Protein 7L6G (pdb70)

Structure (mmCIF, N/CA/C/O backbone):
data_7L6G
#
_entry.id   7L6G
#
_cell.length_a   91.276
_cell.length_b   91.276
_cell.length_c   383.567
_cell.angle_alpha   90.000
_cell.angle_beta   90.000
_cell.angle_gamma   120.000
#
_symmetry.space_group_name_H-M   'P 61'
#
loop_
_entity.id
_entity.type
_entity.pdbx_description
1 polymer 'Metallo-mystery pair system four-Cys motif protein'
2 non-polymer 'COPPER (II) ION'
3 non-polymer 'CALCIUM ION'
4 non-polymer 1,2-ETHANEDIOL
5 non-polymer 'SULFATE ION'
6 water water
#
loop_
_atom_site.group_PDB
_atom_site.id
_atom_site.type_symbol
_atom_site.label_atom_id
_atom_site.label_alt_id
_atom_site.label_comp_id
_atom_site.label_asym_id
_atom_site.label_entity_id
_atom_site.label_seq_id
_atom_site.pdbx_PDB_ins_code
_atom_site.Cartn_x
_atom_site.Cartn_y
_atom_site.Cartn_z
_atom_site.occupancy
_atom_site.B_iso_or_equiv
_atom_site.auth_seq_id
_atom_site.auth_comp_id
_atom_site.auth_asym_id
_atom_site.auth_atom_id
_atom_site.pdbx_PDB_model_num
ATOM 1 N N . LYS A 1 4 ? 50.698 16.102 206.588 1.00 73.07 29 LYS A N 1
ATOM 2 C CA . LYS A 1 4 ? 49.583 16.102 207.528 1.00 72.26 29 LYS A CA 1
ATOM 3 C C . LYS A 1 4 ? 48.289 15.659 206.849 1.00 69.38 29 LYS A C 1
ATOM 4 O O . LYS A 1 4 ? 47.568 14.807 207.367 1.00 71.53 29 LYS A O 1
ATOM 10 N N . THR A 1 5 ? 47.998 16.242 205.688 1.00 57.27 30 THR A N 1
ATOM 11 C CA . THR A 1 5 ? 46.801 15.918 204.928 1.00 49.75 30 THR A CA 1
ATOM 12 C C . THR A 1 5 ? 47.175 15.447 203.528 1.00 52.96 30 THR A C 1
ATOM 13 O O . THR A 1 5 ? 48.291 15.666 203.049 1.00 63.97 30 THR A O 1
ATOM 17 N N . GLN A 1 6 ? 46.215 14.799 202.876 1.00 40.02 31 GLN A N 1
ATOM 18 C CA . GLN A 1 6 ? 46.362 14.263 201.534 1.00 40.35 31 GLN A CA 1
ATOM 19 C C . GLN A 1 6 ? 45.241 14.781 200.647 1.00 42.02 31 GLN A C 1
ATOM 20 O O . GLN A 1 6 ? 44.117 14.985 201.116 1.00 40.22 31 GLN A O 1
ATOM 26 N N . PRO A 1 7 ? 45.518 15.008 199.365 1.00 50.62 32 PRO A N 1
ATOM 27 C CA . PRO A 1 7 ? 44.450 15.420 198.448 1.00 50.36 32 PRO A CA 1
ATOM 28 C C . PRO A 1 7 ? 43.438 14.304 198.246 1.00 48.14 32 PRO A C 1
ATOM 29 O O . PRO A 1 7 ? 43.774 13.117 198.249 1.00 43.89 32 PRO A O 1
ATOM 33 N N . VAL A 1 8 ? 42.178 14.701 198.077 1.00 44.10 33 VAL A N 1
ATOM 34 C CA . VAL A 1 8 ? 41.079 13.770 197.856 1.00 38.85 33 VAL A CA 1
ATOM 35 C C . VAL A 1 8 ? 40.234 14.286 196.701 1.00 33.48 33 VAL A C 1
ATOM 36 O O . VAL A 1 8 ? 39.824 15.453 196.699 1.00 37.69 33 VAL A O 1
ATOM 40 N N . ALA A 1 9 ? 39.976 13.420 195.724 1.00 32.93 34 ALA A N 1
ATOM 41 C CA . ALA A 1 9 ? 39.130 13.744 194.582 1.00 36.18 34 ALA A CA 1
ATOM 42 C C . ALA A 1 9 ? 38.172 12.587 194.350 1.00 39.07 34 ALA A C 1
ATOM 43 O O . ALA A 1 9 ? 38.608 11.469 194.057 1.00 44.45 34 ALA A O 1
ATOM 45 N N . VAL A 1 10 ? 36.877 12.851 194.489 1.00 39.15 35 VAL A N 1
ATOM 46 C CA . VAL A 1 10 ? 35.835 11.848 194.301 1.00 39.83 35 VAL A CA 1
ATOM 47 C C . VAL A 1 10 ? 35.173 12.127 192.961 1.00 29.47 35 VAL A C 1
ATOM 48 O O . VAL A 1 10 ? 34.493 13.147 192.794 1.00 31.26 35 VAL A O 1
ATOM 52 N N . ARG A 1 11 ? 35.364 11.224 192.004 1.00 35.71 36 ARG A N 1
ATOM 53 C CA . ARG A 1 11 ? 34.844 11.415 190.659 1.00 31.35 36 ARG A CA 1
ATOM 54 C C . ARG A 1 11 ? 33.423 10.880 190.549 1.00 31.43 36 ARG A C 1
ATOM 55 O O . ARG A 1 11 ? 33.111 9.791 191.041 1.00 33.45 36 ARG A O 1
ATOM 63 N N . PHE A 1 12 ? 32.562 11.666 189.911 1.00 25.28 37 PHE A N 1
ATOM 64 C CA . PHE A 1 12 ? 31.187 11.292 189.629 1.00 35.48 37 PHE A CA 1
ATOM 65 C C . PHE A 1 12 ? 30.993 11.201 188.123 1.00 30.74 37 PHE A C 1
ATOM 66 O O . PHE A 1 12 ? 31.623 11.936 187.357 1.00 43.43 37 PHE A O 1
ATOM 74 N N . ALA A 1 13 ? 30.111 10.300 187.699 1.00 29.90 38 ALA A N 1
ATOM 75 C CA . ALA A 1 13 ? 29.784 10.171 186.289 1.00 34.56 38 ALA A CA 1
ATOM 76 C C . ALA A 1 13 ? 28.316 9.809 186.132 1.00 36.68 38 ALA A C 1
ATOM 77 O O . ALA A 1 13 ? 27.742 9.085 186.951 1.00 25.48 38 ALA A O 1
ATOM 79 N N . LEU A 1 14 ? 27.716 10.334 185.070 1.00 29.05 39 LEU A N 1
ATOM 80 C CA . LEU A 1 14 ? 26.347 10.015 184.700 1.00 26.45 39 LEU A CA 1
ATOM 81 C C . LEU A 1 14 ? 26.361 8.867 183.700 1.00 31.01 39 LEU A C 1
ATOM 82 O O . LEU A 1 14 ? 27.127 8.894 182.732 1.00 32.64 39 LEU A O 1
ATOM 87 N N . VAL A 1 15 ? 25.531 7.855 183.941 1.00 34.34 40 VAL A N 1
ATOM 88 C CA . VAL A 1 15 ? 25.438 6.713 183.042 1.00 32.61 40 VAL A CA 1
ATOM 89 C C . VAL A 1 15 ? 23.983 6.500 182.652 1.00 41.54 40 VAL A C 1
ATOM 90 O O . VAL A 1 15 ? 23.058 6.851 183.392 1.00 37.59 40 VAL A O 1
ATOM 94 N N . ALA A 1 16 ? 23.789 5.930 181.465 1.00 34.02 41 ALA A N 1
ATOM 95 C CA . ALA A 1 16 ? 22.468 5.567 180.973 1.00 36.46 41 ALA A CA 1
ATOM 96 C C . ALA A 1 16 ? 22.632 4.412 179.999 1.00 32.12 41 ALA A C 1
ATOM 97 O O . ALA A 1 16 ? 23.513 4.455 179.135 1.00 40.62 41 ALA A O 1
ATOM 99 N N . ASP A 1 17 ? 21.796 3.383 180.153 1.00 35.58 42 ASP A N 1
ATOM 100 C CA . ASP A 1 17 ? 21.858 2.181 179.318 1.00 39.74 42 ASP A CA 1
ATOM 101 C C . ASP A 1 17 ? 23.261 1.575 179.326 1.00 40.93 42 ASP A C 1
ATOM 102 O O . ASP A 1 17 ? 23.763 1.092 178.309 1.00 45.98 42 ASP A O 1
ATOM 107 N N . GLY A 1 18 ? 23.906 1.611 180.490 1.00 42.11 43 GLY A N 1
ATOM 108 C CA . GLY A 1 18 ? 25.227 1.035 180.630 1.00 40.02 43 GLY A CA 1
ATOM 109 C C . GLY A 1 18 ? 26.340 1.774 179.924 1.00 44.51 43 GLY A C 1
ATOM 110 O O . GLY A 1 18 ? 27.454 1.250 179.842 1.00 49.06 43 GLY A O 1
ATOM 111 N N . LYS A 1 19 ? 26.079 2.969 179.404 1.00 37.10 44 LYS A N 1
ATOM 112 C CA . LYS A 1 19 ? 27.102 3.792 178.779 1.00 40.70 44 LYS A CA 1
ATOM 113 C C . LYS A 1 19 ? 27.282 5.069 179.585 1.00 38.90 44 LYS A C 1
ATOM 114 O O . LYS A 1 19 ? 26.307 5.644 180.080 1.00 30.57 44 LYS A O 1
ATOM 120 N N . GLU A 1 20 ? 28.531 5.501 179.730 1.00 38.51 45 GLU A N 1
ATOM 121 C CA . GLU A 1 20 ? 28.794 6.801 180.329 1.00 37.37 45 GLU A CA 1
ATOM 122 C C . GLU A 1 20 ? 28.191 7.892 179.456 1.00 38.22 45 GLU A C 1
ATOM 123 O O . GLU A 1 20 ? 28.473 7.966 178.256 1.00 37.24 45 GLU A O 1
ATOM 129 N N . VAL A 1 21 ? 27.341 8.725 180.053 1.00 33.48 46 VAL A N 1
ATOM 130 C CA . VAL A 1 21 ? 26.743 9.842 179.332 1.00 29.31 46 VAL A CA 1
ATOM 131 C C . VAL A 1 21 ? 27.170 11.144 179.996 1.00 37.50 46 VAL A C 1
ATOM 132 O O . VAL A 1 21 ? 28.181 11.190 180.705 1.00 34.42 46 VAL A O 1
ATOM 136 N N . GLY A 1 22 ? 26.404 12.200 179.778 1.00 40.46 47 GLY A N 1
ATOM 137 C CA . GLY A 1 22 ? 26.802 13.533 180.168 1.00 34.04 47 GLY A CA 1
ATOM 138 C C . GLY A 1 22 ? 27.125 14.394 178.956 1.00 33.81 47 GLY A C 1
ATOM 139 O O . GLY A 1 22 ? 27.367 13.904 177.848 1.00 35.25 47 GLY A O 1
ATOM 140 N N . CYS A 1 23 ? 27.133 15.705 179.186 1.00 33.43 48 CYS A N 1
ATOM 141 C CA . CYS A 1 23 ? 27.262 16.710 178.120 1.00 38.20 48 CYS A CA 1
ATOM 142 C C . CYS A 1 23 ? 26.136 16.438 177.124 1.00 41.85 48 CYS A C 1
ATOM 143 O O . CYS A 1 23 ? 24.972 16.330 177.545 1.00 41.30 48 CYS A O 1
ATOM 146 N N . GLY A 1 24 ? 26.420 16.304 175.832 1.00 32.74 49 GLY A N 1
ATOM 147 C CA . GLY A 1 24 ? 25.381 16.098 174.843 1.00 36.16 49 GLY A CA 1
ATOM 148 C C . GLY A 1 24 ? 25.272 14.671 174.350 1.00 38.71 49 GLY A C 1
ATOM 149 O O . GLY A 1 24 ? 24.742 14.427 173.262 1.00 38.89 49 GLY A O 1
ATOM 150 N N . ALA A 1 25 ? 25.772 13.721 175.130 1.00 41.24 50 ALA A N 1
ATOM 151 C CA . ALA A 1 25 ? 25.605 12.320 174.779 1.00 33.79 50 ALA A CA 1
ATOM 152 C C . ALA A 1 25 ? 24.125 11.957 174.837 1.00 34.30 50 ALA A C 1
ATOM 153 O O . ALA A 1 25 ? 23.435 12.339 175.793 1.00 31.47 50 ALA A O 1
ATOM 155 N N . PRO A 1 26 ? 23.594 11.256 173.839 1.00 41.29 51 PRO A N 1
ATOM 156 C CA . PRO A 1 26 ? 22.186 10.854 173.897 1.00 42.07 51 PRO A CA 1
ATOM 157 C C . PRO A 1 26 ? 21.945 9.821 174.986 1.00 38.19 51 PRO A C 1
ATOM 158 O O . PRO A 1 26 ? 22.839 9.063 175.370 1.00 32.52 51 PRO A O 1
ATOM 162 N N . LEU A 1 27 ? 20.713 9.807 175.489 1.00 25.95 52 LEU A N 1
ATOM 163 C CA . LEU A 1 27 ? 20.287 8.863 176.516 1.00 37.41 52 LEU A CA 1
ATOM 164 C C . LEU A 1 27 ? 19.442 7.783 175.849 1.00 39.91 52 LEU A C 1
ATOM 165 O O . LEU A 1 27 ? 18.301 8.036 175.450 1.00 39.67 52 LEU A O 1
ATOM 170 N N . ALA A 1 28 ? 20.003 6.585 175.730 1.00 43.16 53 ALA A N 1
ATOM 171 C CA . ALA A 1 28 ? 19.353 5.494 175.020 1.00 40.88 53 ALA A CA 1
ATOM 172 C C . ALA A 1 28 ? 18.399 4.732 175.933 1.00 40.31 53 ALA A C 1
ATOM 173 O O . ALA A 1 28 ? 18.646 4.576 177.131 1.00 42.23 53 ALA A O 1
ATOM 175 N N . ASN A 1 29 ? 17.297 4.264 175.342 1.00 33.89 54 ASN A N 1
ATOM 176 C CA . ASN A 1 29 ? 16.346 3.368 176.003 1.00 33.54 54 ASN A CA 1
ATOM 177 C C . ASN A 1 29 ? 15.879 3.933 177.343 1.00 34.18 54 ASN A C 1
ATOM 178 O O . ASN A 1 29 ? 15.837 3.240 178.362 1.00 44.50 54 ASN A O 1
ATOM 183 N N . LEU A 1 30 ? 15.513 5.212 177.331 1.00 36.18 55 LEU A N 1
ATOM 184 C CA . LEU A 1 30 ? 15.141 5.922 178.546 1.00 30.34 55 LEU A CA 1
ATOM 185 C C . LEU A 1 30 ? 13.645 5.804 178.808 1.00 32.85 55 LEU A C 1
ATOM 186 O O . LEU A 1 30 ? 12.832 5.836 177.880 1.00 36.29 55 LEU A O 1
ATOM 191 N N . GLY A 1 31 ? 13.291 5.675 180.083 1.00 37.61 56 GLY A N 1
ATOM 192 C CA . GLY A 1 31 ? 11.905 5.569 180.484 1.00 41.39 56 GLY A CA 1
ATOM 193 C C . GLY A 1 31 ? 11.347 4.170 180.299 1.00 39.23 56 GLY A C 1
ATOM 194 O O . GLY A 1 31 ? 11.970 3.277 179.721 1.00 38.14 56 GLY A O 1
ATOM 195 N N . SER A 1 32 ? 10.128 3.979 180.812 1.00 38.92 57 SER A N 1
ATOM 196 C CA . SER A 1 32 ? 9.451 2.697 180.651 1.00 34.05 57 SER A CA 1
ATOM 197 C C . SER A 1 32 ? 9.081 2.423 179.200 1.00 33.42 57 SER A C 1
ATOM 198 O O . SER A 1 32 ? 8.895 1.259 178.831 1.00 44.36 57 SER A O 1
ATOM 201 N N . GLY A 1 33 ? 8.965 3.464 178.375 1.00 42.51 58 GLY A N 1
ATOM 202 C CA . GLY A 1 33 ? 8.803 3.276 176.946 1.00 35.74 58 GLY A CA 1
ATOM 203 C C . GLY A 1 33 ? 10.095 3.074 176.189 1.00 43.39 58 GLY A C 1
ATOM 204 O O . GLY A 1 33 ? 10.056 2.802 174.985 1.00 43.92 58 GLY A O 1
ATOM 205 N N . ARG A 1 34 ? 11.232 3.204 176.873 1.00 45.90 59 ARG A N 1
ATOM 206 C CA . ARG A 1 34 ? 12.559 2.985 176.300 1.00 38.07 59 ARG A CA 1
ATOM 207 C C . ARG A 1 34 ? 12.748 3.804 175.024 1.00 42.47 59 ARG A C 1
ATOM 208 O O . ARG A 1 34 ? 12.923 3.280 173.922 1.00 41.58 59 ARG A O 1
ATOM 216 N N . LEU A 1 35 ? 12.706 5.117 175.203 1.00 36.05 60 LEU A N 1
ATOM 217 C CA . LEU A 1 35 ? 12.855 6.073 174.119 1.00 35.06 60 LEU A CA 1
ATOM 218 C C . LEU A 1 35 ? 14.260 6.660 174.117 1.00 33.05 60 LEU A C 1
ATOM 219 O O . LEU A 1 35 ? 14.962 6.666 175.131 1.00 42.55 60 LEU A O 1
ATOM 224 N N . ALA A 1 36 ? 14.665 7.155 172.953 1.00 41.20 61 ALA A N 1
ATOM 225 C CA . ALA A 1 36 ? 15.893 7.930 172.840 1.00 36.26 61 ALA A CA 1
ATOM 226 C C . ALA A 1 36 ? 15.622 9.320 173.399 1.00 35.21 61 ALA A C 1
ATOM 227 O O . ALA A 1 36 ? 14.914 10.117 172.778 1.00 43.54 61 ALA A O 1
ATOM 229 N N . GLY A 1 37 ? 16.159 9.604 174.580 1.00 39.27 62 GLY A N 1
ATOM 230 C CA . GLY A 1 37 ? 15.976 10.908 175.181 1.00 40.68 62 GLY A CA 1
ATOM 231 C C . GLY A 1 37 ? 17.236 11.742 175.115 1.00 40.32 62 GLY A C 1
ATOM 232 O O . GLY A 1 37 ? 18.323 11.218 174.856 1.00 37.04 62 GLY A O 1
ATOM 233 N N . LYS A 1 38 ? 17.101 13.045 175.337 1.00 34.51 63 LYS A N 1
ATOM 234 C CA . LYS A 1 38 ? 18.237 13.947 175.416 1.00 42.41 63 LYS A CA 1
ATOM 235 C C . LYS A 1 38 ? 18.320 14.524 176.820 1.00 39.59 63 LYS A C 1
ATOM 236 O O . LYS A 1 38 ? 17.293 14.800 177.450 1.00 34.15 63 LYS A O 1
ATOM 242 N N . LEU A 1 39 ? 19.542 14.694 177.312 1.00 39.40 64 LEU A N 1
ATOM 243 C CA . LEU A 1 39 ? 19.750 15.299 178.620 1.00 33.58 64 LEU A CA 1
ATOM 244 C C . LEU A 1 39 ? 19.596 16.809 178.507 1.00 39.16 64 LEU A C 1
ATOM 245 O O . LEU A 1 39 ? 20.306 17.456 177.730 1.00 39.27 64 LEU A O 1
ATOM 250 N N . HIS A 1 40 ? 18.663 17.369 179.274 1.00 33.39 65 HIS A N 1
ATOM 251 C CA . HIS A 1 40 ? 18.517 18.817 179.331 1.00 32.60 65 HIS A CA 1
ATOM 252 C C . HIS A 1 40 ? 19.285 19.419 180.499 1.00 35.98 65 HIS A C 1
ATOM 253 O O . HIS A 1 40 ? 19.868 20.501 180.367 1.00 37.41 65 HIS A O 1
ATOM 260 N N . GLU A 1 41 ? 19.305 18.731 181.639 1.00 30.06 66 GLU A N 1
ATOM 261 C CA . GLU A 1 41 ? 19.943 19.255 182.837 1.00 32.33 66 GLU A CA 1
ATOM 262 C C . GLU A 1 41 ? 20.144 18.113 183.820 1.00 32.79 66 GLU A C 1
ATOM 263 O O . GLU A 1 41 ? 19.235 17.303 184.023 1.00 35.68 66 GLU A O 1
ATOM 269 N N . ALA A 1 42 ? 21.332 18.046 184.417 1.00 28.65 67 ALA A N 1
ATOM 270 C CA . ALA A 1 42 ? 21.646 17.038 185.428 1.00 30.56 67 ALA A CA 1
ATOM 271 C C . ALA A 1 42 ? 22.522 17.710 186.480 1.00 36.39 67 ALA A C 1
ATOM 272 O O . ALA A 1 42 ? 23.729 17.874 186.279 1.00 37.39 67 ALA A O 1
ATOM 274 N N . ARG A 1 43 ? 21.907 18.107 187.593 1.00 36.18 68 ARG A N 1
ATOM 275 C CA . ARG A 1 43 ? 22.604 18.790 188.672 1.00 31.09 68 ARG A CA 1
ATOM 276 C C . ARG A 1 43 ? 22.089 18.282 190.008 1.00 35.59 68 ARG A C 1
ATOM 277 O O . ARG A 1 43 ? 20.926 17.889 190.132 1.00 27.08 68 ARG A O 1
ATOM 285 N N . LEU A 1 44 ? 22.962 18.306 191.013 1.00 24.89 69 LEU A N 1
ATOM 286 C CA . LEU A 1 44 ? 22.561 17.931 192.360 1.00 30.26 69 LEU A CA 1
ATOM 287 C C . LEU A 1 44 ? 23.598 18.428 193.355 1.00 32.32 69 LEU A C 1
ATOM 288 O O . LEU A 1 44 ? 24.796 18.465 193.062 1.00 30.22 69 LEU A O 1
ATOM 293 N N . TYR A 1 45 ? 23.115 18.820 194.530 1.00 31.72 70 TYR A N 1
ATOM 294 C CA . TYR A 1 45 ? 23.976 19.136 195.657 1.00 24.77 70 TYR A CA 1
ATOM 295 C C . TYR A 1 45 ? 24.302 17.860 196.419 1.00 24.83 70 TYR A C 1
ATOM 296 O O . TYR A 1 45 ? 23.456 16.971 196.556 1.00 26.46 70 TYR A O 1
ATOM 305 N N . VAL A 1 46 ? 25.539 17.770 196.902 1.00 24.82 71 VAL A N 1
ATOM 306 C CA . VAL A 1 46 ? 25.985 16.663 197.737 1.00 24.88 71 VAL A CA 1
ATOM 307 C C . VAL A 1 46 ? 26.799 17.246 198.882 1.00 28.60 71 VAL A C 1
ATOM 308 O O . VAL A 1 46 ? 27.403 18.315 198.754 1.00 27.63 71 VAL A O 1
ATOM 312 N N . TYR A 1 47 ? 26.811 16.544 200.013 1.00 28.01 72 TYR A N 1
ATOM 313 C CA . TYR A 1 47 ? 27.461 17.077 201.204 1.00 36.55 72 TYR A CA 1
ATOM 314 C C . TYR A 1 47 ? 27.873 15.931 202.119 1.00 28.69 72 TYR A C 1
ATOM 315 O O . TYR A 1 47 ? 27.562 14.764 201.872 1.00 25.57 72 TYR A O 1
ATOM 324 N N . GLY A 1 48 ? 28.580 16.291 203.186 1.00 37.27 73 GLY A N 1
ATOM 325 C CA . GLY A 1 48 ? 28.965 15.347 204.222 1.00 34.07 73 GLY A CA 1
ATOM 326 C C . GLY A 1 48 ? 29.902 14.250 203.768 1.00 37.69 73 GLY A C 1
ATOM 327 O O . GLY A 1 48 ? 29.731 13.090 204.167 1.00 34.81 73 GLY A O 1
ATOM 328 N N . PHE A 1 49 ? 30.898 14.586 202.952 1.00 29.47 74 PHE A N 1
ATOM 329 C CA . PHE A 1 49 ? 31.784 13.571 202.399 1.00 29.82 74 PHE A CA 1
ATOM 330 C C . PHE A 1 49 ? 32.727 13.037 203.468 1.00 31.95 74 PHE A C 1
ATOM 331 O O . PHE A 1 49 ? 33.310 13.803 204.242 1.00 34.71 74 PHE A O 1
ATOM 339 N N . GLU A 1 50 ? 32.869 11.715 203.511 1.00 28.45 75 GLU A N 1
ATOM 340 C CA . GLU A 1 50 ? 33.701 11.051 204.499 1.00 30.68 75 GLU A CA 1
ATOM 341 C C . GLU A 1 50 ? 34.425 9.880 203.853 1.00 37.35 75 GLU A C 1
ATOM 342 O O . GLU A 1 50 ? 33.912 9.244 202.928 1.00 30.59 75 GLU A O 1
ATOM 348 N N . LEU A 1 51 ? 35.624 9.606 204.352 1.00 39.94 76 LEU A N 1
ATOM 349 C CA . LEU A 1 51 ? 36.354 8.394 204.021 1.00 35.35 76 LEU A CA 1
ATOM 350 C C . LEU A 1 51 ? 36.188 7.393 205.156 1.00 36.66 76 LEU A C 1
ATOM 351 O O . LEU A 1 51 ? 36.190 7.767 206.332 1.00 32.16 76 LEU A O 1
ATOM 356 N N . VAL A 1 52 ? 36.026 6.123 204.799 1.00 36.65 77 VAL A N 1
ATOM 357 C CA . VAL A 1 52 ? 35.832 5.047 205.764 1.00 37.66 77 VAL A CA 1
ATOM 358 C C . VAL A 1 52 ? 37.051 4.139 205.717 1.00 32.62 77 VAL A C 1
ATOM 359 O O . VAL A 1 52 ? 37.503 3.756 204.631 1.00 39.32 77 VAL A O 1
ATOM 363 N N . ASP A 1 53 ? 37.588 3.801 206.888 1.00 36.76 78 ASP A N 1
ATOM 364 C CA . ASP A 1 53 ? 38.717 2.888 206.954 1.00 37.88 78 ASP A CA 1
ATOM 365 C C . ASP A 1 53 ? 38.222 1.459 207.169 1.00 33.85 78 ASP A C 1
ATOM 366 O O . ASP A 1 53 ? 37.020 1.191 207.240 1.00 33.22 78 ASP A O 1
ATOM 371 N N . ALA A 1 54 ? 39.169 0.525 207.287 1.00 34.31 79 ALA A N 1
ATOM 372 C CA . ALA A 1 54 ? 38.804 -0.881 207.427 1.00 45.19 79 ALA A CA 1
ATOM 373 C C . ALA A 1 54 ? 38.169 -1.173 208.780 1.00 45.83 79 ALA A C 1
ATOM 374 O O . ALA A 1 54 ? 37.355 -2.096 208.892 1.00 38.99 79 ALA A O 1
ATOM 376 N N . LYS A 1 55 ? 38.526 -0.412 209.816 1.00 48.64 80 LYS A N 1
ATOM 377 C CA . LYS A 1 55 ? 37.884 -0.584 211.112 1.00 52.20 80 LYS A CA 1
ATOM 378 C C . LYS A 1 55 ? 36.486 0.016 211.159 1.00 55.10 80 LYS A C 1
ATOM 379 O O . LYS A 1 55 ? 35.759 -0.224 212.129 1.00 49.93 80 LYS A O 1
ATOM 385 N N . GLY A 1 56 ? 36.090 0.776 210.138 1.00 47.50 81 GLY A N 1
ATOM 386 C CA . GLY A 1 56 ? 34.774 1.376 210.083 1.00 35.26 81 GLY A CA 1
ATOM 387 C C . GLY A 1 56 ? 34.707 2.819 210.531 1.00 40.77 81 GLY A C 1
ATOM 388 O O . GLY A 1 56 ? 33.612 3.393 210.544 1.00 37.11 81 GLY A O 1
ATOM 389 N N . LYS A 1 57 ? 35.835 3.420 210.895 1.00 41.65 82 LYS A N 1
ATOM 390 C CA . LYS A 1 57 ? 35.839 4.803 211.347 1.00 42.47 82 LYS A CA 1
ATOM 391 C C . LYS A 1 57 ? 35.641 5.755 210.171 1.00 37.27 82 LYS A C 1
ATOM 392 O O . LYS A 1 57 ? 36.050 5.478 209.040 1.00 38.97 82 LYS A O 1
ATOM 398 N N . HIS A 1 58 ? 35.004 6.890 210.450 1.00 38.46 83 HIS A N 1
ATOM 399 C CA . HIS A 1 58 ? 34.660 7.877 209.434 1.00 37.80 83 HIS A CA 1
ATOM 400 C C . HIS A 1 58 ? 35.530 9.116 209.600 1.00 45.23 83 HIS A C 1
ATOM 401 O O . HIS A 1 58 ? 35.612 9.680 210.697 1.00 37.36 83 HIS A O 1
ATOM 408 N N . THR A 1 59 ? 36.166 9.540 208.510 1.00 37.94 84 THR A N 1
ATOM 409 C CA . THR A 1 59 ? 37.027 10.715 208.505 1.00 33.02 84 THR A CA 1
ATOM 410 C C . THR A 1 59 ? 36.447 11.756 207.558 1.00 32.65 84 THR A C 1
ATOM 411 O O . THR A 1 59 ? 36.368 11.502 206.343 1.00 38.10 84 THR A O 1
ATOM 415 N N . PRO A 1 60 ? 36.034 12.926 208.045 1.00 37.49 85 PRO A N 1
ATOM 416 C CA . PRO A 1 60 ? 35.452 13.930 207.148 1.00 36.59 85 PRO A CA 1
ATOM 417 C C . PRO A 1 60 ? 36.470 14.440 206.139 1.00 36.73 85 PRO A C 1
ATOM 418 O O . PRO A 1 60 ? 37.667 14.536 206.420 1.00 38.15 85 PRO A O 1
ATOM 422 N N . ILE A 1 61 ? 35.976 14.762 204.948 1.00 36.92 86 ILE A N 1
ATOM 423 C CA . ILE A 1 61 ? 36.779 15.368 203.893 1.00 35.59 86 ILE A CA 1
ATOM 424 C C . ILE A 1 61 ? 36.514 16.866 203.910 1.00 43.18 86 ILE A C 1
ATOM 425 O O . ILE A 1 61 ? 35.369 17.304 203.743 1.00 49.74 86 ILE A O 1
ATOM 430 N N . ALA A 1 62 ? 37.565 17.654 204.122 1.00 31.74 87 ALA A N 1
ATOM 431 C CA . ALA A 1 62 ? 37.443 19.106 204.095 1.00 36.77 87 ALA A CA 1
ATOM 432 C C . ALA A 1 62 ? 37.417 19.576 202.647 1.00 35.91 87 ALA A C 1
ATOM 433 O O . ALA A 1 62 ? 38.395 19.395 201.913 1.00 34.08 87 ALA A O 1
ATOM 435 N N . LEU A 1 63 ? 36.302 20.173 202.234 1.00 26.17 88 LEU A N 1
ATOM 436 C CA . LEU A 1 63 ? 36.120 20.559 200.842 1.00 28.22 88 LEU A CA 1
ATOM 437 C C . LEU A 1 63 ? 36.908 21.823 200.524 1.00 37.39 88 LEU A C 1
ATOM 438 O O . LEU A 1 63 ? 36.879 22.793 201.287 1.00 41.25 88 LEU A O 1
ATOM 443 N N . THR A 1 64 ? 37.615 21.803 199.397 1.00 34.30 89 THR A N 1
ATOM 444 C CA . THR A 1 64 ? 38.197 23.025 198.861 1.00 32.24 89 THR A CA 1
ATOM 445 C C . THR A 1 64 ? 37.089 24.027 198.564 1.00 34.23 89 THR A C 1
ATOM 446 O O . THR A 1 64 ? 36.066 23.678 197.969 1.00 45.39 89 THR A O 1
ATOM 450 N N . GLN A 1 65 ? 37.287 25.270 198.992 1.00 32.45 90 GLN A N 1
ATOM 451 C CA . GLN A 1 65 ? 36.280 26.313 198.831 1.00 33.52 90 GLN A CA 1
ATOM 452 C C . GLN A 1 65 ? 36.476 27.005 197.488 1.00 35.32 90 GLN A C 1
ATOM 453 O O . GLN A 1 65 ? 37.513 27.636 197.255 1.00 43.76 90 GLN A O 1
ATOM 459 N N . ASN A 1 66 ? 35.486 26.891 196.610 1.00 32.07 91 ASN A N 1
ATOM 460 C CA . ASN A 1 66 ? 35.575 27.492 195.284 1.00 35.05 91 ASN A CA 1
ATOM 461 C C . ASN A 1 66 ? 34.163 27.814 194.803 1.00 37.27 91 ASN A C 1
ATOM 462 O O . ASN A 1 66 ? 33.216 27.853 195.596 1.00 38.54 91 ASN A O 1
ATOM 467 N N . ASP A 1 67 ? 34.021 28.045 193.496 1.00 35.64 92 ASP A N 1
ATOM 468 C CA . ASP A 1 67 ? 32.729 28.394 192.918 1.00 38.53 92 ASP A CA 1
ATOM 469 C C . ASP A 1 67 ? 31.751 27.228 192.904 1.00 37.64 92 ASP A C 1
ATOM 470 O O . ASP A 1 67 ? 30.553 27.451 192.701 1.00 39.75 92 ASP A O 1
ATOM 475 N N . TRP A 1 68 ? 32.224 26.001 193.113 1.00 32.75 93 TRP A N 1
ATOM 476 C CA . TRP A 1 68 ? 31.371 24.823 193.092 1.00 37.58 93 TRP A CA 1
ATOM 477 C C . TRP A 1 68 ? 31.221 24.170 194.457 1.00 41.34 93 TRP A C 1
ATOM 478 O O . TRP A 1 68 ? 30.463 23.203 194.583 1.00 35.66 93 TRP A O 1
ATOM 489 N N . GLN A 1 69 ? 31.923 24.660 195.477 1.00 33.11 94 GLN A N 1
ATOM 490 C CA . GLN A 1 69 ? 31.928 24.025 196.790 1.00 27.46 94 GLN A CA 1
ATOM 491 C C . GLN A 1 69 ? 31.967 25.100 197.866 1.00 31.12 94 GLN A C 1
ATOM 492 O O . GLN A 1 69 ? 32.868 25.945 197.872 1.00 38.10 94 GLN A O 1
ATOM 498 N N . TYR A 1 70 ? 30.988 25.067 198.768 1.00 30.19 95 TYR A N 1
ATOM 499 C CA . TYR A 1 70 ? 30.897 25.988 199.890 1.00 30.55 95 TYR A CA 1
ATOM 500 C C . TYR A 1 70 ? 30.632 25.188 201.156 1.00 32.80 95 TYR A C 1
ATOM 501 O O . TYR A 1 70 ? 29.798 24.277 201.157 1.00 28.56 95 TYR A O 1
ATOM 510 N N . ALA A 1 71 ? 31.349 25.532 202.228 1.00 41.06 96 ALA A N 1
ATOM 511 C CA . ALA A 1 71 ? 31.290 24.785 203.481 1.00 31.65 96 ALA A CA 1
ATOM 512 C C . ALA A 1 71 ? 31.578 23.310 203.230 1.00 39.81 96 ALA A C 1
ATOM 513 O O . ALA A 1 71 ? 32.694 22.948 202.842 1.00 38.96 96 ALA A O 1
ATOM 515 N N . ASP A 1 72 ? 30.578 22.453 203.438 1.00 32.14 97 ASP A N 1
ATOM 516 C CA . ASP A 1 72 ? 30.702 21.027 203.164 1.00 33.29 97 ASP A CA 1
ATOM 517 C C . ASP A 1 72 ? 29.810 20.584 202.009 1.00 27.45 97 ASP A C 1
ATOM 518 O O . ASP A 1 72 ? 29.548 19.388 201.855 1.00 29.18 97 ASP A O 1
ATOM 523 N N . VAL A 1 73 ? 29.344 21.525 201.191 1.00 27.31 98 VAL A N 1
ATOM 524 C CA . VAL A 1 73 ? 28.411 21.248 200.105 1.00 33.38 98 VAL A CA 1
ATOM 525 C C . VAL A 1 73 ? 29.137 21.423 198.780 1.00 33.37 98 VAL A C 1
ATOM 526 O O . VAL A 1 73 ? 29.838 22.421 198.575 1.00 39.02 98 VAL A O 1
ATOM 530 N N . ALA A 1 74 ? 28.969 20.456 197.885 1.00 26.93 99 ALA A N 1
ATOM 531 C CA . ALA A 1 74 ? 29.441 20.559 196.515 1.00 25.54 99 ALA A CA 1
ATOM 532 C C . ALA A 1 74 ? 28.253 20.473 195.569 1.00 28.61 99 ALA A C 1
ATOM 533 O O . ALA A 1 74 ? 27.253 19.810 195.863 1.00 33.98 99 ALA A O 1
ATOM 535 N N . LEU A 1 75 ? 28.361 21.155 194.435 1.00 24.64 100 LEU A N 1
ATOM 536 C CA . LEU A 1 75 ? 27.359 21.072 193.382 1.00 30.64 100 LEU A CA 1
ATOM 537 C C . LEU A 1 75 ? 27.957 20.339 192.192 1.00 28.41 100 LEU A C 1
ATOM 538 O O . LEU A 1 75 ? 28.991 20.754 191.657 1.00 33.25 100 LEU A O 1
ATOM 543 N N . LEU A 1 76 ? 27.309 19.256 191.784 1.00 30.77 101 LEU A N 1
ATOM 544 C CA . LEU A 1 76 ? 27.700 18.509 190.599 1.00 34.39 101 LEU A CA 1
ATOM 545 C C . LEU A 1 76 ? 26.833 18.936 189.423 1.00 38.59 101 LEU A C 1
ATOM 546 O O . LEU A 1 76 ? 25.622 19.124 189.568 1.00 32.94 101 LEU A O 1
ATOM 551 N N . ASP A 1 77 ? 27.464 19.104 188.262 1.00 32.33 102 ASP A N 1
ATOM 552 C CA . ASP A 1 77 ? 26.776 19.531 187.045 1.00 25.89 102 ASP A CA 1
ATOM 553 C C . ASP A 1 77 ? 27.349 18.729 185.886 1.00 34.04 102 ASP A C 1
ATOM 554 O O . ASP A 1 77 ? 28.517 18.905 185.525 1.00 28.38 102 ASP A O 1
ATOM 559 N N . PHE A 1 78 ? 26.528 17.862 185.300 1.00 28.35 103 PHE A N 1
ATOM 560 C CA . PHE A 1 78 ? 26.980 16.923 184.283 1.00 33.47 103 PHE A CA 1
ATOM 561 C C . PHE A 1 78 ? 26.798 17.435 182.860 1.00 37.52 103 PHE A C 1
ATOM 562 O O . PHE A 1 78 ? 27.105 16.704 181.914 1.00 39.49 103 PHE A O 1
ATOM 570 N N . LYS A 1 79 ? 26.314 18.660 182.682 1.00 29.35 104 LYS A N 1
ATOM 571 C CA . LYS A 1 79 ? 26.140 19.229 181.355 1.00 37.26 104 LYS A CA 1
ATOM 572 C C . LYS A 1 79 ? 27.398 19.969 180.918 1.00 39.70 104 LYS A C 1
ATOM 573 O O . LYS A 1 79 ? 28.155 20.492 181.741 1.00 37.56 104 LYS A O 1
ATOM 579 N N . ASP A 1 80 ? 27.619 19.999 179.608 1.00 39.41 105 ASP A N 1
ATOM 580 C CA . ASP A 1 80 ? 28.700 20.796 179.056 1.00 37.92 105 ASP A CA 1
ATOM 581 C C . ASP A 1 80 ? 28.310 22.271 179.049 1.00 33.75 105 ASP A C 1
ATOM 582 O O . ASP A 1 80 ? 27.130 22.630 179.103 1.00 39.68 105 ASP A O 1
ATOM 587 N N . ALA A 1 81 ? 29.327 23.132 178.985 1.00 37.57 106 ALA A N 1
ATOM 588 C CA . ALA A 1 81 ? 29.075 24.569 178.988 1.00 43.40 106 ALA A CA 1
ATOM 589 C C . ALA A 1 81 ? 28.368 25.014 177.713 1.00 47.81 106 ALA A C 1
ATOM 590 O O . ALA A 1 81 ? 27.452 25.844 177.763 1.00 45.89 106 ALA A O 1
ATOM 592 N N . ARG A 1 82 ? 28.777 24.470 176.563 1.00 53.59 107 ARG A N 1
ATOM 593 C CA . ARG A 1 82 ? 28.197 24.879 175.286 1.00 55.43 107 ARG A CA 1
ATOM 594 C C . ARG A 1 82 ? 26.701 24.600 175.238 1.00 55.47 107 ARG A C 1
ATOM 595 O O . ARG A 1 82 ? 25.908 25.459 174.835 1.00 49.21 107 ARG A O 1
ATOM 603 N N . GLY A 1 83 ? 26.298 23.399 175.640 1.00 56.10 108 GLY A N 1
ATOM 604 C CA . GLY A 1 83 ? 24.941 22.951 175.419 1.00 42.95 108 GLY A CA 1
ATOM 605 C C . GLY A 1 83 ? 24.730 22.272 174.087 1.00 48.37 108 GLY A C 1
ATOM 606 O O . GLY A 1 83 ? 23.614 22.302 173.556 1.00 57.45 108 GLY A O 1
ATOM 607 N N . GLY A 1 84 ? 25.770 21.664 173.523 1.00 39.30 109 GLY A N 1
ATOM 608 C CA . GLY A 1 84 ? 25.680 21.024 172.229 1.00 30.87 109 GLY A CA 1
ATOM 609 C C . GLY A 1 84 ? 25.157 19.605 172.315 1.00 47.98 109 GLY A C 1
ATOM 610 O O . GLY A 1 84 ? 24.592 19.175 173.324 1.00 36.36 109 GLY A O 1
ATOM 611 N N . ASN A 1 85 ? 25.353 18.867 171.223 1.00 41.38 110 ASN A N 1
ATOM 612 C CA . ASN A 1 85 ? 24.939 17.473 171.127 1.00 37.32 110 ASN A CA 1
ATOM 613 C C . ASN A 1 85 ? 26.133 16.533 170.994 1.00 38.56 110 ASN A C 1
ATOM 614 O O . ASN A 1 85 ? 26.039 15.484 170.353 1.00 42.34 110 ASN A O 1
ATOM 619 N N . ALA A 1 86 ? 27.259 16.899 171.598 1.00 41.91 111 ALA A N 1
ATOM 620 C CA . ALA A 1 86 ? 28.461 16.083 171.592 1.00 45.44 111 ALA A CA 1
ATOM 621 C C . ALA A 1 86 ? 28.744 15.557 172.993 1.00 41.43 111 ALA A C 1
ATOM 622 O O . ALA A 1 86 ? 28.473 16.228 173.993 1.00 41.15 111 ALA A O 1
ATOM 624 N N . ALA A 1 87 ? 29.291 14.345 173.055 1.00 42.86 112 ALA A N 1
ATOM 625 C CA . ALA A 1 87 ? 29.711 13.781 174.327 1.00 45.39 112 ALA A CA 1
ATOM 626 C C . ALA A 1 87 ? 30.826 14.627 174.937 1.00 46.56 112 ALA A C 1
ATOM 627 O O . ALA A 1 87 ? 31.455 15.453 174.268 1.00 42.21 112 ALA A O 1
ATOM 629 N N . CYS A 1 88 ? 31.064 14.420 176.231 1.00 50.09 113 CYS A N 1
ATOM 630 C CA . CYS A 1 88 ? 32.112 15.165 176.916 1.00 56.30 113 CYS A CA 1
ATOM 631 C C . CYS A 1 88 ? 33.478 14.835 176.327 1.00 54.33 113 CYS A C 1
ATOM 632 O O . CYS A 1 88 ? 33.802 13.673 176.069 1.00 59.72 113 CYS A O 1
ATOM 635 N N . THR A 1 89 ? 34.275 15.870 176.107 1.00 52.69 114 THR A N 1
ATOM 636 C CA . THR A 1 89 ? 35.655 15.765 175.665 1.00 58.41 114 THR A CA 1
ATOM 637 C C . THR A 1 89 ? 36.507 16.641 176.568 1.00 60.52 114 THR A C 1
ATOM 638 O O . THR A 1 89 ? 35.981 17.512 177.268 1.00 60.16 114 THR A O 1
ATOM 642 N N . PRO A 1 90 ? 37.826 16.421 176.601 1.00 63.43 115 PRO A N 1
ATOM 643 C CA . PRO A 1 90 ? 38.680 17.296 177.423 1.00 57.52 115 PRO A CA 1
ATOM 644 C C . PRO A 1 90 ? 38.546 18.774 177.090 1.00 52.56 115 PRO A C 1
ATOM 645 O O . PRO A 1 90 ? 38.639 19.612 177.997 1.00 52.80 115 PRO A O 1
ATOM 649 N N . GLY A 1 91 ? 38.322 19.125 175.820 1.00 47.13 116 GLY A N 1
ATOM 650 C CA . GLY A 1 91 ? 38.138 20.520 175.459 1.00 53.98 116 GLY A CA 1
ATOM 651 C C . GLY A 1 91 ? 36.751 21.062 175.730 1.00 60.36 116 GLY A C 1
ATOM 652 O O . GLY A 1 91 ? 36.595 22.277 175.891 1.00 59.04 116 GLY A O 1
ATOM 653 N N . ASN A 1 92 ? 35.742 20.194 175.773 1.00 59.91 117 ASN A N 1
ATOM 654 C CA . ASN A 1 92 ? 34.374 20.569 176.132 1.00 54.18 117 ASN A CA 1
ATOM 655 C C . ASN A 1 92 ? 33.864 19.547 177.136 1.00 51.95 117 ASN A C 1
ATOM 656 O O . ASN A 1 92 ? 33.115 18.625 176.782 1.00 49.66 117 ASN A O 1
ATOM 661 N N . PRO A 1 93 ? 34.262 19.670 178.401 1.00 47.62 118 PRO A N 1
ATOM 662 C CA . PRO A 1 93 ? 33.878 18.663 179.395 1.00 40.13 118 PRO A CA 1
ATOM 663 C C . PRO A 1 93 ? 32.632 19.058 180.167 1.00 35.89 118 PRO A C 1
ATOM 664 O O . PRO A 1 93 ? 32.119 20.170 180.008 1.00 31.08 118 PRO A O 1
ATOM 668 N N . ALA A 1 94 ? 32.137 18.152 181.005 1.00 41.87 119 ALA A N 1
ATOM 669 C CA . ALA A 1 94 ? 31.061 18.507 181.914 1.00 38.60 119 ALA A CA 1
ATOM 670 C C . ALA A 1 94 ? 31.531 19.605 182.865 1.00 33.77 119 ALA A C 1
ATOM 671 O O . ALA A 1 94 ? 32.726 19.772 183.123 1.00 32.37 119 ALA A O 1
ATOM 673 N N . LYS A 1 95 ? 30.567 20.365 183.387 1.00 36.11 120 LYS A N 1
ATOM 674 C CA . LYS A 1 95 ? 30.904 21.585 184.116 1.00 32.06 120 LYS A CA 1
ATOM 675 C C . LYS A 1 95 ? 31.618 21.279 185.429 1.00 38.02 120 LYS A C 1
ATOM 676 O O . LYS A 1 95 ? 32.648 21.888 185.739 1.00 41.97 120 LYS A O 1
ATOM 682 N N . ASN A 1 96 ? 31.092 20.341 186.216 1.00 30.30 121 ASN A N 1
ATOM 683 C CA . ASN A 1 96 ? 31.715 20.007 187.497 1.00 26.26 121 ASN A CA 1
ATOM 684 C C . ASN A 1 96 ? 31.259 18.616 187.915 1.00 32.89 121 ASN A C 1
ATOM 685 O O . ASN A 1 96 ? 30.085 18.424 188.245 1.00 28.34 121 ASN A O 1
ATOM 690 N N . THR A 1 97 ? 32.187 17.657 187.912 1.00 32.04 122 THR A N 1
ATOM 691 C CA . THR A 1 97 ? 31.866 16.274 188.228 1.00 35.17 122 THR A CA 1
ATOM 692 C C . THR A 1 97 ? 32.767 15.658 189.289 1.00 34.04 122 THR A C 1
ATOM 693 O O . THR A 1 97 ? 32.603 14.473 189.598 1.00 36.21 122 THR A O 1
ATOM 697 N N . THR A 1 98 ? 33.708 16.412 189.851 1.00 40.16 123 THR A N 1
ATOM 698 C CA . THR A 1 98 ? 34.631 15.896 190.853 1.00 38.68 123 THR A CA 1
ATOM 699 C C . THR A 1 98 ? 34.503 16.706 192.134 1.00 33.89 123 THR A C 1
ATOM 700 O O . THR A 1 98 ? 34.534 17.940 192.100 1.00 37.56 123 THR A O 1
ATOM 704 N N . VAL A 1 99 ? 34.353 16.010 193.254 1.00 33.17 124 VAL A N 1
ATOM 705 C CA . VAL A 1 99 ? 34.405 16.633 194.571 1.00 27.23 124 VAL A CA 1
ATOM 706 C C . VAL A 1 99 ? 35.852 16.593 195.042 1.00 33.77 124 VAL A C 1
ATOM 707 O O . VAL A 1 99 ? 36.455 15.518 195.131 1.00 28.93 124 VAL A O 1
ATOM 711 N N . VAL A 1 100 ? 36.417 17.762 195.328 1.00 26.07 125 VAL A N 1
ATOM 712 C CA . VAL A 1 100 ? 37.834 17.877 195.645 1.00 30.77 125 VAL A CA 1
ATOM 713 C C . VAL A 1 100 ? 37.997 18.443 197.047 1.00 36.98 125 VAL A C 1
ATOM 714 O O . VAL A 1 100 ? 37.198 19.264 197.510 1.00 38.70 125 VAL A O 1
ATOM 718 N N . GLY A 1 101 ? 39.046 17.995 197.722 1.00 28.40 126 GLY A N 1
ATOM 719 C CA . GLY A 1 101 ? 39.317 18.474 199.061 1.00 30.71 126 GLY A CA 1
ATOM 720 C C . GLY A 1 101 ? 40.525 17.786 199.649 1.00 32.80 126 GLY A C 1
ATOM 721 O O . GLY A 1 101 ? 41.381 17.271 198.927 1.00 39.18 126 GLY A O 1
ATOM 722 N N . ALA A 1 102 ? 40.586 17.784 200.978 1.00 42.56 127 ALA A N 1
ATOM 723 C CA . ALA A 1 102 ? 41.689 17.172 201.700 1.00 45.72 127 ALA A CA 1
ATOM 724 C C . ALA A 1 102 ? 41.149 16.411 202.900 1.00 39.82 127 ALA A C 1
ATOM 725 O O . ALA A 1 102 ? 40.088 16.736 203.439 1.00 45.42 127 ALA A O 1
ATOM 727 N N . ALA A 1 103 ? 41.894 15.391 203.307 1.00 41.08 128 ALA A N 1
ATOM 728 C CA . ALA A 1 103 ? 41.572 14.574 204.462 1.00 40.58 128 ALA A CA 1
ATOM 729 C C . ALA A 1 103 ? 42.861 14.263 205.202 1.00 43.07 128 ALA A C 1
ATOM 730 O O . ALA A 1 103 ? 43.944 14.298 204.603 1.00 41.89 128 ALA A O 1
ATOM 732 N N . PRO A 1 104 ? 42.784 13.987 206.502 1.00 42.25 129 PRO A N 1
ATOM 733 C CA . PRO A 1 104 ? 43.966 13.498 207.215 1.00 48.68 129 PRO A CA 1
ATOM 734 C C . PRO A 1 104 ? 44.525 12.260 206.536 1.00 45.87 129 PRO A C 1
ATOM 735 O O . PRO A 1 104 ? 43.786 11.424 206.009 1.00 38.42 129 PRO A O 1
ATOM 739 N N . GLN A 1 105 ? 45.847 12.162 206.540 1.00 48.49 130 GLN A N 1
ATOM 740 C CA . GLN A 1 105 ? 46.524 11.049 205.898 1.00 55.21 130 GLN A CA 1
ATOM 741 C C . GLN A 1 105 ? 46.200 9.739 206.612 1.00 42.85 130 GLN A C 1
ATOM 742 O O . GLN A 1 105 ? 46.246 9.657 207.842 1.00 42.92 130 GLN A O 1
ATOM 748 N N . GLY A 1 106 ? 45.863 8.715 205.837 1.00 38.82 131 GLY A N 1
ATOM 749 C CA . GLY A 1 106 ? 45.518 7.424 206.411 1.00 39.57 131 GLY A CA 1
ATOM 750 C C . GLY A 1 106 ? 45.114 6.463 205.315 1.00 37.98 131 GLY A C 1
ATOM 751 O O . GLY A 1 106 ? 44.996 6.835 204.143 1.00 37.58 131 GLY A O 1
ATOM 752 N N . ALA A 1 107 ? 44.905 5.211 205.715 1.00 35.72 132 ALA A N 1
ATOM 753 C CA . ALA A 1 107 ? 44.505 4.149 204.799 1.00 40.13 132 ALA A CA 1
ATOM 754 C C . ALA A 1 107 ? 42.992 3.975 204.865 1.00 43.46 132 ALA A C 1
ATOM 755 O O . ALA A 1 107 ? 42.445 3.683 205.933 1.00 37.09 132 ALA A O 1
ATOM 757 N N . TYR A 1 108 ? 42.321 4.145 203.725 1.00 41.04 133 TYR A N 1
ATOM 758 C CA . TYR A 1 108 ? 40.867 4.111 203.664 1.00 34.78 133 TYR A CA 1
ATOM 759 C C . TYR A 1 108 ? 40.397 3.108 202.619 1.00 33.93 133 TYR A C 1
ATOM 760 O O . TYR A 1 108 ? 41.085 2.850 201.626 1.00 41.74 133 TYR A O 1
ATOM 769 N N . VAL A 1 109 ? 39.204 2.559 202.850 1.00 36.35 134 VAL A N 1
ATOM 770 C CA . VAL A 1 109 ? 38.643 1.526 201.985 1.00 34.40 134 VAL A CA 1
ATOM 771 C C . VAL A 1 109 ? 37.340 2.003 201.352 1.00 33.18 134 VAL A C 1
ATOM 772 O O . VAL A 1 109 ? 36.979 1.571 200.251 1.00 41.75 134 VAL A O 1
ATOM 776 N N . GLY A 1 110 ? 36.614 2.888 202.041 1.00 32.06 135 GLY A N 1
ATOM 777 C CA . GLY A 1 110 ? 35.242 3.190 201.690 1.00 36.74 135 GLY A CA 1
ATOM 778 C C . GLY A 1 110 ? 34.984 4.678 201.539 1.00 38.48 135 GLY A C 1
ATOM 779 O O . GLY A 1 110 ? 35.860 5.515 201.768 1.00 27.30 135 GLY A O 1
ATOM 780 N N . LEU A 1 111 ? 33.749 4.978 201.147 1.00 25.74 136 LEU A N 1
ATOM 781 C CA . LEU A 1 111 ? 33.292 6.343 200.949 1.00 29.64 136 LEU A CA 1
ATOM 782 C C . LEU A 1 111 ? 31.856 6.459 201.432 1.00 36.09 136 LEU A C 1
ATOM 783 O O . LEU A 1 111 ? 31.051 5.546 201.236 1.00 31.07 136 LEU A O 1
ATOM 788 N N . ALA A 1 112 ? 31.548 7.582 202.074 1.00 35.70 137 ALA A N 1
ATOM 789 C CA . ALA A 1 112 ? 30.186 7.902 202.465 1.00 33.08 137 ALA A CA 1
ATOM 790 C C . ALA A 1 112 ? 29.948 9.384 202.230 1.00 30.91 137 ALA A C 1
ATOM 791 O O . ALA A 1 112 ? 30.836 10.209 202.458 1.00 36.64 137 ALA A O 1
ATOM 793 N N . PHE A 1 113 ? 28.751 9.707 201.755 1.00 32.03 138 PHE A N 1
ATOM 794 C CA . PHE A 1 113 ? 28.330 11.085 201.548 1.00 27.17 138 PHE A CA 1
ATOM 795 C C . PHE A 1 113 ? 26.808 11.099 201.539 1.00 28.93 138 PHE A C 1
ATOM 796 O O . PHE A 1 113 ? 26.160 10.059 201.677 1.00 27.44 138 PHE A O 1
ATOM 804 N N . SER A 1 114 ? 26.235 12.287 201.374 1.00 28.61 139 SER A N 1
ATOM 805 C CA . SER A 1 114 ? 24.789 12.433 201.360 1.00 27.97 139 SER A CA 1
ATOM 806 C C . SER A 1 114 ? 24.363 13.311 200.194 1.00 35.21 139 SER A C 1
ATOM 807 O O . SER A 1 114 ? 25.093 14.210 199.767 1.00 29.23 139 SER A O 1
ATOM 810 N N . VAL A 1 115 ? 23.168 13.031 199.683 1.00 28.04 140 VAL A N 1
ATOM 811 C CA . VAL A 1 115 ? 22.602 13.739 198.542 1.00 28.21 140 VAL A CA 1
ATOM 812 C C . VAL A 1 115 ? 21.629 14.787 199.058 1.00 33.51 140 VAL A C 1
ATOM 813 O O . VAL A 1 115 ? 20.783 14.493 199.911 1.00 26.81 140 VAL A O 1
ATOM 817 N N . GLY A 1 116 ? 21.747 16.002 198.545 1.00 34.27 141 GLY A N 1
ATOM 818 C CA . GLY A 1 116 ? 20.863 17.089 198.903 1.00 34.15 141 GLY A CA 1
ATOM 819 C C . GLY A 1 116 ? 21.623 18.288 199.431 1.00 28.72 141 GLY A C 1
ATOM 820 O O . GLY A 1 116 ? 22.852 18.316 199.480 1.00 26.00 141 GLY A O 1
ATOM 821 N N . ALA A 1 117 ? 20.850 19.301 199.818 1.00 24.79 142 ALA A N 1
ATOM 822 C CA . ALA A 1 117 ? 21.386 20.494 200.452 1.00 35.34 142 ALA A CA 1
ATOM 823 C C . ALA A 1 117 ? 21.004 20.480 201.922 1.00 35.35 142 ALA A C 1
ATOM 824 O O . ALA A 1 117 ? 19.805 20.470 202.241 1.00 31.80 142 ALA A O 1
ATOM 826 N N . PRO A 1 118 ? 21.965 20.467 202.841 1.00 33.67 143 PRO A N 1
ATOM 827 C CA . PRO A 1 118 ? 21.625 20.416 204.267 1.00 28.00 143 PRO A CA 1
ATOM 828 C C . PRO A 1 118 ? 21.000 21.723 204.731 1.00 29.55 143 PRO A C 1
ATOM 829 O O . PRO A 1 118 ? 21.035 22.747 204.046 1.00 28.73 143 PRO A O 1
ATOM 833 N N . VAL A 1 119 ? 20.412 21.670 205.928 1.00 30.80 144 VAL A N 1
ATOM 834 C CA . VAL A 1 119 ? 19.799 22.863 206.505 1.00 33.02 144 VAL A CA 1
ATOM 835 C C . VAL A 1 119 ? 20.871 23.870 206.904 1.00 26.50 144 VAL A C 1
ATOM 836 O O . VAL A 1 119 ? 20.780 25.060 206.581 1.00 29.11 144 VAL A O 1
ATOM 840 N N . GLU A 1 120 ? 21.904 23.412 207.606 1.00 30.97 145 GLU A N 1
ATOM 841 C CA . GLU A 1 120 ? 22.994 24.288 208.004 1.00 37.47 145 GLU A CA 1
ATOM 842 C C . GLU A 1 120 ? 24.325 23.578 207.807 1.00 38.79 145 GLU A C 1
ATOM 843 O O . GLU A 1 120 ? 24.395 22.352 207.688 1.00 38.39 145 GLU A O 1
ATOM 849 N N . SER A 1 121 ? 25.384 24.382 207.767 1.00 27.45 146 SER A N 1
ATOM 850 C CA . SER A 1 121 ? 26.748 23.890 207.683 1.00 30.05 146 SER A CA 1
ATOM 851 C C . SER A 1 121 ? 27.648 24.871 208.417 1.00 32.10 146 SER A C 1
ATOM 852 O O . SER A 1 121 ? 27.317 26.049 208.569 1.00 45.76 146 SER A O 1
ATOM 855 N N . LEU A 1 122 ? 28.791 24.373 208.876 1.00 40.67 147 LEU A N 1
ATOM 856 C CA . LEU A 1 122 ? 29.720 25.187 209.645 1.00 30.48 147 LEU A CA 1
ATOM 857 C C . LEU A 1 122 ? 30.755 25.818 208.722 1.00 41.70 147 LEU A C 1
ATOM 858 O O . LEU A 1 122 ? 31.373 25.130 207.904 1.00 50.91 147 LEU A O 1
ATOM 863 N N . VAL A 1 123 ? 30.926 27.131 208.850 1.00 51.61 148 VAL A N 1
ATOM 864 C CA . VAL A 1 123 ? 31.972 27.878 208.161 1.00 52.08 148 VAL A CA 1
ATOM 865 C C . VAL A 1 123 ? 32.722 28.679 209.213 1.00 59.96 148 VAL A C 1
ATOM 866 O O . VAL A 1 123 ? 32.135 29.555 209.860 1.00 58.01 148 VAL A O 1
ATOM 870 N N . ASP A 1 124 ? 34.010 28.381 209.382 1.00 65.31 149 ASP A N 1
ATOM 871 C CA . ASP A 1 124 ? 34.824 28.979 210.438 1.00 63.24 149 ASP A CA 1
ATOM 872 C C . ASP A 1 124 ? 34.161 28.789 211.800 1.00 50.41 149 ASP A C 1
ATOM 873 O O . ASP A 1 124 ? 34.006 29.725 212.587 1.00 47.94 149 ASP A O 1
ATOM 878 N N . GLY A 1 125 ? 33.742 27.552 212.063 1.00 49.66 150 GLY A N 1
ATOM 879 C CA . GLY A 1 125 ? 33.155 27.185 213.334 1.00 51.98 150 GLY A CA 1
ATOM 880 C C . GLY A 1 125 ? 31.769 27.727 213.606 1.00 44.38 150 GLY A C 1
ATOM 881 O O . GLY A 1 125 ? 31.213 27.437 214.671 1.00 46.75 150 GLY A O 1
ATOM 882 N N . LYS A 1 126 ? 31.186 28.497 212.689 1.00 39.24 151 LYS A N 1
ATOM 883 C CA . LYS A 1 126 ? 29.876 29.078 212.928 1.00 42.43 151 LYS A CA 1
ATOM 884 C C . LYS A 1 126 ? 28.869 28.582 211.895 1.00 44.31 151 LYS A C 1
ATOM 885 O O . LYS A 1 126 ? 29.220 28.369 210.730 1.00 42.11 151 LYS A O 1
ATOM 891 N N . PRO A 1 127 ? 27.613 28.387 212.294 1.00 32.70 152 PRO A N 1
ATOM 892 C CA . PRO A 1 127 ? 26.622 27.829 211.367 1.00 36.43 152 PRO A CA 1
ATOM 893 C C . PRO A 1 127 ? 26.021 28.888 210.457 1.00 31.36 152 PRO A C 1
ATOM 894 O O . PRO A 1 127 ? 25.770 30.025 210.866 1.00 28.04 152 PRO A O 1
ATOM 898 N N . VAL A 1 128 ? 25.798 28.500 209.202 1.00 33.97 153 VAL A N 1
ATOM 899 C CA . VAL A 1 128 ? 25.083 29.321 208.233 1.00 33.22 153 VAL A CA 1
ATOM 900 C C . VAL A 1 128 ? 23.978 28.476 207.617 1.00 34.22 153 VAL A C 1
ATOM 901 O O . VAL A 1 128 ? 24.092 27.250 207.511 1.00 37.38 153 VAL A O 1
ATOM 905 N N . PHE A 1 129 ? 22.894 29.137 207.223 1.00 29.69 154 PHE A N 1
ATOM 906 C CA . PHE A 1 129 ? 21.802 28.443 206.556 1.00 31.24 154 PHE A CA 1
ATOM 907 C C . PHE A 1 129 ? 22.187 28.119 205.118 1.00 33.56 154 PHE A C 1
ATOM 908 O O . PHE A 1 129 ? 22.800 28.935 204.424 1.00 30.36 154 PHE A O 1
ATOM 916 N N . VAL A 1 130 ? 21.825 26.919 204.669 1.00 28.28 155 VAL A N 1
ATOM 917 C CA . VAL A 1 130 ? 22.215 26.464 203.340 1.00 34.14 155 VAL A CA 1
ATOM 918 C C . VAL A 1 130 ? 20.986 26.252 202.464 1.00 28.54 155 VAL A C 1
ATOM 919 O O . VAL A 1 130 ? 20.748 27.015 201.522 1.00 31.81 155 VAL A O 1
ATOM 923 N N . ASN A 1 131 ? 20.196 25.217 202.769 1.00 30.77 156 ASN A N 1
ATOM 924 C CA . ASN A 1 131 ? 19.094 24.842 201.884 1.00 32.51 156 ASN A CA 1
ATOM 925 C C . ASN A 1 131 ? 18.051 25.948 201.783 1.00 38.16 156 ASN A C 1
ATOM 926 O O . ASN A 1 131 ? 17.491 26.185 200.706 1.00 36.34 156 ASN A O 1
ATOM 931 N N . HIS A 1 132 ? 17.772 26.633 202.890 1.00 33.96 157 HIS A N 1
ATOM 932 C CA . HIS A 1 132 ? 16.754 27.673 202.920 1.00 25.74 157 HIS A CA 1
ATOM 933 C C . HIS A 1 132 ? 17.351 29.073 202.839 1.00 30.23 157 HIS A C 1
ATOM 934 O O . HIS A 1 132 ? 16.675 30.051 203.176 1.00 37.76 157 HIS A O 1
ATOM 941 N N . SER A 1 133 ? 18.598 29.183 202.389 1.00 29.41 158 SER A N 1
ATOM 942 C CA . SER A 1 133 ? 19.217 30.476 202.148 1.00 36.66 158 SER A CA 1
ATOM 943 C C . SER A 1 133 ? 18.508 31.207 201.008 1.00 38.93 158 SER A C 1
ATOM 944 O O . SER A 1 133 ? 17.692 30.642 200.276 1.00 32.39 158 SER A O 1
ATOM 947 N N . ASN A 1 134 ? 18.840 32.488 200.862 1.00 43.16 159 ASN A N 1
ATOM 948 C CA . ASN A 1 134 ? 18.368 33.275 199.729 1.00 35.86 159 ASN A CA 1
ATOM 949 C C . ASN A 1 134 ? 19.269 33.023 198.532 1.00 24.25 159 ASN A C 1
ATOM 950 O O . ASN A 1 134 ? 20.460 33.351 198.570 1.00 29.59 159 ASN A O 1
ATOM 955 N N . VAL A 1 135 ? 18.703 32.463 197.462 1.00 26.99 160 VAL A N 1
ATOM 956 C CA . VAL A 1 135 ? 19.486 32.270 196.250 1.00 32.68 160 VAL A CA 1
ATOM 957 C C . VAL A 1 135 ? 19.968 33.603 195.694 1.00 32.55 160 VAL A C 1
ATOM 958 O O . VAL A 1 135 ? 20.995 33.652 195.009 1.00 27.66 160 VAL A O 1
ATOM 962 N N . GLU A 1 136 ? 19.267 34.697 196.002 1.00 34.57 161 GLU A N 1
ATOM 963 C CA . GLU A 1 136 ? 19.700 36.020 195.567 1.00 32.93 161 GLU A CA 1
ATOM 964 C C . GLU A 1 136 ? 20.895 36.534 196.358 1.00 35.71 161 GLU A C 1
ATOM 965 O O . GLU A 1 136 ? 21.551 37.483 195.916 1.00 41.27 161 GLU A O 1
ATOM 971 N N . ALA A 1 137 ? 21.196 35.936 197.512 1.00 36.38 162 ALA A N 1
ATOM 972 C CA . ALA A 1 137 ? 22.256 36.430 198.383 1.00 40.25 162 ALA A CA 1
ATOM 973 C C . ALA A 1 137 ? 23.305 35.394 198.757 1.00 37.95 162 ALA A C 1
ATOM 974 O O . ALA A 1 137 ? 24.409 35.787 199.153 1.00 37.85 162 ALA A O 1
ATOM 976 N N . ALA A 1 138 ? 23.013 34.100 198.643 1.00 39.05 163 ALA A N 1
ATOM 977 C CA . ALA A 1 138 ? 23.925 33.068 199.103 1.00 37.81 163 ALA A CA 1
ATOM 978 C C . ALA A 1 138 ? 25.199 33.043 198.258 1.00 45.21 163 ALA A C 1
ATOM 979 O O . ALA A 1 138 ? 25.213 33.521 197.121 1.00 38.31 163 ALA A O 1
ATOM 981 N N . PRO A 1 139 ? 26.288 32.499 198.799 1.00 37.25 164 PRO A N 1
ATOM 982 C CA . PRO A 1 139 ? 27.520 32.368 198.015 1.00 38.21 164 PRO A CA 1
ATOM 983 C C . PRO A 1 139 ? 27.422 31.205 197.045 1.00 35.22 164 PRO A C 1
ATOM 984 O O . PRO A 1 139 ? 26.551 30.335 197.194 1.00 28.73 164 PRO A O 1
ATOM 988 N N . PRO A 1 140 ? 28.287 31.158 196.034 1.00 35.88 165 PRO A N 1
ATOM 989 C CA . PRO A 1 140 ? 28.329 29.979 195.175 1.00 31.42 165 PRO A CA 1
ATOM 990 C C . PRO A 1 140 ? 28.710 28.759 195.971 1.00 38.25 165 PRO A C 1
ATOM 991 O O . PRO A 1 140 ? 29.489 28.840 196.943 1.00 43.40 165 PRO A O 1
ATOM 995 N N . PRO A 1 141 ? 28.186 27.575 195.607 1.00 34.95 166 PRO A N 1
ATOM 996 C CA . PRO A 1 141 ? 27.271 27.364 194.481 1.00 34.08 166 PRO A CA 1
ATOM 997 C C . PRO A 1 141 ? 25.791 27.426 194.861 1.00 34.98 166 PRO A C 1
ATOM 998 O O . PRO A 1 141 ? 24.970 26.804 194.188 1.00 34.37 166 PRO A O 1
ATOM 1002 N N . LEU A 1 142 ? 25.455 28.158 195.921 1.00 36.10 167 LEU A N 1
ATOM 1003 C CA . LEU A 1 142 ? 24.069 28.310 196.347 1.00 30.52 167 LEU A CA 1
ATOM 1004 C C . LEU A 1 142 ? 23.382 29.505 195.695 1.00 32.93 167 LEU A C 1
ATOM 1005 O O . LEU A 1 142 ? 22.291 29.890 196.129 1.00 28.75 167 LEU A O 1
ATOM 1010 N N . ASP A 1 143 ? 23.989 30.093 194.665 1.00 30.07 168 ASP A N 1
ATOM 1011 C CA . ASP A 1 143 ? 23.463 31.278 193.998 1.00 36.06 168 ASP A CA 1
ATOM 1012 C C . ASP A 1 143 ? 22.878 30.955 192.626 1.00 40.45 168 ASP A C 1
ATOM 1013 O O . ASP A 1 143 ? 22.938 31.778 191.711 1.00 32.80 168 ASP A O 1
ATOM 1018 N N . ILE A 1 144 ? 22.306 29.768 192.467 1.00 35.09 169 ILE A N 1
ATOM 1019 C CA . ILE A 1 144 ? 21.873 29.281 191.163 1.00 32.87 169 ILE A CA 1
ATOM 1020 C C . ILE A 1 144 ? 20.353 29.174 191.189 1.00 37.73 169 ILE A C 1
ATOM 1021 O O . ILE A 1 144 ? 19.786 28.251 191.785 1.00 42.03 169 ILE A O 1
ATOM 1026 N N . SER A 1 145 ? 19.693 30.133 190.530 1.00 29.60 170 SER A N 1
ATOM 1027 C CA . SER A 1 145 ? 18.234 30.169 190.509 1.00 44.32 170 SER A CA 1
ATOM 1028 C C . SER A 1 145 ? 17.647 28.927 189.853 1.00 40.31 170 SER A C 1
ATOM 1029 O O . SER A 1 145 ? 16.523 28.528 190.178 1.00 47.73 170 SER A O 1
ATOM 1032 N N . GLY A 1 146 ? 18.386 28.302 188.936 1.00 34.85 171 GLY A N 1
ATOM 1033 C CA . GLY A 1 146 ? 17.923 27.078 188.305 1.00 37.05 171 GLY A CA 1
ATOM 1034 C C . GLY A 1 146 ? 17.774 25.905 189.253 1.00 43.51 171 GLY A C 1
ATOM 1035 O O . GLY A 1 146 ? 17.290 24.847 188.833 1.00 44.38 171 GLY A O 1
ATOM 1036 N N . MET A 1 147 ? 18.182 26.061 190.513 1.00 39.02 172 MET A N 1
ATOM 1037 C CA . MET A 1 147 ? 18.020 25.019 191.517 1.00 38.97 172 MET A CA 1
ATOM 1038 C C . MET A 1 147 ? 17.313 25.531 192.765 1.00 33.92 172 MET A C 1
ATOM 1039 O O . MET A 1 147 ? 17.345 24.858 193.802 1.00 32.72 172 MET A O 1
ATOM 1044 N N . ALA A 1 148 ? 16.678 26.695 192.692 1.00 34.96 173 ALA A N 1
ATOM 1045 C CA . ALA A 1 148 ? 15.938 27.243 193.819 1.00 33.27 173 ALA A CA 1
ATOM 1046 C C . ALA A 1 148 ? 14.439 27.137 193.580 1.00 31.68 173 ALA A C 1
ATOM 1047 O O . ALA A 1 148 ? 13.970 27.271 192.450 1.00 47.05 173 ALA A O 1
ATOM 1063 N N . ASN A 1 150 ? 11.935 28.355 196.536 1.00 33.25 175 ASN A N 1
ATOM 1064 C CA . ASN A 1 150 ? 11.937 29.605 197.301 1.00 46.10 175 ASN A CA 1
ATOM 1065 C C . ASN A 1 150 ? 12.619 29.279 198.628 1.00 41.27 175 ASN A C 1
ATOM 1066 O O . ASN A 1 150 ? 12.985 28.123 198.841 1.00 47.98 175 ASN A O 1
ATOM 1071 N N . TRP A 1 151 ? 12.734 30.245 199.514 1.00 46.94 176 TRP A N 1
ATOM 1072 C CA . TRP A 1 151 ? 13.452 29.882 200.745 1.00 42.86 176 TRP A CA 1
ATOM 1073 C C . TRP A 1 151 ? 12.643 28.930 201.592 1.00 33.57 176 TRP A C 1
ATOM 1074 O O . TRP A 1 151 ? 13.230 28.079 202.173 1.00 37.65 176 TRP A O 1
ATOM 1085 N N . GLN A 1 152 ? 11.350 29.127 201.653 1.00 29.55 177 GLN A N 1
ATOM 1086 C CA . GLN A 1 152 ? 10.523 28.269 202.496 1.00 41.61 177 GLN A CA 1
ATOM 1087 C C . GLN A 1 152 ? 10.586 26.820 202.036 1.00 42.13 177 GLN A C 1
ATOM 1088 O O . GLN A 1 152 ? 10.725 25.906 202.857 1.00 41.76 177 GLN A O 1
ATOM 1094 N N . ALA A 1 153 ? 10.493 26.588 200.727 1.00 43.48 178 ALA A N 1
ATOM 1095 C CA . ALA A 1 153 ? 10.590 25.234 200.201 1.00 34.53 178 ALA A CA 1
ATOM 1096 C C . ALA A 1 153 ? 12.024 24.727 200.152 1.00 32.28 178 ALA A C 1
ATOM 1097 O O . ALA A 1 153 ? 12.236 23.510 200.130 1.00 31.49 178 ALA A O 1
ATOM 1099 N N . GLY A 1 154 ? 13.006 25.624 200.147 1.00 28.04 179 GLY A N 1
ATOM 1100 C CA . GLY A 1 154 ? 14.388 25.228 199.995 1.00 26.20 179 GLY A CA 1
ATOM 1101 C C . GLY A 1 154 ? 14.754 25.025 198.536 1.00 31.66 179 GLY A C 1
ATOM 1102 O O . GLY A 1 154 ? 13.984 25.316 197.615 1.00 27.15 179 GLY A O 1
ATOM 1103 N N . ARG A 1 155 ? 15.964 24.518 198.330 1.00 29.14 180 ARG A N 1
ATOM 1104 C CA . ARG A 1 155 ? 16.423 24.198 196.989 1.00 38.99 180 ARG A CA 1
ATOM 1105 C C . ARG A 1 155 ? 15.778 22.911 196.497 1.00 38.30 180 ARG A C 1
ATOM 1106 O O . ARG A 1 155 ? 15.448 22.017 197.282 1.00 36.07 180 ARG A O 1
ATOM 1114 N N . ARG A 1 156 ? 15.594 22.819 195.183 1.00 35.49 181 ARG A N 1
ATOM 1115 C CA . ARG A 1 156 ? 15.420 21.508 194.567 1.00 42.34 181 ARG A CA 1
ATOM 1116 C C . ARG A 1 156 ? 16.829 20.959 194.387 1.00 40.01 181 ARG A C 1
ATOM 1117 O O . ARG A 1 156 ? 17.487 21.183 193.369 1.00 41.44 181 ARG A O 1
ATOM 1125 N N . PHE A 1 157 ? 17.316 20.259 195.411 1.00 34.81 182 PHE A N 1
ATOM 1126 C CA . PHE A 1 157 ? 18.723 19.884 195.452 1.00 36.82 182 PHE A CA 1
ATOM 1127 C C . PHE A 1 157 ? 19.062 18.713 194.538 1.00 32.25 182 PHE A C 1
ATOM 1128 O O . PHE A 1 157 ? 20.224 18.297 194.501 1.00 29.22 182 PHE A O 1
ATOM 1136 N N . VAL A 1 158 ? 18.088 18.173 193.809 1.00 36.35 183 VAL A N 1
ATOM 1137 C CA . VAL A 1 158 ? 18.339 17.279 192.684 1.00 28.49 183 VAL A CA 1
ATOM 1138 C C . VAL A 1 158 ? 17.497 17.783 191.523 1.00 34.52 183 VAL A C 1
ATOM 1139 O O . VAL A 1 158 ? 16.265 17.842 191.629 1.00 29.60 183 VAL A O 1
ATOM 1143 N N . THR A 1 159 ? 18.152 18.162 190.428 1.00 25.05 184 THR A N 1
ATOM 1144 C CA . THR A 1 159 ? 17.462 18.646 189.233 1.00 36.79 184 THR A CA 1
ATOM 1145 C C . THR A 1 159 ? 17.977 17.864 188.030 1.00 42.87 184 THR A C 1
ATOM 1146 O O . THR A 1 159 ? 19.070 18.133 187.521 1.00 39.31 184 THR A O 1
ATOM 1150 N N . ILE A 1 160 ? 17.185 16.896 187.581 1.00 39.71 185 ILE A N 1
ATOM 1151 C CA . ILE A 1 160 ? 17.481 16.103 186.396 1.00 33.38 185 ILE A CA 1
ATOM 1152 C C . ILE A 1 160 ? 16.300 16.248 185.450 1.00 40.10 185 ILE A C 1
ATOM 1153 O O . ILE A 1 160 ? 15.158 15.951 185.824 1.00 32.17 185 ILE A O 1
ATOM 1158 N N . GLU A 1 161 ? 16.569 16.726 184.237 1.00 25.36 186 GLU A N 1
ATOM 1159 C CA . GLU A 1 161 ? 15.529 17.033 183.263 1.00 25.43 186 GLU A CA 1
ATOM 1160 C C . GLU A 1 161 ? 15.891 16.396 181.931 1.00 36.43 186 GLU A C 1
ATOM 1161 O O . GLU A 1 161 ? 16.987 16.625 181.408 1.00 39.66 186 GLU A O 1
ATOM 1167 N N . VAL A 1 162 ? 14.973 15.600 181.391 1.00 30.36 187 VAL A N 1
ATOM 1168 C CA . VAL A 1 162 ? 15.193 14.871 180.150 1.00 32.09 187 VAL A CA 1
ATOM 1169 C C . VAL A 1 162 ? 14.149 15.301 179.129 1.00 29.18 187 VAL A C 1
ATOM 1170 O O . VAL A 1 162 ? 13.036 15.708 179.481 1.00 35.90 187 VAL A O 1
ATOM 1174 N N . ILE A 1 163 ? 14.517 15.212 177.859 1.00 34.86 188 ILE A N 1
ATOM 1175 C CA . ILE A 1 163 ? 13.658 15.606 176.747 1.00 38.41 188 ILE A CA 1
ATOM 1176 C C . ILE A 1 163 ? 13.327 14.356 175.939 1.00 41.59 188 ILE A C 1
ATOM 1177 O O . ILE A 1 163 ? 14.234 13.741 175.363 1.00 44.54 188 ILE A O 1
ATOM 1182 N N . PRO A 1 164 ? 12.065 13.946 175.869 1.00 42.56 189 PRO A N 1
ATOM 1183 C CA . PRO A 1 164 ? 11.697 12.804 175.030 1.00 39.05 189 PRO A CA 1
ATOM 1184 C C . PRO A 1 164 ? 11.653 13.206 173.566 1.00 37.77 189 PRO A C 1
ATOM 1185 O O . PRO A 1 164 ? 11.639 14.405 173.248 1.00 39.63 189 PRO A O 1
ATOM 1189 N N . PRO A 1 165 ? 11.648 12.235 172.642 1.00 48.03 190 PRO A N 1
ATOM 1190 C CA . PRO A 1 165 ? 11.663 12.593 171.210 1.00 38.96 190 PRO A CA 1
ATOM 1191 C C . PRO A 1 165 ? 10.499 13.474 170.788 1.00 41.07 190 PRO A C 1
ATOM 1192 O O . PRO A 1 165 ? 10.692 14.413 170.005 1.00 43.98 190 PRO A O 1
ATOM 1196 N N . ALA A 1 166 ? 9.296 13.197 171.276 1.00 46.17 191 ALA A N 1
ATOM 1197 C CA . ALA A 1 166 ? 8.156 14.084 171.115 1.00 48.93 191 ALA A CA 1
ATOM 1198 C C . ALA A 1 166 ? 7.808 14.698 172.465 1.00 42.69 191 ALA A C 1
ATOM 1199 O O . ALA A 1 166 ? 8.216 14.201 173.516 1.00 53.06 191 ALA A O 1
ATOM 1201 N N . ALA A 1 167 ? 7.046 15.788 172.427 1.00 48.82 192 ALA A N 1
ATOM 1202 C CA . ALA A 1 167 ? 6.765 16.543 173.641 1.00 50.77 192 ALA A CA 1
ATOM 1203 C C . ALA A 1 167 ? 5.999 15.699 174.656 1.00 50.51 192 ALA A C 1
ATOM 1204 O O . ALA A 1 167 ? 5.233 14.799 174.301 1.00 52.89 192 ALA A O 1
ATOM 1206 N N . VAL A 1 168 ? 6.228 15.994 175.937 1.00 48.42 193 VAL A N 1
ATOM 1207 C CA . VAL A 1 168 ? 5.459 15.367 177.005 1.00 42.19 193 VAL A CA 1
ATOM 1208 C C . VAL A 1 168 ? 4.022 15.862 176.935 1.00 43.71 193 VAL A C 1
ATOM 1209 O O . VAL A 1 168 ? 3.771 17.065 176.794 1.00 38.71 193 VAL A O 1
ATOM 1213 N N . ILE A 1 169 ? 3.070 14.939 177.037 1.00 38.62 194 ILE A N 1
ATOM 1214 C CA . ILE A 1 169 ? 1.650 15.268 176.983 1.00 44.75 194 ILE A CA 1
ATOM 1215 C C . ILE A 1 169 ? 1.084 15.173 178.393 1.00 42.03 194 ILE A C 1
ATOM 1216 O O . ILE A 1 169 ? 1.171 14.121 179.038 1.00 39.99 194 ILE A O 1
ATOM 1221 N N . LYS A 1 170 ? 0.507 16.271 178.864 1.00 37.10 195 LYS A N 1
ATOM 1222 C CA . LYS A 1 170 ? -0.082 16.347 180.191 1.00 43.68 195 LYS A CA 1
ATOM 1223 C C . LYS A 1 170 ? -1.459 15.688 180.186 1.00 46.04 195 LYS A C 1
ATOM 1224 O O . LYS A 1 170 ? -1.979 15.323 179.130 1.00 42.31 195 LYS A O 1
ATOM 1230 N N . PRO A 1 171 ? -2.069 15.491 181.363 1.00 46.57 196 PRO A N 1
ATOM 1231 C CA . PRO A 1 171 ? -3.383 14.822 181.398 1.00 47.46 196 PRO A CA 1
ATOM 1232 C C . PRO A 1 171 ? -4.456 15.485 180.548 1.00 44.97 196 PRO A C 1
ATOM 1233 O O . PRO A 1 171 ? -5.308 14.779 179.994 1.00 44.01 196 PRO A O 1
ATOM 1237 N N . ASP A 1 172 ? -4.457 16.811 180.427 1.00 42.28 197 ASP A N 1
ATOM 1238 C CA . ASP A 1 172 ? -5.484 17.490 179.646 1.00 51.42 197 ASP A CA 1
ATOM 1239 C C . ASP A 1 172 ? -5.121 17.638 178.173 1.00 49.12 197 ASP A C 1
ATOM 1240 O O . ASP A 1 172 ? -5.879 18.263 177.425 1.00 54.74 197 ASP A O 1
ATOM 1245 N N . GLY A 1 173 ? -3.989 17.088 177.739 1.00 49.13 198 GLY A N 1
ATOM 1246 C CA . GLY A 1 173 ? -3.611 17.107 176.344 1.00 56.99 198 GLY A CA 1
ATOM 1247 C C . GLY A 1 173 ? -2.629 18.191 175.954 1.00 54.83 198 GLY A C 1
ATOM 1248 O O . GLY A 1 173 ? -2.143 18.178 174.816 1.00 58.71 198 GLY A O 1
ATOM 1249 N N . SER A 1 174 ? -2.330 19.131 176.847 1.00 48.11 199 SER A N 1
ATOM 1250 C CA . SER A 1 174 ? -1.323 20.134 176.546 1.00 58.39 199 SER A CA 1
ATOM 1251 C C . SER A 1 174 ? 0.071 19.516 176.640 1.00 56.70 199 SER A C 1
ATOM 1252 O O . SER A 1 174 ? 0.261 18.418 177.171 1.00 63.25 199 SER A O 1
ATOM 1255 N N . LYS A 1 175 ? 1.060 20.236 176.115 1.00 48.62 200 LYS A N 1
ATOM 1256 C CA . LYS A 1 175 ? 2.384 19.671 175.902 1.00 52.43 200 LYS A CA 1
ATOM 1257 C C . LYS A 1 175 ? 3.455 20.515 176.576 1.00 55.20 200 LYS A C 1
ATOM 1258 O O . LYS A 1 175 ? 3.493 21.737 176.405 1.00 63.13 200 LYS A O 1
ATOM 1264 N N . SER A 1 176 ? 4.318 19.853 177.342 1.00 52.72 201 SER A N 1
ATOM 1265 C CA . SER A 1 176 ? 5.570 20.412 177.822 1.00 50.20 201 SER A CA 1
ATOM 1266 C C . SER A 1 176 ? 6.721 19.757 177.070 1.00 44.23 201 SER A C 1
ATOM 1267 O O . SER A 1 176 ? 6.562 18.703 176.448 1.00 40.33 201 SER A O 1
ATOM 1270 N N . ARG A 1 177 ? 7.889 20.393 177.123 1.00 40.91 202 ARG A N 1
ATOM 1271 C CA . ARG A 1 177 ? 9.038 19.867 176.396 1.00 44.96 202 ARG A CA 1
ATOM 1272 C C . ARG A 1 177 ? 9.858 18.878 177.211 1.00 40.56 202 ARG A C 1
ATOM 1273 O O . ARG A 1 177 ? 10.407 17.927 176.642 1.00 42.24 202 ARG A O 1
ATOM 1281 N N . THR A 1 178 ? 9.951 19.069 178.524 1.00 32.14 203 THR A N 1
ATOM 1282 C CA . THR A 1 178 ? 10.858 18.297 179.358 1.00 37.27 203 THR A CA 1
ATOM 1283 C C . THR A 1 178 ? 10.099 17.513 180.420 1.00 36.62 203 THR A C 1
ATOM 1284 O O . THR A 1 178 ? 9.066 17.957 180.930 1.00 44.79 203 THR A O 1
ATOM 1288 N N . TRP A 1 179 ? 10.629 16.335 180.739 1.00 33.45 204 TRP A N 1
ATOM 1289 C CA . TRP A 1 179 ? 10.184 15.527 181.867 1.00 30.04 204 TRP A CA 1
ATOM 1290 C C . TRP A 1 179 ? 11.170 15.749 183.007 1.00 32.88 204 TRP A C 1
ATOM 1291 O O . TRP A 1 179 ? 12.351 15.407 182.884 1.00 37.29 204 TRP A O 1
ATOM 1302 N N . MET A 1 180 ? 10.694 16.323 184.108 1.00 39.42 205 MET A N 1
ATOM 1303 C CA . MET A 1 180 ? 11.570 16.874 185.133 1.00 36.73 205 MET A CA 1
ATOM 1304 C C . MET A 1 180 ? 11.505 16.069 186.424 1.00 32.92 205 MET A C 1
ATOM 1305 O O . MET A 1 180 ? 10.438 15.590 186.821 1.00 33.97 205 MET A O 1
ATOM 1310 N N . VAL A 1 181 ? 12.660 15.929 187.072 1.00 30.33 206 VAL A N 1
ATOM 1311 C CA . VAL A 1 181 ? 12.776 15.356 188.408 1.00 32.49 206 VAL A CA 1
ATOM 1312 C C . VAL A 1 181 ? 13.359 16.440 189.305 1.00 33.13 206 VAL A C 1
ATOM 1313 O O . VAL A 1 181 ? 14.545 16.778 189.191 1.00 27.28 206 VAL A O 1
ATOM 1317 N N . HIS A 1 182 ? 12.530 16.994 190.185 1.00 37.96 207 HIS A N 1
ATOM 1318 C CA . HIS A 1 182 ? 12.934 18.063 191.097 1.00 32.44 207 HIS A CA 1
ATOM 1319 C C . HIS A 1 182 ? 12.762 17.553 192.524 1.00 32.89 207 HIS A C 1
ATOM 1320 O O . HIS A 1 182 ? 11.644 17.518 193.047 1.00 31.49 207 HIS A O 1
ATOM 1327 N N . VAL A 1 183 ? 13.865 17.162 193.154 1.00 33.90 208 VAL A N 1
ATOM 1328 C CA . VAL A 1 183 ? 13.847 16.631 194.512 1.00 30.70 208 VAL A CA 1
ATOM 1329 C C . VAL A 1 183 ? 14.219 17.741 195.482 1.00 38.71 208 VAL A C 1
ATOM 1330 O O . VAL A 1 183 ? 15.270 18.379 195.341 1.00 33.18 208 VAL A O 1
ATOM 1334 N N . GLY A 1 184 ? 13.353 17.970 196.465 1.00 29.30 209 GLY A N 1
ATOM 1335 C CA . GLY A 1 184 ? 13.603 18.919 197.533 1.00 27.27 209 GLY A CA 1
ATOM 1336 C C . GLY A 1 184 ? 12.684 18.599 198.689 1.00 29.91 209 GLY A C 1
ATOM 1337 O O . GLY A 1 184 ? 11.813 17.731 198.598 1.00 30.93 209 GLY A O 1
ATOM 1338 N N . SER A 1 185 ? 12.892 19.310 199.791 1.00 27.39 210 SER A N 1
ATOM 1339 C CA . SER A 1 185 ? 12.034 19.125 200.951 1.00 35.29 210 SER A CA 1
ATOM 1340 C C . SER A 1 185 ? 10.623 19.626 200.660 1.00 35.20 210 SER A C 1
ATOM 1341 O O . SER A 1 185 ? 10.423 20.603 199.935 1.00 39.02 210 SER A O 1
ATOM 1344 N N . THR A 1 186 ? 9.637 18.933 201.224 1.00 37.42 211 THR A N 1
ATOM 1345 C CA . THR A 1 186 ? 8.247 19.358 201.156 1.00 41.07 211 THR A CA 1
ATOM 1346 C C . THR A 1 186 ? 7.661 19.375 202.562 1.00 40.30 211 THR A C 1
ATOM 1347 O O . THR A 1 186 ? 8.284 18.924 203.527 1.00 32.40 211 THR A O 1
ATOM 1351 N N . GLY A 1 187 ? 6.446 19.907 202.668 1.00 43.99 212 GLY A N 1
ATOM 1352 C CA . GLY A 1 187 ? 5.815 20.060 203.971 1.00 46.75 212 GLY A CA 1
ATOM 1353 C C . GLY A 1 187 ? 6.547 21.027 204.874 1.00 44.22 212 GLY A C 1
ATOM 1354 O O . GLY A 1 187 ? 6.677 20.774 206.078 1.00 43.53 212 GLY A O 1
ATOM 1355 N N . CYS A 1 188 ? 7.031 22.135 204.316 1.00 38.15 213 CYS A N 1
ATOM 1356 C CA . CYS A 1 188 ? 7.841 23.104 205.043 1.00 46.06 213 CYS A CA 1
ATOM 1357 C C . CYS A 1 188 ? 6.972 24.281 205.470 1.00 49.28 213 CYS A C 1
ATOM 1358 O O . CYS A 1 188 ? 6.366 24.949 204.626 1.00 42.22 213 CYS A O 1
ATOM 1361 N N . LYS A 1 189 ? 6.925 24.537 206.775 1.00 55.29 214 LYS A N 1
ATOM 1362 C CA . LYS A 1 189 ? 6.129 25.616 207.341 1.00 54.83 214 LYS A CA 1
ATOM 1363 C C . LYS A 1 189 ? 7.043 26.656 207.975 1.00 54.61 214 LYS A C 1
ATOM 1364 O O . LYS A 1 189 ? 8.129 26.336 208.467 1.00 48.98 214 LYS A O 1
ATOM 1370 N N . GLY A 1 190 ? 6.591 27.907 207.960 1.00 59.37 215 GLY A N 1
ATOM 1371 C CA . GLY A 1 190 ? 7.414 29.017 208.400 1.00 54.72 215 GLY A CA 1
ATOM 1372 C C . GLY A 1 190 ? 8.182 29.627 207.246 1.00 56.45 215 GLY A C 1
ATOM 1373 O O . GLY A 1 190 ? 8.702 28.899 206.395 1.00 65.36 215 GLY A O 1
ATOM 1374 N N . ASN A 1 191 ? 8.258 30.954 207.194 1.00 56.72 216 ASN A N 1
ATOM 1375 C CA . ASN A 1 191 ? 8.925 31.632 206.087 1.00 55.54 216 ASN A CA 1
ATOM 1376 C C . ASN A 1 191 ? 10.198 32.306 206.576 1.00 54.83 216 ASN A C 1
ATOM 1377 O O . ASN A 1 191 ? 10.122 33.288 207.332 1.00 55.63 216 ASN A O 1
ATOM 1382 N N . PRO A 1 192 ? 11.379 31.838 206.165 1.00 41.20 217 PRO A N 1
ATOM 1383 C CA . PRO A 1 192 ? 12.618 32.503 206.595 1.00 49.44 217 PRO A CA 1
ATOM 1384 C C . PRO A 1 192 ? 12.849 33.845 205.924 1.00 56.27 217 PRO A C 1
ATOM 1385 O O . PRO A 1 192 ? 13.694 34.614 206.401 1.00 58.40 217 PRO A O 1
ATOM 1389 N N . ALA A 1 193 ? 12.132 34.154 204.838 1.00 65.84 218 ALA A N 1
ATOM 1390 C CA . ALA A 1 193 ? 12.242 35.475 204.229 1.00 73.93 218 ALA A CA 1
ATOM 1391 C C . ALA A 1 193 ? 11.790 36.572 205.174 1.00 76.31 218 ALA A C 1
ATOM 1392 O O . ALA A 1 193 ? 12.210 37.725 205.022 1.00 76.90 218 ALA A O 1
ATOM 1394 N N . THR A 1 194 ? 10.961 36.232 206.155 1.00 75.18 219 THR A N 1
ATOM 1395 C CA . THR A 1 194 ? 10.398 37.189 207.095 1.00 74.96 219 THR A CA 1
ATOM 1396 C C . THR A 1 194 ? 10.864 36.903 208.519 1.00 73.59 219 THR A C 1
ATOM 1397 O O . THR A 1 194 ? 10.181 37.245 209.486 1.00 77.40 219 THR A O 1
ATOM 1401 N N . GLY A 1 195 ? 12.026 36.267 208.656 1.00 68.73 220 GLY A N 1
ATOM 1402 C CA . GLY A 1 195 ? 12.624 36.044 209.957 1.00 64.89 220 GLY A CA 1
ATOM 1403 C C . GLY A 1 195 ? 12.031 34.917 210.769 1.00 61.58 220 GLY A C 1
ATOM 1404 O O . GLY A 1 195 ? 12.214 34.890 211.990 1.00 76.94 220 GLY A O 1
ATOM 1405 N N . GLU A 1 196 ? 11.333 33.980 210.137 1.00 58.02 221 GLU A N 1
ATOM 1406 C CA . GLU A 1 196 ? 10.688 32.885 210.845 1.00 49.37 221 GLU A CA 1
ATOM 1407 C C . GLU A 1 196 ? 11.492 31.598 210.703 1.00 59.64 221 GLU A C 1
ATOM 1408 O O . GLU A 1 196 ? 12.242 31.411 209.741 1.00 67.26 221 GLU A O 1
ATOM 1414 N N . ILE A 1 197 ? 11.326 30.711 211.679 1.00 49.92 222 ILE A N 1
ATOM 1415 C CA . ILE A 1 197 ? 11.964 29.400 211.652 1.00 54.55 222 ILE A CA 1
ATOM 1416 C C . ILE A 1 197 ? 11.179 28.491 210.716 1.00 55.09 222 ILE A C 1
ATOM 1417 O O . ILE A 1 197 ? 9.943 28.455 210.759 1.00 67.17 222 ILE A O 1
ATOM 1422 N N . VAL A 1 198 ? 11.891 27.757 209.865 1.00 50.19 223 VAL A N 1
ATOM 1423 C CA . VAL A 1 198 ? 11.274 26.818 208.934 1.00 41.85 223 VAL A CA 1
ATOM 1424 C C . VAL A 1 198 ? 11.478 25.401 209.451 1.00 41.07 223 VAL A C 1
ATOM 1425 O O . VAL A 1 198 ? 12.539 25.067 209.994 1.00 40.50 223 VAL A O 1
ATOM 1429 N N . ALA A 1 199 ? 10.445 24.573 209.308 1.00 47.94 224 ALA A N 1
ATOM 1430 C CA . ALA A 1 199 ? 10.523 23.150 209.597 1.00 46.59 224 ALA A CA 1
ATOM 1431 C C . ALA A 1 199 ? 9.833 22.397 208.471 1.00 44.17 224 ALA A C 1
ATOM 1432 O O . ALA A 1 199 ? 8.775 22.818 207.997 1.00 56.46 224 ALA A O 1
ATOM 1434 N N . CYS A 1 200 ? 10.436 21.289 208.047 1.00 35.15 225 CYS A N 1
ATOM 1435 C CA . CYS A 1 200 ? 9.960 20.517 206.906 1.00 37.00 225 CYS A CA 1
ATOM 1436 C C . CYS A 1 200 ? 9.539 19.128 207.358 1.00 38.11 225 CYS A C 1
ATOM 1437 O O . CYS A 1 200 ? 10.285 18.449 208.071 1.00 47.97 225 CYS A O 1
ATOM 1440 N N . ALA A 1 201 ? 8.345 18.707 206.937 1.00 38.71 226 ALA A N 1
ATOM 1441 C CA . ALA A 1 201 ? 7.861 17.377 207.290 1.00 42.07 226 ALA A CA 1
ATOM 1442 C C . ALA A 1 201 ? 8.563 16.282 206.498 1.00 37.04 226 ALA A C 1
ATOM 1443 O O . ALA A 1 201 ? 8.740 15.171 207.009 1.00 31.64 226 ALA A O 1
ATOM 1445 N N . HIS A 1 202 ? 8.968 16.569 205.263 1.00 42.90 227 HIS A N 1
ATOM 1446 C CA . HIS A 1 202 ? 9.648 15.603 204.406 1.00 46.77 227 HIS A CA 1
ATOM 1447 C C . HIS A 1 202 ? 10.977 16.208 203.973 1.00 41.74 227 HIS A C 1
ATOM 1448 O O . HIS A 1 202 ? 11.004 17.136 203.159 1.00 44.26 227 HIS A O 1
ATOM 1455 N N . GLU A 1 203 ? 12.076 15.685 204.520 1.00 36.48 228 GLU A N 1
ATOM 1456 C CA . GLU A 1 203 ? 13.391 16.252 204.239 1.00 38.31 228 GLU A CA 1
ATOM 1457 C C . GLU A 1 203 ? 13.877 15.875 202.843 1.00 34.56 228 GLU A C 1
ATOM 1458 O O . GLU A 1 203 ? 14.375 16.730 202.103 1.00 25.10 228 GLU A O 1
ATOM 1464 N N . ASN A 1 204 ? 13.749 14.595 202.481 1.00 25.22 229 ASN A N 1
ATOM 1465 C CA . ASN A 1 204 ? 14.062 14.083 201.146 1.00 33.12 229 ASN A CA 1
ATOM 1466 C C . ASN A 1 204 ? 15.556 14.130 200.832 1.00 40.45 229 ASN A C 1
ATOM 1467 O O . ASN A 1 204 ? 15.950 14.211 199.667 1.00 33.92 229 ASN A O 1
ATOM 1472 N N . ARG A 1 205 ? 16.394 14.074 201.861 1.00 28.56 230 ARG A N 1
ATOM 1473 C CA . ARG A 1 205 ? 17.820 13.833 201.708 1.00 29.92 230 ARG A CA 1
ATOM 1474 C C . ARG A 1 205 ? 18.128 12.388 202.082 1.00 30.84 230 ARG A C 1
ATOM 1475 O O . ARG A 1 205 ? 17.385 11.747 202.829 1.00 38.97 230 ARG A O 1
ATOM 1483 N N . PHE A 1 206 ? 19.239 11.874 201.553 1.00 31.49 231 PHE A N 1
ATOM 1484 C CA . PHE A 1 206 ? 19.591 10.500 201.872 1.00 31.15 231 PHE A CA 1
ATOM 1485 C C . PHE A 1 206 ? 21.095 10.285 201.810 1.00 37.03 231 PHE A C 1
ATOM 1486 O O . PHE A 1 206 ? 21.771 10.899 200.971 1.00 29.89 231 PHE A O 1
ATOM 1494 N N . PRO A 1 207 ? 21.642 9.445 202.684 1.00 28.89 232 PRO A N 1
ATOM 1495 C CA . PRO A 1 207 ? 23.065 9.111 202.607 1.00 31.36 232 PRO A CA 1
ATOM 1496 C C . PRO A 1 207 ? 23.336 8.038 201.562 1.00 31.50 232 PRO A C 1
ATOM 1497 O O . PRO A 1 207 ? 22.462 7.260 201.176 1.00 35.85 232 PRO A O 1
ATOM 1501 N N . VAL A 1 208 ? 24.584 8.019 201.100 1.00 33.48 233 VAL A N 1
ATOM 1502 C CA . VAL A 1 208 ? 25.079 7.011 200.168 1.00 32.65 233 VAL A CA 1
ATOM 1503 C C . VAL A 1 208 ? 26.391 6.484 200.728 1.00 31.89 233 VAL A C 1
ATOM 1504 O O . VAL A 1 208 ? 27.320 7.262 200.973 1.00 30.79 233 VAL A O 1
ATOM 1508 N N . VAL A 1 209 ? 26.468 5.171 200.936 1.00 29.86 234 VAL A N 1
ATOM 1509 C CA . VAL A 1 209 ? 27.609 4.546 201.595 1.00 32.08 234 VAL A CA 1
ATOM 1510 C C . VAL A 1 209 ? 28.128 3.421 200.711 1.00 41.25 234 VAL A C 1
ATOM 1511 O O . VAL A 1 209 ? 27.383 2.489 200.384 1.00 38.94 234 VAL A O 1
ATOM 1515 N N . PHE A 1 210 ? 29.402 3.506 200.329 1.00 25.73 235 PHE A N 1
ATOM 1516 C CA . PHE A 1 210 ? 30.090 2.453 199.588 1.00 28.86 235 PHE A CA 1
ATOM 1517 C C . PHE A 1 210 ? 31.173 1.877 200.494 1.00 35.09 235 PHE A C 1
ATOM 1518 O O . PHE A 1 210 ? 32.124 2.579 200.857 1.00 34.30 235 PHE A O 1
ATOM 1526 N N . ASP A 1 211 ? 31.026 0.601 200.862 1.00 34.17 236 ASP A N 1
ATOM 1527 C CA . ASP A 1 211 ? 31.997 -0.025 201.755 1.00 47.81 236 ASP A CA 1
ATOM 1528 C C . ASP A 1 211 ? 33.375 -0.095 201.113 1.00 46.42 236 ASP A C 1
ATOM 1529 O O . ASP A 1 211 ? 34.395 0.064 201.794 1.00 44.31 236 ASP A O 1
ATOM 1534 N N . ARG A 1 212 ? 33.428 -0.334 199.805 1.00 36.23 237 ARG A N 1
ATOM 1535 C CA . ARG A 1 212 ? 34.681 -0.380 199.060 1.00 34.77 237 ARG A CA 1
ATOM 1536 C C . ARG A 1 212 ? 34.616 0.664 197.953 1.00 39.60 237 ARG A C 1
ATOM 1537 O O . ARG A 1 212 ? 33.801 0.551 197.030 1.00 38.46 237 ARG A O 1
ATOM 1545 N N . PHE A 1 213 ? 35.468 1.683 198.054 1.00 29.90 238 PHE A N 1
ATOM 1546 C CA . PHE A 1 213 ? 35.549 2.732 197.041 1.00 37.20 238 PHE A CA 1
ATOM 1547 C C . PHE A 1 213 ? 36.966 3.286 197.062 1.00 41.94 238 PHE A C 1
ATOM 1548 O O . PHE A 1 213 ? 37.379 3.898 198.052 1.00 46.90 238 PHE A O 1
ATOM 1556 N N . ASP A 1 214 ? 37.707 3.068 195.976 1.00 39.82 239 ASP A N 1
ATOM 1557 C CA . ASP A 1 214 ? 39.056 3.598 195.844 1.00 33.63 239 ASP A CA 1
ATOM 1558 C C . ASP A 1 214 ? 38.998 4.860 194.998 1.00 32.83 239 ASP A C 1
ATOM 1559 O O . ASP A 1 214 ? 38.752 4.769 193.786 1.00 45.86 239 ASP A O 1
ATOM 1564 N N . PRO A 1 215 ? 39.215 6.045 195.576 1.00 33.55 240 PRO A N 1
ATOM 1565 C CA . PRO A 1 215 ? 39.003 7.287 194.812 1.00 32.25 240 PRO A CA 1
ATOM 1566 C C . PRO A 1 215 ? 39.936 7.462 193.624 1.00 39.67 240 PRO A C 1
ATOM 1567 O O . PRO A 1 215 ? 39.620 8.252 192.726 1.00 46.30 240 PRO A O 1
ATOM 1571 N N . LYS A 1 216 ? 41.065 6.758 193.581 1.00 36.07 241 LYS A N 1
ATOM 1572 C CA . LYS A 1 216 ? 42.026 6.941 192.502 1.00 46.65 241 LYS A CA 1
ATOM 1573 C C . LYS A 1 216 ? 41.817 5.982 191.337 1.00 40.00 241 LYS A C 1
ATOM 1574 O O . LYS A 1 216 ? 42.385 6.207 190.263 1.00 43.06 241 LYS A O 1
ATOM 1580 N N . THR A 1 217 ? 41.021 4.926 191.516 1.00 35.98 242 THR A N 1
ATOM 1581 C CA . THR A 1 217 ? 40.723 3.992 190.441 1.00 45.71 242 THR A CA 1
ATOM 1582 C C . THR A 1 217 ? 39.237 3.855 190.139 1.00 44.45 242 THR A C 1
ATOM 1583 O O . THR A 1 217 ? 38.888 3.226 189.133 1.00 49.60 242 THR A O 1
ATOM 1587 N N . GLN A 1 218 ? 38.357 4.421 190.961 1.00 41.42 243 GLN A N 1
ATOM 1588 C CA . GLN A 1 218 ? 36.922 4.224 190.816 1.00 35.38 243 GLN A CA 1
ATOM 1589 C C . GLN A 1 218 ? 36.205 5.568 190.852 1.00 35.26 243 GLN A C 1
ATOM 1590 O O . GLN A 1 218 ? 36.810 6.622 191.072 1.00 42.03 243 GLN A O 1
ATOM 1596 N N . ARG A 1 219 ? 34.891 5.516 190.637 1.00 36.15 244 ARG A N 1
ATOM 1597 C CA . ARG A 1 219 ? 34.059 6.707 190.560 1.00 33.42 244 ARG A CA 1
ATOM 1598 C C . ARG A 1 219 ? 32.646 6.351 191.001 1.00 29.45 244 ARG A C 1
ATOM 1599 O O . ARG A 1 219 ? 32.253 5.182 191.005 1.00 27.19 244 ARG A O 1
ATOM 1607 N N . VAL A 1 220 ? 31.882 7.376 191.367 1.00 31.29 245 VAL A N 1
ATOM 1608 C CA . VAL A 1 220 ? 30.479 7.207 191.730 1.00 39.28 245 VAL A CA 1
ATOM 1609 C C . VAL A 1 220 ? 29.629 7.420 190.485 1.00 36.28 245 VAL A C 1
ATOM 1610 O O . VAL A 1 220 ? 29.797 8.415 189.770 1.00 29.30 245 VAL A O 1
ATOM 1614 N N . GLU A 1 221 ? 28.714 6.493 190.226 1.00 34.82 246 GLU A N 1
ATOM 1615 C CA . GLU A 1 221 ? 27.910 6.507 189.013 1.00 37.09 246 GLU A CA 1
ATOM 1616 C C . GLU A 1 221 ? 26.445 6.738 189.356 1.00 34.07 246 GLU A C 1
ATOM 1617 O O . GLU A 1 221 ? 25.872 6.019 190.182 1.00 32.19 246 GLU A O 1
ATOM 1623 N N . LEU A 1 222 ? 25.852 7.751 188.724 1.00 35.84 247 LEU A N 1
ATOM 1624 C CA . LEU A 1 222 ? 24.432 8.062 188.851 1.00 29.75 247 LEU A CA 1
ATOM 1625 C C . LEU A 1 222 ? 23.726 7.497 187.623 1.00 31.49 247 LEU A C 1
ATOM 1626 O O . LEU A 1 222 ? 23.940 7.973 186.503 1.00 35.98 247 LEU A O 1
ATOM 1631 N N . ASP A 1 223 ? 22.882 6.489 187.831 1.00 28.54 248 ASP A N 1
ATOM 1632 C CA . ASP A 1 223 ? 22.285 5.736 186.732 1.00 32.82 248 ASP A CA 1
ATOM 1633 C C . ASP A 1 223 ? 20.938 6.345 186.358 1.00 34.36 248 ASP A C 1
ATOM 1634 O O . ASP A 1 223 ? 19.964 6.229 187.109 1.00 28.39 248 ASP A O 1
ATOM 1639 N N . LEU A 1 224 ? 20.880 6.978 185.183 1.00 32.09 249 LEU A N 1
ATOM 1640 C CA . LEU A 1 224 ? 19.620 7.534 184.703 1.00 38.52 249 LEU A CA 1
ATOM 1641 C C . LEU A 1 224 ? 18.648 6.443 184.274 1.00 40.49 249 LEU A C 1
ATOM 1642 O O . LEU A 1 224 ? 17.430 6.650 184.319 1.00 39.37 249 LEU A O 1
ATOM 1647 N N . THR A 1 225 ? 19.160 5.285 183.848 1.00 35.85 250 THR A N 1
ATOM 1648 C CA . THR A 1 225 ? 18.281 4.178 183.486 1.00 30.47 250 THR A CA 1
ATOM 1649 C C . THR A 1 225 ? 17.425 3.755 184.673 1.00 27.69 250 THR A C 1
ATOM 1650 O O . THR A 1 225 ? 16.209 3.573 184.546 1.00 42.51 250 THR A O 1
ATOM 1654 N N . THR A 1 226 ? 18.047 3.607 185.844 1.00 29.05 251 THR A N 1
ATOM 1655 C CA . THR A 1 226 ? 17.301 3.228 187.039 1.00 35.28 251 THR A CA 1
ATOM 1656 C C . THR A 1 226 ? 16.343 4.333 187.467 1.00 29.42 251 THR A C 1
ATOM 1657 O O . THR A 1 226 ? 15.222 4.053 187.908 1.00 30.28 251 THR A O 1
ATOM 1661 N N . LEU A 1 227 ? 16.761 5.594 187.331 1.00 34.48 252 LEU A N 1
ATOM 1662 C CA . LEU A 1 227 ? 15.942 6.707 187.803 1.00 35.75 252 LEU A CA 1
ATOM 1663 C C . LEU A 1 227 ? 14.604 6.769 187.074 1.00 33.07 252 LEU A C 1
ATOM 1664 O O . LEU A 1 227 ? 13.559 6.991 187.698 1.00 39.46 252 LEU A O 1
ATOM 1669 N N . PHE A 1 228 ? 14.611 6.566 185.757 1.00 27.16 253 PHE A N 1
ATOM 1670 C CA . PHE A 1 228 ? 13.421 6.723 184.931 1.00 35.34 253 PHE A CA 1
ATOM 1671 C C . PHE A 1 228 ? 12.803 5.390 184.521 1.00 33.95 253 PHE A C 1
ATOM 1672 O O . PHE A 1 228 ? 11.966 5.360 183.613 1.00 39.66 253 PHE A O 1
ATOM 1680 N N . GLU A 1 229 ? 13.178 4.295 185.187 1.00 31.07 254 GLU A N 1
ATOM 1681 C CA . GLU A 1 229 ? 12.848 2.965 184.679 1.00 52.61 254 GLU A CA 1
ATOM 1682 C C . GLU A 1 229 ? 11.345 2.718 184.649 1.00 45.43 254 GLU A C 1
ATOM 1683 O O . GLU A 1 229 ? 10.821 2.161 183.677 1.00 38.87 254 GLU A O 1
ATOM 1689 N N . SER A 1 230 ? 10.636 3.102 185.710 1.00 39.59 255 SER A N 1
ATOM 1690 C CA . SER A 1 230 ? 9.189 2.943 185.781 1.00 45.81 255 SER A CA 1
ATOM 1691 C C . SER A 1 230 ? 8.452 4.241 185.476 1.00 43.32 255 SER A C 1
ATOM 1692 O O . SER A 1 230 ? 7.337 4.455 185.964 1.00 46.06 255 SER A O 1
ATOM 1695 N N . SER A 1 231 ? 9.053 5.111 184.668 1.00 40.57 256 SER A N 1
ATOM 1696 C CA . SER A 1 231 ? 8.471 6.398 184.312 1.00 33.77 256 SER A CA 1
ATOM 1697 C C . SER A 1 231 ? 8.318 6.471 182.801 1.00 32.99 256 SER A C 1
ATOM 1698 O O . SER A 1 231 ? 9.314 6.438 182.071 1.00 44.56 256 SER A O 1
ATOM 1701 N N . ASP A 1 232 ? 7.075 6.561 182.336 1.00 37.05 257 ASP A N 1
ATOM 1702 C CA . ASP A 1 232 ? 6.790 6.831 180.928 1.00 39.40 257 ASP A CA 1
ATOM 1703 C C . ASP A 1 232 ? 7.043 8.314 180.695 1.00 40.27 257 ASP A C 1
ATOM 1704 O O . ASP A 1 232 ? 6.177 9.153 180.954 1.00 43.48 257 ASP A O 1
ATOM 1709 N N . ILE A 1 233 ? 8.242 8.647 180.203 1.00 30.95 258 ILE A N 1
ATOM 1710 C CA . ILE A 1 233 ? 8.637 10.049 180.064 1.00 37.52 258 ILE A CA 1
ATOM 1711 C C . ILE A 1 233 ? 7.983 10.738 178.880 1.00 36.99 258 ILE A C 1
ATOM 1712 O O . ILE A 1 233 ? 8.274 11.914 178.626 1.00 35.09 258 ILE A O 1
ATOM 1717 N N . SER A 1 234 ? 7.111 10.050 178.145 1.00 36.09 259 SER A N 1
ATOM 1718 C CA . SER A 1 234 ? 6.363 10.671 177.061 1.00 38.61 259 SER A CA 1
ATOM 1719 C C . SER A 1 234 ? 5.026 11.240 177.515 1.00 35.80 259 SER A C 1
ATOM 1720 O O . SER A 1 234 ? 4.340 11.882 176.712 1.00 48.19 259 SER A O 1
ATOM 1723 N N . VAL A 1 235 ? 4.636 11.013 178.773 1.00 33.67 260 VAL A N 1
ATOM 1724 C CA . VAL A 1 235 ? 3.397 11.540 179.330 1.00 41.86 260 VAL A CA 1
ATOM 1725 C C . VAL A 1 235 ? 3.637 11.957 180.774 1.00 48.81 260 VAL A C 1
ATOM 1726 O O . VAL A 1 235 ? 4.632 11.586 181.399 1.00 49.55 260 VAL A O 1
ATOM 1730 N N . ASP A 1 236 ? 2.698 12.739 181.300 1.00 41.37 261 ASP A N 1
ATOM 1731 C CA . ASP A 1 236 ? 2.621 13.047 182.719 1.00 37.69 261 ASP A CA 1
ATOM 1732 C C . ASP A 1 236 ? 1.239 12.663 183.226 1.00 34.13 261 ASP A C 1
ATOM 1733 O O . ASP A 1 236 ? 0.231 12.940 182.570 1.00 39.91 261 ASP A O 1
ATOM 1738 N N . LYS A 1 237 ? 1.194 12.023 184.391 1.00 33.01 262 LYS A N 1
ATOM 1739 C CA . LYS A 1 237 ? -0.050 11.504 184.940 1.00 28.55 262 LYS A CA 1
ATOM 1740 C C . LYS A 1 237 ? -0.697 12.446 185.948 1.00 35.80 262 LYS A C 1
ATOM 1741 O O . LYS A 1 237 ? -1.599 12.026 186.680 1.00 51.08 262 LYS A O 1
ATOM 1747 N N . GLY A 1 238 ? -0.267 13.703 186.002 1.00 38.08 263 GLY A N 1
ATOM 1748 C CA . GLY A 1 238 ? -0.872 14.655 186.913 1.00 46.40 263 GLY A CA 1
ATOM 1749 C C . GLY A 1 238 ? 0.130 15.409 187.761 1.00 51.20 263 GLY A C 1
ATOM 1750 O O . GLY A 1 238 ? 1.269 14.964 187.931 1.00 49.26 263 GLY A O 1
ATOM 1751 N N . GLY A 1 239 ? -0.286 16.550 188.307 1.00 51.52 264 GLY A N 1
ATOM 1752 C CA . GLY A 1 239 ? 0.623 17.378 189.076 1.00 52.59 264 GLY A CA 1
ATOM 1753 C C . GLY A 1 239 ? 1.595 18.126 188.178 1.00 51.28 264 GLY A C 1
ATOM 1754 O O . GLY A 1 239 ? 1.274 18.505 187.050 1.00 51.80 264 GLY A O 1
ATOM 1755 N N . ALA A 1 240 ? 2.801 18.343 188.695 1.00 43.22 265 ALA A N 1
ATOM 1756 C CA . ALA A 1 240 ? 3.850 18.946 187.891 1.00 48.01 265 ALA A CA 1
ATOM 1757 C C . ALA A 1 240 ? 4.308 17.972 186.809 1.00 43.43 265 ALA A C 1
ATOM 1758 O O . ALA A 1 240 ? 4.168 16.754 186.934 1.00 34.05 265 ALA A O 1
ATOM 1760 N N . VAL A 1 241 ? 4.856 18.522 185.728 1.00 39.21 266 VAL A N 1
ATOM 1761 C CA . VAL A 1 241 ? 5.313 17.691 184.617 1.00 36.08 266 VAL A CA 1
ATOM 1762 C C . VAL A 1 241 ? 6.537 16.906 185.082 1.00 41.95 266 VAL A C 1
ATOM 1763 O O . VAL A 1 241 ? 7.605 17.479 185.311 1.00 47.91 266 VAL A O 1
ATOM 1767 N N . GLY A 1 242 ? 6.386 15.591 185.217 1.00 38.13 267 GLY A N 1
ATOM 1768 C CA . GLY A 1 242 ? 7.425 14.774 185.815 1.00 31.46 267 GLY A CA 1
ATOM 1769 C C . GLY A 1 242 ? 7.169 14.584 187.296 1.00 36.01 267 GLY A C 1
ATOM 1770 O O . GLY A 1 242 ? 6.024 14.375 187.701 1.00 32.13 267 GLY A O 1
ATOM 1771 N N . CYS A 1 243 ? 8.215 14.668 188.118 1.00 38.89 268 CYS A N 1
ATOM 1772 C CA . CYS A 1 243 ? 8.083 14.547 189.566 1.00 35.13 268 CYS A CA 1
ATOM 1773 C C . CYS A 1 243 ? 8.830 15.688 190.235 1.00 35.27 268 CYS A C 1
ATOM 1774 O O . CYS A 1 243 ? 10.037 15.847 190.030 1.00 34.03 268 CYS A O 1
ATOM 1777 N N . MET A 1 244 ? 8.120 16.465 191.049 1.00 31.77 269 MET A N 1
ATOM 1778 C CA . MET A 1 244 ? 8.704 17.542 191.838 1.00 31.56 269 MET A CA 1
ATOM 1779 C C . MET A 1 244 ? 8.434 17.323 193.322 1.00 37.58 269 MET A C 1
ATOM 1780 O O . MET A 1 244 ? 8.189 18.265 194.077 1.00 39.23 269 MET A O 1
ATOM 1785 N N . SER A 1 245 ? 8.466 16.055 193.740 1.00 36.78 270 SER A N 1
ATOM 1786 C CA . SER A 1 245 ? 8.421 15.586 195.124 1.00 41.15 270 SER A CA 1
ATOM 1787 C C . SER A 1 245 ? 7.062 15.730 195.797 1.00 37.67 270 SER A C 1
ATOM 1788 O O . SER A 1 245 ? 6.955 15.419 196.990 1.00 43.80 270 SER A O 1
ATOM 1791 N N . ALA A 1 246 ? 6.026 16.179 195.094 1.00 36.76 271 ALA A N 1
ATOM 1792 C CA . ALA A 1 246 ? 4.713 16.289 195.716 1.00 37.85 271 ALA A CA 1
ATOM 1793 C C . ALA A 1 246 ? 4.189 14.908 196.092 1.00 34.67 271 ALA A C 1
ATOM 1794 O O . ALA A 1 246 ? 4.298 13.952 195.319 1.00 31.84 271 ALA A O 1
ATOM 1796 N N . LEU A 1 247 ? 3.620 14.806 197.298 1.00 42.60 272 LEU A N 1
ATOM 1797 C CA . LEU A 1 247 ? 3.172 13.509 197.797 1.00 36.29 272 LEU A CA 1
ATOM 1798 C C . LEU A 1 247 ? 2.027 12.942 196.968 1.00 37.71 272 LEU A C 1
ATOM 1799 O O . LEU A 1 247 ? 1.871 11.718 196.889 1.00 46.57 272 LEU A O 1
ATOM 1804 N N . ASP A 1 248 ? 1.222 13.801 196.346 1.00 44.99 273 ASP A N 1
ATOM 1805 C CA . ASP A 1 248 ? 0.079 13.363 195.558 1.00 51.22 273 ASP A CA 1
ATOM 1806 C C . ASP A 1 248 ? 0.343 13.395 194.058 1.00 45.68 273 ASP A C 1
ATOM 1807 O O . ASP A 1 248 ? -0.583 13.170 193.272 1.00 51.64 273 ASP A O 1
ATOM 1812 N N . ASP A 1 249 ? 1.571 13.673 193.642 1.00 30.75 274 ASP A N 1
ATOM 1813 C CA . ASP A 1 249 ? 1.910 13.588 192.227 1.00 35.19 274 ASP A CA 1
ATOM 1814 C C . ASP A 1 249 ? 1.994 12.121 191.829 1.00 33.00 274 ASP A C 1
ATOM 1815 O O . ASP A 1 249 ? 2.825 11.388 192.380 1.00 39.49 274 ASP A O 1
ATOM 1820 N N . PRO A 1 250 ? 1.169 11.651 190.890 1.00 39.00 275 PRO A N 1
ATOM 1821 C CA . PRO A 1 250 ? 1.176 10.216 190.555 1.00 36.46 275 PRO A CA 1
ATOM 1822 C C . PRO A 1 250 ? 2.490 9.720 189.971 1.00 43.22 275 PRO A C 1
ATOM 1823 O O . PRO A 1 250 ? 2.729 8.506 189.977 1.00 35.83 275 PRO A O 1
ATOM 1827 N N . ASP A 1 251 ? 3.350 10.609 189.474 1.00 33.37 276 ASP A N 1
ATOM 1828 C CA . ASP A 1 251 ? 4.604 10.206 188.851 1.00 35.32 276 ASP A CA 1
ATOM 1829 C C . ASP A 1 251 ? 5.758 10.079 189.839 1.00 33.07 276 ASP A C 1
ATOM 1830 O O . ASP A 1 251 ? 6.778 9.467 189.501 1.00 44.48 276 ASP A O 1
ATOM 1835 N N . CYS A 1 252 ? 5.622 10.629 191.042 1.00 29.38 277 CYS A N 1
ATOM 1836 C CA . CYS A 1 252 ? 6.685 10.653 192.042 1.00 28.48 277 CYS A CA 1
ATOM 1837 C C . CYS A 1 252 ? 6.940 9.327 192.764 1.00 37.83 277 CYS A C 1
ATOM 1838 O O . CYS A 1 252 ? 8.085 9.084 193.169 1.00 37.91 277 CYS A O 1
ATOM 1841 N N . PRO A 1 253 ? 5.935 8.460 192.984 1.00 42.45 278 PRO A N 1
ATOM 1842 C CA . PRO A 1 253 ? 6.233 7.167 193.634 1.00 38.54 278 PRO A CA 1
ATOM 1843 C C . PRO A 1 253 ? 7.365 6.379 192.988 1.00 39.87 278 PRO A C 1
ATOM 1844 O O . PRO A 1 253 ? 8.278 5.927 193.692 1.00 35.38 278 PRO A O 1
ATOM 1848 N N . ALA A 1 254 ? 7.331 6.201 191.665 1.00 29.82 279 ALA A N 1
ATOM 1849 C CA . ALA A 1 254 ? 8.390 5.453 190.993 1.00 35.74 279 ALA A CA 1
ATOM 1850 C C . ALA A 1 254 ? 9.739 6.145 191.147 1.00 35.66 279 ALA A C 1
ATOM 1851 O O . ALA A 1 254 ? 10.760 5.486 191.381 1.00 33.29 279 ALA A O 1
ATOM 1853 N N . VAL A 1 255 ? 9.761 7.475 191.031 1.00 29.51 280 VAL A N 1
ATOM 1854 C CA . VAL A 1 255 ? 11.014 8.219 191.133 1.00 37.55 280 VAL A CA 1
ATOM 1855 C C . VAL A 1 255 ? 11.628 8.053 192.518 1.00 31.90 280 VAL A C 1
ATOM 1856 O O . VAL A 1 255 ? 12.837 7.823 192.654 1.00 35.84 280 VAL A O 1
ATOM 1860 N N . PHE A 1 256 ? 10.809 8.156 193.567 1.00 31.08 281 PHE A N 1
ATOM 1861 C CA . PHE A 1 256 ? 11.344 8.092 194.923 1.00 34.11 281 PHE A CA 1
ATOM 1862 C C . PHE A 1 256 ? 11.813 6.688 195.282 1.00 28.58 281 PHE A C 1
ATOM 1863 O O . PHE A 1 256 ? 12.742 6.535 196.084 1.00 29.16 281 PHE A O 1
ATOM 1871 N N . ARG A 1 257 ? 11.192 5.655 194.708 1.00 25.97 282 ARG A N 1
ATOM 1872 C CA . ARG A 1 257 ? 11.724 4.304 194.851 1.00 36.10 282 ARG A CA 1
ATOM 1873 C C . ARG A 1 257 ? 13.128 4.214 194.267 1.00 31.78 282 ARG A C 1
ATOM 1874 O O . ARG A 1 257 ? 14.043 3.672 194.897 1.00 28.25 282 ARG A O 1
ATOM 1882 N N . ALA A 1 258 ? 13.315 4.751 193.057 1.00 34.18 283 ALA A N 1
ATOM 1883 C CA . ALA A 1 258 ? 14.630 4.724 192.425 1.00 32.48 283 ALA A CA 1
ATOM 1884 C C . ALA A 1 258 ? 15.654 5.502 193.243 1.00 27.93 283 ALA A C 1
ATOM 1885 O O . ALA A 1 258 ? 16.820 5.102 193.335 1.00 39.82 283 ALA A O 1
ATOM 1887 N N . LEU A 1 259 ? 15.237 6.618 193.846 1.00 29.37 284 LEU A N 1
ATOM 1888 C CA . LEU A 1 259 ? 16.130 7.370 194.719 1.00 35.33 284 LEU A CA 1
ATOM 1889 C C . LEU A 1 259 ? 16.411 6.643 196.026 1.00 37.77 284 LEU A C 1
ATOM 1890 O O . LEU A 1 259 ? 17.444 6.901 196.654 1.00 33.45 284 LEU A O 1
ATOM 1895 N N . GLY A 1 260 ? 15.523 5.749 196.450 1.00 33.66 285 GLY A N 1
ATOM 1896 C CA . GLY A 1 260 ? 15.649 5.129 197.752 1.00 33.34 285 GLY A CA 1
ATOM 1897 C C . GLY A 1 260 ? 15.033 5.925 198.876 1.00 39.94 285 GLY A C 1
ATOM 1898 O O . GLY A 1 260 ? 15.502 5.836 200.017 1.00 47.61 285 GLY A O 1
ATOM 1899 N N . LEU A 1 261 ? 13.998 6.710 198.590 1.00 36.97 286 LEU A N 1
ATOM 1900 C CA . LEU A 1 261 ? 13.334 7.549 199.574 1.00 44.44 286 LEU A CA 1
ATOM 1901 C C . LEU A 1 261 ? 11.873 7.142 199.702 1.00 42.51 286 LEU A C 1
ATOM 1902 O O . LEU A 1 261 ? 11.240 6.728 198.726 1.00 39.63 286 LEU A O 1
ATOM 1907 N N . ASN A 1 262 ? 11.341 7.267 200.914 1.00 38.05 287 ASN A N 1
ATOM 1908 C CA . ASN A 1 262 ? 9.903 7.158 201.121 1.00 32.04 287 ASN A CA 1
ATOM 1909 C C . ASN A 1 262 ? 9.249 8.460 200.677 1.00 28.44 287 ASN A C 1
ATOM 1910 O O . ASN A 1 262 ? 9.574 9.532 201.201 1.00 33.57 287 ASN A O 1
ATOM 1915 N N . LEU A 1 263 ? 8.346 8.377 199.702 1.00 33.45 288 LEU A N 1
ATOM 1916 C CA . LEU A 1 263 ? 7.551 9.543 199.343 1.00 34.51 288 LEU A CA 1
ATOM 1917 C C . LEU A 1 263 ? 6.608 9.860 200.493 1.00 43.74 288 LEU A C 1
ATOM 1918 O O . LEU A 1 263 ? 6.817 10.827 201.232 1.00 41.91 288 LEU A O 1
ATOM 1923 N N . ALA A 1 264 ? 5.575 9.042 200.656 1.00 45.05 289 ALA A N 1
ATOM 1924 C CA . ALA A 1 264 ? 4.719 9.085 201.827 1.00 44.68 289 ALA A CA 1
ATOM 1925 C C . ALA A 1 264 ? 5.200 8.046 202.837 1.00 44.75 289 ALA A C 1
ATOM 1926 O O . ALA A 1 264 ? 6.191 7.345 202.621 1.00 47.88 289 ALA A O 1
ATOM 1928 N N . ASP A 1 265 ? 4.491 7.958 203.961 1.00 48.66 290 ASP A N 1
ATOM 1929 C CA . ASP A 1 265 ? 4.802 6.943 204.959 1.00 46.24 290 ASP A CA 1
ATOM 1930 C C . ASP A 1 265 ? 4.723 5.553 204.338 1.00 44.73 290 ASP A C 1
ATOM 1931 O O . ASP A 1 265 ? 3.839 5.269 203.525 1.00 51.85 290 ASP A O 1
ATOM 1936 N N . SER A 1 266 ? 5.666 4.687 204.716 1.00 48.89 291 SER A N 1
ATOM 1937 C CA . SER A 1 266 ? 5.656 3.322 204.198 1.00 58.18 291 SER A CA 1
ATOM 1938 C C . SER A 1 266 ? 4.422 2.559 204.663 1.00 71.11 291 SER A C 1
ATOM 1939 O O . SER A 1 266 ? 3.950 1.654 203.966 1.00 72.78 291 SER A O 1
ATOM 1942 N N . ALA A 1 267 ? 3.888 2.914 205.827 1.00 88.62 292 ALA A N 1
ATOM 1943 C CA . ALA A 1 267 ? 2.685 2.303 206.370 1.00 93.98 292 ALA A CA 1
ATOM 1944 C C . ALA A 1 267 ? 2.075 3.276 207.369 1.00 95.43 292 ALA A C 1
ATOM 1945 O O . ALA A 1 267 ? 2.774 4.159 207.879 1.00 101.14 292 ALA A O 1
ATOM 1947 N N . PRO A 1 268 ? 0.776 3.160 207.650 1.00 87.95 293 PRO A N 1
ATOM 1948 C CA . PRO A 1 268 ? 0.145 4.082 208.610 1.00 76.58 293 PRO A CA 1
ATOM 1949 C C . PRO A 1 268 ? 0.836 4.040 209.964 1.00 70.69 293 PRO A C 1
ATOM 1950 O O . PRO A 1 268 ? 0.957 2.985 210.590 1.00 63.73 293 PRO A O 1
ATOM 1954 N N . GLY A 1 269 ? 1.300 5.209 210.410 1.00 74.17 294 GLY A N 1
ATOM 1955 C CA . GLY A 1 269 ? 2.008 5.340 211.663 1.00 67.99 294 GLY A CA 1
ATOM 1956 C C . GLY A 1 269 ? 3.512 5.203 211.571 1.00 64.83 294 GLY A C 1
ATOM 1957 O O . GLY A 1 269 ? 4.199 5.421 212.579 1.00 58.68 294 GLY A O 1
ATOM 1958 N N . ALA A 1 270 ? 4.050 4.865 210.394 1.00 68.99 295 ALA A N 1
ATOM 1959 C CA . ALA A 1 270 ? 5.477 4.577 210.280 1.00 65.22 295 ALA A CA 1
ATOM 1960 C C . ALA A 1 270 ? 6.336 5.815 210.509 1.00 60.98 295 ALA A C 1
ATOM 1961 O O . ALA A 1 270 ? 7.483 5.690 210.953 1.00 59.16 295 ALA A O 1
ATOM 1963 N N . ASN A 1 271 ? 5.813 7.005 210.201 1.00 61.83 296 ASN A N 1
ATOM 1964 C CA . ASN A 1 271 ? 6.502 8.265 210.492 1.00 62.99 296 ASN A CA 1
ATOM 1965 C C . ASN A 1 271 ? 7.866 8.329 209.801 1.00 54.12 296 ASN A C 1
ATOM 1966 O O . ASN A 1 271 ? 8.853 8.803 210.368 1.00 52.94 296 ASN A O 1
ATOM 1971 N N . ASP A 1 272 ? 7.928 7.844 208.559 1.00 54.96 297 ASP A N 1
ATOM 1972 C CA . ASP A 1 272 ? 9.189 7.794 207.827 1.00 45.73 297 ASP A CA 1
ATOM 1973 C C . ASP A 1 272 ? 9.114 8.457 206.456 1.00 43.11 297 ASP A C 1
ATOM 1974 O O . ASP A 1 272 ? 10.029 8.271 205.645 1.00 38.77 297 ASP A O 1
ATOM 1979 N N . ALA A 1 273 ? 8.055 9.212 206.171 1.00 38.51 298 ALA A N 1
ATOM 1980 C CA . ALA A 1 273 ? 7.965 9.913 204.897 1.00 46.86 298 ALA A CA 1
ATOM 1981 C C . ALA A 1 273 ? 9.095 10.927 204.771 1.00 47.46 298 ALA A C 1
ATOM 1982 O O . ALA A 1 273 ? 9.436 11.627 205.729 1.00 33.58 298 ALA A O 1
ATOM 1984 N N . GLY A 1 274 ? 9.681 11.000 203.578 1.00 38.20 299 GLY A N 1
ATOM 1985 C CA . GLY A 1 274 ? 10.823 11.855 203.348 1.00 37.05 299 GLY A CA 1
ATOM 1986 C C . GLY A 1 274 ? 12.131 11.335 203.900 1.00 34.73 299 GLY A C 1
ATOM 1987 O O . GLY A 1 274 ? 13.139 12.052 203.837 1.00 38.56 299 GLY A O 1
ATOM 1988 N N . LYS A 1 275 ? 12.150 10.123 204.441 1.00 34.55 300 LYS A N 1
ATOM 1989 C CA . LYS A 1 275 ? 13.339 9.480 204.970 1.00 31.91 300 LYS A CA 1
ATOM 1990 C C . LYS A 1 275 ? 13.812 8.381 204.028 1.00 39.02 300 LYS A C 1
ATOM 1991 O O . LYS A 1 275 ? 13.034 7.864 203.218 1.00 39.22 300 LYS A O 1
ATOM 1997 N N . PRO A 1 276 ? 15.090 8.005 204.094 1.00 35.11 301 PRO A N 1
ATOM 1998 C CA . PRO A 1 276 ? 15.581 6.924 203.231 1.00 38.59 301 PRO A CA 1
ATOM 1999 C C . PRO A 1 276 ? 14.873 5.607 203.514 1.00 36.36 301 PRO A C 1
ATOM 2000 O O . PRO A 1 276 ? 14.638 5.237 204.666 1.00 33.95 301 PRO A O 1
ATOM 2004 N N . SER A 1 277 ? 14.529 4.900 202.435 1.00 39.63 302 SER A N 1
ATOM 2005 C CA . SER A 1 277 ? 13.898 3.591 202.566 1.00 51.12 302 SER A CA 1
ATOM 2006 C C . SER A 1 277 ? 14.857 2.561 203.146 1.00 52.27 302 SER A C 1
ATOM 2007 O O . SER A 1 277 ? 14.434 1.667 203.889 1.00 56.38 302 SER A O 1
ATOM 2010 N N . ARG A 1 278 ? 16.140 2.661 202.807 1.00 45.66 303 ARG A N 1
ATOM 2011 C CA . ARG A 1 278 ? 17.165 1.771 203.349 1.00 41.77 303 ARG A CA 1
ATOM 2012 C C . ARG A 1 278 ? 18.430 2.599 203.493 1.00 42.24 303 ARG A C 1
ATOM 2013 O O . ARG A 1 278 ? 19.210 2.743 202.542 1.00 42.19 303 ARG A O 1
ATOM 2021 N N . PRO A 1 279 ? 18.656 3.190 204.678 1.00 42.76 304 PRO A N 1
ATOM 2022 C CA . PRO A 1 279 ? 19.732 4.181 204.833 1.00 38.55 304 PRO A CA 1
ATOM 2023 C C . PRO A 1 279 ? 21.095 3.709 204.350 1.00 40.75 304 PRO A C 1
ATOM 2024 O O . PRO A 1 279 ? 21.623 2.700 204.828 1.00 43.79 304 PRO A O 1
ATOM 2028 N N . GLY A 1 280 ? 21.667 4.434 203.389 1.00 36.74 305 GLY A N 1
ATOM 2029 C CA . GLY A 1 280 ? 22.987 4.152 202.871 1.00 37.91 305 GLY A CA 1
ATOM 2030 C C . GLY A 1 280 ? 23.014 3.637 201.448 1.00 42.15 305 GLY A C 1
ATOM 2031 O O . GLY A 1 280 ? 24.060 3.734 200.792 1.00 41.28 305 GLY A O 1
ATOM 2032 N N . VAL A 1 281 ? 21.909 3.090 200.948 1.00 34.68 306 VAL A N 1
ATOM 2033 C CA . VAL A 1 281 ? 21.847 2.559 199.592 1.00 41.42 306 VAL A CA 1
ATOM 2034 C C . VAL A 1 281 ? 20.758 3.296 198.826 1.00 43.69 306 VAL A C 1
ATOM 2035 O O . VAL A 1 281 ? 19.629 3.437 199.312 1.00 39.66 306 VAL A O 1
ATOM 2039 N N . SER A 1 282 ? 21.109 3.779 197.637 1.00 25.71 307 SER A N 1
ATOM 2040 C CA . SER A 1 282 ? 20.164 4.404 196.722 1.00 25.70 307 SER A CA 1
ATOM 2041 C C . SER A 1 282 ? 20.289 3.670 195.394 1.00 29.78 307 SER A C 1
ATOM 2042 O O . SER A 1 282 ? 21.405 3.592 194.839 1.00 36.44 307 SER A O 1
ATOM 2045 N N . PRO A 1 283 ? 19.204 3.103 194.862 1.00 36.09 308 PRO A N 1
ATOM 2046 C CA . PRO A 1 283 ? 19.313 2.307 193.626 1.00 38.39 308 PRO A CA 1
ATOM 2047 C C . PRO A 1 283 ? 20.001 3.008 192.462 1.00 35.77 308 PRO A C 1
ATOM 2048 O O . PRO A 1 283 ? 20.573 2.323 191.604 1.00 35.42 308 PRO A O 1
ATOM 2052 N N . ILE A 1 284 ? 19.981 4.344 192.398 1.00 29.35 309 ILE A N 1
ATOM 2053 C CA . ILE A 1 284 ? 20.582 5.043 191.264 1.00 32.00 309 ILE A CA 1
ATOM 2054 C C . ILE A 1 284 ? 22.068 5.322 191.454 1.00 34.20 309 ILE A C 1
ATOM 2055 O O . ILE A 1 284 ? 22.694 5.906 190.559 1.00 28.67 309 ILE A O 1
ATOM 2060 N N . PHE A 1 285 ? 22.659 4.916 192.575 1.00 32.01 310 PHE A N 1
ATOM 2061 C CA . PHE A 1 285 ? 24.063 5.188 192.856 1.00 32.34 310 PHE A CA 1
ATOM 2062 C C . PHE A 1 285 ? 24.834 3.881 192.976 1.00 36.10 310 PHE A C 1
ATOM 2063 O O . PHE A 1 285 ? 24.421 2.974 193.705 1.00 39.96 310 PHE A O 1
ATOM 2071 N N . SER A 1 286 ? 25.956 3.795 192.262 1.00 31.51 311 SER A N 1
ATOM 2072 C CA . SER A 1 286 ? 26.809 2.616 192.281 1.00 30.35 311 SER A CA 1
ATOM 2073 C C . SER A 1 286 ? 28.253 3.055 192.071 1.00 30.55 311 SER A C 1
ATOM 2074 O O . SER A 1 286 ? 28.542 4.240 191.883 1.00 28.42 311 SER A O 1
ATOM 2077 N N . VAL A 1 287 ? 29.162 2.083 192.099 1.00 32.17 312 VAL A N 1
ATOM 2078 C CA . VAL A 1 287 ? 30.591 2.313 191.912 1.00 32.96 312 VAL A CA 1
ATOM 2079 C C . VAL A 1 287 ? 31.002 1.731 190.567 1.00 30.00 312 VAL A C 1
ATOM 2080 O O . VAL A 1 287 ? 30.625 0.601 190.232 1.00 36.38 312 VAL A O 1
ATOM 2084 N N . GLY A 1 288 ? 31.776 2.502 189.796 1.00 33.56 313 GLY A N 1
ATOM 2085 C CA . GLY A 1 288 ? 32.300 2.035 188.534 1.00 41.58 313 GLY A CA 1
ATOM 2086 C C . GLY A 1 288 ? 33.777 2.363 188.402 1.00 45.33 313 GLY A C 1
ATOM 2087 O O . GLY A 1 288 ? 34.358 3.061 189.236 1.00 41.90 313 GLY A O 1
ATOM 2088 N N . ALA A 1 289 ? 34.377 1.835 187.337 1.00 38.71 314 ALA A N 1
ATOM 2089 C CA . ALA A 1 289 ? 35.767 2.146 187.034 1.00 38.46 314 ALA A CA 1
ATOM 2090 C C . ALA A 1 289 ? 35.891 3.593 186.574 1.00 38.51 314 ALA A C 1
ATOM 2091 O O . ALA A 1 289 ? 35.055 4.095 185.817 1.00 43.09 314 ALA A O 1
ATOM 2093 N N . ALA A 1 290 ? 36.952 4.263 187.027 1.00 37.21 315 ALA A N 1
ATOM 2094 C CA . ALA A 1 290 ? 37.029 5.714 186.901 1.00 47.82 315 ALA A CA 1
ATOM 2095 C C . ALA A 1 290 ? 37.327 6.183 185.481 1.00 52.09 315 ALA A C 1
ATOM 2096 O O . ALA A 1 290 ? 36.909 7.283 185.102 1.00 65.80 315 ALA A O 1
ATOM 2098 N N . ALA A 1 291 ? 38.041 5.391 184.687 1.00 40.70 316 ALA A N 1
ATOM 2099 C CA . ALA A 1 291 ? 38.486 5.812 183.361 1.00 69.22 316 ALA A CA 1
ATOM 2100 C C . ALA A 1 291 ? 37.799 5.025 182.248 1.00 77.99 316 ALA A C 1
ATOM 2101 O O . ALA A 1 291 ? 38.442 4.586 181.293 1.00 84.29 316 ALA A O 1
ATOM 2103 N N . SER A 1 292 ? 36.480 4.859 182.340 1.00 70.45 317 SER A N 1
ATOM 2104 C CA . SER A 1 292 ? 35.765 3.923 181.484 1.00 65.28 317 SER A CA 1
ATOM 2105 C C . SER A 1 292 ? 34.612 4.598 180.754 1.00 58.45 317 SER A C 1
ATOM 2106 O O . SER A 1 292 ? 33.952 5.496 181.284 1.00 44.58 317 SER A O 1
ATOM 2109 N N . LYS A 1 293 ? 34.374 4.136 179.524 1.00 56.86 318 LYS A N 1
ATOM 2110 C CA . LYS A 1 293 ? 33.239 4.564 178.715 1.00 55.34 318 LYS A CA 1
ATOM 2111 C C . LYS A 1 293 ? 31.964 3.792 179.030 1.00 50.54 318 LYS A C 1
ATOM 2112 O O . LYS A 1 293 ? 30.903 4.137 178.497 1.00 41.18 318 LYS A O 1
ATOM 2118 N N . VAL A 1 294 ? 32.044 2.761 179.866 1.00 50.47 319 VAL A N 1
ATOM 2119 C CA . VAL A 1 294 ? 30.916 1.897 180.188 1.00 54.57 319 VAL A CA 1
ATOM 2120 C C . VAL A 1 294 ? 30.617 2.022 181.677 1.00 53.03 319 VAL A C 1
ATOM 2121 O O . VAL A 1 294 ? 31.518 2.245 182.492 1.00 57.23 319 VAL A O 1
ATOM 2125 N N . ALA A 1 295 ? 29.338 1.901 182.025 1.00 46.98 320 ALA A N 1
ATOM 2126 C CA . ALA A 1 295 ? 28.930 1.922 183.420 1.00 44.03 320 ALA A CA 1
ATOM 2127 C C . ALA A 1 295 ? 29.443 0.685 184.152 1.00 51.24 320 ALA A C 1
ATOM 2128 O O . ALA A 1 295 ? 29.770 -0.341 183.549 1.00 48.04 320 ALA A O 1
ATOM 2130 N N . GLY A 1 296 ? 29.508 0.794 185.476 1.00 46.93 321 GLY A N 1
ATOM 2131 C CA . GLY A 1 296 ? 29.969 -0.297 186.314 1.00 53.27 321 GLY A CA 1
ATOM 2132 C C . GLY A 1 296 ? 29.120 -1.549 186.202 1.00 52.54 321 GLY A C 1
ATOM 2133 O O . GLY A 1 296 ? 29.508 -2.515 185.546 1.00 50.28 321 GLY A O 1
ATOM 2134 N N . VAL B 1 3 ? 93.491 63.062 150.846 1.00 80.92 28 VAL B N 1
ATOM 2135 C CA . VAL B 1 3 ? 92.703 62.148 151.661 1.00 87.99 28 VAL B CA 1
ATOM 2136 C C . VAL B 1 3 ? 92.961 62.447 153.142 1.00 92.94 28 VAL B C 1
ATOM 2137 O O . VAL B 1 3 ? 92.508 61.723 154.029 1.00 89.48 28 VAL B O 1
ATOM 2141 N N . LYS B 1 4 ? 93.673 63.544 153.393 1.00 92.01 29 LYS B N 1
ATOM 2142 C CA . LYS B 1 4 ? 94.033 63.930 154.752 1.00 92.41 29 LYS B CA 1
ATOM 2143 C C . LYS B 1 4 ? 92.822 64.491 155.488 1.00 90.92 29 LYS B C 1
ATOM 2144 O O . LYS B 1 4 ? 92.103 65.344 154.959 1.00 91.24 29 LYS B O 1
ATOM 2150 N N . THR B 1 5 ? 92.604 64.028 156.717 1.00 76.80 30 THR B N 1
ATOM 2151 C CA . THR B 1 5 ? 91.427 64.398 157.489 1.00 58.17 30 THR B CA 1
ATOM 2152 C C . THR B 1 5 ? 91.817 64.964 158.849 1.00 54.27 30 THR B C 1
ATOM 2153 O O . THR B 1 5 ? 92.972 64.900 159.279 1.00 59.84 30 THR B O 1
ATOM 2157 N N . GLN B 1 6 ? 90.813 65.522 159.519 1.00 53.54 31 GLN B N 1
ATOM 2158 C CA . GLN B 1 6 ? 90.859 66.030 160.880 1.00 57.83 31 GLN B CA 1
ATOM 2159 C C . GLN B 1 6 ? 89.716 65.418 161.675 1.00 59.20 31 GLN B C 1
ATOM 2160 O O . GLN B 1 6 ? 88.668 65.092 161.107 1.00 54.82 31 GLN B O 1
ATOM 2166 N N . PRO B 1 7 ? 89.889 65.236 162.982 1.00 58.07 32 PRO B N 1
ATOM 2167 C CA . PRO B 1 7 ? 88.783 64.725 163.798 1.00 44.92 32 PRO B CA 1
ATOM 2168 C C . PRO B 1 7 ? 87.698 65.774 163.977 1.00 41.92 32 PRO B C 1
ATOM 2169 O O . PRO B 1 7 ? 87.960 66.979 164.003 1.00 35.55 32 PRO B O 1
ATOM 2173 N N . VAL B 1 8 ? 86.459 65.298 164.087 1.00 49.87 33 VAL B N 1
ATOM 2174 C CA . VAL B 1 8 ? 85.295 66.149 164.299 1.00 49.81 33 VAL B CA 1
ATOM 2175 C C . VAL B 1 8 ? 84.462 65.554 165.426 1.00 36.51 33 VAL B C 1
ATOM 2176 O O . VAL B 1 8 ? 84.270 64.334 165.491 1.00 37.13 33 VAL B O 1
ATOM 2180 N N . ALA B 1 9 ? 83.970 66.415 166.314 1.00 30.03 34 ALA B N 1
ATOM 2181 C CA . ALA B 1 9 ? 83.112 65.993 167.417 1.00 43.82 34 ALA B CA 1
ATOM 2182 C C . ALA B 1 9 ? 82.029 67.046 167.604 1.00 35.89 34 ALA B C 1
ATOM 2183 O O . ALA B 1 9 ? 82.325 68.181 167.992 1.00 34.66 34 ALA B O 1
ATOM 2185 N N . VAL B 1 10 ? 80.784 66.674 167.327 1.00 46.07 35 VAL B N 1
ATOM 2186 C CA . VAL B 1 10 ? 79.635 67.560 167.480 1.00 40.32 35 VAL B CA 1
ATOM 2187 C C . VAL B 1 10 ? 78.929 67.177 168.774 1.00 39.93 35 VAL B C 1
ATOM 2188 O O . VAL B 1 10 ? 78.375 66.079 168.890 1.00 39.63 35 VAL B O 1
ATOM 2192 N N . ARG B 1 11 ? 78.944 68.082 169.748 1.00 43.06 36 ARG B N 1
ATOM 2193 C CA . ARG B 1 11 ? 78.367 67.812 171.056 1.00 42.97 36 ARG B CA 1
ATOM 2194 C C . ARG B 1 11 ? 76.908 68.244 171.104 1.00 35.56 36 ARG B C 1
ATOM 2195 O O . ARG B 1 11 ? 76.551 69.332 170.642 1.00 38.46 36 ARG B O 1
ATOM 2203 N N . PHE B 1 12 ? 76.070 67.379 171.662 1.00 32.47 37 PHE B N 1
ATOM 2204 C CA . PHE B 1 12 ? 74.670 67.676 171.911 1.00 36.52 37 PHE B CA 1
ATOM 2205 C C . PHE B 1 12 ? 74.429 67.751 173.412 1.00 38.88 37 PHE B C 1
ATOM 2206 O O . PHE B 1 12 ? 75.074 67.049 174.197 1.00 37.73 37 PHE B O 1
ATOM 2214 N N . ALA B 1 13 ? 73.494 68.610 173.808 1.00 34.92 38 ALA B N 1
ATOM 2215 C CA . ALA B 1 13 ? 73.121 68.735 175.207 1.00 40.46 38 ALA B CA 1
ATOM 2216 C C . ALA B 1 13 ? 71.613 68.897 175.318 1.00 41.18 38 ALA B C 1
ATOM 2217 O O . ALA B 1 13 ? 70.973 69.519 174.467 1.00 37.48 38 ALA B O 1
ATOM 2219 N N . LEU B 1 14 ? 71.057 68.317 176.375 1.00 37.05 39 LEU B N 1
ATOM 2220 C CA . LEU B 1 14 ? 69.644 68.444 176.699 1.00 30.34 39 LEU B CA 1
ATOM 2221 C C . LEU B 1 14 ? 69.474 69.569 177.711 1.00 41.56 39 LEU B C 1
ATOM 2222 O O . LEU B 1 14 ? 70.210 69.632 178.701 1.00 40.74 39 LEU B O 1
ATOM 2227 N N . VAL B 1 15 ? 68.522 70.464 177.455 1.00 30.62 40 VAL B N 1
ATOM 2228 C CA . VAL B 1 15 ? 68.263 71.582 178.351 1.00 32.87 40 VAL B CA 1
ATOM 2229 C C . VAL B 1 15 ? 66.778 71.639 178.678 1.00 41.15 40 VAL B C 1
ATOM 2230 O O . VAL B 1 15 ? 65.927 71.202 177.896 1.00 43.66 40 VAL B O 1
ATOM 2234 N N . ALA B 1 16 ? 66.476 72.177 179.857 1.00 35.26 41 ALA B N 1
ATOM 2235 C CA . ALA B 1 16 ? 65.104 72.388 180.296 1.00 43.29 41 ALA B CA 1
ATOM 2236 C C . ALA B 1 16 ? 65.083 73.599 181.213 1.00 44.80 41 ALA B C 1
ATOM 2237 O O . ALA B 1 16 ? 65.889 73.681 182.146 1.00 34.82 41 ALA B O 1
ATOM 2239 N N . ASP B 1 17 ? 64.178 74.537 180.933 1.00 50.65 42 ASP B N 1
ATOM 2240 C CA . ASP B 1 17 ? 63.995 75.728 181.764 1.00 50.94 42 ASP B CA 1
ATOM 2241 C C . ASP B 1 17 ? 65.291 76.529 181.885 1.00 48.46 42 ASP B C 1
ATOM 2242 O O . ASP B 1 17 ? 65.606 77.086 182.939 1.00 40.80 42 ASP B O 1
ATOM 2247 N N . GLY B 1 18 ? 66.054 76.585 180.796 1.00 45.06 43 GLY B N 1
ATOM 2248 C CA . GLY B 1 18 ? 67.302 77.318 180.785 1.00 42.39 43 GLY B CA 1
ATOM 2249 C C . GLY B 1 18 ? 68.449 76.658 181.516 1.00 45.14 43 GLY B C 1
ATOM 2250 O O . GLY B 1 18 ? 69.481 77.305 181.727 1.00 46.39 43 GLY B O 1
ATOM 2251 N N . LYS B 1 19 ? 68.308 75.395 181.909 1.00 44.57 44 LYS B N 1
ATOM 2252 C CA . LYS B 1 19 ? 69.354 74.664 182.606 1.00 45.12 44 LYS B CA 1
ATOM 2253 C C . LYS B 1 19 ? 69.679 73.384 181.849 1.00 47.56 44 LYS B C 1
ATOM 2254 O O . LYS B 1 19 ? 68.806 72.777 181.224 1.00 40.21 44 LYS B O 1
ATOM 2260 N N . GLU B 1 20 ? 70.945 72.978 181.908 1.00 38.52 45 GLU B N 1
ATOM 2261 C CA . GLU B 1 20 ? 71.355 71.732 181.272 1.00 36.77 45 GLU B CA 1
ATOM 2262 C C . GLU B 1 20 ? 70.862 70.549 182.094 1.00 41.35 45 GLU B C 1
ATOM 2263 O O . GLU B 1 20 ? 71.161 70.445 183.288 1.00 37.64 45 GLU B O 1
ATOM 2269 N N . VAL B 1 21 ? 70.107 69.659 181.455 1.00 37.21 46 VAL B N 1
ATOM 2270 C CA . VAL B 1 21 ? 69.612 68.462 182.122 1.00 37.45 46 VAL B CA 1
ATOM 2271 C C . VAL B 1 21 ? 70.251 67.241 181.476 1.00 37.71 46 VAL B C 1
ATOM 2272 O O . VAL B 1 21 ? 71.296 67.346 180.824 1.00 38.47 46 VAL B O 1
ATOM 2276 N N . GLY B 1 22 ? 69.634 66.084 181.647 1.00 40.49 47 GLY B N 1
ATOM 2277 C CA . GLY B 1 22 ? 70.243 64.832 181.258 1.00 29.23 47 GLY B CA 1
ATOM 2278 C C . GLY B 1 22 ? 70.677 64.024 182.471 1.00 37.94 47 GLY B C 1
ATOM 2279 O O . GLY B 1 22 ? 70.889 64.549 183.568 1.00 41.56 47 GLY B O 1
ATOM 2280 N N . CYS B 1 23 ? 70.815 62.718 182.254 1.00 42.23 48 CYS B N 1
ATOM 2281 C CA . CYS B 1 23 ? 71.034 61.741 183.330 1.00 47.98 48 CYS B CA 1
ATOM 2282 C C . CYS B 1 23 ? 69.862 61.895 184.297 1.00 46.68 48 CYS B C 1
ATOM 2283 O O . CYS B 1 23 ? 68.705 61.911 183.847 1.00 47.60 48 CYS B O 1
ATOM 2286 N N . GLY B 1 24 ? 70.097 62.033 185.600 1.00 41.81 49 GLY B N 1
ATOM 2287 C CA . GLY B 1 24 ? 69.014 62.119 186.558 1.00 40.29 49 GLY B CA 1
ATOM 2288 C C . GLY B 1 24 ? 68.730 63.520 187.061 1.00 45.86 49 GLY B C 1
ATOM 2289 O O . GLY B 1 24 ? 68.128 63.688 188.126 1.00 49.31 49 GLY B O 1
ATOM 2290 N N . ALA B 1 25 ? 69.156 64.532 186.312 1.00 46.82 50 ALA B N 1
ATOM 2291 C CA . ALA B 1 25 ? 68.864 65.903 186.700 1.00 38.01 50 ALA B CA 1
ATOM 2292 C C . ALA B 1 25 ? 67.362 66.163 186.603 1.00 37.47 50 ALA B C 1
ATOM 2293 O O . ALA B 1 25 ? 66.722 65.752 185.629 1.00 39.36 50 ALA B O 1
ATOM 2295 N N . PRO B 1 26 ? 66.771 66.828 187.593 1.00 35.38 51 PRO B N 1
ATOM 2296 C CA . PRO B 1 26 ? 65.335 67.114 187.529 1.00 33.91 51 PRO B CA 1
ATOM 2297 C C . PRO B 1 26 ? 65.001 68.063 186.389 1.00 42.42 51 PRO B C 1
ATOM 2298 O O . PRO B 1 26 ? 65.788 68.941 186.024 1.00 44.87 51 PRO B O 1
ATOM 2302 N N . LEU B 1 27 ? 63.817 67.865 185.816 1.00 36.91 52 LEU B N 1
ATOM 2303 C CA . LEU B 1 27 ? 63.281 68.746 184.787 1.00 41.72 52 LEU B CA 1
ATOM 2304 C C . LEU B 1 27 ? 62.290 69.700 185.439 1.00 52.26 52 LEU B C 1
ATOM 2305 O O . LEU B 1 27 ? 61.261 69.266 185.968 1.00 61.07 52 LEU B O 1
ATOM 2310 N N . ALA B 1 28 ? 62.598 70.992 185.403 1.00 40.18 53 ALA B N 1
ATOM 2311 C CA . ALA B 1 28 ? 61.764 72.006 186.030 1.00 43.66 53 ALA B CA 1
ATOM 2312 C C . ALA B 1 28 ? 60.836 72.642 185.005 1.00 42.27 53 ALA B C 1
ATOM 2313 O O . ALA B 1 28 ? 61.238 72.912 183.869 1.00 40.28 53 ALA B O 1
ATOM 2315 N N . ASN B 1 29 ? 59.585 72.862 185.415 1.00 44.83 54 ASN B N 1
ATOM 2316 C CA . ASN B 1 29 ? 58.610 73.645 184.656 1.00 45.39 54 ASN B CA 1
ATOM 2317 C C . ASN B 1 29 ? 58.380 73.056 183.262 1.00 57.68 54 ASN B C 1
ATOM 2318 O O . ASN B 1 29 ? 58.614 73.694 182.232 1.00 55.70 54 ASN B O 1
ATOM 2323 N N . LEU B 1 30 ? 57.898 71.818 183.254 1.00 54.85 55 LEU B N 1
ATOM 2324 C CA . LEU B 1 30 ? 57.610 71.095 182.024 1.00 48.75 55 LEU B CA 1
ATOM 2325 C C . LEU B 1 30 ? 56.147 71.295 181.647 1.00 47.22 55 LEU B C 1
ATOM 2326 O O . LEU B 1 30 ? 55.250 70.995 182.443 1.00 46.98 55 LEU B O 1
ATOM 2331 N N . GLY B 1 31 ? 55.909 71.805 180.443 1.00 50.15 56 GLY B N 1
ATOM 2332 C CA . GLY B 1 31 ? 54.571 71.834 179.890 1.00 45.01 56 GLY B CA 1
ATOM 2333 C C . GLY B 1 31 ? 53.758 73.051 180.279 1.00 45.27 56 GLY B C 1
ATOM 2334 O O . GLY B 1 31 ? 54.211 73.969 180.971 1.00 43.82 56 GLY B O 1
ATOM 2335 N N . SER B 1 32 ? 52.507 73.037 179.807 1.00 45.18 57 SER B N 1
ATOM 2336 C CA . SER B 1 32 ? 51.575 74.129 180.075 1.00 46.07 57 SER B CA 1
ATOM 2337 C C . SER B 1 32 ? 51.447 74.404 181.567 1.00 48.35 57 SER B C 1
ATOM 2338 O O . SER B 1 32 ? 51.406 75.565 181.993 1.00 48.24 57 SER B O 1
ATOM 2341 N N . GLY B 1 33 ? 51.383 73.349 182.379 1.00 44.82 58 GLY B N 1
ATOM 2342 C CA . GLY B 1 33 ? 51.233 73.507 183.813 1.00 36.22 58 GLY B CA 1
ATOM 2343 C C . GLY B 1 33 ? 52.500 73.845 184.564 1.00 44.89 58 GLY B C 1
ATOM 2344 O O . GLY B 1 33 ? 52.432 74.093 185.772 1.00 41.14 58 GLY B O 1
ATOM 2345 N N . ARG B 1 34 ? 53.644 73.862 183.882 1.00 51.62 59 ARG B N 1
ATOM 2346 C CA . ARG B 1 34 ? 54.938 74.170 184.489 1.00 50.32 59 ARG B CA 1
ATOM 2347 C C . ARG B 1 34 ? 55.202 73.260 185.690 1.00 54.37 59 ARG B C 1
ATOM 2348 O O . ARG B 1 34 ? 55.290 73.697 186.838 1.00 55.23 59 ARG B O 1
ATOM 2356 N N . LEU B 1 35 ? 55.328 71.972 185.394 1.00 49.65 60 LEU B N 1
ATOM 2357 C CA . LEU B 1 35 ? 55.427 70.932 186.405 1.00 38.68 60 LEU B CA 1
ATOM 2358 C C . LEU B 1 35 ? 56.876 70.511 186.622 1.00 41.22 60 LEU B C 1
ATOM 2359 O O . LEU B 1 35 ? 57.731 70.651 185.744 1.00 40.65 60 LEU B O 1
ATOM 2364 N N . ALA B 1 36 ? 57.140 69.990 187.817 1.00 37.50 61 ALA B N 1
ATOM 2365 C CA . ALA B 1 36 ? 58.449 69.443 188.154 1.00 36.97 61 ALA B CA 1
ATOM 2366 C C . ALA B 1 36 ? 58.513 68.007 187.651 1.00 47.92 61 ALA B C 1
ATOM 2367 O O . ALA B 1 36 ? 57.905 67.108 188.241 1.00 63.58 61 ALA B O 1
ATOM 2369 N N . GLY B 1 37 ? 59.241 67.785 186.562 1.00 42.00 62 GLY B N 1
ATOM 2370 C CA . GLY B 1 37 ? 59.252 66.473 185.951 1.00 39.48 62 GLY B CA 1
ATOM 2371 C C . GLY B 1 37 ? 60.530 65.689 186.160 1.00 36.70 62 GLY B C 1
ATOM 2372 O O . GLY B 1 37 ? 61.550 66.232 186.592 1.00 41.24 62 GLY B O 1
ATOM 2373 N N . LYS B 1 38 ? 60.468 64.395 185.862 1.00 40.44 63 LYS B N 1
ATOM 2374 C CA . LYS B 1 38 ? 61.636 63.533 185.825 1.00 43.14 63 LYS B CA 1
ATOM 2375 C C . LYS B 1 38 ? 61.818 63.026 184.403 1.00 43.59 63 LYS B C 1
ATOM 2376 O O . LYS B 1 38 ? 60.838 62.777 183.694 1.00 36.92 63 LYS B O 1
ATOM 2382 N N . LEU B 1 39 ? 63.070 62.890 183.983 1.00 37.01 64 LEU B N 1
ATOM 2383 C CA . LEU B 1 39 ? 63.381 62.383 182.654 1.00 40.91 64 LEU B CA 1
ATOM 2384 C C . LEU B 1 39 ? 63.435 60.863 182.705 1.00 42.72 64 LEU B C 1
ATOM 2385 O O . LEU B 1 39 ? 64.255 60.292 183.431 1.00 36.85 64 LEU B O 1
ATOM 2390 N N . HIS B 1 40 ? 62.556 60.209 181.949 1.00 35.43 65 HIS B N 1
ATOM 2391 C CA . HIS B 1 40 ? 62.605 58.754 181.871 1.00 36.20 65 HIS B CA 1
ATOM 2392 C C . HIS B 1 40 ? 63.505 58.272 180.743 1.00 31.29 65 HIS B C 1
ATOM 2393 O O . HIS B 1 40 ? 64.294 57.340 180.934 1.00 37.15 65 HIS B O 1
ATOM 2400 N N . GLU B 1 41 ? 63.405 58.895 179.573 1.00 43.48 66 GLU B N 1
ATOM 2401 C CA . GLU B 1 41 ? 64.169 58.469 178.413 1.00 42.00 66 GLU B CA 1
ATOM 2402 C C . GLU B 1 41 ? 64.259 59.632 177.438 1.00 33.12 66 GLU B C 1
ATOM 2403 O O . GLU B 1 41 ? 63.280 60.354 177.236 1.00 41.05 66 GLU B O 1
ATOM 2409 N N . ALA B 1 42 ? 65.440 59.813 176.850 1.00 28.42 67 ALA B N 1
ATOM 2410 C CA . ALA B 1 42 ? 65.643 60.855 175.845 1.00 39.06 67 ALA B CA 1
ATOM 2411 C C . ALA B 1 42 ? 66.652 60.317 174.835 1.00 36.67 67 ALA B C 1
ATOM 2412 O O . ALA B 1 42 ? 67.863 60.387 175.067 1.00 36.83 67 ALA B O 1
ATOM 2414 N N . ARG B 1 43 ? 66.145 59.774 173.730 1.00 32.04 68 ARG B N 1
ATOM 2415 C CA . ARG B 1 43 ? 66.974 59.181 172.692 1.00 37.66 68 ARG B CA 1
ATOM 2416 C C . ARG B 1 43 ? 66.440 59.589 171.327 1.00 40.60 68 ARG B C 1
ATOM 2417 O O . ARG B 1 43 ? 65.234 59.773 171.147 1.00 38.68 68 ARG B O 1
ATOM 2425 N N . LEU B 1 44 ? 67.349 59.720 170.363 1.00 33.72 69 LEU B N 1
ATOM 2426 C CA . LEU B 1 44 ? 66.950 60.062 169.005 1.00 33.07 69 LEU B CA 1
ATOM 2427 C C . LEU B 1 44 ? 68.054 59.669 168.035 1.00 37.51 69 LEU B C 1
ATOM 2428 O O . LEU B 1 44 ? 69.239 59.689 168.377 1.00 31.79 69 LEU B O 1
ATOM 2433 N N . TYR B 1 45 ? 67.645 59.309 166.821 1.00 35.54 70 TYR B N 1
ATOM 2434 C CA . TYR B 1 45 ? 68.577 59.042 165.737 1.00 32.26 70 TYR B CA 1
ATOM 2435 C C . TYR B 1 45 ? 68.846 60.326 164.965 1.00 28.27 70 TYR B C 1
ATOM 2436 O O . TYR B 1 45 ? 67.942 61.139 164.753 1.00 27.79 70 TYR B O 1
ATOM 2445 N N . VAL B 1 46 ? 70.099 60.504 164.554 1.00 31.65 71 VAL B N 1
ATOM 2446 C CA . VAL B 1 46 ? 70.515 61.637 163.738 1.00 28.96 71 VAL B CA 1
ATOM 2447 C C . VAL B 1 46 ? 71.410 61.110 162.626 1.00 37.38 71 VAL B C 1
ATOM 2448 O O . VAL B 1 46 ? 72.062 60.071 162.772 1.00 45.57 71 VAL B O 1
ATOM 2452 N N . TYR B 1 47 ? 71.440 61.827 161.504 1.00 34.72 72 TYR B N 1
ATOM 2453 C CA . TYR B 1 47 ? 72.182 61.349 160.345 1.00 40.46 72 TYR B CA 1
ATOM 2454 C C . TYR B 1 47 ? 72.521 62.517 159.430 1.00 32.83 72 TYR B C 1
ATOM 2455 O O . TYR B 1 47 ? 72.078 63.649 159.636 1.00 32.27 72 TYR B O 1
ATOM 2464 N N . GLY B 1 48 ? 73.318 62.215 158.406 1.00 42.88 73 GLY B N 1
ATOM 2465 C CA . GLY B 1 48 ? 73.689 63.182 157.392 1.00 36.59 73 GLY B CA 1
ATOM 2466 C C . GLY B 1 48 ? 74.398 64.405 157.935 1.00 44.01 73 GLY B C 1
ATOM 2467 O O . GLY B 1 48 ? 74.044 65.536 157.590 1.00 33.94 73 GLY B O 1
ATOM 2468 N N . PHE B 1 49 ? 75.401 64.194 158.783 1.00 38.58 74 PHE B N 1
ATOM 2469 C CA . PHE B 1 49 ? 76.132 65.313 159.360 1.00 38.61 74 PHE B CA 1
ATOM 2470 C C . PHE B 1 49 ? 77.055 65.933 158.319 1.00 34.69 74 PHE B C 1
ATOM 2471 O O . PHE B 1 49 ? 77.768 65.225 157.601 1.00 36.04 74 PHE B O 1
ATOM 2479 N N . GLU B 1 50 ? 77.031 67.260 158.231 1.00 30.52 75 GLU B N 1
ATOM 2480 C CA . GLU B 1 50 ? 77.820 67.986 157.250 1.00 37.53 75 GLU B CA 1
ATOM 2481 C C . GLU B 1 50 ? 78.421 69.224 157.894 1.00 41.27 75 GLU B C 1
ATOM 2482 O O . GLU B 1 50 ? 77.788 69.865 158.738 1.00 38.78 75 GLU B O 1
ATOM 2488 N N . LEU B 1 51 ? 79.641 69.554 157.488 1.00 34.97 76 LEU B N 1
ATOM 2489 C CA . LEU B 1 51 ? 80.274 70.809 157.858 1.00 38.67 76 LEU B CA 1
ATOM 2490 C C . LEU B 1 51 ? 80.179 71.779 156.689 1.00 47.38 76 LEU B C 1
ATOM 2491 O O . LEU B 1 51 ? 80.410 71.403 155.535 1.00 42.76 76 LEU B O 1
ATOM 2496 N N . VAL B 1 52 ? 79.821 73.023 156.991 1.00 43.95 77 VAL B N 1
ATOM 2497 C CA . VAL B 1 52 ? 79.631 74.063 155.988 1.00 36.91 77 VAL B CA 1
ATOM 2498 C C . VAL B 1 52 ? 80.785 75.048 156.098 1.00 42.88 77 VAL B C 1
ATOM 2499 O O . VAL B 1 52 ? 81.103 75.519 157.197 1.00 43.39 77 VAL B O 1
ATOM 2503 N N . ASP B 1 53 ? 81.415 75.354 154.965 1.00 49.56 78 ASP B N 1
ATOM 2504 C CA . ASP B 1 53 ? 82.546 76.266 154.956 1.00 52.38 78 ASP B CA 1
ATOM 2505 C C . ASP B 1 53 ? 82.075 77.692 154.678 1.00 47.70 78 ASP B C 1
ATOM 2506 O O . ASP B 1 53 ? 80.893 77.951 154.436 1.00 45.27 78 ASP B O 1
ATOM 2511 N N . ALA B 1 54 ? 83.024 78.633 154.706 1.00 41.60 79 ALA B N 1
ATOM 2512 C CA . ALA B 1 54 ? 82.688 80.038 154.499 1.00 44.51 79 ALA B CA 1
ATOM 2513 C C . ALA B 1 54 ? 82.069 80.276 153.128 1.00 45.15 79 ALA B C 1
ATOM 2514 O O . ALA B 1 54 ? 81.236 81.177 152.973 1.00 49.74 79 ALA B O 1
ATOM 2516 N N . LYS B 1 55 ? 82.454 79.483 152.128 1.00 46.09 80 LYS B N 1
ATOM 2517 C CA . LYS B 1 55 ? 81.895 79.615 150.789 1.00 47.35 80 LYS B CA 1
ATOM 2518 C C . LYS B 1 55 ? 80.486 79.048 150.673 1.00 49.39 80 LYS B C 1
ATOM 2519 O O . LYS B 1 55 ? 79.865 79.194 149.615 1.00 48.20 80 LYS B O 1
ATOM 2525 N N . GLY B 1 56 ? 79.972 78.410 151.721 1.00 38.05 81 GLY B N 1
ATOM 2526 C CA . GLY B 1 56 ? 78.647 77.829 151.686 1.00 31.09 81 GLY B CA 1
ATOM 2527 C C . GLY B 1 56 ? 78.575 76.412 151.168 1.00 38.33 81 GLY B C 1
ATOM 2528 O O . GLY B 1 56 ? 77.469 75.914 150.930 1.00 39.97 81 GLY B O 1
ATOM 2529 N N . LYS B 1 57 ? 79.710 75.746 150.988 1.00 31.14 82 LYS B N 1
ATOM 2530 C CA . LYS B 1 57 ? 79.731 74.392 150.460 1.00 37.55 82 LYS B CA 1
ATOM 2531 C C . LYS B 1 57 ? 79.654 73.372 151.590 1.00 42.71 82 LYS B C 1
ATOM 2532 O O . LYS B 1 57 ? 80.031 73.640 152.734 1.00 44.35 82 LYS B O 1
ATOM 2538 N N . HIS B 1 58 ? 79.165 72.184 151.249 1.00 37.73 83 HIS B N 1
ATOM 2539 C CA . HIS B 1 58 ? 78.844 71.151 152.224 1.00 32.11 83 HIS B CA 1
ATOM 2540 C C . HIS B 1 58 ? 79.825 69.994 152.095 1.00 37.18 83 HIS B C 1
ATOM 2541 O O . HIS B 1 58 ? 79.944 69.389 151.024 1.00 43.09 83 HIS B O 1
ATOM 2548 N N . THR B 1 59 ? 80.522 69.692 153.188 1.00 41.03 84 THR B N 1
ATOM 2549 C CA . THR B 1 59 ? 81.412 68.550 153.273 1.00 32.73 84 THR B CA 1
ATOM 2550 C C . THR B 1 59 ? 80.835 67.527 154.236 1.00 43.99 84 THR B C 1
ATOM 2551 O O . THR B 1 59 ? 80.528 67.874 155.384 1.00 46.41 84 THR B O 1
ATOM 2555 N N . PRO B 1 60 ? 80.668 66.276 153.819 1.00 45.33 85 PRO B N 1
ATOM 2556 C CA . PRO B 1 60 ? 80.133 65.267 154.736 1.00 47.77 85 PRO B CA 1
ATOM 2557 C C . PRO B 1 60 ? 81.154 64.879 155.793 1.00 50.94 85 PRO B C 1
ATOM 2558 O O . PRO B 1 60 ? 82.366 64.946 155.579 1.00 44.08 85 PRO B O 1
ATOM 2562 N N . ILE B 1 61 ? 80.642 64.476 156.951 1.00 57.08 86 ILE B N 1
ATOM 2563 C CA . ILE B 1 61 ? 81.459 63.935 158.029 1.00 49.21 86 ILE B CA 1
ATOM 2564 C C . ILE B 1 61 ? 81.340 62.419 157.983 1.00 43.76 86 ILE B C 1
ATOM 2565 O O . ILE B 1 61 ? 80.236 61.873 158.089 1.00 53.06 86 ILE B O 1
ATOM 2570 N N . ALA B 1 62 ? 82.469 61.737 157.811 1.00 35.45 87 ALA B N 1
ATOM 2571 C CA . ALA B 1 62 ? 82.488 60.283 157.883 1.00 38.82 87 ALA B CA 1
ATOM 2572 C C . ALA B 1 62 ? 82.452 59.865 159.347 1.00 34.97 87 ALA B C 1
ATOM 2573 O O . ALA B 1 62 ? 83.372 60.177 160.109 1.00 45.96 87 ALA B O 1
ATOM 2575 N N . LEU B 1 63 ? 81.388 59.171 159.741 1.00 38.27 88 LEU B N 1
ATOM 2576 C CA . LEU B 1 63 ? 81.207 58.794 161.135 1.00 37.00 88 LEU B CA 1
ATOM 2577 C C . LEU B 1 63 ? 82.072 57.591 161.480 1.00 41.33 88 LEU B C 1
ATOM 2578 O O . LEU B 1 63 ? 82.094 56.599 160.744 1.00 42.44 88 LEU B O 1
ATOM 2583 N N . THR B 1 64 ? 82.791 57.687 162.597 1.00 39.44 89 THR B N 1
ATOM 2584 C CA . THR B 1 64 ? 83.438 56.518 163.172 1.00 37.57 89 THR B CA 1
ATOM 2585 C C . THR B 1 64 ? 82.401 55.430 163.411 1.00 42.94 89 THR B C 1
ATOM 2586 O O . THR B 1 64 ? 81.321 55.693 163.945 1.00 49.48 89 THR B O 1
ATOM 2590 N N . GLN B 1 65 ? 82.721 54.210 162.993 1.00 41.20 90 GLN B N 1
ATOM 2591 C CA . GLN B 1 65 ? 81.815 53.082 163.160 1.00 45.19 90 GLN B CA 1
ATOM 2592 C C . GLN B 1 65 ? 82.042 52.459 164.533 1.00 44.83 90 GLN B C 1
ATOM 2593 O O . GLN B 1 65 ? 83.140 51.971 164.823 1.00 42.02 90 GLN B O 1
ATOM 2599 N N . ASN B 1 66 ? 81.015 52.489 165.373 1.00 36.98 91 ASN B N 1
ATOM 2600 C CA . ASN B 1 66 ? 81.086 51.899 166.706 1.00 43.96 91 ASN B CA 1
ATOM 2601 C C . ASN B 1 66 ? 79.678 51.473 167.112 1.00 52.74 91 ASN B C 1
ATOM 2602 O O . ASN B 1 66 ? 78.802 51.287 166.261 1.00 46.80 91 ASN B O 1
ATOM 2607 N N . ASP B 1 67 ? 79.457 51.320 168.421 1.00 48.05 92 ASP B N 1
ATOM 2608 C CA . ASP B 1 67 ? 78.173 50.834 168.914 1.00 46.57 92 ASP B CA 1
ATOM 2609 C C . ASP B 1 67 ? 77.072 51.879 168.815 1.00 35.03 92 ASP B C 1
ATOM 2610 O O . ASP B 1 67 ? 75.891 51.526 168.903 1.00 37.40 92 ASP B O 1
ATOM 2615 N N . TRP B 1 68 ? 77.424 53.149 168.640 1.00 33.71 93 TRP B N 1
ATOM 2616 C CA . TRP B 1 68 ? 76.447 54.225 168.584 1.00 41.48 93 TRP B CA 1
ATOM 2617 C C . TRP B 1 68 ? 76.321 54.844 167.203 1.00 40.35 93 TRP B C 1
ATOM 2618 O O . TRP B 1 68 ? 75.497 55.746 167.018 1.00 35.82 93 TRP B O 1
ATOM 2629 N N . GLN B 1 69 ? 77.111 54.389 166.233 1.00 38.52 94 GLN B N 1
ATOM 2630 C CA . GLN B 1 69 ? 77.165 55.014 164.919 1.00 36.66 94 GLN B CA 1
ATOM 2631 C C . GLN B 1 69 ? 77.341 53.943 163.853 1.00 42.79 94 GLN B C 1
ATOM 2632 O O . GLN B 1 69 ? 78.261 53.125 163.935 1.00 39.75 94 GLN B O 1
ATOM 2638 N N . TYR B 1 70 ? 76.452 53.954 162.861 1.00 45.10 95 TYR B N 1
ATOM 2639 C CA . TYR B 1 70 ? 76.459 52.982 161.772 1.00 34.70 95 TYR B CA 1
ATOM 2640 C C . TYR B 1 70 ? 76.201 53.731 160.477 1.00 38.51 95 TYR B C 1
ATOM 2641 O O . TYR B 1 70 ? 75.168 54.395 160.343 1.00 31.83 95 TYR B O 1
ATOM 2650 N N . ALA B 1 71 ? 77.141 53.634 159.535 1.00 50.33 96 ALA B N 1
ATOM 2651 C CA . ALA B 1 71 ? 77.088 54.360 158.263 1.00 42.33 96 ALA B CA 1
ATOM 2652 C C . ALA B 1 71 ? 77.086 55.849 158.586 1.00 44.46 96 ALA B C 1
ATOM 2653 O O . ALA B 1 71 ? 78.050 56.326 159.209 1.00 47.93 96 ALA B O 1
ATOM 2655 N N . ASP B 1 72 ? 76.062 56.611 158.203 1.00 39.43 97 ASP B N 1
ATOM 2656 C CA . ASP B 1 72 ? 75.967 58.026 158.528 1.00 37.09 97 ASP B CA 1
ATOM 2657 C C . ASP B 1 72 ? 74.987 58.292 159.664 1.00 37.47 97 ASP B C 1
ATOM 2658 O O . ASP B 1 72 ? 74.597 59.444 159.878 1.00 37.37 97 ASP B O 1
ATOM 2663 N N . VAL B 1 73 ? 74.594 57.256 160.401 1.00 36.41 98 VAL B N 1
ATOM 2664 C CA . VAL B 1 73 ? 73.560 57.350 161.426 1.00 35.98 98 VAL B CA 1
ATOM 2665 C C . VAL B 1 73 ? 74.210 57.241 162.798 1.00 38.33 98 VAL B C 1
ATOM 2666 O O . VAL B 1 73 ? 75.017 56.336 163.040 1.00 40.64 98 VAL B O 1
ATOM 2670 N N . ALA B 1 74 ? 73.853 58.158 163.693 1.00 43.73 99 ALA B N 1
ATOM 2671 C CA . ALA B 1 74 ? 74.253 58.099 165.089 1.00 34.47 99 ALA B CA 1
ATOM 2672 C C . ALA B 1 74 ? 73.011 58.086 165.969 1.00 34.91 99 ALA B C 1
ATOM 2673 O O . ALA B 1 74 ? 71.960 58.615 165.596 1.00 34.94 99 ALA B O 1
ATOM 2675 N N . LEU B 1 75 ? 73.136 57.469 167.140 1.00 33.57 100 LEU B N 1
ATOM 2676 C CA . LEU B 1 75 ? 72.071 57.457 168.134 1.00 40.16 100 LEU B CA 1
ATOM 2677 C C . LEU B 1 75 ? 72.527 58.249 169.351 1.00 39.26 100 LEU B C 1
ATOM 2678 O O . LEU B 1 75 ? 73.532 57.904 169.981 1.00 40.11 100 LEU B O 1
ATOM 2683 N N . LEU B 1 76 ? 71.793 59.307 169.673 1.00 36.77 101 LEU B N 1
ATOM 2684 C CA . LEU B 1 76 ? 72.051 60.080 170.876 1.00 28.22 101 LEU B CA 1
ATOM 2685 C C . LEU B 1 76 ? 71.223 59.524 172.027 1.00 35.89 101 LEU B C 1
ATOM 2686 O O . LEU B 1 76 ? 70.064 59.141 171.847 1.00 35.56 101 LEU B O 1
ATOM 2691 N N . ASP B 1 77 ? 71.837 59.464 173.207 1.00 37.08 102 ASP B N 1
ATOM 2692 C CA . ASP B 1 77 ? 71.204 58.922 174.405 1.00 37.04 102 ASP B CA 1
ATOM 2693 C C . ASP B 1 77 ? 71.636 59.779 175.583 1.00 31.48 102 ASP B C 1
ATOM 2694 O O . ASP B 1 77 ? 72.820 59.800 175.930 1.00 29.53 102 ASP B O 1
ATOM 2699 N N . PHE B 1 78 ? 70.682 60.471 176.200 1.00 24.80 103 PHE B N 1
ATOM 2700 C CA . PHE B 1 78 ? 70.979 61.444 177.242 1.00 40.89 103 PHE B CA 1
ATOM 2701 C C . PHE B 1 78 ? 70.803 60.898 178.653 1.00 35.62 103 PHE B C 1
ATOM 2702 O O . PHE B 1 78 ? 70.977 61.651 179.616 1.00 44.15 103 PHE B O 1
ATOM 2710 N N . LYS B 1 79 ? 70.468 59.623 178.802 1.00 35.36 104 LYS B N 1
ATOM 2711 C CA . LYS B 1 79 ? 70.383 59.014 180.120 1.00 29.48 104 LYS B CA 1
ATOM 2712 C C . LYS B 1 79 ? 71.724 58.404 180.509 1.00 32.69 104 LYS B C 1
ATOM 2713 O O . LYS B 1 79 ? 72.557 58.074 179.662 1.00 37.87 104 LYS B O 1
ATOM 2719 N N . ASP B 1 80 ? 71.931 58.268 181.815 1.00 33.35 105 ASP B N 1
ATOM 2720 C CA . ASP B 1 80 ? 73.092 57.545 182.303 1.00 38.80 105 ASP B CA 1
ATOM 2721 C C . ASP B 1 80 ? 72.806 56.046 182.309 1.00 41.40 105 ASP B C 1
ATOM 2722 O O . ASP B 1 80 ? 71.657 55.604 182.222 1.00 41.03 105 ASP B O 1
ATOM 2727 N N . ALA B 1 81 ? 73.878 55.258 182.404 1.00 45.69 106 ALA B N 1
ATOM 2728 C CA . ALA B 1 81 ? 73.723 53.807 182.394 1.00 46.22 106 ALA B CA 1
ATOM 2729 C C . ALA B 1 81 ? 73.134 53.303 183.706 1.00 54.50 106 ALA B C 1
ATOM 2730 O O . ALA B 1 81 ? 72.323 52.369 183.709 1.00 60.71 106 ALA B O 1
ATOM 2732 N N . ARG B 1 82 ? 73.530 53.909 184.828 1.00 49.34 107 ARG B N 1
ATOM 2733 C CA . ARG B 1 82 ? 73.014 53.492 186.129 1.00 52.54 107 ARG B CA 1
ATOM 2734 C C . ARG B 1 82 ? 71.501 53.649 186.203 1.00 47.60 107 ARG B C 1
ATOM 2735 O O . ARG B 1 82 ? 70.802 52.768 186.719 1.00 52.78 107 ARG B O 1
ATOM 2743 N N . GLY B 1 83 ? 70.980 54.761 185.693 1.00 48.90 108 GLY B N 1
ATOM 2744 C CA . GLY B 1 83 ? 69.586 55.094 185.903 1.00 45.42 108 GLY B CA 1
ATOM 2745 C C . GLY B 1 83 ? 69.337 55.841 187.192 1.00 49.56 108 GLY B C 1
ATOM 2746 O O . GLY B 1 83 ? 68.222 55.795 187.723 1.00 48.62 108 GLY B O 1
ATOM 2747 N N . GLY B 1 84 ? 70.347 56.535 187.709 1.00 45.15 109 GLY B N 1
ATOM 2748 C CA . GLY B 1 84 ? 70.262 57.186 188.999 1.00 44.95 109 GLY B CA 1
ATOM 2749 C C . GLY B 1 84 ? 69.498 58.493 188.958 1.00 51.81 109 GLY B C 1
ATOM 2750 O O . GLY B 1 84 ? 68.767 58.796 188.011 1.00 52.74 109 GLY B O 1
ATOM 2751 N N . ASN B 1 85 ? 69.675 59.280 190.020 1.00 45.67 110 ASN B N 1
ATOM 2752 C CA . ASN B 1 85 ? 69.006 60.566 190.175 1.00 40.60 110 ASN B CA 1
ATOM 2753 C C . ASN B 1 85 ? 70.009 61.704 190.329 1.00 40.90 110 ASN B C 1
ATOM 2754 O O . ASN B 1 85 ? 69.697 62.744 190.913 1.00 42.97 110 ASN B O 1
ATOM 2759 N N . ALA B 1 86 ? 71.217 61.520 189.811 1.00 37.89 111 ALA B N 1
ATOM 2760 C CA . ALA B 1 86 ? 72.249 62.542 189.832 1.00 41.54 111 ALA B CA 1
ATOM 2761 C C . ALA B 1 86 ? 72.432 63.126 188.438 1.00 49.44 111 ALA B C 1
ATOM 2762 O O . ALA B 1 86 ? 72.137 62.484 187.426 1.00 44.28 111 ALA B O 1
ATOM 2764 N N . ALA B 1 87 ? 72.919 64.362 188.397 1.00 49.61 112 ALA B N 1
ATOM 2765 C CA . ALA B 1 87 ? 73.273 64.973 187.127 1.00 50.41 112 ALA B CA 1
ATOM 2766 C C . ALA B 1 87 ? 74.459 64.241 186.505 1.00 53.35 112 ALA B C 1
ATOM 2767 O O . ALA B 1 87 ? 75.169 63.477 187.166 1.00 50.92 112 ALA B O 1
ATOM 2769 N N . CYS B 1 88 ? 74.665 64.478 185.212 1.00 48.40 113 CYS B N 1
ATOM 2770 C CA . CYS B 1 88 ? 75.768 63.838 184.508 1.00 56.01 113 CYS B CA 1
ATOM 2771 C C . CYS B 1 88 ? 77.103 64.305 185.074 1.00 53.14 113 CYS B C 1
ATOM 2772 O O . CYS B 1 88 ? 77.322 65.502 185.281 1.00 50.38 113 CYS B O 1
ATOM 2775 N N . THR B 1 89 ? 77.986 63.353 185.337 1.00 47.43 114 THR B N 1
ATOM 2776 C CA . THR B 1 89 ? 79.344 63.587 185.804 1.00 53.09 114 THR B CA 1
ATOM 2777 C C . THR B 1 89 ? 80.286 62.785 184.926 1.00 51.39 114 THR B C 1
ATOM 2778 O O . THR B 1 89 ? 79.849 61.912 184.170 1.00 47.81 114 THR B O 1
ATOM 2782 N N . PRO B 1 90 ? 81.593 63.068 184.976 1.00 59.49 1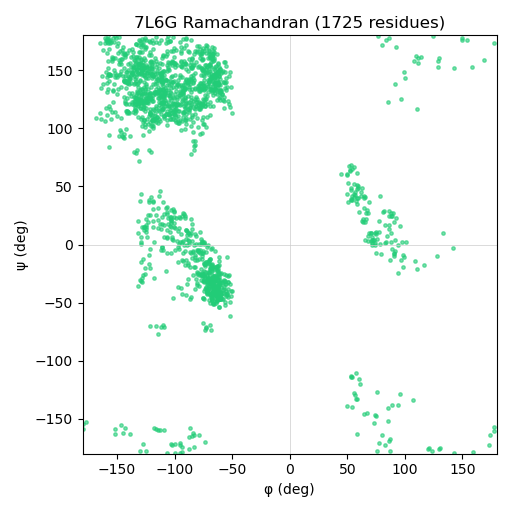15 PRO B N 1
ATOM 2783 C CA . PRO B 1 90 ? 82.528 62.228 184.207 1.00 60.84 115 PRO B CA 1
ATOM 2784 C C . PRO B 1 90 ? 82.482 60.764 184.610 1.00 62.79 115 PRO B C 1
ATOM 2785 O O . PRO B 1 90 ? 82.609 59.883 183.749 1.00 61.78 115 PRO B O 1
ATOM 2789 N N . GLY B 1 91 ? 82.292 60.479 185.899 1.00 58.02 116 GLY B N 1
ATOM 2790 C CA . GLY B 1 91 ? 82.198 59.094 186.332 1.00 54.58 116 GLY B CA 1
ATOM 2791 C C . GLY B 1 91 ? 80.901 58.432 185.907 1.00 58.37 116 GLY B C 1
ATOM 2792 O O . GLY B 1 91 ? 80.894 57.268 185.498 1.00 58.95 116 GLY B O 1
ATOM 2793 N N . ASN B 1 92 ? 79.786 59.162 185.997 1.00 58.06 117 ASN B N 1
ATOM 2794 C CA . ASN B 1 92 ? 78.465 58.668 185.612 1.00 51.27 117 ASN B CA 1
ATOM 2795 C C . ASN B 1 92 ? 77.916 59.579 184.519 1.00 55.38 117 ASN B C 1
ATOM 2796 O O . ASN B 1 92 ? 77.089 60.464 184.788 1.00 48.47 117 ASN B O 1
ATOM 2801 N N . PRO B 1 93 ? 78.347 59.391 183.276 1.00 49.88 118 PRO B N 1
ATOM 2802 C CA . PRO B 1 93 ? 77.980 60.320 182.207 1.00 49.18 118 PRO B CA 1
ATOM 2803 C C . PRO B 1 93 ? 76.757 59.865 181.424 1.00 34.40 118 PRO B C 1
ATOM 2804 O O . PRO B 1 93 ? 76.320 58.714 181.499 1.00 33.14 118 PRO B O 1
ATOM 2808 N N . ALA B 1 94 ? 76.204 60.808 180.665 1.00 38.25 119 ALA B N 1
ATOM 2809 C CA . ALA B 1 94 ? 75.221 60.450 179.656 1.00 34.31 119 ALA B CA 1
ATOM 2810 C C . ALA B 1 94 ? 75.825 59.426 178.704 1.00 37.35 119 ALA B C 1
ATOM 2811 O O . ALA B 1 94 ? 77.033 59.420 178.450 1.00 32.79 119 ALA B O 1
ATOM 2813 N N . LYS B 1 95 ? 74.974 58.541 178.185 1.00 37.25 120 LYS B N 1
ATOM 2814 C CA . LYS B 1 95 ? 75.476 57.392 177.440 1.00 43.35 120 LYS B CA 1
ATOM 2815 C C . LYS B 1 95 ? 76.174 57.818 176.152 1.00 41.71 120 LYS B C 1
ATOM 2816 O O . LYS B 1 95 ? 77.312 57.410 175.891 1.00 45.11 120 LYS B O 1
ATOM 2822 N N . ASN B 1 96 ? 75.520 58.645 175.338 1.00 42.28 121 ASN B N 1
ATOM 2823 C CA . ASN B 1 96 ? 76.108 59.042 174.059 1.00 43.88 121 ASN B CA 1
ATOM 2824 C C . ASN B 1 96 ? 75.517 60.380 173.639 1.00 32.55 121 ASN B C 1
ATOM 2825 O O . ASN B 1 96 ? 74.352 60.440 173.233 1.00 41.67 121 ASN B O 1
ATOM 2830 N N . THR B 1 97 ? 76.322 61.444 173.720 1.00 29.92 122 THR B N 1
ATOM 2831 C CA . THR B 1 97 ? 75.856 62.792 173.413 1.00 35.24 122 THR B CA 1
ATOM 2832 C C . THR B 1 97 ? 76.785 63.550 172.472 1.00 36.67 122 THR B C 1
ATOM 2833 O O . THR B 1 97 ? 76.602 64.759 172.288 1.00 44.21 122 THR B O 1
ATOM 2837 N N . THR B 1 98 ? 77.774 62.888 171.876 1.00 38.54 123 THR B N 1
ATOM 2838 C CA . THR B 1 98 ? 78.699 63.540 170.957 1.00 44.68 123 THR B CA 1
ATOM 2839 C C . THR B 1 98 ? 78.816 62.707 169.691 1.00 40.64 123 THR B C 1
ATOM 2840 O O . THR B 1 98 ? 79.188 61.531 169.751 1.00 38.84 123 THR B O 1
ATOM 2844 N N . VAL B 1 99 ? 78.496 63.315 168.554 1.00 43.21 124 VAL B N 1
ATOM 2845 C CA . VAL B 1 99 ? 78.681 62.665 167.261 1.00 36.03 124 VAL B CA 1
ATOM 2846 C C . VAL B 1 99 ? 80.125 62.876 166.827 1.00 37.29 124 VAL B C 1
ATOM 2847 O O . VAL B 1 99 ? 80.597 64.014 166.732 1.00 39.99 124 VAL B O 1
ATOM 2851 N N . VAL B 1 100 ? 80.833 61.779 166.574 1.00 31.18 125 VAL B N 1
ATOM 2852 C CA . VAL B 1 100 ? 82.267 61.821 166.325 1.00 33.50 125 VAL B CA 1
ATOM 2853 C C . VAL B 1 100 ? 82.563 61.205 164.966 1.00 36.69 125 VAL B C 1
ATOM 2854 O O . VAL B 1 100 ? 81.902 60.257 164.526 1.00 38.44 125 VAL B O 1
ATOM 2858 N N . GLY B 1 101 ? 83.572 61.757 164.301 1.00 40.08 126 GLY B N 1
ATOM 2859 C CA . GLY B 1 101 ? 83.974 61.285 162.991 1.00 47.26 126 GLY B CA 1
ATOM 2860 C C . GLY B 1 101 ? 85.150 62.062 162.442 1.00 46.23 126 GLY B C 1
ATOM 2861 O O . GLY B 1 101 ? 85.941 62.622 163.208 1.00 41.23 126 GLY B O 1
ATOM 2862 N N . ALA B 1 102 ? 85.276 62.113 161.119 1.00 49.72 127 ALA B N 1
ATOM 2863 C CA . ALA B 1 102 ? 86.380 62.814 160.485 1.00 49.76 127 ALA B CA 1
ATOM 2864 C C . ALA B 1 102 ? 85.899 63.493 159.213 1.00 49.44 127 ALA B C 1
ATOM 2865 O O . ALA B 1 102 ? 85.027 62.982 158.505 1.00 52.43 127 ALA B O 1
ATOM 2867 N N . ALA B 1 103 ? 86.479 64.655 158.934 1.00 52.31 128 ALA B N 1
ATOM 2868 C CA . ALA B 1 103 ? 86.216 65.420 157.729 1.00 48.97 128 ALA B CA 1
ATOM 2869 C C . ALA B 1 103 ? 87.535 65.815 157.085 1.00 54.82 128 ALA B C 1
ATOM 2870 O O . ALA B 1 103 ? 88.564 65.877 157.765 1.00 48.94 128 ALA B O 1
ATOM 2872 N N . PRO B 1 104 ? 87.541 66.059 155.773 1.00 54.66 129 PRO B N 1
ATOM 2873 C CA . PRO B 1 104 ? 88.746 66.592 155.130 1.00 54.24 129 PRO B CA 1
ATOM 2874 C C . PRO B 1 104 ? 89.242 67.841 155.846 1.00 58.83 129 PRO B C 1
ATOM 2875 O O . PRO B 1 104 ? 88.457 68.639 156.363 1.00 61.70 129 PRO B O 1
ATOM 2879 N N . GLN B 1 105 ? 90.562 67.998 155.881 1.00 57.61 130 GLN B N 1
ATOM 2880 C CA . GLN B 1 105 ? 91.159 69.080 156.650 1.00 59.29 130 GLN B CA 1
ATOM 2881 C C . GLN B 1 105 ? 90.884 70.424 155.986 1.00 61.05 130 GLN B C 1
ATOM 2882 O O . GLN B 1 105 ? 91.090 70.592 154.780 1.00 68.05 130 GLN B O 1
ATOM 2888 N N . GLY B 1 106 ? 90.413 71.375 156.783 1.00 61.43 131 GLY B N 1
ATOM 2889 C CA . GLY B 1 106 ? 90.064 72.685 156.279 1.00 54.15 131 GLY B CA 1
ATOM 2890 C C . GLY B 1 106 ? 89.390 73.497 157.366 1.00 51.65 131 GLY B C 1
ATOM 2891 O O . GLY B 1 106 ? 89.331 73.085 158.527 1.00 48.50 131 GLY B O 1
ATOM 2892 N N . ALA B 1 107 ? 88.880 74.658 156.966 1.00 51.17 132 ALA B N 1
ATOM 2893 C CA . ALA B 1 107 ? 88.207 75.578 157.873 1.00 51.35 132 ALA B CA 1
ATOM 2894 C C . ALA B 1 107 ? 86.717 75.606 157.559 1.00 51.77 132 ALA B C 1
ATOM 2895 O O . ALA B 1 107 ? 86.325 75.803 156.404 1.00 56.98 132 ALA B O 1
ATOM 2897 N N . TYR B 1 108 ? 85.894 75.414 158.587 1.00 41.53 133 TYR B N 1
ATOM 2898 C CA . TYR B 1 108 ? 84.447 75.385 158.437 1.00 37.86 133 TYR B CA 1
ATOM 2899 C C . TYR B 1 108 ? 83.812 76.374 159.405 1.00 40.90 133 TYR B C 1
ATOM 2900 O O . TYR B 1 108 ? 84.427 76.797 160.387 1.00 43.93 133 TYR B O 1
ATOM 2909 N N . VAL B 1 109 ? 82.566 76.747 159.111 1.00 43.24 134 VAL B N 1
ATOM 2910 C CA . VAL B 1 109 ? 81.875 77.776 159.880 1.00 40.93 134 VAL B CA 1
ATOM 2911 C C . VAL B 1 109 ? 80.513 77.276 160.346 1.00 45.81 134 VAL B C 1
ATOM 2912 O O . VAL B 1 109 ? 80.034 77.663 161.418 1.00 62.24 134 VAL B O 1
ATOM 2916 N N . GLY B 1 110 ? 79.879 76.414 159.550 1.00 39.92 135 GLY B N 1
ATOM 2917 C CA . GLY B 1 110 ? 78.523 75.983 159.799 1.00 39.72 135 GLY B CA 1
ATOM 2918 C C . GLY B 1 110 ? 78.404 74.475 159.949 1.00 36.84 135 GLY B C 1
ATOM 2919 O O . GLY B 1 110 ? 79.367 73.723 159.776 1.00 37.50 135 GLY B O 1
ATOM 2920 N N . LEU B 1 111 ? 77.184 74.050 160.272 1.00 32.27 136 LEU B N 1
ATOM 2921 C CA . LEU B 1 111 ? 76.884 72.648 160.514 1.00 31.25 136 LEU B CA 1
ATOM 2922 C C . LEU B 1 111 ? 75.491 72.327 159.996 1.00 36.75 136 LEU B C 1
ATOM 2923 O O . LEU B 1 111 ? 74.569 73.137 160.130 1.00 33.08 136 LEU B O 1
ATOM 2928 N N . ALA B 1 112 ? 75.346 71.145 159.402 1.00 37.23 137 ALA B N 1
ATOM 2929 C CA . ALA B 1 112 ? 74.049 70.646 158.970 1.00 38.76 137 ALA B CA 1
ATOM 2930 C C . ALA B 1 112 ? 73.946 69.166 159.301 1.00 37.82 137 ALA B C 1
ATOM 2931 O O . ALA B 1 112 ? 74.930 68.428 159.202 1.00 39.79 137 ALA B O 1
ATOM 2933 N N . PHE B 1 113 ? 72.751 68.747 159.703 1.00 28.40 138 PHE B N 1
ATOM 2934 C CA . PHE B 1 113 ? 72.447 67.347 159.971 1.00 30.04 138 PHE B CA 1
ATOM 2935 C C . PHE B 1 113 ? 70.934 67.185 159.899 1.00 28.04 138 PHE B C 1
ATOM 2936 O O . PHE B 1 113 ? 70.197 68.157 159.715 1.00 42.95 138 PHE B O 1
ATOM 2944 N N . SER B 1 114 ? 70.471 65.948 160.045 1.00 30.89 139 SER B N 1
ATOM 2945 C CA . SER B 1 114 ? 69.049 65.653 159.988 1.00 37.65 139 SER B CA 1
ATOM 2946 C C . SER B 1 114 ? 68.656 64.763 161.158 1.00 40.48 139 SER B C 1
ATOM 2947 O O . SER B 1 114 ? 69.464 63.980 161.665 1.00 35.97 139 SER B O 1
ATOM 2950 N N . VAL B 1 115 ? 67.402 64.898 161.581 1.00 35.97 140 VAL B N 1
ATOM 2951 C CA . VAL B 1 115 ? 66.865 64.165 162.721 1.00 31.39 140 VAL B CA 1
ATOM 2952 C C . VAL B 1 115 ? 65.994 63.031 162.203 1.00 35.18 140 VAL B C 1
ATOM 2953 O O . VAL B 1 115 ? 65.129 63.243 161.344 1.00 29.19 140 VAL B O 1
ATOM 2957 N N . GLY B 1 116 ? 66.222 61.832 162.720 1.00 36.58 141 GLY B N 1
ATOM 2958 C CA . GLY B 1 116 ? 65.466 60.657 162.345 1.00 35.54 141 GLY B CA 1
ATOM 2959 C C . GLY B 1 116 ? 66.367 59.538 161.861 1.00 38.19 141 GLY B C 1
ATOM 2960 O O . GLY B 1 116 ? 67.590 59.659 161.809 1.00 39.65 141 GLY B O 1
ATOM 2961 N N . ALA B 1 117 ? 65.727 58.422 161.520 1.00 25.72 142 ALA B N 1
ATOM 2962 C CA . ALA B 1 117 ? 66.427 57.298 160.923 1.00 35.05 142 ALA B CA 1
ATOM 2963 C C . ALA B 1 117 ? 66.134 57.279 159.434 1.00 34.09 142 ALA B C 1
ATOM 2964 O O . ALA B 1 117 ? 64.960 57.161 159.049 1.00 40.59 142 ALA B O 1
ATOM 2966 N N . PRO B 1 118 ? 67.137 57.402 158.569 1.00 36.92 143 PRO B N 1
ATOM 2967 C CA . PRO B 1 118 ? 66.867 57.428 157.130 1.00 35.01 143 PRO B CA 1
ATOM 2968 C C . PRO B 1 118 ? 66.350 56.085 156.642 1.00 40.31 143 PRO B C 1
ATOM 2969 O O . PRO B 1 118 ? 66.471 55.056 157.310 1.00 43.90 143 PRO B O 1
ATOM 2973 N N . VAL B 1 119 ? 65.747 56.112 155.452 1.00 37.68 144 VAL B N 1
ATOM 2974 C CA . VAL B 1 119 ? 65.261 54.877 154.843 1.00 34.80 144 VAL B CA 1
ATOM 2975 C C . VAL B 1 119 ? 66.424 53.934 154.566 1.00 28.80 144 VAL B C 1
ATOM 2976 O O . VAL B 1 119 ? 66.379 52.744 154.899 1.00 35.15 144 VAL B O 1
ATOM 2980 N N . GLU B 1 120 ? 67.488 54.456 153.961 1.00 29.35 145 GLU B N 1
ATOM 2981 C CA . GLU B 1 120 ? 68.643 53.646 153.609 1.00 35.14 145 GLU B CA 1
ATOM 2982 C C . GLU B 1 120 ? 69.917 54.455 153.803 1.00 36.79 145 GLU B C 1
ATOM 2983 O O . GLU B 1 120 ? 69.892 55.684 153.902 1.00 36.20 145 GLU B O 1
ATOM 2989 N N . SER B 1 121 ? 71.038 53.740 153.855 1.00 42.21 146 SER B N 1
ATOM 2990 C CA . SER B 1 121 ? 72.342 54.367 153.992 1.00 37.04 146 SER B CA 1
ATOM 2991 C C . SER B 1 121 ? 73.394 53.445 153.395 1.00 42.75 146 SER B C 1
ATOM 2992 O O . SER B 1 121 ? 73.169 52.246 153.219 1.00 52.64 146 SER B O 1
ATOM 2995 N N . LEU B 1 122 ? 74.555 54.019 153.095 1.00 34.89 147 LEU B N 1
ATOM 2996 C CA . LEU B 1 122 ? 75.622 53.308 152.406 1.00 42.58 147 LEU B CA 1
ATOM 2997 C C . LEU B 1 122 ? 76.739 52.930 153.370 1.00 41.39 147 LEU B C 1
ATOM 2998 O O . LEU B 1 122 ? 77.142 53.732 154.217 1.00 43.36 147 LEU B O 1
ATOM 3003 N N . VAL B 1 123 ? 77.231 51.700 153.234 1.00 48.25 148 VAL B N 1
ATOM 3004 C CA . VAL B 1 123 ? 78.495 51.274 153.829 1.00 54.08 148 VAL B CA 1
ATOM 3005 C C . VAL B 1 123 ? 79.211 50.401 152.810 1.00 58.86 148 VAL B C 1
ATOM 3006 O O . VAL B 1 123 ? 78.613 49.475 152.251 1.00 55.44 148 VAL B O 1
ATOM 3010 N N . ASP B 1 124 ? 80.489 50.698 152.569 1.00 63.25 149 ASP B N 1
ATOM 3011 C CA . ASP B 1 124 ? 81.267 50.054 151.509 1.00 75.12 149 ASP B CA 1
ATOM 3012 C C . ASP B 1 124 ? 80.615 50.279 150.147 1.00 76.11 149 ASP B C 1
ATOM 3013 O O . ASP B 1 124 ? 80.645 49.413 149.270 1.00 83.57 149 ASP B O 1
ATOM 3018 N N . GLY B 1 125 ? 80.016 51.456 149.972 1.00 66.88 150 GLY B N 1
ATOM 3019 C CA . GLY B 1 125 ? 79.369 51.820 148.729 1.00 52.90 150 GLY B CA 1
ATOM 3020 C C . GLY B 1 125 ? 78.045 51.141 148.458 1.00 48.11 150 GLY B C 1
ATOM 3021 O O . GLY B 1 125 ? 77.444 51.399 147.409 1.00 44.49 150 GLY B O 1
ATOM 3022 N N . LYS B 1 126 ? 77.564 50.288 149.368 1.00 48.34 151 LYS B N 1
ATOM 3023 C CA . LYS B 1 126 ? 76.343 49.532 149.142 1.00 45.31 151 LYS B CA 1
ATOM 3024 C C . LYS B 1 126 ? 75.243 49.969 150.103 1.00 46.20 151 LYS B C 1
ATOM 3025 O O . LYS B 1 126 ? 75.522 50.277 151.267 1.00 55.09 151 LYS B O 1
ATOM 3031 N N . PRO B 1 127 ? 73.994 50.002 149.649 1.00 42.34 152 PRO B N 1
ATOM 3032 C CA . PRO B 1 127 ? 72.907 50.506 150.492 1.00 44.69 152 PRO B CA 1
ATOM 3033 C C . PRO B 1 127 ? 72.351 49.453 151.438 1.00 41.95 152 PRO B C 1
ATOM 3034 O O . PRO B 1 127 ? 72.282 48.263 151.123 1.00 33.33 152 PRO B O 1
ATOM 3038 N N . VAL B 1 128 ? 71.946 49.920 152.620 1.00 42.17 153 VAL B N 1
ATOM 3039 C CA . VAL B 1 128 ? 71.294 49.090 153.626 1.00 37.66 153 VAL B CA 1
ATOM 3040 C C . VAL B 1 128 ? 70.078 49.840 154.155 1.00 35.87 153 VAL B C 1
ATOM 3041 O O . VAL B 1 128 ? 70.124 51.061 154.337 1.00 33.41 153 VAL B O 1
ATOM 3045 N N . PHE B 1 129 ? 68.989 49.112 154.390 1.00 30.22 154 PHE B N 1
ATOM 3046 C CA . PHE B 1 129 ? 67.811 49.713 155.002 1.00 37.92 154 PHE B CA 1
ATOM 3047 C C . PHE B 1 129 ? 68.088 50.031 156.466 1.00 44.03 154 PHE B C 1
ATOM 3048 O O . PHE B 1 129 ? 68.667 49.220 157.194 1.00 45.65 154 PHE B O 1
ATOM 3056 N N . VAL B 1 130 ? 67.666 51.216 156.901 1.00 35.96 155 VAL B N 1
ATOM 3057 C CA . VAL B 1 130 ? 67.887 51.623 158.284 1.00 39.03 155 VAL B CA 1
ATOM 3058 C C . VAL B 1 130 ? 66.563 51.643 159.038 1.00 37.68 155 VAL B C 1
ATOM 3059 O O . VAL B 1 130 ? 66.328 50.803 159.914 1.00 46.21 155 VAL B O 1
ATOM 3063 N N . ASN B 1 131 ? 65.685 52.588 158.691 1.00 38.37 156 ASN B N 1
ATOM 3064 C CA . ASN B 1 131 ? 64.497 52.830 159.507 1.00 39.05 156 ASN B CA 1
ATOM 3065 C C . ASN B 1 131 ? 63.572 51.620 159.539 1.00 41.97 156 ASN B C 1
ATOM 3066 O O . ASN B 1 131 ? 62.959 51.328 160.573 1.00 37.09 156 ASN B O 1
ATOM 3071 N N . HIS B 1 132 ? 63.452 50.903 158.422 1.00 34.81 157 HIS B N 1
ATOM 3072 C CA . HIS B 1 132 ? 62.542 49.770 158.325 1.00 38.55 157 HIS B CA 1
ATOM 3073 C C . HIS B 1 132 ? 63.262 48.429 158.412 1.00 31.81 157 HIS B C 1
ATOM 3074 O O . HIS B 1 132 ? 62.700 47.403 158.014 1.00 35.13 157 HIS B O 1
ATOM 3081 N N . SER B 1 133 ? 64.487 48.417 158.928 1.00 32.43 158 SER B N 1
ATOM 3082 C CA . SER B 1 133 ? 65.199 47.171 159.155 1.00 33.56 158 SER B CA 1
ATOM 3083 C C . SER B 1 133 ? 64.595 46.421 160.342 1.00 41.80 158 SER B C 1
ATOM 3084 O O . SER B 1 133 ? 63.776 46.949 161.099 1.00 44.71 158 SER B O 1
ATOM 3087 N N . ASN B 1 134 ? 65.014 45.168 160.500 1.00 46.91 159 ASN B N 1
ATOM 3088 C CA . ASN B 1 134 ? 64.603 44.367 161.646 1.00 47.66 159 ASN B CA 1
ATOM 3089 C C . ASN B 1 134 ? 65.467 44.722 162.846 1.00 44.92 159 ASN B C 1
ATOM 3090 O O . ASN B 1 134 ? 66.695 44.600 162.788 1.00 54.26 159 ASN B O 1
ATOM 3095 N N . VAL B 1 135 ? 64.828 45.142 163.939 1.00 36.04 160 VAL B N 1
ATOM 3096 C CA . VAL B 1 135 ? 65.585 45.481 165.138 1.00 37.88 160 VAL B CA 1
ATOM 3097 C C . VAL B 1 135 ? 66.260 44.242 165.718 1.00 46.10 160 VAL B C 1
ATOM 3098 O O . VAL B 1 135 ? 67.330 44.341 166.332 1.00 47.82 160 VAL B O 1
ATOM 3102 N N . GLU B 1 136 ? 65.673 43.061 165.517 1.00 40.77 161 GLU B N 1
ATOM 3103 C CA . GLU B 1 136 ? 66.259 41.825 166.021 1.00 48.81 161 GLU B CA 1
ATOM 3104 C C . GLU B 1 136 ? 67.404 41.315 165.157 1.00 55.61 161 GLU B C 1
ATOM 3105 O O . GLU B 1 136 ? 68.058 40.338 165.538 1.00 56.73 161 GLU B O 1
ATOM 3111 N N . ALA B 1 137 ? 67.663 41.944 164.011 1.00 52.65 162 ALA B N 1
ATOM 3112 C CA . ALA B 1 137 ? 68.757 41.545 163.135 1.00 47.88 162 ALA B CA 1
ATOM 3113 C C . ALA B 1 137 ? 69.674 42.685 162.724 1.00 47.48 162 ALA B C 1
ATOM 3114 O O . ALA B 1 137 ? 70.771 42.411 162.222 1.00 56.05 162 ALA B O 1
ATOM 3116 N N . ALA B 1 138 ? 69.277 43.940 162.918 1.00 43.94 163 ALA B N 1
ATOM 3117 C CA . ALA B 1 138 ? 70.079 45.059 162.453 1.00 48.22 163 ALA B CA 1
ATOM 3118 C C . ALA B 1 138 ? 71.318 45.240 163.331 1.00 47.70 163 ALA B C 1
ATOM 3119 O O . ALA B 1 138 ? 71.328 44.840 164.498 1.00 52.69 163 ALA B O 1
ATOM 3121 N N . PRO B 1 139 ? 72.378 45.835 162.790 1.00 43.74 164 PRO B N 1
ATOM 3122 C CA . PRO B 1 139 ? 73.568 46.110 163.597 1.00 37.23 164 PRO B CA 1
ATOM 3123 C C . PRO B 1 139 ? 73.333 47.292 164.518 1.00 47.20 164 PRO B C 1
ATOM 3124 O O . PRO B 1 139 ? 72.426 48.103 164.280 1.00 46.48 164 PRO B O 1
ATOM 3128 N N . PRO B 1 140 ? 74.121 47.420 165.584 1.00 48.01 165 PRO B N 1
ATOM 3129 C CA . PRO B 1 140 ? 73.996 48.594 166.441 1.00 48.15 165 PRO B CA 1
ATOM 3130 C C . PRO B 1 140 ? 74.313 49.854 165.665 1.00 43.46 165 PRO B C 1
ATOM 3131 O O . PRO B 1 140 ? 75.149 49.842 164.742 1.00 40.20 165 PRO B O 1
ATOM 3135 N N . PRO B 1 141 ? 73.671 50.983 166.009 1.00 41.28 166 PRO B N 1
ATOM 3136 C CA . PRO B 1 141 ? 72.706 51.147 167.101 1.00 43.05 166 PRO B CA 1
ATOM 3137 C C . PRO B 1 141 ? 71.255 50.908 166.687 1.00 43.81 166 PRO B C 1
ATOM 3138 O O . PRO B 1 141 ? 70.344 51.424 167.335 1.00 43.23 166 PRO B O 1
ATOM 3142 N N . LEU B 1 142 ? 71.045 50.137 165.625 1.00 31.86 167 LEU B N 1
ATOM 3143 C CA . LEU B 1 142 ? 69.706 49.843 165.131 1.00 40.78 167 LEU B CA 1
ATOM 3144 C C . LEU B 1 142 ? 69.101 48.600 165.773 1.00 36.35 167 LEU B C 1
ATOM 3145 O O . LEU B 1 142 ? 68.032 48.154 165.346 1.00 43.13 167 LEU B O 1
ATOM 3150 N N . ASP B 1 143 ? 69.757 48.038 166.790 1.00 46.98 168 ASP B N 1
ATOM 3151 C CA . ASP B 1 143 ? 69.302 46.826 167.461 1.00 42.91 168 ASP B CA 1
ATOM 3152 C C . ASP B 1 143 ? 68.654 47.118 168.811 1.00 47.49 168 ASP B C 1
ATOM 3153 O O . ASP B 1 143 ? 68.708 46.283 169.721 1.00 46.61 168 ASP B O 1
ATOM 3158 N N . ILE B 1 144 ? 68.038 48.286 168.959 1.00 48.96 169 ILE B N 1
ATOM 3159 C CA . ILE B 1 144 ? 67.511 48.748 170.237 1.00 42.87 169 ILE B CA 1
ATOM 3160 C C . ILE B 1 144 ? 65.991 48.706 170.159 1.00 44.35 169 ILE B C 1
ATOM 3161 O O . ILE B 1 144 ? 65.369 49.522 169.468 1.00 48.59 169 ILE B O 1
ATOM 3166 N N . SER B 1 145 ? 65.392 47.751 170.876 1.00 40.80 170 SER B N 1
ATOM 3167 C CA . SER B 1 145 ? 63.954 47.524 170.769 1.00 48.75 170 SER B CA 1
ATOM 3168 C C . SER B 1 145 ? 63.147 48.640 171.420 1.00 44.94 170 SER B C 1
ATOM 3169 O O . SER B 1 145 ? 62.001 48.882 171.024 1.00 45.42 170 SER B O 1
ATOM 3172 N N . GLY B 1 146 ? 63.716 49.326 172.412 1.00 42.08 171 GLY B N 1
ATOM 3173 C CA . GLY B 1 146 ? 63.039 50.468 173.003 1.00 35.90 171 GLY B CA 1
ATOM 3174 C C . GLY B 1 146 ? 62.765 51.596 172.029 1.00 42.45 171 GLY B C 1
ATOM 3175 O O . GLY B 1 146 ? 61.970 52.489 172.346 1.00 41.35 171 GLY B O 1
ATOM 3176 N N . MET B 1 147 ? 63.399 51.575 170.857 1.00 34.71 172 MET B N 1
ATOM 3177 C CA . MET B 1 147 ? 63.190 52.576 169.821 1.00 37.47 172 MET B CA 1
ATOM 3178 C C . MET B 1 147 ? 62.558 51.981 168.569 1.00 46.51 172 MET B C 1
ATOM 3179 O O . MET B 1 147 ? 62.656 52.568 167.487 1.00 41.48 172 MET B O 1
ATOM 3184 N N . ALA B 1 148 ? 61.908 50.829 168.695 1.00 41.85 173 ALA B N 1
ATOM 3185 C CA . ALA B 1 148 ? 61.311 50.161 167.548 1.00 34.54 173 ALA B CA 1
ATOM 3186 C C . ALA B 1 148 ? 59.795 50.073 167.672 1.00 42.96 173 ALA B C 1
ATOM 3187 O O . ALA B 1 148 ? 59.264 49.772 168.741 1.00 46.96 173 ALA B O 1
ATOM 3203 N N . ASN B 1 150 ? 57.729 48.621 164.539 1.00 43.97 175 ASN B N 1
ATOM 3204 C CA . ASN B 1 150 ? 57.889 47.362 163.801 1.00 48.95 175 ASN B CA 1
ATOM 3205 C C . ASN B 1 150 ? 58.523 47.684 162.446 1.00 43.43 175 ASN B C 1
ATOM 3206 O O . ASN B 1 150 ? 58.740 48.860 162.151 1.00 40.92 175 ASN B O 1
ATOM 3211 N N . TRP B 1 151 ? 58.763 46.667 161.631 1.00 40.53 176 TRP B N 1
ATOM 3212 C CA . TRP B 1 151 ? 59.451 46.940 160.351 1.00 47.10 176 TRP B CA 1
ATOM 3213 C C . TRP B 1 151 ? 58.640 47.903 159.500 1.00 42.09 176 TRP B C 1
ATOM 3214 O O . TRP B 1 151 ? 59.215 48.814 159.014 1.00 37.37 176 TRP B O 1
ATOM 3225 N N . GLN B 1 152 ? 57.341 47.680 159.396 1.00 50.72 177 GLN B N 1
ATOM 3226 C CA . GLN B 1 152 ? 56.498 48.487 158.521 1.00 50.04 177 GLN B CA 1
ATOM 3227 C C . GLN B 1 152 ? 56.455 49.939 158.981 1.00 45.61 177 GLN B C 1
ATOM 3228 O O . GLN B 1 152 ? 56.648 50.863 158.182 1.00 40.41 177 GLN B O 1
ATOM 3234 N N . ALA B 1 153 ? 56.207 50.159 160.272 1.00 47.60 178 ALA B N 1
ATOM 3235 C CA . ALA B 1 153 ? 56.127 51.523 160.780 1.00 45.51 178 ALA B CA 1
ATOM 3236 C C . ALA B 1 153 ? 57.507 52.149 160.935 1.00 43.89 178 ALA B C 1
ATOM 3237 O O . ALA B 1 153 ? 57.635 53.378 160.892 1.00 40.00 178 ALA B O 1
ATOM 3239 N N . GLY B 1 154 ? 58.541 51.333 161.106 1.00 42.55 179 GLY B N 1
ATOM 3240 C CA . GLY B 1 154 ? 59.879 51.844 161.306 1.00 39.05 179 GLY B CA 1
ATOM 3241 C C . GLY B 1 154 ? 60.175 52.127 162.763 1.00 36.62 179 GLY B C 1
ATOM 3242 O O . GLY B 1 154 ? 59.449 51.732 163.681 1.00 34.70 179 GLY B O 1
ATOM 3243 N N . ARG B 1 155 ? 61.280 52.834 162.973 1.00 32.37 180 ARG B N 1
ATOM 3244 C CA . ARG B 1 155 ? 61.687 53.214 164.315 1.00 32.20 180 ARG B CA 1
ATOM 3245 C C . ARG B 1 155 ? 60.875 54.403 164.807 1.00 35.55 180 ARG B C 1
ATOM 3246 O O . ARG B 1 155 ? 60.382 55.216 164.020 1.00 34.12 180 ARG B O 1
ATOM 3254 N N . ARG B 1 156 ? 60.737 54.498 166.129 1.00 43.27 181 ARG B N 1
ATOM 3255 C CA . ARG B 1 156 ? 60.383 55.768 166.757 1.00 32.10 181 ARG B CA 1
ATOM 3256 C C . ARG B 1 156 ? 61.698 56.513 166.961 1.00 36.55 181 ARG B C 1
ATOM 3257 O O . ARG B 1 156 ? 62.270 56.558 168.052 1.00 45.27 181 ARG B O 1
ATOM 3265 N N . PHE B 1 157 ? 62.197 57.091 165.863 1.00 29.84 182 PHE B N 1
ATOM 3266 C CA . PHE B 1 157 ? 63.551 57.635 165.854 1.00 34.68 182 PHE B CA 1
ATOM 3267 C C . PHE B 1 157 ? 63.698 58.899 166.691 1.00 34.24 182 PHE B C 1
ATOM 3268 O O . PHE B 1 157 ? 64.800 59.455 166.744 1.00 37.18 182 PHE B O 1
ATOM 3276 N N . VAL B 1 158 ? 62.628 59.371 167.325 1.00 36.66 183 VAL B N 1
ATOM 3277 C CA . VAL B 1 158 ? 62.714 60.303 168.442 1.00 40.19 183 VAL B CA 1
ATOM 3278 C C . VAL B 1 158 ? 61.869 59.725 169.565 1.00 38.20 183 VAL B C 1
ATOM 3279 O O . VAL B 1 158 ? 60.654 59.555 169.406 1.00 36.70 183 VAL B O 1
ATOM 3283 N N . THR B 1 159 ? 62.507 59.403 170.687 1.00 34.94 184 THR B N 1
ATOM 3284 C CA . THR B 1 159 ? 61.815 58.868 171.855 1.00 35.25 184 THR B CA 1
ATOM 3285 C C . THR B 1 159 ? 62.214 59.699 173.065 1.00 37.20 184 THR B C 1
ATOM 3286 O O . THR B 1 159 ? 63.359 59.625 173.524 1.00 33.40 184 THR B O 1
ATOM 3290 N N . ILE B 1 160 ? 61.276 60.492 173.572 1.00 38.31 185 ILE B N 1
ATOM 3291 C CA . ILE B 1 160 ? 61.491 61.320 174.751 1.00 38.07 185 ILE B CA 1
ATOM 3292 C C . ILE B 1 160 ? 60.316 61.097 175.690 1.00 35.82 185 ILE B C 1
ATOM 3293 O O . ILE B 1 160 ? 59.162 61.340 175.315 1.00 24.74 185 ILE B O 1
ATOM 3298 N N . GLU B 1 161 ? 60.604 60.625 176.900 1.00 35.80 186 GLU B N 1
ATOM 3299 C CA . GLU B 1 161 ? 59.576 60.263 177.867 1.00 41.48 186 GLU B CA 1
ATOM 3300 C C . GLU B 1 161 ? 59.877 60.942 179.193 1.00 44.11 186 GLU B C 1
ATOM 3301 O O . GLU B 1 161 ? 60.997 60.842 179.705 1.00 36.21 186 GLU B O 1
ATOM 3307 N N . VAL B 1 162 ? 58.880 61.631 179.743 1.00 40.76 187 VAL B N 1
ATOM 3308 C CA . VAL B 1 162 ? 59.034 62.382 180.981 1.00 35.58 187 VAL B CA 1
ATOM 3309 C C . VAL B 1 162 ? 58.011 61.888 181.994 1.00 39.46 187 VAL B C 1
ATOM 3310 O O . VAL B 1 162 ? 56.914 61.445 181.637 1.00 32.55 187 VAL B O 1
ATOM 3314 N N . ILE B 1 163 ? 58.381 61.966 183.267 1.00 34.64 188 ILE B N 1
ATOM 3315 C CA . ILE B 1 163 ? 57.538 61.531 184.373 1.00 42.28 188 ILE B CA 1
ATOM 3316 C C . ILE B 1 163 ? 57.016 62.779 185.082 1.00 40.74 188 ILE B C 1
ATOM 3317 O O . ILE B 1 163 ? 57.784 63.461 185.777 1.00 49.89 188 ILE B O 1
ATOM 3322 N N . PRO B 1 164 ? 55.740 63.123 184.934 1.00 44.85 189 PRO B N 1
ATOM 3323 C CA . PRO B 1 164 ? 55.170 64.229 185.713 1.00 51.48 189 PRO B CA 1
ATOM 3324 C C . PRO B 1 164 ? 55.067 63.852 187.180 1.00 47.85 189 PRO B C 1
ATOM 3325 O O . PRO B 1 164 ? 55.115 62.660 187.522 1.00 45.54 189 PRO B O 1
ATOM 3329 N N . PRO B 1 165 ? 54.935 64.832 188.082 1.00 54.43 190 PRO B N 1
ATOM 3330 C CA . PRO B 1 165 ? 54.902 64.498 189.518 1.00 52.44 190 PRO B CA 1
ATOM 3331 C C . PRO B 1 165 ? 53.744 63.596 189.902 1.00 51.56 190 PRO B C 1
ATOM 3332 O O . PRO B 1 165 ? 53.879 62.787 190.829 1.00 52.03 190 PRO B O 1
ATOM 3336 N N . ALA B 1 166 ? 52.609 63.711 189.220 1.00 44.47 191 ALA B N 1
ATOM 3337 C CA . ALA B 1 166 ? 51.491 62.797 189.382 1.00 54.48 191 ALA B CA 1
ATOM 3338 C C . ALA B 1 166 ? 51.259 62.057 188.073 1.00 61.12 191 ALA B C 1
ATOM 3339 O O . ALA B 1 166 ? 51.661 62.513 186.999 1.00 72.41 191 ALA B O 1
ATOM 3341 N N . ALA B 1 167 ? 50.602 60.905 188.173 1.00 54.94 192 ALA B N 1
ATOM 3342 C CA . ALA B 1 167 ? 50.409 60.055 187.006 1.00 52.28 192 ALA B CA 1
ATOM 3343 C C . ALA B 1 167 ? 49.547 60.753 185.958 1.00 58.91 192 ALA B C 1
ATOM 3344 O O . ALA B 1 167 ? 48.642 61.528 186.279 1.00 58.14 192 ALA B O 1
ATOM 3346 N N . VAL B 1 168 ? 49.852 60.473 184.689 1.00 56.88 193 VAL B N 1
ATOM 3347 C CA . VAL B 1 168 ? 49.061 60.989 183.580 1.00 52.30 193 VAL B CA 1
ATOM 3348 C C . VAL B 1 168 ? 47.662 60.395 183.640 1.00 52.55 193 VAL B C 1
ATOM 3349 O O . VAL B 1 168 ? 47.498 59.179 183.773 1.00 52.50 193 VAL B O 1
ATOM 3353 N N . ILE B 1 169 ? 46.644 61.250 183.545 1.00 45.83 194 ILE B N 1
ATOM 3354 C CA . ILE B 1 169 ? 45.254 60.809 183.537 1.00 50.32 194 ILE B CA 1
ATOM 3355 C C . ILE B 1 169 ? 44.725 60.906 182.112 1.00 56.43 194 ILE B C 1
ATOM 3356 O O . ILE B 1 169 ? 44.684 61.994 181.524 1.00 57.30 194 ILE B O 1
ATOM 3361 N N . LYS B 1 170 ? 44.318 59.770 181.564 1.00 62.92 195 LYS B N 1
ATOM 3362 C CA . LYS B 1 170 ? 43.792 59.667 180.210 1.00 71.63 195 LYS B CA 1
ATOM 3363 C C . LYS B 1 170 ? 42.272 59.757 180.235 1.00 68.85 195 LYS B C 1
ATOM 3364 O O . LYS B 1 170 ? 41.662 59.734 181.306 1.00 71.27 195 LYS B O 1
ATOM 3370 N N . PRO B 1 171 ? 41.619 59.883 179.067 1.00 72.34 196 PRO B N 1
ATOM 3371 C CA . PRO B 1 171 ? 40.153 60.053 179.065 1.00 78.26 196 PRO B CA 1
ATOM 3372 C C . PRO B 1 171 ? 39.395 59.017 179.875 1.00 80.05 196 PRO B C 1
ATOM 3373 O O . PRO B 1 171 ? 38.362 59.350 180.473 1.00 78.40 196 PRO B O 1
ATOM 3377 N N . ASP B 1 172 ? 39.871 57.770 179.920 1.00 83.36 197 ASP B N 1
ATOM 3378 C CA . ASP B 1 172 ? 39.195 56.746 180.711 1.00 87.42 197 ASP B CA 1
ATOM 3379 C C . ASP B 1 172 ? 39.140 57.094 182.188 1.00 89.81 197 ASP B C 1
ATOM 3380 O O . ASP B 1 172 ? 38.255 56.607 182.899 1.00 93.12 197 ASP B O 1
ATOM 3385 N N . GLY B 1 173 ? 40.073 57.910 182.665 1.00 85.38 198 GLY B N 1
ATOM 3386 C CA . GLY B 1 173 ? 40.482 57.862 184.044 1.00 73.49 198 GLY B CA 1
ATOM 3387 C C . GLY B 1 173 ? 41.640 56.921 184.292 1.00 70.09 198 GLY B C 1
ATOM 3388 O O . GLY B 1 173 ? 42.167 56.891 185.412 1.00 62.40 198 GLY B O 1
ATOM 3389 N N . SER B 1 174 ? 42.042 56.146 183.281 1.00 80.59 199 SER B N 1
ATOM 3390 C CA . SER B 1 174 ? 43.260 55.357 183.371 1.00 82.31 199 SER B CA 1
ATOM 3391 C C . SER B 1 174 ? 44.451 56.258 183.656 1.00 81.16 199 SER B C 1
ATOM 3392 O O . SER B 1 174 ? 44.447 57.459 183.368 1.00 79.20 199 SER B O 1
ATOM 3395 N N . LYS B 1 175 ? 45.491 55.657 184.213 1.00 79.44 200 LYS B N 1
ATOM 3396 C CA . LYS B 1 175 ? 46.690 56.393 184.569 1.00 72.31 200 LYS B CA 1
ATOM 3397 C C . LYS B 1 175 ? 47.907 55.737 183.941 1.00 69.29 200 LYS B C 1
ATOM 3398 O O . LYS B 1 175 ? 48.004 54.508 183.878 1.00 76.56 200 LYS B O 1
ATOM 3404 N N . SER B 1 176 ? 48.819 56.572 183.454 1.00 58.75 201 SER B N 1
ATOM 3405 C CA . SER B 1 176 ? 50.117 56.135 182.972 1.00 54.92 201 SER B CA 1
ATOM 3406 C C . SER B 1 176 ? 51.188 56.986 183.635 1.00 53.78 201 SER B C 1
ATOM 3407 O O . SER B 1 176 ? 50.973 58.165 183.928 1.00 51.11 201 SER B O 1
ATOM 3410 N N . ARG B 1 177 ? 52.347 56.375 183.875 1.00 46.39 202 ARG B N 1
ATOM 3411 C CA . ARG B 1 177 ? 53.400 57.053 184.620 1.00 45.99 202 ARG B CA 1
ATOM 3412 C C . ARG B 1 177 ? 54.139 58.084 183.775 1.00 40.42 202 ARG B C 1
ATOM 3413 O O . ARG B 1 177 ? 54.677 59.053 184.322 1.00 45.57 202 ARG B O 1
ATOM 3421 N N . THR B 1 178 ? 54.170 57.912 182.455 1.00 45.57 203 THR B N 1
ATOM 3422 C CA . THR B 1 178 ? 54.934 58.790 181.583 1.00 43.61 203 THR B CA 1
ATOM 3423 C C . THR B 1 178 ? 54.045 59.448 180.537 1.00 41.03 203 THR B C 1
ATOM 3424 O O . THR B 1 178 ? 53.030 58.888 180.111 1.00 50.15 203 THR B O 1
ATOM 3428 N N . TRP B 1 179 ? 54.445 60.653 180.144 1.00 41.26 204 TRP B N 1
ATOM 3429 C CA . TRP B 1 179 ? 53.984 61.298 178.922 1.00 40.88 204 TRP B CA 1
ATOM 3430 C C . TRP B 1 179 ? 55.048 61.046 177.861 1.00 41.82 204 TRP B C 1
ATOM 3431 O O . TRP B 1 179 ? 56.217 61.397 178.057 1.00 36.17 204 TRP B O 1
ATOM 3442 N N . MET B 1 180 ? 54.656 60.425 176.754 1.00 39.45 205 MET B N 1
ATOM 3443 C CA . MET B 1 180 ? 55.606 59.946 175.760 1.00 41.75 205 MET B CA 1
ATOM 3444 C C . MET B 1 180 ? 55.572 60.810 174.508 1.00 40.31 205 MET B C 1
ATOM 3445 O O . MET B 1 180 ? 54.506 61.265 174.081 1.00 37.18 205 MET B O 1
ATOM 3450 N N . VAL B 1 181 ? 56.749 61.038 173.931 1.00 35.38 206 VAL B N 1
ATOM 3451 C CA . VAL B 1 181 ? 56.893 61.626 172.605 1.00 39.39 206 VAL B CA 1
ATOM 3452 C C . VAL B 1 181 ? 57.586 60.584 171.739 1.00 38.72 206 VAL B C 1
ATOM 3453 O O . VAL B 1 181 ? 58.785 60.324 171.907 1.00 35.99 206 VAL B O 1
ATOM 3457 N N . HIS B 1 182 ? 56.831 59.971 170.831 1.00 33.04 207 HIS B N 1
ATOM 3458 C CA . HIS B 1 182 ? 57.340 58.941 169.928 1.00 35.98 207 HIS B CA 1
ATOM 3459 C C . HIS B 1 182 ? 57.168 59.449 168.501 1.00 36.19 207 HIS B C 1
ATOM 3460 O O . HIS B 1 182 ? 56.071 59.378 167.939 1.00 33.89 207 HIS B O 1
ATOM 3467 N N . VAL B 1 183 ? 58.246 59.960 167.914 1.00 31.72 208 VAL B N 1
ATOM 3468 C CA . VAL B 1 183 ? 58.216 60.494 166.558 1.00 42.63 208 VAL B CA 1
ATOM 3469 C C . VAL B 1 183 ? 58.724 59.430 165.599 1.00 37.80 208 VAL B C 1
ATOM 3470 O O . VAL B 1 183 ? 59.813 58.874 165.790 1.00 36.91 208 VAL B O 1
ATOM 3474 N N . GLY B 1 184 ? 57.931 59.146 164.572 1.00 40.62 209 GLY B N 1
ATOM 3475 C CA . GLY B 1 184 ? 58.307 58.204 163.534 1.00 31.82 209 GLY B CA 1
ATOM 3476 C C . GLY B 1 184 ? 57.390 58.378 162.347 1.00 32.79 209 GLY B C 1
ATOM 3477 O O . GLY B 1 184 ? 56.418 59.138 162.390 1.00 37.28 209 GLY B O 1
ATOM 3478 N N . SER B 1 185 ? 57.713 57.659 161.276 1.00 33.56 210 SER B N 1
ATOM 3479 C CA . SER B 1 185 ? 56.914 57.741 160.062 1.00 38.87 210 SER B CA 1
ATOM 3480 C C . SER B 1 185 ? 55.553 57.086 160.266 1.00 41.68 210 SER B C 1
ATOM 3481 O O . SER B 1 185 ? 55.437 56.048 160.922 1.00 44.46 210 SER B O 1
ATOM 3484 N N . THR B 1 186 ? 54.516 57.705 159.705 1.00 38.82 211 THR B N 1
ATOM 3485 C CA . THR B 1 186 ? 53.161 57.172 159.754 1.00 36.40 211 THR B CA 1
ATOM 3486 C C . THR B 1 186 ? 52.621 57.041 158.335 1.00 49.72 211 THR B C 1
ATOM 3487 O O . THR B 1 186 ? 53.220 57.525 157.372 1.00 46.70 211 THR B O 1
ATOM 3491 N N . GLY B 1 187 ? 51.474 56.374 158.211 1.00 53.33 212 GLY B N 1
ATOM 3492 C CA . GLY B 1 187 ? 50.871 56.144 156.909 1.00 40.37 212 GLY B CA 1
ATOM 3493 C C . GLY B 1 187 ? 51.758 55.306 156.009 1.00 39.53 212 GLY B C 1
ATOM 3494 O O . GLY B 1 187 ? 51.995 55.657 154.849 1.00 45.47 212 GLY B O 1
ATOM 3495 N N . CYS B 1 188 ? 52.245 54.189 156.560 1.00 49.96 213 CYS B N 1
ATOM 3496 C CA . CYS B 1 188 ? 53.239 53.314 155.942 1.00 52.57 213 CYS B CA 1
ATOM 3497 C C . CYS B 1 188 ? 52.580 52.059 155.395 1.00 53.66 213 CYS B C 1
ATOM 3498 O O . CYS B 1 188 ? 52.098 51.221 156.163 1.00 48.15 213 CYS B O 1
ATOM 3501 N N . LYS B 1 189 ? 52.622 51.893 154.081 1.00 56.89 214 LYS B N 1
ATOM 3502 C CA . LYS B 1 189 ? 52.077 50.700 153.456 1.00 65.20 214 LYS B CA 1
ATOM 3503 C C . LYS B 1 189 ? 53.198 49.821 152.916 1.00 68.80 214 LYS B C 1
ATOM 3504 O O . LYS B 1 189 ? 54.228 50.312 152.445 1.00 60.74 214 LYS B O 1
ATOM 3510 N N . GLY B 1 190 ? 52.983 48.518 152.982 1.00 69.56 215 GLY B N 1
ATOM 3511 C CA . GLY B 1 190 ? 54.008 47.560 152.623 1.00 73.14 215 GLY B CA 1
ATOM 3512 C C . GLY B 1 190 ? 54.714 47.006 153.848 1.00 76.36 215 GLY B C 1
ATOM 3513 O O . GLY B 1 190 ? 54.873 47.684 154.869 1.00 82.15 215 GLY B O 1
ATOM 3514 N N . ASN B 1 191 ? 55.146 45.754 153.751 1.00 78.68 216 ASN B N 1
ATOM 3515 C CA . ASN B 1 191 ? 55.728 45.041 154.887 1.00 77.24 216 ASN B CA 1
ATOM 3516 C C . ASN B 1 191 ? 57.061 44.417 154.499 1.00 75.87 216 ASN B C 1
ATOM 3517 O O . ASN B 1 191 ? 57.079 43.423 153.744 1.00 77.48 216 ASN B O 1
ATOM 3522 N N . PRO B 1 192 ? 58.188 44.946 154.988 1.00 70.86 217 PRO B N 1
ATOM 3523 C CA . PRO B 1 192 ? 59.483 44.313 154.688 1.00 65.70 217 PRO B CA 1
ATOM 3524 C C . PRO B 1 192 ? 59.656 42.953 155.339 1.00 64.04 217 PRO B C 1
ATOM 3525 O O . PRO B 1 192 ? 60.531 42.190 154.910 1.00 59.92 217 PRO B O 1
ATOM 3529 N N . ALA B 1 193 ? 58.860 42.624 156.360 1.00 67.53 218 ALA B N 1
ATOM 3530 C CA . ALA B 1 193 ? 58.942 41.304 156.973 1.00 75.56 218 ALA B CA 1
ATOM 3531 C C . ALA B 1 193 ? 58.462 40.205 156.035 1.00 83.79 218 ALA B C 1
ATOM 3532 O O . ALA B 1 193 ? 58.807 39.037 156.242 1.00 87.11 218 ALA B O 1
ATOM 3534 N N . THR B 1 194 ? 57.673 40.549 155.017 1.00 82.58 219 THR B N 1
ATOM 3535 C CA . THR B 1 194 ? 57.284 39.612 153.972 1.00 73.01 219 THR B CA 1
ATOM 3536 C C . THR B 1 194 ? 58.005 39.886 152.658 1.00 71.22 219 THR B C 1
ATOM 3537 O O . THR B 1 194 ? 57.696 39.248 151.646 1.00 80.52 219 THR B O 1
ATOM 3541 N N . GLY B 1 195 ? 58.953 40.823 152.648 1.00 68.91 220 GLY B N 1
ATOM 3542 C CA . GLY B 1 195 ? 59.764 41.099 151.481 1.00 68.02 220 GLY B CA 1
ATOM 3543 C C . GLY B 1 195 ? 59.265 42.206 150.578 1.00 69.80 220 GLY B C 1
ATOM 3544 O O . GLY B 1 195 ? 59.920 42.498 149.568 1.00 79.32 220 GLY B O 1
ATOM 3545 N N . GLU B 1 196 ? 58.141 42.836 150.903 1.00 62.34 221 GLU B N 1
ATOM 3546 C CA . GLU B 1 196 ? 57.541 43.840 150.036 1.00 61.11 221 GLU B CA 1
ATOM 3547 C C . GLU B 1 196 ? 58.136 45.219 150.296 1.00 63.44 221 GLU B C 1
ATOM 3548 O O . GLU B 1 196 ? 58.625 45.513 151.390 1.00 72.58 221 GLU B O 1
ATOM 3554 N N . ILE B 1 197 ? 58.087 46.067 149.267 1.00 60.90 222 ILE B N 1
ATOM 3555 C CA . ILE B 1 197 ? 58.595 47.428 149.382 1.00 63.58 222 ILE B CA 1
ATOM 3556 C C . ILE B 1 197 ? 57.685 48.237 150.296 1.00 68.36 222 ILE B C 1
ATOM 3557 O O . ILE B 1 197 ? 56.454 48.106 150.255 1.00 66.41 222 ILE B O 1
ATOM 3562 N N . VAL B 1 198 ? 58.289 49.075 151.133 1.00 57.68 223 VAL B N 1
ATOM 3563 C CA . VAL B 1 198 ? 57.552 49.933 152.048 1.00 51.36 223 VAL B CA 1
ATOM 3564 C C . VAL B 1 198 ? 57.582 51.360 151.519 1.00 45.02 223 VAL B C 1
ATOM 3565 O O . VAL B 1 198 ? 58.515 51.774 150.819 1.00 40.43 223 VAL B O 1
ATOM 3569 N N . ALA B 1 199 ? 56.527 52.107 151.838 1.00 43.21 224 ALA B N 1
ATOM 3570 C CA . ALA B 1 199 ? 56.426 53.523 151.514 1.00 45.15 224 ALA B CA 1
ATOM 3571 C C . ALA B 1 199 ? 55.523 54.176 152.548 1.00 50.93 224 ALA B C 1
ATOM 3572 O O . ALA B 1 199 ? 54.505 53.599 152.939 1.00 53.69 224 ALA B O 1
ATOM 3574 N N . CYS B 1 200 ? 55.916 55.367 153.002 1.00 45.41 225 CYS B N 1
ATOM 3575 C CA . CYS B 1 200 ? 55.270 56.077 154.107 1.00 41.53 225 CYS B CA 1
ATOM 3576 C C . CYS B 1 200 ? 54.832 57.458 153.649 1.00 39.41 225 CYS B C 1
ATOM 3577 O O . CYS B 1 200 ? 55.667 58.268 153.232 1.00 62.42 225 CYS B O 1
ATOM 3580 N N . ALA B 1 201 ? 53.533 57.747 153.783 1.00 36.52 226 ALA B N 1
ATOM 3581 C CA . ALA B 1 201 ? 53.023 59.062 153.397 1.00 42.15 226 ALA B CA 1
ATOM 3582 C C . ALA B 1 201 ? 53.604 60.178 154.258 1.00 42.69 226 ALA B C 1
ATOM 3583 O O . ALA B 1 201 ? 53.793 61.295 153.768 1.00 36.74 226 ALA B O 1
ATOM 3585 N N . HIS B 1 202 ? 53.887 59.906 155.530 1.00 43.24 227 HIS B N 1
ATOM 3586 C CA . HIS B 1 202 ? 54.355 60.923 156.471 1.00 43.76 227 HIS B CA 1
ATOM 3587 C C . HIS B 1 202 ? 55.728 60.497 156.980 1.00 35.75 227 HIS B C 1
ATOM 3588 O O . HIS B 1 202 ? 55.833 59.609 157.830 1.00 44.62 227 HIS B O 1
ATOM 3595 N N . GLU B 1 203 ? 56.778 61.133 156.460 1.00 37.65 228 GLU B N 1
ATOM 3596 C CA . GLU B 1 203 ? 58.140 60.721 156.786 1.00 42.75 228 GLU B CA 1
ATOM 3597 C C . GLU B 1 203 ? 58.543 61.162 158.190 1.00 35.75 228 GLU B C 1
ATOM 3598 O O . GLU B 1 203 ? 59.117 60.376 158.951 1.00 37.42 228 GLU B O 1
ATOM 3604 N N . ASN B 1 204 ? 58.258 62.417 158.541 1.00 31.70 229 ASN B N 1
ATOM 3605 C CA . ASN B 1 204 ? 58.517 62.988 159.862 1.00 33.35 229 ASN B CA 1
ATOM 3606 C C . ASN B 1 204 ? 60.003 63.079 160.199 1.00 44.51 229 ASN B C 1
ATOM 3607 O O . ASN B 1 204 ? 60.365 63.192 161.375 1.00 43.12 229 ASN B O 1
ATOM 3612 N N . ARG B 1 205 ? 60.874 63.022 159.198 1.00 31.79 230 ARG B N 1
ATOM 3613 C CA . ARG B 1 205 ? 62.260 63.431 159.362 1.00 29.81 230 ARG B CA 1
ATOM 3614 C C . ARG B 1 205 ? 62.389 64.904 158.989 1.00 34.90 230 ARG B C 1
ATOM 3615 O O . ARG B 1 205 ? 61.558 65.454 158.264 1.00 37.36 230 ARG B O 1
ATOM 3623 N N . PHE B 1 206 ? 63.435 65.552 159.499 1.00 27.78 231 PHE B N 1
ATOM 3624 C CA . PHE B 1 206 ? 63.614 66.964 159.190 1.00 29.83 231 PHE B CA 1
ATOM 3625 C C . PHE B 1 206 ? 65.079 67.336 159.340 1.00 29.76 231 PHE B C 1
ATOM 3626 O O . PHE B 1 206 ? 65.768 66.794 160.212 1.00 37.34 231 PHE B O 1
ATOM 3634 N N . PRO B 1 207 ? 65.582 68.248 158.512 1.00 36.15 232 PRO B N 1
ATOM 3635 C CA . PRO B 1 207 ? 66.962 68.713 158.646 1.00 38.06 232 PRO B CA 1
ATOM 3636 C C . PRO B 1 207 ? 67.081 69.887 159.610 1.00 34.35 232 PRO B C 1
ATOM 3637 O O . PRO B 1 207 ? 66.116 70.595 159.903 1.00 43.83 232 PRO B O 1
ATOM 3641 N N . VAL B 1 208 ? 68.303 70.077 160.102 1.00 33.15 233 VAL B N 1
ATOM 3642 C CA . VAL B 1 208 ? 68.644 71.175 160.999 1.00 37.01 233 VAL B CA 1
ATOM 3643 C C . VAL B 1 208 ? 69.935 71.804 160.496 1.00 39.80 233 VAL B C 1
ATOM 3644 O O . VAL B 1 208 ? 70.935 71.104 160.301 1.00 41.06 233 VAL B O 1
ATOM 3648 N N . VAL B 1 209 ? 69.915 73.118 160.282 1.00 35.29 234 VAL B N 1
ATOM 3649 C CA . VAL B 1 209 ? 71.037 73.832 159.685 1.00 40.54 234 VAL B CA 1
ATOM 3650 C C . VAL B 1 209 ? 71.410 75.005 160.580 1.00 39.81 234 VAL B C 1
ATOM 3651 O O . VAL B 1 209 ? 70.543 75.791 160.976 1.00 41.72 234 VAL B O 1
ATOM 3655 N N . PHE B 1 210 ? 72.700 75.123 160.890 1.00 29.39 235 PHE B N 1
ATOM 3656 C CA . PHE B 1 210 ? 73.238 76.228 161.677 1.00 39.74 235 PHE B CA 1
ATOM 3657 C C . PHE B 1 210 ? 74.289 76.940 160.835 1.00 42.69 235 PHE B C 1
ATOM 3658 O O . PHE B 1 210 ? 75.338 76.362 160.530 1.00 45.28 235 PHE B O 1
ATOM 3666 N N . ASP B 1 211 ? 74.005 78.190 160.460 1.00 41.60 236 ASP B N 1
ATOM 3667 C CA . ASP B 1 211 ? 74.946 78.952 159.644 1.00 46.72 236 ASP B CA 1
ATOM 3668 C C . ASP B 1 211 ? 76.275 79.155 160.358 1.00 47.39 236 ASP B C 1
ATOM 3669 O O . ASP B 1 211 ? 77.329 79.175 159.712 1.00 44.98 236 ASP B O 1
ATOM 3674 N N . ARG B 1 212 ? 76.248 79.306 161.680 1.00 41.14 237 ARG B N 1
ATOM 3675 C CA . ARG B 1 212 ? 77.455 79.494 162.475 1.00 47.86 237 ARG B CA 1
ATOM 3676 C C . ARG B 1 212 ? 77.473 78.455 163.585 1.00 42.69 237 ARG B C 1
ATOM 3677 O O . ARG B 1 212 ? 76.570 78.430 164.428 1.00 41.74 237 ARG B O 1
ATOM 3685 N N . PHE B 1 213 ? 78.491 77.596 163.578 1.00 39.47 238 PHE B N 1
ATOM 3686 C CA . PHE B 1 213 ? 78.653 76.591 164.626 1.00 41.56 238 PHE B CA 1
ATOM 3687 C C . PHE B 1 213 ? 80.115 76.186 164.684 1.00 37.35 238 PHE B C 1
ATOM 3688 O O . PHE B 1 213 ? 80.654 75.675 163.696 1.00 32.16 238 PHE B O 1
ATOM 3696 N N . ASP B 1 214 ? 80.752 76.409 165.830 1.00 42.56 239 ASP B N 1
ATOM 3697 C CA . ASP B 1 214 ? 82.118 75.955 166.059 1.00 49.77 239 ASP B CA 1
ATOM 3698 C C . ASP B 1 214 ? 82.081 74.757 166.995 1.00 50.15 239 ASP B C 1
ATOM 3699 O O . ASP B 1 214 ? 81.727 74.911 168.175 1.00 46.21 239 ASP B O 1
ATOM 3704 N N . PRO B 1 215 ? 82.435 73.556 166.530 1.00 51.97 240 PRO B N 1
ATOM 3705 C CA . PRO B 1 215 ? 82.368 72.378 167.412 1.00 45.67 240 PRO B CA 1
ATOM 3706 C C . PRO B 1 215 ? 83.287 72.463 168.617 1.00 43.19 240 PRO B C 1
ATOM 3707 O O . PRO B 1 215 ? 83.078 71.724 169.587 1.00 37.04 240 PRO B O 1
ATOM 3711 N N . LYS B 1 216 ? 84.293 73.340 168.593 1.00 42.13 241 LYS B N 1
ATOM 3712 C CA . LYS B 1 216 ? 85.231 73.433 169.706 1.00 50.74 241 LYS B CA 1
ATOM 3713 C C . LYS B 1 216 ? 84.676 74.251 170.864 1.00 49.77 241 LYS B C 1
ATOM 3714 O O . LYS B 1 216 ? 84.993 73.965 172.024 1.00 47.27 241 LYS B O 1
ATOM 3720 N N . THR B 1 217 ? 83.861 75.265 170.579 1.00 47.36 242 THR B N 1
ATOM 3721 C CA . THR B 1 217 ? 83.346 76.155 171.608 1.00 48.82 242 THR B CA 1
ATOM 3722 C C . THR B 1 217 ? 81.832 76.125 171.736 1.00 49.34 242 THR B C 1
ATOM 3723 O O . THR B 1 217 ? 81.283 76.873 172.555 1.00 42.12 242 THR B O 1
ATOM 3727 N N . GLN B 1 218 ? 81.137 75.296 170.961 1.00 43.02 243 GLN B N 1
ATOM 3728 C CA . GLN B 1 218 ? 79.684 75.327 170.932 1.00 42.41 243 GLN B CA 1
ATOM 3729 C C . GLN B 1 218 ? 79.131 73.910 170.885 1.00 41.91 243 GLN B C 1
ATOM 3730 O O . GLN B 1 218 ? 79.852 72.938 170.643 1.00 41.62 243 GLN B O 1
ATOM 3736 N N . ARG B 1 219 ? 77.825 73.811 171.117 1.00 32.70 244 ARG B N 1
ATOM 3737 C CA . ARG B 1 219 ? 77.126 72.537 171.131 1.00 33.33 244 ARG B CA 1
ATOM 3738 C C . ARG B 1 219 ? 75.702 72.759 170.647 1.00 39.81 244 ARG B C 1
ATOM 3739 O O . ARG B 1 219 ? 75.180 73.877 170.683 1.00 32.80 244 ARG B O 1
ATOM 3747 N N . VAL B 1 220 ? 75.077 71.680 170.193 1.00 36.61 245 VAL B N 1
ATOM 3748 C CA . VAL B 1 220 ? 73.666 71.700 169.826 1.00 37.99 245 VAL B CA 1
ATOM 3749 C C . VAL B 1 220 ? 72.843 71.393 171.068 1.00 37.76 245 VAL B C 1
ATOM 3750 O O . VAL B 1 220 ? 73.086 70.394 171.755 1.00 31.36 245 VAL B O 1
ATOM 3754 N N . GLU B 1 221 ? 71.872 72.250 171.363 1.00 27.31 246 GLU B N 1
ATOM 3755 C CA . GLU B 1 221 ? 71.038 72.106 172.548 1.00 39.95 246 GLU B CA 1
ATOM 3756 C C . GLU B 1 221 ? 69.633 71.701 172.126 1.00 37.64 246 GLU B C 1
ATOM 3757 O O . GLU B 1 221 ? 69.001 72.385 171.312 1.00 40.81 246 GLU B O 1
ATOM 3763 N N . LEU B 1 222 ? 69.157 70.582 172.668 1.00 34.83 247 LEU B N 1
ATOM 3764 C CA . LEU B 1 222 ? 67.779 70.138 172.499 1.00 32.48 247 LEU B CA 1
ATOM 3765 C C . LEU B 1 222 ? 66.975 70.650 173.689 1.00 32.66 247 LEU B C 1
ATOM 3766 O O . LEU B 1 222 ? 67.288 70.325 174.839 1.00 31.32 247 LEU B O 1
ATOM 3771 N N . ASP B 1 223 ? 65.942 71.441 173.410 1.00 29.55 248 ASP B N 1
ATOM 3772 C CA . ASP B 1 223 ? 65.192 72.159 174.441 1.00 34.96 248 ASP B CA 1
ATOM 3773 C C . ASP B 1 223 ? 63.938 71.366 174.795 1.00 29.04 248 ASP B C 1
ATOM 3774 O O . ASP B 1 223 ? 62.959 71.364 174.046 1.00 32.10 248 ASP B O 1
ATOM 3779 N N . LEU B 1 224 ? 63.964 70.709 175.957 1.00 35.16 249 LEU B N 1
ATOM 3780 C CA . LEU B 1 224 ? 62.784 69.987 176.422 1.00 34.58 249 LEU B CA 1
ATOM 3781 C C . LEU B 1 224 ? 61.632 70.932 176.742 1.00 35.58 249 LEU B C 1
ATOM 3782 O O . LEU B 1 224 ? 60.466 70.578 176.529 1.00 38.00 249 LEU B O 1
ATOM 3787 N N . THR B 1 225 ? 61.934 72.129 177.250 1.00 33.70 250 THR B N 1
ATOM 3788 C CA . THR B 1 225 ? 60.877 73.090 177.555 1.00 36.53 250 THR B CA 1
ATOM 3789 C C . THR B 1 225 ? 60.147 73.522 176.290 1.00 39.84 250 THR B C 1
ATOM 3790 O O . THR B 1 225 ? 58.918 73.664 176.292 1.00 53.91 250 THR B O 1
ATOM 3794 N N . THR B 1 226 ? 60.885 73.737 175.198 1.00 31.63 251 THR B N 1
ATOM 3795 C CA . THR B 1 226 ? 60.242 74.042 173.924 1.00 30.37 251 THR B CA 1
ATOM 3796 C C . THR B 1 226 ? 59.403 72.867 173.442 1.00 31.44 251 THR B C 1
ATOM 3797 O O . THR B 1 226 ? 58.271 73.050 172.978 1.00 35.57 251 THR B O 1
ATOM 3801 N N . LEU B 1 227 ? 59.939 71.649 173.560 1.00 35.53 252 LEU B N 1
ATOM 3802 C CA . LEU B 1 227 ? 59.243 70.467 173.059 1.00 32.42 252 LEU B CA 1
ATOM 3803 C C . LEU B 1 227 ? 57.869 70.312 173.698 1.00 43.44 252 LEU B C 1
ATOM 3804 O O . LEU B 1 227 ? 56.900 69.946 173.023 1.00 46.77 252 LEU B O 1
ATOM 3809 N N . PHE B 1 228 ? 57.762 70.596 174.996 1.00 45.99 253 PHE B N 1
ATOM 3810 C CA . PHE B 1 228 ? 56.522 70.421 175.739 1.00 42.60 253 PHE B CA 1
ATOM 3811 C C . PHE B 1 228 ? 55.794 71.737 175.985 1.00 44.33 253 PHE B C 1
ATOM 3812 O O . PHE B 1 228 ? 54.940 71.800 176.874 1.00 47.35 253 PHE B O 1
ATOM 3820 N N . GLU B 1 229 ? 56.092 72.775 175.196 1.00 46.38 254 GLU B N 1
ATOM 3821 C CA . GLU B 1 229 ? 55.690 74.136 175.551 1.00 53.87 254 GLU B CA 1
ATOM 3822 C C . GLU B 1 229 ? 54.186 74.249 175.778 1.00 53.73 254 GLU B C 1
ATOM 3823 O O . GLU B 1 229 ? 53.742 74.755 176.816 1.00 65.30 254 GLU B O 1
ATOM 3829 N N . SER B 1 230 ? 53.385 73.787 174.823 1.00 45.42 255 SER B N 1
ATOM 3830 C CA . SER B 1 230 ? 51.931 73.898 174.897 1.00 47.44 255 SER B CA 1
ATOM 3831 C C . SER B 1 230 ? 51.266 72.531 175.038 1.00 46.21 255 SER B C 1
ATOM 3832 O O . SER B 1 230 ? 50.237 72.255 174.419 1.00 51.95 255 SER B O 1
ATOM 3835 N N . SER B 1 231 ? 51.846 71.665 175.865 1.00 43.75 256 SER B N 1
ATOM 3836 C CA . SER B 1 231 ? 51.306 70.338 176.131 1.00 49.12 256 SER B CA 1
ATOM 3837 C C . SER B 1 231 ? 51.122 70.176 177.632 1.00 47.21 256 SER B C 1
ATOM 3838 O O . SER B 1 231 ? 52.079 70.335 178.398 1.00 51.11 256 SER B O 1
ATOM 3841 N N . ASP B 1 232 ? 49.896 69.870 178.050 1.00 48.94 257 ASP B N 1
ATOM 3842 C CA . ASP B 1 232 ? 49.617 69.533 179.445 1.00 51.02 257 ASP B CA 1
ATOM 3843 C C . ASP B 1 232 ? 50.025 68.081 179.652 1.00 58.77 257 ASP B C 1
ATOM 3844 O O . ASP B 1 232 ? 49.300 67.158 179.276 1.00 62.04 257 ASP B O 1
ATOM 3849 N N . ILE B 1 233 ? 51.195 67.873 180.256 1.00 53.42 258 ILE B N 1
ATOM 3850 C CA . ILE B 1 233 ? 51.753 66.532 180.397 1.00 49.47 258 ILE B CA 1
ATOM 3851 C C . ILE B 1 233 ? 51.203 65.861 181.647 1.00 50.48 258 ILE B C 1
ATOM 3852 O O . ILE B 1 233 ? 51.681 64.797 182.055 1.00 51.78 258 ILE B O 1
ATOM 3857 N N . SER B 1 234 ? 50.197 66.476 182.265 1.00 50.25 259 SER B N 1
ATOM 3858 C CA . SER B 1 234 ? 49.479 65.847 183.364 1.00 48.79 259 SER B CA 1
ATOM 3859 C C . SER B 1 234 ? 48.240 65.097 182.898 1.00 49.53 259 SER B C 1
ATOM 3860 O O . SER B 1 234 ? 47.680 64.313 183.672 1.00 50.48 259 SER B O 1
ATOM 3863 N N . VAL B 1 235 ? 47.800 65.318 181.658 1.00 39.29 260 VAL B N 1
ATOM 3864 C CA . VAL B 1 235 ? 46.634 64.652 181.094 1.00 48.56 260 VAL B CA 1
ATOM 3865 C C . VAL B 1 235 ? 46.960 64.214 179.672 1.00 49.34 260 VAL B C 1
ATOM 3866 O O . VAL B 1 235 ? 47.948 64.640 179.072 1.00 49.97 260 VAL B O 1
ATOM 3870 N N . ASP B 1 236 ? 46.106 63.344 179.139 1.00 57.07 261 ASP B N 1
ATOM 3871 C CA . ASP B 1 236 ? 46.163 62.917 177.749 1.00 57.84 261 ASP B CA 1
ATOM 3872 C C . ASP B 1 236 ? 44.769 63.067 177.162 1.00 60.80 261 ASP B C 1
ATOM 3873 O O . ASP B 1 236 ? 43.787 62.655 177.785 1.00 64.34 261 ASP B O 1
ATOM 3878 N N . LYS B 1 237 ? 44.680 63.665 175.976 1.00 64.62 262 LYS B N 1
ATOM 3879 C CA . LYS B 1 237 ? 43.386 63.999 175.397 1.00 62.53 262 LYS B CA 1
ATOM 3880 C C . LYS B 1 237 ? 42.838 62.921 174.470 1.00 58.39 262 LYS B C 1
ATOM 3881 O O . LYS B 1 237 ? 41.686 63.033 174.035 1.00 65.32 262 LYS B O 1
ATOM 3887 N N . GLY B 1 238 ? 43.610 61.895 174.162 1.00 50.64 263 GLY B N 1
ATOM 3888 C CA . GLY B 1 238 ? 43.130 60.821 173.315 1.00 55.63 263 GLY B CA 1
ATOM 3889 C C . GLY B 1 238 ? 44.281 60.139 172.604 1.00 63.91 263 GLY B C 1
ATOM 3890 O O . GLY B 1 238 ? 45.435 60.543 172.707 1.00 58.33 263 GLY B O 1
ATOM 3891 N N . GLY B 1 239 ? 43.931 59.085 171.870 1.00 68.42 264 GLY B N 1
ATOM 3892 C CA . GLY B 1 239 ? 44.918 58.303 171.153 1.00 60.26 264 GLY B CA 1
ATOM 3893 C C . GLY B 1 239 ? 45.881 57.617 172.104 1.00 53.64 264 GLY B C 1
ATOM 3894 O O . GLY B 1 239 ? 45.522 57.196 173.209 1.00 48.48 264 GLY B O 1
ATOM 3895 N N . ALA B 1 240 ? 47.131 57.498 171.664 1.00 55.64 265 ALA B N 1
ATOM 3896 C CA . ALA B 1 240 ? 48.175 56.989 172.537 1.00 54.15 265 ALA B CA 1
ATOM 3897 C C . ALA B 1 240 ? 48.449 57.986 173.661 1.00 51.36 265 ALA B C 1
ATOM 3898 O O . ALA B 1 240 ? 48.080 59.160 173.589 1.00 52.29 265 ALA B O 1
ATOM 3900 N N . VAL B 1 241 ? 49.100 57.503 174.715 1.00 52.10 266 VAL B N 1
ATOM 3901 C CA . VAL B 1 241 ? 49.382 58.334 175.882 1.00 56.93 266 VAL B CA 1
ATOM 3902 C C . VAL B 1 241 ? 50.525 59.279 175.530 1.00 56.80 266 VAL B C 1
ATOM 3903 O O . VAL B 1 241 ? 51.676 58.856 175.393 1.00 61.34 266 VAL B O 1
ATOM 3907 N N . GLY B 1 242 ? 50.213 60.558 175.404 1.00 50.78 267 GLY B N 1
ATOM 3908 C CA . GLY B 1 242 ? 51.166 61.534 174.906 1.00 44.41 267 GLY B CA 1
ATOM 3909 C C . GLY B 1 242 ? 50.971 61.768 173.416 1.00 47.65 267 GLY B C 1
ATOM 3910 O O . GLY B 1 242 ? 49.859 62.025 172.966 1.00 49.32 267 GLY B O 1
ATOM 3911 N N . CYS B 1 243 ? 52.056 61.664 172.654 1.00 43.29 268 CYS B N 1
ATOM 3912 C CA . CYS B 1 243 ? 51.999 61.872 171.211 1.00 42.78 268 CYS B CA 1
ATOM 3913 C C . CYS B 1 243 ? 52.918 60.875 170.530 1.00 46.92 268 CYS B C 1
ATOM 3914 O O . CYS B 1 243 ? 54.140 60.944 170.696 1.00 44.44 268 CYS B O 1
ATOM 3917 N N . MET B 1 244 ? 52.337 59.971 169.743 1.00 47.08 269 MET B N 1
ATOM 3918 C CA . MET B 1 244 ? 53.090 58.986 168.975 1.00 47.89 269 MET B CA 1
ATOM 3919 C C . MET B 1 244 ? 52.852 59.164 167.480 1.00 37.77 269 MET B C 1
ATOM 3920 O O . MET B 1 244 ? 52.760 58.195 166.724 1.00 37.80 269 MET B O 1
ATOM 3925 N N . SER B 1 245 ? 52.748 60.426 167.052 1.00 35.53 270 SER B N 1
ATOM 3926 C CA . SER B 1 245 ? 52.761 60.877 165.660 1.00 44.63 270 SER B CA 1
ATOM 3927 C C . SER B 1 245 ? 51.474 60.589 164.895 1.00 41.94 270 SER B C 1
ATOM 3928 O O . SER B 1 245 ? 51.443 60.779 163.672 1.00 35.78 270 SER B O 1
ATOM 3931 N N . ALA B 1 246 ? 50.409 60.154 165.562 1.00 43.86 271 ALA B N 1
ATOM 3932 C CA . ALA B 1 246 ? 49.147 59.913 164.874 1.00 45.81 271 ALA B CA 1
ATOM 3933 C C . ALA B 1 246 ? 48.461 61.234 164.546 1.00 41.58 271 ALA B C 1
ATOM 3934 O O . ALA B 1 246 ? 48.414 62.149 165.372 1.00 43.98 271 ALA B O 1
ATOM 3936 N N . LEU B 1 247 ? 47.922 61.325 163.327 1.00 41.91 272 LEU B N 1
ATOM 3937 C CA . LEU B 1 247 ? 47.327 62.576 162.867 1.00 40.82 272 LEU B CA 1
ATOM 3938 C C . LEU B 1 247 ? 46.026 62.906 163.587 1.00 43.11 272 LEU B C 1
ATOM 3939 O O . LEU B 1 247 ? 45.657 64.082 163.661 1.00 43.14 272 LEU B O 1
ATOM 3944 N N . ASP B 1 248 ? 45.328 61.907 164.120 1.00 49.39 273 ASP B N 1
ATOM 3945 C CA . ASP B 1 248 ? 44.090 62.135 164.853 1.00 59.41 273 ASP B CA 1
ATOM 3946 C C . ASP B 1 248 ? 44.306 62.299 166.353 1.00 53.83 273 ASP B C 1
ATOM 3947 O O . ASP B 1 248 ? 43.327 62.440 167.093 1.00 53.28 273 ASP B O 1
ATOM 3952 N N . ASP B 1 249 ? 45.551 62.285 166.816 1.00 44.07 274 ASP B N 1
ATOM 3953 C CA . ASP B 1 249 ? 45.831 62.440 168.239 1.00 46.26 274 ASP B CA 1
ATOM 3954 C C . ASP B 1 249 ? 45.777 63.916 168.616 1.00 44.18 274 ASP B C 1
ATOM 3955 O O . ASP B 1 249 ? 46.519 64.718 168.040 1.00 52.72 274 ASP B O 1
ATOM 3960 N N . PRO B 1 250 ? 44.938 64.313 169.577 1.00 41.93 275 PRO B N 1
ATOM 3961 C CA . PRO B 1 250 ? 44.851 65.741 169.923 1.00 47.20 275 PRO B CA 1
ATOM 3962 C C . PRO B 1 250 ? 46.088 66.274 170.625 1.00 45.65 275 PRO B C 1
ATOM 3963 O O . PRO B 1 250 ? 46.266 67.496 170.677 1.00 53.33 275 PRO B O 1
ATOM 3967 N N . ASP B 1 251 ? 46.947 65.405 171.158 1.00 37.27 276 ASP B N 1
ATOM 3968 C CA . ASP B 1 251 ? 48.134 65.845 171.881 1.00 41.67 276 ASP B CA 1
ATOM 3969 C C . ASP B 1 251 ? 49.330 66.104 170.975 1.00 49.15 276 ASP B C 1
ATOM 3970 O O . ASP B 1 251 ? 50.260 66.804 171.388 1.00 57.03 276 ASP B O 1
ATOM 3975 N N . CYS B 1 252 ? 49.329 65.561 169.761 1.00 43.14 277 CYS B N 1
ATOM 3976 C CA . CYS B 1 252 ? 50.449 65.652 168.827 1.00 49.62 277 CYS B CA 1
ATOM 3977 C C . CYS B 1 252 ? 50.673 67.034 168.206 1.00 47.39 277 CYS B C 1
ATOM 3978 O O . CYS B 1 252 ? 51.834 67.440 168.059 1.00 45.53 277 CYS B O 1
ATOM 3981 N N . PRO B 1 253 ? 49.628 67.781 167.817 1.00 49.88 278 PRO B N 1
ATOM 3982 C CA . PRO B 1 253 ? 49.879 69.020 167.052 1.00 50.40 278 PRO B CA 1
ATOM 3983 C C . PRO B 1 253 ? 50.813 70.002 167.735 1.00 48.58 278 PRO B C 1
ATOM 3984 O O . PRO B 1 253 ? 51.662 70.606 167.065 1.00 53.32 278 PRO B O 1
ATOM 3988 N N . ALA B 1 254 ? 50.689 70.179 169.051 1.00 42.96 279 ALA B N 1
ATOM 3989 C CA . ALA B 1 254 ? 51.612 71.061 169.756 1.00 33.73 279 ALA B CA 1
ATOM 3990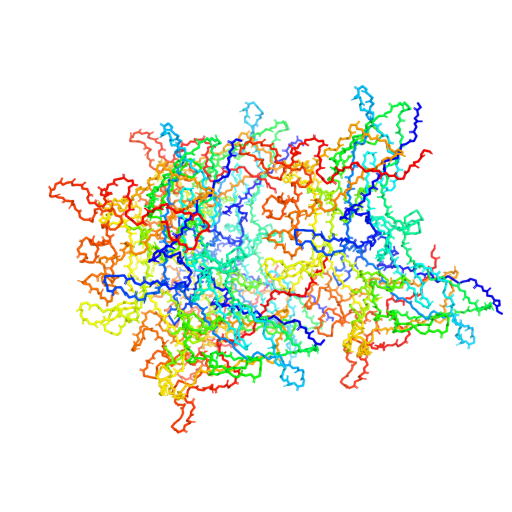 C C . ALA B 1 254 ? 53.022 70.486 169.761 1.00 38.51 279 ALA B C 1
ATOM 3991 O O . ALA B 1 254 ? 54.004 71.232 169.678 1.00 47.01 279 ALA B O 1
ATOM 3993 N N . VAL B 1 255 ? 53.141 69.159 169.850 1.00 29.64 280 VAL B N 1
ATOM 3994 C CA . VAL B 1 255 ? 54.458 68.530 169.840 1.00 38.17 280 VAL B CA 1
ATOM 3995 C C . VAL B 1 255 ? 55.108 68.675 168.469 1.00 35.77 280 VAL B C 1
ATOM 3996 O O . VAL B 1 255 ? 56.303 68.979 168.362 1.00 39.39 280 VAL B O 1
ATOM 4000 N N . PHE B 1 256 ? 54.334 68.472 167.400 1.00 36.82 281 PHE B N 1
ATOM 4001 C CA . PHE B 1 256 ? 54.892 68.585 166.057 1.00 33.88 281 PHE B CA 1
ATOM 4002 C C . PHE B 1 256 ? 55.258 70.024 165.717 1.00 37.10 281 PHE B C 1
ATOM 4003 O O . PHE B 1 256 ? 56.186 70.256 164.934 1.00 38.65 281 PHE B O 1
ATOM 4011 N N . ARG B 1 257 ? 54.547 70.999 166.289 1.00 35.88 282 ARG B N 1
ATOM 4012 C CA . ARG B 1 257 ? 54.923 72.395 166.088 1.00 44.54 282 ARG B CA 1
ATOM 4013 C C . ARG B 1 257 ? 56.292 72.682 166.689 1.00 40.43 282 ARG B C 1
ATOM 4014 O O . ARG B 1 257 ? 57.100 73.409 166.098 1.00 33.47 282 ARG B O 1
ATOM 4022 N N . ALA B 1 258 ? 56.574 72.112 167.863 1.00 39.45 283 ALA B N 1
ATOM 4023 C CA . ALA B 1 258 ? 57.883 72.298 168.480 1.00 33.92 283 ALA B CA 1
ATOM 4024 C C . ALA B 1 258 ? 58.981 71.600 167.688 1.00 30.42 283 ALA B C 1
ATOM 4025 O O . ALA B 1 258 ? 60.122 72.076 167.664 1.00 34.72 283 ALA B O 1
ATOM 4027 N N . LEU B 1 259 ? 58.664 70.476 167.041 1.00 40.50 284 LEU B N 1
ATOM 4028 C CA . LEU B 1 259 ? 59.649 69.808 166.197 1.00 34.99 284 LEU B CA 1
ATOM 4029 C C . LEU B 1 259 ? 59.873 70.558 164.893 1.00 37.62 284 LEU B C 1
ATOM 4030 O O . LEU B 1 259 ? 60.963 70.485 164.316 1.00 32.47 284 LEU B O 1
ATOM 4035 N N . GLY B 1 260 ? 58.860 71.273 164.412 1.00 32.52 285 GLY B N 1
ATOM 4036 C CA . GLY B 1 260 ? 58.929 71.880 163.102 1.00 36.76 285 GLY B CA 1
ATOM 4037 C C . GLY B 1 260 ? 58.425 70.998 161.985 1.00 45.11 285 GLY B C 1
ATOM 4038 O O . GLY B 1 260 ? 58.874 71.143 160.842 1.00 42.15 285 GLY B O 1
ATOM 4039 N N . LEU B 1 261 ? 57.510 70.079 162.280 1.00 40.13 286 LEU B N 1
ATOM 4040 C CA . LEU B 1 261 ? 56.949 69.167 161.295 1.00 42.64 286 LEU B CA 1
ATOM 4041 C C . LEU B 1 261 ? 55.463 69.442 161.117 1.00 39.46 286 LEU B C 1
ATOM 4042 O O . LEU B 1 261 ? 54.746 69.683 162.094 1.00 38.53 286 LEU B O 1
ATOM 4047 N N . ASN B 1 262 ? 55.005 69.401 159.870 1.00 39.48 287 ASN B N 1
ATOM 4048 C CA . ASN B 1 262 ? 53.573 69.380 159.605 1.00 38.95 287 ASN B CA 1
ATOM 4049 C C . ASN B 1 262 ? 53.007 68.041 160.062 1.00 41.27 287 ASN B C 1
ATOM 4050 O O . ASN B 1 262 ? 53.427 66.986 159.575 1.00 47.80 287 ASN B O 1
ATOM 4055 N N . LEU B 1 263 ? 52.073 68.075 161.011 1.00 43.66 288 LEU B N 1
ATOM 4056 C CA . LEU B 1 263 ? 51.407 66.851 161.440 1.00 39.71 288 LEU B CA 1
ATOM 4057 C C . LEU B 1 263 ? 50.437 66.406 160.356 1.00 51.30 288 LEU B C 1
ATOM 4058 O O . LEU B 1 263 ? 50.693 65.430 159.643 1.00 47.71 288 LEU B O 1
ATOM 4063 N N . ALA B 1 264 ? 49.323 67.117 160.226 1.00 56.67 289 ALA B N 1
ATOM 4064 C CA . ALA B 1 264 ? 48.451 66.970 159.073 1.00 59.28 289 ALA B CA 1
ATOM 4065 C C . ALA B 1 264 ? 48.937 67.920 157.980 1.00 50.72 289 ALA B C 1
ATOM 4066 O O . ALA B 1 264 ? 50.050 68.449 158.040 1.00 53.81 289 ALA B O 1
ATOM 4068 N N . ASP B 1 265 ? 48.109 68.156 156.970 1.00 55.50 290 ASP B N 1
ATOM 4069 C CA . ASP B 1 265 ? 48.501 69.038 155.883 1.00 63.05 290 ASP B CA 1
ATOM 4070 C C . ASP B 1 265 ? 48.433 70.497 156.321 1.00 64.21 290 ASP B C 1
ATOM 4071 O O . ASP B 1 265 ? 47.580 70.889 157.122 1.00 64.80 290 ASP B O 1
ATOM 4076 N N . SER B 1 266 ? 49.361 71.301 155.790 1.00 67.31 291 SER B N 1
ATOM 4077 C CA . SER B 1 266 ? 49.378 72.728 156.100 1.00 70.87 291 SER B CA 1
ATOM 4078 C C . SER B 1 266 ? 48.052 73.385 155.743 1.00 77.58 291 SER B C 1
ATOM 4079 O O . SER B 1 266 ? 47.581 74.285 156.448 1.00 70.92 291 SER B O 1
ATOM 4082 N N . ALA B 1 267 ? 47.438 72.943 154.651 1.00 85.82 292 ALA B N 1
ATOM 4083 C CA . ALA B 1 267 ? 46.136 73.419 154.211 1.00 91.10 292 ALA B CA 1
ATOM 4084 C C . ALA B 1 267 ? 45.541 72.361 153.295 1.00 99.47 292 ALA B C 1
ATOM 4085 O O . ALA B 1 267 ? 46.257 71.454 152.853 1.00 113.44 292 ALA B O 1
ATOM 4087 N N . PRO B 1 268 ? 44.231 72.422 153.021 1.00 89.23 293 PRO B N 1
ATOM 4088 C CA . PRO B 1 268 ? 43.651 71.490 152.045 1.00 79.09 293 PRO B CA 1
ATOM 4089 C C . PRO B 1 268 ? 44.406 71.481 150.724 1.00 70.67 293 PRO B C 1
ATOM 4090 O O . PRO B 1 268 ? 44.504 72.508 150.043 1.00 62.43 293 PRO B O 1
ATOM 4094 N N . GLY B 1 269 ? 44.962 70.324 150.367 1.00 67.11 294 GLY B N 1
ATOM 4095 C CA . GLY B 1 269 ? 45.734 70.177 149.153 1.00 64.85 294 GLY B CA 1
ATOM 4096 C C . GLY B 1 269 ? 47.212 70.477 149.282 1.00 69.06 294 GLY B C 1
ATOM 4097 O O . GLY B 1 269 ? 47.949 70.295 148.304 1.00 68.21 294 GLY B O 1
ATOM 4098 N N . ALA B 1 270 ? 47.672 70.924 150.455 1.00 69.99 295 ALA B N 1
ATOM 4099 C CA . ALA B 1 270 ? 49.077 71.289 150.611 1.00 67.81 295 ALA B CA 1
ATOM 4100 C C . ALA B 1 270 ? 50.000 70.099 150.385 1.00 59.35 295 ALA B C 1
ATOM 4101 O O . ALA B 1 270 ? 51.095 70.263 149.835 1.00 51.93 295 ALA B O 1
ATOM 4103 N N . ASN B 1 271 ? 49.575 68.905 150.796 1.00 50.26 296 ASN B N 1
ATOM 4104 C CA . ASN B 1 271 ? 50.346 67.674 150.624 1.00 63.13 296 ASN B CA 1
ATOM 4105 C C . ASN B 1 271 ? 51.779 67.843 151.126 1.00 65.80 296 ASN B C 1
ATOM 4106 O O . ASN B 1 271 ? 52.755 67.584 150.419 1.00 72.03 296 ASN B O 1
ATOM 4111 N N . ASP B 1 272 ? 51.895 68.304 152.374 1.00 60.40 297 ASP B N 1
ATOM 4112 C CA . ASP B 1 272 ? 53.180 68.406 153.053 1.00 59.44 297 ASP B CA 1
ATOM 4113 C C . ASP B 1 272 ? 53.118 67.806 154.453 1.00 55.15 297 ASP B C 1
ATOM 4114 O O . ASP B 1 272 ? 53.953 68.136 155.302 1.00 57.44 297 ASP B O 1
ATOM 4119 N N . ALA B 1 273 ? 52.138 66.941 154.711 1.00 51.26 298 ALA B N 1
ATOM 4120 C CA . ALA B 1 273 ? 52.056 66.260 155.995 1.00 53.31 298 ALA B CA 1
ATOM 4121 C C . ALA B 1 273 ? 53.278 65.375 156.193 1.00 51.95 298 ALA B C 1
ATOM 4122 O O . ALA B 1 273 ? 53.639 64.585 155.315 1.00 42.58 298 ALA B O 1
ATOM 4124 N N . GLY B 1 274 ? 53.921 65.514 157.350 1.00 45.20 299 GLY B N 1
ATOM 4125 C CA . GLY B 1 274 ? 55.144 64.794 157.624 1.00 48.05 299 GLY B CA 1
ATOM 4126 C C . GLY B 1 274 ? 56.400 65.435 157.079 1.00 39.03 299 GLY B C 1
ATOM 4127 O O . GLY B 1 274 ? 57.484 64.856 157.228 1.00 44.92 299 GLY B O 1
ATOM 4128 N N . LYS B 1 275 ? 56.293 66.600 156.448 1.00 32.09 300 LYS B N 1
ATOM 4129 C CA . LYS B 1 275 ? 57.413 67.371 155.938 1.00 37.25 300 LYS B CA 1
ATOM 4130 C C . LYS B 1 275 ? 57.719 68.535 156.869 1.00 41.53 300 LYS B C 1
ATOM 4131 O O . LYS B 1 275 ? 56.861 68.966 157.646 1.00 38.15 300 LYS B O 1
ATOM 4137 N N . PRO B 1 276 ? 58.942 69.069 156.832 1.00 43.73 301 PRO B N 1
ATOM 4138 C CA . PRO B 1 276 ? 59.267 70.211 157.699 1.00 43.61 301 PRO B CA 1
ATOM 4139 C C . PRO B 1 276 ? 58.492 71.453 157.280 1.00 50.38 301 PRO B C 1
ATOM 4140 O O . PRO B 1 276 ? 58.433 71.795 156.097 1.00 43.20 301 PRO B O 1
ATOM 4144 N N . SER B 1 277 ? 57.891 72.125 158.264 1.00 43.51 302 SER B N 1
ATOM 4145 C CA . SER B 1 277 ? 57.142 73.348 158.000 1.00 50.93 302 SER B CA 1
ATOM 4146 C C . SER B 1 277 ? 58.043 74.528 157.668 1.00 54.33 302 SER B C 1
ATOM 4147 O O . SER B 1 277 ? 57.551 75.540 157.158 1.00 56.12 302 SER B O 1
ATOM 4150 N N . ARG B 1 278 ? 59.337 74.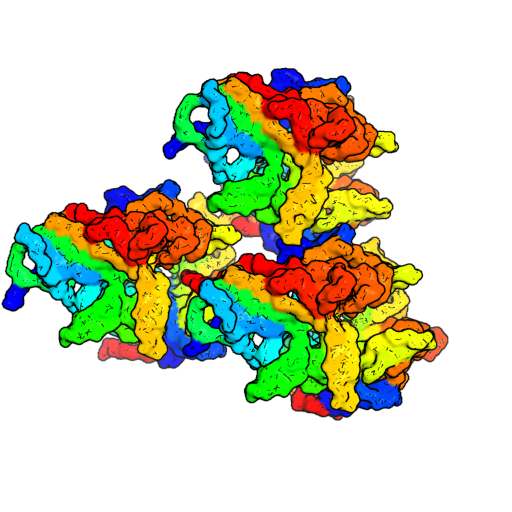423 157.945 1.00 58.54 303 ARG B N 1
ATOM 4151 C CA . ARG B 1 278 ? 60.318 75.457 157.653 1.00 49.10 303 ARG B CA 1
ATOM 4152 C C . ARG B 1 278 ? 61.683 74.788 157.556 1.00 48.35 303 ARG B C 1
ATOM 4153 O O . ARG B 1 278 ? 62.432 74.765 158.542 1.00 46.61 303 ARG B O 1
ATOM 4161 N N . PRO B 1 279 ? 62.028 74.229 156.394 1.00 49.18 304 PRO B N 1
ATOM 4162 C CA . PRO B 1 279 ? 63.216 73.370 156.294 1.00 45.71 304 PRO B CA 1
ATOM 4163 C C . PRO B 1 279 ? 64.469 74.020 156.867 1.00 45.95 304 PRO B C 1
ATOM 4164 O O . PRO B 1 279 ? 64.753 75.195 156.626 1.00 52.69 304 PRO B O 1
ATOM 4168 N N . GLY B 1 280 ? 65.215 73.235 157.645 1.00 43.85 305 GLY B N 1
ATOM 4169 C CA . GLY B 1 280 ? 66.432 73.694 158.274 1.00 36.69 305 GLY B CA 1
ATOM 4170 C C . GLY B 1 280 ? 66.260 74.290 159.653 1.00 39.85 305 GLY B C 1
ATOM 4171 O O . GLY B 1 280 ? 67.265 74.526 160.336 1.00 44.02 305 GLY B O 1
ATOM 4172 N N . VAL B 1 281 ? 65.026 74.535 160.092 1.00 34.16 306 VAL B N 1
ATOM 4173 C CA . VAL B 1 281 ? 64.756 75.192 161.365 1.00 31.79 306 VAL B CA 1
ATOM 4174 C C . VAL B 1 281 ? 63.831 74.308 162.188 1.00 35.48 306 VAL B C 1
ATOM 4175 O O . VAL B 1 281 ? 62.755 73.921 161.719 1.00 36.01 306 VAL B O 1
ATOM 4179 N N . SER B 1 282 ? 64.247 73.996 163.414 1.00 32.82 307 SER B N 1
ATOM 4180 C CA . SER B 1 282 ? 63.423 73.248 164.357 1.00 32.15 307 SER B CA 1
ATOM 4181 C C . SER B 1 282 ? 63.412 74.016 165.672 1.00 30.16 307 SER B C 1
ATOM 4182 O O . SER B 1 282 ? 64.491 74.259 166.251 1.00 45.35 307 SER B O 1
ATOM 4185 N N . PRO B 1 283 ? 62.243 74.422 166.174 1.00 34.41 308 PRO B N 1
ATOM 4186 C CA . PRO B 1 283 ? 62.200 75.238 167.401 1.00 34.98 308 PRO B CA 1
ATOM 4187 C C . PRO B 1 283 ? 62.948 74.648 168.588 1.00 36.84 308 PRO B C 1
ATOM 4188 O O . PRO B 1 283 ? 63.417 75.407 169.446 1.00 40.67 308 PRO B O 1
ATOM 4192 N N . ILE B 1 284 ? 63.085 73.321 168.668 1.00 33.21 309 ILE B N 1
ATOM 4193 C CA . ILE B 1 284 ? 63.746 72.709 169.820 1.00 37.73 309 ILE B CA 1
ATOM 4194 C C . ILE B 1 284 ? 65.260 72.659 169.694 1.00 41.62 309 ILE B C 1
ATOM 4195 O O . ILE B 1 284 ? 65.939 72.368 170.686 1.00 42.13 309 ILE B O 1
ATOM 4200 N N . PHE B 1 285 ? 65.812 72.934 168.516 1.00 32.98 310 PHE B N 1
ATOM 4201 C CA . PHE B 1 285 ? 67.247 72.845 168.278 1.00 27.80 310 PHE B CA 1
ATOM 4202 C C . PHE B 1 285 ? 67.833 74.237 168.089 1.00 39.30 310 PHE B C 1
ATOM 4203 O O . PHE B 1 285 ? 67.341 75.017 167.266 1.00 37.20 310 PHE B O 1
ATOM 4211 N N . SER B 1 286 ? 68.885 74.541 168.848 1.00 34.94 311 SER B N 1
ATOM 4212 C CA . SER B 1 286 ? 69.598 75.803 168.718 1.00 40.61 311 SER B CA 1
ATOM 4213 C C . SER B 1 286 ? 71.054 75.583 169.105 1.00 43.63 311 SER B C 1
ATOM 4214 O O . SER B 1 286 ? 71.432 74.522 169.608 1.00 43.95 311 SER B O 1
ATOM 4217 N N . VAL B 1 287 ? 71.873 76.602 168.862 1.00 46.95 312 VAL B N 1
ATOM 4218 C CA . VAL B 1 287 ? 73.298 76.548 169.172 1.00 40.05 312 VAL B CA 1
ATOM 4219 C C . VAL B 1 287 ? 73.520 77.108 170.568 1.00 38.39 312 VAL B C 1
ATOM 4220 O O . VAL B 1 287 ? 72.996 78.173 170.913 1.00 35.04 312 VAL B O 1
ATOM 4224 N N . GLY B 1 288 ? 74.303 76.396 171.371 1.00 31.68 313 GLY B N 1
ATOM 4225 C CA . GLY B 1 288 ? 74.636 76.838 172.710 1.00 41.97 313 GLY B CA 1
ATOM 4226 C C . GLY B 1 288 ? 76.138 76.917 172.895 1.00 42.21 313 GLY B C 1
ATOM 4227 O O . GLY B 1 288 ? 76.895 76.152 172.295 1.00 47.00 313 GLY B O 1
ATOM 4228 N N . ALA B 1 289 ? 76.567 77.865 173.724 1.00 48.59 314 ALA B N 1
ATOM 4229 C CA . ALA B 1 289 ? 77.969 77.930 174.103 1.00 41.71 314 ALA B CA 1
ATOM 4230 C C . ALA B 1 289 ? 78.339 76.697 174.915 1.00 39.85 314 ALA B C 1
ATOM 4231 O O . ALA B 1 289 ? 77.573 76.245 175.772 1.00 43.56 314 ALA B O 1
ATOM 4233 N N . ALA B 1 290 ? 79.510 76.137 174.629 1.00 41.66 315 ALA B N 1
ATOM 4234 C CA . ALA B 1 290 ? 79.981 74.942 175.326 1.00 56.70 315 ALA B CA 1
ATOM 4235 C C . ALA B 1 290 ? 80.513 75.367 176.688 1.00 80.05 315 ALA B C 1
ATOM 4236 O O . ALA B 1 290 ? 81.671 75.772 176.819 1.00 83.24 315 ALA B O 1
ATOM 4238 N N . ALA B 1 291 ? 79.661 75.272 177.706 1.00 94.71 316 ALA B N 1
ATOM 4239 C CA . ALA B 1 291 ? 79.972 75.750 179.052 1.00 96.23 316 ALA B CA 1
ATOM 4240 C C . ALA B 1 291 ? 81.239 75.120 179.624 1.00 95.43 316 ALA B C 1
ATOM 4241 O O . ALA B 1 291 ? 81.593 75.361 180.779 1.00 90.92 316 ALA B O 1
ATOM 4243 N N . LYS C 1 4 ? 44.193 85.455 174.578 1.00 46.75 29 LYS C N 1
ATOM 4244 C CA . LYS C 1 4 ? 44.401 86.469 175.605 1.00 59.67 29 LYS C CA 1
ATOM 4245 C C . LYS C 1 4 ? 43.123 86.689 176.406 1.00 61.22 29 LYS C C 1
ATOM 4246 O O . LYS C 1 4 ? 42.112 87.130 175.861 1.00 46.00 29 LYS C O 1
ATOM 4252 N N . THR C 1 5 ? 43.170 86.386 177.701 1.00 65.49 30 THR C N 1
ATOM 4253 C CA . THR C 1 5 ? 41.989 86.447 178.548 1.00 64.43 30 THR C CA 1
ATOM 4254 C C . THR C 1 5 ? 42.267 87.270 179.798 1.00 59.87 30 THR C C 1
ATOM 4255 O O . THR C 1 5 ? 43.413 87.575 180.140 1.00 65.46 30 THR C O 1
ATOM 4259 N N . GLN C 1 6 ? 41.180 87.622 180.477 1.00 66.01 31 GLN C N 1
ATOM 4260 C CA . GLN C 1 6 ? 41.180 88.262 181.777 1.00 62.55 31 GLN C CA 1
ATOM 4261 C C . GLN C 1 6 ? 40.383 87.396 182.742 1.00 53.69 31 GLN C C 1
ATOM 4262 O O . GLN C 1 6 ? 39.269 86.975 182.399 1.00 49.91 31 GLN C O 1
ATOM 4268 N N . PRO C 1 7 ? 40.916 87.069 183.919 1.00 53.45 32 PRO C N 1
ATOM 4269 C CA . PRO C 1 7 ? 40.112 86.337 184.907 1.00 45.80 32 PRO C CA 1
ATOM 4270 C C . PRO C 1 7 ? 38.808 87.053 185.228 1.00 36.89 32 PRO C C 1
ATOM 4271 O O . PRO C 1 7 ? 38.757 88.280 185.346 1.00 35.57 32 PRO C O 1
ATOM 4275 N N . VAL C 1 8 ? 37.742 86.265 185.356 1.00 42.26 33 VAL C N 1
ATOM 4276 C CA . VAL C 1 8 ? 36.415 86.764 185.692 1.00 45.53 33 VAL C CA 1
ATOM 4277 C C . VAL C 1 8 ? 35.879 85.943 186.855 1.00 38.77 33 VAL C C 1
ATOM 4278 O O . VAL C 1 8 ? 35.976 84.710 186.848 1.00 40.34 33 VAL C O 1
ATOM 4282 N N . ALA C 1 9 ? 35.317 86.623 187.850 1.00 34.90 34 ALA C N 1
ATOM 4283 C CA . ALA C 1 9 ? 34.664 85.973 188.979 1.00 36.03 34 ALA C CA 1
ATOM 4284 C C . ALA C 1 9 ? 33.338 86.672 189.228 1.00 41.31 34 ALA C C 1
ATOM 4285 O O . ALA C 1 9 ? 33.304 87.891 189.422 1.00 48.36 34 ALA C O 1
ATOM 4287 N N . VAL C 1 10 ? 32.251 85.905 189.211 1.00 39.03 35 VAL C N 1
ATOM 4288 C CA . VAL C 1 10 ? 30.907 86.423 189.441 1.00 37.15 35 VAL C CA 1
ATOM 4289 C C . VAL C 1 10 ? 30.420 85.876 190.774 1.00 36.23 35 VAL C C 1
ATOM 4290 O O . VAL C 1 10 ? 30.256 84.660 190.933 1.00 41.16 35 VAL C O 1
ATOM 4294 N N . ARG C 1 11 ? 30.186 86.770 191.729 1.00 41.09 36 ARG C N 1
ATOM 4295 C CA . ARG C 1 11 ? 29.819 86.373 193.081 1.00 35.04 36 ARG C CA 1
ATOM 4296 C C . ARG C 1 11 ? 28.304 86.283 193.218 1.00 31.31 36 ARG C C 1
ATOM 4297 O O . ARG C 1 11 ? 27.576 87.177 192.773 1.00 36.47 36 ARG C O 1
ATOM 4305 N N . PHE C 1 12 ? 27.840 85.195 193.825 1.00 33.74 37 PHE C N 1
ATOM 4306 C CA . PHE C 1 12 ? 26.437 84.988 194.144 1.00 37.73 37 PHE C CA 1
ATOM 4307 C C . PHE C 1 12 ? 26.247 85.029 195.655 1.00 40.37 37 PHE C C 1
ATOM 4308 O O . PHE C 1 12 ? 27.129 84.626 196.418 1.00 37.52 37 PHE C O 1
ATOM 4316 N N . ALA C 1 13 ? 25.086 85.517 196.084 1.00 33.66 38 ALA C N 1
ATOM 4317 C CA . ALA C 1 13 ? 24.753 85.555 197.500 1.00 41.32 38 ALA C CA 1
ATOM 4318 C C . ALA C 1 13 ? 23.284 85.219 197.690 1.00 43.32 38 ALA C C 1
ATOM 4319 O O . ALA C 1 13 ? 22.431 85.649 196.908 1.00 31.73 38 ALA C O 1
ATOM 4321 N N . LEU C 1 14 ? 23.000 84.444 198.732 1.00 40.38 39 LEU C N 1
ATOM 4322 C CA . LEU C 1 14 ? 21.636 84.115 199.117 1.00 33.20 39 LEU C CA 1
ATOM 4323 C C . LEU C 1 14 ? 21.165 85.110 200.171 1.00 40.93 39 LEU C C 1
ATOM 4324 O O . LEU C 1 14 ? 21.874 85.364 201.150 1.00 39.01 39 LEU C O 1
ATOM 4329 N N . VAL C 1 15 ? 19.979 85.683 199.963 1.00 35.39 40 VAL C N 1
ATOM 4330 C CA . VAL C 1 15 ? 19.442 86.692 200.866 1.00 36.53 40 VAL C CA 1
ATOM 4331 C C . VAL C 1 15 ? 18.013 86.326 201.247 1.00 34.32 40 VAL C C 1
ATOM 4332 O O . VAL C 1 15 ? 17.314 85.604 200.532 1.00 30.62 40 VAL C O 1
ATOM 4336 N N . ALA C 1 16 ? 17.589 86.839 202.400 1.00 32.55 41 ALA C N 1
ATOM 4337 C CA . ALA C 1 16 ? 16.235 86.628 202.895 1.00 34.79 41 ALA C CA 1
ATOM 4338 C C . ALA C 1 16 ? 15.918 87.723 203.901 1.00 43.06 41 ALA C C 1
ATOM 4339 O O . ALA C 1 16 ? 16.722 87.986 204.799 1.00 51.69 41 ALA C O 1
ATOM 4341 N N . ASP C 1 17 ? 14.754 88.357 203.741 1.00 47.13 42 ASP C N 1
ATOM 4342 C CA . ASP C 1 17 ? 14.302 89.425 204.636 1.00 45.87 42 ASP C CA 1
ATOM 4343 C C . ASP C 1 17 ? 15.332 90.550 204.726 1.00 45.70 42 ASP C C 1
ATOM 4344 O O . ASP C 1 17 ? 15.599 91.090 205.802 1.00 37.72 42 ASP C O 1
ATOM 4349 N N . GLY C 1 18 ? 15.924 90.901 203.585 1.00 43.98 43 GLY C N 1
ATOM 4350 C CA . GLY C 1 18 ? 16.861 92.002 203.508 1.00 41.49 43 GLY C CA 1
ATOM 4351 C C . GLY C 1 18 ? 18.263 91.710 203.994 1.00 47.53 43 GLY C C 1
ATOM 4352 O O . GLY C 1 18 ? 19.148 92.558 203.818 1.00 52.50 43 GLY C O 1
ATOM 4353 N N . LYS C 1 19 ? 18.506 90.550 204.595 1.00 50.29 44 LYS C N 1
ATOM 4354 C CA . LYS C 1 19 ? 19.814 90.201 205.125 1.00 44.58 44 LYS C CA 1
ATOM 4355 C C . LYS C 1 19 ? 20.437 89.078 204.307 1.00 44.55 44 LYS C C 1
ATOM 4356 O O . LYS C 1 19 ? 19.738 88.217 203.766 1.00 47.28 44 LYS C O 1
ATOM 4362 N N . GLU C 1 20 ? 21.765 89.095 204.225 1.00 45.69 45 GLU C N 1
ATOM 4363 C CA . GLU C 1 20 ? 22.490 88.029 203.546 1.00 51.30 45 GLU C CA 1
ATOM 4364 C C . GLU C 1 20 ? 22.453 86.766 204.396 1.00 40.77 45 GLU C C 1
ATOM 4365 O O . GLU C 1 20 ? 22.840 86.787 205.569 1.00 40.45 45 GLU C O 1
ATOM 4371 N N . VAL C 1 21 ? 21.981 85.669 203.810 1.00 38.12 46 VAL C N 1
ATOM 4372 C CA . VAL C 1 21 ? 21.917 84.399 204.521 1.00 38.86 46 VAL C CA 1
ATOM 4373 C C . VAL C 1 21 ? 22.840 83.401 203.837 1.00 33.19 46 VAL C C 1
ATOM 4374 O O . VAL C 1 21 ? 23.767 83.784 203.115 1.00 36.48 46 VAL C O 1
ATOM 4378 N N . GLY C 1 22 ? 22.593 82.121 204.054 1.00 35.23 47 GLY C N 1
ATOM 4379 C CA . GLY C 1 22 ? 23.498 81.084 203.612 1.00 29.88 47 GLY C CA 1
ATOM 4380 C C . GLY C 1 22 ? 24.127 80.359 204.789 1.00 39.52 47 GLY C C 1
ATOM 4381 O O . GLY C 1 22 ? 24.154 80.850 205.922 1.00 42.30 47 GLY C O 1
ATOM 4382 N N . CYS C 1 23 ? 24.651 79.163 204.502 1.00 40.19 48 CYS C N 1
ATOM 4383 C CA . CYS C 1 23 ? 25.144 78.274 205.548 1.00 44.39 48 CYS C CA 1
ATOM 4384 C C . CYS C 1 23 ? 24.084 78.137 206.634 1.00 42.78 48 CYS C C 1
ATOM 4385 O O . CYS C 1 23 ? 22.888 78.060 206.331 1.00 40.36 48 CYS C O 1
ATOM 4388 N N . GLY C 1 24 ? 24.501 78.151 207.897 1.00 39.81 49 GLY C N 1
ATOM 4389 C CA . GLY C 1 24 ? 23.577 77.976 208.999 1.00 39.28 49 GLY C CA 1
ATOM 4390 C C . GLY C 1 24 ? 22.796 79.198 209.430 1.00 33.35 49 GLY C C 1
ATOM 4391 O O . GLY C 1 24 ? 22.098 79.133 210.445 1.00 31.38 49 GLY C O 1
ATOM 4392 N N . ALA C 1 25 ? 22.876 80.303 208.694 1.00 44.22 50 ALA C N 1
ATOM 4393 C CA . ALA C 1 25 ? 22.194 81.521 209.108 1.00 30.15 50 ALA C CA 1
ATOM 4394 C C . ALA C 1 25 ? 20.680 81.316 209.094 1.00 36.51 50 ALA C C 1
ATOM 4395 O O . ALA C 1 25 ? 20.158 80.593 208.236 1.00 37.75 50 ALA C O 1
ATOM 4397 N N . PRO C 1 26 ? 19.947 81.928 210.023 1.00 40.73 51 PRO C N 1
ATOM 4398 C CA . PRO C 1 26 ? 18.493 81.744 210.049 1.00 35.93 51 PRO C CA 1
ATOM 4399 C C . PRO C 1 26 ? 17.813 82.493 208.913 1.00 40.69 51 PRO C C 1
ATOM 4400 O O . PRO C 1 26 ? 18.324 83.489 208.396 1.00 36.68 51 PRO C O 1
ATOM 4404 N N . LEU C 1 27 ? 16.642 81.994 208.528 1.00 39.89 52 LEU C N 1
ATOM 4405 C CA . LEU C 1 27 ? 15.800 82.624 207.512 1.00 42.52 52 LEU C CA 1
ATOM 4406 C C . LEU C 1 27 ? 14.612 83.256 208.230 1.00 49.00 52 LEU C C 1
ATOM 4407 O O . LEU C 1 27 ? 13.675 82.561 208.631 1.00 58.46 52 LEU C O 1
ATOM 4412 N N . ALA C 1 28 ? 14.655 84.575 208.391 1.00 41.46 53 ALA C N 1
ATOM 4413 C CA . ALA C 1 28 ? 13.631 85.294 209.135 1.00 45.16 53 ALA C CA 1
ATOM 4414 C C . ALA C 1 28 ? 12.452 85.647 208.239 1.00 43.29 53 ALA C C 1
ATOM 4415 O O . ALA C 1 28 ? 12.629 85.986 207.064 1.00 43.43 53 ALA C O 1
ATOM 4417 N N . ASN C 1 29 ? 11.246 85.555 208.806 1.00 42.99 54 ASN C N 1
ATOM 4418 C CA . ASN C 1 29 ? 10.015 86.010 208.156 1.00 50.44 54 ASN C CA 1
ATOM 4419 C C . ASN C 1 29 ? 9.827 85.348 206.791 1.00 42.58 54 ASN C C 1
ATOM 4420 O O . ASN C 1 29 ? 9.608 86.010 205.774 1.00 46.06 54 ASN C O 1
ATOM 4425 N N . LEU C 1 30 ? 9.904 84.022 206.781 1.00 39.56 55 LEU C N 1
ATOM 4426 C CA . LEU C 1 30 ? 9.900 83.240 205.556 1.00 32.15 55 LEU C CA 1
ATOM 4427 C C . LEU C 1 30 ? 8.506 82.704 205.263 1.00 36.37 55 LEU C C 1
ATOM 4428 O O . LEU C 1 30 ? 7.809 82.224 206.163 1.00 39.48 55 LEU C O 1
ATOM 4433 N N . GLY C 1 31 ? 8.113 82.778 203.997 1.00 32.57 56 GLY C N 1
ATOM 4434 C CA . GLY C 1 31 ? 6.809 82.319 203.580 1.00 33.02 56 GLY C CA 1
ATOM 4435 C C . GLY C 1 31 ? 5.737 83.368 203.799 1.00 34.91 56 GLY C C 1
ATOM 4436 O O . GLY C 1 31 ? 5.965 84.446 204.354 1.00 41.21 56 GLY C O 1
ATOM 4437 N N . SER C 1 32 ? 4.529 83.032 203.347 1.00 40.32 57 SER C N 1
ATOM 4438 C CA . SER C 1 32 ? 3.431 83.976 203.484 1.00 43.56 57 SER C CA 1
ATOM 4439 C C . SER C 1 32 ? 3.064 84.185 204.946 1.00 41.59 57 SER C C 1
ATOM 4440 O O . SER C 1 32 ? 2.702 85.297 205.348 1.00 43.53 57 SER C O 1
ATOM 4443 N N . GLY C 1 33 ? 3.166 83.134 205.757 1.00 45.44 58 GLY C N 1
ATOM 4444 C CA . GLY C 1 33 ? 2.927 83.259 207.180 1.00 44.25 58 GLY C CA 1
ATOM 4445 C C . GLY C 1 33 ? 4.059 83.876 207.966 1.00 46.39 58 GLY C C 1
ATOM 4446 O O . GLY C 1 33 ? 3.901 84.097 209.171 1.00 47.69 58 GLY C O 1
ATOM 4447 N N . ARG C 1 34 ? 5.192 84.156 207.316 1.00 44.04 59 ARG C N 1
ATOM 4448 C CA . ARG C 1 34 ? 6.352 84.797 207.938 1.00 39.79 59 ARG C CA 1
ATOM 4449 C C . ARG C 1 34 ? 6.826 84.004 209.160 1.00 52.48 59 ARG C C 1
ATOM 4450 O O . ARG C 1 34 ? 6.753 84.453 210.306 1.00 49.39 59 ARG C O 1
ATOM 4458 N N . LEU C 1 35 ? 7.321 82.807 208.878 1.00 49.25 60 LEU C N 1
ATOM 4459 C CA . LEU C 1 35 ? 7.800 81.907 209.914 1.00 38.19 60 LEU C CA 1
ATOM 4460 C C . LEU C 1 35 ? 9.321 81.938 209.993 1.00 41.02 60 LEU C C 1
ATOM 4461 O O . LEU C 1 35 ? 10.013 82.306 209.040 1.00 42.95 60 LEU C O 1
ATOM 4466 N N . ALA C 1 36 ? 9.834 81.559 211.161 1.00 40.68 61 ALA C N 1
ATOM 4467 C CA . ALA C 1 36 ? 11.272 81.421 211.368 1.00 45.51 61 ALA C CA 1
ATOM 4468 C C . ALA C 1 36 ? 11.717 80.136 210.686 1.00 43.68 61 ALA C C 1
ATOM 4469 O O . ALA C 1 36 ? 11.485 79.035 211.192 1.00 55.00 61 ALA C O 1
ATOM 4471 N N . GLY C 1 37 ? 12.351 80.270 209.529 1.00 49.93 62 GLY C N 1
ATOM 4472 C CA . GLY C 1 37 ? 12.756 79.130 208.736 1.00 41.07 62 GLY C CA 1
ATOM 4473 C C . GLY C 1 37 ? 14.220 78.781 208.921 1.00 39.66 62 GLY C C 1
ATOM 4474 O O . GLY C 1 37 ? 15.044 79.631 209.251 1.00 36.71 62 GLY C O 1
ATOM 4475 N N . LYS C 1 38 ? 14.528 77.506 208.717 1.00 36.80 63 LYS C N 1
ATOM 4476 C CA . LYS C 1 38 ? 15.898 77.025 208.645 1.00 38.83 63 LYS C CA 1
ATOM 4477 C C . LYS C 1 38 ? 16.196 76.610 207.212 1.00 39.02 63 LYS C C 1
ATOM 4478 O O . LYS C 1 38 ? 15.366 75.972 206.556 1.00 35.20 63 LYS C O 1
ATOM 4484 N N . LEU C 1 39 ? 17.372 76.986 206.723 1.00 27.37 64 LEU C N 1
ATOM 4485 C CA . LEU C 1 39 ? 17.805 76.555 205.402 1.00 30.19 64 LEU C CA 1
ATOM 4486 C C . LEU C 1 39 ? 18.322 75.126 205.493 1.00 37.85 64 LEU C C 1
ATOM 4487 O O . LEU C 1 39 ? 19.230 74.838 206.280 1.00 35.18 64 LEU C O 1
ATOM 4492 N N . HIS C 1 40 ? 17.729 74.228 204.711 1.00 36.66 65 HIS C N 1
ATOM 4493 C CA . HIS C 1 40 ? 18.217 72.860 204.598 1.00 35.95 65 HIS C CA 1
ATOM 4494 C C . HIS C 1 40 ? 19.112 72.657 203.388 1.00 44.04 65 HIS C C 1
ATOM 4495 O O . HIS C 1 40 ? 20.092 71.910 203.464 1.00 44.50 65 HIS C O 1
ATOM 4502 N N . GLU C 1 41 ? 18.797 73.311 202.273 1.00 31.95 66 GLU C N 1
ATOM 4503 C CA . GLU C 1 41 ? 19.569 73.151 201.053 1.00 37.35 66 GLU C CA 1
ATOM 4504 C C . GLU C 1 41 ? 19.258 74.306 200.115 1.00 31.74 66 GLU C C 1
ATOM 4505 O O . GLU C 1 41 ? 18.102 74.717 199.989 1.00 33.97 66 GLU C O 1
ATOM 4511 N N . ALA C 1 42 ? 20.300 74.828 199.472 1.00 32.71 67 ALA C N 1
ATOM 4512 C CA . ALA C 1 42 ? 20.154 75.820 198.407 1.00 30.71 67 ALA C CA 1
ATOM 4513 C C . ALA C 1 42 ? 21.242 75.532 197.378 1.00 35.19 67 ALA C C 1
ATOM 4514 O O . ALA C 1 42 ? 22.385 75.971 197.536 1.00 27.52 67 ALA C O 1
ATOM 4516 N N . ARG C 1 43 ? 20.889 74.774 196.343 1.00 34.11 68 ARG C N 1
ATOM 4517 C CA . ARG C 1 43 ? 21.784 74.490 195.232 1.00 37.11 68 ARG C CA 1
ATOM 4518 C C . ARG C 1 43 ? 21.061 74.752 193.922 1.00 36.03 68 ARG C C 1
ATOM 4519 O O . ARG C 1 43 ? 19.849 74.548 193.812 1.00 31.71 68 ARG C O 1
ATOM 4527 N N . LEU C 1 44 ? 21.817 75.198 192.923 1.00 28.82 69 LEU C N 1
ATOM 4528 C CA . LEU C 1 44 ? 21.254 75.366 191.594 1.00 34.06 69 LEU C CA 1
ATOM 4529 C C . LEU C 1 44 ? 22.375 75.331 190.567 1.00 34.18 69 LEU C C 1
ATOM 4530 O O . LEU C 1 44 ? 23.502 75.755 190.838 1.00 30.86 69 LEU C O 1
ATOM 4535 N N . TYR C 1 45 ? 22.052 74.800 189.392 1.00 31.48 70 TYR C N 1
ATOM 4536 C CA . TYR C 1 45 ? 22.951 74.845 188.251 1.00 32.61 70 TYR C CA 1
ATOM 4537 C C . TYR C 1 45 ? 22.734 76.142 187.487 1.00 32.19 70 TYR C C 1
ATOM 4538 O O . TYR C 1 45 ? 21.604 76.623 187.363 1.00 23.79 70 TYR C O 1
ATOM 4547 N N . VAL C 1 46 ? 23.828 76.710 186.987 1.00 23.32 71 VAL C N 1
ATOM 4548 C CA . VAL C 1 46 ? 23.787 77.895 186.142 1.00 32.90 71 VAL C CA 1
ATOM 4549 C C . VAL C 1 46 ? 24.740 77.666 184.979 1.00 38.72 71 VAL C C 1
ATOM 4550 O O . VAL C 1 46 ? 25.703 76.900 185.086 1.00 26.39 71 VAL C O 1
ATOM 4554 N N . TYR C 1 47 ? 24.468 78.327 183.858 1.00 29.90 72 TYR C N 1
ATOM 4555 C CA . TYR C 1 47 ? 25.259 78.091 182.658 1.00 30.13 72 TYR C CA 1
ATOM 4556 C C . TYR C 1 47 ? 25.157 79.293 181.731 1.00 33.56 72 TYR C C 1
ATOM 4557 O O . TYR C 1 47 ? 24.414 80.244 181.987 1.00 28.94 72 TYR C O 1
ATOM 4566 N N . GLY C 1 48 ? 25.929 79.234 180.647 1.00 38.37 73 GLY C N 1
ATOM 4567 C CA . GLY C 1 48 ? 25.910 80.252 179.614 1.00 34.62 73 GLY C CA 1
ATOM 4568 C C . GLY C 1 48 ? 26.256 81.642 180.102 1.00 31.60 73 GLY C C 1
ATOM 4569 O O . GLY C 1 48 ? 25.542 82.604 179.802 1.00 28.99 73 GLY C O 1
ATOM 4570 N N . PHE C 1 49 ? 27.348 81.767 180.851 1.00 31.14 74 PHE C N 1
ATOM 4571 C CA . PHE C 1 49 ? 27.735 83.057 181.404 1.00 36.37 74 PHE C CA 1
ATOM 4572 C C . PHE C 1 49 ? 28.363 83.926 180.323 1.00 39.93 74 PHE C C 1
ATOM 4573 O O . PHE C 1 49 ? 29.208 83.463 179.549 1.00 29.92 74 PHE C O 1
ATOM 4581 N N . GLU C 1 50 ? 27.935 85.185 180.266 1.00 33.26 75 GLU C N 1
ATOM 4582 C CA . GLU C 1 50 ? 28.361 86.108 179.227 1.00 32.01 75 GLU C CA 1
ATOM 4583 C C . GLU C 1 50 ? 28.533 87.498 179.818 1.00 38.02 75 GLU C C 1
ATOM 4584 O O . GLU C 1 50 ? 27.832 87.885 180.757 1.00 32.38 75 GLU C O 1
ATOM 4590 N N . LEU C 1 51 ? 29.478 88.245 179.256 1.00 38.92 76 LEU C N 1
ATOM 4591 C CA . LEU C 1 51 ? 29.656 89.654 179.569 1.00 34.54 76 LEU C CA 1
ATOM 4592 C C . LEU C 1 51 ? 29.093 90.494 178.430 1.00 37.07 76 LEU C C 1
ATOM 4593 O O . LEU C 1 51 ? 29.280 90.169 177.254 1.00 40.59 76 LEU C O 1
ATOM 4598 N N . VAL C 1 52 ? 28.389 91.565 178.786 1.00 37.72 77 VAL C N 1
ATOM 4599 C CA . VAL C 1 52 ? 27.718 92.434 177.826 1.00 40.45 77 VAL C CA 1
ATOM 4600 C C . VAL C 1 52 ? 28.422 93.783 177.823 1.00 42.83 77 VAL C C 1
ATOM 4601 O O . VAL C 1 52 ? 28.609 94.392 178.884 1.00 40.98 77 VAL C O 1
ATOM 4605 N N . ASP C 1 53 ? 28.812 94.251 176.637 1.00 37.21 78 ASP C N 1
ATOM 4606 C CA . ASP C 1 53 ? 29.474 95.542 176.528 1.00 37.75 78 ASP C CA 1
ATOM 4607 C C . ASP C 1 53 ? 28.443 96.650 176.314 1.00 38.95 78 ASP C C 1
ATOM 4608 O O . ASP C 1 53 ? 27.240 96.404 176.188 1.00 38.61 78 ASP C O 1
ATOM 4613 N N . ALA C 1 54 ? 28.931 97.892 176.256 1.00 44.78 79 ALA C N 1
ATOM 4614 C CA . ALA C 1 54 ? 28.039 99.044 176.162 1.00 46.88 79 ALA C CA 1
ATOM 4615 C C . ALA C 1 54 ? 27.239 99.045 174.866 1.00 47.53 79 ALA C C 1
ATOM 4616 O O . ALA C 1 54 ? 26.146 99.620 174.815 1.00 52.40 79 ALA C O 1
ATOM 4618 N N . LYS C 1 55 ? 27.761 98.416 173.812 1.00 52.83 80 LYS C N 1
ATOM 4619 C CA . LYS C 1 55 ? 27.031 98.322 172.554 1.00 50.60 80 LYS C CA 1
ATOM 4620 C C . LYS C 1 55 ? 26.015 97.188 172.543 1.00 49.50 80 LYS C C 1
ATOM 4621 O O . LYS C 1 55 ? 25.198 97.121 171.618 1.00 37.66 80 LYS C O 1
ATOM 4627 N N . GLY C 1 56 ? 26.045 96.301 173.536 1.00 41.93 81 GLY C N 1
ATOM 4628 C CA . GLY C 1 56 ? 25.094 95.214 173.630 1.00 36.72 81 GLY C CA 1
ATOM 4629 C C . GLY C 1 56 ? 25.598 93.867 173.163 1.00 41.16 81 GLY C C 1
ATOM 4630 O O . GLY C 1 56 ? 24.823 92.903 173.168 1.00 45.52 81 GLY C O 1
ATOM 4631 N N . LYS C 1 57 ? 26.860 93.765 172.759 1.00 39.96 82 LYS C N 1
ATOM 4632 C CA . LYS C 1 57 ? 27.408 92.491 172.321 1.00 40.34 82 LYS C CA 1
ATOM 4633 C C . LYS C 1 57 ? 27.681 91.588 173.519 1.00 45.37 82 LYS C C 1
ATOM 4634 O O . LYS C 1 57 ? 27.982 92.055 174.622 1.00 47.07 82 LYS C O 1
ATOM 4640 N N . HIS C 1 58 ? 27.569 90.282 173.291 1.00 38.25 83 HIS C N 1
ATOM 4641 C CA . HIS C 1 58 ? 27.666 89.280 174.346 1.00 38.50 83 HIS C CA 1
ATOM 4642 C C . HIS C 1 58 ? 28.960 88.494 174.182 1.00 37.70 83 HIS C C 1
ATOM 4643 O O . HIS C 1 58 ? 29.144 87.796 173.179 1.00 44.46 83 HIS C O 1
ATOM 4650 N N . THR C 1 59 ? 29.848 88.602 175.170 1.00 37.24 84 THR C N 1
ATOM 4651 C CA . THR C 1 59 ? 31.089 87.844 175.166 1.00 38.57 84 THR C CA 1
ATOM 4652 C C . THR C 1 59 ? 30.964 86.684 176.138 1.00 42.97 84 THR C C 1
ATOM 4653 O O . THR C 1 59 ? 30.869 86.916 177.353 1.00 42.01 84 THR C O 1
ATOM 4657 N N . PRO C 1 60 ? 30.957 85.436 175.671 1.00 43.08 85 PRO C N 1
ATOM 4658 C CA . PRO C 1 60 ? 30.836 84.305 176.596 1.00 39.37 85 PRO C CA 1
ATOM 4659 C C . PRO C 1 60 ? 32.032 84.208 177.531 1.00 43.54 85 PRO C C 1
ATOM 4660 O O . PRO C 1 60 ? 33.160 84.560 177.177 1.00 39.67 85 PRO C O 1
ATOM 4664 N N . ILE C 1 61 ? 31.767 83.727 178.743 1.00 44.00 86 ILE C N 1
ATOM 4665 C CA . ILE C 1 61 ? 32.795 83.499 179.752 1.00 40.17 86 ILE C CA 1
ATOM 4666 C C . ILE C 1 61 ? 33.162 82.022 179.727 1.00 41.97 86 ILE C C 1
ATOM 4667 O O . ILE C 1 61 ? 32.306 81.159 179.954 1.00 43.52 86 ILE C O 1
ATOM 4672 N N . ALA C 1 62 ? 34.430 81.728 179.451 1.00 29.12 87 ALA C N 1
ATOM 4673 C CA . ALA C 1 62 ? 34.917 80.355 179.495 1.00 37.74 87 ALA C CA 1
ATOM 4674 C C . ALA C 1 62 ? 35.218 79.980 180.940 1.00 38.13 87 ALA C C 1
ATOM 4675 O O . ALA C 1 62 ? 36.062 80.609 181.587 1.00 38.03 87 ALA C O 1
ATOM 4677 N N . LEU C 1 63 ? 34.532 78.959 181.445 1.00 40.09 88 LEU C N 1
ATOM 4678 C CA . LEU C 1 63 ? 34.605 78.602 182.855 1.00 30.30 88 LEU C CA 1
ATOM 4679 C C . LEU C 1 63 ? 35.804 77.706 183.138 1.00 35.09 88 LEU C C 1
ATOM 4680 O O . LEU C 1 63 ? 36.121 76.803 182.358 1.00 42.40 88 LEU C O 1
ATOM 4685 N N . THR C 1 64 ? 36.466 77.967 184.263 1.00 36.12 89 THR C N 1
ATOM 4686 C CA . THR C 1 64 ? 37.496 77.064 184.756 1.00 39.23 89 THR C CA 1
ATOM 4687 C C . THR C 1 64 ? 36.896 75.688 185.007 1.00 39.14 89 THR C C 1
ATOM 4688 O O . THR C 1 64 ? 35.839 75.565 185.631 1.00 44.29 89 THR C O 1
ATOM 4692 N N . GLN C 1 65 ? 37.566 74.651 184.514 1.00 36.37 90 GLN C N 1
ATOM 4693 C CA . GLN C 1 65 ? 37.108 73.279 184.699 1.00 40.68 90 GLN C CA 1
ATOM 4694 C C . GLN C 1 65 ? 37.616 72.775 186.045 1.00 41.49 90 GLN C C 1
ATOM 4695 O O . GLN C 1 65 ? 38.823 72.587 186.230 1.00 35.64 90 GLN C O 1
ATOM 4701 N N . ASN C 1 66 ? 36.701 72.567 186.984 1.00 38.23 91 ASN C N 1
ATOM 4702 C CA . ASN C 1 66 ? 37.049 72.068 188.310 1.00 40.29 91 ASN C CA 1
ATOM 4703 C C . ASN C 1 66 ? 35.937 71.129 188.767 1.00 42.21 91 ASN C C 1
ATOM 4704 O O . ASN C 1 66 ? 35.181 70.580 187.958 1.00 44.06 91 ASN C O 1
ATOM 4709 N N . ASP C 1 67 ? 35.826 70.939 190.082 1.00 39.74 92 ASP C N 1
ATOM 4710 C CA . ASP C 1 67 ? 34.816 70.050 190.639 1.00 42.02 92 ASP C CA 1
ATOM 4711 C C . ASP C 1 67 ? 33.440 70.694 190.731 1.00 34.70 92 ASP C C 1
ATOM 4712 O O . ASP C 1 67 ? 32.455 69.981 190.950 1.00 36.05 92 ASP C O 1
ATOM 4717 N N . TRP C 1 68 ? 33.347 72.013 190.569 1.00 31.36 93 TRP C N 1
ATOM 4718 C CA . TRP C 1 68 ? 32.073 72.716 190.588 1.00 31.19 93 TRP C CA 1
ATOM 4719 C C . TRP C 1 68 ? 31.679 73.264 189.227 1.00 36.44 93 TRP C C 1
ATOM 4720 O O . TRP C 1 68 ? 30.601 73.856 189.102 1.00 39.32 93 TRP C O 1
ATOM 4731 N N . GLN C 1 69 ? 32.515 73.090 188.206 1.00 36.31 94 GLN C N 1
ATOM 4732 C CA . GLN C 1 69 ? 32.279 73.698 186.903 1.00 29.37 94 GLN C CA 1
ATOM 4733 C C . GLN C 1 69 ? 32.720 72.734 185.815 1.00 39.66 94 GLN C C 1
ATOM 4734 O O . GLN C 1 69 ? 33.884 72.320 185.780 1.00 26.63 94 GLN C O 1
ATOM 4740 N N . TYR C 1 70 ? 31.788 72.380 184.933 1.00 37.49 95 TYR C N 1
ATOM 4741 C CA . TYR C 1 70 ? 32.038 71.473 183.822 1.00 38.58 95 TYR C CA 1
ATOM 4742 C C . TYR C 1 70 ? 31.462 72.090 182.559 1.00 39.49 95 TYR C C 1
ATOM 4743 O O . TYR C 1 70 ? 30.315 72.550 182.562 1.00 31.82 95 TYR C O 1
ATOM 4752 N N . ALA C 1 71 ? 32.257 72.096 181.487 1.00 39.20 96 ALA C N 1
ATOM 4753 C CA . ALA C 1 71 ? 31.883 72.758 180.242 1.00 34.49 96 ALA C CA 1
ATOM 4754 C C . ALA C 1 71 ? 31.494 74.205 180.511 1.00 42.76 96 ALA C C 1
ATOM 4755 O O . ALA C 1 71 ? 32.337 75.017 180.908 1.00 44.47 96 ALA C O 1
ATOM 4757 N N . ASP C 1 72 ? 30.219 74.534 180.312 1.00 35.21 97 ASP C N 1
ATOM 4758 C CA . ASP C 1 72 ? 29.707 75.867 180.598 1.00 32.66 97 ASP C CA 1
ATOM 4759 C C . ASP C 1 72 ? 28.732 75.878 181.769 1.00 32.81 97 ASP C C 1
ATOM 4760 O O . ASP C 1 72 ? 28.043 76.881 181.975 1.00 33.56 97 ASP C O 1
ATOM 4765 N N . VAL C 1 73 ? 28.670 74.800 182.547 1.00 33.04 98 VAL C N 1
ATOM 4766 C CA . VAL C 1 73 ? 27.736 74.667 183.660 1.00 28.05 98 VAL C CA 1
ATOM 4767 C C . VAL C 1 73 ? 28.505 74.795 184.967 1.00 33.37 98 VAL C C 1
ATOM 4768 O O . VAL C 1 73 ? 29.551 74.159 185.145 1.00 31.67 98 VAL C O 1
ATOM 4772 N N . ALA C 1 74 ? 27.983 75.611 185.879 1.00 34.33 99 ALA C N 1
ATOM 4773 C CA . ALA C 1 74 ? 28.519 75.745 187.225 1.00 32.41 99 ALA C CA 1
ATOM 4774 C C . ALA C 1 74 ? 27.453 75.355 188.239 1.00 36.92 99 ALA C C 1
ATOM 4775 O O . ALA C 1 74 ? 26.252 75.503 187.989 1.00 34.82 99 ALA C O 1
ATOM 4777 N N . LEU C 1 75 ? 27.895 74.854 189.387 1.00 33.91 100 LEU C N 1
ATOM 4778 C CA . LEU C 1 75 ? 26.996 74.495 190.474 1.00 34.70 100 LEU C CA 1
ATOM 4779 C C . LEU C 1 75 ? 27.210 75.445 191.643 1.00 30.31 100 LEU C C 1
ATOM 4780 O O . LEU C 1 75 ? 28.304 75.496 192.216 1.00 40.26 100 LEU C O 1
ATOM 4785 N N . LEU C 1 76 ? 26.166 76.185 191.996 1.00 30.70 101 LEU C N 1
ATOM 4786 C CA . LEU C 1 76 ? 26.178 77.013 193.190 1.00 29.55 101 LEU C CA 1
ATOM 4787 C C . LEU C 1 76 ? 25.606 76.228 194.363 1.00 33.54 101 LEU C C 1
ATOM 4788 O O . LEU C 1 76 ? 24.603 75.522 194.224 1.00 30.74 101 LEU C O 1
ATOM 4793 N N . ASP C 1 77 ? 26.260 76.347 195.517 1.00 33.43 102 ASP C N 1
ATOM 4794 C CA . ASP C 1 77 ? 25.821 75.693 196.748 1.00 29.05 102 ASP C CA 1
ATOM 4795 C C . ASP C 1 77 ? 26.052 76.673 197.888 1.00 34.77 102 ASP C C 1
ATOM 4796 O O . ASP C 1 77 ? 27.201 76.995 198.209 1.00 38.12 102 ASP C O 1
ATOM 4801 N N . PHE C 1 78 ? 24.967 77.140 198.501 1.00 26.75 103 PHE C N 1
ATOM 4802 C CA . PHE C 1 78 ? 25.030 78.152 199.545 1.00 36.34 103 PHE C CA 1
ATOM 4803 C C . PHE C 1 78 ? 25.053 77.560 200.950 1.00 36.10 103 PHE C C 1
ATOM 4804 O O . PHE C 1 78 ? 24.942 78.308 201.927 1.00 41.47 103 PHE C O 1
ATOM 4812 N N . LYS C 1 79 ? 25.196 76.245 201.075 1.00 40.08 104 LYS C N 1
ATOM 4813 C CA . LYS C 1 79 ? 25.290 75.594 202.371 1.00 41.63 104 LYS C CA 1
ATOM 4814 C C . LYS C 1 79 ? 26.750 75.447 202.788 1.00 46.18 104 LYS C C 1
ATOM 4815 O O . LYS C 1 79 ? 27.661 75.426 201.957 1.00 44.50 104 LYS C O 1
ATOM 4821 N N . ASP C 1 80 ? 26.964 75.350 204.096 1.00 42.64 105 ASP C N 1
ATOM 4822 C CA . ASP C 1 80 ? 28.291 75.072 204.622 1.00 41.65 105 ASP C CA 1
ATOM 4823 C C . ASP C 1 80 ? 28.530 73.566 204.660 1.00 33.59 105 ASP C C 1
ATOM 4824 O O . ASP C 1 80 ? 27.595 72.763 204.693 1.00 30.22 105 ASP C O 1
ATOM 4829 N N . ALA C 1 81 ? 29.811 73.190 204.649 1.00 44.08 106 ALA C N 1
ATOM 4830 C CA . ALA C 1 81 ? 30.169 71.777 204.570 1.00 48.16 106 ALA C CA 1
ATOM 4831 C C . ALA C 1 81 ? 29.679 71.009 205.792 1.00 48.67 106 ALA C C 1
ATOM 4832 O O . ALA C 1 81 ? 29.061 69.946 205.664 1.00 44.74 106 ALA C O 1
ATOM 4834 N N . ARG C 1 82 ? 29.939 71.533 206.992 1.00 46.20 107 ARG C N 1
ATOM 4835 C CA . ARG C 1 82 ? 29.601 70.800 208.206 1.00 56.17 107 ARG C CA 1
ATOM 4836 C C . ARG C 1 82 ? 28.113 70.838 208.532 1.00 62.07 107 ARG C C 1
ATOM 4837 O O . ARG C 1 82 ? 27.624 69.936 209.221 1.00 66.56 107 ARG C O 1
ATOM 4845 N N . GLY C 1 83 ? 27.387 71.846 208.060 1.00 51.29 108 GLY C N 1
ATOM 4846 C CA . GLY C 1 83 ? 25.952 71.897 208.274 1.00 44.05 108 GLY C CA 1
ATOM 4847 C C . GLY C 1 83 ? 25.524 72.366 209.647 1.00 45.26 108 GLY C C 1
ATOM 4848 O O . GLY C 1 83 ? 24.589 71.798 210.228 1.00 53.07 108 GLY C O 1
ATOM 4849 N N . GLY C 1 84 ? 26.174 73.393 210.182 1.00 35.94 109 GLY C N 1
ATOM 4850 C CA . GLY C 1 84 ? 25.862 73.912 211.498 1.00 39.65 109 GLY C CA 1
ATOM 4851 C C . GLY C 1 84 ? 24.760 74.950 211.473 1.00 44.21 109 GLY C C 1
ATOM 4852 O O . GLY C 1 84 ? 23.941 75.011 210.552 1.00 46.73 109 GLY C O 1
ATOM 4853 N N . ASN C 1 85 ? 24.744 75.782 212.515 1.00 33.61 110 ASN C N 1
ATOM 4854 C CA . ASN C 1 85 ? 23.753 76.841 212.667 1.00 39.09 110 ASN C CA 1
ATOM 4855 C C . ASN C 1 85 ? 24.412 78.210 212.802 1.00 39.89 110 ASN C C 1
ATOM 4856 O O . ASN C 1 85 ? 23.837 79.131 213.387 1.00 38.30 110 ASN C O 1
ATOM 4861 N N . ALA C 1 86 ? 25.619 78.354 212.268 1.00 35.52 111 ALA C N 1
ATOM 4862 C CA . ALA C 1 86 ? 26.337 79.617 212.274 1.00 39.06 111 ALA C CA 1
ATOM 4863 C C . ALA C 1 86 ? 26.319 80.231 210.881 1.00 48.53 111 ALA C C 1
ATOM 4864 O O . ALA C 1 86 ? 26.252 79.523 209.872 1.00 39.57 111 ALA C O 1
ATOM 4866 N N . ALA C 1 87 ? 26.370 81.559 210.835 1.00 50.13 112 ALA C N 1
ATOM 4867 C CA . ALA C 1 87 ? 26.474 82.247 209.559 1.00 52.55 112 ALA C CA 1
ATOM 4868 C C . ALA C 1 87 ? 27.815 81.931 208.907 1.00 48.49 112 ALA C C 1
ATOM 4869 O O . ALA C 1 87 ? 28.774 81.528 209.572 1.00 43.62 112 ALA C O 1
ATOM 4871 N N . CYS C 1 88 ? 27.875 82.110 207.588 1.00 52.29 113 CYS C N 1
ATOM 4872 C CA . CYS C 1 88 ? 29.095 81.790 206.860 1.00 50.89 113 CYS C CA 1
ATOM 4873 C C . CYS C 1 88 ? 30.249 82.640 207.381 1.00 52.65 113 CYS C C 1
ATOM 4874 O O . CYS C 1 88 ? 30.072 83.811 207.732 1.00 49.01 113 CYS C O 1
ATOM 4877 N N . THR C 1 89 ? 31.426 82.034 207.455 1.00 38.24 114 THR C N 1
ATOM 4878 C CA . THR C 1 89 ? 32.643 82.666 207.938 1.00 53.07 114 THR C CA 1
ATOM 4879 C C . THR C 1 89 ? 33.775 82.285 206.999 1.00 59.28 114 THR C C 1
ATOM 4880 O O . THR C 1 89 ? 33.647 81.334 206.221 1.00 60.53 114 THR C O 1
ATOM 4884 N N . PRO C 1 90 ? 34.892 83.017 207.033 1.00 62.69 115 PRO C N 1
ATOM 4885 C CA . PRO C 1 90 ? 36.080 82.544 206.302 1.00 53.06 115 PRO C CA 1
ATOM 4886 C C . PRO C 1 90 ? 36.489 81.134 206.692 1.00 53.59 115 PRO C C 1
ATOM 4887 O O . PRO C 1 90 ? 36.799 80.317 205.816 1.00 47.44 115 PRO C O 1
ATOM 4891 N N . GLY C 1 91 ? 36.475 80.821 207.990 1.00 60.26 116 GLY C N 1
ATOM 4892 C CA . GLY C 1 91 ? 36.843 79.486 208.428 1.00 60.22 116 GLY C CA 1
ATOM 4893 C C . GLY C 1 91 ? 35.860 78.415 208.001 1.00 62.23 116 GLY C C 1
ATOM 4894 O O . GLY C 1 91 ? 36.259 77.281 207.721 1.00 64.34 116 GLY C O 1
ATOM 4895 N N . ASN C 1 92 ? 34.572 78.750 207.945 1.00 51.99 117 ASN C N 1
ATOM 4896 C CA . ASN C 1 92 ? 33.524 77.818 207.525 1.00 55.46 117 ASN C CA 1
ATOM 4897 C C . ASN C 1 92 ? 32.622 78.522 206.520 1.00 50.76 117 ASN C C 1
ATOM 4898 O O . ASN C 1 92 ? 31.543 79.019 206.872 1.00 42.99 117 ASN C O 1
ATOM 4903 N N . PRO C 1 93 ? 33.030 78.579 205.258 1.00 46.03 118 PRO C N 1
ATOM 4904 C CA . PRO C 1 93 ? 32.266 79.316 204.252 1.00 41.13 118 PRO C CA 1
ATOM 4905 C C . PRO C 1 93 ? 31.228 78.436 203.566 1.00 42.52 118 PRO C C 1
ATOM 4906 O O . PRO C 1 93 ? 31.182 77.218 203.748 1.00 43.51 118 PRO C O 1
ATOM 4910 N N . ALA C 1 94 ? 30.383 79.088 202.772 1.00 42.32 119 ALA C N 1
ATOM 4911 C CA . ALA C 1 94 ? 29.529 78.353 201.853 1.00 42.54 119 ALA C CA 1
ATOM 4912 C C . ALA C 1 94 ? 30.395 77.584 200.863 1.00 36.99 119 ALA C C 1
ATOM 4913 O O . ALA C 1 94 ? 31.526 77.974 200.561 1.00 35.00 119 ALA C O 1
ATOM 4915 N N . LYS C 1 95 ? 29.858 76.473 200.360 1.00 39.39 120 LYS C N 1
ATOM 4916 C CA . LYS C 1 95 ? 30.684 75.544 199.597 1.00 39.14 120 LYS C CA 1
ATOM 4917 C C . LYS C 1 95 ? 31.142 76.151 198.274 1.00 42.84 120 LYS C C 1
ATOM 4918 O O . LYS C 1 95 ? 32.323 76.062 197.920 1.00 44.79 120 LYS C O 1
ATOM 4924 N N . ASN C 1 96 ? 30.232 76.785 197.532 1.00 33.23 121 ASN C N 1
ATOM 4925 C CA . ASN C 1 96 ? 30.604 77.362 196.240 1.00 34.71 121 ASN C CA 1
ATOM 4926 C C . ASN C 1 96 ? 29.574 78.410 195.838 1.00 36.69 121 ASN C C 1
ATOM 4927 O O . ASN C 1 96 ? 28.462 78.058 195.431 1.00 34.92 121 ASN C O 1
ATOM 4932 N N . THR C 1 97 ? 29.952 79.688 195.927 1.00 30.76 122 THR C N 1
ATOM 4933 C CA . THR C 1 97 ? 29.063 80.791 195.579 1.00 42.57 122 THR C CA 1
ATOM 4934 C C . THR C 1 97 ? 29.658 81.734 194.541 1.00 39.05 122 THR C C 1
ATOM 4935 O O . THR C 1 97 ? 29.096 82.811 194.308 1.00 43.34 122 THR C O 1
ATOM 4939 N N . THR C 1 98 ? 30.774 81.372 193.912 1.00 39.11 123 THR C N 1
ATOM 4940 C CA . THR C 1 98 ? 31.427 82.234 192.934 1.00 44.40 123 THR C CA 1
ATOM 4941 C C . THR C 1 98 ? 31.686 81.448 191.658 1.00 41.17 123 THR C C 1
ATOM 4942 O O . THR C 1 98 ? 32.326 80.392 191.696 1.00 47.19 123 THR C O 1
ATOM 4946 N N . VAL C 1 99 ? 31.188 81.961 190.538 1.00 36.21 124 VAL C N 1
ATOM 4947 C CA . VAL C 1 99 ? 31.469 81.396 189.224 1.00 33.99 124 VAL C CA 1
ATOM 4948 C C . VAL C 1 99 ? 32.746 82.041 188.702 1.00 41.60 124 VAL C C 1
ATOM 4949 O O . VAL C 1 99 ? 32.826 83.269 188.583 1.00 39.44 124 VAL C O 1
ATOM 4953 N N . VAL C 1 100 ? 33.749 81.220 188.397 1.00 38.97 125 VAL C N 1
ATOM 4954 C CA . VAL C 1 100 ? 35.064 81.705 187.999 1.00 29.26 125 VAL C CA 1
ATOM 4955 C C . VAL C 1 100 ? 35.372 81.230 186.587 1.00 30.39 125 VAL C C 1
ATOM 4956 O O . VAL C 1 100 ? 34.989 80.123 186.189 1.00 33.12 125 VAL C O 1
ATOM 4960 N N . GLY C 1 101 ? 36.072 82.074 185.836 1.00 31.50 126 GLY C N 1
ATOM 4961 C CA . GLY C 1 101 ? 36.472 81.758 184.483 1.00 34.40 126 GLY C CA 1
ATOM 4962 C C . GLY C 1 101 ? 37.312 82.864 183.883 1.00 38.72 126 GLY C C 1
ATOM 4963 O O . GLY C 1 101 ? 37.986 83.601 184.609 1.00 38.24 126 GLY C O 1
ATOM 4964 N N . ALA C 1 102 ? 37.278 82.998 182.560 1.00 38.57 127 ALA C N 1
ATOM 4965 C CA . ALA C 1 102 ? 38.037 84.037 181.885 1.00 39.42 127 ALA C CA 1
ATOM 4966 C C . ALA C 1 102 ? 37.327 84.419 180.596 1.00 43.72 127 ALA C C 1
ATOM 4967 O O . ALA C 1 102 ? 36.682 83.587 179.952 1.00 52.64 127 ALA C O 1
ATOM 4969 N N . ALA C 1 103 ? 37.451 85.686 180.232 1.00 42.10 128 ALA C N 1
ATOM 4970 C CA . ALA C 1 103 ? 36.863 86.244 179.026 1.00 44.87 128 ALA C CA 1
ATOM 4971 C C . ALA C 1 103 ? 37.904 87.089 178.312 1.00 46.52 128 ALA C C 1
ATOM 4972 O O . ALA C 1 103 ? 38.863 87.560 178.934 1.00 42.73 128 ALA C O 1
ATOM 4974 N N . PRO C 1 104 ? 37.756 87.284 177.001 1.00 46.96 129 PRO C N 1
ATOM 4975 C CA . PRO C 1 104 ? 38.671 88.180 176.284 1.00 40.31 129 PRO C CA 1
ATOM 4976 C C . PRO C 1 104 ? 38.696 89.565 176.911 1.00 38.83 129 PRO C C 1
ATOM 4977 O O . PRO C 1 104 ? 37.734 90.004 177.546 1.00 35.21 129 PRO C O 1
ATOM 4981 N N . GLN C 1 105 ? 39.820 90.252 176.732 1.00 44.63 130 GLN C N 1
ATOM 4982 C CA . GLN C 1 105 ? 39.975 91.579 177.304 1.00 49.36 130 GLN C CA 1
ATOM 4983 C C . GLN C 1 105 ? 39.058 92.578 176.610 1.00 46.68 130 GLN C C 1
ATOM 4984 O O . GLN C 1 105 ? 38.686 92.416 175.444 1.00 49.00 130 GLN C O 1
ATOM 4990 N N . GLY C 1 106 ? 38.701 93.616 177.341 1.00 45.64 131 GLY C N 1
ATOM 4991 C CA . GLY C 1 106 ? 37.755 94.605 176.865 1.00 42.97 131 GLY C CA 1
ATOM 4992 C C . GLY C 1 106 ? 36.987 95.182 178.035 1.00 49.56 131 GLY C C 1
ATOM 4993 O O . GLY C 1 106 ? 37.163 94.783 179.183 1.00 43.17 131 GLY C O 1
ATOM 4994 N N . ALA C 1 107 ? 36.126 96.141 177.716 1.00 48.77 132 ALA C N 1
ATOM 4995 C CA . ALA C 1 107 ? 35.296 96.804 178.711 1.00 52.99 132 ALA C CA 1
ATOM 4996 C C . ALA C 1 107 ? 33.866 96.289 178.608 1.00 56.24 132 ALA C C 1
ATOM 4997 O O . ALA C 1 107 ? 33.283 96.272 177.518 1.00 58.02 132 ALA C O 1
ATOM 4999 N N . TYR C 1 108 ? 33.310 95.866 179.741 1.00 49.02 133 TYR C N 1
ATOM 5000 C CA . TYR C 1 108 ? 31.943 95.376 179.808 1.00 49.91 133 TYR C CA 1
ATOM 5001 C C . TYR C 1 108 ? 31.200 96.090 180.926 1.00 45.92 133 TYR C C 1
ATOM 5002 O O . TYR C 1 108 ? 31.797 96.513 181.920 1.00 37.50 133 TYR C O 1
ATOM 5011 N N . VAL C 1 109 ? 29.887 96.216 180.756 1.00 44.46 134 VAL C N 1
ATOM 5012 C CA . VAL C 1 109 ? 29.046 96.851 181.760 1.00 42.69 134 VAL C CA 1
ATOM 5013 C C . VAL C 1 109 ? 27.933 95.945 182.265 1.00 45.69 134 VAL C C 1
ATOM 5014 O O . VAL C 1 109 ? 27.354 96.236 183.325 1.00 47.44 134 VAL C O 1
ATOM 5018 N N . GLY C 1 110 ? 27.607 94.858 181.564 1.00 46.14 135 GLY C N 1
ATOM 5019 C CA . GLY C 1 110 ? 26.489 94.015 181.929 1.00 41.76 135 GLY C CA 1
ATOM 5020 C C . GLY C 1 110 ? 26.904 92.565 182.107 1.00 46.49 135 GLY C C 1
ATOM 5021 O O . GLY C 1 110 ? 28.056 92.190 181.878 1.00 40.87 135 GLY C O 1
ATOM 5022 N N . LEU C 1 111 ? 25.927 91.761 182.518 1.00 41.37 136 LEU C N 1
ATOM 5023 C CA . LEU C 1 111 ? 26.118 90.341 182.762 1.00 29.52 136 LEU C CA 1
ATOM 5024 C C . LEU C 1 111 ? 24.863 89.595 182.339 1.00 35.21 136 LEU C C 1
ATOM 5025 O O . LEU C 1 111 ? 23.746 90.075 182.550 1.00 36.76 136 LEU C O 1
ATOM 5030 N N . ALA C 1 112 ? 25.053 88.426 181.733 1.00 28.53 137 ALA C N 1
ATOM 5031 C CA . ALA C 1 112 ? 23.949 87.553 181.370 1.00 29.40 137 ALA C CA 1
ATOM 5032 C C . ALA C 1 112 ? 24.321 86.119 181.707 1.00 36.59 137 ALA C C 1
ATOM 5033 O O . ALA C 1 112 ? 25.460 85.699 181.488 1.00 37.27 137 ALA C O 1
ATOM 5035 N N . PHE C 1 113 ? 23.361 85.378 182.253 1.00 34.13 138 PHE C N 1
ATOM 5036 C CA . PHE C 1 113 ? 23.533 83.952 182.481 1.00 34.02 138 PHE C CA 1
ATOM 5037 C C . PHE C 1 113 ? 22.163 83.289 182.427 1.00 35.35 138 PHE C C 1
ATOM 5038 O O . PHE C 1 113 ? 21.139 83.947 182.222 1.00 42.79 138 PHE C O 1
ATOM 5046 N N . SER C 1 114 ? 22.155 81.971 182.598 1.00 26.06 139 SER C N 1
ATOM 5047 C CA . SER C 1 114 ? 20.935 81.183 182.547 1.00 28.10 139 SER C CA 1
ATOM 5048 C C . SER C 1 114 ? 20.884 80.245 183.743 1.00 33.75 139 SER C C 1
ATOM 5049 O O . SER C 1 114 ? 21.916 79.772 184.227 1.00 26.87 139 SER C O 1
ATOM 5052 N N . VAL C 1 115 ? 19.671 79.980 184.215 1.00 35.45 140 VAL C N 1
ATOM 5053 C CA . VAL C 1 115 ? 19.442 79.091 185.347 1.00 33.36 140 VAL C CA 1
ATOM 5054 C C . VAL C 1 115 ? 18.995 77.738 184.817 1.00 36.12 140 VAL C C 1
ATOM 5055 O O . VAL C 1 115 ? 18.039 77.652 184.037 1.00 26.05 140 VAL C O 1
ATOM 5059 N N . GLY C 1 116 ? 19.687 76.681 185.234 1.00 31.92 141 GLY C N 1
ATOM 5060 C CA . GLY C 1 116 ? 19.322 75.329 184.884 1.00 30.24 141 GLY C CA 1
ATOM 5061 C C . GLY C 1 116 ? 20.507 74.552 184.366 1.00 31.65 141 GLY C C 1
ATOM 5062 O O . GLY C 1 116 ? 21.649 75.023 184.375 1.00 31.87 141 GLY C O 1
ATOM 5063 N N . ALA C 1 117 ? 20.232 73.331 183.917 1.00 30.48 142 ALA C N 1
ATOM 5064 C CA . ALA C 1 117 ? 21.225 72.476 183.283 1.00 35.21 142 ALA C CA 1
ATOM 5065 C C . ALA C 1 117 ? 20.805 72.236 181.840 1.00 29.04 142 ALA C C 1
ATOM 5066 O O . ALA C 1 117 ? 19.713 71.689 181.602 1.00 35.58 142 ALA C O 1
ATOM 5068 N N . PRO C 1 118 ? 21.609 72.624 180.854 1.00 35.24 143 PRO C N 1
ATOM 5069 C CA . PRO C 1 118 ? 21.202 72.459 179.455 1.00 31.08 143 PRO C CA 1
ATOM 5070 C C . PRO C 1 118 ? 21.197 70.994 179.045 1.00 27.54 143 PRO C C 1
ATOM 5071 O O . PRO C 1 118 ? 21.712 70.115 179.738 1.00 30.68 143 PRO C O 1
ATOM 5075 N N . VAL C 1 119 ? 20.594 70.742 177.881 1.00 34.36 144 VAL C N 1
ATOM 5076 C CA . VAL C 1 119 ? 20.528 69.381 177.357 1.00 35.36 144 VAL C CA 1
ATOM 5077 C C . VAL C 1 119 ? 21.921 68.886 176.990 1.00 42.03 144 VAL C C 1
ATOM 5078 O O . VAL C 1 119 ? 22.335 67.792 177.391 1.00 38.75 144 VAL C O 1
ATOM 5082 N N . GLU C 1 120 ? 22.667 69.679 176.226 1.00 37.62 145 GLU C N 1
ATOM 5083 C CA . GLU C 1 120 ? 24.034 69.319 175.891 1.00 36.68 145 GLU C CA 1
ATOM 5084 C C . GLU C 1 120 ? 24.927 70.548 175.961 1.00 37.65 145 GLU C C 1
ATOM 5085 O O . GLU C 1 120 ? 24.469 71.689 175.865 1.00 39.14 145 GLU C O 1
ATOM 5091 N N . SER C 1 121 ? 26.215 70.288 176.158 1.00 27.98 146 SER C N 1
ATOM 5092 C CA . SER C 1 121 ? 27.257 71.300 176.151 1.00 34.83 146 SER C CA 1
ATOM 5093 C C . SER C 1 121 ? 28.389 70.812 175.261 1.00 35.37 146 SER C C 1
ATOM 5094 O O . SER C 1 121 ? 28.407 69.661 174.816 1.00 42.50 146 SER C O 1
ATOM 5097 N N . LEU C 1 122 ? 29.346 71.696 175.003 1.00 42.40 147 LEU C N 1
ATOM 5098 C CA . LEU C 1 122 ? 30.491 71.381 174.163 1.00 46.15 147 LEU C CA 1
ATOM 5099 C C . LEU C 1 122 ? 31.761 71.402 175.000 1.00 41.96 147 LEU C C 1
ATOM 5100 O O . LEU C 1 122 ? 31.994 72.347 175.762 1.00 36.77 147 LEU C O 1
ATOM 5105 N N . VAL C 1 123 ? 32.563 70.348 174.874 1.00 42.23 148 VAL C N 1
ATOM 5106 C CA . VAL C 1 123 ? 33.890 70.277 175.476 1.00 43.76 148 VAL C CA 1
ATOM 5107 C C . VAL C 1 123 ? 34.844 69.765 174.409 1.00 43.37 148 VAL C C 1
ATOM 5108 O O . VAL C 1 123 ? 34.651 68.664 173.877 1.00 49.16 148 VAL C O 1
ATOM 5112 N N . ASP C 1 124 ? 35.870 70.559 174.099 1.00 45.71 149 ASP C N 1
ATOM 5113 C CA . ASP C 1 124 ? 36.807 70.258 173.017 1.00 52.50 149 ASP C CA 1
ATOM 5114 C C . ASP C 1 124 ? 36.068 70.080 171.692 1.00 51.79 149 ASP C C 1
ATOM 5115 O O . ASP C 1 124 ? 36.354 69.168 170.915 1.00 56.13 149 ASP C O 1
ATOM 5120 N N . GLY C 1 125 ? 35.099 70.960 171.440 1.00 44.88 150 GLY C N 1
ATOM 5121 C CA . GLY C 1 125 ? 34.338 70.947 170.210 1.00 45.24 150 GLY C CA 1
ATOM 5122 C C . GLY C 1 125 ? 33.358 69.806 170.053 1.00 52.37 150 GLY C C 1
ATOM 5123 O O . GLY C 1 125 ? 32.692 69.728 169.015 1.00 55.84 150 GLY C O 1
ATOM 5124 N N . LYS C 1 126 ? 33.236 68.923 171.043 1.00 52.23 151 LYS C N 1
ATOM 5125 C CA . LYS C 1 126 ? 32.373 67.767 170.892 1.00 45.05 151 LYS C CA 1
ATOM 5126 C C . LYS C 1 126 ? 31.230 67.804 171.900 1.00 50.51 151 LYS C C 1
ATOM 5127 O O . LYS C 1 126 ? 31.442 68.141 173.070 1.00 43.14 151 LYS C O 1
ATOM 5133 N N . PRO C 1 127 ? 30.015 67.459 171.479 1.00 47.37 152 PRO C N 1
ATOM 5134 C CA . PRO C 1 127 ? 28.855 67.596 172.367 1.00 46.17 152 PRO C CA 1
ATOM 5135 C C . PRO C 1 127 ? 28.770 66.471 173.387 1.00 46.81 152 PRO C C 1
ATOM 5136 O O . PRO C 1 127 ? 29.023 65.302 173.082 1.00 42.67 152 PRO C O 1
ATOM 5140 N N . VAL C 1 128 ? 28.410 66.841 174.615 1.00 44.70 153 VAL C N 1
ATOM 5141 C CA . VAL C 1 128 ? 28.156 65.888 175.686 1.00 48.74 153 VAL C CA 1
ATOM 5142 C C . VAL C 1 128 ? 26.802 66.208 176.301 1.00 46.17 153 VAL C C 1
ATOM 5143 O O . VAL C 1 128 ? 26.378 67.366 176.347 1.00 42.63 153 VAL C O 1
ATOM 5147 N N . PHE C 1 129 ? 26.118 65.169 176.771 1.00 32.54 154 PHE C N 1
ATOM 5148 C CA . PHE C 1 129 ? 24.832 65.351 177.428 1.00 41.81 154 PHE C CA 1
ATOM 5149 C C . PHE C 1 129 ? 25.034 65.804 178.867 1.00 44.45 154 PHE C C 1
ATOM 5150 O O . PHE C 1 129 ? 25.888 65.278 179.586 1.00 45.35 154 PHE C O 1
ATOM 5158 N N . VAL C 1 130 ? 24.238 66.785 179.287 1.00 36.35 155 VAL C N 1
ATOM 5159 C CA . VAL C 1 130 ? 24.380 67.358 180.620 1.00 39.19 155 VAL C CA 1
ATOM 5160 C C . VAL C 1 130 ? 23.171 67.008 181.480 1.00 34.76 155 VAL C C 1
ATOM 5161 O O . VAL C 1 130 ? 23.269 66.187 182.398 1.00 44.25 155 VAL C O 1
ATOM 5165 N N . ASN C 1 131 ? 22.021 67.619 181.178 1.00 34.72 156 ASN C N 1
ATOM 5166 C CA . ASN C 1 131 ? 20.876 67.535 182.081 1.00 35.70 156 ASN C CA 1
ATOM 5167 C C . ASN C 1 131 ? 20.357 66.109 182.212 1.00 38.94 156 ASN C C 1
ATOM 5168 O O . ASN C 1 131 ? 19.920 65.699 183.295 1.00 28.43 156 ASN C O 1
ATOM 5173 N N . HIS C 1 132 ? 20.387 65.337 181.127 1.00 32.67 157 HIS C N 1
ATOM 5174 C CA . HIS C 1 132 ? 19.838 63.987 181.119 1.00 28.46 157 HIS C CA 1
ATOM 5175 C C . HIS C 1 132 ? 20.930 62.922 181.108 1.00 35.81 157 HIS C C 1
ATOM 5176 O O . HIS C 1 132 ? 20.713 61.802 180.641 1.00 32.60 157 HIS C O 1
ATOM 5183 N N . SER C 1 133 ? 22.105 63.258 181.631 1.00 30.21 158 SER C N 1
ATOM 5184 C CA . SER C 1 133 ? 23.174 62.289 181.778 1.00 28.14 158 SER C CA 1
ATOM 5185 C C . SER C 1 133 ? 22.950 61.438 183.026 1.00 40.06 158 SER C C 1
ATOM 5186 O O . SER C 1 133 ? 22.121 61.749 183.886 1.00 28.11 158 SER C O 1
ATOM 5189 N N . ASN C 1 134 ? 23.706 60.347 183.120 1.00 37.08 159 ASN C N 1
ATOM 5190 C CA . ASN C 1 134 ? 23.677 59.511 184.313 1.00 44.70 159 ASN C CA 1
ATOM 5191 C C . ASN C 1 134 ? 24.408 60.206 185.446 1.00 41.20 159 ASN C C 1
ATOM 5192 O O . ASN C 1 134 ? 25.610 60.469 185.341 1.00 39.40 159 ASN C O 1
ATOM 5197 N N . VAL C 1 135 ? 23.700 60.478 186.543 1.00 37.68 160 VAL C N 1
ATOM 5198 C CA . VAL C 1 135 ? 24.382 61.002 187.719 1.00 43.79 160 VAL C CA 1
ATOM 5199 C C . VAL C 1 135 ? 25.404 59.995 188.232 1.00 43.09 160 VAL C C 1
ATOM 5200 O O . VAL C 1 135 ? 26.401 60.374 188.860 1.00 48.46 160 VAL C O 1
ATOM 5204 N N . GLU C 1 136 ? 25.198 58.705 187.948 1.00 51.88 161 GLU C N 1
ATOM 5205 C CA . GLU C 1 136 ? 26.136 57.677 188.381 1.00 64.84 161 GLU C CA 1
ATOM 5206 C C . GLU C 1 136 ? 27.425 57.678 187.567 1.00 66.78 161 GLU C C 1
ATOM 5207 O O . GLU C 1 136 ? 28.418 57.089 188.006 1.00 80.92 161 GLU C O 1
ATOM 5213 N N . ALA C 1 137 ? 27.436 58.322 186.398 1.00 56.43 162 ALA C N 1
ATOM 5214 C CA . ALA C 1 137 ? 28.608 58.327 185.533 1.00 47.04 162 ALA C CA 1
ATOM 5215 C C . ALA C 1 137 ? 29.069 59.712 185.105 1.00 43.56 162 ALA C C 1
ATOM 5216 O O . ALA C 1 137 ? 30.180 59.830 184.575 1.00 47.25 162 ALA C O 1
ATOM 5218 N N . ALA C 1 138 ? 28.270 60.753 185.317 1.00 37.46 163 ALA C N 1
ATOM 5219 C CA . ALA C 1 138 ? 28.629 62.080 184.845 1.00 44.99 163 ALA C CA 1
ATOM 5220 C C . ALA C 1 138 ? 29.800 62.645 185.651 1.00 42.19 163 ALA C C 1
ATOM 5221 O O . ALA C 1 138 ? 30.022 62.253 186.800 1.00 43.15 163 ALA C O 1
ATOM 5223 N N . PRO C 1 139 ? 30.569 63.561 185.068 1.00 40.91 164 PRO C N 1
ATOM 5224 C CA . PRO C 1 139 ? 31.663 64.194 185.808 1.00 35.24 164 PRO C CA 1
ATOM 5225 C C . PRO C 1 139 ? 31.132 65.261 186.748 1.00 41.58 164 PRO C C 1
ATOM 5226 O O . PRO C 1 139 ? 29.980 65.699 186.611 1.00 39.62 164 PRO C O 1
ATOM 5230 N N . PRO C 1 140 ? 31.933 65.698 187.719 1.00 47.99 165 PRO C N 1
ATOM 5231 C CA . PRO C 1 140 ? 31.504 66.807 188.567 1.00 47.78 165 PRO C CA 1
ATOM 5232 C C . PRO C 1 140 ? 31.288 68.054 187.742 1.00 46.39 165 PRO C C 1
ATOM 5233 O O . PRO C 1 140 ? 31.959 68.266 186.712 1.00 45.57 165 PRO C O 1
ATOM 5237 N N . PRO C 1 141 ? 30.349 68.926 188.150 1.00 39.38 166 PRO C N 1
ATOM 5238 C CA . PRO C 1 141 ? 29.489 68.776 189.327 1.00 31.58 166 PRO C CA 1
ATOM 5239 C C . PRO C 1 141 ? 28.164 68.095 189.000 1.00 41.10 166 PRO C C 1
ATOM 5240 O O . PRO C 1 141 ? 27.170 68.315 189.691 1.00 40.64 166 PRO C O 1
ATOM 5244 N N . LEU C 1 142 ? 28.156 67.283 187.947 1.00 33.06 167 LEU C N 1
ATOM 5245 C CA . LEU C 1 142 ? 26.961 66.575 187.513 1.00 33.09 167 LEU C CA 1
ATOM 5246 C C . LEU C 1 142 ? 26.829 65.204 188.164 1.00 35.44 167 LEU C C 1
ATOM 5247 O O . LEU C 1 142 ? 25.914 64.450 187.816 1.00 27.90 167 LEU C O 1
ATOM 5252 N N . ASP C 1 143 ? 27.723 64.865 189.094 1.00 39.09 168 ASP C N 1
ATOM 5253 C CA . ASP C 1 143 ? 27.707 63.582 189.785 1.00 44.69 168 ASP C CA 1
ATOM 5254 C C . ASP C 1 143 ? 27.091 63.682 191.177 1.00 45.51 168 ASP C C 1
ATOM 5255 O O . ASP C 1 143 ? 27.439 62.899 192.067 1.00 50.82 168 ASP C O 1
ATOM 5260 N N . ILE C 1 144 ? 26.184 64.630 191.383 1.00 40.84 169 ILE C N 1
ATOM 5261 C CA . ILE C 1 144 ? 25.566 64.856 192.684 1.00 46.42 169 ILE C CA 1
ATOM 5262 C C . ILE C 1 144 ? 24.154 64.287 192.632 1.00 46.80 169 ILE C C 1
ATOM 5263 O O . ILE C 1 144 ? 23.267 64.844 191.976 1.00 36.48 169 ILE C O 1
ATOM 5268 N N . SER C 1 145 ? 23.951 63.163 193.322 1.00 47.38 170 SER C N 1
ATOM 5269 C CA . SER C 1 145 ? 22.659 62.489 193.286 1.00 46.22 170 SER C CA 1
ATOM 5270 C C . SER C 1 145 ? 21.570 63.316 193.954 1.00 42.15 170 SER C C 1
ATOM 5271 O O . SER C 1 145 ? 20.393 63.193 193.594 1.00 35.90 170 SER C O 1
ATOM 5274 N N . GLY C 1 146 ? 21.938 64.169 194.908 1.00 36.60 171 GLY C N 1
ATOM 5275 C CA . GLY C 1 146 ? 20.977 64.989 195.621 1.00 30.48 171 GLY C CA 1
ATOM 5276 C C . GLY C 1 146 ? 20.307 66.044 194.764 1.00 43.32 171 GLY C C 1
ATOM 5277 O O . GLY C 1 146 ? 19.434 66.776 195.242 1.00 36.48 171 GLY C O 1
ATOM 5278 N N . MET C 1 147 ? 20.711 66.142 193.496 1.00 45.77 172 MET C N 1
ATOM 5279 C CA . MET C 1 147 ? 20.072 67.047 192.548 1.00 41.61 172 MET C CA 1
ATOM 5280 C C . MET C 1 147 ? 19.604 66.310 191.299 1.00 45.00 172 MET C C 1
ATOM 5281 O O . MET C 1 147 ? 19.337 66.945 190.274 1.00 44.50 172 MET C O 1
ATOM 5286 N N . ALA C 1 148 ? 19.502 64.988 191.365 1.00 36.15 173 ALA C N 1
ATOM 5287 C CA . ALA C 1 148 ? 19.084 64.190 190.224 1.00 40.20 173 ALA C CA 1
ATOM 5288 C C . ALA C 1 148 ? 17.735 63.535 190.486 1.00 41.78 173 ALA C C 1
ATOM 5289 O O . ALA C 1 148 ? 17.519 62.937 191.539 1.00 47.67 173 ALA C O 1
ATOM 5305 N N . ASN C 1 150 ? 15.863 61.560 187.660 1.00 46.17 175 ASN C N 1
ATOM 5306 C CA . ASN C 1 150 ? 16.323 60.405 186.892 1.00 43.91 175 ASN C CA 1
ATOM 5307 C C . ASN C 1 150 ? 16.767 60.932 185.529 1.00 43.75 175 ASN C C 1
ATOM 5308 O O . ASN C 1 150 ? 16.647 62.130 185.275 1.00 44.70 175 ASN C O 1
ATOM 5313 N N . TRP C 1 151 ? 17.248 60.055 184.677 1.00 47.19 176 TRP C N 1
ATOM 5314 C CA . TRP C 1 151 ? 17.791 60.551 183.398 1.00 49.06 176 TRP C CA 1
ATOM 5315 C C . TRP C 1 151 ? 16.741 61.252 182.551 1.00 48.07 176 TRP C C 1
ATOM 5316 O O . TRP C 1 151 ? 17.036 62.289 182.051 1.00 51.61 176 TRP C O 1
ATOM 5327 N N . GLN C 1 152 ? 15.575 60.671 182.393 1.00 36.28 177 GLN C N 1
ATOM 5328 C CA . GLN C 1 152 ? 14.573 61.254 181.506 1.00 44.40 177 GLN C CA 1
ATOM 5329 C C . GLN C 1 152 ? 14.047 62.573 182.056 1.00 41.70 177 GLN C C 1
ATOM 5330 O O . GLN C 1 152 ? 13.922 63.557 181.320 1.00 46.17 177 GLN C O 1
ATOM 5336 N N . ALA C 1 153 ? 13.726 62.609 183.350 1.00 35.80 178 ALA C N 1
ATOM 5337 C CA . ALA C 1 153 ? 13.301 63.862 183.961 1.00 42.46 178 ALA C CA 1
ATOM 5338 C C . ALA C 1 153 ? 14.424 64.890 183.965 1.00 40.52 178 ALA C C 1
ATOM 5339 O O . ALA C 1 153 ? 14.161 66.096 183.886 1.00 39.38 178 ALA C O 1
ATOM 5341 N N . GLY C 1 154 ? 15.670 64.439 184.038 1.00 38.21 179 GLY C N 1
ATOM 5342 C CA . GLY C 1 154 ? 16.794 65.339 184.160 1.00 42.70 179 GLY C CA 1
ATOM 5343 C C . GLY C 1 154 ? 17.072 65.696 185.605 1.00 35.98 179 GLY C C 1
ATOM 5344 O O . GLY C 1 154 ? 16.540 65.104 186.550 1.00 31.27 179 GLY C O 1
ATOM 5345 N N . ARG C 1 155 ? 17.933 66.692 185.774 1.00 33.99 180 ARG C N 1
ATOM 5346 C CA . ARG C 1 155 ? 18.242 67.188 187.104 1.00 41.36 180 ARG C CA 1
ATOM 5347 C C . ARG C 1 155 ? 17.109 68.060 187.626 1.00 40.78 180 ARG C C 1
ATOM 5348 O O . ARG C 1 155 ? 16.372 68.686 186.859 1.00 30.88 180 ARG C O 1
ATOM 5356 N N . ARG C 1 156 ? 16.967 68.087 188.948 1.00 36.42 181 ARG C N 1
ATOM 5357 C CA . ARG C 1 156 ? 16.294 69.209 189.595 1.00 44.33 181 ARG C CA 1
ATOM 5358 C C . ARG C 1 156 ? 17.355 70.293 189.713 1.00 43.74 181 ARG C C 1
ATOM 5359 O O . ARG C 1 156 ? 18.050 70.407 190.724 1.00 43.07 181 ARG C O 1
ATOM 5367 N N . PHE C 1 157 ? 17.511 71.082 188.648 1.00 37.67 182 PHE C N 1
ATOM 5368 C CA . PHE C 1 157 ? 18.628 72.018 188.593 1.00 34.84 182 PHE C CA 1
ATOM 5369 C C . PHE C 1 157 ? 18.440 73.233 189.491 1.00 31.89 182 PHE C C 1
ATOM 5370 O O . PHE C 1 157 ? 19.302 74.116 189.493 1.00 36.45 182 PHE C O 1
ATOM 5378 N N . VAL C 1 158 ? 17.344 73.304 190.243 1.00 38.97 183 VAL C N 1
ATOM 5379 C CA . VAL C 1 158 ? 17.199 74.231 191.359 1.00 30.36 183 VAL C CA 1
ATOM 5380 C C . VAL C 1 158 ? 16.634 73.439 192.527 1.00 39.42 183 VAL C C 1
ATOM 5381 O O . VAL C 1 158 ? 15.502 72.946 192.455 1.00 43.74 183 VAL C O 1
ATOM 5385 N N . THR C 1 159 ? 17.419 73.302 193.592 1.00 34.47 184 THR C N 1
ATOM 5386 C CA . THR C 1 159 ? 17.007 72.555 194.779 1.00 34.39 184 THR C CA 1
ATOM 5387 C C . THR C 1 159 ? 17.165 73.464 195.995 1.00 30.94 184 THR C C 1
ATOM 5388 O O . THR C 1 159 ? 18.275 73.652 196.503 1.00 27.97 184 THR C O 1
ATOM 5392 N N . ILE C 1 160 ? 16.050 74.028 196.451 1.00 36.30 185 ILE C N 1
ATOM 5393 C CA . ILE C 1 160 ? 16.012 74.899 197.620 1.00 34.97 185 ILE C CA 1
ATOM 5394 C C . ILE C 1 160 ? 15.008 74.310 198.598 1.00 39.83 185 ILE C C 1
ATOM 5395 O O . ILE C 1 160 ? 13.837 74.113 198.251 1.00 32.17 185 ILE C O 1
ATOM 5400 N N . GLU C 1 161 ? 15.463 74.024 199.816 1.00 39.79 186 GLU C N 1
ATOM 5401 C CA . GLU C 1 161 ? 14.654 73.327 200.806 1.00 37.83 186 GLU C CA 1
ATOM 5402 C C . GLU C 1 161 ? 14.752 74.045 202.144 1.00 40.31 186 GLU C C 1
ATOM 5403 O O . GLU C 1 161 ? 15.856 74.277 202.648 1.00 43.30 186 GLU C O 1
ATOM 5409 N N . VAL C 1 162 ? 13.599 74.391 202.717 1.00 39.16 187 VAL C N 1
ATOM 5410 C CA . VAL C 1 162 ? 13.530 75.097 203.989 1.00 29.85 187 VAL C CA 1
ATOM 5411 C C . VAL C 1 162 ? 12.725 74.262 204.977 1.00 37.97 187 VAL C C 1
ATOM 5412 O O . VAL C 1 162 ? 11.909 73.418 204.598 1.00 35.29 187 VAL C O 1
ATOM 5416 N N . I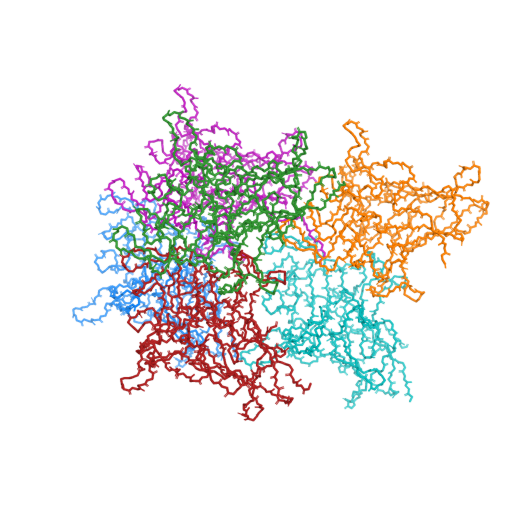LE C 1 163 ? 12.961 74.512 206.261 1.00 41.37 188 ILE C N 1
ATOM 5417 C CA . ILE C 1 163 ? 12.288 73.809 207.344 1.00 38.53 188 ILE C CA 1
ATOM 5418 C C . ILE C 1 163 ? 11.510 74.825 208.171 1.00 33.09 188 ILE C C 1
ATOM 5419 O O . ILE C 1 163 ? 12.109 75.717 208.778 1.00 37.50 188 ILE C O 1
ATOM 5424 N N . PRO C 1 164 ? 10.186 74.731 208.231 1.00 30.48 189 PRO C N 1
ATOM 5425 C CA . PRO C 1 164 ? 9.411 75.628 209.088 1.00 34.93 189 PRO C CA 1
ATOM 5426 C C . PRO C 1 164 ? 9.537 75.215 210.544 1.00 43.95 189 PRO C C 1
ATOM 5427 O O . PRO C 1 164 ? 10.076 74.138 210.841 1.00 40.23 189 PRO C O 1
ATOM 5431 N N . PRO C 1 165 ? 9.074 76.051 211.483 1.00 52.20 190 PRO C N 1
ATOM 5432 C CA . PRO C 1 165 ? 9.203 75.689 212.908 1.00 56.86 190 PRO C CA 1
ATOM 5433 C C . PRO C 1 165 ? 8.591 74.343 213.261 1.00 52.11 190 PRO C C 1
ATOM 5434 O O . PRO C 1 165 ? 9.206 73.566 214.003 1.00 55.63 190 PRO C O 1
ATOM 5438 N N . ALA C 1 166 ? 7.399 74.043 212.760 1.00 47.31 191 ALA C N 1
ATOM 5439 C CA . ALA C 1 166 ? 6.769 72.744 212.945 1.00 44.58 191 ALA C CA 1
ATOM 5440 C C . ALA C 1 166 ? 6.713 72.012 211.607 1.00 50.77 191 ALA C C 1
ATOM 5441 O O . ALA C 1 166 ? 7.081 72.551 210.561 1.00 61.27 191 ALA C O 1
ATOM 5443 N N . ALA C 1 167 ? 6.242 70.770 211.647 1.00 52.17 192 ALA C N 1
ATOM 5444 C CA . ALA C 1 167 ? 6.229 69.941 210.451 1.00 54.94 192 ALA C CA 1
ATOM 5445 C C . ALA C 1 167 ? 5.229 70.465 209.425 1.00 58.96 192 ALA C C 1
ATOM 5446 O O . ALA C 1 167 ? 4.180 71.017 209.768 1.00 63.47 192 ALA C O 1
ATOM 5448 N N . VAL C 1 168 ? 5.576 70.295 208.149 1.00 45.95 193 VAL C N 1
ATOM 5449 C CA . VAL C 1 168 ? 4.628 70.547 207.072 1.00 50.13 193 VAL C CA 1
ATOM 5450 C C . VAL C 1 168 ? 3.525 69.503 207.138 1.00 57.81 193 VAL C C 1
ATOM 5451 O O . VAL C 1 168 ? 3.797 68.300 207.238 1.00 63.88 193 VAL C O 1
ATOM 5455 N N . ILE C 1 169 ? 2.274 69.951 207.087 1.00 62.56 194 ILE C N 1
ATOM 5456 C CA . ILE C 1 169 ? 1.127 69.051 207.131 1.00 58.78 194 ILE C CA 1
ATOM 5457 C C . ILE C 1 169 ? 0.519 68.979 205.739 1.00 56.33 194 ILE C C 1
ATOM 5458 O O . ILE C 1 169 ? -0.006 69.975 205.224 1.00 52.29 194 ILE C O 1
ATOM 5463 N N . LYS C 1 170 ? 0.592 67.797 205.139 1.00 61.96 195 LYS C N 1
ATOM 5464 C CA . LYS C 1 170 ? -0.021 67.542 203.851 1.00 78.83 195 LYS C CA 1
ATOM 5465 C C . LYS C 1 170 ? -1.545 67.553 203.985 1.00 85.14 195 LYS C C 1
ATOM 5466 O O . LYS C 1 170 ? -2.077 67.426 205.091 1.00 88.51 195 LYS C O 1
ATOM 5472 N N . PRO C 1 171 ? -2.272 67.719 202.871 1.00 87.10 196 PRO C N 1
ATOM 5473 C CA . PRO C 1 171 ? -3.734 67.892 202.967 1.00 85.48 196 PRO C CA 1
ATOM 5474 C C . PRO C 1 171 ? -4.459 66.786 203.717 1.00 78.61 196 PRO C C 1
ATOM 5475 O O . PRO C 1 171 ? -5.535 67.037 204.275 1.00 74.51 196 PRO C O 1
ATOM 5479 N N . ASP C 1 172 ? -3.912 65.572 203.754 1.00 79.07 197 ASP C N 1
ATOM 5480 C CA . ASP C 1 172 ? -4.557 64.469 204.454 1.00 81.84 197 ASP C CA 1
ATOM 5481 C C . ASP C 1 172 ? -4.222 64.421 205.940 1.00 88.42 197 ASP C C 1
ATOM 5482 O O . ASP C 1 172 ? -4.820 63.620 206.667 1.00 90.92 197 ASP C O 1
ATOM 5487 N N . GLY C 1 173 ? -3.297 65.256 206.408 1.00 89.57 198 GLY C N 1
ATOM 5488 C CA . GLY C 1 173 ? -2.866 65.251 207.791 1.00 88.54 198 GLY C CA 1
ATOM 5489 C C . GLY C 1 173 ? -1.472 64.707 208.005 1.00 88.53 198 GLY C C 1
ATOM 5490 O O . GLY C 1 173 ? -0.913 64.895 209.094 1.00 85.16 198 GLY C O 1
ATOM 5491 N N . SER C 1 174 ? -0.895 64.040 207.005 1.00 90.08 199 SER C N 1
ATOM 5492 C CA . SER C 1 174 ? 0.463 63.524 207.121 1.00 87.46 199 SER C CA 1
ATOM 5493 C C . SER C 1 174 ? 1.447 64.673 207.313 1.00 80.47 199 SER C C 1
ATOM 5494 O O . SER C 1 174 ? 1.178 65.816 206.939 1.00 71.42 199 SER C O 1
ATOM 5497 N N . LYS C 1 175 ? 2.598 64.364 207.911 1.00 81.17 200 LYS C N 1
ATOM 5498 C CA . LYS C 1 175 ? 3.556 65.376 208.339 1.00 82.93 200 LYS C CA 1
ATOM 5499 C C . LYS C 1 175 ? 4.922 65.134 207.707 1.00 75.97 200 LYS C C 1
ATOM 5500 O O . LYS C 1 175 ? 5.486 64.041 207.834 1.00 70.41 200 LYS C O 1
ATOM 5506 N N . SER C 1 176 ? 5.453 66.159 207.039 1.00 73.15 201 SER C N 1
ATOM 5507 C CA . SER C 1 176 ? 6.799 66.157 206.483 1.00 62.95 201 SER C CA 1
ATOM 5508 C C . SER C 1 176 ? 7.602 67.298 207.099 1.00 57.83 201 SER C C 1
ATOM 5509 O O . SER C 1 176 ? 7.043 68.289 207.575 1.00 69.10 201 SER C O 1
ATOM 5512 N N . ARG C 1 177 ? 8.928 67.156 207.080 1.00 54.41 202 ARG C N 1
ATOM 5513 C CA . ARG C 1 177 ? 9.800 68.081 207.795 1.00 56.34 202 ARG C CA 1
ATOM 5514 C C . ARG C 1 177 ? 10.376 69.191 206.923 1.00 51.54 202 ARG C C 1
ATOM 5515 O O . ARG C 1 177 ? 10.887 70.175 207.469 1.00 46.64 202 ARG C O 1
ATOM 5523 N N . THR C 1 178 ? 10.307 69.073 205.599 1.00 48.21 203 THR C N 1
ATOM 5524 C CA . THR C 1 178 ? 10.909 70.059 204.713 1.00 46.63 203 THR C CA 1
ATOM 5525 C C . THR C 1 178 ? 9.909 70.513 203.659 1.00 41.86 203 THR C C 1
ATOM 5526 O O . THR C 1 178 ? 9.129 69.709 203.140 1.00 45.20 203 THR C O 1
ATOM 5530 N N . TRP C 1 179 ? 9.935 71.811 203.355 1.00 38.55 204 TRP C N 1
ATOM 5531 C CA . TRP C 1 179 ? 9.194 72.389 202.238 1.00 42.89 204 TRP C CA 1
ATOM 5532 C C . TRP C 1 179 ? 10.180 72.587 201.092 1.00 36.73 204 TRP C C 1
ATOM 5533 O O . TRP C 1 179 ? 11.084 73.425 201.180 1.00 38.74 204 TRP C O 1
ATOM 5544 N N . MET C 1 180 ? 10.008 71.821 200.021 1.00 39.99 205 MET C N 1
ATOM 5545 C CA . MET C 1 180 ? 11.010 71.713 198.972 1.00 41.94 205 MET C CA 1
ATOM 5546 C C . MET C 1 180 ? 10.573 72.440 197.708 1.00 40.43 205 MET C C 1
ATOM 5547 O O . MET C 1 180 ? 9.394 72.417 197.337 1.00 38.63 205 MET C O 1
ATOM 5552 N N . VAL C 1 181 ? 11.535 73.086 197.055 1.00 26.62 206 VAL C N 1
ATOM 5553 C CA . VAL C 1 181 ? 11.366 73.649 195.723 1.00 28.34 206 VAL C CA 1
ATOM 5554 C C . VAL C 1 181 ? 12.374 72.948 194.824 1.00 39.88 206 VAL C C 1
ATOM 5555 O O . VAL C 1 181 ? 13.585 73.180 194.938 1.00 40.77 206 VAL C O 1
ATOM 5559 N N . HIS C 1 182 ? 11.882 72.074 193.948 1.00 30.97 207 HIS C N 1
ATOM 5560 C CA . HIS C 1 182 ? 12.715 71.341 192.999 1.00 32.83 207 HIS C CA 1
ATOM 5561 C C . HIS C 1 182 ? 12.291 71.746 191.594 1.00 33.37 207 HIS C C 1
ATOM 5562 O O . HIS C 1 182 ? 11.213 71.358 191.132 1.00 38.65 207 HIS C O 1
ATOM 5569 N N . VAL C 1 183 ? 13.130 72.523 190.917 1.00 34.13 208 VAL C N 1
ATOM 5570 C CA . VAL C 1 183 ? 12.834 73.010 189.575 1.00 33.81 208 VAL C CA 1
ATOM 5571 C C . VAL C 1 183 ? 13.600 72.163 188.570 1.00 29.27 208 VAL C C 1
ATOM 5572 O O . VAL C 1 183 ? 14.834 72.083 188.621 1.00 29.32 208 VAL C O 1
ATOM 5576 N N . GLY C 1 184 ? 12.866 71.531 187.659 1.00 34.40 209 GLY C N 1
ATOM 5577 C CA . GLY C 1 184 ? 13.461 70.765 186.583 1.00 38.58 209 GLY C CA 1
ATOM 5578 C C . GLY C 1 184 ? 12.482 70.664 185.434 1.00 42.63 209 GLY C C 1
ATOM 5579 O O . GLY C 1 184 ? 11.338 71.116 185.520 1.00 43.10 209 GLY C O 1
ATOM 5580 N N . SER C 1 185 ? 12.950 70.059 184.346 1.00 33.19 210 SER C N 1
ATOM 5581 C CA . SER C 1 185 ? 12.109 69.881 183.172 1.00 35.11 210 SER C CA 1
ATOM 5582 C C . SER C 1 185 ? 10.999 68.871 183.450 1.00 38.11 210 SER C C 1
ATOM 5583 O O . SER C 1 185 ? 11.156 67.944 184.248 1.00 37.43 210 SER C O 1
ATOM 5586 N N . THR C 1 186 ? 9.864 69.066 182.783 1.00 26.83 211 THR C N 1
ATOM 5587 C CA . THR C 1 186 ? 8.770 68.105 182.797 1.00 39.08 211 THR C CA 1
ATOM 5588 C C . THR C 1 186 ? 8.283 67.887 181.371 1.00 38.94 211 THR C C 1
ATOM 5589 O O . THR C 1 186 ? 8.689 68.584 180.436 1.00 31.37 211 THR C O 1
ATOM 5593 N N . GLY C 1 187 ? 7.393 66.911 181.212 1.00 49.07 212 GLY C N 1
ATOM 5594 C CA . GLY C 1 187 ? 6.953 66.527 179.883 1.00 45.42 212 GLY C CA 1
ATOM 5595 C C . GLY C 1 187 ? 8.062 65.957 179.031 1.00 43.68 212 GLY C C 1
ATOM 5596 O O . GLY C 1 187 ? 8.050 66.129 177.807 1.00 49.04 212 GLY C O 1
ATOM 5597 N N . CYS C 1 188 ? 9.027 65.284 179.646 1.00 35.50 213 CYS C N 1
ATOM 5598 C CA . CYS C 1 188 ? 10.184 64.795 178.917 1.00 42.29 213 CYS C CA 1
ATOM 5599 C C . CYS C 1 188 ? 9.878 63.452 178.268 1.00 49.53 213 CYS C C 1
ATOM 5600 O O . CYS C 1 188 ? 9.206 62.598 178.855 1.00 51.54 213 CYS C O 1
ATOM 5603 N N . LYS C 1 189 ? 10.371 63.276 177.044 1.00 51.62 214 LYS C N 1
ATOM 5604 C CA . LYS C 1 189 ? 10.128 62.078 176.257 1.00 51.55 214 LYS C CA 1
ATOM 5605 C C . LYS C 1 189 ? 11.449 61.534 175.736 1.00 46.91 214 LYS C C 1
ATOM 5606 O O . LYS C 1 189 ? 12.389 62.288 175.470 1.00 44.95 214 LYS C O 1
ATOM 5612 N N . GLY C 1 190 ? 11.507 60.214 175.589 1.00 46.12 215 GLY C N 1
ATOM 5613 C CA . GLY C 1 190 ? 12.716 59.557 175.138 1.00 45.42 215 GLY C CA 1
ATOM 5614 C C . GLY C 1 190 ? 13.495 58.945 176.282 1.00 51.82 215 GLY C C 1
ATOM 5615 O O . GLY C 1 190 ? 13.548 59.515 177.376 1.00 58.83 215 GLY C O 1
ATOM 5616 N N . ASN C 1 191 ? 14.100 57.782 176.050 1.00 43.40 216 ASN C N 1
ATOM 5617 C CA . ASN C 1 191 ? 14.859 57.114 177.094 1.00 54.29 216 ASN C CA 1
ATOM 5618 C C . ASN C 1 191 ? 16.332 57.440 176.932 1.00 54.02 216 ASN C C 1
ATOM 5619 O O . ASN C 1 191 ? 16.961 56.963 175.975 1.00 46.19 216 ASN C O 1
ATOM 5624 N N . PRO C 1 192 ? 16.932 58.223 177.832 1.00 45.78 217 PRO C N 1
ATOM 5625 C CA . PRO C 1 192 ? 18.367 58.507 177.713 1.00 45.34 217 PRO C CA 1
ATOM 5626 C C . PRO C 1 192 ? 19.247 57.298 177.986 1.00 45.62 217 PRO C C 1
ATOM 5627 O O . PRO C 1 192 ? 20.446 57.357 177.689 1.00 41.03 217 PRO C O 1
ATOM 5631 N N . ALA C 1 193 ? 18.696 56.210 178.538 1.00 47.60 218 ALA C N 1
ATOM 5632 C CA . ALA C 1 193 ? 19.493 55.022 178.830 1.00 53.36 218 ALA C CA 1
ATOM 5633 C C . ALA C 1 193 ? 19.834 54.231 177.577 1.00 56.67 218 ALA C C 1
ATOM 5634 O O . ALA C 1 193 ? 20.825 53.491 177.575 1.00 59.25 218 ALA C O 1
ATOM 5636 N N . THR C 1 194 ? 19.030 54.350 176.527 1.00 64.10 219 THR C N 1
ATOM 5637 C CA . THR C 1 194 ? 19.454 53.941 175.195 1.00 67.58 219 THR C CA 1
ATOM 5638 C C . THR C 1 194 ? 20.375 54.966 174.562 1.00 75.75 219 THR C C 1
ATOM 5639 O O . THR C 1 194 ? 20.668 54.879 173.364 1.00 74.18 219 THR C O 1
ATOM 5643 N N . GLY C 1 195 ? 20.824 55.934 175.367 1.00 85.81 220 GLY C N 1
ATOM 5644 C CA . GLY C 1 195 ? 21.727 56.998 174.885 1.00 90.02 220 GLY C CA 1
ATOM 5645 C C . GLY C 1 195 ? 21.045 57.897 173.869 1.00 94.66 220 GLY C C 1
ATOM 5646 O O . GLY C 1 195 ? 21.754 58.470 173.018 1.00 113.36 220 GLY C O 1
ATOM 5647 N N . GLU C 1 196 ? 19.716 58.016 173.955 1.00 82.54 221 GLU C N 1
ATOM 5648 C CA . GLU C 1 196 ? 18.937 58.870 173.018 1.00 63.27 221 GLU C CA 1
ATOM 5649 C C . GLU C 1 196 ? 18.721 60.249 173.652 1.00 60.61 221 GLU C C 1
ATOM 5650 O O . GLU C 1 196 ? 18.570 60.313 174.889 1.00 60.37 221 GLU C O 1
ATOM 5656 N N . ILE C 1 197 ? 18.709 61.303 172.830 1.00 54.39 222 ILE C N 1
ATOM 5657 C CA . ILE C 1 197 ? 18.515 62.658 173.316 1.00 50.27 222 ILE C CA 1
ATOM 5658 C C . ILE C 1 197 ? 17.083 62.831 173.791 1.00 47.75 222 ILE C C 1
ATOM 5659 O O . ILE C 1 197 ? 16.144 62.242 173.245 1.00 50.14 222 ILE C O 1
ATOM 5664 N N . VAL C 1 198 ? 16.914 63.639 174.831 1.00 48.41 223 VAL C N 1
ATOM 5665 C CA . VAL C 1 198 ? 15.620 63.871 175.453 1.00 45.50 223 VAL C CA 1
ATOM 5666 C C . VAL C 1 198 ? 15.071 65.206 174.978 1.00 43.41 223 VAL C C 1
ATOM 5667 O O . VAL C 1 198 ? 15.814 66.185 174.830 1.00 45.60 223 VAL C O 1
ATOM 5671 N N . ALA C 1 199 ? 13.767 65.240 174.720 1.00 45.42 224 ALA C N 1
ATOM 5672 C CA . ALA C 1 199 ? 13.041 66.473 174.455 1.00 48.47 224 ALA C CA 1
ATOM 5673 C C . ALA C 1 199 ? 11.964 66.622 175.518 1.00 45.81 224 ALA C C 1
ATOM 5674 O O . ALA C 1 199 ? 11.166 65.702 175.730 1.00 42.98 224 ALA C O 1
ATOM 5676 N N . CYS C 1 200 ? 11.953 67.764 176.195 1.00 41.06 225 CYS C N 1
ATOM 5677 C CA . CYS C 1 200 ? 10.963 68.045 177.221 1.00 38.09 225 CYS C CA 1
ATOM 5678 C C . CYS C 1 200 ? 10.036 69.153 176.746 1.00 42.86 225 CYS C C 1
ATOM 5679 O O . CYS C 1 200 ? 10.472 70.106 176.089 1.00 39.87 225 CYS C O 1
ATOM 5682 N N . ALA C 1 201 ? 8.751 69.007 177.069 1.00 42.55 226 ALA C N 1
ATOM 5683 C CA . ALA C 1 201 ? 7.772 70.007 176.678 1.00 47.84 226 ALA C CA 1
ATOM 5684 C C . ALA C 1 201 ? 7.853 71.247 177.542 1.00 44.67 226 ALA C C 1
ATOM 5685 O O . ALA C 1 201 ? 7.476 72.320 177.078 1.00 41.45 226 ALA C O 1
ATOM 5687 N N . HIS C 1 202 ? 8.314 71.123 178.788 1.00 39.63 227 HIS C N 1
ATOM 5688 C CA . HIS C 1 202 ? 8.485 72.247 179.711 1.00 34.33 227 HIS C CA 1
ATOM 5689 C C . HIS C 1 202 ? 9.949 72.268 180.141 1.00 35.62 227 HIS C C 1
ATOM 5690 O O . HIS C 1 202 ? 10.347 71.534 181.050 1.00 42.18 227 HIS C O 1
ATOM 5697 N N . GLU C 1 203 ? 10.752 73.109 179.485 1.00 32.62 228 GLU C N 1
ATOM 5698 C CA . GLU C 1 203 ? 12.190 73.118 179.741 1.00 35.61 228 GLU C CA 1
ATOM 5699 C C . GLU C 1 203 ? 12.513 73.722 181.103 1.00 24.20 228 GLU C C 1
ATOM 5700 O O . GLU C 1 203 ? 13.410 73.237 181.802 1.00 32.91 228 GLU C O 1
ATOM 5706 N N . ASN C 1 204 ? 11.803 74.783 181.489 1.00 33.92 229 ASN C N 1
ATOM 5707 C CA . ASN C 1 204 ? 11.909 75.402 182.811 1.00 31.53 229 ASN C CA 1
ATOM 5708 C C . ASN C 1 204 ? 13.298 75.970 183.093 1.00 32.53 229 ASN C C 1
ATOM 5709 O O . ASN C 1 204 ? 13.664 76.171 184.256 1.00 29.64 229 ASN C O 1
ATOM 5714 N N . ARG C 1 205 ? 14.083 76.228 182.053 1.00 33.81 230 ARG C N 1
ATOM 5715 C CA . ARG C 1 205 ? 15.286 77.036 182.179 1.00 35.39 230 ARG C CA 1
ATOM 5716 C C . ARG C 1 205 ? 14.947 78.482 181.840 1.00 30.46 230 ARG C C 1
ATOM 5717 O O . ARG C 1 205 ? 14.004 78.755 181.094 1.00 39.13 230 ARG C O 1
ATOM 5725 N N . PHE C 1 206 ? 15.712 79.416 182.408 1.00 34.41 231 PHE C N 1
ATOM 5726 C CA . PHE C 1 206 ? 15.436 80.814 182.111 1.00 28.11 231 PHE C CA 1
ATOM 5727 C C . PHE C 1 206 ? 16.698 81.657 182.182 1.00 32.25 231 PHE C C 1
ATOM 5728 O O . PHE C 1 206 ? 17.569 81.391 183.023 1.00 31.29 231 PHE C O 1
ATOM 5736 N N . PRO C 1 207 ? 16.829 82.659 181.318 1.00 37.62 232 PRO C N 1
ATOM 5737 C CA . PRO C 1 207 ? 17.981 83.560 181.393 1.00 34.31 232 PRO C CA 1
ATOM 5738 C C . PRO C 1 207 ? 17.772 84.666 182.414 1.00 36.02 232 PRO C C 1
ATOM 5739 O O . PRO C 1 207 ? 16.645 85.044 182.745 1.00 32.01 232 PRO C O 1
ATOM 5743 N N . VAL C 1 208 ? 18.890 85.179 182.919 1.00 28.94 233 VAL C N 1
ATOM 5744 C CA . VAL C 1 208 ? 18.906 86.332 183.811 1.00 34.85 233 VAL C CA 1
ATOM 5745 C C . VAL C 1 208 ? 19.880 87.343 183.224 1.00 37.60 233 VAL C C 1
ATOM 5746 O O . VAL C 1 208 ? 21.056 87.024 183.011 1.00 35.65 233 VAL C O 1
ATOM 5750 N N . VAL C 1 209 ? 19.393 88.550 182.952 1.00 33.29 234 VAL C N 1
ATOM 5751 C CA . VAL C 1 209 ? 20.169 89.578 182.268 1.00 39.67 234 VAL C CA 1
ATOM 5752 C C . VAL C 1 209 ? 20.203 90.825 183.138 1.00 42.66 234 VAL C C 1
ATOM 5753 O O . VAL C 1 209 ? 19.153 91.340 183.539 1.00 39.20 234 VAL C O 1
ATOM 5757 N N . PHE C 1 210 ? 21.410 91.308 183.421 1.00 31.47 235 PHE C N 1
ATOM 5758 C CA . PHE C 1 210 ? 21.620 92.529 184.190 1.00 42.49 235 PHE C CA 1
ATOM 5759 C C . PHE C 1 210 ? 22.312 93.539 183.286 1.00 47.93 235 PHE C C 1
ATOM 5760 O O . PHE C 1 210 ? 23.491 93.373 182.952 1.00 43.43 235 PHE C O 1
ATOM 5768 N N . ASP C 1 211 ? 21.577 94.582 182.886 1.00 38.38 236 ASP C N 1
ATOM 5769 C CA . ASP C 1 211 ? 22.148 95.598 182.008 1.00 42.45 236 ASP C CA 1
ATOM 5770 C C . ASP C 1 211 ? 23.367 96.265 182.635 1.00 44.64 236 ASP C C 1
ATOM 5771 O O . ASP C 1 211 ? 24.292 96.664 181.918 1.00 50.95 236 ASP C O 1
ATOM 5776 N N . ARG C 1 212 ? 23.392 96.390 183.961 1.00 46.71 237 ARG C N 1
ATOM 5777 C CA . ARG C 1 212 ? 24.510 96.993 184.681 1.00 46.97 237 ARG C CA 1
ATOM 5778 C C . ARG C 1 212 ? 24.990 96.013 185.743 1.00 45.58 237 ARG C C 1
ATOM 5779 O O . ARG C 1 212 ? 24.256 95.715 186.691 1.00 44.42 237 ARG C O 1
ATOM 5787 N N . PHE C 1 213 ? 26.217 95.517 185.591 1.00 42.74 238 PHE C N 1
ATOM 5788 C CA . PHE C 1 213 ? 26.805 94.629 186.591 1.00 47.22 238 PHE C CA 1
ATOM 5789 C C . PHE C 1 213 ? 28.320 94.747 186.516 1.00 47.93 238 PHE C C 1
ATOM 5790 O O . PHE C 1 213 ? 28.926 94.358 185.513 1.00 52.43 238 PHE C O 1
ATOM 5798 N N . ASP C 1 214 ? 28.926 95.279 187.576 1.00 46.44 239 ASP C N 1
ATOM 5799 C CA . ASP C 1 214 ? 30.374 95.325 187.698 1.00 45.00 239 ASP C CA 1
ATOM 5800 C C . ASP C 1 214 ? 30.814 94.184 188.601 1.00 48.09 239 ASP C C 1
ATOM 5801 O O . ASP C 1 214 ? 30.594 94.254 189.820 1.00 39.42 239 ASP C O 1
ATOM 5806 N N . PRO C 1 215 ? 31.425 93.124 188.064 1.00 46.01 240 PRO C N 1
ATOM 5807 C CA . PRO C 1 215 ? 31.794 91.977 188.913 1.00 39.47 240 PRO C CA 1
ATOM 5808 C C . PRO C 1 215 ? 32.778 92.316 190.020 1.00 44.21 240 PRO C C 1
ATOM 5809 O O . PRO C 1 215 ? 32.903 91.536 190.973 1.00 40.72 240 PRO C O 1
ATOM 5813 N N . LYS C 1 216 ? 33.478 93.448 189.931 1.00 47.06 241 LYS C N 1
ATOM 5814 C CA . LYS C 1 216 ? 34.423 93.826 190.976 1.00 48.97 241 LYS C CA 1
ATOM 5815 C C . LYS C 1 216 ? 33.727 94.378 192.213 1.00 46.80 241 LYS C C 1
ATOM 5816 O O . LYS C 1 216 ? 34.234 94.215 193.328 1.00 46.46 241 LYS C O 1
ATOM 5822 N N . THR C 1 217 ? 32.577 95.029 192.043 1.00 46.30 242 THR C N 1
ATOM 5823 C CA . THR C 1 217 ? 31.918 95.725 193.137 1.00 51.20 242 THR C CA 1
ATOM 5824 C C . THR C 1 217 ? 30.504 95.237 193.416 1.00 51.74 242 THR C C 1
ATOM 5825 O O . THR C 1 217 ? 29.885 95.709 194.377 1.00 56.31 242 THR C O 1
ATOM 5829 N N . GLN C 1 218 ? 29.972 94.313 192.620 1.00 46.21 243 GLN C N 1
ATOM 5830 C CA . GLN C 1 218 ? 28.586 93.888 192.756 1.00 36.79 243 GLN C CA 1
ATOM 5831 C C . GLN C 1 218 ? 28.509 92.366 192.800 1.00 38.98 243 GLN C C 1
ATOM 5832 O O . GLN C 1 218 ? 29.510 91.661 192.640 1.00 34.14 243 GLN C O 1
ATOM 5838 N N . ARG C 1 219 ? 27.295 91.866 193.020 1.00 36.61 244 ARG C N 1
ATOM 5839 C CA . ARG C 1 219 ? 27.045 90.438 193.127 1.00 33.31 244 ARG C CA 1
ATOM 5840 C C . ARG C 1 219 ? 25.598 90.163 192.749 1.00 28.99 244 ARG C C 1
ATOM 5841 O O . ARG C 1 219 ? 24.743 91.052 192.800 1.00 32.44 244 ARG C O 1
ATOM 5849 N N . VAL C 1 220 ? 25.333 88.919 192.363 1.00 29.83 245 VAL C N 1
ATOM 5850 C CA . VAL C 1 220 ? 23.981 88.471 192.047 1.00 30.02 245 VAL C CA 1
ATOM 5851 C C . VAL C 1 220 ? 23.355 87.925 193.323 1.00 41.40 245 VAL C C 1
ATOM 5852 O O . VAL C 1 220 ? 23.913 87.027 193.963 1.00 31.48 245 VAL C O 1
ATOM 5856 N N . GLU C 1 221 ? 22.199 88.463 193.696 1.00 41.22 246 GLU C N 1
ATOM 5857 C CA . GLU C 1 221 ? 21.520 88.077 194.924 1.00 34.46 246 GLU C CA 1
ATOM 5858 C C . GLU C 1 221 ? 20.262 87.285 194.596 1.00 36.16 246 GLU C C 1
ATOM 5859 O O . GLU C 1 221 ? 19.434 87.726 193.791 1.00 37.17 246 GLU C O 1
ATOM 5865 N N . LEU C 1 222 ? 20.133 86.113 195.216 1.00 34.98 247 LEU C N 1
ATOM 5866 C CA . LEU C 1 222 ? 18.960 85.256 195.083 1.00 39.69 247 LEU C CA 1
ATOM 5867 C C . LEU C 1 222 ? 18.088 85.474 196.315 1.00 42.66 247 LEU C C 1
ATOM 5868 O O . LEU C 1 222 ? 18.490 85.139 197.434 1.00 50.98 247 LEU C O 1
ATOM 5873 N N . ASP C 1 223 ? 16.893 86.026 196.111 1.00 39.09 248 ASP C N 1
ATOM 5874 C CA . ASP C 1 223 ? 16.022 86.420 197.215 1.00 40.40 248 ASP C CA 1
ATOM 5875 C C . ASP C 1 223 ? 15.095 85.265 197.576 1.00 35.01 248 ASP C C 1
ATOM 5876 O O . ASP C 1 223 ? 14.150 84.961 196.840 1.00 34.35 248 ASP C O 1
ATOM 5881 N N . LEU C 1 224 ? 15.358 84.630 198.722 1.00 30.90 249 LEU C N 1
ATOM 5882 C CA . LEU C 1 224 ? 14.477 83.573 199.207 1.00 25.85 249 LEU C CA 1
ATOM 5883 C C . LEU C 1 224 ? 13.126 84.124 199.646 1.00 31.13 249 LEU C C 1
ATOM 5884 O O . LEU C 1 224 ? 12.117 83.412 199.575 1.00 42.09 249 LEU C O 1
ATOM 5889 N N . THR C 1 225 ? 13.087 85.376 200.108 1.00 28.74 250 THR C N 1
ATOM 5890 C CA . THR C 1 225 ? 11.820 85.974 200.517 1.00 36.22 250 THR C CA 1
ATOM 5891 C C . THR C 1 225 ? 10.860 86.083 199.339 1.00 32.30 250 THR C C 1
ATOM 5892 O O . THR C 1 225 ? 9.673 85.762 199.464 1.00 43.05 250 THR C O 1
ATOM 5896 N N . THR C 1 226 ? 11.360 86.524 198.182 1.00 41.90 251 THR C N 1
ATOM 5897 C CA . THR C 1 226 ? 10.522 86.601 196.990 1.00 34.41 251 THR C CA 1
ATOM 5898 C C . THR C 1 226 ? 10.091 85.214 196.526 1.00 42.93 251 THR C C 1
ATOM 5899 O O . THR C 1 226 ? 8.959 85.031 196.064 1.00 45.96 251 THR C O 1
ATOM 5903 N N . LEU C 1 227 ? 10.977 84.223 196.645 1.00 37.91 252 LEU C N 1
ATOM 5904 C CA . LEU C 1 227 ? 10.651 82.883 196.166 1.00 28.78 252 LEU C CA 1
ATOM 5905 C C . LEU C 1 227 ? 9.480 82.285 196.935 1.00 34.34 252 LEU C C 1
ATOM 5906 O O . LEU C 1 227 ? 8.629 81.603 196.353 1.00 38.48 252 LEU C O 1
ATOM 5911 N N . PHE C 1 228 ? 9.410 82.540 198.242 1.00 32.44 253 PHE C N 1
ATOM 5912 C CA . PHE C 1 228 ? 8.384 81.958 199.098 1.00 36.49 253 PHE C CA 1
ATOM 5913 C C . PHE C 1 228 ? 7.310 82.955 199.517 1.00 42.47 253 PHE C C 1
ATOM 5914 O O . PHE C 1 228 ? 6.523 82.646 200.417 1.00 30.19 253 PHE C O 1
ATOM 5922 N N . GLU C 1 229 ? 7.247 84.139 198.898 1.00 50.42 254 GLU C N 1
ATOM 5923 C CA . GLU C 1 229 ? 6.417 85.196 199.473 1.00 56.40 254 GLU C CA 1
ATOM 5924 C C . GLU C 1 229 ? 4.930 84.865 199.415 1.00 50.24 254 GLU C C 1
ATOM 5925 O O . GLU C 1 229 ? 4.162 85.353 200.251 1.00 51.16 254 GLU C O 1
ATOM 5931 N N . SER C 1 230 ? 4.502 84.033 198.466 1.00 48.38 255 SER C N 1
ATOM 5932 C CA . SER C 1 230 ? 3.104 83.627 198.376 1.00 49.26 255 SER C CA 1
ATOM 5933 C C . SER C 1 230 ? 2.898 82.156 198.725 1.00 40.70 255 SER C C 1
ATOM 5934 O O . SER C 1 230 ? 1.903 81.557 198.305 1.00 41.54 255 SER C O 1
ATOM 5937 N N . SER C 1 231 ? 3.809 81.563 199.494 1.00 36.20 256 SER C N 1
ATOM 5938 C CA . SER C 1 231 ? 3.740 80.151 199.847 1.00 36.03 256 SER C CA 1
ATOM 5939 C C . SER C 1 231 ? 3.704 79.993 201.360 1.00 39.48 256 SER C C 1
ATOM 5940 O O . SER C 1 231 ? 4.578 80.508 202.066 1.00 43.60 256 SER C O 1
ATOM 5943 N N . ASP C 1 232 ? 2.694 79.279 201.850 1.00 43.79 257 ASP C N 1
ATOM 5944 C CA . ASP C 1 232 ? 2.575 78.940 203.267 1.00 44.36 257 ASP C CA 1
ATOM 5945 C C . ASP C 1 232 ? 3.406 77.686 203.514 1.00 40.10 257 ASP C C 1
ATOM 5946 O O . ASP C 1 232 ? 2.947 76.567 203.280 1.00 37.45 257 ASP C O 1
ATOM 5951 N N . ILE C 1 233 ? 4.641 77.871 203.994 1.00 34.73 258 ILE C N 1
ATOM 5952 C CA . ILE C 1 233 ? 5.573 76.752 204.133 1.00 45.43 258 ILE C CA 1
ATOM 5953 C C . ILE C 1 233 ? 5.263 75.859 205.322 1.00 44.17 258 ILE C C 1
ATOM 5954 O O . ILE C 1 233 ? 6.015 74.909 205.580 1.00 39.68 258 ILE C O 1
ATOM 5959 N N . SER C 1 234 ? 4.185 76.128 206.054 1.00 42.81 259 SER C N 1
ATOM 5960 C CA . SER C 1 234 ? 3.733 75.235 207.111 1.00 39.96 259 SER C CA 1
ATOM 5961 C C . SER C 1 234 ? 2.750 74.186 206.613 1.00 37.84 259 SER C C 1
ATOM 5962 O O . SER C 1 234 ? 2.473 73.223 207.337 1.00 42.41 259 SER C O 1
ATOM 5965 N N . VAL C 1 235 ? 2.217 74.349 205.404 1.00 34.79 260 VAL C N 1
ATOM 5966 C CA . VAL C 1 235 ? 1.220 73.444 204.853 1.00 48.74 260 VAL C CA 1
ATOM 5967 C C . VAL C 1 235 ? 1.632 73.030 203.448 1.00 45.24 260 VAL C C 1
ATOM 5968 O O . VAL C 1 235 ? 2.342 73.755 202.743 1.00 50.22 260 VAL C O 1
ATOM 5972 N N . ASP C 1 236 ? 1.188 71.843 203.049 1.00 50.31 261 ASP C N 1
ATOM 5973 C CA . ASP C 1 236 ? 1.211 71.412 201.661 1.00 56.58 261 ASP C CA 1
ATOM 5974 C C . ASP C 1 236 ? -0.224 71.321 201.166 1.00 50.12 261 ASP C C 1
ATOM 5975 O O . ASP C 1 236 ? -1.117 70.899 201.908 1.00 56.65 261 ASP C O 1
ATOM 5980 N N . LYS C 1 237 ? -0.450 71.729 199.920 1.00 50.41 262 LYS C N 1
ATOM 5981 C CA . LYS C 1 237 ? -1.798 71.823 199.375 1.00 50.26 262 LYS C CA 1
ATOM 5982 C C . LYS C 1 237 ? -2.089 70.758 198.325 1.00 52.28 262 LYS C C 1
ATOM 5983 O O . LYS C 1 237 ? -3.155 70.795 197.700 1.00 54.81 262 LYS C O 1
ATOM 5989 N N . GLY C 1 238 ? -1.185 69.813 198.123 1.00 51.22 263 GLY C N 1
ATOM 5990 C CA . GLY C 1 238 ? -1.390 68.729 197.178 1.00 51.63 263 GLY C CA 1
ATOM 5991 C C . GLY C 1 238 ? -0.113 68.367 196.445 1.00 45.32 263 GLY C C 1
ATOM 5992 O O . GLY C 1 238 ? 0.777 69.194 196.241 1.00 52.06 263 GLY C O 1
ATOM 5993 N N . GLY C 1 239 ? -0.018 67.102 196.037 1.00 44.07 264 GLY C N 1
ATOM 5994 C CA . GLY C 1 239 ? 1.151 66.641 195.314 1.00 41.37 264 GLY C CA 1
ATOM 5995 C C . GLY C 1 239 ? 2.356 66.480 196.225 1.00 53.06 264 GLY C C 1
ATOM 5996 O O . GLY C 1 239 ? 2.244 66.118 197.400 1.00 64.45 264 GLY C O 1
ATOM 5997 N N . ALA C 1 240 ? 3.533 66.748 195.664 1.00 53.53 265 ALA C N 1
ATOM 5998 C CA . ALA C 1 240 ? 4.755 66.728 196.454 1.00 52.71 265 ALA C CA 1
ATOM 5999 C C . ALA C 1 240 ? 4.709 67.817 197.518 1.00 51.90 265 ALA C C 1
ATOM 6000 O O . ALA C 1 240 ? 4.033 68.836 197.365 1.00 54.35 265 ALA C O 1
ATOM 6002 N N . VAL C 1 241 ? 5.430 67.592 198.614 1.00 52.50 266 VAL C N 1
ATOM 6003 C CA . VAL C 1 241 ? 5.451 68.546 199.723 1.00 55.76 266 VAL C CA 1
ATOM 6004 C C . VAL C 1 241 ? 6.310 69.728 199.286 1.00 54.99 266 VAL C C 1
ATOM 6005 O O . VAL C 1 241 ? 7.540 69.654 199.269 1.00 65.86 266 VAL C O 1
ATOM 6009 N N . GLY C 1 242 ? 5.655 70.830 198.944 1.00 42.09 267 GLY C N 1
ATOM 6010 C CA . GLY C 1 242 ? 6.332 71.951 198.331 1.00 34.64 267 GLY C CA 1
ATOM 6011 C C . GLY C 1 242 ? 5.978 72.035 196.863 1.00 43.10 267 GLY C C 1
ATOM 6012 O O . GLY C 1 242 ? 4.806 71.919 196.489 1.00 51.81 267 GLY C O 1
ATOM 6013 N N . CYS C 1 243 ? 6.989 72.220 196.017 1.00 45.27 268 CYS C N 1
ATOM 6014 C CA . CYS C 1 243 ? 6.780 72.405 194.587 1.00 40.09 268 CYS C CA 1
ATOM 6015 C C . CYS C 1 243 ? 7.884 71.688 193.830 1.00 42.43 268 CYS C C 1
ATOM 6016 O O . CYS C 1 243 ? 9.052 72.084 193.912 1.00 41.50 268 CYS C O 1
ATOM 6019 N N . MET C 1 244 ? 7.521 70.657 193.066 1.00 35.65 269 MET C N 1
ATOM 6020 C CA . MET C 1 244 ? 8.486 69.887 192.287 1.00 36.15 269 MET C CA 1
ATOM 6021 C C . MET C 1 244 ? 8.157 69.929 190.799 1.00 41.37 269 MET C C 1
ATOM 6022 O O . MET C 1 244 ? 8.270 68.928 190.090 1.00 36.34 269 MET C O 1
ATOM 6027 N N . SER C 1 245 ? 7.752 71.109 190.322 1.00 43.80 270 SER C N 1
ATOM 6028 C CA . SER C 1 245 ? 7.571 71.459 188.913 1.00 43.96 270 SER C CA 1
ATOM 6029 C C . SER C 1 245 ? 6.361 70.800 188.259 1.00 43.56 270 SER C C 1
ATOM 6030 O O . SER C 1 245 ? 6.181 70.937 187.043 1.00 38.23 270 SER C O 1
ATOM 6033 N N . ALA C 1 246 ? 5.520 70.102 189.018 1.00 44.61 271 ALA C N 1
ATOM 6034 C CA . ALA C 1 246 ? 4.338 69.483 188.432 1.00 42.41 271 ALA C CA 1
ATOM 6035 C C . ALA C 1 246 ? 3.283 70.538 188.118 1.00 45.70 271 ALA C C 1
ATOM 6036 O O . ALA C 1 246 ? 3.017 71.434 188.925 1.00 42.48 271 ALA C O 1
ATOM 6038 N N . LEU C 1 247 ? 2.675 70.422 186.933 1.00 30.84 272 LEU C N 1
ATOM 6039 C CA . LEU C 1 247 ? 1.715 71.428 186.487 1.00 42.93 272 LEU C CA 1
ATOM 6040 C C . LEU C 1 247 ? 0.447 71.428 187.333 1.00 46.24 272 LEU C C 1
ATOM 6041 O O . LEU C 1 247 ? -0.189 72.476 187.488 1.00 48.79 272 LEU C O 1
ATOM 6046 N N . ASP C 1 248 ? 0.060 70.276 187.879 1.00 43.56 273 ASP C N 1
ATOM 6047 C CA . ASP C 1 248 ? -1.144 70.175 188.693 1.00 50.29 273 ASP C CA 1
ATOM 6048 C C . ASP C 1 248 ? -0.867 70.294 190.186 1.00 50.74 273 ASP C C 1
ATOM 6049 O O . ASP C 1 248 ? -1.801 70.178 190.985 1.00 54.19 273 ASP C O 1
ATOM 6054 N N . ASP C 1 249 ? 0.380 70.511 190.580 1.00 49.42 274 ASP C N 1
ATOM 6055 C CA . ASP C 1 249 ? 0.689 70.783 191.978 1.00 43.86 274 ASP C CA 1
ATOM 6056 C C . ASP C 1 249 ? 0.200 72.183 192.324 1.00 45.47 274 ASP C C 1
ATOM 6057 O O . ASP C 1 249 ? 0.649 73.155 191.701 1.00 44.25 274 ASP C O 1
ATOM 6062 N N . PRO C 1 250 ? -0.699 72.340 193.299 1.00 46.31 275 PRO C N 1
ATOM 6063 C CA . PRO C 1 250 ? -1.267 73.672 193.563 1.00 42.00 275 PRO C CA 1
ATOM 6064 C C . PRO C 1 250 ? -0.261 74.671 194.107 1.00 44.59 275 PRO C C 1
ATOM 6065 O O . PRO C 1 250 ? -0.495 75.880 193.991 1.00 50.87 275 PRO C O 1
ATOM 6069 N N . ASP C 1 251 ? 0.848 74.212 194.688 1.00 43.45 276 ASP C N 1
ATOM 6070 C CA . ASP C 1 251 ? 1.802 75.119 195.316 1.00 48.91 276 ASP C CA 1
ATOM 6071 C C . ASP C 1 251 ? 2.781 75.736 194.325 1.00 50.63 276 ASP C C 1
ATOM 6072 O O . ASP C 1 251 ? 3.383 76.768 194.633 1.00 49.96 276 ASP C O 1
ATOM 6077 N N . CYS C 1 252 ? 2.952 75.132 193.151 1.00 47.33 277 CYS C N 1
ATOM 6078 C CA . CYS C 1 252 ? 3.940 75.558 192.160 1.00 42.56 277 CYS C CA 1
ATOM 6079 C C . CYS C 1 252 ? 3.621 76.878 191.457 1.00 37.90 277 CYS C C 1
ATOM 6080 O O . CYS C 1 252 ? 4.554 77.636 191.156 1.00 35.87 277 CYS C O 1
ATOM 6083 N N . PRO C 1 253 ? 2.354 77.185 191.139 1.00 46.14 278 PRO C N 1
ATOM 6084 C CA . PRO C 1 253 ? 2.076 78.452 190.435 1.00 43.68 278 PRO C CA 1
ATOM 6085 C C . PRO C 1 253 ? 2.696 79.678 191.082 1.00 42.06 278 PRO C C 1
ATOM 6086 O O . PRO C 1 253 ? 3.213 80.550 190.372 1.00 38.24 278 PRO C O 1
ATOM 6090 N N . ALA C 1 254 ? 2.681 79.759 192.413 1.00 38.59 279 ALA C N 1
ATOM 6091 C CA . ALA C 1 254 ? 3.303 80.897 193.083 1.00 41.34 279 ALA C CA 1
ATOM 6092 C C . ALA C 1 254 ? 4.823 80.813 193.017 1.00 36.12 279 ALA C C 1
ATOM 6093 O O . ALA C 1 254 ? 5.500 81.838 192.883 1.00 40.59 279 ALA C O 1
ATOM 6095 N N . VAL C 1 255 ? 5.376 79.601 193.110 1.00 36.00 280 VAL C N 1
ATOM 6096 C CA . VAL C 1 255 ? 6.823 79.431 192.996 1.00 34.21 280 VAL C CA 1
ATOM 6097 C C . VAL C 1 255 ? 7.296 79.850 191.610 1.00 37.78 280 VAL C C 1
ATOM 6098 O O . VAL C 1 255 ? 8.293 80.567 191.462 1.00 39.02 280 VAL C O 1
ATOM 6102 N N . PHE C 1 256 ? 6.578 79.417 190.571 1.00 30.98 281 PHE C N 1
ATOM 6103 C CA . PHE C 1 256 ? 7.020 79.701 189.212 1.00 37.64 281 PHE C CA 1
ATOM 6104 C C . PHE C 1 256 ? 6.859 81.175 188.861 1.00 30.30 281 PHE C C 1
ATOM 6105 O O . PHE C 1 256 ? 7.628 81.700 188.048 1.00 29.80 281 PHE C O 1
ATOM 6113 N N . ARG C 1 257 ? 5.880 81.857 189.463 1.00 35.87 282 ARG C N 1
ATOM 6114 C CA . ARG C 1 257 ? 5.793 83.306 189.315 1.00 31.74 282 ARG C CA 1
ATOM 6115 C C . ARG C 1 257 ? 7.045 83.981 189.859 1.00 36.74 282 ARG C C 1
ATOM 6116 O O . ARG C 1 257 ? 7.614 84.874 189.220 1.00 37.81 282 ARG C O 1
ATOM 6124 N N . ALA C 1 258 ? 7.490 83.561 191.047 1.00 30.18 283 ALA C N 1
ATOM 6125 C CA . ALA C 1 258 ? 8.687 84.144 191.643 1.00 29.28 283 ALA C CA 1
ATOM 6126 C C . ALA C 1 258 ? 9.934 83.824 190.830 1.00 33.52 283 ALA C C 1
ATOM 6127 O O . ALA C 1 258 ? 10.879 84.619 190.805 1.00 30.01 283 ALA C O 1
ATOM 6129 N N . LEU C 1 259 ? 9.963 82.669 190.166 1.00 34.90 284 LEU C N 1
ATOM 6130 C CA . LEU C 1 259 ? 11.076 82.365 189.278 1.00 38.48 284 LEU C CA 1
ATOM 6131 C C . LEU C 1 259 ? 10.978 83.132 187.968 1.00 38.21 284 LEU C C 1
ATOM 6132 O O . LEU C 1 259 ? 12.004 83.399 187.332 1.00 37.91 284 LEU C O 1
ATOM 6137 N N . GLY C 1 260 ? 9.768 83.504 187.561 1.00 29.92 285 GLY C N 1
ATOM 6138 C CA . GLY C 1 260 ? 9.568 84.109 186.263 1.00 35.79 285 GLY C CA 1
ATOM 6139 C C . GLY C 1 260 ? 9.333 83.117 185.150 1.00 43.40 285 GLY C C 1
ATOM 6140 O O . GLY C 1 260 ? 9.604 83.431 183.986 1.00 43.81 285 GLY C O 1
ATOM 6141 N N . LEU C 1 261 ? 8.844 81.922 185.472 1.00 30.67 286 LEU C N 1
ATOM 6142 C CA . LEU C 1 261 ? 8.569 80.881 184.494 1.00 25.11 286 LEU C CA 1
ATOM 6143 C C . LEU C 1 261 ? 7.068 80.655 184.387 1.00 37.25 286 LEU C C 1
ATOM 6144 O O . LEU C 1 261 ? 6.350 80.705 185.390 1.00 38.18 286 LEU C O 1
ATOM 6149 N N . ASN C 1 262 ? 6.598 80.406 183.168 1.00 36.09 287 ASN C N 1
ATOM 6150 C CA . ASN C 1 262 ? 5.239 79.917 182.988 1.00 38.28 287 ASN C CA 1
ATOM 6151 C C . ASN C 1 262 ? 5.167 78.461 183.426 1.00 46.37 287 ASN C C 1
ATOM 6152 O O . ASN C 1 262 ? 5.941 77.622 182.952 1.00 39.36 287 ASN C O 1
ATOM 6157 N N . LEU C 1 263 ? 4.252 78.158 184.344 1.00 42.44 288 LEU C N 1
ATOM 6158 C CA . LEU C 1 263 ? 4.032 76.770 184.727 1.00 45.86 288 LEU C CA 1
ATOM 6159 C C . LEU C 1 263 ? 3.307 76.055 183.596 1.00 46.00 288 LEU C C 1
ATOM 6160 O O . LEU C 1 263 ? 3.898 75.230 182.892 1.00 41.17 288 LEU C O 1
ATOM 6165 N N . ALA C 1 264 ? 2.031 76.370 183.413 1.00 44.12 289 ALA C N 1
ATOM 6166 C CA . ALA C 1 264 ? 1.285 75.955 182.240 1.00 40.72 289 ALA C CA 1
ATOM 6167 C C . ALA C 1 264 ? 1.320 77.087 181.217 1.00 46.31 289 ALA C C 1
ATOM 6168 O O . ALA C 1 264 ? 2.035 78.081 181.382 1.00 45.54 289 ALA C O 1
ATOM 6170 N N . ASP C 1 265 ? 0.549 76.942 180.142 1.00 41.59 290 ASP C N 1
ATOM 6171 C CA . ASP C 1 265 ? 0.428 78.025 179.176 1.00 45.30 290 ASP C CA 1
ATOM 6172 C C . ASP C 1 265 ? -0.208 79.243 179.836 1.00 44.31 290 ASP C C 1
ATOM 6173 O O . ASP C 1 265 ? -1.129 79.120 180.648 1.00 40.72 290 ASP C O 1
ATOM 6178 N N . SER C 1 266 ? 0.302 80.429 179.495 1.00 48.77 291 SER C N 1
ATOM 6179 C CA . SER C 1 266 ? -0.266 81.655 180.046 1.00 56.36 291 SER C CA 1
ATOM 6180 C C . SER C 1 266 ? -1.660 81.922 179.493 1.00 66.30 291 SER C C 1
ATOM 6181 O O . SER C 1 266 ? -2.500 82.509 180.184 1.00 67.60 291 SER C O 1
ATOM 6184 N N . ALA C 1 267 ? -1.918 81.503 178.260 1.00 75.18 292 ALA C N 1
ATOM 6185 C CA . ALA C 1 267 ? -3.222 81.622 177.628 1.00 74.16 292 ALA C CA 1
ATOM 6186 C C . ALA C 1 267 ? -3.407 80.420 176.717 1.00 76.03 292 ALA C C 1
ATOM 6187 O O . ALA C 1 267 ? -2.427 79.758 176.357 1.00 77.93 292 ALA C O 1
ATOM 6189 N N . PRO C 1 268 ? -4.645 80.090 176.352 1.00 79.27 293 PRO C N 1
ATOM 6190 C CA . PRO C 1 268 ? -4.852 78.990 175.401 1.00 79.33 293 PRO C CA 1
ATOM 6191 C C . PRO C 1 268 ? -4.140 79.265 174.084 1.00 65.84 293 PRO C C 1
ATOM 6192 O O . PRO C 1 268 ? -4.273 80.341 173.497 1.00 55.78 293 PRO C O 1
ATOM 6196 N N . GLY C 1 269 ? -3.363 78.282 173.632 1.00 64.63 294 GLY C N 1
ATOM 6197 C CA . GLY C 1 269 ? -2.572 78.420 172.430 1.00 61.06 294 GLY C CA 1
ATOM 6198 C C . GLY C 1 269 ? -1.294 79.215 172.583 1.00 67.99 294 GLY C C 1
ATOM 6199 O O . GLY C 1 269 ? -0.566 79.377 171.595 1.00 70.47 294 GLY C O 1
ATOM 6200 N N . ALA C 1 270 ? -0.991 79.713 173.786 1.00 61.18 295 ALA C N 1
ATOM 6201 C CA . ALA C 1 270 ? 0.196 80.544 173.965 1.00 56.97 295 ALA C CA 1
ATOM 6202 C C . ALA C 1 270 ? 1.480 79.756 173.743 1.00 50.75 295 ALA C C 1
ATOM 6203 O O . ALA C 1 270 ? 2.483 80.329 173.301 1.00 55.69 295 ALA C O 1
ATOM 6205 N N . ASN C 1 271 ? 1.471 78.455 174.046 1.00 43.37 296 ASN C N 1
ATOM 6206 C CA . ASN C 1 271 ? 2.623 77.581 173.817 1.00 41.65 296 ASN C CA 1
ATOM 6207 C C . ASN C 1 271 ? 3.879 78.120 174.503 1.00 47.61 296 ASN C C 1
ATOM 6208 O O . ASN C 1 271 ? 4.968 78.134 173.928 1.00 56.97 296 ASN C O 1
ATOM 6213 N N . ASP C 1 272 ? 3.728 78.580 175.745 1.00 34.63 297 ASP C N 1
ATOM 6214 C CA . ASP C 1 272 ? 4.858 79.106 176.501 1.00 38.88 297 ASP C CA 1
ATOM 6215 C C . ASP C 1 272 ? 5.044 78.411 177.843 1.00 40.62 297 ASP C C 1
ATOM 6216 O O . ASP C 1 272 ? 5.771 78.928 178.699 1.00 39.40 297 ASP C O 1
ATOM 6221 N N . ALA C 1 273 ? 4.411 77.258 178.049 1.00 38.24 298 ALA C N 1
ATOM 6222 C CA . ALA C 1 273 ? 4.654 76.484 179.258 1.00 39.09 298 ALA C CA 1
ATOM 6223 C C . ALA C 1 273 ? 6.117 76.069 179.324 1.00 40.45 298 ALA C C 1
ATOM 6224 O O . ALA C 1 273 ? 6.685 75.588 178.339 1.00 34.34 298 ALA C O 1
ATOM 6226 N N . GLY C 1 274 ? 6.729 76.272 180.488 1.00 34.50 299 GLY C N 1
ATOM 6227 C CA . GLY C 1 274 ? 8.130 75.976 180.682 1.00 29.68 299 GLY C CA 1
ATOM 6228 C C . GLY C 1 274 ? 9.098 77.052 180.227 1.00 30.27 299 GLY C C 1
ATOM 6229 O O . GLY C 1 274 ? 10.312 76.846 180.335 1.00 44.56 299 GLY C O 1
ATOM 6230 N N . LYS C 1 275 ? 8.613 78.177 179.714 1.00 34.91 300 LYS C N 1
ATOM 6231 C CA . LYS C 1 275 ? 9.434 79.266 179.211 1.00 34.36 300 LYS C CA 1
ATOM 6232 C C . LYS C 1 275 ? 9.241 80.524 180.041 1.00 37.28 300 LYS C C 1
ATOM 6233 O O . LYS C 1 275 ? 8.198 80.703 180.677 1.00 35.10 300 LYS C O 1
ATOM 6239 N N . PRO C 1 276 ? 10.229 81.422 180.066 1.00 43.79 301 PRO C N 1
ATOM 6240 C CA . PRO C 1 276 ? 10.104 82.622 180.905 1.00 40.45 301 PRO C CA 1
ATOM 6241 C C . PRO C 1 276 ? 8.936 83.492 180.469 1.00 49.53 301 PRO C C 1
ATOM 6242 O O . PRO C 1 276 ? 8.685 83.675 179.276 1.00 42.34 301 PRO C O 1
ATOM 6246 N N . SER C 1 277 ? 8.211 84.020 181.456 1.00 50.28 302 SER C N 1
ATOM 6247 C CA . SER C 1 277 ? 7.143 84.967 181.172 1.00 54.65 302 SER C CA 1
ATOM 6248 C C . SER C 1 277 ? 7.678 86.336 180.775 1.00 50.50 302 SER C C 1
ATOM 6249 O O . SER C 1 277 ? 6.976 87.093 180.095 1.00 56.34 302 SER C O 1
ATOM 6252 N N . ARG C 1 278 ? 8.903 86.664 181.183 1.00 49.69 303 ARG C N 1
ATOM 6253 C CA . ARG C 1 278 ? 9.572 87.897 180.777 1.00 51.11 303 ARG C CA 1
ATOM 6254 C C . ARG C 1 278 ? 11.049 87.566 180.623 1.00 49.16 303 ARG C C 1
ATOM 6255 O O . ARG C 1 278 ? 11.822 87.634 181.588 1.00 48.07 303 ARG C O 1
ATOM 6263 N N . PRO C 1 279 ? 11.477 87.187 179.408 1.00 39.69 304 PRO C N 1
ATOM 6264 C CA . PRO C 1 279 ? 12.849 86.694 179.205 1.00 39.83 304 PRO C CA 1
ATOM 6265 C C . PRO C 1 279 ? 13.930 87.630 179.720 1.00 40.27 304 PRO C C 1
ATOM 6266 O O . PRO C 1 279 ? 14.001 88.797 179.325 1.00 38.08 304 PRO C O 1
ATOM 6270 N N . GLY C 1 280 ? 14.780 87.114 180.607 1.00 40.53 305 GLY C N 1
ATOM 6271 C CA . GLY C 1 280 ? 15.852 87.882 181.200 1.00 32.01 305 GLY C CA 1
ATOM 6272 C C . GLY C 1 280 ? 15.537 88.462 182.562 1.00 33.82 305 GLY C C 1
ATOM 6273 O O . GLY C 1 280 ? 16.459 88.922 183.248 1.00 36.61 305 GLY C O 1
ATOM 6274 N N . VAL C 1 281 ? 14.272 88.455 182.972 1.00 30.61 306 VAL C N 1
ATOM 6275 C CA . VAL C 1 281 ? 13.847 88.998 184.256 1.00 44.19 306 VAL C CA 1
ATOM 6276 C C . VAL C 1 281 ? 13.345 87.852 185.122 1.00 43.12 306 VAL C C 1
ATOM 6277 O O . VAL C 1 281 ? 12.509 87.051 184.682 1.00 37.82 306 VAL C O 1
ATOM 6281 N N . SER C 1 282 ? 13.861 87.770 186.347 1.00 32.00 307 SER C N 1
ATOM 6282 C CA . SER C 1 282 ? 13.431 86.771 187.319 1.00 32.82 307 SER C CA 1
ATOM 6283 C C . SER C 1 282 ? 13.241 87.485 188.650 1.00 37.19 307 SER C C 1
ATOM 6284 O O . SER C 1 282 ? 14.203 88.093 189.167 1.00 41.63 307 SER C O 1
ATOM 6287 N N . PRO C 1 283 ? 12.039 87.460 189.231 1.00 41.34 308 PRO C N 1
ATOM 6288 C CA . PRO C 1 283 ? 11.807 88.188 190.492 1.00 40.95 308 PRO C CA 1
ATOM 6289 C C . PRO C 1 283 ? 12.788 87.854 191.607 1.00 36.67 308 PRO C C 1
ATOM 6290 O O . PRO C 1 283 ? 13.096 88.731 192.425 1.00 39.39 308 PRO C O 1
ATOM 6294 N N . ILE C 1 284 ? 13.296 86.619 191.669 1.00 33.00 309 ILE C N 1
ATOM 6295 C CA . ILE C 1 284 ? 14.184 86.232 192.765 1.00 36.53 309 ILE C CA 1
ATOM 6296 C C . ILE C 1 284 ? 15.630 86.651 192.555 1.00 41.82 309 ILE C C 1
ATOM 6297 O O . ILE C 1 284 ? 16.418 86.600 193.507 1.00 41.02 309 ILE C O 1
ATOM 6302 N N . PHE C 1 285 ? 16.008 87.063 191.348 1.00 39.88 310 PHE C N 1
ATOM 6303 C CA . PHE C 1 285 ? 17.382 87.438 191.041 1.00 36.82 310 PHE C CA 1
ATOM 6304 C C . PHE C 1 285 ? 17.481 88.947 190.866 1.00 40.07 310 PHE C C 1
ATOM 6305 O O . PHE C 1 285 ? 16.648 89.553 190.184 1.00 39.22 310 PHE C O 1
ATOM 6313 N N . SER C 1 286 ? 18.499 89.546 191.478 1.00 34.85 311 SER C N 1
ATOM 6314 C CA . SER C 1 286 ? 18.753 90.974 191.343 1.00 36.16 311 SER C CA 1
ATOM 6315 C C . SER C 1 286 ? 20.213 91.239 191.693 1.00 37.37 311 SER C C 1
ATOM 6316 O O . SER C 1 286 ? 20.949 90.335 192.099 1.00 38.87 311 SER C O 1
ATOM 6319 N N . VAL C 1 287 ? 20.626 92.494 191.533 1.00 39.78 312 VAL C N 1
ATOM 6320 C CA . VAL C 1 287 ? 22.000 92.917 191.780 1.00 33.02 312 VAL C CA 1
ATOM 6321 C C . VAL C 1 287 ? 22.071 93.632 193.120 1.00 40.89 312 VAL C C 1
ATOM 6322 O O . VAL C 1 287 ? 21.181 94.417 193.470 1.00 45.82 312 VAL C O 1
ATOM 6326 N N . GLY C 1 288 ? 23.139 93.360 193.872 1.00 41.87 313 GLY C N 1
ATOM 6327 C CA . GLY C 1 288 ? 23.417 94.094 195.086 1.00 39.28 313 GLY C CA 1
ATOM 6328 C C . GLY C 1 288 ? 24.892 94.432 195.173 1.00 48.54 313 GLY C C 1
ATOM 6329 O O . GLY C 1 288 ? 25.712 93.924 194.405 1.00 45.58 313 GLY C O 1
ATOM 6330 N N . ALA C 1 289 ? 25.214 95.311 196.116 1.00 52.39 314 ALA C N 1
ATOM 6331 C CA . ALA C 1 289 ? 26.608 95.631 196.378 1.00 48.49 314 ALA C CA 1
ATOM 6332 C C . ALA C 1 289 ? 27.289 94.467 197.088 1.00 56.11 314 ALA C C 1
ATOM 6333 O O . ALA C 1 289 ? 26.667 93.730 197.858 1.00 58.46 314 ALA C O 1
ATOM 6335 N N . ALA C 1 290 ? 28.579 94.301 196.817 1.00 58.55 315 ALA C N 1
ATOM 6336 C CA . ALA C 1 290 ? 29.356 93.194 197.354 1.00 58.27 315 ALA C CA 1
ATOM 6337 C C . ALA C 1 290 ? 30.429 93.719 198.296 1.00 70.17 315 ALA C C 1
ATOM 6338 O O . ALA C 1 290 ? 31.112 94.702 197.987 1.00 70.80 315 ALA C O 1
ATOM 6340 N N . ALA C 1 291 ? 30.568 93.054 199.442 1.00 84.55 316 ALA C N 1
ATOM 6341 C CA . ALA C 1 291 ? 31.545 93.414 200.470 1.00 92.34 316 ALA C CA 1
ATOM 6342 C C . ALA C 1 291 ? 31.350 94.846 200.958 1.00 90.71 316 ALA C C 1
ATOM 6343 O O . ALA C 1 291 ? 31.023 95.074 202.124 1.00 81.20 316 ALA C O 1
ATOM 6345 N N . LYS D 1 4 ? 55.731 70.776 224.078 1.00 64.57 29 LYS D N 1
ATOM 6346 C CA . LYS D 1 4 ? 55.761 70.308 225.459 1.00 59.56 29 LYS D CA 1
ATOM 6347 C C . LYS D 1 4 ? 55.092 68.946 225.611 1.00 60.70 29 LYS D C 1
ATOM 6348 O O . LYS D 1 4 ? 55.453 68.166 226.490 1.00 58.41 29 LYS D O 1
ATOM 6354 N N . THR D 1 5 ? 54.117 68.659 224.756 1.00 67.69 30 THR D N 1
ATOM 6355 C CA . THR D 1 5 ? 53.314 67.452 224.875 1.00 69.33 30 THR D CA 1
ATOM 6356 C C . THR D 1 5 ? 53.480 66.571 223.644 1.00 64.69 30 THR D C 1
ATOM 6357 O O . THR D 1 5 ? 54.123 66.941 222.658 1.00 72.85 30 THR D O 1
ATOM 6361 N N . GLN D 1 6 ? 52.881 65.383 223.723 1.00 46.62 31 GLN D N 1
ATOM 6362 C CA . GLN D 1 6 ? 52.874 64.444 222.612 1.00 51.70 31 GLN D CA 1
ATOM 6363 C C . GLN D 1 6 ? 51.607 64.665 221.797 1.00 56.47 31 GLN D C 1
ATOM 6364 O O . GLN D 1 6 ? 50.504 64.435 222.315 1.00 53.18 31 GLN D O 1
ATOM 6370 N N . PRO D 1 7 ? 51.703 65.118 220.548 1.00 52.27 32 PRO D N 1
ATOM 6371 C CA . PRO D 1 7 ? 50.493 65.285 219.735 1.00 49.54 32 PRO D CA 1
ATOM 6372 C C . PRO D 1 7 ? 49.875 63.938 219.396 1.00 43.98 32 PRO D C 1
ATOM 6373 O O . PRO D 1 7 ? 50.577 62.950 219.170 1.00 45.95 32 PRO D O 1
ATOM 6377 N N . VAL D 1 8 ? 48.545 63.905 219.369 1.00 39.78 33 VAL D N 1
ATOM 6378 C CA . VAL D 1 8 ? 47.794 62.679 219.128 1.00 37.40 33 VAL D CA 1
ATOM 6379 C C . VAL D 1 8 ? 46.797 62.929 218.006 1.00 41.32 33 VAL D C 1
ATOM 6380 O O . VAL D 1 8 ? 46.046 63.910 218.042 1.00 42.39 33 VAL D O 1
ATOM 6384 N N . ALA D 1 9 ? 46.793 62.042 217.013 1.00 35.51 34 ALA D N 1
ATOM 6385 C CA . ALA D 1 9 ? 45.809 62.058 215.937 1.00 41.57 34 ALA D CA 1
ATOM 6386 C C . ALA D 1 9 ? 45.266 60.645 215.786 1.00 43.70 34 ALA D C 1
ATOM 6387 O O . ALA D 1 9 ? 45.985 59.744 215.341 1.00 46.36 34 ALA D O 1
ATOM 6389 N N . VAL D 1 10 ? 44.009 60.446 216.167 1.00 44.63 35 VAL D N 1
ATOM 6390 C CA . VAL D 1 10 ? 43.349 59.151 216.064 1.00 40.73 35 VAL D CA 1
ATOM 6391 C C . VAL D 1 10 ? 42.540 59.150 214.775 1.00 43.88 35 VAL D C 1
ATOM 6392 O O . VAL D 1 10 ? 41.491 59.798 214.686 1.00 46.43 35 VAL D O 1
ATOM 6396 N N . ARG D 1 11 ? 43.029 58.428 213.771 1.00 35.72 36 ARG D N 1
ATOM 6397 C CA . ARG D 1 11 ? 42.363 58.355 212.479 1.00 40.31 36 ARG D CA 1
ATOM 6398 C C . ARG D 1 11 ? 41.249 57.319 212.516 1.00 36.91 36 ARG D C 1
ATOM 6399 O O . ARG D 1 11 ? 41.431 56.210 213.024 1.00 29.77 36 ARG D O 1
ATOM 6407 N N . PHE D 1 12 ? 40.095 57.692 211.975 1.00 41.81 37 PHE D N 1
ATOM 6408 C CA . PHE D 1 12 ? 38.983 56.778 211.787 1.00 42.44 37 PHE D CA 1
ATOM 6409 C C . PHE D 1 12 ? 38.782 56.514 210.301 1.00 44.34 37 PHE D C 1
ATOM 6410 O O . PHE D 1 12 ? 39.162 57.318 209.446 1.00 41.92 37 PHE D O 1
ATOM 6418 N N . ALA D 1 13 ? 38.179 55.367 209.999 1.00 43.62 38 ALA D N 1
ATOM 6419 C CA . ALA D 1 13 ? 37.931 54.993 208.613 1.00 44.86 38 ALA D CA 1
ATOM 6420 C C . ALA D 1 13 ? 36.674 54.143 208.533 1.00 40.35 38 ALA D C 1
ATOM 6421 O O . ALA D 1 13 ? 36.494 53.214 209.326 1.00 50.69 38 ALA D O 1
ATOM 6423 N N . LEU D 1 14 ? 35.812 54.473 207.579 1.00 48.13 39 LEU D N 1
ATOM 6424 C CA . LEU D 1 14 ? 34.648 53.654 207.277 1.00 44.98 39 LEU D CA 1
ATOM 6425 C C . LEU D 1 14 ? 35.051 52.547 206.311 1.00 40.83 39 LEU D C 1
ATOM 6426 O O . LEU D 1 14 ? 35.755 52.799 205.329 1.00 38.76 39 LEU D O 1
ATOM 6431 N N . VAL D 1 15 ? 34.623 51.318 206.596 1.00 41.89 40 VAL D N 1
ATOM 6432 C CA . VAL D 1 15 ? 34.910 50.191 205.719 1.00 43.93 40 VAL D CA 1
ATOM 6433 C C . VAL D 1 15 ? 33.632 49.403 205.470 1.00 52.57 40 VAL D C 1
ATOM 6434 O O . VAL D 1 15 ? 32.704 49.402 206.286 1.00 48.96 40 VAL D O 1
ATOM 6438 N N . ALA D 1 16 ? 33.589 48.737 204.317 1.00 52.99 41 ALA D N 1
ATOM 6439 C CA . ALA D 1 16 ? 32.472 47.885 203.936 1.00 54.14 41 ALA D CA 1
ATOM 6440 C C . ALA D 1 16 ? 32.988 46.829 202.972 1.00 51.25 41 ALA D C 1
ATOM 6441 O O . ALA D 1 16 ? 33.709 47.157 202.025 1.00 49.91 41 ALA D O 1
ATOM 6443 N N . ASP D 1 17 ? 32.622 45.570 203.223 1.00 57.63 42 ASP D N 1
ATOM 6444 C CA . ASP D 1 17 ? 33.080 44.434 202.419 1.00 67.00 42 ASP D CA 1
ATOM 6445 C C . ASP D 1 17 ? 34.603 44.415 202.302 1.00 61.52 42 ASP D C 1
ATOM 6446 O O . ASP D 1 17 ? 35.166 44.119 201.246 1.00 59.82 42 ASP D O 1
ATOM 6451 N N . GLY D 1 18 ? 35.279 44.745 203.403 1.00 56.67 43 GLY D N 1
ATOM 6452 C CA . GLY D 1 18 ? 36.726 44.736 203.450 1.00 49.06 43 GLY D CA 1
ATOM 6453 C C . GLY D 1 18 ? 37.417 45.886 202.752 1.00 57.06 43 GLY D C 1
ATOM 6454 O O . GLY D 1 18 ? 38.642 46.007 202.868 1.00 60.64 43 GLY D O 1
ATOM 6455 N N . LYS D 1 19 ? 36.688 46.729 202.030 1.00 60.92 44 LYS D N 1
ATOM 6456 C CA . LYS D 1 19 ? 37.256 47.893 201.367 1.00 65.03 44 LYS D CA 1
ATOM 6457 C C . LYS D 1 19 ? 36.979 49.149 202.183 1.00 62.63 44 LYS D C 1
ATOM 6458 O O . LYS D 1 19 ? 36.033 49.208 202.971 1.00 48.81 44 LYS D O 1
ATOM 6464 N N . GLU D 1 20 ? 37.819 50.162 201.984 1.00 63.17 45 GLU D N 1
ATOM 6465 C CA . GLU D 1 20 ? 37.600 51.448 202.631 1.00 55.25 45 GLU D CA 1
ATOM 6466 C C . GLU D 1 20 ? 36.575 52.253 201.845 1.00 54.73 45 GLU D C 1
ATOM 6467 O O . GLU D 1 20 ? 36.716 52.441 200.633 1.00 51.40 45 GLU D O 1
ATOM 6473 N N . VAL D 1 21 ? 35.540 52.723 202.536 1.00 56.58 46 VAL D N 1
ATOM 6474 C CA . VAL D 1 21 ? 34.519 53.549 201.904 1.00 51.15 46 VAL D CA 1
ATOM 6475 C C . VAL D 1 21 ? 34.597 54.958 202.475 1.00 49.95 46 VAL D C 1
ATOM 6476 O O . VAL D 1 21 ? 35.623 55.358 203.036 1.00 50.43 46 VAL D O 1
ATOM 6480 N N . GLY D 1 22 ? 33.517 55.710 202.340 1.00 45.35 47 GLY D N 1
ATOM 6481 C CA . GLY D 1 22 ? 33.507 57.121 202.656 1.00 45.34 47 GLY D CA 1
ATOM 6482 C C . GLY D 1 22 ? 33.346 57.971 201.404 1.00 49.20 47 GLY D C 1
ATOM 6483 O O . GLY D 1 22 ? 33.657 57.556 200.284 1.00 40.48 47 GLY D O 1
ATOM 6484 N N . CYS D 1 23 ? 32.848 59.188 201.614 1.00 49.25 48 CYS D N 1
ATOM 6485 C CA . CYS D 1 23 ? 32.529 60.130 200.530 1.00 42.56 48 CYS D CA 1
ATOM 6486 C C . CYS D 1 23 ? 31.521 59.437 199.614 1.00 46.68 48 CYS D C 1
ATOM 6487 O O . CYS D 1 23 ? 30.547 58.854 200.118 1.00 46.57 48 CYS D O 1
ATOM 6490 N N . GLY D 1 24 ? 31.706 59.460 198.297 1.00 46.36 49 GLY D N 1
ATOM 6491 C CA . GLY D 1 24 ? 30.770 58.878 197.360 1.00 42.13 49 GLY D CA 1
ATOM 6492 C C . GLY D 1 24 ? 31.096 57.481 196.881 1.00 51.86 49 GLY D C 1
ATOM 6493 O O . GLY D 1 24 ? 30.467 57.014 195.924 1.00 50.51 49 GLY D O 1
ATOM 6494 N N . ALA D 1 25 ? 32.055 56.799 197.504 1.00 48.02 50 ALA D N 1
ATOM 6495 C CA . ALA D 1 25 ? 32.367 55.434 197.113 1.00 51.43 50 ALA D CA 1
ATOM 6496 C C . ALA D 1 25 ? 31.154 54.532 197.342 1.00 52.89 50 ALA D C 1
ATOM 6497 O O . ALA D 1 25 ? 30.379 54.747 198.279 1.00 48.72 50 ALA D O 1
ATOM 6499 N N . PRO D 1 26 ? 30.957 53.524 196.498 1.00 56.16 51 PRO D N 1
ATOM 6500 C CA . PRO D 1 26 ? 29.791 52.650 196.649 1.00 53.31 51 PRO D CA 1
ATOM 6501 C C . PRO D 1 26 ? 29.965 51.664 197.796 1.00 50.81 51 PRO D C 1
ATOM 6502 O O . PRO D 1 26 ? 31.074 51.375 198.251 1.00 45.17 51 PRO D O 1
ATOM 6506 N N . LEU D 1 27 ? 28.830 51.146 198.262 1.00 55.97 52 LEU D N 1
ATOM 6507 C CA . LEU D 1 27 ? 28.778 50.201 199.373 1.00 53.13 52 LEU D CA 1
ATOM 6508 C C . LEU D 1 27 ? 28.403 48.830 198.821 1.00 51.99 52 LEU D C 1
ATOM 6509 O O . LEU D 1 27 ? 27.263 48.616 198.397 1.00 59.90 52 LEU D O 1
ATOM 6514 N N . ALA D 1 28 ? 29.358 47.904 198.838 1.00 49.16 53 ALA D N 1
ATOM 6515 C CA . ALA D 1 28 ? 29.170 46.589 198.243 1.00 49.46 53 ALA D CA 1
ATOM 6516 C C . ALA D 1 28 ? 28.658 45.596 199.279 1.00 55.67 53 ALA D C 1
ATOM 6517 O O . ALA D 1 28 ? 29.154 45.556 200.410 1.00 58.82 53 ALA D O 1
ATOM 6519 N N . ASN D 1 29 ? 27.654 44.808 198.885 1.00 56.07 54 ASN D N 1
ATOM 6520 C CA . ASN D 1 29 ? 27.195 43.647 199.651 1.00 56.77 54 ASN D CA 1
ATOM 6521 C C . ASN D 1 29 ? 26.676 44.040 201.033 1.00 56.85 54 ASN D C 1
ATOM 6522 O O . ASN D 1 29 ? 26.981 43.393 202.037 1.00 56.52 54 ASN D O 1
ATOM 6527 N N . LEU D 1 30 ? 25.873 45.097 201.087 1.00 53.60 55 LEU D N 1
ATOM 6528 C CA . LEU D 1 30 ? 25.312 45.568 202.345 1.00 56.97 55 LEU D CA 1
ATOM 6529 C C . LEU D 1 30 ? 24.025 44.819 202.661 1.00 52.02 55 LEU D C 1
ATOM 6530 O O . LEU D 1 30 ? 23.143 44.695 201.805 1.00 48.44 55 LEU D O 1
ATOM 6535 N N . GLY D 1 31 ? 23.925 44.319 203.889 1.00 51.88 56 GLY D N 1
ATOM 6536 C CA . GLY D 1 31 ? 22.713 43.691 204.366 1.00 56.67 56 GLY D CA 1
ATOM 6537 C C . GLY D 1 31 ? 22.684 42.190 204.144 1.00 56.66 56 GLY D C 1
ATOM 6538 O O . GLY D 1 31 ? 23.523 41.605 203.455 1.00 56.46 56 GLY D O 1
ATOM 6539 N N . SER D 1 32 ? 21.677 41.556 204.753 1.00 57.69 57 SER D N 1
ATOM 6540 C CA . SER D 1 32 ? 21.488 40.119 204.590 1.00 54.11 57 SER D CA 1
ATOM 6541 C C . SER D 1 32 ? 21.124 39.746 203.160 1.00 61.02 57 SER D C 1
ATOM 6542 O O . SER D 1 32 ? 21.304 38.587 202.769 1.00 66.27 57 SER D O 1
ATOM 6545 N N . GLY D 1 33 ? 20.607 40.692 202.377 1.00 59.41 58 GLY D N 1
ATOM 6546 C CA . GLY D 1 33 ? 20.441 40.475 200.955 1.00 57.79 58 GLY D CA 1
ATOM 6547 C C . GLY D 1 33 ? 21.687 40.715 200.135 1.00 57.62 58 GLY D C 1
ATOM 6548 O O . GLY D 1 33 ? 21.699 40.391 198.943 1.00 57.16 58 GLY D O 1
ATOM 6549 N N . ARG D 1 34 ? 22.732 41.265 200.754 1.00 57.06 59 ARG D N 1
ATOM 6550 C CA . ARG D 1 34 ? 23.998 41.584 200.095 1.00 57.89 59 ARG D CA 1
ATOM 6551 C C . ARG D 1 34 ? 23.757 42.417 198.833 1.00 58.00 59 ARG D C 1
ATOM 6552 O O . ARG D 1 34 ? 23.976 41.985 197.701 1.00 55.68 59 ARG D O 1
ATOM 6560 N N . LEU D 1 35 ? 23.295 43.639 199.072 1.00 55.99 60 LEU D N 1
ATOM 6561 C CA . LEU D 1 35 ? 22.875 44.542 198.014 1.00 60.37 60 LEU D CA 1
ATOM 6562 C C . LEU D 1 35 ? 23.947 45.589 197.733 1.00 62.63 60 LEU D C 1
ATOM 6563 O O . LEU D 1 35 ? 24.900 45.771 198.494 1.00 70.54 60 LEU D O 1
ATOM 6568 N N . ALA D 1 36 ? 23.778 46.280 196.608 1.00 61.88 61 ALA D N 1
ATOM 6569 C CA . ALA D 1 36 ? 24.661 47.374 196.218 1.00 65.22 61 ALA D CA 1
ATOM 6570 C C . ALA D 1 36 ? 24.056 48.677 196.724 1.00 64.38 61 ALA D C 1
ATOM 6571 O O . ALA D 1 36 ? 23.065 49.166 196.171 1.00 72.20 61 ALA D O 1
ATOM 6573 N N . GLY D 1 37 ? 24.646 49.238 197.775 1.00 51.83 62 GLY D N 1
ATOM 6574 C CA . GLY D 1 37 ? 24.081 50.414 198.400 1.00 45.05 62 GLY D CA 1
ATOM 6575 C C . GLY D 1 37 ? 24.881 51.683 198.200 1.00 48.35 62 GLY D C 1
ATOM 6576 O O . GLY D 1 37 ? 26.056 51.642 197.822 1.00 59.21 62 GLY D O 1
ATOM 6577 N N . LYS D 1 38 ? 24.240 52.820 198.448 1.00 50.53 63 LYS D N 1
ATOM 6578 C CA . LYS D 1 38 ? 24.882 54.124 198.421 1.00 45.63 63 LYS D CA 1
ATOM 6579 C C . LYS D 1 38 ? 24.878 54.708 199.826 1.00 50.09 63 LYS D C 1
ATOM 6580 O O . LYS D 1 38 ? 23.904 54.550 200.569 1.00 40.70 63 LYS D O 1
ATOM 6586 N N . LEU D 1 39 ? 25.969 55.374 200.193 1.00 37.35 64 LEU D N 1
ATOM 6587 C CA . LEU D 1 39 ? 26.097 55.978 201.515 1.00 40.59 64 LEU D CA 1
ATOM 6588 C C . LEU D 1 39 ? 25.498 57.378 201.476 1.00 43.15 64 LEU D C 1
ATOM 6589 O O . LEU D 1 39 ? 26.018 58.266 200.792 1.00 41.85 64 LEU D O 1
ATOM 6594 N N . HIS D 1 40 ? 24.405 57.577 202.210 1.00 44.35 65 HIS D N 1
ATOM 6595 C CA . HIS D 1 40 ? 23.786 58.893 202.298 1.00 50.37 65 HIS D CA 1
ATOM 6596 C C . HIS D 1 40 ? 24.430 59.747 203.385 1.00 41.05 65 HIS D C 1
ATOM 6597 O O . HIS D 1 40 ? 24.717 60.926 203.161 1.00 35.55 65 HIS D O 1
ATOM 6604 N N . GLU D 1 41 ? 24.664 59.169 204.561 1.00 45.27 66 GLU D N 1
ATOM 6605 C CA . GLU D 1 41 ? 25.293 59.906 205.647 1.00 47.79 66 GLU D CA 1
ATOM 6606 C C . GLU D 1 41 ? 25.937 58.927 206.615 1.00 39.68 66 GLU D C 1
ATOM 6607 O O . GLU D 1 41 ? 25.431 57.823 206.834 1.00 38.60 66 GLU D O 1
ATOM 6613 N N . ALA D 1 42 ? 27.064 59.349 207.190 1.00 27.14 67 ALA D N 1
ATOM 6614 C CA . ALA D 1 42 ? 27.748 58.573 208.223 1.00 34.70 67 ALA D CA 1
ATOM 6615 C C . ALA D 1 42 ? 28.398 59.570 209.178 1.00 34.94 67 ALA D C 1
ATOM 6616 O O . ALA D 1 42 ? 29.479 60.093 208.892 1.00 31.33 67 ALA D O 1
ATOM 6618 N N . ARG D 1 43 ? 27.728 59.834 210.299 1.00 38.04 68 ARG D N 1
ATOM 6619 C CA . ARG D 1 43 ? 28.215 60.764 211.306 1.00 36.99 68 ARG D CA 1
ATOM 6620 C C . ARG D 1 43 ? 28.013 60.164 212.687 1.00 36.78 68 ARG D C 1
ATOM 6621 O O . ARG D 1 43 ? 27.037 59.451 212.933 1.00 39.63 68 ARG D O 1
ATOM 6629 N N . LEU D 1 44 ? 28.936 60.472 213.595 1.00 32.95 69 LEU D N 1
ATOM 6630 C CA . LEU D 1 44 ? 28.781 60.034 214.973 1.00 34.14 69 LEU D CA 1
ATOM 6631 C C . LEU D 1 44 ? 29.625 60.908 215.887 1.00 36.32 69 LEU D C 1
ATOM 6632 O O . LEU D 1 44 ? 30.713 61.350 215.510 1.00 32.29 69 LEU D O 1
ATOM 6637 N N . TYR D 1 45 ? 29.101 61.161 217.082 1.00 30.06 70 TYR D N 1
ATOM 6638 C CA . TYR D 1 45 ? 29.876 61.803 218.130 1.00 27.36 70 TYR D CA 1
ATOM 6639 C C . TYR D 1 45 ? 30.701 60.759 218.869 1.00 28.81 70 TYR D C 1
ATOM 6640 O O . TYR D 1 45 ? 30.262 59.623 219.067 1.00 28.66 70 TYR D O 1
ATOM 6649 N N . VAL D 1 46 ? 31.910 61.150 219.261 1.00 28.97 71 VAL D N 1
ATOM 6650 C CA . VAL D 1 46 ? 32.780 60.325 220.087 1.00 28.97 71 VAL D CA 1
ATOM 6651 C C . VAL D 1 46 ? 33.368 61.220 221.167 1.00 31.87 71 VAL D C 1
ATOM 6652 O O . VAL D 1 46 ? 33.543 62.426 220.968 1.00 38.06 71 VAL D O 1
ATOM 6656 N N . TYR D 1 47 ? 33.662 60.633 222.324 1.00 35.28 72 TYR D N 1
ATOM 6657 C CA . TYR D 1 47 ? 34.133 61.426 223.449 1.00 38.14 72 TYR D CA 1
ATOM 6658 C C . TYR D 1 47 ? 35.004 60.574 224.360 1.00 30.40 72 TYR D C 1
ATOM 6659 O O . TYR D 1 47 ? 35.147 59.363 224.171 1.00 29.21 72 TYR D O 1
ATOM 6668 N N . GLY D 1 48 ? 35.591 61.238 225.354 1.00 34.52 73 GLY D N 1
ATOM 6669 C CA . GLY D 1 48 ? 36.385 60.588 226.378 1.00 38.48 73 GLY D CA 1
ATOM 6670 C C . GLY D 1 48 ? 37.585 59.828 225.856 1.00 36.78 73 GLY D C 1
ATOM 6671 O O . GLY D 1 48 ? 37.783 58.665 226.210 1.00 36.84 73 GLY D O 1
ATOM 6672 N N . PHE D 1 49 ? 38.404 60.464 225.026 1.00 33.06 74 PHE D N 1
ATOM 6673 C CA . PHE D 1 49 ? 39.535 59.771 224.425 1.00 36.12 74 PHE D CA 1
ATOM 6674 C C . PHE D 1 49 ? 40.673 59.639 225.430 1.00 38.37 74 PHE D C 1
ATOM 6675 O O . PHE D 1 49 ? 41.045 60.611 226.096 1.00 33.40 74 PHE D O 1
ATOM 6683 N N . GLU D 1 50 ? 41.220 58.428 225.541 1.00 35.54 75 GLU D N 1
ATOM 6684 C CA . GLU D 1 50 ? 42.263 58.122 226.509 1.00 40.69 75 GLU D CA 1
ATOM 6685 C C . GLU D 1 50 ? 43.303 57.204 225.884 1.00 34.34 75 GLU D C 1
ATOM 6686 O O . GLU D 1 50 ? 42.971 56.335 225.074 1.00 38.00 75 GLU D O 1
ATOM 6692 N N . LEU D 1 51 ? 44.559 57.401 226.272 1.00 35.53 76 LEU D N 1
ATOM 6693 C CA . LEU D 1 51 ? 45.633 56.469 225.967 1.00 40.12 76 LEU D CA 1
ATOM 6694 C C . LEU D 1 51 ? 45.900 55.591 227.184 1.00 37.84 76 LEU D C 1
ATOM 6695 O O . LEU D 1 51 ? 45.767 56.030 228.329 1.00 48.59 76 LEU D O 1
ATOM 6700 N N . VAL D 1 52 ? 46.272 54.340 226.928 1.00 37.24 77 VAL D N 1
ATOM 6701 C CA . VAL D 1 52 ? 46.526 53.360 227.978 1.00 39.45 77 VAL D CA 1
ATOM 6702 C C . VAL D 1 52 ? 47.974 52.905 227.873 1.00 44.76 77 VAL D C 1
ATOM 6703 O O . VAL D 1 52 ? 48.426 52.503 226.794 1.00 45.38 77 VAL D O 1
ATOM 6707 N N . ASP D 1 53 ? 48.698 52.965 228.990 1.00 39.32 78 ASP D N 1
ATOM 6708 C CA . ASP D 1 53 ? 50.080 52.514 228.980 1.00 47.26 78 ASP D CA 1
ATOM 6709 C C . ASP D 1 53 ? 50.143 50.993 229.086 1.00 55.54 78 ASP D C 1
ATOM 6710 O O . ASP D 1 53 ? 49.144 50.315 229.345 1.00 42.88 78 ASP D O 1
ATOM 6715 N N . ALA D 1 54 ? 51.354 50.461 228.895 1.00 70.01 79 ALA D N 1
ATOM 6716 C CA . ALA D 1 54 ? 51.599 49.021 228.852 1.00 65.51 79 ALA D CA 1
ATOM 6717 C C . ALA D 1 54 ? 51.078 48.307 230.085 1.00 69.45 79 ALA D C 1
ATOM 6718 O O . ALA D 1 54 ? 51.081 47.075 230.147 1.00 74.88 79 ALA D O 1
ATOM 6720 N N . LYS D 1 55 ? 50.700 49.089 231.100 1.00 69.24 80 LYS D N 1
ATOM 6721 C CA . LYS D 1 55 ? 50.251 48.510 232.394 1.00 71.45 80 LYS D CA 1
ATOM 6722 C C . LYS D 1 55 ? 48.723 48.523 232.504 1.00 73.80 80 LYS D C 1
ATOM 6723 O O . LYS D 1 55 ? 48.160 47.488 232.912 1.00 85.93 80 LYS D O 1
ATOM 6729 N N . GLY D 1 56 ? 48.080 49.642 232.160 1.00 54.64 81 GLY D N 1
ATOM 6730 C CA . GLY D 1 56 ? 46.637 49.707 232.300 1.00 49.70 81 GLY D CA 1
ATOM 6731 C C . GLY D 1 56 ? 46.105 51.042 232.769 1.00 44.26 81 GLY D C 1
ATOM 6732 O O . GLY D 1 56 ? 44.889 51.225 232.875 1.00 41.42 81 GLY D O 1
ATOM 6733 N N . LYS D 1 57 ? 46.998 51.979 233.063 1.00 37.85 82 LYS D N 1
ATOM 6734 C CA . LYS D 1 57 ? 46.565 53.302 233.478 1.00 40.46 82 LYS D CA 1
ATOM 6735 C C . LYS D 1 57 ? 46.100 54.103 232.270 1.00 40.87 82 LYS D C 1
ATOM 6736 O O . LYS D 1 57 ? 46.629 53.964 231.163 1.00 41.44 82 LYS D O 1
ATOM 6742 N N . HIS D 1 58 ? 45.095 54.943 232.492 1.00 42.50 83 HIS D N 1
ATOM 6743 C CA . HIS D 1 58 ? 44.440 55.693 231.428 1.00 45.49 83 HIS D CA 1
ATOM 6744 C C . HIS D 1 58 ? 44.823 57.161 231.536 1.00 42.51 83 HIS D C 1
ATOM 6745 O O . HIS D 1 58 ? 44.624 57.784 232.585 1.00 41.39 83 HIS D O 1
ATOM 6752 N N . THR D 1 59 ? 45.371 57.708 230.452 1.00 39.92 84 THR D N 1
ATOM 6753 C CA . THR D 1 59 ? 45.714 59.120 230.373 1.00 37.15 84 THR D CA 1
ATOM 6754 C C . THR D 1 59 ? 44.767 59.807 229.405 1.00 43.79 84 THR D C 1
ATOM 6755 O O . THR D 1 59 ? 44.700 59.409 228.232 1.00 40.26 84 THR D O 1
ATOM 6759 N N . PRO D 1 60 ? 44.025 60.826 229.833 1.00 40.74 85 PRO D N 1
ATOM 6760 C CA . PRO D 1 60 ? 43.077 61.475 228.921 1.00 44.25 85 PRO D CA 1
ATOM 6761 C C . PRO D 1 60 ? 43.792 62.259 227.832 1.00 49.96 85 PRO D C 1
ATOM 6762 O O . PRO D 1 60 ? 44.834 62.878 228.063 1.00 48.92 85 PRO D O 1
ATOM 6766 N N . ILE D 1 61 ? 43.222 62.220 226.632 1.00 44.35 86 ILE D N 1
ATOM 6767 C CA . ILE D 1 61 ? 43.698 63.025 225.515 1.00 44.82 86 ILE D CA 1
ATOM 6768 C C . ILE D 1 61 ? 42.942 64.346 225.533 1.00 46.36 86 ILE D C 1
ATOM 6769 O O . ILE D 1 61 ? 41.708 64.365 225.471 1.00 54.60 86 ILE D O 1
ATOM 6774 N N . ALA D 1 62 ? 43.677 65.450 225.635 1.00 40.63 87 ALA D N 1
ATOM 6775 C CA . ALA D 1 62 ? 43.072 66.775 225.606 1.00 38.11 87 ALA D CA 1
ATOM 6776 C C . ALA D 1 62 ? 42.828 67.183 224.158 1.00 41.10 87 ALA D C 1
ATOM 6777 O O . ALA D 1 62 ? 43.779 67.337 223.384 1.00 36.35 87 ALA D O 1
ATOM 6779 N N . LEU D 1 63 ? 41.561 67.360 223.793 1.00 44.98 88 LEU D N 1
ATOM 6780 C CA . LEU D 1 63 ? 41.200 67.633 222.409 1.00 43.79 88 LEU D CA 1
ATOM 6781 C C . LEU D 1 63 ? 41.495 69.078 222.032 1.00 40.99 88 LEU D C 1
ATOM 6782 O O . LEU D 1 63 ? 41.252 70.004 222.811 1.00 37.89 88 LEU D O 1
ATOM 6787 N N . THR D 1 64 ? 42.018 69.262 220.822 1.00 40.06 89 THR D N 1
ATOM 6788 C CA . THR D 1 64 ? 42.055 70.586 220.220 1.00 39.28 89 THR D CA 1
ATOM 6789 C C . THR D 1 64 ? 40.633 71.111 220.067 1.00 40.44 89 THR D C 1
ATOM 6790 O O . THR D 1 64 ? 39.749 70.404 219.575 1.00 41.55 89 THR D O 1
ATOM 6794 N N . GLN D 1 65 ? 40.407 72.346 220.503 1.00 32.59 90 GLN D N 1
ATOM 6795 C CA . GLN D 1 65 ? 39.098 72.972 220.352 1.00 35.12 90 GLN D CA 1
ATOM 6796 C C . GLN D 1 65 ? 39.011 73.593 218.963 1.00 42.48 90 GLN D C 1
ATOM 6797 O O . GLN D 1 65 ? 39.683 74.590 218.677 1.00 52.65 90 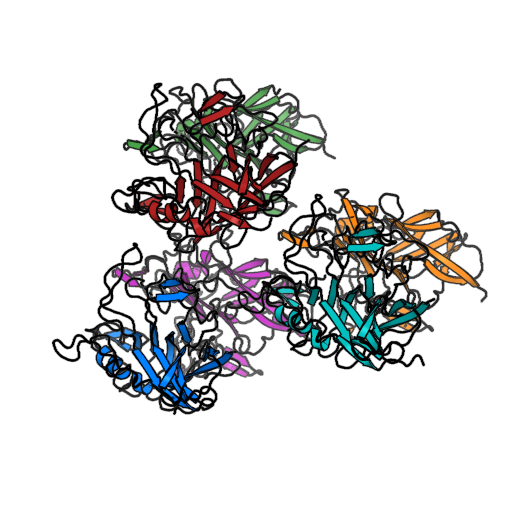GLN D O 1
ATOM 6803 N N . ASN D 1 66 ? 38.198 73.002 218.096 1.00 40.51 91 ASN D N 1
ATOM 6804 C CA . ASN D 1 66 ? 37.942 73.556 216.771 1.00 40.78 91 ASN D CA 1
ATOM 6805 C C . ASN D 1 66 ? 36.452 73.401 216.486 1.00 47.09 91 ASN D C 1
ATOM 6806 O O . ASN D 1 66 ? 35.642 73.169 217.390 1.00 49.00 91 ASN D O 1
ATOM 6811 N N . ASP D 1 67 ? 36.073 73.527 215.213 1.00 44.76 92 ASP D N 1
ATOM 6812 C CA . ASP D 1 67 ? 34.663 73.442 214.854 1.00 51.69 92 ASP D CA 1
ATOM 6813 C C . ASP D 1 67 ? 34.134 72.015 214.904 1.00 43.90 92 ASP D C 1
ATOM 6814 O O . ASP D 1 67 ? 32.915 71.821 214.940 1.00 40.51 92 ASP D O 1
ATOM 6819 N N . TRP D 1 68 ? 35.017 71.018 214.915 1.00 37.96 93 TRP D N 1
ATOM 6820 C CA . TRP D 1 68 ? 34.612 69.622 214.983 1.00 38.98 93 TRP D CA 1
ATOM 6821 C C . TRP D 1 68 ? 34.799 69.008 216.364 1.00 47.22 93 TRP D C 1
ATOM 6822 O O . TRP D 1 68 ? 34.366 67.871 216.581 1.00 52.60 93 TRP D O 1
ATOM 6833 N N . GLN D 1 69 ? 35.429 69.723 217.295 1.00 41.62 94 GLN D N 1
ATOM 6834 C CA . GLN D 1 69 ? 35.726 69.188 218.617 1.00 41.32 94 GLN D CA 1
ATOM 6835 C C . GLN D 1 69 ? 35.448 70.249 219.670 1.00 40.44 94 GLN D C 1
ATOM 6836 O O . GLN D 1 69 ? 35.942 71.375 219.567 1.00 44.95 94 GLN D O 1
ATOM 6842 N N . TYR D 1 70 ? 34.662 69.883 220.682 1.00 37.38 95 TYR D N 1
ATOM 6843 C CA . TYR D 1 70 ? 34.275 70.791 221.754 1.00 33.27 95 TYR D CA 1
ATOM 6844 C C . TYR D 1 70 ? 34.370 70.048 223.076 1.00 30.55 95 TYR D C 1
ATOM 6845 O O . TYR D 1 70 ? 33.844 68.937 223.200 1.00 30.62 95 TYR D O 1
ATOM 6854 N N . ALA D 1 71 ? 35.035 70.663 224.056 1.00 42.57 96 ALA D N 1
ATOM 6855 C CA . ALA D 1 71 ? 35.327 70.017 225.332 1.00 38.64 96 ALA D CA 1
ATOM 6856 C C . ALA D 1 71 ? 36.029 68.685 225.099 1.00 41.09 96 ALA D C 1
ATOM 6857 O O . ALA D 1 71 ? 37.156 68.652 224.594 1.00 47.10 96 ALA D O 1
ATOM 6859 N N . ASP D 1 72 ? 35.370 67.582 225.450 1.00 39.02 97 ASP D N 1
ATOM 6860 C CA . ASP D 1 72 ? 35.911 66.247 225.232 1.00 41.59 97 ASP D CA 1
ATOM 6861 C C . ASP D 1 72 ? 35.215 65.514 224.092 1.00 35.77 97 ASP D C 1
ATOM 6862 O O . ASP D 1 72 ? 35.499 64.333 223.864 1.00 31.83 97 ASP D O 1
ATOM 6867 N N . VAL D 1 73 ? 34.322 66.183 223.366 1.00 35.43 98 VAL D N 1
ATOM 6868 C CA . VAL D 1 73 ? 33.494 65.554 222.343 1.00 33.05 98 VAL D CA 1
ATOM 6869 C C . VAL D 1 73 ? 33.990 65.970 220.965 1.00 38.51 98 VAL D C 1
ATOM 6870 O O . VAL D 1 73 ? 34.300 67.144 220.730 1.00 39.65 98 VAL D O 1
ATOM 6874 N N . ALA D 1 74 ? 34.057 65.003 220.055 1.00 36.76 99 ALA D N 1
ATOM 6875 C CA . ALA D 1 74 ? 34.394 65.243 218.661 1.00 36.39 99 ALA D CA 1
ATOM 6876 C C . ALA D 1 74 ? 33.288 64.694 217.771 1.00 32.63 99 ALA D C 1
ATOM 6877 O O . ALA D 1 74 ? 32.576 63.757 218.146 1.00 34.83 99 ALA D O 1
ATOM 6879 N N . LEU D 1 75 ? 33.144 65.287 216.590 1.00 39.18 100 LEU D N 1
ATOM 6880 C CA . LEU D 1 75 ? 32.181 64.832 215.594 1.00 37.60 100 LEU D CA 1
ATOM 6881 C C . LEU D 1 75 ? 32.936 64.258 214.403 1.00 31.27 100 LEU D C 1
ATOM 6882 O O . LEU D 1 75 ? 33.760 64.949 213.795 1.00 32.86 100 LEU D O 1
ATOM 6887 N N . LEU D 1 76 ? 32.654 63.000 214.077 1.00 36.45 101 LEU D N 1
ATOM 6888 C CA . LEU D 1 76 ? 33.224 62.341 212.910 1.00 37.53 101 LEU D CA 1
ATOM 6889 C C . LEU D 1 76 ? 32.209 62.366 211.776 1.00 38.57 101 LEU D C 1
ATOM 6890 O O . LEU D 1 76 ? 31.047 61.994 211.970 1.00 35.32 101 LEU D O 1
ATOM 6895 N N . ASP D 1 77 ? 32.648 62.805 210.598 1.00 35.32 102 ASP D N 1
ATOM 6896 C CA . ASP D 1 77 ? 31.797 62.894 209.416 1.00 42.22 102 ASP D CA 1
ATOM 6897 C C . ASP D 1 77 ? 32.558 62.313 208.235 1.00 39.03 102 ASP D C 1
ATOM 6898 O O . ASP D 1 77 ? 33.589 62.860 207.831 1.00 35.16 102 ASP D O 1
ATOM 6903 N N . PHE D 1 78 ? 32.044 61.218 207.677 1.00 34.93 103 PHE D N 1
ATOM 6904 C CA . PHE D 1 78 ? 32.740 60.468 206.640 1.00 44.00 103 PHE D CA 1
ATOM 6905 C C . PHE D 1 78 ? 32.311 60.839 205.226 1.00 38.68 103 PHE D C 1
ATOM 6906 O O . PHE D 1 78 ? 32.890 60.323 204.266 1.00 44.46 103 PHE D O 1
ATOM 6914 N N . LYS D 1 79 ? 31.321 61.710 205.069 1.00 38.37 104 LYS D N 1
ATOM 6915 C CA . LYS D 1 79 ? 30.908 62.150 203.745 1.00 33.20 104 LYS D CA 1
ATOM 6916 C C . LYS D 1 79 ? 31.759 63.329 203.291 1.00 37.43 104 LYS D C 1
ATOM 6917 O O . LYS D 1 79 ? 32.274 64.101 204.104 1.00 40.37 104 LYS D O 1
ATOM 6923 N N . ASP D 1 80 ? 31.911 63.451 201.976 1.00 38.18 105 ASP D N 1
ATOM 6924 C CA . ASP D 1 80 ? 32.615 64.578 201.390 1.00 44.22 105 ASP D CA 1
ATOM 6925 C C . ASP D 1 80 ? 31.716 65.813 201.374 1.00 43.69 105 ASP D C 1
ATOM 6926 O O . ASP D 1 80 ? 30.506 65.740 201.604 1.00 46.29 105 ASP D O 1
ATOM 6931 N N . ALA D 1 81 ? 32.325 66.965 201.086 1.00 51.55 106 ALA D N 1
ATOM 6932 C CA . ALA D 1 81 ? 31.577 68.218 201.109 1.00 56.60 106 ALA D CA 1
ATOM 6933 C C . ALA D 1 81 ? 30.621 68.324 199.926 1.00 54.98 106 ALA D C 1
ATOM 6934 O O . ALA D 1 81 ? 29.472 68.753 200.088 1.00 50.22 106 ALA D O 1
ATOM 6936 N N . ARG D 1 82 ? 31.076 67.934 198.731 1.00 59.86 107 ARG D N 1
ATOM 6937 C CA . ARG D 1 82 ? 30.269 68.111 197.526 1.00 52.19 107 ARG D CA 1
ATOM 6938 C C . ARG D 1 82 ? 28.986 67.292 197.579 1.00 45.73 107 ARG D C 1
ATOM 6939 O O . ARG D 1 82 ? 27.912 67.781 197.210 1.00 50.64 107 ARG D O 1
ATOM 6947 N N . GLY D 1 83 ? 29.080 66.043 198.026 1.00 48.99 108 GLY D N 1
ATOM 6948 C CA . GLY D 1 83 ? 27.982 65.109 197.894 1.00 51.34 108 GLY D CA 1
ATOM 6949 C C . GLY D 1 83 ? 27.984 64.329 196.601 1.00 49.01 108 GLY D C 1
ATOM 6950 O O . GLY D 1 83 ? 26.922 63.861 196.175 1.00 52.12 108 GLY D O 1
ATOM 6951 N N . GLY D 1 84 ? 29.143 64.171 195.965 1.00 41.18 109 GLY D N 1
ATOM 6952 C CA . GLY D 1 84 ? 29.235 63.540 194.666 1.00 45.25 109 GLY D CA 1
ATOM 6953 C C . GLY D 1 84 ? 29.297 62.028 194.740 1.00 49.19 109 GLY D C 1
ATOM 6954 O O . GLY D 1 84 ? 28.950 61.405 195.747 1.00 37.69 109 GLY D O 1
ATOM 6955 N N . ASN D 1 85 ? 29.754 61.430 193.637 1.00 33.51 110 ASN D N 1
ATOM 6956 C CA . ASN D 1 85 ? 29.824 59.982 193.490 1.00 41.90 110 ASN D CA 1
ATOM 6957 C C . ASN D 1 85 ? 31.258 59.465 193.466 1.00 43.03 110 ASN D C 1
ATOM 6958 O O . ASN D 1 85 ? 31.498 58.334 193.032 1.00 48.83 110 ASN D O 1
ATOM 6963 N N . ALA D 1 86 ? 32.215 60.266 193.919 1.00 47.51 111 ALA D N 1
ATOM 6964 C CA . ALA D 1 86 ? 33.616 59.880 193.908 1.00 45.10 111 ALA D CA 1
ATOM 6965 C C . ALA D 1 86 ? 34.066 59.444 195.296 1.00 49.60 111 ALA D C 1
ATOM 6966 O O . ALA D 1 86 ? 33.611 59.973 196.313 1.00 60.22 111 ALA D O 1
ATOM 6968 N N . ALA D 1 87 ? 34.964 58.463 195.327 1.00 44.61 112 ALA D N 1
ATOM 6969 C CA . ALA D 1 87 ? 35.623 58.104 196.571 1.00 50.77 112 ALA D CA 1
ATOM 6970 C C . ALA D 1 87 ? 36.539 59.241 197.017 1.00 45.08 112 ALA D C 1
ATOM 6971 O O . ALA D 1 87 ? 36.934 60.101 196.225 1.00 43.66 112 ALA D O 1
ATOM 6973 N N . CYS D 1 88 ? 36.876 59.236 198.306 1.00 35.31 113 CYS D N 1
ATOM 6974 C CA . CYS D 1 88 ? 37.616 60.348 198.888 1.00 56.59 113 CYS D CA 1
ATOM 6975 C C . CYS D 1 88 ? 38.974 60.521 198.217 1.00 53.71 113 CYS D C 1
ATOM 6976 O O . CYS D 1 88 ? 39.670 59.548 197.917 1.00 50.70 113 CYS D O 1
ATOM 6979 N N . THR D 1 89 ? 39.336 61.773 197.974 1.00 58.17 114 THR D N 1
ATOM 6980 C CA . THR D 1 89 ? 40.631 62.184 197.459 1.00 61.25 114 THR D CA 1
ATOM 6981 C C . THR D 1 89 ? 41.135 63.332 198.316 1.00 66.91 114 THR D C 1
ATOM 6982 O O . THR D 1 89 ? 40.354 63.966 199.033 1.00 66.69 114 THR D O 1
ATOM 6986 N N . PRO D 1 90 ? 42.440 63.619 198.283 1.00 66.17 115 PRO D N 1
ATOM 6987 C CA . PRO D 1 90 ? 42.932 64.805 199.006 1.00 63.59 115 PRO D CA 1
ATOM 6988 C C . PRO D 1 90 ? 42.260 66.096 198.572 1.00 59.08 115 PRO D C 1
ATOM 6989 O O . PRO D 1 90 ? 42.102 67.008 199.393 1.00 56.46 115 PRO D O 1
ATOM 6993 N N . GLY D 1 91 ? 41.847 66.199 197.305 1.00 56.60 116 GLY D N 1
ATOM 6994 C CA . GLY D 1 91 ? 41.202 67.414 196.838 1.00 55.66 116 GLY D CA 1
ATOM 6995 C C . GLY D 1 91 ? 39.779 67.573 197.334 1.00 63.29 116 GLY D C 1
ATOM 6996 O O . GLY D 1 91 ? 39.312 68.698 197.537 1.00 69.22 116 GLY D O 1
ATOM 6997 N N . ASN D 1 92 ? 39.069 66.464 197.526 1.00 67.42 117 ASN D N 1
ATOM 6998 C CA . ASN D 1 92 ? 37.724 66.472 198.103 1.00 68.72 117 ASN D CA 1
ATOM 6999 C C . ASN D 1 92 ? 37.649 65.352 199.128 1.00 62.32 117 ASN D C 1
ATOM 7000 O O . ASN D 1 92 ? 37.122 64.266 198.856 1.00 53.77 117 ASN D O 1
ATOM 7005 N N . PRO D 1 93 ? 38.179 65.581 200.331 1.00 55.46 118 PRO D N 1
ATOM 7006 C CA . PRO D 1 93 ? 38.254 64.500 201.321 1.00 53.66 118 PRO D CA 1
ATOM 7007 C C . PRO D 1 93 ? 36.982 64.358 202.137 1.00 48.34 118 PRO D C 1
ATOM 7008 O O . PRO D 1 93 ? 36.045 65.148 201.989 1.00 52.17 118 PRO D O 1
ATOM 7012 N N . ALA D 1 94 ? 36.942 63.344 202.998 1.00 43.13 119 ALA D N 1
ATOM 7013 C CA . ALA D 1 94 ? 35.876 63.253 203.982 1.00 46.18 119 ALA D CA 1
ATOM 7014 C C . ALA D 1 94 ? 35.917 64.472 204.895 1.00 41.12 119 ALA D C 1
ATOM 7015 O O . ALA D 1 94 ? 36.972 65.070 205.122 1.00 42.87 119 ALA D O 1
ATOM 7017 N N . LYS D 1 95 ? 34.747 64.845 205.417 1.00 28.14 120 LYS D N 1
ATOM 7018 C CA . LYS D 1 95 ? 34.634 66.107 206.142 1.00 38.76 120 LYS D CA 1
ATOM 7019 C C . LYS D 1 95 ? 35.499 66.116 207.399 1.00 40.61 120 LYS D C 1
ATOM 7020 O O . LYS D 1 95 ? 36.179 67.111 207.681 1.00 39.96 120 LYS D O 1
ATOM 7026 N N . ASN D 1 96 ? 35.501 65.017 208.157 1.00 40.77 121 ASN D N 1
ATOM 7027 C CA . ASN D 1 96 ? 36.291 64.944 209.383 1.00 38.76 121 ASN D CA 1
ATOM 7028 C C . ASN D 1 96 ? 36.370 63.518 209.916 1.00 36.68 121 ASN D C 1
ATOM 7029 O O . ASN D 1 96 ? 35.377 62.983 210.420 1.00 30.16 121 ASN D O 1
ATOM 7034 N N . THR D 1 97 ? 37.548 62.894 209.820 1.00 42.29 122 THR D N 1
ATOM 7035 C CA . THR D 1 97 ? 37.724 61.508 210.241 1.00 45.06 122 THR D CA 1
ATOM 7036 C C . THR D 1 97 ? 38.893 61.315 211.201 1.00 38.60 122 THR D C 1
ATOM 7037 O O . THR D 1 97 ? 39.316 60.172 211.415 1.00 36.69 122 THR D O 1
ATOM 7041 N N . THR D 1 98 ? 39.425 62.386 211.785 1.00 33.30 123 THR D N 1
ATOM 7042 C CA . THR D 1 98 ? 40.577 62.298 212.672 1.00 44.07 123 THR D CA 1
ATOM 7043 C C . THR D 1 98 ? 40.310 63.108 213.931 1.00 35.81 123 THR D C 1
ATOM 7044 O O . THR D 1 98 ? 39.898 64.269 213.850 1.00 39.16 123 THR D O 1
ATOM 7048 N N . VAL D 1 99 ? 40.540 62.494 215.088 1.00 38.98 124 VAL D N 1
ATOM 7049 C CA . VAL D 1 99 ? 40.414 63.162 216.378 1.00 37.30 124 VAL D CA 1
ATOM 7050 C C . VAL D 1 99 ? 41.795 63.656 216.785 1.00 41.58 124 VAL D C 1
ATOM 7051 O O . VAL D 1 99 ? 42.731 62.859 216.927 1.00 45.76 124 VAL D O 1
ATOM 7055 N N . VAL D 1 100 ? 41.927 64.966 216.973 1.00 35.80 125 VAL D N 1
ATOM 7056 C CA . VAL D 1 100 ? 43.222 65.596 217.192 1.00 27.67 125 VAL D CA 1
ATOM 7057 C C . VAL D 1 100 ? 43.297 66.133 218.614 1.00 41.36 125 VAL D C 1
ATOM 7058 O O . VAL D 1 100 ? 42.300 66.579 219.193 1.00 46.03 125 VAL D O 1
ATOM 7062 N N . GLY D 1 101 ? 44.501 66.085 219.175 1.00 38.47 126 GLY D N 1
ATOM 7063 C CA . GLY D 1 101 ? 44.712 66.566 220.526 1.00 38.96 126 GLY D CA 1
ATOM 7064 C C . GLY D 1 101 ? 46.126 66.269 220.985 1.00 43.64 126 GLY D C 1
ATOM 7065 O O . GLY D 1 101 ? 47.003 65.958 220.176 1.00 39.73 126 GLY D O 1
ATOM 7066 N N . ALA D 1 102 ? 46.329 66.367 222.296 1.00 41.04 127 ALA D N 1
ATOM 7067 C CA . ALA D 1 102 ? 47.639 66.146 222.888 1.00 47.62 127 ALA D CA 1
ATOM 7068 C C . ALA D 1 102 ? 47.487 65.462 224.238 1.00 43.48 127 ALA D C 1
ATOM 7069 O O . ALA D 1 102 ? 46.478 65.625 224.928 1.00 47.78 127 ALA D O 1
ATOM 7071 N N . ALA D 1 103 ? 48.505 64.698 224.602 1.00 46.73 128 ALA D N 1
ATOM 7072 C CA . ALA D 1 103 ? 48.598 63.994 225.870 1.00 43.70 128 ALA D CA 1
ATOM 7073 C C . ALA D 1 103 ? 49.982 64.224 226.452 1.00 47.20 128 ALA D C 1
ATOM 7074 O O . ALA D 1 103 ? 50.901 64.637 225.737 1.00 46.33 128 ALA D O 1
ATOM 7076 N N . PRO D 1 104 ? 50.161 63.994 227.754 1.00 51.36 129 PRO D N 1
ATOM 7077 C CA . PRO D 1 104 ? 51.511 64.060 228.324 1.00 58.12 129 PRO D CA 1
ATOM 7078 C C . PRO D 1 104 ? 52.445 63.082 227.631 1.00 61.79 129 PRO D C 1
ATOM 7079 O O . PRO D 1 104 ? 52.028 62.029 227.141 1.00 55.46 129 PRO D O 1
ATOM 7083 N N . GLN D 1 105 ? 53.723 63.449 227.580 1.00 63.24 130 GLN D N 1
ATOM 7084 C CA . GLN D 1 105 ? 54.716 62.575 226.975 1.00 56.27 130 GLN D CA 1
ATOM 7085 C C . GLN D 1 105 ? 54.807 61.265 227.747 1.00 48.13 130 GLN D C 1
ATOM 7086 O O . GLN D 1 105 ? 54.580 61.212 228.959 1.00 47.29 130 GLN D O 1
ATOM 7092 N N . GLY D 1 106 ? 55.128 60.201 227.030 1.00 49.58 131 GLY D N 1
ATOM 7093 C CA . GLY D 1 106 ? 55.207 58.887 227.631 1.00 45.00 131 GLY D CA 1
ATOM 7094 C C . GLY D 1 106 ? 55.087 57.813 226.573 1.00 51.06 131 GLY D C 1
ATOM 7095 O O . GLY D 1 106 ? 54.972 58.089 225.379 1.00 51.67 131 GLY D O 1
ATOM 7096 N N . ALA D 1 107 ? 55.124 56.571 227.044 1.00 59.52 132 ALA D N 1
ATOM 7097 C CA . ALA D 1 107 ? 54.968 55.397 226.196 1.00 66.48 132 ALA D CA 1
ATOM 7098 C C . ALA D 1 107 ? 53.588 54.800 226.439 1.00 62.43 132 ALA D C 1
ATOM 7099 O O . ALA D 1 107 ? 53.272 54.401 227.565 1.00 67.98 132 ALA D O 1
ATOM 7101 N N . TYR D 1 108 ? 52.772 54.745 225.389 1.00 54.17 133 TYR D N 1
ATOM 7102 C CA . TYR D 1 108 ? 51.423 54.206 225.459 1.00 46.15 133 TYR D CA 1
ATOM 7103 C C . TYR D 1 108 ? 51.279 53.058 224.467 1.00 44.51 133 TYR D C 1
ATOM 7104 O O . TYR D 1 108 ? 51.981 53.005 223.454 1.00 46.43 133 TYR D O 1
ATOM 7113 N N . VAL D 1 109 ? 50.365 52.134 224.763 1.00 46.40 134 VAL D N 1
ATOM 7114 C CA . VAL D 1 109 ? 50.188 50.964 223.910 1.00 48.93 134 VAL D CA 1
ATOM 7115 C C . VAL D 1 109 ? 48.737 50.818 223.467 1.00 50.98 134 VAL D C 1
ATOM 7116 O O . VAL D 1 109 ? 48.461 50.228 222.418 1.00 51.83 134 VAL D O 1
ATOM 7120 N N . GLY D 1 110 ? 47.800 51.356 224.250 1.00 46.41 135 GLY D N 1
ATOM 7121 C CA . GLY D 1 110 ? 46.388 51.159 224.017 1.00 43.43 135 GLY D CA 1
ATOM 7122 C C . GLY D 1 110 ? 45.633 52.456 223.771 1.00 41.16 135 GLY D C 1
ATOM 7123 O O . GLY D 1 110 ? 46.187 53.556 223.842 1.00 41.65 135 GLY D O 1
ATOM 7124 N N . LEU D 1 111 ? 44.343 52.296 223.475 1.00 37.64 136 LEU D N 1
ATOM 7125 C CA . LEU D 1 111 ? 43.454 53.424 223.238 1.00 43.04 136 LEU D CA 1
ATOM 7126 C C . LEU D 1 111 ? 42.052 53.072 223.715 1.00 40.74 136 LEU D C 1
ATOM 7127 O O . LEU D 1 111 ? 41.624 51.918 223.636 1.00 49.72 136 LEU D O 1
ATOM 7132 N N . ALA D 1 112 ? 41.341 54.083 224.212 1.00 34.68 137 ALA D N 1
ATOM 7133 C CA . ALA D 1 112 ? 39.947 53.923 224.589 1.00 40.10 137 ALA D CA 1
ATOM 7134 C C . ALA D 1 112 ? 39.199 55.221 224.321 1.00 35.20 137 ALA D C 1
ATOM 7135 O O . ALA D 1 112 ? 39.768 56.313 224.395 1.00 40.75 137 ALA D O 1
ATOM 7137 N N . PHE D 1 113 ? 37.918 55.081 224.000 1.00 35.26 138 PHE D N 1
ATOM 7138 C CA . PHE D 1 113 ? 37.014 56.207 223.813 1.00 24.51 138 PHE D CA 1
ATOM 7139 C C . PHE D 1 113 ? 35.596 55.674 223.955 1.00 28.44 138 PHE D C 1
ATOM 7140 O O . PHE D 1 113 ? 35.382 54.476 224.155 1.00 43.07 138 PHE D O 1
ATOM 7148 N N . SER D 1 114 ? 34.622 56.572 223.857 1.00 28.70 139 SER D N 1
ATOM 7149 C CA . SER D 1 114 ? 33.222 56.191 223.934 1.00 35.44 139 SER D CA 1
ATOM 7150 C C . SER D 1 114 ? 32.475 56.743 222.730 1.00 41.59 139 SER D C 1
ATOM 7151 O O . SER D 1 114 ? 32.879 57.744 222.131 1.00 36.01 139 SER D O 1
ATOM 7154 N N . VAL D 1 115 ? 31.382 56.073 222.378 1.00 29.04 140 VAL D N 1
ATOM 7155 C CA . VAL D 1 115 ? 30.559 56.442 221.235 1.00 30.58 140 VAL D CA 1
ATOM 7156 C C . VAL D 1 115 ? 29.298 57.122 221.746 1.00 37.18 140 VAL D C 1
ATOM 7157 O O . VAL D 1 115 ? 28.632 56.612 222.656 1.00 27.60 140 VAL D O 1
ATOM 7161 N N . GLY D 1 116 ? 28.976 58.271 221.170 1.00 24.15 141 GLY D N 1
ATOM 7162 C CA . GLY D 1 116 ? 27.789 59.018 221.523 1.00 35.27 141 GLY D CA 1
ATOM 7163 C C . GLY D 1 116 ? 28.124 60.412 222.016 1.00 34.02 141 GLY D C 1
ATOM 7164 O O . GLY D 1 116 ? 29.272 60.854 222.002 1.00 28.98 141 GLY D O 1
ATOM 7165 N N . ALA D 1 117 ? 27.076 61.111 222.446 1.00 25.27 142 ALA D N 1
ATOM 7166 C CA . ALA D 1 117 ? 27.216 62.427 223.047 1.00 37.29 142 ALA D CA 1
ATOM 7167 C C . ALA D 1 117 ? 26.958 62.316 224.540 1.00 35.16 142 ALA D C 1
ATOM 7168 O O . ALA D 1 117 ? 25.872 61.870 224.939 1.00 39.60 142 ALA D O 1
ATOM 7170 N N . PRO D 1 118 ? 27.908 62.689 225.394 1.00 29.26 143 PRO D N 1
ATOM 7171 C CA . PRO D 1 118 ? 27.680 62.587 226.838 1.00 26.09 143 PRO D CA 1
ATOM 7172 C C . PRO D 1 118 ? 26.633 63.586 227.304 1.00 34.37 143 PRO D C 1
ATOM 7173 O O . PRO D 1 118 ? 26.281 64.537 226.604 1.00 33.69 143 PRO D O 1
ATOM 7177 N N . VAL D 1 119 ? 26.124 63.347 228.514 1.00 37.25 144 VAL D N 1
ATOM 7178 C CA . VAL D 1 119 ? 25.143 64.261 229.092 1.00 35.59 144 VAL D CA 1
ATOM 7179 C C . VAL D 1 119 ? 25.791 65.599 229.418 1.00 30.84 144 VAL D C 1
ATOM 7180 O O . VAL D 1 119 ? 25.236 66.664 229.120 1.00 35.45 144 VAL D O 1
ATOM 7184 N N . GLU D 1 120 ? 26.974 65.568 230.027 1.00 32.64 145 GLU D N 1
ATOM 7185 C CA . GLU D 1 120 ? 27.680 66.766 230.450 1.00 41.94 145 GLU D CA 1
ATOM 7186 C C . GLU D 1 120 ? 29.132 66.693 230.006 1.00 29.02 145 GLU D C 1
ATOM 7187 O O . GLU D 1 120 ? 29.670 65.617 229.733 1.00 32.72 145 GLU D O 1
ATOM 7193 N N . SER D 1 121 ? 29.768 67.860 229.955 1.00 33.95 146 SER D N 1
ATOM 7194 C CA . SER D 1 121 ? 31.199 67.945 229.709 1.00 38.11 146 SER D CA 1
ATOM 7195 C C . SER D 1 121 ? 31.723 69.230 230.330 1.00 40.11 146 SER D C 1
ATOM 7196 O O . SER D 1 121 ? 30.966 70.167 230.596 1.00 37.60 146 SER D O 1
ATOM 7199 N N . LEU D 1 122 ? 33.032 69.268 230.556 1.00 42.03 147 LEU D N 1
ATOM 7200 C CA . LEU D 1 122 ? 33.670 70.340 231.307 1.00 49.78 147 LEU D CA 1
ATOM 7201 C C . LEU D 1 122 ? 34.427 71.273 230.372 1.00 50.92 147 LEU D C 1
ATOM 7202 O O . LEU D 1 122 ? 35.229 70.819 229.549 1.00 52.61 147 LEU D O 1
ATOM 7207 N N . VAL D 1 123 ? 34.169 72.574 230.500 1.00 54.42 148 VAL D N 1
ATOM 7208 C CA . VAL D 1 123 ? 34.980 73.607 229.866 1.00 54.30 148 VAL D CA 1
ATOM 7209 C C . VAL D 1 123 ? 35.433 74.574 230.954 1.00 55.46 148 VAL D C 1
ATOM 7210 O O . VAL D 1 123 ? 34.608 75.090 231.718 1.00 48.49 148 VAL D O 1
ATOM 7214 N N . ASP D 1 124 ? 36.749 74.773 231.055 1.00 64.36 149 ASP D N 1
ATOM 7215 C CA . ASP D 1 124 ? 37.345 75.615 232.095 1.00 70.66 149 ASP D CA 1
ATOM 7216 C C . ASP D 1 124 ? 36.817 75.251 233.483 1.00 64.51 149 ASP D C 1
ATOM 7217 O O . ASP D 1 124 ? 36.484 76.118 234.294 1.00 66.39 149 ASP D O 1
ATOM 7222 N N . GLY D 1 125 ? 36.732 73.949 233.756 1.00 52.38 150 GLY D N 1
ATOM 7223 C CA . GLY D 1 125 ? 36.289 73.466 235.047 1.00 42.02 150 GLY D CA 1
ATOM 7224 C C . GLY D 1 125 ? 34.807 73.585 235.321 1.00 42.93 150 GLY D C 1
ATOM 7225 O O . GLY D 1 125 ? 34.363 73.179 236.402 1.00 47.34 150 GLY D O 1
ATOM 7226 N N . LYS D 1 126 ? 34.025 74.126 234.389 1.00 48.04 151 LYS D N 1
ATOM 7227 C CA . LYS D 1 126 ? 32.590 74.260 234.568 1.00 50.25 151 LYS D CA 1
ATOM 7228 C C . LYS D 1 126 ? 31.846 73.328 233.621 1.00 52.60 151 LYS D C 1
ATOM 7229 O O . LYS D 1 126 ? 32.241 73.179 232.459 1.00 48.07 151 LYS D O 1
ATOM 7235 N N . PRO D 1 127 ? 30.776 72.688 234.083 1.00 48.30 152 PRO D N 1
ATOM 7236 C CA . PRO D 1 127 ? 30.041 71.761 233.220 1.00 46.51 152 PRO D CA 1
ATOM 7237 C C . PRO D 1 127 ? 29.148 72.491 232.231 1.00 43.42 152 PRO D C 1
ATOM 7238 O O . PRO D 1 127 ? 28.692 73.611 232.470 1.00 40.14 152 PRO D O 1
ATOM 7242 N N . VAL D 1 128 ? 28.923 71.840 231.091 1.00 45.99 153 VAL D N 1
ATOM 7243 C CA . VAL D 1 128 ? 27.953 72.290 230.098 1.00 42.76 153 VAL D CA 1
ATOM 7244 C C . VAL D 1 128 ? 27.152 71.081 229.638 1.00 38.96 153 VAL D C 1
ATOM 7245 O O . VAL D 1 128 ? 27.678 69.966 229.561 1.00 33.62 153 VAL D O 1
ATOM 7249 N N . PHE D 1 129 ? 25.871 71.299 229.355 1.00 34.10 154 PHE D N 1
ATOM 7250 C CA . PHE D 1 129 ? 25.044 70.238 228.800 1.00 40.37 154 PHE D CA 1
ATOM 7251 C C . PHE D 1 129 ? 25.441 69.975 227.353 1.00 41.43 154 PHE D C 1
ATOM 7252 O O . PHE D 1 129 ? 25.688 70.905 226.581 1.00 38.07 154 PHE D O 1
ATOM 7260 N N . VAL D 1 130 ? 25.506 68.697 226.986 1.00 45.99 155 VAL D N 1
ATOM 7261 C CA . VAL D 1 130 ? 25.936 68.320 225.645 1.00 42.03 155 VAL D CA 1
ATOM 7262 C C . VAL D 1 130 ? 24.780 67.673 224.892 1.00 27.86 155 VAL D C 1
ATOM 7263 O O . VAL D 1 130 ? 24.148 68.313 224.044 1.00 27.35 155 VAL D O 1
ATOM 7267 N N . ASN D 1 131 ? 24.484 66.409 225.210 1.00 29.10 156 ASN D N 1
ATOM 7268 C CA . ASN D 1 131 ? 23.525 65.646 224.416 1.00 33.00 156 ASN D CA 1
ATOM 7269 C C . ASN D 1 131 ? 22.140 66.281 224.416 1.00 39.21 156 ASN D C 1
ATOM 7270 O O . ASN D 1 131 ? 21.416 66.184 223.419 1.00 39.22 156 ASN D O 1
ATOM 7275 N N . HIS D 1 132 ? 21.753 66.933 225.509 1.00 44.25 157 HIS D N 1
ATOM 7276 C CA . HIS D 1 132 ? 20.426 67.520 225.626 1.00 31.43 157 HIS D CA 1
ATOM 7277 C C . HIS D 1 132 ? 20.432 69.035 225.466 1.00 33.16 157 HIS D C 1
ATOM 7278 O O . HIS D 1 132 ? 19.414 69.681 225.735 1.00 28.37 157 HIS D O 1
ATOM 7285 N N . SER D 1 133 ? 21.545 69.614 225.026 1.00 30.79 158 SER D N 1
ATOM 7286 C CA . SER D 1 133 ? 21.592 71.041 224.760 1.00 35.97 158 SER D CA 1
ATOM 7287 C C . SER D 1 133 ? 20.713 71.392 223.562 1.00 42.28 158 SER D C 1
ATOM 7288 O O . SER D 1 133 ? 20.331 70.535 222.760 1.00 37.25 158 SER D O 1
ATOM 7291 N N . ASN D 1 134 ? 20.390 72.677 223.447 1.00 43.06 159 ASN D N 1
ATOM 7292 C CA . ASN D 1 134 ? 19.634 73.172 222.303 1.00 41.05 159 ASN D CA 1
ATOM 7293 C C . ASN D 1 134 ? 20.548 73.238 221.088 1.00 37.44 159 ASN D C 1
ATOM 7294 O O . ASN D 1 134 ? 21.559 73.948 221.107 1.00 45.68 159 ASN D O 1
ATOM 7299 N N . VAL D 1 135 ? 20.187 72.511 220.029 1.00 38.52 160 VAL D N 1
ATOM 7300 C CA . VAL D 1 135 ? 21.006 72.511 218.820 1.00 41.12 160 VAL D CA 1
ATOM 7301 C C . VAL D 1 135 ? 21.074 73.905 218.210 1.00 39.24 160 VAL D C 1
ATOM 7302 O O . VAL D 1 135 ? 22.083 74.273 217.596 1.00 36.37 160 VAL D O 1
ATOM 7306 N N . GLU D 1 136 ? 20.024 74.710 218.385 1.00 46.42 161 GLU D N 1
ATOM 7307 C CA . GLU D 1 136 ? 20.003 76.058 217.835 1.00 55.07 161 GLU D CA 1
ATOM 7308 C C . GLU D 1 136 ? 20.856 77.038 218.630 1.00 49.36 161 GLU D C 1
ATOM 7309 O O . GLU D 1 136 ? 21.115 78.144 218.144 1.00 58.10 161 GLU D O 1
ATOM 7315 N N . ALA D 1 137 ? 21.300 76.662 219.831 1.00 48.70 162 ALA D N 1
ATOM 7316 C CA . ALA D 1 137 ? 22.155 77.511 220.645 1.00 54.85 162 ALA D CA 1
ATOM 7317 C C . ALA D 1 137 ? 23.495 76.884 220.996 1.00 50.97 162 ALA D C 1
ATOM 7318 O O . ALA D 1 137 ? 24.426 77.621 221.337 1.00 43.25 162 ALA D O 1
ATOM 7320 N N . ALA D 1 138 ? 23.622 75.561 220.915 1.00 50.53 163 ALA D N 1
ATOM 7321 C CA . ALA D 1 138 ? 24.847 74.896 221.329 1.00 47.08 163 ALA D CA 1
ATOM 7322 C C . ALA D 1 138 ? 26.012 75.298 220.424 1.00 46.15 163 ALA D C 1
ATOM 7323 O O . ALA D 1 138 ? 25.812 75.652 219.258 1.00 50.82 163 ALA D O 1
ATOM 7325 N N . PRO D 1 139 ? 27.237 75.265 220.940 1.00 40.65 164 PRO D N 1
ATOM 7326 C CA . PRO D 1 139 ? 28.405 75.557 220.105 1.00 40.99 164 PRO D CA 1
ATOM 7327 C C . PRO D 1 139 ? 28.755 74.365 219.233 1.00 42.27 164 PRO D C 1
ATOM 7328 O O . PRO D 1 139 ? 28.346 73.231 219.524 1.00 34.48 164 PRO D O 1
ATOM 7332 N N . PRO D 1 140 ? 29.506 74.578 218.153 1.00 38.91 165 PRO D N 1
ATOM 7333 C CA . PRO D 1 140 ? 29.896 73.451 217.309 1.00 45.73 165 PRO D CA 1
ATOM 7334 C C . PRO D 1 140 ? 30.801 72.513 218.063 1.00 42.97 165 PRO D C 1
ATOM 7335 O O . PRO D 1 140 ? 31.560 72.933 218.962 1.00 44.68 165 PRO D O 1
ATOM 7339 N N . PRO D 1 141 ? 30.777 71.207 217.737 1.00 39.75 166 PRO D N 1
ATOM 7340 C CA . PRO D 1 141 ? 29.981 70.579 216.679 1.00 37.28 166 PRO D CA 1
ATOM 7341 C C . PRO D 1 141 ? 28.614 70.092 217.149 1.00 45.73 166 PRO D C 1
ATOM 7342 O O . PRO D 1 141 ? 28.040 69.193 216.532 1.00 46.13 166 PRO D O 1
ATOM 7346 N N . LEU D 1 142 ? 28.104 70.668 218.232 1.00 36.03 167 LEU D N 1
ATOM 7347 C CA . LEU D 1 142 ? 26.798 70.299 218.758 1.00 35.68 167 LEU D CA 1
ATOM 7348 C C . LEU D 1 142 ? 25.672 71.123 218.152 1.00 35.75 167 LEU D C 1
ATOM 7349 O O . LEU D 1 142 ? 24.542 71.072 218.650 1.00 31.70 167 LEU D O 1
ATOM 7354 N N . ASP D 1 143 ? 25.955 71.873 217.087 1.00 32.71 168 ASP D N 1
ATOM 7355 C CA . ASP D 1 143 ? 24.970 72.692 216.396 1.00 37.03 168 ASP D CA 1
ATOM 7356 C C . ASP D 1 143 ? 24.522 72.072 215.077 1.00 46.68 168 ASP D C 1
ATOM 7357 O O . ASP D 1 143 ? 24.069 72.794 214.182 1.00 50.83 168 ASP D O 1
ATOM 7362 N N . ILE D 1 144 ? 24.645 70.754 214.937 1.00 45.62 169 ILE D N 1
ATOM 7363 C CA . ILE D 1 144 ? 24.261 70.057 213.714 1.00 37.85 169 ILE D CA 1
ATOM 7364 C C . ILE D 1 144 ? 22.795 69.665 213.860 1.00 38.82 169 ILE D C 1
ATOM 7365 O O . ILE D 1 144 ? 22.460 68.718 214.574 1.00 37.65 169 ILE D O 1
ATOM 7370 N N . SER D 1 145 ? 21.913 70.403 213.180 1.00 36.17 170 SER D N 1
ATOM 7371 C CA . SER D 1 145 ? 20.491 70.080 213.229 1.00 40.23 170 SER D CA 1
ATOM 7372 C C . SER D 1 145 ? 20.211 68.701 212.646 1.00 36.91 170 SER D C 1
ATOM 7373 O O . SER D 1 145 ? 19.252 68.037 213.057 1.00 33.12 170 SER D O 1
ATOM 7376 N N . GLY D 1 146 ? 21.040 68.249 211.708 1.00 42.49 171 GLY D N 1
ATOM 7377 C CA . GLY D 1 146 ? 20.866 66.946 211.097 1.00 46.98 171 GLY D CA 1
ATOM 7378 C C . GLY D 1 146 ? 21.124 65.790 212.042 1.00 44.80 171 GLY D C 1
ATOM 7379 O O . GLY D 1 146 ? 20.950 64.626 211.668 1.00 36.80 171 GLY D O 1
ATOM 7380 N N . MET D 1 147 ? 21.544 66.094 213.272 1.00 39.87 172 MET D N 1
ATOM 7381 C CA . MET D 1 147 ? 21.769 65.069 214.284 1.00 35.35 172 MET D CA 1
ATOM 7382 C C . MET D 1 147 ? 21.014 65.370 215.574 1.00 39.05 172 MET D C 1
ATOM 7383 O O . MET D 1 147 ? 21.308 64.768 216.612 1.00 35.33 172 MET D O 1
ATOM 7388 N N . ALA D 1 148 ? 20.052 66.284 215.530 1.00 30.97 173 ALA D N 1
ATOM 7389 C CA . ALA D 1 148 ? 19.250 66.610 216.701 1.00 29.17 173 ALA D CA 1
ATOM 7390 C C . ALA D 1 148 ? 17.847 66.029 216.579 1.00 36.96 173 ALA D C 1
ATOM 7391 O O . ALA D 1 148 ? 17.213 66.137 215.531 1.00 44.51 173 ALA D O 1
ATOM 7407 N N . ASN D 1 150 ? 15.391 66.348 219.605 1.00 47.84 175 ASN D N 1
ATOM 7408 C CA . ASN D 1 150 ? 14.922 67.538 220.320 1.00 58.91 175 ASN D CA 1
ATOM 7409 C C . ASN D 1 150 ? 15.675 67.580 221.647 1.00 56.81 175 ASN D C 1
ATOM 7410 O O . ASN D 1 150 ? 16.417 66.641 221.941 1.00 43.89 175 ASN D O 1
ATOM 7415 N N . TRP D 1 151 ? 15.489 68.640 222.433 1.00 58.98 176 TRP D N 1
ATOM 7416 C CA . TRP D 1 151 ? 16.240 68.722 223.704 1.00 53.44 176 TRP D CA 1
ATOM 7417 C C . TRP D 1 151 ? 15.981 67.502 224.571 1.00 49.40 176 TRP D C 1
ATOM 7418 O O . TRP D 1 151 ? 16.944 66.995 225.073 1.00 53.07 176 TRP D O 1
ATOM 7429 N N . GLN D 1 152 ? 14.744 67.042 224.660 1.00 38.70 177 GLN D N 1
ATOM 7430 C CA . GLN D 1 152 ? 14.405 65.954 225.570 1.00 40.75 177 GLN D CA 1
ATOM 7431 C C . GLN D 1 152 ? 15.021 64.638 225.115 1.00 43.27 177 GLN D C 1
ATOM 7432 O O . GLN D 1 152 ? 15.668 63.939 225.903 1.00 44.51 177 GLN D O 1
ATOM 7438 N N . ALA D 1 153 ? 14.831 64.281 223.844 1.00 41.81 178 ALA D N 1
ATOM 7439 C CA . ALA D 1 153 ? 15.376 63.027 223.340 1.00 37.15 178 ALA D CA 1
ATOM 7440 C C . ALA D 1 153 ? 16.884 63.087 223.144 1.00 35.35 178 ALA D C 1
ATOM 7441 O O . ALA D 1 153 ? 17.528 62.035 223.062 1.00 35.30 178 ALA D O 1
ATOM 7443 N N . GLY D 1 154 ? 17.461 64.281 223.076 1.00 28.73 179 GLY D N 1
ATOM 7444 C CA . GLY D 1 154 ? 18.879 64.412 222.830 1.00 36.34 179 GLY D CA 1
ATOM 7445 C C . GLY D 1 154 ? 19.225 64.202 221.368 1.00 34.96 179 GLY D C 1
ATOM 7446 O O . GLY D 1 154 ? 18.364 64.117 220.488 1.00 36.52 179 GLY D O 1
ATOM 7447 N N . ARG D 1 155 ? 20.526 64.118 221.113 1.00 27.51 180 ARG D N 1
ATOM 7448 C CA . ARG D 1 155 ? 21.013 63.900 219.762 1.00 29.16 180 ARG D CA 1
ATOM 7449 C C . ARG D 1 155 ? 20.818 62.451 219.340 1.00 38.40 180 ARG D C 1
ATOM 7450 O O . ARG D 1 155 ? 20.818 61.534 220.166 1.00 33.51 180 ARG D O 1
ATOM 7458 N N . ARG D 1 156 ? 20.647 62.250 218.034 1.00 40.33 181 ARG D N 1
ATOM 7459 C CA . ARG D 1 156 ? 20.921 60.947 217.436 1.00 32.35 181 ARG D CA 1
ATOM 7460 C C . ARG D 1 156 ? 22.425 60.919 217.184 1.00 41.13 181 ARG D C 1
ATOM 7461 O O . ARG D 1 156 ? 22.918 61.189 216.085 1.00 47.93 181 ARG D O 1
ATOM 7469 N N . PHE D 1 157 ? 23.173 60.616 218.249 1.00 30.66 182 PHE D N 1
ATOM 7470 C CA . PHE D 1 157 ? 24.620 60.791 218.210 1.00 29.20 182 PHE D CA 1
ATOM 7471 C C . PHE D 1 157 ? 25.326 59.760 217.341 1.00 26.71 182 PHE D C 1
ATOM 7472 O O . PHE D 1 157 ? 26.551 59.837 217.202 1.00 33.71 182 PHE D O 1
ATOM 7480 N N . VAL D 1 158 ? 24.600 58.805 216.766 1.00 29.39 183 VAL D N 1
ATOM 7481 C CA . VAL D 1 158 ? 25.091 57.989 215.662 1.00 35.83 183 VAL D CA 1
ATOM 7482 C C . VAL D 1 158 ? 24.058 58.079 214.548 1.00 32.19 183 VAL D C 1
ATOM 7483 O O . VAL D 1 158 ? 22.902 57.685 214.739 1.00 35.81 183 VAL D O 1
ATOM 7487 N N . THR D 1 159 ? 24.466 58.611 213.398 1.00 33.84 184 THR D N 1
ATOM 7488 C CA . THR D 1 159 ? 23.577 58.782 212.252 1.00 40.09 184 THR D CA 1
ATOM 7489 C C . THR D 1 159 ? 24.231 58.145 211.034 1.00 37.02 184 THR D C 1
ATOM 7490 O O . THR D 1 159 ? 25.184 58.697 210.475 1.00 36.37 184 THR D O 1
ATOM 7494 N N . ILE D 1 160 ? 23.726 56.981 210.630 1.00 35.85 185 ILE D N 1
ATOM 7495 C CA . ILE D 1 160 ? 24.216 56.265 209.460 1.00 35.76 185 ILE D CA 1
ATOM 7496 C C . ILE D 1 160 ? 23.022 55.919 208.583 1.00 42.08 185 ILE D C 1
ATOM 7497 O O . ILE D 1 160 ? 22.059 55.303 209.053 1.00 35.23 185 ILE D O 1
ATOM 7502 N N . GLU D 1 161 ? 23.081 56.327 207.317 1.00 32.32 186 GLU D N 1
ATOM 7503 C CA . GLU D 1 161 ? 21.947 56.209 206.406 1.00 37.03 186 GLU D CA 1
ATOM 7504 C C . GLU D 1 161 ? 22.449 55.719 205.058 1.00 38.04 186 GLU D C 1
ATOM 7505 O O . GLU D 1 161 ? 23.312 56.357 204.447 1.00 33.83 186 GLU D O 1
ATOM 7511 N N . VAL D 1 162 ? 21.912 54.589 204.597 1.00 43.87 187 VAL D N 1
ATOM 7512 C CA . VAL D 1 162 ? 22.326 53.980 203.341 1.00 42.61 187 VAL D CA 1
ATOM 7513 C C . VAL D 1 162 ? 21.127 53.915 202.404 1.00 44.16 187 VAL D C 1
ATOM 7514 O O . VAL D 1 162 ? 19.969 53.890 202.829 1.00 45.28 187 VAL D O 1
ATOM 7518 N N . ILE D 1 163 ? 21.420 53.885 201.108 1.00 50.14 188 ILE D N 1
ATOM 7519 C CA . ILE D 1 163 ? 20.379 53.854 200.084 1.00 42.12 188 ILE D CA 1
ATOM 7520 C C . ILE D 1 163 ? 20.465 52.538 199.319 1.00 45.25 188 ILE D C 1
ATOM 7521 O O . ILE D 1 163 ? 21.419 52.323 198.557 1.00 50.49 188 ILE D O 1
ATOM 7526 N N . PRO D 1 164 ? 19.502 51.638 199.490 1.00 47.57 189 PRO D N 1
ATOM 7527 C CA . PRO D 1 164 ? 19.542 50.350 198.787 1.00 52.17 189 PRO D CA 1
ATOM 7528 C C . PRO D 1 164 ? 19.235 50.531 197.311 1.00 61.05 189 PRO D C 1
ATOM 7529 O O . PRO D 1 164 ? 18.732 51.590 196.905 1.00 66.85 189 PRO D O 1
ATOM 7533 N N . PRO D 1 165 ? 19.524 49.523 196.474 1.00 63.54 190 PRO D N 1
ATOM 7534 C CA . PRO D 1 165 ? 19.363 49.716 195.019 1.00 57.49 190 PRO D CA 1
ATOM 7535 C C . PRO D 1 165 ? 17.961 50.129 194.605 1.00 54.28 190 PRO D C 1
ATOM 7536 O O . PRO D 1 165 ? 17.807 50.956 193.698 1.00 59.13 190 PRO D O 1
ATOM 7540 N N . ALA D 1 166 ? 16.935 49.574 195.240 1.00 53.21 191 ALA D N 1
ATOM 7541 C CA . ALA D 1 166 ? 15.562 50.018 195.063 1.00 67.22 191 ALA D CA 1
ATOM 7542 C C . ALA D 1 166 ? 15.022 50.499 196.403 1.00 72.73 191 ALA D C 1
ATOM 7543 O O . ALA D 1 166 ? 15.630 50.285 197.455 1.00 79.81 191 ALA D O 1
ATOM 7545 N N . ALA D 1 167 ? 13.863 51.152 196.357 1.00 67.97 192 ALA D N 1
ATOM 7546 C CA . ALA D 1 167 ? 13.314 51.790 197.546 1.00 70.45 192 ALA D CA 1
ATOM 7547 C C . ALA D 1 167 ? 13.041 50.771 198.647 1.00 75.41 192 ALA D C 1
ATOM 7548 O O . ALA D 1 167 ? 12.658 49.628 198.382 1.00 79.99 192 ALA D O 1
ATOM 7550 N N . VAL D 1 168 ? 13.253 51.194 199.895 1.00 72.28 193 VAL D N 1
ATOM 7551 C CA . VAL D 1 168 ? 12.885 50.370 201.040 1.00 65.84 193 VAL D CA 1
ATOM 7552 C C . VAL D 1 168 ? 11.369 50.282 201.115 1.00 60.44 193 VAL D C 1
ATOM 7553 O O . VAL D 1 168 ? 10.668 51.296 201.010 1.00 60.63 193 VAL D O 1
ATOM 7557 N N . ILE D 1 169 ? 10.854 49.072 201.305 1.00 57.86 194 ILE D N 1
ATOM 7558 C CA . ILE D 1 169 ? 9.418 48.825 201.297 1.00 65.74 194 ILE D CA 1
ATOM 7559 C C . ILE D 1 169 ? 8.977 48.486 202.717 1.00 68.74 194 ILE D C 1
ATOM 7560 O O . ILE D 1 169 ? 9.468 47.525 203.322 1.00 62.49 194 ILE D O 1
ATOM 7565 N N . LYS D 1 170 ? 8.061 49.289 203.249 1.00 73.76 195 LYS D N 1
ATOM 7566 C CA . LYS D 1 170 ? 7.544 49.119 204.598 1.00 88.36 195 LYS D CA 1
ATOM 7567 C C . LYS D 1 170 ? 6.551 47.962 204.636 1.00 108.70 195 LYS D C 1
ATOM 7568 O O . LYS D 1 170 ? 6.102 47.480 203.594 1.00 108.22 195 LYS D O 1
ATOM 7574 N N . PRO D 1 171 ? 6.189 47.477 205.831 1.00 124.08 196 PRO D N 1
ATOM 7575 C CA . PRO D 1 171 ? 5.157 46.429 205.890 1.00 125.87 196 PRO D CA 1
ATOM 7576 C C . PRO D 1 171 ? 3.799 46.923 205.435 1.00 128.65 196 PRO D C 1
ATOM 7577 O O . PRO D 1 171 ? 2.990 46.124 204.946 1.00 133.29 196 PRO D O 1
ATOM 7581 N N . ASP D 1 172 ? 3.527 48.221 205.586 1.00 123.39 197 ASP D N 1
ATOM 7582 C CA . ASP D 1 172 ? 2.273 48.785 205.101 1.00 114.68 197 ASP D CA 1
ATOM 7583 C C . ASP D 1 172 ? 2.167 48.669 203.587 1.00 106.72 197 ASP D C 1
ATOM 7584 O O . ASP D 1 172 ? 1.094 48.368 203.051 1.00 105.29 197 ASP D O 1
ATOM 7589 N N . GLY D 1 173 ? 3.272 48.893 202.882 1.00 102.79 198 GLY D N 1
ATOM 7590 C CA . GLY D 1 173 ? 3.269 48.887 201.434 1.00 101.03 198 GLY D CA 1
ATOM 7591 C C . GLY D 1 173 ? 3.886 50.149 200.875 1.00 105.51 198 GLY D C 1
ATOM 7592 O O . GLY D 1 173 ? 4.130 50.254 199.669 1.00 105.04 198 GLY D O 1
ATOM 7593 N N . SER D 1 174 ? 4.137 51.120 201.749 1.00 107.25 199 SER D N 1
ATOM 7594 C CA . SER D 1 174 ? 4.786 52.351 201.335 1.00 98.75 199 SER D CA 1
ATOM 7595 C C . SER D 1 174 ? 6.244 52.085 200.973 1.00 94.67 199 SER D C 1
ATOM 7596 O O . SER D 1 174 ? 6.838 51.076 201.365 1.00 95.74 199 SER D O 1
ATOM 7599 N N . LYS D 1 175 ? 6.822 53.008 200.210 1.00 91.09 200 LYS D N 1
ATOM 7600 C CA . LYS D 1 175 ? 8.223 52.933 199.823 1.00 84.55 200 LYS D CA 1
ATOM 7601 C C . LYS D 1 175 ? 8.931 54.210 200.251 1.00 79.75 200 LYS D C 1
ATOM 7602 O O . LYS D 1 175 ? 8.448 55.316 199.985 1.00 79.22 200 LYS D O 1
ATOM 7608 N N . SER D 1 176 ? 10.061 54.051 200.934 1.00 68.39 201 SER D N 1
ATOM 7609 C CA . SER D 1 176 ? 10.931 55.156 201.303 1.00 65.01 201 SER D CA 1
ATOM 7610 C C . SER D 1 176 ? 12.305 54.929 200.689 1.00 52.80 201 SER D C 1
ATOM 7611 O O . SER D 1 176 ? 12.651 53.815 200.286 1.00 54.40 201 SER D O 1
ATOM 7614 N N . ARG D 1 177 ? 13.096 56.000 200.628 1.00 41.72 202 ARG D N 1
ATOM 7615 C CA . ARG D 1 177 ? 14.346 55.965 199.878 1.00 47.43 202 ARG D CA 1
ATOM 7616 C C . ARG D 1 177 ? 15.542 55.488 200.693 1.00 51.92 202 ARG D C 1
ATOM 7617 O O . ARG D 1 177 ? 16.466 54.898 200.122 1.00 52.61 202 ARG D O 1
ATOM 7625 N N . THR D 1 178 ? 15.558 55.714 202.006 1.00 49.72 203 THR D N 1
ATOM 7626 C CA . THR D 1 178 ? 16.766 55.508 202.796 1.00 50.28 203 THR D CA 1
ATOM 7627 C C . THR D 1 178 ? 16.492 54.618 204.000 1.00 48.90 203 THR D C 1
ATOM 7628 O O . THR D 1 178 ? 15.507 54.818 204.719 1.00 58.94 203 THR D O 1
ATOM 7632 N N . TRP D 1 179 ? 17.374 53.642 204.213 1.00 36.42 204 TRP D N 1
ATOM 7633 C CA . TRP D 1 179 ? 17.382 52.814 205.415 1.00 45.90 204 TRP D CA 1
ATOM 7634 C C . TRP D 1 179 ? 18.303 53.480 206.431 1.00 50.00 204 TRP D C 1
ATOM 7635 O O . TRP D 1 179 ? 19.514 53.577 206.208 1.00 47.15 204 TRP D O 1
ATOM 7646 N N . MET D 1 180 ? 17.738 53.936 207.544 1.00 37.82 205 MET D N 1
ATOM 7647 C CA . MET D 1 180 ? 18.450 54.792 208.481 1.00 43.53 205 MET D CA 1
ATOM 7648 C C . MET D 1 180 ? 18.740 54.065 209.787 1.00 44.44 205 MET D C 1
ATOM 7649 O O . MET D 1 180 ? 17.917 53.284 210.275 1.00 50.28 205 MET D O 1
ATOM 7654 N N . VAL D 1 181 ? 19.919 54.328 210.345 1.00 38.47 206 VAL D N 1
ATOM 7655 C CA . VAL D 1 181 ? 20.290 53.889 211.685 1.00 34.24 206 VAL D CA 1
ATOM 7656 C C . VAL D 1 181 ? 20.502 55.147 212.516 1.00 39.36 206 VAL D C 1
ATOM 7657 O O . VAL D 1 181 ? 21.496 55.861 212.331 1.00 39.40 206 VAL D O 1
ATOM 7661 N N . HIS D 1 182 ? 19.565 55.428 213.418 1.00 44.31 207 HIS D N 1
ATOM 7662 C CA . HIS D 1 182 ? 19.626 56.597 214.289 1.00 40.69 207 HIS D CA 1
ATOM 7663 C C . HIS D 1 182 ? 19.741 56.111 215.727 1.00 40.63 207 HIS D C 1
ATOM 7664 O O . HIS D 1 182 ? 18.757 55.641 216.308 1.00 43.78 207 HIS D O 1
ATOM 7671 N N . VAL D 1 183 ? 20.934 56.221 216.299 1.00 37.19 208 VAL D N 1
ATOM 7672 C CA . VAL D 1 183 ? 21.187 55.778 217.665 1.00 41.72 208 VAL D CA 1
ATOM 7673 C C . VAL D 1 183 ? 21.218 56.998 218.573 1.00 39.52 208 VAL D C 1
ATOM 7674 O O . VAL D 1 183 ? 22.023 57.916 218.373 1.00 33.90 208 VAL D O 1
ATOM 7678 N N . GLY D 1 184 ? 20.332 57.006 219.566 1.00 36.95 209 GLY D N 1
ATOM 7679 C CA . GLY D 1 184 ? 20.294 58.031 220.585 1.00 35.50 209 GLY D CA 1
ATOM 7680 C C . GLY D 1 184 ? 19.676 57.452 221.839 1.00 33.66 209 GLY D C 1
ATOM 7681 O O . GLY D 1 184 ? 19.265 56.291 221.871 1.00 37.21 209 GLY D O 1
ATOM 7682 N N . SER D 1 185 ? 19.616 58.273 222.883 1.00 37.52 210 SER D N 1
ATOM 7683 C CA . SER D 1 185 ? 18.981 57.846 224.121 1.00 40.03 210 SER D CA 1
ATOM 7684 C C . SER D 1 185 ? 17.472 57.731 223.933 1.00 41.59 210 SER D C 1
ATOM 7685 O O . SER D 1 185 ? 16.867 58.451 223.135 1.00 45.32 210 SER D O 1
ATOM 7688 N N . THR D 1 186 ? 16.864 56.806 224.672 1.00 41.75 211 THR D N 1
ATOM 7689 C CA . THR D 1 186 ? 15.417 56.636 224.668 1.00 47.11 211 THR D CA 1
ATOM 7690 C C . THR D 1 186 ? 14.902 56.624 226.101 1.00 59.31 211 THR D C 1
ATOM 7691 O O . THR D 1 186 ? 15.670 56.558 227.065 1.00 48.67 211 THR D O 1
ATOM 7695 N N . GLY D 1 187 ? 13.579 56.686 226.229 1.00 64.04 212 GLY D N 1
ATOM 7696 C CA . GLY D 1 187 ? 12.953 56.738 227.537 1.00 57.54 212 GLY D CA 1
ATOM 7697 C C . GLY D 1 187 ? 13.237 58.007 228.305 1.00 58.02 212 GLY D C 1
ATOM 7698 O O . GLY D 1 187 ? 13.253 57.987 229.540 1.00 51.63 212 GLY D O 1
ATOM 7699 N N . CYS D 1 188 ? 13.457 59.117 227.605 1.00 60.39 213 CYS D N 1
ATOM 7700 C CA . CYS D 1 188 ? 13.862 60.370 228.228 1.00 57.92 213 CYS D CA 1
ATOM 7701 C C . CYS D 1 188 ? 12.634 61.135 228.707 1.00 57.50 213 CYS D C 1
ATOM 7702 O O . CYS D 1 188 ? 11.761 61.485 227.906 1.00 51.60 213 CYS D O 1
ATOM 7705 N N . LYS D 1 189 ? 12.576 61.400 230.009 1.00 62.18 214 LYS D N 1
ATOM 7706 C CA . LYS D 1 189 ? 11.502 62.174 230.616 1.00 59.17 214 LYS D CA 1
ATOM 7707 C C . LYS D 1 189 ? 12.092 63.425 231.251 1.00 52.82 214 LYS D C 1
ATOM 7708 O O . LYS D 1 189 ? 13.151 63.375 231.884 1.00 51.05 214 LYS D O 1
ATOM 7714 N N . GLY D 1 190 ? 11.403 64.547 231.063 1.00 50.58 215 GLY D N 1
ATOM 7715 C CA . GLY D 1 190 ? 11.895 65.843 231.474 1.00 49.97 215 GLY D CA 1
ATOM 7716 C C . GLY D 1 190 ? 12.243 66.671 230.258 1.00 56.59 215 GLY D C 1
ATOM 7717 O O . GLY D 1 190 ? 13.128 66.294 229.484 1.00 55.67 215 GLY D O 1
ATOM 7718 N N . ASN D 1 191 ? 11.542 67.784 230.058 1.00 56.44 216 ASN D N 1
ATOM 7719 C CA . ASN D 1 191 ? 11.797 68.628 228.903 1.00 62.11 216 ASN D CA 1
ATOM 7720 C C . ASN D 1 191 ? 12.688 69.787 229.317 1.00 56.13 216 ASN D C 1
ATOM 7721 O O . ASN D 1 191 ? 12.207 70.716 229.984 1.00 52.71 216 ASN D O 1
ATOM 7726 N N . PRO D 1 192 ? 13.976 69.785 228.958 1.00 52.76 217 PRO D N 1
ATOM 7727 C CA . PRO D 1 192 ? 14.836 70.929 229.297 1.00 49.61 217 PRO D CA 1
ATOM 7728 C C . PRO D 1 192 ? 14.512 72.187 228.512 1.00 62.38 217 PRO D C 1
ATOM 7729 O O . PRO D 1 192 ? 15.000 73.263 228.882 1.00 66.11 217 PRO D O 1
ATOM 7733 N N . ALA D 1 193 ? 13.715 72.093 227.445 1.00 72.03 218 ALA D N 1
ATOM 7734 C CA . ALA D 1 193 ? 13.238 73.300 226.781 1.00 77.58 218 ALA D CA 1
ATOM 7735 C C . ALA D 1 193 ? 12.322 74.104 227.693 1.00 82.09 218 ALA D C 1
ATOM 7736 O O . ALA D 1 193 ? 12.287 75.337 227.606 1.00 81.65 218 ALA D O 1
ATOM 7738 N N . THR D 1 194 ? 11.580 73.427 228.570 1.00 85.16 219 THR D N 1
ATOM 7739 C CA . THR D 1 194 ? 10.760 74.076 229.583 1.00 85.10 219 THR D CA 1
ATOM 7740 C C . THR D 1 194 ? 11.479 74.183 230.925 1.00 74.45 219 THR D C 1
ATOM 7741 O O . THR D 1 194 ? 10.823 74.291 231.967 1.00 66.32 219 THR D O 1
ATOM 7745 N N . GLY D 1 195 ? 12.810 74.144 230.918 1.00 77.17 220 GLY D N 1
ATOM 7746 C CA . GLY D 1 195 ? 13.598 74.303 232.124 1.00 72.05 220 GLY D CA 1
ATOM 7747 C C . GLY D 1 195 ? 13.616 73.115 233.059 1.00 73.10 220 GLY D C 1
ATOM 7748 O O . GLY D 1 195 ? 14.131 73.238 234.176 1.00 76.15 220 GLY D O 1
ATOM 7749 N N . GLU D 1 196 ? 13.089 71.969 232.641 1.00 71.80 221 GLU D N 1
ATOM 7750 C CA . GLU D 1 196 ? 12.950 70.817 233.520 1.00 74.97 221 GLU D CA 1
ATOM 7751 C C . GLU D 1 196 ? 14.141 69.871 233.388 1.00 74.12 221 GLU D C 1
ATOM 7752 O O . GLU D 1 196 ? 14.841 69.842 232.373 1.00 75.14 221 GLU D O 1
ATOM 7758 N N . ILE D 1 197 ? 14.358 69.085 234.440 1.00 63.04 222 ILE D N 1
ATOM 7759 C CA . ILE D 1 197 ? 15.480 68.154 234.495 1.00 67.38 222 ILE D CA 1
ATOM 7760 C C . ILE D 1 197 ? 15.114 66.882 233.740 1.00 67.92 222 ILE D C 1
ATOM 7761 O O . ILE D 1 197 ? 14.018 66.335 233.913 1.00 66.53 222 ILE D O 1
ATOM 7766 N N . VAL D 1 198 ? 16.034 66.405 232.903 1.00 61.99 223 VAL D N 1
ATOM 7767 C CA . VAL D 1 198 ? 15.803 65.254 232.037 1.00 56.77 223 VAL D CA 1
ATOM 7768 C C . VAL D 1 198 ? 16.636 64.077 232.528 1.00 54.75 223 VAL D C 1
ATOM 7769 O O . VAL D 1 198 ? 17.791 64.245 232.939 1.00 54.34 223 VAL D O 1
ATOM 7773 N N . ALA D 1 199 ? 16.039 62.886 232.497 1.00 50.69 224 ALA D N 1
ATOM 7774 C CA . ALA D 1 199 ? 16.742 61.636 232.744 1.00 52.72 224 ALA D CA 1
ATOM 7775 C C . ALA D 1 199 ? 16.193 60.577 231.800 1.00 52.90 224 ALA D C 1
ATOM 7776 O O . ALA D 1 199 ? 14.976 60.459 231.631 1.00 52.26 224 ALA D O 1
ATOM 7778 N N . CYS D 1 200 ? 17.093 59.813 231.186 1.00 47.00 225 CYS D N 1
ATOM 7779 C CA . CYS D 1 200 ? 16.742 58.836 230.164 1.00 51.19 225 CYS D CA 1
ATOM 7780 C C . CYS D 1 200 ? 16.906 57.421 230.703 1.00 52.26 225 CYS D C 1
ATOM 7781 O O . CYS D 1 200 ? 17.845 57.135 231.453 1.00 49.97 225 CYS D O 1
ATOM 7784 N N . ALA D 1 201 ? 15.991 56.535 230.304 1.00 58.74 226 ALA D N 1
ATOM 7785 C CA . ALA D 1 201 ? 16.021 55.160 230.790 1.00 57.57 226 ALA D CA 1
ATOM 7786 C C . ALA D 1 201 ? 17.069 54.324 230.064 1.00 52.77 226 ALA D C 1
ATOM 7787 O O . ALA D 1 201 ? 17.704 53.457 230.673 1.00 48.39 226 ALA D O 1
ATOM 7789 N N . HIS D 1 202 ? 17.263 54.566 228.769 1.00 48.82 227 HIS D N 1
ATOM 7790 C CA . HIS D 1 202 ? 18.224 53.825 227.957 1.00 52.72 227 HIS D CA 1
ATOM 7791 C C . HIS D 1 202 ? 19.246 54.812 227.406 1.00 47.12 227 HIS D C 1
ATOM 7792 O O . HIS D 1 202 ? 18.914 55.649 226.560 1.00 44.64 227 HIS D O 1
ATOM 7799 N N . GLU D 1 203 ? 20.489 54.710 227.882 1.00 47.81 228 GLU D N 1
ATOM 7800 C CA . GLU D 1 203 ? 21.504 55.700 227.534 1.00 43.86 228 GLU D CA 1
ATOM 7801 C C . GLU D 1 203 ? 21.986 55.524 226.098 1.00 34.67 228 GLU D C 1
ATOM 7802 O O . GLU D 1 203 ? 22.100 56.501 225.349 1.00 34.39 228 GLU D O 1
ATOM 7808 N N . ASN D 1 204 ? 22.287 54.285 225.706 1.00 25.99 229 ASN D N 1
ATOM 7809 C CA . ASN D 1 204 ? 22.711 53.922 224.354 1.00 41.66 229 ASN D CA 1
ATOM 7810 C C . ASN D 1 204 ? 24.069 54.505 223.974 1.00 42.93 229 ASN D C 1
ATOM 7811 O O . ASN D 1 204 ? 24.374 54.642 222.785 1.00 36.44 229 ASN D O 1
ATOM 7816 N N . ARG D 1 205 ? 24.891 54.856 224.956 1.00 37.59 230 ARG D N 1
ATOM 7817 C CA . ARG D 1 205 ? 26.307 55.116 224.749 1.00 31.60 230 ARG D CA 1
ATOM 7818 C C . ARG D 1 205 ? 27.099 53.880 225.158 1.00 35.67 230 ARG D C 1
ATOM 7819 O O . ARG D 1 205 ? 26.633 53.055 225.947 1.00 43.74 230 ARG D O 1
ATOM 7827 N N . PHE D 1 206 ? 28.304 53.746 224.607 1.00 31.16 231 PHE D N 1
ATOM 7828 C CA . PHE D 1 206 ? 29.114 52.579 224.929 1.00 39.50 231 PHE D CA 1
ATOM 7829 C C . PHE D 1 206 ? 30.582 52.911 224.728 1.00 38.43 231 PHE D C 1
ATOM 7830 O O . PHE D 1 206 ? 30.920 53.696 223.834 1.00 31.25 231 PHE D O 1
ATOM 7838 N N . PRO D 1 207 ? 31.468 52.346 225.542 1.00 37.11 232 PRO D N 1
ATOM 7839 C CA . PRO D 1 207 ? 32.903 52.553 225.344 1.00 35.75 232 PRO D CA 1
ATOM 7840 C C . PRO D 1 207 ? 33.490 51.571 224.339 1.00 36.40 232 PRO D C 1
ATOM 7841 O O . PRO D 1 207 ? 32.934 50.509 224.056 1.00 43.26 232 PRO D O 1
ATOM 7845 N N . VAL D 1 208 ? 34.642 51.959 223.796 1.00 35.85 233 VAL D N 1
ATOM 7846 C CA . VAL D 1 208 ? 35.422 51.133 222.881 1.00 40.21 233 VAL D CA 1
ATOM 7847 C C . VAL D 1 208 ? 36.863 51.156 223.368 1.00 41.55 233 VAL D C 1
ATOM 7848 O O . VAL D 1 208 ? 37.460 52.232 223.488 1.00 48.30 233 VAL D O 1
ATOM 7852 N N . VAL D 1 209 ? 37.421 49.982 223.652 1.00 38.84 234 VAL D N 1
ATOM 7853 C CA . VAL D 1 209 ? 38.777 49.862 224.177 1.00 41.52 234 VAL D CA 1
ATOM 7854 C C . VAL D 1 209 ? 39.585 48.963 223.253 1.00 41.16 234 VAL D C 1
ATOM 7855 O O . VAL D 1 209 ? 39.113 47.896 222.843 1.00 43.56 234 VAL D O 1
ATOM 7859 N N . PHE D 1 210 ? 40.801 49.397 222.928 1.00 35.82 235 PHE D N 1
ATOM 7860 C CA . PHE D 1 210 ? 41.739 48.629 222.116 1.00 40.30 235 PHE D CA 1
ATOM 7861 C C . PHE D 1 210 ? 43.009 48.435 222.933 1.00 48.52 235 PHE D C 1
ATOM 7862 O O . PHE D 1 210 ? 43.744 49.397 223.180 1.00 44.40 235 PHE D O 1
ATOM 7870 N N . ASP D 1 211 ? 43.262 47.191 223.355 1.00 52.20 236 ASP D N 1
ATOM 7871 C CA . ASP D 1 211 ? 44.445 46.901 224.160 1.00 58.00 236 ASP D CA 1
ATOM 7872 C C . ASP D 1 211 ? 45.725 47.340 223.461 1.00 59.12 236 ASP D C 1
ATOM 7873 O O . ASP D 1 211 ? 46.694 47.730 224.126 1.00 53.11 236 ASP D O 1
ATOM 7878 N N . ARG D 1 212 ? 45.744 47.290 222.130 1.00 59.72 237 ARG D N 1
ATOM 7879 C CA . ARG D 1 212 ? 46.870 47.756 221.334 1.00 60.43 237 ARG D CA 1
ATOM 7880 C C . ARG D 1 212 ? 46.392 48.673 220.233 1.00 57.60 237 ARG D C 1
ATOM 7881 O O . ARG D 1 212 ? 45.528 48.295 219.436 1.00 53.99 237 ARG D O 1
ATOM 7889 N N . PHE D 1 213 ? 46.958 49.873 220.194 1.00 53.19 238 PHE D N 1
ATOM 7890 C CA . PHE D 1 213 ? 46.633 50.831 219.146 1.00 51.64 238 PHE D CA 1
ATOM 7891 C C . PHE D 1 213 ? 47.760 51.844 219.057 1.00 45.84 238 PHE D C 1
ATOM 7892 O O . PHE D 1 213 ? 48.015 52.570 220.024 1.00 46.30 238 PHE D O 1
ATOM 7900 N N . ASP D 1 214 ? 48.432 51.893 217.907 1.00 47.49 239 ASP D N 1
ATOM 7901 C CA . ASP D 1 214 ? 49.456 52.896 217.655 1.00 53.97 239 ASP D CA 1
ATOM 7902 C C . ASP D 1 214 ? 48.824 54.046 216.882 1.00 51.23 239 ASP D C 1
ATOM 7903 O O . ASP D 1 214 ? 48.565 53.907 215.677 1.00 51.96 239 ASP D O 1
ATOM 7908 N N . PRO D 1 215 ? 48.552 55.189 217.517 1.00 57.06 240 PRO D N 1
ATOM 7909 C CA . PRO D 1 215 ? 47.854 56.275 216.807 1.00 52.44 240 PRO D CA 1
ATOM 7910 C C . PRO D 1 215 ? 48.631 56.833 215.628 1.00 52.50 240 PRO D C 1
ATOM 7911 O O . PRO D 1 215 ? 48.017 57.332 214.676 1.00 47.94 240 PRO D O 1
ATOM 7915 N N . LYS D 1 216 ? 49.961 56.767 215.659 1.00 57.56 241 LYS D N 1
ATOM 7916 C CA . LYS D 1 216 ? 50.774 57.244 214.548 1.00 64.74 241 LYS D CA 1
ATOM 7917 C C . LYS D 1 216 ? 50.870 56.237 213.411 1.00 59.42 241 LYS D C 1
ATOM 7918 O O . LYS D 1 216 ? 51.449 56.558 212.367 1.00 68.60 241 LYS D O 1
ATOM 7924 N N . THR D 1 217 ? 50.317 55.051 213.581 1.00 55.61 242 THR D N 1
ATOM 7925 C CA . THR D 1 217 ? 50.512 53.943 212.655 1.00 52.47 242 THR D CA 1
ATOM 7926 C C . THR D 1 217 ? 49.212 53.264 212.250 1.00 60.83 242 THR D C 1
ATOM 7927 O O . THR D 1 217 ? 49.074 52.851 211.095 1.00 61.89 242 THR D O 1
ATOM 7931 N N . GLN D 1 218 ? 48.247 53.164 213.156 1.00 65.19 243 GLN D N 1
ATOM 7932 C CA . GLN D 1 218 ? 47.011 52.429 212.923 1.00 55.85 243 GLN D CA 1
ATOM 7933 C C . GLN D 1 218 ? 45.817 53.380 212.951 1.00 48.90 243 GLN D C 1
ATOM 7934 O O . GLN D 1 218 ? 45.951 54.585 213.179 1.00 52.05 243 GLN D O 1
ATOM 7940 N N . ARG D 1 219 ? 44.634 52.814 212.720 1.00 39.93 244 ARG D N 1
ATOM 7941 C CA . ARG D 1 219 ? 43.404 53.586 212.643 1.00 41.72 244 ARG D CA 1
ATOM 7942 C C . ARG D 1 219 ? 42.260 52.754 213.202 1.00 44.94 244 ARG D C 1
ATOM 7943 O O . ARG D 1 219 ? 42.339 51.526 213.280 1.00 37.29 244 ARG D O 1
ATOM 7951 N N . VAL D 1 220 ? 41.189 53.441 213.587 1.00 43.05 245 VAL D N 1
ATOM 7952 C CA . VAL D 1 220 ? 39.962 52.788 214.030 1.00 37.00 245 VAL D CA 1
ATOM 7953 C C . VAL D 1 220 ? 39.041 52.634 212.829 1.00 44.38 245 VAL D C 1
ATOM 7954 O O . VAL D 1 220 ? 38.825 53.590 212.074 1.00 43.04 245 VAL D O 1
ATOM 7958 N N . GLU D 1 221 ? 38.497 51.436 212.646 1.00 40.65 246 GLU D N 1
ATOM 7959 C CA . GLU D 1 221 ? 37.669 51.123 211.490 1.00 45.54 246 GLU D CA 1
ATOM 7960 C C . GLU D 1 221 ? 36.228 50.889 211.921 1.00 47.82 246 GLU D C 1
ATOM 7961 O O . GLU D 1 221 ? 35.969 50.123 212.855 1.00 44.48 246 GLU D O 1
ATOM 7967 N N . LEU D 1 222 ? 35.299 51.563 211.244 1.00 37.89 247 LEU D N 1
ATOM 7968 C CA . LEU D 1 222 ? 33.867 51.361 211.430 1.00 38.36 247 LEU D CA 1
ATOM 7969 C C . LEU D 1 222 ? 33.369 50.508 210.267 1.00 43.02 247 LEU D C 1
ATOM 7970 O O . LEU D 1 222 ? 33.328 50.973 209.123 1.00 39.41 247 LEU D O 1
ATOM 7975 N N . ASP D 1 223 ? 32.993 49.264 210.558 1.00 37.52 248 ASP D N 1
ATOM 7976 C CA . ASP D 1 223 ? 32.608 48.306 209.525 1.00 38.33 248 ASP D CA 1
ATOM 7977 C C . ASP D 1 223 ? 31.111 48.413 209.267 1.00 37.44 248 ASP D C 1
ATOM 7978 O O . ASP D 1 223 ? 30.298 48.001 210.101 1.00 39.64 248 ASP D O 1
ATOM 7983 N N . LEU D 1 224 ? 30.748 48.952 208.101 1.00 39.14 249 LEU D N 1
ATOM 7984 C CA . LEU D 1 224 ? 29.346 48.999 207.709 1.00 42.06 249 LEU D CA 1
ATOM 7985 C C . LEU D 1 224 ? 28.793 47.618 207.385 1.00 49.95 249 LEU D C 1
ATOM 7986 O O . LEU D 1 224 ? 27.576 47.418 207.466 1.00 50.76 249 LEU D O 1
ATOM 7991 N N . THR D 1 225 ? 29.654 46.666 207.015 1.00 47.43 250 THR D N 1
ATOM 7992 C CA . THR D 1 225 ? 29.190 45.302 206.781 1.00 50.05 250 THR D CA 1
ATOM 7993 C C . THR D 1 225 ? 28.687 44.666 208.070 1.00 54.46 250 THR D C 1
ATOM 7994 O O . THR D 1 225 ? 27.643 44.003 208.078 1.00 53.01 250 THR D O 1
ATOM 7998 N N . THR D 1 226 ? 29.416 44.862 209.172 1.00 48.03 251 THR D N 1
ATOM 7999 C CA . THR D 1 226 ? 28.983 44.322 210.456 1.00 51.29 251 THR D CA 1
ATOM 8000 C C . THR D 1 226 ? 27.724 45.015 210.962 1.00 56.85 251 THR D C 1
ATOM 8001 O O . THR D 1 226 ? 26.881 44.374 211.600 1.00 54.75 251 THR D O 1
ATOM 8005 N N . LEU D 1 227 ? 27.571 46.311 210.676 1.00 57.55 252 LEU D N 1
ATOM 8006 C CA . LEU D 1 227 ? 26.418 47.052 211.181 1.00 47.64 252 LEU D CA 1
ATOM 8007 C C . LEU D 1 227 ? 25.115 46.519 210.599 1.00 48.67 252 LEU D C 1
ATOM 8008 O O . LEU D 1 227 ? 24.116 46.382 211.315 1.00 46.37 252 LEU D O 1
ATOM 8013 N N . PHE D 1 228 ? 25.103 46.217 209.301 1.00 49.13 253 PHE D N 1
ATOM 8014 C CA . PHE D 1 228 ? 23.936 45.656 208.634 1.00 53.46 253 PHE D CA 1
ATOM 8015 C C . PHE D 1 228 ? 24.072 44.152 208.420 1.00 69.65 253 PHE D C 1
ATOM 8016 O O . PHE D 1 228 ? 23.534 43.608 207.449 1.00 72.45 253 PHE D O 1
ATOM 8024 N N . GLU D 1 229 ? 24.782 43.479 209.329 1.00 87.94 254 GLU D N 1
ATOM 8025 C CA . GLU D 1 229 ? 25.036 42.045 209.228 1.00 90.19 254 GLU D CA 1
ATOM 8026 C C . GLU D 1 229 ? 23.746 41.258 209.026 1.00 80.31 254 GLU D C 1
ATOM 8027 O O . GLU D 1 229 ? 23.568 40.574 208.012 1.00 73.18 254 GLU D O 1
ATOM 8033 N N . SER D 1 230 ? 22.832 41.345 209.992 1.00 76.22 255 SER D N 1
ATOM 8034 C CA . SER D 1 230 ? 21.575 40.609 209.961 1.00 63.78 255 SER D CA 1
ATOM 8035 C C . SER D 1 230 ? 20.383 41.520 209.677 1.00 55.77 255 SER D C 1
ATOM 8036 O O . SER D 1 230 ? 19.275 41.269 210.157 1.00 47.76 255 SER D O 1
ATOM 8039 N N . SER D 1 231 ? 20.596 42.579 208.901 1.00 62.11 256 SER D N 1
ATOM 8040 C CA . SER D 1 231 ? 19.546 43.523 208.546 1.00 58.83 256 SER D CA 1
ATOM 8041 C C . SER D 1 231 ? 19.336 43.492 207.041 1.00 67.60 256 SER D C 1
ATOM 8042 O O . SER D 1 231 ? 20.299 43.596 206.275 1.00 70.95 256 SER D O 1
ATOM 8045 N N . ASP D 1 232 ? 18.083 43.350 206.619 1.00 71.24 257 ASP D N 1
ATOM 8046 C CA . ASP D 1 232 ? 17.739 43.405 205.202 1.00 75.26 257 ASP D CA 1
ATOM 8047 C C . ASP D 1 232 ? 17.300 44.826 204.880 1.00 74.94 257 ASP D C 1
ATOM 8048 O O . ASP D 1 232 ? 16.205 45.254 205.257 1.00 68.63 257 ASP D O 1
ATOM 8053 N N . ILE D 1 233 ? 18.154 45.556 204.167 1.00 74.96 258 ILE D N 1
ATOM 8054 C CA . ILE D 1 233 ? 17.889 46.945 203.814 1.00 74.00 258 ILE D CA 1
ATOM 8055 C C . ILE D 1 233 ? 16.869 46.997 202.683 1.00 75.43 258 ILE D C 1
ATOM 8056 O O . ILE D 1 233 ? 16.507 48.079 202.209 1.00 76.13 258 ILE D O 1
ATOM 8061 N N . SER D 1 234 ? 16.397 45.828 202.244 1.00 77.80 259 SER D N 1
ATOM 8062 C CA . SER D 1 234 ? 15.335 45.802 201.243 1.00 71.69 259 SER D CA 1
ATOM 8063 C C . SER D 1 234 ? 14.011 46.254 201.842 1.00 69.49 259 SER D C 1
ATOM 8064 O O . SER D 1 234 ? 13.255 46.999 201.208 1.00 65.75 259 SER D O 1
ATOM 8067 N N . VAL D 1 235 ? 13.711 45.811 203.062 1.00 76.21 260 VAL D N 1
ATOM 8068 C CA . VAL D 1 235 ? 12.410 46.026 203.678 1.00 77.94 260 VAL D CA 1
ATOM 8069 C C . VAL D 1 235 ? 12.589 46.627 205.064 1.00 74.73 260 VAL D C 1
ATOM 8070 O O . VAL D 1 235 ? 13.627 46.460 205.712 1.00 70.13 260 VAL D O 1
ATOM 8074 N N . ASP D 1 236 ? 11.563 47.343 205.509 1.00 77.33 261 ASP D N 1
ATOM 8075 C CA . ASP D 1 236 ? 11.414 47.732 206.902 1.00 80.49 261 ASP D CA 1
ATOM 8076 C C . ASP D 1 236 ? 10.361 46.832 207.534 1.00 77.66 261 ASP D C 1
ATOM 8077 O O . ASP D 1 236 ? 9.398 46.436 206.874 1.00 73.23 261 ASP D O 1
ATOM 8082 N N . LYS D 1 237 ? 10.559 46.487 208.805 1.00 71.72 262 LYS D N 1
ATOM 8083 C CA . LYS D 1 237 ? 9.674 45.558 209.495 1.00 63.08 262 LYS D CA 1
ATOM 8084 C C . LYS D 1 237 ? 8.688 46.256 210.422 1.00 62.10 262 LYS D C 1
ATOM 8085 O O . LYS D 1 237 ? 7.935 45.579 211.129 1.00 65.19 262 LYS D O 1
ATOM 8091 N N . GLY D 1 238 ? 8.664 47.583 210.428 1.00 59.74 263 GLY D N 1
ATOM 8092 C CA . GLY D 1 238 ? 7.753 48.327 211.282 1.00 67.63 263 GLY D CA 1
ATOM 8093 C C . GLY D 1 238 ? 8.482 49.386 212.083 1.00 67.63 263 GLY D C 1
ATOM 8094 O O . GLY D 1 238 ? 9.670 49.261 212.392 1.00 64.85 263 GLY D O 1
ATOM 8095 N N . GLY D 1 239 ? 7.755 50.442 212.438 1.00 66.64 264 GLY D N 1
ATOM 8096 C CA . GLY D 1 239 ? 8.354 51.587 213.091 1.00 59.84 264 GLY D CA 1
ATOM 8097 C C . GLY D 1 239 ? 8.931 52.550 212.076 1.00 71.57 264 GLY D C 1
ATOM 8098 O O . GLY D 1 239 ? 8.450 52.617 210.941 1.00 79.52 264 GLY D O 1
ATOM 8099 N N . ALA D 1 240 ? 9.956 53.302 212.463 1.00 74.85 265 ALA D N 1
ATOM 8100 C CA . ALA D 1 240 ? 10.634 54.160 211.506 1.00 76.64 265 ALA D CA 1
ATOM 8101 C C . ALA D 1 240 ? 11.382 53.314 210.480 1.00 73.65 265 ALA D C 1
ATOM 8102 O O . ALA D 1 240 ? 11.711 52.150 210.718 1.00 67.22 265 ALA D O 1
ATOM 8104 N N . VAL D 1 241 ? 11.642 53.910 209.318 1.00 68.67 266 VAL D N 1
ATOM 8105 C CA . VAL D 1 241 ? 12.380 53.203 208.276 1.00 60.78 266 VAL D CA 1
ATOM 8106 C C . VAL D 1 241 ? 13.802 52.968 208.763 1.00 59.44 266 VAL D C 1
ATOM 8107 O O . VAL D 1 241 ? 14.542 53.915 209.054 1.00 69.12 266 VAL D O 1
ATOM 8111 N N . GLY D 1 242 ? 14.187 51.701 208.854 1.00 49.98 267 GLY D N 1
ATOM 8112 C CA . GLY D 1 242 ? 15.455 51.353 209.456 1.00 51.39 267 GLY D CA 1
ATOM 8113 C C . GLY D 1 242 ? 15.330 51.233 210.959 1.00 53.90 267 GLY D C 1
ATOM 8114 O O . GLY D 1 242 ? 14.329 50.725 211.472 1.00 54.93 267 GLY D O 1
ATOM 8115 N N . CYS D 1 243 ? 16.339 51.717 211.678 1.00 51.47 268 CYS D N 1
ATOM 8116 C CA . CYS D 1 243 ? 16.417 51.562 213.123 1.00 49.58 268 CYS D CA 1
ATOM 8117 C C . CYS D 1 243 ? 16.644 52.920 213.769 1.00 52.42 268 CYS D C 1
ATOM 8118 O O . CYS D 1 243 ? 17.601 53.622 213.423 1.00 51.49 268 CYS D O 1
ATOM 8121 N N . MET D 1 244 ? 15.783 53.281 214.719 1.00 49.55 269 MET D N 1
ATOM 8122 C CA . MET D 1 244 ? 15.887 54.558 215.420 1.00 49.50 269 MET D CA 1
ATOM 8123 C C . MET D 1 244 ? 15.827 54.360 216.927 1.00 40.87 269 MET D C 1
ATOM 8124 O O . MET D 1 244 ? 15.247 55.169 217.658 1.00 42.67 269 MET D O 1
ATOM 8129 N N . SER D 1 245 ? 16.436 53.275 217.407 1.00 40.43 270 SER D N 1
ATOM 8130 C CA . SER D 1 245 ? 16.637 52.942 218.816 1.00 44.87 270 SER D CA 1
ATOM 8131 C C . SER D 1 245 ? 15.345 52.670 219.576 1.00 48.66 270 SER D C 1
ATOM 8132 O O . SER D 1 245 ? 15.401 52.456 220.794 1.00 52.08 270 SER D O 1
ATOM 8135 N N . ALA D 1 246 ? 14.190 52.669 218.917 1.00 44.17 271 ALA D N 1
ATOM 8136 C CA . ALA D 1 246 ? 12.947 52.335 219.599 1.00 47.94 271 ALA D CA 1
ATOM 8137 C C . ALA D 1 246 ? 12.940 50.858 219.971 1.00 43.33 271 ALA D C 1
ATOM 8138 O O . ALA D 1 246 ? 13.286 50.000 219.153 1.00 41.14 271 ALA D O 1
ATOM 8140 N N . LEU D 1 247 ? 12.554 50.562 221.216 1.00 46.32 272 LEU D N 1
ATOM 8141 C CA . LEU D 1 247 ? 12.551 49.178 221.679 1.00 54.31 272 LEU D CA 1
ATOM 8142 C C . LEU D 1 247 ? 11.544 48.336 220.904 1.00 59.63 272 LEU D C 1
ATOM 8143 O O . LEU D 1 247 ? 11.840 47.199 220.519 1.00 66.28 272 LEU D O 1
ATOM 8148 N N . ASP D 1 248 ? 10.349 48.879 220.659 1.00 62.50 273 ASP D N 1
ATOM 8149 C CA . ASP D 1 248 ? 9.331 48.136 219.925 1.00 62.35 273 ASP D CA 1
ATOM 8150 C C . ASP D 1 248 ? 9.638 48.016 218.439 1.00 66.05 273 ASP D C 1
ATOM 8151 O O . ASP D 1 248 ? 8.915 47.306 217.732 1.00 70.70 273 ASP D O 1
ATOM 8156 N N . ASP D 1 249 ? 10.675 48.684 217.951 1.00 63.35 274 ASP D N 1
ATOM 8157 C CA . ASP D 1 249 ? 11.026 48.605 216.538 1.00 55.07 274 ASP D CA 1
ATOM 8158 C C . ASP D 1 249 ? 11.650 47.248 216.237 1.00 59.34 274 ASP D C 1
ATOM 8159 O O . ASP D 1 249 ? 12.674 46.901 216.841 1.00 65.14 274 ASP D O 1
ATOM 8164 N N . PRO D 1 250 ? 11.082 46.457 215.323 1.00 59.08 275 PRO D N 1
ATOM 8165 C CA . PRO D 1 250 ? 11.637 45.119 215.063 1.00 56.98 275 PRO D CA 1
ATOM 8166 C C . PRO D 1 250 ? 13.001 45.137 214.392 1.00 56.88 275 PRO D C 1
ATOM 8167 O O . PRO D 1 250 ? 13.702 44.119 214.435 1.00 53.76 275 PRO D O 1
ATOM 8171 N N . ASP D 1 251 ? 13.402 46.254 213.783 1.00 59.09 276 ASP D N 1
ATOM 8172 C CA . ASP D 1 251 ? 14.649 46.290 213.023 1.00 61.09 276 ASP D CA 1
ATOM 8173 C C . ASP D 1 251 ? 15.870 46.481 213.910 1.00 66.39 276 ASP D C 1
ATOM 8174 O O . ASP D 1 251 ? 16.960 46.014 213.566 1.00 68.32 276 ASP D O 1
ATOM 8179 N N . CYS D 1 252 ? 15.711 47.164 215.040 1.00 62.22 277 CYS D N 1
ATOM 8180 C CA . CYS D 1 252 ? 16.816 47.592 215.895 1.00 60.81 277 CYS D CA 1
ATOM 8181 C C . CYS D 1 252 ? 17.552 46.474 216.636 1.00 63.68 277 CYS D C 1
ATOM 8182 O O . CYS D 1 252 ? 18.760 46.616 216.874 1.00 65.77 277 CYS D O 1
ATOM 8185 N N . PRO D 1 253 ? 16.894 45.380 217.052 1.00 55.25 278 PRO D N 1
ATOM 8186 C CA . PRO D 1 253 ? 17.647 44.316 217.743 1.00 44.34 278 PRO D CA 1
ATOM 8187 C C . PRO D 1 253 ? 18.886 43.855 216.997 1.00 48.76 278 PRO D C 1
ATOM 8188 O O . PRO D 1 253 ? 19.950 43.703 217.609 1.00 53.39 278 PRO D O 1
ATOM 8192 N N . ALA D 1 254 ? 18.783 43.653 215.682 1.00 50.16 279 ALA D N 1
ATOM 8193 C CA . ALA D 1 254 ? 19.954 43.263 214.904 1.00 49.66 279 ALA D CA 1
ATOM 8194 C C . ALA D 1 254 ? 20.989 44.380 214.868 1.00 42.08 279 ALA D C 1
ATOM 8195 O O . ALA D 1 254 ? 22.194 44.119 214.952 1.00 45.77 279 ALA D O 1
ATOM 8197 N N . VAL D 1 255 ? 20.538 45.630 214.742 1.00 45.71 280 VAL D N 1
ATOM 8198 C CA . VAL D 1 255 ? 21.464 46.760 214.717 1.00 52.85 280 VAL D CA 1
ATOM 8199 C C . VAL D 1 255 ? 22.195 46.876 216.049 1.00 51.03 280 VAL D C 1
ATOM 8200 O O . VAL D 1 255 ? 23.420 47.039 216.095 1.00 43.53 280 VAL D O 1
ATOM 8204 N N . PHE D 1 256 ? 21.452 46.786 217.154 1.00 47.64 281 PHE D N 1
ATOM 8205 C CA . PHE D 1 256 ? 22.053 46.989 218.467 1.00 51.82 281 PHE D CA 1
ATOM 8206 C C . PHE D 1 256 ? 23.020 45.870 218.831 1.00 50.88 281 PHE D C 1
ATOM 8207 O O . PHE D 1 256 ? 23.992 46.108 219.557 1.00 44.80 281 PHE D O 1
ATOM 8215 N N . ARG D 1 257 ? 22.776 44.651 218.344 1.00 48.86 282 ARG D N 1
ATOM 8216 C CA . ARG D 1 257 ? 23.753 43.583 218.527 1.00 51.05 282 ARG D CA 1
ATOM 8217 C C . ARG D 1 257 ? 25.073 43.934 217.853 1.00 47.00 282 ARG D C 1
ATOM 8218 O O . ARG D 1 257 ? 26.150 43.669 218.400 1.00 53.48 282 ARG D O 1
ATOM 8226 N N . ALA D 1 258 ? 25.007 44.542 216.665 1.00 44.29 283 ALA D N 1
ATOM 8227 C CA . ALA D 1 258 ? 26.223 44.959 215.976 1.00 41.48 283 ALA D CA 1
ATOM 8228 C C . ALA D 1 258 ? 26.875 46.153 216.659 1.00 45.78 283 ALA D C 1
ATOM 8229 O O . ALA D 1 258 ? 28.100 46.305 216.603 1.00 43.22 283 ALA D O 1
ATOM 8231 N N . LEU D 1 259 ? 26.080 47.014 217.299 1.00 39.95 284 LEU D N 1
ATOM 8232 C CA . LEU D 1 259 ? 26.656 48.113 218.064 1.00 47.66 284 LEU D CA 1
ATOM 8233 C C . LEU D 1 259 ? 27.336 47.615 219.332 1.00 48.05 284 LEU D C 1
ATOM 8234 O O . LEU D 1 259 ? 28.329 48.203 219.773 1.00 48.13 284 LEU D O 1
ATOM 8239 N N . GLY D 1 260 ? 26.827 46.539 219.918 1.00 46.04 285 GLY D N 1
ATOM 8240 C CA . GLY D 1 260 ? 27.245 46.109 221.232 1.00 37.99 285 GLY D CA 1
ATOM 8241 C C . GLY D 1 260 ? 26.357 46.585 222.359 1.00 45.23 285 GLY D C 1
ATOM 8242 O O . GLY D 1 260 ? 26.781 46.534 223.520 1.00 49.60 285 GLY D O 1
ATOM 8243 N N . LEU D 1 261 ? 25.146 47.042 222.057 1.00 49.74 286 LEU D N 1
ATOM 8244 C CA . LEU D 1 261 ? 24.235 47.604 223.040 1.00 44.48 286 LEU D CA 1
ATOM 8245 C C . LEU D 1 261 ? 23.069 46.660 223.293 1.00 53.30 286 LEU D C 1
ATOM 8246 O O . LEU D 1 261 ? 22.642 45.917 222.405 1.00 42.62 286 LEU D O 1
ATOM 8251 N N . ASN D 1 262 ? 22.556 46.701 224.520 1.00 57.41 287 ASN D N 1
ATOM 8252 C CA . ASN D 1 262 ? 21.302 46.035 224.843 1.00 51.13 287 ASN D CA 1
ATOM 8253 C C . ASN D 1 262 ? 20.141 46.927 224.428 1.00 49.61 287 ASN D C 1
ATOM 8254 O O . ASN D 1 262 ? 20.067 48.089 224.839 1.00 49.68 287 ASN D O 1
ATOM 8259 N N . LEU D 1 263 ? 19.240 46.393 223.607 1.00 49.32 288 LEU D N 1
ATOM 8260 C CA . LEU D 1 263 ? 18.036 47.139 223.265 1.00 50.93 288 LEU D CA 1
ATOM 8261 C C . LEU D 1 263 ? 17.107 47.162 224.471 1.00 50.01 288 LEU D C 1
ATOM 8262 O O . LEU D 1 263 ? 16.928 48.205 225.108 1.00 56.91 288 LEU D O 1
ATOM 8267 N N . ALA D 1 264 ? 16.514 46.018 224.788 1.00 50.97 289 ALA D N 1
ATOM 8268 C CA . ALA D 1 264 ? 15.801 45.826 226.036 1.00 59.00 289 ALA D CA 1
ATOM 8269 C C . ALA D 1 264 ? 16.713 45.075 227.004 1.00 61.75 289 ALA D C 1
ATOM 8270 O O . ALA D 1 264 ? 17.901 44.867 226.736 1.00 58.16 289 ALA D O 1
ATOM 8272 N N . ASP D 1 265 ? 16.164 44.666 228.145 1.00 64.35 290 ASP D N 1
ATOM 8273 C CA . ASP D 1 265 ? 16.935 43.867 229.085 1.00 64.10 290 ASP D CA 1
ATOM 8274 C C . ASP D 1 265 ? 17.309 42.532 228.453 1.00 70.34 290 ASP D C 1
ATOM 8275 O O . ASP D 1 265 ? 16.505 41.912 227.751 1.00 74.42 290 ASP D O 1
ATOM 8280 N N . SER D 1 266 ? 18.550 42.097 228.690 1.00 81.05 291 SER D N 1
ATOM 8281 C CA . SER D 1 266 ? 18.999 40.815 228.155 1.00 86.01 291 SER D CA 1
ATOM 8282 C C . SER D 1 266 ? 18.161 39.672 228.713 1.00 84.52 291 SER D C 1
ATOM 8283 O O . SER D 1 266 ? 17.600 38.868 227.959 1.00 82.21 291 SER D O 1
ATOM 8286 N N . ALA D 1 267 ? 18.067 39.587 230.032 1.00 82.91 292 ALA D N 1
ATOM 8287 C CA . ALA D 1 267 ? 17.183 38.678 230.738 1.00 79.15 292 ALA D CA 1
ATOM 8288 C C . ALA D 1 267 ? 16.202 39.492 231.570 1.00 85.94 292 ALA D C 1
ATOM 8289 O O . ALA D 1 267 ? 16.468 40.658 231.889 1.00 83.27 292 ALA D O 1
ATOM 8291 N N . PRO D 1 268 ? 15.046 38.926 231.917 1.00 93.46 293 PRO D N 1
ATOM 8292 C CA . PRO D 1 268 ? 14.092 39.664 232.761 1.00 96.76 293 PRO D CA 1
ATOM 8293 C C . PRO D 1 268 ? 14.706 40.021 234.106 1.00 97.51 293 PRO D C 1
ATOM 8294 O O . PRO D 1 268 ? 15.183 39.154 234.843 1.00 96.62 293 PRO D O 1
ATOM 8298 N N . GLY D 1 269 ? 14.697 41.316 234.420 1.00 95.61 294 GLY D N 1
ATOM 8299 C CA . GLY D 1 269 ? 15.262 41.818 235.652 1.00 90.99 294 GLY D CA 1
ATOM 8300 C C . GLY D 1 269 ? 16.723 42.205 235.582 1.00 86.62 294 GLY D C 1
ATOM 8301 O O . GLY D 1 269 ? 17.235 42.796 236.541 1.00 91.51 294 GLY D O 1
ATOM 8302 N N . ALA D 1 270 ? 17.410 41.900 234.476 1.00 83.33 295 ALA D N 1
ATOM 8303 C CA . ALA D 1 270 ? 18.838 42.184 234.373 1.00 78.96 295 ALA D CA 1
ATOM 8304 C C . ALA D 1 270 ? 19.140 43.678 234.363 1.00 75.48 295 ALA D C 1
ATOM 8305 O O . ALA D 1 270 ? 20.285 44.062 234.625 1.00 72.21 295 ALA D O 1
ATOM 8307 N N . ASN D 1 271 ? 18.151 44.518 234.045 1.00 77.31 296 ASN D N 1
ATOM 8308 C CA . ASN D 1 271 ? 18.245 45.966 234.243 1.00 82.46 296 ASN D CA 1
ATOM 8309 C C . ASN D 1 271 ? 19.423 46.575 233.482 1.00 81.42 296 ASN D C 1
ATOM 8310 O O . ASN D 1 271 ? 20.113 47.465 233.983 1.00 89.78 296 ASN D O 1
ATOM 8315 N N . ASP D 1 272 ? 19.658 46.099 232.255 1.00 70.10 297 ASP D N 1
ATOM 8316 C CA . ASP D 1 272 ? 20.805 46.557 231.478 1.00 63.86 297 ASP D CA 1
ATOM 8317 C C . ASP D 1 272 ? 20.408 47.093 230.106 1.00 61.25 297 ASP D C 1
ATOM 8318 O O . ASP D 1 272 ? 21.246 47.133 229.200 1.00 55.87 297 ASP D O 1
ATOM 8323 N N . ALA D 1 273 ? 19.154 47.505 229.931 1.00 50.76 298 ALA D N 1
ATOM 8324 C CA . ALA D 1 273 ? 18.742 48.094 228.665 1.00 52.87 298 ALA D CA 1
ATOM 8325 C C . ALA D 1 273 ? 19.485 49.402 228.427 1.00 52.22 298 ALA D C 1
ATOM 8326 O O . ALA D 1 273 ? 19.699 50.193 229.350 1.00 48.02 298 ALA D O 1
ATOM 8328 N N . GLY D 1 274 ? 19.891 49.624 227.178 1.00 51.92 299 GLY D N 1
ATOM 8329 C CA . GLY D 1 274 ? 20.678 50.790 226.836 1.00 48.71 299 GLY D CA 1
ATOM 8330 C C . GLY D 1 274 ? 22.106 50.771 227.331 1.00 50.32 299 GLY D C 1
ATOM 8331 O O . GLY D 1 274 ? 22.821 51.762 227.142 1.00 52.07 299 GLY D O 1
ATOM 8332 N N . LYS D 1 275 ? 22.545 49.679 227.962 1.00 49.47 300 LYS D N 1
ATOM 8333 C CA . LYS D 1 275 ? 23.891 49.493 228.476 1.00 49.24 300 LYS D CA 1
ATOM 8334 C C . LYS D 1 275 ? 24.669 48.529 227.585 1.00 44.54 300 LYS D C 1
ATOM 8335 O O . LYS D 1 275 ? 24.073 47.668 226.930 1.00 44.73 300 LYS D O 1
ATOM 8341 N N . PRO D 1 276 ? 25.996 48.649 227.531 1.00 42.06 301 PRO D N 1
ATOM 8342 C CA . PRO D 1 276 ? 26.776 47.781 226.639 1.00 48.34 301 PRO D CA 1
ATOM 8343 C C . PRO D 1 276 ? 26.636 46.313 227.015 1.00 48.92 301 PRO D C 1
ATOM 8344 O O . PRO D 1 276 ? 26.615 45.952 228.193 1.00 48.97 301 PRO D O 1
ATOM 8348 N N . SER D 1 277 ? 26.535 45.464 225.989 1.00 58.72 302 SER D N 1
ATOM 8349 C CA . SER D 1 277 ? 26.466 44.025 226.222 1.00 64.09 302 SER D CA 1
ATOM 8350 C C . SER D 1 277 ? 27.779 43.502 226.790 1.00 64.32 302 SER D C 1
ATOM 8351 O O . SER D 1 277 ? 27.793 42.800 227.808 1.00 60.47 302 SER D O 1
ATOM 8354 N N . ARG D 1 278 ? 28.895 43.834 226.142 1.00 61.83 303 ARG D N 1
ATOM 8355 C CA . ARG D 1 278 ? 30.234 43.496 226.622 1.00 62.75 303 ARG D CA 1
ATOM 8356 C C . ARG D 1 278 ? 31.035 44.791 226.645 1.00 61.61 303 ARG D C 1
ATOM 8357 O O . ARG D 1 278 ? 31.614 45.194 225.626 1.00 47.73 303 ARG D O 1
ATOM 8365 N N . PRO D 1 279 ? 31.088 45.468 227.794 1.00 59.35 304 PRO D N 1
ATOM 8366 C CA . PRO D 1 279 ? 31.641 46.830 227.840 1.00 50.86 304 PRO D CA 1
ATOM 8367 C C . PRO D 1 279 ? 33.070 46.900 227.321 1.00 50.81 304 PRO D C 1
ATOM 8368 O O . PRO D 1 279 ? 33.954 46.168 227.771 1.00 40.14 304 PRO D O 1
ATOM 8372 N N . GLY D 1 280 ? 33.290 47.804 226.366 1.00 44.50 305 GLY D N 1
ATOM 8373 C CA . GLY D 1 280 ? 34.580 47.983 225.740 1.00 40.86 305 GLY D CA 1
ATOM 8374 C C . GLY D 1 280 ? 34.731 47.305 224.396 1.00 41.14 305 GLY D C 1
ATOM 8375 O O . GLY D 1 280 ? 35.715 47.571 223.694 1.00 40.25 305 GLY D O 1
ATOM 8376 N N . VAL D 1 281 ? 33.788 46.446 224.017 1.00 37.52 306 VAL D N 1
ATOM 8377 C CA . VAL D 1 281 ? 33.842 45.700 222.765 1.00 43.15 306 VAL D CA 1
ATOM 8378 C C . VAL D 1 281 ? 32.591 46.028 221.965 1.00 48.83 306 VAL D C 1
ATOM 8379 O O . VAL D 1 281 ? 31.469 45.855 222.456 1.00 59.81 306 VAL D O 1
ATOM 8383 N N . SER D 1 282 ? 32.783 46.498 220.735 1.00 40.17 307 SER D N 1
ATOM 8384 C CA . SER D 1 282 ? 31.682 46.796 219.825 1.00 45.57 307 SER D CA 1
ATOM 8385 C C . SER D 1 282 ? 31.972 46.100 218.503 1.00 44.36 307 SER D C 1
ATOM 8386 O O . SER D 1 282 ? 33.028 46.359 217.888 1.00 40.22 307 SER D O 1
ATOM 8389 N N . PRO D 1 283 ? 31.086 45.223 218.025 1.00 43.81 308 PRO D N 1
ATOM 8390 C CA . PRO D 1 283 ? 31.369 44.469 216.788 1.00 49.28 308 PRO D CA 1
ATOM 8391 C C . PRO D 1 283 ? 31.735 45.326 215.585 1.00 52.78 308 PRO D C 1
ATOM 8392 O O . PRO D 1 283 ? 32.529 44.879 214.750 1.00 52.10 308 PRO D O 1
ATOM 8396 N N . ILE D 1 284 ? 31.191 46.543 215.464 1.00 45.85 309 ILE D N 1
ATOM 8397 C CA . ILE D 1 284 ? 31.443 47.364 214.282 1.00 43.98 309 ILE D CA 1
ATOM 8398 C C . ILE D 1 284 ? 32.727 48.176 214.384 1.00 45.59 309 ILE D C 1
ATOM 8399 O O . ILE D 1 284 ? 33.031 48.948 213.464 1.00 52.12 309 ILE D O 1
ATOM 8404 N N . PHE D 1 285 ? 33.493 48.029 215.462 1.00 43.08 310 PHE D N 1
ATOM 8405 C CA . PHE D 1 285 ? 34.724 48.783 215.659 1.00 43.34 310 PHE D CA 1
ATOM 8406 C C . PHE D 1 285 ? 35.896 47.825 215.822 1.00 45.57 310 PHE D C 1
ATOM 8407 O O . PHE D 1 285 ? 35.840 46.902 216.642 1.00 51.40 310 PHE D O 1
ATOM 8415 N N . SER D 1 286 ? 36.952 48.046 215.040 1.00 43.55 311 SER D N 1
ATOM 8416 C CA . SER D 1 286 ? 38.189 47.287 215.166 1.00 49.02 311 SER D CA 1
ATOM 8417 C C . SER D 1 286 ? 39.365 48.162 214.767 1.00 43.50 311 SER D C 1
ATOM 8418 O O . SER D 1 286 ? 39.203 49.289 214.291 1.00 42.76 311 SER D O 1
ATOM 8421 N N . VAL D 1 287 ? 40.554 47.622 214.964 1.00 37.16 312 VAL D N 1
ATOM 8422 C CA . VAL D 1 287 ? 41.788 48.287 214.574 1.00 43.59 312 VAL D CA 1
ATOM 8423 C C . VAL D 1 287 ? 42.148 47.869 213.157 1.00 52.43 312 VAL D C 1
ATOM 8424 O O . VAL D 1 287 ? 42.075 46.686 212.800 1.00 47.10 312 VAL D O 1
ATOM 8428 N N . GLY D 1 288 ? 42.521 48.850 212.342 1.00 57.18 313 GLY D N 1
ATOM 8429 C CA . GLY D 1 288 ? 43.024 48.600 211.008 1.00 59.39 313 GLY D CA 1
ATOM 8430 C C . GLY D 1 288 ? 44.352 49.297 210.804 1.00 61.23 313 GLY D C 1
ATOM 8431 O O . GLY D 1 288 ? 44.920 49.839 211.757 1.00 43.30 313 GLY D O 1
ATOM 8432 N N . ALA D 1 289 ? 44.856 49.305 209.573 1.00 60.80 314 ALA D N 1
ATOM 8433 C CA . ALA D 1 289 ? 46.153 49.896 209.260 1.00 63.90 314 ALA D CA 1
ATOM 8434 C C . ALA D 1 289 ? 45.955 51.019 208.252 1.00 74.90 314 ALA D C 1
ATOM 8435 O O . ALA D 1 289 ? 45.688 50.762 207.073 1.00 71.02 314 ALA D O 1
ATOM 8437 N N . ALA D 1 290 ? 46.094 52.258 208.713 1.00 84.51 315 ALA D N 1
ATOM 8438 C CA . ALA D 1 290 ? 45.968 53.420 207.841 1.00 95.56 315 ALA D CA 1
ATOM 8439 C C . ALA D 1 290 ? 47.144 53.503 206.874 1.00 94.84 315 ALA D C 1
ATOM 8440 O O . ALA D 1 290 ? 46.958 53.578 205.660 1.00 89.65 315 ALA D O 1
ATOM 8442 N N . LYS E 1 4 ? 50.238 37.493 154.481 1.00 83.81 29 LYS E N 1
ATOM 8443 C CA . LYS E 1 4 ? 48.972 37.488 153.759 1.00 86.82 29 LYS E CA 1
ATOM 8444 C C . LYS E 1 4 ? 47.824 37.933 154.659 1.00 88.00 29 LYS E C 1
ATOM 8445 O O . LYS E 1 4 ? 47.131 38.906 154.362 1.00 86.64 29 LYS E O 1
ATOM 8451 N N . THR E 1 5 ? 47.634 37.218 155.762 1.00 82.79 30 THR E N 1
ATOM 8452 C CA . THR E 1 5 ? 46.524 37.454 156.672 1.00 75.07 30 THR E CA 1
ATOM 8453 C C . THR E 1 5 ? 46.986 38.204 157.918 1.00 74.04 30 THR E C 1
ATOM 8454 O O . THR E 1 5 ? 48.180 38.327 158.202 1.00 82.19 30 THR E O 1
ATOM 8458 N N . GLN E 1 6 ? 46.007 38.714 158.665 1.00 65.20 31 GLN E N 1
ATOM 8459 C CA . GLN E 1 6 ? 46.230 39.312 159.971 1.00 57.32 31 GLN E CA 1
ATOM 8460 C C . GLN E 1 6 ? 45.041 38.964 160.857 1.00 59.44 31 GLN E C 1
ATOM 8461 O O . GLN E 1 6 ? 43.898 38.928 160.377 1.00 53.42 31 GLN E O 1
ATOM 8467 N N . PRO E 1 7 ? 45.278 38.686 162.138 1.00 63.48 32 PRO E N 1
ATOM 8468 C CA . PRO E 1 7 ? 44.182 38.256 163.016 1.00 54.05 32 PRO E CA 1
ATOM 8469 C C . PRO E 1 7 ? 43.142 39.350 163.214 1.00 47.80 32 PRO E C 1
ATOM 8470 O O . PRO E 1 7 ? 43.463 40.538 163.276 1.00 41.06 32 PRO E O 1
ATOM 8474 N N . VAL E 1 8 ? 41.881 38.930 163.309 1.00 50.05 33 VAL E N 1
ATOM 8475 C CA . VAL E 1 8 ? 40.757 39.817 163.582 1.00 43.59 33 VAL E CA 1
ATOM 8476 C C . VAL E 1 8 ? 40.037 39.312 164.824 1.00 41.56 33 VAL E C 1
ATOM 8477 O O . VAL E 1 8 ? 39.910 38.099 165.028 1.00 39.89 33 VAL E O 1
ATOM 8481 N N . ALA E 1 9 ? 39.559 40.243 165.647 1.00 36.35 34 ALA E N 1
ATOM 8482 C CA . ALA E 1 9 ? 38.811 39.892 166.852 1.00 42.12 34 ALA E CA 1
ATOM 8483 C C . ALA E 1 9 ? 37.764 40.971 167.087 1.00 40.73 34 ALA E C 1
ATOM 8484 O O . ALA E 1 9 ? 38.108 42.098 167.457 1.00 36.84 34 ALA E O 1
ATOM 8486 N N . VAL E 1 10 ? 36.496 40.631 166.873 1.00 35.67 35 VAL E N 1
ATOM 8487 C CA . VAL E 1 10 ? 35.387 41.565 167.025 1.00 41.92 35 VAL E CA 1
ATOM 8488 C C . VAL E 1 10 ? 34.667 41.225 168.322 1.00 38.48 35 VAL E C 1
ATOM 8489 O O . VAL E 1 10 ? 34.019 40.176 168.430 1.00 38.32 35 VAL E O 1
ATOM 8493 N N . ARG E 1 11 ? 34.770 42.115 169.305 1.00 28.93 36 ARG E N 1
ATOM 8494 C CA . ARG E 1 11 ? 34.156 41.903 170.607 1.00 35.44 36 ARG E CA 1
ATOM 8495 C C . ARG E 1 11 ? 32.714 42.389 170.605 1.00 36.38 36 ARG E C 1
ATOM 8496 O O . ARG E 1 11 ? 32.400 43.446 170.050 1.00 36.84 36 ARG E O 1
ATOM 8504 N N . PHE E 1 12 ? 31.840 41.604 171.226 1.00 29.26 37 PHE E N 1
ATOM 8505 C CA . PHE E 1 12 ? 30.450 41.972 171.435 1.00 36.57 37 PHE E CA 1
ATOM 8506 C C . PHE E 1 12 ? 30.188 42.145 172.925 1.00 36.98 37 PHE E C 1
ATOM 8507 O O . PHE E 1 12 ? 30.846 41.523 173.764 1.00 45.43 37 PHE E O 1
ATOM 8515 N N . ALA E 1 13 ? 29.221 42.998 173.250 1.00 34.12 38 ALA E N 1
ATOM 8516 C CA . ALA E 1 13 ? 28.866 43.255 174.636 1.00 38.32 38 ALA E CA 1
ATOM 8517 C C . ALA E 1 13 ? 27.362 43.430 174.756 1.00 42.29 38 ALA E C 1
ATOM 8518 O O . ALA E 1 13 ? 26.725 44.039 173.893 1.00 36.95 38 ALA E O 1
ATOM 8520 N N . LEU E 1 14 ? 26.802 42.883 175.829 1.00 38.76 39 LEU E N 1
ATOM 8521 C CA . LEU E 1 14 ? 25.400 43.063 176.171 1.00 37.80 39 LEU E CA 1
ATOM 8522 C C . LEU E 1 14 ? 25.288 44.201 177.176 1.00 35.07 39 LEU E C 1
ATOM 8523 O O . LEU E 1 14 ? 26.000 44.212 178.186 1.00 41.31 39 LEU E O 1
ATOM 8528 N N . VAL E 1 15 ? 24.411 45.166 176.893 1.00 31.64 40 VAL E N 1
ATOM 8529 C CA . VAL E 1 15 ? 24.218 46.310 177.772 1.00 39.22 40 VAL E CA 1
ATOM 8530 C C . VAL E 1 15 ? 22.729 46.507 178.027 1.00 48.19 40 VAL E C 1
ATOM 8531 O O . VAL E 1 15 ? 21.875 46.099 177.237 1.00 48.38 40 VAL E O 1
ATOM 8535 N N . ALA E 1 16 ? 22.430 47.140 179.161 1.00 49.18 41 ALA E N 1
ATOM 8536 C CA . ALA E 1 16 ? 21.057 47.418 179.562 1.00 48.36 41 ALA E CA 1
ATOM 8537 C C . ALA E 1 16 ? 21.075 48.574 180.549 1.00 46.13 41 ALA E C 1
ATOM 8538 O O . ALA E 1 16 ? 21.895 48.582 181.472 1.00 44.29 41 ALA E O 1
ATOM 8540 N N . ASP E 1 17 ? 20.177 49.543 180.350 1.00 39.17 42 ASP E N 1
ATOM 8541 C CA . ASP E 1 17 ? 20.132 50.765 181.158 1.00 47.31 42 ASP E CA 1
ATOM 8542 C C . ASP E 1 17 ? 21.509 51.428 181.230 1.00 51.11 42 ASP E C 1
ATOM 8543 O O . ASP E 1 17 ? 21.910 51.983 182.255 1.00 38.07 42 ASP E O 1
ATOM 8548 N N . GLY E 1 18 ? 22.250 51.356 180.127 1.00 51.01 43 GLY E N 1
ATOM 8549 C CA . GLY E 1 18 ? 23.515 52.052 180.018 1.00 34.42 43 GLY E CA 1
ATOM 8550 C C . GLY E 1 18 ? 24.691 51.414 180.723 1.00 43.77 43 GLY E C 1
ATOM 8551 O O . GLY E 1 18 ? 25.742 52.055 180.832 1.00 51.83 43 GLY E O 1
ATOM 8552 N N . LYS E 1 19 ? 24.560 50.180 181.206 1.00 39.85 44 LYS E N 1
ATOM 8553 C CA . LYS E 1 19 ? 25.666 49.475 181.838 1.00 42.08 44 LYS E CA 1
ATOM 8554 C C . LYS E 1 19 ? 25.856 48.125 181.164 1.00 44.33 44 LYS E C 1
ATOM 8555 O O . LYS E 1 19 ? 24.912 47.553 180.612 1.00 38.22 44 LYS E O 1
ATOM 8561 N N . GLU E 1 20 ? 27.087 47.619 181.210 1.00 38.83 45 GLU E N 1
ATOM 8562 C CA . GLU E 1 20 ? 27.394 46.330 180.605 1.00 36.12 45 GLU E CA 1
ATOM 8563 C C . GLU E 1 20 ? 26.868 45.212 181.494 1.00 39.38 45 GLU E C 1
ATOM 8564 O O . GLU E 1 20 ? 27.285 45.078 182.650 1.00 46.64 45 GLU E O 1
ATOM 8570 N N . VAL E 1 21 ? 25.953 44.411 180.955 1.00 36.51 46 VAL E N 1
ATOM 8571 C CA . VAL E 1 21 ? 25.376 43.298 181.696 1.00 40.02 46 VAL E CA 1
ATOM 8572 C C . VAL E 1 21 ? 25.889 41.991 181.111 1.00 46.24 46 VAL E C 1
ATOM 8573 O O . VAL E 1 21 ? 26.914 41.961 180.421 1.00 45.20 46 VAL E O 1
ATOM 8577 N N . GLY E 1 22 ? 25.179 40.909 181.371 1.00 42.11 47 GLY E N 1
ATOM 8578 C CA . GLY E 1 22 ? 25.637 39.592 180.992 1.00 36.64 47 GLY E CA 1
ATOM 8579 C C . GLY E 1 22 ? 25.987 38.758 182.209 1.00 44.24 47 GLY E C 1
ATOM 8580 O O . GLY E 1 22 ? 26.223 39.273 183.308 1.00 41.86 47 GLY E O 1
ATOM 8581 N N . CYS E 1 23 ? 26.018 37.438 182.003 1.00 38.81 48 CYS E N 1
ATOM 8582 C CA . CYS E 1 23 ? 26.179 36.524 183.125 1.00 44.88 48 CYS E CA 1
ATOM 8583 C C . CYS E 1 23 ? 25.098 36.843 184.152 1.00 48.56 48 CYS E C 1
ATOM 8584 O O . CYS E 1 23 ? 23.967 37.172 183.774 1.00 47.68 48 CYS E O 1
ATOM 8587 N N . GLY E 1 24 ? 25.432 36.810 185.437 1.00 43.14 49 GLY E N 1
ATOM 8588 C CA . GLY E 1 24 ? 24.431 37.043 186.465 1.00 47.43 49 GLY E CA 1
ATOM 8589 C C . GLY E 1 24 ? 24.152 38.493 186.822 1.00 52.04 49 GLY E C 1
ATOM 8590 O O . GLY E 1 24 ? 23.568 38.764 187.875 1.00 52.37 49 GLY E O 1
ATOM 8591 N N . ALA E 1 25 ? 24.541 39.432 185.962 1.00 44.59 50 ALA E N 1
ATOM 8592 C CA . ALA E 1 25 ? 24.333 40.843 186.263 1.00 37.86 50 ALA E CA 1
ATOM 8593 C C . ALA E 1 25 ? 22.841 41.177 186.267 1.00 42.00 50 ALA E C 1
ATOM 8594 O O . ALA E 1 25 ? 22.077 40.625 185.470 1.00 36.52 50 ALA E O 1
ATOM 8596 N N . PRO E 1 26 ? 22.396 42.069 187.151 1.00 46.33 51 PRO E N 1
ATOM 8597 C CA . PRO E 1 26 ? 20.987 42.477 187.135 1.00 47.18 51 PRO E CA 1
ATOM 8598 C C . PRO E 1 26 ? 20.673 43.352 185.931 1.00 42.42 51 PRO E C 1
ATOM 8599 O O . PRO E 1 26 ? 21.540 44.041 185.388 1.00 52.04 51 PRO E O 1
ATOM 8603 N N . LEU E 1 27 ? 19.409 43.312 185.512 1.00 40.61 52 LEU E N 1
ATOM 8604 C CA . LEU E 1 27 ? 18.909 44.115 184.400 1.00 45.82 52 LEU E CA 1
ATOM 8605 C C . LEU E 1 27 ? 17.988 45.187 184.970 1.00 56.64 52 LEU E C 1
ATOM 8606 O O . LEU E 1 27 ? 16.895 44.878 185.457 1.00 57.16 52 LEU E O 1
ATOM 8611 N N . ALA E 1 28 ? 18.426 46.440 184.905 1.00 55.56 53 ALA E N 1
ATOM 8612 C CA . ALA E 1 28 ? 17.695 47.544 185.508 1.00 55.14 53 ALA E CA 1
ATOM 8613 C C . ALA E 1 28 ? 16.767 48.205 184.499 1.00 57.22 53 ALA E C 1
ATOM 8614 O O . ALA E 1 28 ? 17.092 48.309 183.312 1.00 54.26 53 ALA E O 1
ATOM 8616 N N . ASN E 1 29 ? 15.605 48.642 184.987 1.00 62.31 54 ASN E N 1
ATOM 8617 C CA . ASN E 1 29 ? 14.667 49.484 184.243 1.00 63.07 54 ASN E CA 1
ATOM 8618 C C . ASN E 1 29 ? 14.385 48.918 182.850 1.00 58.02 54 ASN E C 1
ATOM 8619 O O . ASN E 1 29 ? 14.637 49.546 181.820 1.00 47.35 54 ASN E O 1
ATOM 8624 N N . LEU E 1 30 ? 13.842 47.705 182.846 1.00 51.97 55 LEU E N 1
ATOM 8625 C CA . LEU E 1 30 ? 13.571 46.960 181.626 1.00 48.84 55 LEU E CA 1
ATOM 8626 C C . LEU E 1 30 ? 12.120 47.147 181.205 1.00 49.11 55 LEU E C 1
ATOM 8627 O O . LEU E 1 30 ? 11.209 47.102 182.037 1.00 45.10 55 LEU E O 1
ATOM 8632 N N . GLY E 1 31 ? 11.911 47.357 179.909 1.00 48.44 56 GLY E N 1
ATOM 8633 C CA . GLY E 1 31 ? 10.573 47.490 179.375 1.00 41.82 56 GLY E CA 1
ATOM 8634 C C . GLY E 1 31 ? 9.954 48.845 179.660 1.00 45.64 56 GLY E C 1
ATOM 8635 O O . GLY E 1 31 ? 10.541 49.725 180.294 1.00 45.70 56 GLY E O 1
ATOM 8636 N N . SER E 1 32 ? 8.723 49.006 179.168 1.00 51.65 57 SER E N 1
ATOM 8637 C CA . SER E 1 32 ? 8.002 50.261 179.351 1.00 56.39 57 SER E CA 1
ATOM 8638 C C . SER E 1 32 ? 7.605 50.496 180.801 1.00 58.92 57 SER E C 1
ATOM 8639 O O . SER E 1 32 ? 7.330 51.641 181.177 1.00 53.67 57 SER E O 1
ATOM 8642 N N . GLY E 1 33 ? 7.564 49.446 181.619 1.00 63.05 58 GLY E N 1
ATOM 8643 C CA . GLY E 1 33 ? 7.312 49.597 183.037 1.00 53.74 58 GLY E CA 1
ATOM 8644 C C . GLY E 1 33 ? 8.535 49.875 183.875 1.00 60.93 58 GLY E C 1
ATOM 8645 O O . GLY E 1 33 ? 8.403 50.149 185.072 1.00 64.55 58 GLY E O 1
ATOM 8646 N N . ARG E 1 34 ? 9.720 49.817 183.269 1.00 60.89 59 ARG E N 1
ATOM 8647 C CA . ARG E 1 34 ? 10.993 50.028 183.957 1.00 58.59 59 ARG E CA 1
ATOM 8648 C C . ARG E 1 34 ? 11.103 49.121 185.184 1.00 64.15 59 ARG E C 1
ATOM 8649 O O . ARG E 1 34 ? 11.169 49.571 186.329 1.00 67.71 59 ARG E O 1
ATOM 8657 N N . LEU E 1 35 ? 11.118 47.820 184.918 1.00 64.38 60 LEU E N 1
ATOM 8658 C CA . LEU E 1 35 ? 11.157 46.807 185.960 1.00 60.70 60 LEU E CA 1
ATOM 8659 C C . LEU E 1 35 ? 12.568 46.260 186.133 1.00 56.77 60 LEU E C 1
ATOM 8660 O O . LEU E 1 35 ? 13.429 46.396 185.261 1.00 55.26 60 LEU E O 1
ATOM 8665 N N . ALA E 1 36 ? 12.792 45.632 187.284 1.00 67.17 61 ALA E N 1
ATOM 8666 C CA . ALA E 1 36 ? 14.044 44.942 187.568 1.00 66.58 61 ALA E CA 1
ATOM 8667 C C . ALA E 1 36 ? 13.904 43.496 187.110 1.00 62.22 61 ALA E C 1
ATOM 8668 O O . ALA E 1 36 ? 13.126 42.728 187.685 1.00 68.67 61 ALA E O 1
ATOM 8670 N N . GLY E 1 37 ? 14.648 43.126 186.074 1.00 52.85 62 GLY E N 1
ATOM 8671 C CA . GLY E 1 37 ? 14.560 41.782 185.543 1.00 44.67 62 GLY E CA 1
ATOM 8672 C C . GLY E 1 37 ? 15.854 41.005 185.653 1.00 42.47 62 GLY E C 1
ATOM 8673 O O . GLY E 1 37 ? 16.929 41.590 185.816 1.00 39.66 62 GLY E O 1
ATOM 8674 N N . LYS E 1 38 ? 15.760 39.683 185.578 1.00 44.43 63 LYS E N 1
ATOM 8675 C CA . LYS E 1 38 ? 16.924 38.813 185.539 1.00 41.73 63 LYS E CA 1
ATOM 8676 C C . LYS E 1 38 ? 17.108 38.285 184.124 1.00 47.35 63 LYS E C 1
ATOM 8677 O O . LYS E 1 38 ? 16.131 37.976 183.434 1.00 51.07 63 LYS E O 1
ATOM 8683 N N . LEU E 1 39 ? 18.361 38.197 183.691 1.00 43.80 64 LEU E N 1
ATOM 8684 C CA . LEU E 1 39 ? 18.673 37.661 182.374 1.00 39.88 64 LEU E CA 1
ATOM 8685 C C . LEU E 1 39 ? 18.634 36.140 182.429 1.00 36.82 64 LEU E C 1
ATOM 8686 O O . LEU E 1 39 ? 19.383 35.522 183.194 1.00 41.14 64 LEU E O 1
ATOM 8691 N N . HIS E 1 40 ? 17.760 35.532 181.629 1.00 31.41 65 HIS E N 1
ATOM 8692 C CA . HIS E 1 40 ? 17.725 34.077 181.573 1.00 32.57 65 HIS E CA 1
ATOM 8693 C C . HIS E 1 40 ? 18.591 33.526 180.449 1.00 43.18 65 HIS E C 1
ATOM 8694 O O . HIS E 1 40 ? 19.306 32.538 180.649 1.00 42.81 65 HIS E O 1
ATOM 8701 N N . GLU E 1 41 ? 18.546 34.146 179.272 1.00 31.51 66 GLU E N 1
ATOM 8702 C CA . GLU E 1 41 ? 19.370 33.704 178.158 1.00 40.99 66 GLU E CA 1
ATOM 8703 C C . GLU E 1 41 ? 19.545 34.850 177.174 1.00 34.87 66 GLU E C 1
ATOM 8704 O O . GLU E 1 41 ? 18.642 35.668 176.982 1.00 35.69 66 GLU E O 1
ATOM 8710 N N . ALA E 1 42 ? 20.727 34.896 176.558 1.00 34.46 67 ALA E N 1
ATOM 8711 C CA . ALA E 1 42 ? 21.035 35.884 175.523 1.00 39.24 67 ALA E CA 1
ATOM 8712 C C . ALA E 1 42 ? 22.002 35.215 174.544 1.00 35.43 67 ALA E C 1
ATOM 8713 O O . ALA E 1 42 ? 23.218 35.225 174.748 1.00 33.29 67 ALA E O 1
ATOM 8715 N N . ARG E 1 43 ? 21.442 34.631 173.488 1.00 40.06 68 ARG E N 1
ATOM 8716 C CA . ARG E 1 43 ? 22.212 33.937 172.467 1.00 39.56 68 ARG E CA 1
ATOM 8717 C C . ARG E 1 43 ? 21.735 34.367 171.090 1.00 35.73 68 ARG E C 1
ATOM 8718 O O . ARG E 1 43 ? 20.541 34.599 170.883 1.00 41.36 68 ARG E O 1
ATOM 8726 N N . LEU E 1 44 ? 22.670 34.462 170.149 1.00 35.35 69 LEU E N 1
ATOM 8727 C CA . LEU E 1 44 ? 22.308 34.775 168.777 1.00 42.40 69 LEU E CA 1
ATOM 8728 C C . LEU E 1 44 ? 23.397 34.277 167.841 1.00 41.30 69 LEU E C 1
ATOM 8729 O O . LEU E 1 44 ? 24.580 34.259 168.192 1.00 33.80 69 LEU E O 1
ATOM 8734 N N . TYR E 1 45 ? 22.977 33.862 166.651 1.00 33.66 70 TYR E N 1
ATOM 8735 C CA . TYR E 1 45 ? 23.904 33.545 165.578 1.00 35.97 70 TYR E CA 1
ATOM 8736 C C . TYR E 1 45 ? 24.219 34.812 164.797 1.00 36.08 70 TYR E C 1
ATOM 8737 O O . TYR E 1 45 ? 23.347 35.661 164.589 1.00 33.29 70 TYR E O 1
ATOM 8746 N N . VAL E 1 46 ? 25.476 34.944 164.389 1.00 38.82 71 VAL E N 1
ATOM 8747 C CA . VAL E 1 46 ? 25.915 36.028 163.522 1.00 34.15 71 VAL E CA 1
ATOM 8748 C C . VAL E 1 46 ? 26.766 35.420 162.419 1.00 32.00 71 VAL E C 1
ATOM 8749 O O . VAL E 1 46 ? 27.385 34.366 162.599 1.00 37.84 71 VAL E O 1
ATOM 8753 N N . TYR E 1 47 ? 26.787 36.080 161.265 1.00 36.32 72 TYR E N 1
ATOM 8754 C CA . TYR E 1 47 ? 27.479 35.523 160.110 1.00 37.74 72 TYR E CA 1
ATOM 8755 C C . TYR E 1 47 ? 27.877 36.646 159.164 1.00 36.90 72 TYR E C 1
ATOM 8756 O O . TYR E 1 47 ? 27.517 37.810 159.357 1.00 40.16 72 TYR E O 1
ATOM 8765 N N . GLY E 1 48 ? 28.638 36.272 158.137 1.00 41.33 73 GLY E N 1
ATOM 8766 C CA . GLY E 1 48 ? 29.047 37.188 157.089 1.00 35.49 73 GLY E CA 1
ATOM 8767 C C . GLY E 1 48 ? 29.822 38.395 157.575 1.00 41.05 73 GLY E C 1
ATOM 8768 O O . GLY E 1 48 ? 29.485 39.532 157.232 1.00 40.50 73 GLY E O 1
ATOM 8769 N N . PHE E 1 49 ? 30.866 38.166 158.367 1.00 35.78 74 PHE E N 1
ATOM 8770 C CA . PHE E 1 49 ? 31.656 39.264 158.905 1.00 36.95 74 PHE E CA 1
ATOM 8771 C C . PHE E 1 49 ? 32.598 39.806 157.838 1.00 46.41 74 PHE E C 1
ATOM 8772 O O . PHE E 1 49 ? 33.271 39.042 157.139 1.00 39.56 74 PHE E O 1
ATOM 8780 N N . GLU E 1 50 ? 32.636 41.131 157.712 1.00 43.29 75 GLU E N 1
ATOM 8781 C CA . GLU E 1 50 ? 33.457 41.801 156.717 1.00 34.86 75 GLU E CA 1
ATOM 8782 C C . GLU E 1 50 ? 34.091 43.038 157.331 1.00 44.57 75 GLU E C 1
ATOM 8783 O O . GLU E 1 50 ? 33.464 43.733 158.135 1.00 48.98 75 GLU E O 1
ATOM 8789 N N . LEU E 1 51 ? 35.334 43.305 156.947 1.00 42.44 76 LEU E N 1
ATOM 8790 C CA . LEU E 1 51 ? 35.992 44.564 157.259 1.00 43.66 76 LEU E CA 1
ATOM 8791 C C . LEU E 1 51 ? 35.861 45.498 156.063 1.00 53.11 76 LEU E C 1
ATOM 8792 O O . LEU E 1 51 ? 35.940 45.062 154.911 1.00 54.64 76 LEU E O 1
ATOM 8797 N N . VAL E 1 52 ? 35.645 46.780 156.342 1.00 51.43 77 VAL E N 1
ATOM 8798 C CA . VAL E 1 52 ? 35.407 47.787 155.315 1.00 48.21 77 VAL E CA 1
ATOM 8799 C C . VAL E 1 52 ? 36.579 48.759 155.313 1.00 53.73 77 VAL E C 1
ATOM 8800 O O . VAL E 1 52 ? 36.920 49.330 156.355 1.00 45.42 77 VAL E O 1
ATOM 8804 N N . ASP E 1 53 ? 37.195 48.947 154.146 1.00 56.13 78 ASP E N 1
ATOM 8805 C CA . ASP E 1 53 ? 38.333 49.844 154.035 1.00 47.59 78 ASP E CA 1
ATOM 8806 C C . ASP E 1 53 ? 37.865 51.259 153.696 1.00 45.80 78 ASP E C 1
ATOM 8807 O O . ASP E 1 53 ? 36.673 51.523 153.513 1.00 40.51 78 ASP E O 1
ATOM 8812 N N . ALA E 1 54 ? 38.827 52.184 153.614 1.00 48.15 79 ALA E N 1
ATOM 8813 C CA . ALA E 1 54 ? 38.500 53.592 153.403 1.00 49.12 79 ALA E CA 1
ATOM 8814 C C . ALA E 1 54 ? 37.750 53.801 152.095 1.00 56.60 79 ALA E C 1
ATOM 8815 O O . ALA E 1 54 ? 36.867 54.663 152.007 1.00 52.08 79 ALA E O 1
ATOM 8817 N N . LYS E 1 55 ? 38.087 53.025 151.067 1.00 53.07 80 LYS E N 1
ATOM 8818 C CA . LYS E 1 55 ? 37.379 53.074 149.797 1.00 53.58 80 LYS E CA 1
ATOM 8819 C C . LYS E 1 55 ? 36.141 52.188 149.779 1.00 60.44 80 LYS E C 1
ATOM 8820 O O . LYS E 1 55 ? 35.697 51.796 148.695 1.00 62.79 80 LYS E O 1
ATOM 8826 N N . GLY E 1 56 ? 35.594 51.846 150.946 1.00 41.99 81 GLY E N 1
ATOM 8827 C CA . GLY E 1 56 ? 34.298 51.202 151.046 1.00 33.39 81 GLY E CA 1
ATOM 8828 C C . GLY E 1 56 ? 34.204 49.782 150.538 1.00 45.05 81 GLY E C 1
ATOM 8829 O O . GLY E 1 56 ? 33.091 49.257 150.430 1.00 43.85 81 GLY E O 1
ATOM 8830 N N . LYS E 1 57 ? 35.323 49.139 150.219 1.00 51.15 82 LYS E N 1
ATOM 8831 C CA . LYS E 1 57 ? 35.288 47.748 149.796 1.00 48.36 82 LYS E CA 1
ATOM 8832 C C . LYS E 1 57 ? 35.167 46.831 151.007 1.00 52.29 82 LYS E C 1
ATOM 8833 O O . LYS E 1 57 ? 35.590 47.170 152.116 1.00 53.71 82 LYS E O 1
ATOM 8839 N N . HIS E 1 58 ? 34.584 45.657 150.785 1.00 51.55 83 HIS E N 1
ATOM 8840 C CA . HIS E 1 58 ? 34.274 44.717 151.854 1.00 50.15 83 HIS E CA 1
ATOM 8841 C C . HIS E 1 58 ? 35.189 43.506 151.750 1.00 51.73 83 HIS E C 1
ATOM 8842 O O . HIS E 1 58 ? 35.144 42.770 150.758 1.00 52.10 83 HIS E O 1
ATOM 8849 N N . THR E 1 59 ? 36.012 43.302 152.778 1.00 46.52 84 THR E N 1
ATOM 8850 C CA . THR E 1 59 ? 36.921 42.170 152.849 1.00 46.35 84 THR E CA 1
ATOM 8851 C C . THR E 1 59 ? 36.380 41.156 153.845 1.00 42.59 84 THR E C 1
ATOM 8852 O O . THR E 1 59 ? 36.235 41.486 155.031 1.00 50.97 84 THR E O 1
ATOM 8856 N N . PRO E 1 60 ? 36.074 39.930 153.427 1.00 35.35 85 PRO E N 1
ATOM 8857 C CA . PRO E 1 60 ? 35.488 38.965 154.363 1.00 40.68 85 PRO E CA 1
ATOM 8858 C C . PRO E 1 60 ? 36.506 38.485 155.385 1.00 43.40 85 PRO E C 1
ATOM 8859 O O . PRO E 1 60 ? 37.682 38.282 155.074 1.00 42.84 85 PRO E O 1
ATOM 8863 N N . ILE E 1 61 ? 36.041 38.315 156.617 1.00 41.18 86 ILE E N 1
ATOM 8864 C CA . ILE E 1 61 ? 36.845 37.726 157.680 1.00 35.92 86 ILE E CA 1
ATOM 8865 C C . ILE E 1 61 ? 36.713 36.212 157.598 1.00 39.37 86 ILE E C 1
ATOM 8866 O O . ILE E 1 61 ? 35.600 35.674 157.615 1.00 51.05 86 ILE E O 1
ATOM 8871 N N . ALA E 1 62 ? 37.846 35.523 157.496 1.00 35.74 87 ALA E N 1
ATOM 8872 C CA . ALA E 1 62 ? 37.860 34.065 157.538 1.00 39.66 87 ALA E CA 1
ATOM 8873 C C . ALA E 1 62 ? 37.780 33.629 158.996 1.00 33.95 87 ALA E C 1
ATOM 8874 O O . ALA E 1 62 ? 38.741 33.798 159.753 1.00 41.48 87 ALA E O 1
ATOM 8876 N N . LEU E 1 63 ? 36.637 33.073 159.390 1.00 29.71 88 LEU E N 1
ATOM 8877 C CA . LEU E 1 63 ? 36.398 32.761 160.793 1.00 38.13 88 LEU E CA 1
ATOM 8878 C C . LEU E 1 63 ? 37.205 31.545 161.228 1.00 39.23 88 LEU E C 1
ATOM 8879 O O . LEU E 1 63 ? 37.248 30.529 160.526 1.00 42.20 88 LEU E O 1
ATOM 8884 N N . THR E 1 64 ? 37.844 31.652 162.392 1.00 40.86 89 THR E N 1
ATOM 8885 C CA . THR E 1 64 ? 38.522 30.507 162.983 1.00 41.61 89 THR E CA 1
ATOM 8886 C C . THR E 1 64 ? 37.520 29.393 163.251 1.00 41.87 89 THR E C 1
ATOM 8887 O O . THR E 1 64 ? 36.485 29.611 163.886 1.00 52.85 89 THR E O 1
ATOM 8891 N N . GLN E 1 65 ? 37.824 28.198 162.753 1.00 47.25 90 GLN E N 1
ATOM 8892 C CA . GLN E 1 65 ? 36.932 27.054 162.910 1.00 45.19 90 GLN E CA 1
ATOM 8893 C C . GLN E 1 65 ? 37.160 26.432 164.282 1.00 48.44 90 GLN E C 1
ATOM 8894 O O . GLN E 1 65 ? 38.227 25.868 164.547 1.00 50.66 90 GLN E O 1
ATOM 8900 N N . ASN E 1 66 ? 36.167 26.540 165.155 1.00 47.13 91 ASN E N 1
ATOM 8901 C CA . ASN E 1 66 ? 36.245 25.948 166.485 1.00 40.52 91 ASN E CA 1
ATOM 8902 C C . ASN E 1 66 ? 34.842 25.499 166.887 1.00 39.47 91 ASN E C 1
ATOM 8903 O O . ASN E 1 66 ? 33.990 25.246 166.029 1.00 47.36 91 ASN E O 1
ATOM 8908 N N . ASP E 1 67 ? 34.600 25.405 168.195 1.00 45.22 92 ASP E N 1
ATOM 8909 C CA . ASP E 1 67 ? 33.306 24.946 168.685 1.00 47.59 92 ASP E CA 1
ATOM 8910 C C . ASP E 1 67 ? 32.230 26.015 168.558 1.00 40.16 92 ASP E C 1
ATOM 8911 O O . ASP E 1 67 ? 31.043 25.684 168.458 1.00 53.88 92 ASP E O 1
ATOM 8916 N N . TRP E 1 68 ? 32.617 27.288 168.559 1.00 42.10 93 TRP E N 1
ATOM 8917 C CA . TRP E 1 68 ? 31.662 28.385 168.507 1.00 49.18 93 TRP E CA 1
ATOM 8918 C C . TRP E 1 68 ? 31.506 28.985 167.117 1.00 51.29 93 TRP E C 1
ATOM 8919 O O . TRP E 1 68 ? 30.659 29.866 166.935 1.00 50.16 93 TRP E O 1
ATOM 8930 N N . GLN E 1 69 ? 32.297 28.542 166.141 1.00 41.17 94 GLN E N 1
ATOM 8931 C CA . GLN E 1 69 ? 32.295 29.140 164.812 1.00 38.35 94 GLN E CA 1
ATOM 8932 C C . GLN E 1 69 ? 32.451 28.050 163.763 1.00 35.95 94 GLN E C 1
ATOM 8933 O O . GLN E 1 69 ? 33.396 27.258 163.822 1.00 33.84 94 GLN E O 1
ATOM 8939 N N . TYR E 1 70 ? 31.526 28.017 162.804 1.00 44.57 95 TYR E N 1
ATOM 8940 C CA . TYR E 1 70 ? 31.544 27.034 161.728 1.00 46.40 95 TYR E CA 1
ATOM 8941 C C . TYR E 1 70 ? 31.272 27.741 160.409 1.00 43.77 95 TYR E C 1
ATOM 8942 O O . TYR E 1 70 ? 30.278 28.463 160.286 1.00 39.72 95 TYR E O 1
ATOM 8951 N N . ALA E 1 71 ? 32.156 27.528 159.432 1.00 45.38 96 ALA E N 1
ATOM 8952 C CA . ALA E 1 71 ? 32.093 28.180 158.118 1.00 33.75 96 ALA E CA 1
ATOM 8953 C C . ALA E 1 71 ? 32.186 29.685 158.345 1.00 37.33 96 ALA E C 1
ATOM 8954 O O . ALA E 1 71 ? 33.232 30.151 158.829 1.00 46.40 96 ALA E O 1
ATOM 8956 N N . ASP E 1 72 ? 31.160 30.472 158.024 1.00 37.54 97 ASP E N 1
ATOM 8957 C CA . ASP E 1 72 ? 31.163 31.906 158.285 1.00 37.51 97 ASP E CA 1
ATOM 8958 C C . ASP E 1 72 ? 30.198 32.287 159.403 1.00 41.06 97 ASP E C 1
ATOM 8959 O O . ASP E 1 72 ? 29.852 33.464 159.544 1.00 37.61 97 ASP E O 1
ATOM 8964 N N . VAL E 1 73 ? 29.767 31.317 160.205 1.00 35.40 98 VAL E N 1
ATOM 8965 C CA . VAL E 1 73 ? 28.726 31.513 161.208 1.00 40.24 98 VAL E CA 1
ATOM 8966 C C . VAL E 1 73 ? 29.344 31.390 162.594 1.00 41.57 98 VAL E C 1
ATOM 8967 O O . VAL E 1 73 ? 30.100 30.449 162.864 1.00 38.48 98 VAL E O 1
ATOM 8971 N N . ALA E 1 74 ? 29.017 32.339 163.470 1.00 43.39 99 ALA E N 1
ATOM 8972 C CA . ALA E 1 74 ? 29.473 32.336 164.851 1.00 44.05 99 ALA E CA 1
ATOM 8973 C C . ALA E 1 74 ? 28.271 32.420 165.780 1.00 39.74 99 ALA E C 1
ATOM 8974 O O . ALA E 1 74 ? 27.223 32.960 165.417 1.00 36.71 99 ALA E O 1
ATOM 8976 N N . LEU E 1 75 ? 28.433 31.881 166.985 1.00 35.20 100 LEU E N 1
ATOM 8977 C CA . LEU E 1 75 ? 27.373 31.857 167.985 1.00 39.78 100 LEU E CA 1
ATOM 8978 C C . LEU E 1 75 ? 27.801 32.678 169.192 1.00 38.42 100 LEU E C 1
ATOM 8979 O O . LEU E 1 75 ? 28.782 32.337 169.863 1.00 36.53 100 LEU E O 1
ATOM 8984 N N . LEU E 1 76 ? 27.064 33.750 169.469 1.00 37.07 101 LEU E N 1
ATOM 8985 C CA . LEU E 1 76 ? 27.317 34.581 170.637 1.00 31.75 101 LEU E CA 1
ATOM 8986 C C . LEU E 1 76 ? 26.432 34.136 171.794 1.00 34.31 101 LEU E C 1
ATOM 8987 O O . LEU E 1 76 ? 25.244 33.855 171.611 1.00 32.76 101 LEU E O 1
ATOM 8992 N N . ASP E 1 77 ? 27.022 34.070 172.986 1.00 39.60 102 ASP E N 1
ATOM 8993 C CA . ASP E 1 77 ? 26.316 33.670 174.200 1.00 32.54 102 ASP E CA 1
ATOM 8994 C C . ASP E 1 77 ? 26.842 34.518 175.346 1.00 40.86 102 ASP E C 1
ATOM 8995 O O . ASP E 1 77 ? 28.041 34.493 175.637 1.00 33.28 102 ASP E O 1
ATOM 9000 N N . PHE E 1 78 ? 25.949 35.259 175.998 1.00 40.20 103 PHE E N 1
ATOM 9001 C CA . PHE E 1 78 ? 26.338 36.217 177.023 1.00 37.46 103 PHE E CA 1
ATOM 9002 C C . PHE E 1 78 ? 26.116 35.707 178.440 1.00 44.21 103 PHE E C 1
ATOM 9003 O O . PHE E 1 78 ? 26.349 36.455 179.394 1.00 48.40 103 PHE E O 1
ATOM 9011 N N . LYS E 1 79 ? 25.681 34.464 178.602 1.00 37.79 104 LYS E N 1
ATOM 9012 C CA . LYS E 1 79 ? 25.502 33.888 179.923 1.00 36.96 104 LYS E CA 1
ATOM 9013 C C . LYS E 1 79 ? 26.777 33.189 180.379 1.00 40.59 104 LYS E C 1
ATOM 9014 O O . LYS E 1 79 ? 27.612 32.770 179.573 1.00 36.65 104 LYS E O 1
ATOM 9020 N N . ASP E 1 80 ? 26.921 33.076 181.696 1.00 36.55 105 ASP E N 1
ATOM 9021 C CA . ASP E 1 80 ? 28.015 32.317 182.279 1.00 33.57 105 ASP E CA 1
ATOM 9022 C C . ASP E 1 80 ? 27.654 30.837 182.332 1.00 29.22 105 ASP E C 1
ATOM 9023 O O . ASP E 1 80 ? 26.478 30.463 182.369 1.00 34.29 105 ASP E O 1
ATOM 9028 N N . ALA E 1 81 ? 28.685 29.991 182.335 1.00 38.23 106 ALA E N 1
ATOM 9029 C CA . ALA E 1 81 ? 28.451 28.550 182.341 1.00 43.58 106 ALA E CA 1
ATOM 9030 C C . ALA E 1 81 ? 27.785 28.099 183.636 1.00 43.04 106 ALA E C 1
ATOM 9031 O O . ALA E 1 81 ? 26.915 27.219 183.617 1.00 45.82 106 ALA E O 1
ATOM 9033 N N . ARG E 1 82 ? 28.173 28.695 184.767 1.00 42.57 107 ARG E N 1
ATOM 9034 C CA . ARG E 1 82 ? 27.627 28.283 186.058 1.00 42.23 107 ARG E CA 1
ATOM 9035 C C . ARG E 1 82 ? 26.126 28.526 186.139 1.00 44.44 107 ARG E C 1
ATOM 9036 O O . ARG E 1 82 ? 25.382 27.695 186.671 1.00 44.82 107 ARG E O 1
ATOM 9044 N N . GLY E 1 83 ? 25.664 29.663 185.626 1.00 45.05 108 GLY E N 1
ATOM 9045 C CA . GLY E 1 83 ? 24.296 30.078 185.858 1.00 37.31 108 GLY E CA 1
ATOM 9046 C C . GLY E 1 83 ? 24.084 30.746 187.197 1.00 43.28 108 GLY E C 1
ATOM 9047 O O . GLY E 1 83 ? 22.982 30.673 187.752 1.00 41.16 108 GLY E O 1
ATOM 9048 N N . GLY E 1 84 ? 25.112 31.394 187.738 1.00 41.56 109 GLY E N 1
ATOM 9049 C CA . GLY E 1 84 ? 25.025 32.031 189.033 1.00 43.99 109 GLY E CA 1
ATOM 9050 C C . GLY E 1 84 ? 24.415 33.418 188.957 1.00 43.34 109 GLY E C 1
ATOM 9051 O O . GLY E 1 84 ? 23.945 33.878 187.915 1.00 40.32 109 GLY E O 1
ATOM 9052 N N . ASN E 1 85 ? 24.432 34.098 190.105 1.00 43.79 110 ASN E N 1
ATOM 9053 C CA . ASN E 1 85 ? 23.864 35.434 190.234 1.00 46.77 110 ASN E CA 1
ATOM 9054 C C . ASN E 1 85 ? 24.936 36.516 190.309 1.00 36.64 110 ASN E C 1
ATOM 9055 O O . ASN E 1 85 ? 24.675 37.608 190.822 1.00 46.70 110 ASN E O 1
ATOM 9060 N N . ALA E 1 86 ? 26.134 36.238 189.804 1.00 35.37 111 ALA E N 1
ATOM 9061 C CA . ALA E 1 86 ? 27.235 37.187 189.822 1.00 32.27 111 ALA E CA 1
ATOM 9062 C C . ALA E 1 86 ? 27.534 37.681 188.412 1.00 47.51 111 ALA E C 1
ATOM 9063 O O . ALA E 1 86 ? 27.346 36.960 187.428 1.00 43.72 111 ALA E O 1
ATOM 9065 N N . ALA E 1 87 ? 28.008 38.921 188.326 1.00 49.81 112 ALA E N 1
ATOM 9066 C CA . ALA E 1 87 ? 28.363 39.498 187.040 1.00 45.81 112 ALA E CA 1
ATOM 9067 C C . ALA E 1 87 ? 29.643 38.857 186.511 1.00 48.43 112 ALA E C 1
ATOM 9068 O O . ALA E 1 87 ? 30.337 38.117 187.214 1.00 54.13 112 ALA E O 1
ATOM 9070 N N . CYS E 1 88 ? 29.959 39.159 185.254 1.00 47.65 113 CYS E N 1
ATOM 9071 C CA . CYS E 1 88 ? 31.021 38.438 184.568 1.00 45.12 113 CYS E CA 1
ATOM 9072 C C . CYS E 1 88 ? 32.374 38.749 185.201 1.00 42.70 113 CYS E C 1
ATOM 9073 O O . CYS E 1 88 ? 32.616 39.865 185.676 1.00 50.48 113 CYS E O 1
ATOM 9076 N N . THR E 1 89 ? 33.237 37.739 185.242 1.00 49.34 114 THR E N 1
ATOM 9077 C CA . THR E 1 89 ? 34.602 37.811 185.741 1.00 53.91 114 THR E CA 1
ATOM 9078 C C . THR E 1 89 ? 35.466 36.922 184.861 1.00 48.22 114 THR E C 1
ATOM 9079 O O . THR E 1 89 ? 34.947 36.053 184.152 1.00 43.60 114 THR E O 1
ATOM 9083 N N . PRO E 1 90 ? 36.788 37.116 184.879 1.00 49.90 115 PRO E N 1
ATOM 9084 C CA . PRO E 1 90 ? 37.667 36.186 184.146 1.00 54.80 115 PRO E CA 1
ATOM 9085 C C . PRO E 1 90 ? 37.527 34.737 184.583 1.00 61.08 115 PRO E C 1
ATOM 9086 O O . PRO E 1 90 ? 37.680 33.833 183.752 1.00 55.24 115 PRO E O 1
ATOM 9090 N N . GLY E 1 91 ? 37.243 34.484 185.862 1.00 63.79 116 GLY E N 1
ATOM 9091 C CA . GLY E 1 91 ? 37.051 33.112 186.306 1.00 54.76 116 GLY E CA 1
ATOM 9092 C C . GLY E 1 91 ? 35.721 32.535 185.859 1.00 51.89 116 GLY E C 1
ATOM 9093 O O . GLY E 1 91 ? 35.642 31.369 185.461 1.00 52.91 116 GLY E O 1
ATOM 9094 N N . ASN E 1 92 ? 34.658 33.341 185.917 1.00 50.20 117 ASN E N 1
ATOM 9095 C CA . ASN E 1 92 ? 33.320 32.950 185.476 1.00 50.63 117 ASN E CA 1
ATOM 9096 C C . ASN E 1 92 ? 32.871 33.937 184.403 1.00 45.74 117 ASN E C 1
ATOM 9097 O O . ASN E 1 92 ? 32.129 34.889 184.690 1.00 34.65 117 ASN E O 1
ATOM 9102 N N . PRO E 1 93 ? 33.306 33.750 183.163 1.00 39.19 118 PRO E N 1
ATOM 9103 C CA . PRO E 1 93 ? 32.976 34.699 182.100 1.00 32.26 118 PRO E CA 1
ATOM 9104 C C . PRO E 1 93 ? 31.710 34.304 181.347 1.00 34.61 118 PRO E C 1
ATOM 9105 O O . PRO E 1 93 ? 31.173 33.206 181.503 1.00 31.14 118 PRO E O 1
ATOM 9109 N N . ALA E 1 94 ? 31.239 35.239 180.525 1.00 35.68 119 ALA E N 1
ATOM 9110 C CA . ALA E 1 94 ? 30.270 34.889 179.499 1.00 44.21 119 ALA E CA 1
ATOM 9111 C C . ALA E 1 94 ? 30.887 33.862 178.558 1.00 41.21 119 ALA E C 1
ATOM 9112 O O . ALA E 1 94 ? 32.104 33.826 178.355 1.00 34.64 119 ALA E O 1
ATOM 9114 N N . LYS E 1 95 ? 30.034 33.016 177.979 1.00 40.15 120 LYS E N 1
ATOM 9115 C CA . LYS E 1 95 ? 30.537 31.826 177.299 1.00 35.89 120 LYS E CA 1
ATOM 9116 C C . LYS E 1 95 ? 31.287 32.173 176.016 1.00 43.44 120 LYS E C 1
ATOM 9117 O O . LYS E 1 95 ? 32.331 31.575 175.728 1.00 37.21 120 LYS E O 1
ATOM 9123 N N . ASN E 1 96 ? 30.787 33.132 175.236 1.00 35.89 121 ASN E N 1
ATOM 9124 C CA . ASN E 1 96 ? 31.423 33.454 173.957 1.00 40.85 121 ASN E CA 1
ATOM 9125 C C . ASN E 1 96 ? 30.926 34.811 173.476 1.00 33.37 121 ASN E C 1
ATOM 9126 O O . ASN E 1 96 ? 29.780 34.925 173.028 1.00 32.45 121 ASN E O 1
ATOM 9131 N N . THR E 1 97 ? 31.791 35.826 173.541 1.00 34.63 122 THR E N 1
ATOM 9132 C CA . THR E 1 97 ? 31.418 37.191 173.184 1.00 38.06 122 THR E CA 1
ATOM 9133 C C . THR E 1 97 ? 32.310 37.802 172.110 1.00 39.28 122 THR E C 1
ATOM 9134 O O . THR E 1 97 ? 32.166 38.994 171.812 1.00 42.10 122 THR E O 1
ATOM 9138 N N . THR E 1 98 ? 33.225 37.036 171.521 1.00 36.58 123 THR E N 1
ATOM 9139 C CA . THR E 1 98 ? 34.178 37.580 170.560 1.00 43.85 123 THR E CA 1
ATOM 9140 C C . THR E 1 98 ? 34.225 36.696 169.325 1.00 41.51 123 THR E C 1
ATOM 9141 O O . THR E 1 98 ? 34.468 35.489 169.428 1.00 39.60 123 THR E O 1
ATOM 9145 N N . VAL E 1 99 ? 33.995 37.298 168.164 1.00 41.98 124 VAL E N 1
ATOM 9146 C CA . VAL E 1 99 ? 34.195 36.631 166.884 1.00 33.86 124 VAL E CA 1
ATOM 9147 C C . VAL E 1 99 ? 35.657 36.790 166.491 1.00 35.74 124 VAL E C 1
ATOM 9148 O O . VAL E 1 99 ? 36.187 37.907 166.476 1.00 40.08 124 VAL E O 1
ATOM 9152 N N . VAL E 1 100 ? 36.312 35.674 166.185 1.00 40.05 125 VAL E N 1
ATOM 9153 C CA . VAL E 1 100 ? 37.741 35.664 165.899 1.00 45.04 125 VAL E CA 1
ATOM 9154 C C . VAL E 1 100 ? 37.967 35.117 164.497 1.00 47.67 125 VAL E C 1
ATOM 9155 O O . VAL E 1 100 ? 37.219 34.262 164.010 1.00 38.66 125 VAL E O 1
ATOM 9159 N N . GLY E 1 101 ? 39.009 35.618 163.848 1.00 43.62 126 GLY E N 1
ATOM 9160 C CA . GLY E 1 101 ? 39.330 35.156 162.516 1.00 38.73 126 GLY E CA 1
ATOM 9161 C C . GLY E 1 101 ? 40.507 35.909 161.942 1.00 52.17 126 GLY E C 1
ATOM 9162 O O . GLY E 1 101 ? 41.284 36.529 162.671 1.00 51.90 126 GLY E O 1
ATOM 9163 N N . ALA E 1 102 ? 40.627 35.848 160.618 1.00 46.31 127 ALA E N 1
ATOM 9164 C CA . ALA E 1 102 ? 41.719 36.495 159.910 1.00 51.36 127 ALA E CA 1
ATOM 9165 C C . ALA E 1 102 ? 41.187 37.178 158.660 1.00 54.64 127 ALA E C 1
ATOM 9166 O O . ALA E 1 102 ? 40.2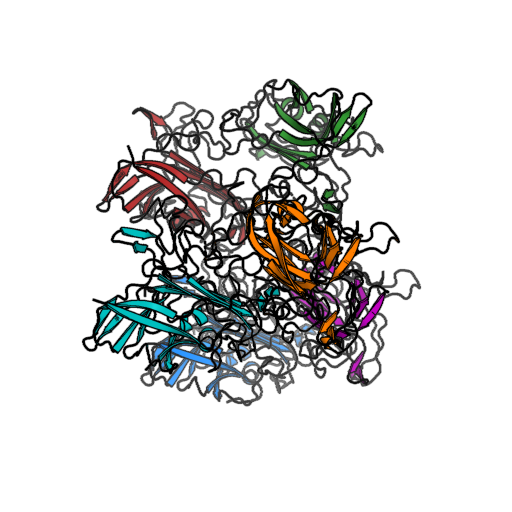21 36.720 158.043 1.00 47.75 127 ALA E O 1
ATOM 9168 N N . ALA E 1 103 ? 41.827 38.279 158.299 1.00 58.93 128 ALA E N 1
ATOM 9169 C CA . ALA E 1 103 ? 41.551 39.025 157.084 1.00 57.27 128 ALA E CA 1
ATOM 9170 C C . ALA E 1 103 ? 42.866 39.303 156.378 1.00 59.92 128 ALA E C 1
ATOM 9171 O O . ALA E 1 103 ? 43.930 39.287 157.006 1.00 63.80 128 ALA E O 1
ATOM 9173 N N . PRO E 1 104 ? 42.833 39.525 155.064 1.00 57.87 129 PRO E N 1
ATOM 9174 C CA . PRO E 1 104 ? 44.039 39.980 154.364 1.00 55.14 129 PRO E CA 1
ATOM 9175 C C . PRO E 1 104 ? 44.646 41.202 155.039 1.00 54.17 129 PRO E C 1
ATOM 9176 O O . PRO E 1 104 ? 43.943 42.029 155.625 1.00 52.20 129 PRO E O 1
ATOM 9180 N N . GLN E 1 105 ? 45.969 41.302 154.958 1.00 56.72 130 GLN E N 1
ATOM 9181 C CA . GLN E 1 105 ? 46.678 42.392 155.613 1.00 52.94 130 GLN E CA 1
ATOM 9182 C C . GLN E 1 105 ? 46.344 43.725 154.954 1.00 52.17 130 GLN E C 1
ATOM 9183 O O . GLN E 1 105 ? 46.168 43.810 153.735 1.00 58.12 130 GLN E O 1
ATOM 9189 N N . GLY E 1 106 ? 46.257 44.762 155.767 1.00 54.34 131 GLY E N 1
ATOM 9190 C CA . GLY E 1 106 ? 45.921 46.085 155.280 1.00 53.36 131 GLY E CA 1
ATOM 9191 C C . GLY E 1 106 ? 45.183 46.867 156.347 1.00 61.69 131 GLY E C 1
ATOM 9192 O O . GLY E 1 106 ? 44.869 46.361 157.421 1.00 67.49 131 GLY E O 1
ATOM 9193 N N . ALA E 1 107 ? 44.910 48.127 156.019 1.00 59.03 132 ALA E N 1
ATOM 9194 C CA . ALA E 1 107 ? 44.211 49.026 156.925 1.00 54.55 132 ALA E CA 1
ATOM 9195 C C . ALA E 1 107 ? 42.715 49.011 156.640 1.00 56.01 132 ALA E C 1
ATOM 9196 O O . ALA E 1 107 ? 42.289 49.065 155.483 1.00 58.61 132 ALA E O 1
ATOM 9198 N N . TYR E 1 108 ? 41.922 48.937 157.706 1.00 50.48 133 TYR E N 1
ATOM 9199 C CA . TYR E 1 108 ? 40.471 48.950 157.609 1.00 44.01 133 TYR E CA 1
ATOM 9200 C C . TYR E 1 108 ? 39.909 49.992 158.567 1.00 40.63 133 TYR E C 1
ATOM 9201 O O . TYR E 1 108 ? 40.562 50.396 159.532 1.00 46.50 133 TYR E O 1
ATOM 9210 N N . VAL E 1 109 ? 38.676 50.417 158.294 1.00 40.17 134 VAL E N 1
ATOM 9211 C CA . VAL E 1 109 ? 38.067 51.522 159.025 1.00 42.99 134 VAL E CA 1
ATOM 9212 C C . VAL E 1 109 ? 36.690 51.125 159.548 1.00 48.67 134 VAL E C 1
ATOM 9213 O O . VAL E 1 109 ? 36.245 51.622 160.590 1.00 50.15 134 VAL E O 1
ATOM 9217 N N . GLY E 1 110 ? 36.011 50.214 158.847 1.00 39.12 135 GLY E N 1
ATOM 9218 C CA . GLY E 1 110 ? 34.634 49.883 159.150 1.00 34.61 135 GLY E CA 1
ATOM 9219 C C . GLY E 1 110 ? 34.427 48.393 159.366 1.00 37.61 135 GLY E C 1
ATOM 9220 O O . GLY E 1 110 ? 35.351 47.588 159.232 1.00 35.39 135 GLY E O 1
ATOM 9221 N N . LEU E 1 111 ? 33.183 48.052 159.701 1.00 37.18 136 LEU E N 1
ATOM 9222 C CA . LEU E 1 111 ? 32.788 46.676 159.965 1.00 36.71 136 LEU E CA 1
ATOM 9223 C C . LEU E 1 111 ? 31.380 46.436 159.443 1.00 40.89 136 LEU E C 1
ATOM 9224 O O . LEU E 1 111 ? 30.506 47.298 159.570 1.00 40.78 136 LEU E O 1
ATOM 9229 N N . ALA E 1 112 ? 31.168 45.259 158.856 1.00 38.21 137 ALA E N 1
ATOM 9230 C CA . ALA E 1 112 ? 29.846 44.802 158.456 1.00 31.77 137 ALA E CA 1
ATOM 9231 C C . ALA E 1 112 ? 29.666 43.356 158.889 1.00 31.02 137 ALA E C 1
ATOM 9232 O O . ALA E 1 112 ? 30.613 42.564 158.844 1.00 34.31 137 ALA E O 1
ATOM 9234 N N . PHE E 1 113 ? 28.454 43.021 159.321 1.00 29.08 138 PHE E N 1
ATOM 9235 C CA . PHE E 1 113 ? 28.102 41.643 159.636 1.00 40.55 138 PHE E CA 1
ATOM 9236 C C . PHE E 1 113 ? 26.588 41.513 159.574 1.00 39.94 138 PHE E C 1
ATOM 9237 O O . PHE E 1 113 ? 25.866 42.498 159.399 1.00 38.28 138 PHE E O 1
ATOM 9245 N N . SER E 1 114 ? 26.114 40.279 159.717 1.00 30.03 139 SER E N 1
ATOM 9246 C CA . SER E 1 114 ? 24.697 39.976 159.606 1.00 38.77 139 SER E CA 1
ATOM 9247 C C . SER E 1 114 ? 24.240 39.190 160.826 1.00 36.49 139 SER E C 1
ATOM 9248 O O . SER E 1 114 ? 24.992 38.390 161.388 1.00 35.55 139 SER E O 1
ATOM 9251 N N . VAL E 1 115 ? 22.996 39.431 161.229 1.00 35.03 140 VAL E N 1
ATOM 9252 C CA . VAL E 1 115 ? 22.390 38.764 162.375 1.00 31.41 140 VAL E CA 1
ATOM 9253 C C . VAL E 1 115 ? 21.479 37.658 161.866 1.00 41.31 140 VAL E C 1
ATOM 9254 O O . VAL E 1 115 ? 20.608 37.899 161.020 1.00 38.47 140 VAL E O 1
ATOM 9258 N N . GLY E 1 116 ? 21.678 36.448 162.376 1.00 41.99 141 GLY E N 1
ATOM 9259 C CA . GLY E 1 116 ? 20.857 35.310 162.031 1.00 29.85 141 GLY E CA 1
ATOM 9260 C C . GLY E 1 116 ? 21.693 34.121 161.619 1.00 33.05 141 GLY E C 1
ATOM 9261 O O . GLY E 1 116 ? 22.921 34.136 161.667 1.00 35.03 141 GLY E O 1
ATOM 9262 N N . ALA E 1 117 ? 20.994 33.063 161.215 1.00 30.74 142 ALA E N 1
ATOM 9263 C CA . ALA E 1 117 ? 21.629 31.874 160.673 1.00 39.19 142 ALA E CA 1
ATOM 9264 C C . ALA E 1 117 ? 21.302 31.778 159.192 1.00 37.53 142 ALA E C 1
ATOM 9265 O O . ALA E 1 117 ? 20.123 31.628 158.837 1.00 37.64 142 ALA E O 1
ATOM 9267 N N . PRO E 1 118 ? 22.287 31.868 158.302 1.00 40.37 143 PRO E N 1
ATOM 9268 C CA . PRO E 1 118 ? 21.991 31.829 156.867 1.00 38.38 143 PRO E CA 1
ATOM 9269 C C . PRO E 1 118 ? 21.438 30.476 156.448 1.00 45.25 143 PRO E C 1
ATOM 9270 O O . PRO E 1 118 ? 21.595 29.466 157.137 1.00 39.50 143 PRO E O 1
ATOM 9274 N N . VAL E 1 119 ? 20.771 30.474 155.292 1.00 37.41 144 VAL E N 1
ATOM 9275 C CA . VAL E 1 119 ? 20.179 29.240 154.783 1.00 38.83 144 VAL E CA 1
ATOM 9276 C C . VAL E 1 119 ? 21.265 28.217 154.473 1.00 39.27 144 VAL E C 1
ATOM 9277 O O . VAL E 1 119 ? 21.135 27.032 154.805 1.00 41.17 144 VAL E O 1
ATOM 9281 N N . GLU E 1 120 ? 22.357 28.653 153.846 1.00 39.30 145 GLU E N 1
ATOM 9282 C CA . GLU E 1 120 ? 23.491 27.770 153.619 1.00 46.41 145 GLU E CA 1
ATOM 9283 C C . GLU E 1 120 ? 24.785 28.566 153.716 1.00 43.53 145 GLU E C 1
ATOM 9284 O O . GLU E 1 120 ? 24.787 29.800 153.729 1.00 47.84 145 GLU E O 1
ATOM 9290 N N . SER E 1 121 ? 25.893 27.832 153.795 1.00 47.45 146 SER E N 1
ATOM 9291 C CA . SER E 1 121 ? 27.227 28.407 153.883 1.00 49.19 146 SER E CA 1
ATOM 9292 C C . SER E 1 121 ? 28.191 27.515 153.114 1.00 43.62 146 SER E C 1
ATOM 9293 O O . SER E 1 121 ? 27.850 26.403 152.705 1.00 49.42 146 SER E O 1
ATOM 9296 N N . LEU E 1 122 ? 29.412 28.009 152.929 1.00 45.97 147 LEU E N 1
ATOM 9297 C CA . LEU E 1 122 ? 30.426 27.324 152.138 1.00 42.54 147 LEU E CA 1
ATOM 9298 C C . LEU E 1 122 ? 31.516 26.769 153.045 1.00 49.15 147 LEU E C 1
ATOM 9299 O O . LEU E 1 122 ? 32.043 27.486 153.903 1.00 50.91 147 LEU E O 1
ATOM 9304 N N . VAL E 1 123 ? 31.847 25.494 152.851 1.00 53.12 148 VAL E N 1
ATOM 9305 C CA . VAL E 1 123 ? 32.982 24.851 153.503 1.00 56.44 148 VAL E CA 1
ATOM 9306 C C . VAL E 1 123 ? 33.791 24.152 152.421 1.00 68.94 148 VAL E C 1
ATOM 9307 O O . VAL E 1 123 ? 33.284 23.236 151.760 1.00 65.03 148 VAL E O 1
ATOM 9311 N N . ASP E 1 124 ? 35.040 24.586 152.236 1.00 75.37 149 ASP E N 1
ATOM 9312 C CA . ASP E 1 124 ? 35.916 24.054 151.191 1.00 78.96 149 ASP E CA 1
ATOM 9313 C C . ASP E 1 124 ? 35.273 24.188 149.812 1.00 77.52 149 ASP E C 1
ATOM 9314 O O . ASP E 1 124 ? 35.288 23.256 149.005 1.00 77.05 149 ASP E O 1
ATOM 9319 N N . GLY E 1 125 ? 34.696 25.358 149.540 1.00 74.84 150 GLY E N 1
ATOM 9320 C CA . GLY E 1 125 ? 34.023 25.608 148.283 1.00 65.03 150 GLY E CA 1
ATOM 9321 C C . GLY E 1 125 ? 32.745 24.830 148.065 1.00 61.52 150 GLY E C 1
ATOM 9322 O O . GLY E 1 125 ? 32.144 24.949 146.991 1.00 66.52 150 GLY E O 1
ATOM 9323 N N . LYS E 1 126 ? 32.310 24.038 149.044 1.00 53.39 151 LYS E N 1
ATOM 9324 C CA . LYS E 1 126 ? 31.115 23.214 148.968 1.00 47.15 151 LYS E CA 1
ATOM 9325 C C . LYS E 1 126 ? 30.051 23.732 149.928 1.00 50.10 151 LYS E C 1
ATOM 9326 O O . LYS E 1 126 ? 30.377 24.141 151.049 1.00 50.90 151 LYS E O 1
ATOM 9332 N N . PRO E 1 127 ? 28.784 23.728 149.526 1.00 51.96 152 PRO E N 1
ATOM 9333 C CA . PRO E 1 127 ? 27.729 24.271 150.385 1.00 44.40 152 PRO E CA 1
ATOM 9334 C C . PRO E 1 127 ? 27.196 23.264 151.391 1.00 54.45 152 PRO E C 1
ATOM 9335 O O . PRO E 1 127 ? 27.225 22.049 151.185 1.00 56.11 152 PRO E O 1
ATOM 9339 N N . VAL E 1 128 ? 26.706 23.803 152.506 1.00 54.79 153 VAL E N 1
ATOM 9340 C CA . VAL E 1 128 ? 26.064 23.020 153.556 1.00 50.93 153 VAL E CA 1
ATOM 9341 C C . VAL E 1 128 ? 24.884 23.818 154.090 1.00 46.44 153 VAL E C 1
ATOM 9342 O O . VAL E 1 128 ? 24.974 25.038 154.258 1.00 47.35 153 VAL E O 1
ATOM 9346 N N . PHE E 1 129 ? 23.775 23.130 154.349 1.00 43.49 154 PHE E N 1
ATOM 9347 C CA . PHE E 1 129 ? 22.637 23.778 154.987 1.00 44.95 154 PHE E CA 1
ATOM 9348 C C . PHE E 1 129 ? 23.011 24.200 156.401 1.00 51.93 154 PHE E C 1
ATOM 9349 O O . PHE E 1 129 ? 23.620 23.430 157.150 1.00 50.16 154 PHE E O 1
ATOM 9357 N N . VAL E 1 130 ? 22.653 25.429 156.767 1.00 42.22 155 VAL E N 1
ATOM 9358 C CA . VAL E 1 130 ? 22.924 25.917 158.113 1.00 43.74 155 VAL E CA 1
ATOM 9359 C C . VAL E 1 130 ? 21.615 26.033 158.883 1.00 36.34 155 VAL E C 1
ATOM 9360 O O . VAL E 1 130 ? 21.345 25.234 159.786 1.00 38.96 155 VAL E O 1
ATOM 9364 N N . ASN E 1 131 ? 20.788 27.016 158.515 1.00 28.23 156 ASN E N 1
ATOM 9365 C CA . ASN E 1 131 ? 19.620 27.350 159.326 1.00 37.00 156 ASN E CA 1
ATOM 9366 C C . ASN E 1 131 ? 18.659 26.175 159.454 1.00 45.34 156 ASN E C 1
ATOM 9367 O O . ASN E 1 131 ? 18.106 25.933 160.534 1.00 51.06 156 ASN E O 1
ATOM 9372 N N . HIS E 1 132 ? 18.444 25.432 158.371 1.00 45.10 157 HIS E N 1
ATOM 9373 C CA . HIS E 1 132 ? 17.453 24.366 158.352 1.00 38.26 157 HIS E CA 1
ATOM 9374 C C . HIS E 1 132 ? 18.065 22.980 158.520 1.00 41.56 157 HIS E C 1
ATOM 9375 O O . HIS E 1 132 ? 17.390 21.980 158.252 1.00 43.48 157 HIS E O 1
ATOM 9382 N N . SER E 1 133 ? 19.314 22.896 158.969 1.00 42.22 158 SER E N 1
ATOM 9383 C CA . SER E 1 133 ? 19.963 21.611 159.179 1.00 45.67 158 SER E CA 1
ATOM 9384 C C . SER E 1 133 ? 19.388 20.909 160.409 1.00 46.21 158 SER E C 1
ATOM 9385 O O . SER E 1 133 ? 18.609 21.477 161.182 1.00 42.99 158 SER E O 1
ATOM 9388 N N . ASN E 1 134 ? 19.785 19.649 160.588 1.00 47.99 159 ASN E N 1
ATOM 9389 C CA . ASN E 1 134 ? 19.436 18.902 161.790 1.00 48.82 159 ASN E CA 1
ATOM 9390 C C . ASN E 1 134 ? 20.305 19.366 162.943 1.00 46.49 159 ASN E C 1
ATOM 9391 O O . ASN E 1 134 ? 21.534 19.265 162.877 1.00 46.95 159 ASN E O 1
ATOM 9396 N N . VAL E 1 135 ? 19.672 19.837 164.017 1.00 43.71 160 VAL E N 1
ATOM 9397 C CA . VAL E 1 135 ? 20.430 20.181 165.207 1.00 45.83 160 VAL E CA 1
ATOM 9398 C C . VAL E 1 135 ? 21.120 18.955 165.796 1.00 46.23 160 VAL E C 1
ATOM 9399 O O . VAL E 1 135 ? 22.127 19.090 166.498 1.00 47.85 160 VAL E O 1
ATOM 9403 N N . GLU E 1 136 ? 20.619 17.752 165.500 1.00 46.95 161 GLU E N 1
ATOM 9404 C CA . GLU E 1 136 ? 21.234 16.537 166.023 1.00 46.06 161 GLU E CA 1
ATOM 9405 C C . GLU E 1 136 ? 22.458 16.116 165.219 1.00 49.08 161 GLU E C 1
ATOM 9406 O O . GLU E 1 136 ? 23.338 15.432 165.754 1.00 49.47 161 GLU E O 1
ATOM 9412 N N . ALA E 1 137 ? 22.535 16.507 163.945 1.00 37.07 162 ALA E N 1
ATOM 9413 C CA . ALA E 1 137 ? 23.656 16.141 163.092 1.00 40.60 162 ALA E CA 1
ATOM 9414 C C . ALA E 1 137 ? 24.597 17.295 162.782 1.00 50.33 162 ALA E C 1
ATOM 9415 O O . ALA E 1 137 ? 25.762 17.044 162.457 1.00 53.70 162 ALA E O 1
ATOM 9417 N N . ALA E 1 138 ? 24.131 18.535 162.881 1.00 49.99 163 ALA E N 1
ATOM 9418 C CA . ALA E 1 138 ? 24.939 19.669 162.459 1.00 38.43 163 ALA E CA 1
ATOM 9419 C C . ALA E 1 138 ? 26.174 19.806 163.348 1.00 50.51 163 ALA E C 1
ATOM 9420 O O . ALA E 1 138 ? 26.109 19.534 164.553 1.00 49.36 163 ALA E O 1
ATOM 9422 N N . PRO E 1 139 ? 27.308 20.218 162.790 1.00 50.13 164 PRO E N 1
ATOM 9423 C CA . PRO E 1 139 ? 28.509 20.426 163.603 1.00 51.77 164 PRO E CA 1
ATOM 9424 C C . PRO E 1 139 ? 28.346 21.632 164.508 1.00 42.59 164 PRO E C 1
ATOM 9425 O O . PRO E 1 139 ? 27.440 22.454 164.300 1.00 38.31 164 PRO E O 1
ATOM 9429 N N . PRO E 1 140 ? 29.187 21.770 165.529 1.00 40.44 165 PRO E N 1
ATOM 9430 C CA . PRO E 1 140 ? 29.138 22.968 166.378 1.00 44.90 165 PRO E CA 1
ATOM 9431 C C . PRO E 1 140 ? 29.421 24.215 165.560 1.00 49.76 165 PRO E C 1
ATOM 9432 O O . PRO E 1 140 ? 30.240 24.179 164.629 1.00 46.64 165 PRO E O 1
ATOM 9436 N N . PRO E 1 141 ? 28.770 25.348 165.877 1.00 44.21 166 PRO E N 1
ATOM 9437 C CA . PRO E 1 141 ? 27.810 25.541 166.966 1.00 42.27 166 PRO E CA 1
ATOM 9438 C C . PRO E 1 141 ? 26.345 25.407 166.550 1.00 44.88 166 PRO E C 1
ATOM 9439 O O . PRO E 1 141 ? 25.476 25.971 167.215 1.00 37.10 166 PRO E O 1
ATOM 9443 N N . LEU E 1 142 ? 26.072 24.686 165.468 1.00 38.57 167 LEU E N 1
ATOM 9444 C CA . LEU E 1 142 ? 24.706 24.491 165.004 1.00 51.91 167 LEU E CA 1
ATOM 9445 C C . LEU E 1 142 ? 24.024 23.303 165.672 1.00 50.06 167 LEU E C 1
ATOM 9446 O O . LEU E 1 142 ? 22.917 22.931 165.270 1.00 43.21 167 LEU E O 1
ATOM 9451 N N . ASP E 1 143 ? 24.657 22.709 166.686 1.00 47.03 168 ASP E N 1
ATOM 9452 C CA . ASP E 1 143 ? 24.117 21.563 167.404 1.00 45.85 168 ASP E CA 1
ATOM 9453 C C . ASP E 1 143 ? 23.530 21.947 168.759 1.00 49.20 168 ASP E C 1
ATOM 9454 O O . ASP E 1 143 ? 23.443 21.099 169.654 1.00 51.67 168 ASP E O 1
ATOM 9459 N N . ILE E 1 144 ? 23.134 23.207 168.927 1.00 48.90 169 ILE E N 1
ATOM 9460 C CA . ILE E 1 144 ? 22.551 23.692 170.174 1.00 49.12 169 ILE E CA 1
ATOM 9461 C C . ILE E 1 144 ? 21.036 23.584 170.028 1.00 45.90 169 ILE E C 1
ATOM 9462 O O . ILE E 1 144 ? 20.398 24.450 169.428 1.00 45.04 169 ILE E O 1
ATOM 9467 N N . SER E 1 145 ? 20.449 22.515 170.578 1.00 39.65 170 SER E N 1
ATOM 9468 C CA . SER E 1 145 ? 19.006 22.337 170.433 1.00 46.13 170 SER E CA 1
ATOM 9469 C C . SER E 1 145 ? 18.216 23.378 171.213 1.00 40.98 170 SER E C 1
ATOM 9470 O O . SER E 1 145 ? 17.060 23.643 170.868 1.00 45.88 170 SER E O 1
ATOM 9473 N N . GLY E 1 146 ? 18.815 23.986 172.237 1.00 40.48 171 GLY E N 1
ATOM 9474 C CA . GLY E 1 146 ? 18.188 25.112 172.910 1.00 40.41 171 GLY E CA 1
ATOM 9475 C C . GLY E 1 146 ? 17.953 26.313 172.016 1.00 46.43 171 GLY E C 1
ATOM 9476 O O . GLY E 1 146 ? 17.255 27.247 172.429 1.00 47.64 171 GLY E O 1
ATOM 9477 N N . MET E 1 147 ? 18.521 26.314 170.808 1.00 49.35 172 MET E N 1
ATOM 9478 C CA . MET E 1 147 ? 18.282 27.359 169.819 1.00 43.44 172 MET E CA 1
ATOM 9479 C C . MET E 1 147 ? 17.642 26.804 168.552 1.00 48.79 172 MET E C 1
ATOM 9480 O O . MET E 1 147 ? 17.632 27.479 167.518 1.00 48.69 172 MET E O 1
ATOM 9485 N N . ALA E 1 148 ? 17.112 25.588 168.612 1.00 51.38 173 ALA E N 1
ATOM 9486 C CA . ALA E 1 148 ? 16.476 24.974 167.454 1.00 42.57 173 ALA E CA 1
ATOM 9487 C C . ALA E 1 148 ? 14.962 24.928 167.623 1.00 43.38 173 ALA E C 1
ATOM 9488 O O . ALA E 1 148 ? 14.458 24.516 168.667 1.00 46.70 173 ALA E O 1
ATOM 9504 N N . ASN E 1 150 ? 12.679 23.723 164.683 1.00 46.09 175 ASN E N 1
ATOM 9505 C CA . ASN E 1 150 ? 12.793 22.445 163.977 1.00 43.71 175 ASN E CA 1
ATOM 9506 C C . ASN E 1 150 ? 13.383 22.747 162.601 1.00 47.77 175 ASN E C 1
ATOM 9507 O O . ASN E 1 150 ? 13.636 23.911 162.293 1.00 43.30 175 ASN E O 1
ATOM 9512 N N . TRP E 1 151 ? 13.558 21.721 161.779 1.00 43.30 176 TRP E N 1
ATOM 9513 C CA . TRP E 1 151 ? 14.200 21.938 160.463 1.00 59.14 176 TRP E CA 1
ATOM 9514 C C . TRP E 1 151 ? 13.387 22.888 159.605 1.00 55.92 176 TRP E C 1
ATOM 9515 O O . TRP E 1 151 ? 13.963 23.768 159.050 1.00 59.38 176 TRP E O 1
ATOM 9526 N N . GLN E 1 152 ? 12.094 22.677 159.529 1.00 55.40 177 GLN E N 1
ATOM 9527 C CA . GLN E 1 152 ? 11.241 23.500 158.678 1.00 61.86 177 GLN E CA 1
ATOM 9528 C C . GLN E 1 152 ? 11.286 24.960 159.107 1.00 59.96 177 GLN E C 1
ATOM 9529 O O . GLN E 1 152 ? 11.573 25.849 158.298 1.00 62.80 177 GLN E O 1
ATOM 9535 N N . ALA E 1 153 ? 11.014 25.223 160.384 1.00 51.42 178 ALA E N 1
ATOM 9536 C CA . ALA E 1 153 ? 11.064 26.588 160.890 1.00 44.18 178 ALA E CA 1
ATOM 9537 C C . ALA E 1 153 ? 12.483 27.138 160.945 1.00 45.18 178 ALA E C 1
ATOM 9538 O O . ALA E 1 153 ? 12.659 28.360 160.982 1.00 42.61 178 ALA E O 1
ATOM 9540 N N . GLY E 1 154 ? 13.493 26.272 160.942 1.00 44.54 179 GLY E N 1
ATOM 9541 C CA . GLY E 1 154 ? 14.858 26.723 161.117 1.00 40.84 179 GLY E CA 1
ATOM 9542 C C . GLY E 1 154 ? 15.175 26.962 162.582 1.00 44.69 179 GLY E C 1
ATOM 9543 O O . GLY E 1 154 ? 14.465 26.518 163.489 1.00 38.12 179 GLY E O 1
ATOM 9544 N N . ARG E 1 155 ? 16.269 27.680 162.811 1.00 40.69 180 ARG E N 1
ATOM 9545 C CA . ARG E 1 155 ? 16.673 28.039 164.161 1.00 42.29 180 ARG E CA 1
ATOM 9546 C C . ARG E 1 155 ? 15.967 29.309 164.609 1.00 41.55 180 ARG E C 1
ATOM 9547 O O . ARG E 1 155 ? 15.586 30.155 163.795 1.00 49.18 180 ARG E O 1
ATOM 9555 N N . ARG E 1 156 ? 15.784 29.433 165.920 1.00 42.13 181 ARG E N 1
ATOM 9556 C CA . ARG E 1 156 ? 15.534 30.738 166.524 1.00 50.29 181 ARG E CA 1
ATOM 9557 C C . ARG E 1 156 ? 16.907 31.369 166.707 1.00 49.16 181 ARG E C 1
ATOM 9558 O O . ARG E 1 156 ? 17.530 31.261 167.764 1.00 50.90 181 ARG E O 1
ATOM 9566 N N . PHE E 1 157 ? 17.407 32.010 165.649 1.00 37.49 182 PHE E N 1
ATOM 9567 C CA . PHE E 1 157 ? 18.798 32.445 165.650 1.00 36.91 182 PHE E CA 1
ATOM 9568 C C . PHE E 1 157 ? 19.049 33.665 166.527 1.00 35.82 182 PHE E C 1
ATOM 9569 O O . PHE E 1 157 ? 20.192 34.125 166.596 1.00 41.77 182 PHE E O 1
ATOM 9577 N N . VAL E 1 158 ? 18.024 34.198 167.188 1.00 37.14 183 VAL E N 1
ATOM 9578 C CA . VAL E 1 158 ? 18.189 35.160 168.273 1.00 38.08 183 VAL E CA 1
ATOM 9579 C C . VAL E 1 158 ? 17.262 34.732 169.400 1.00 44.67 183 VAL E C 1
ATOM 9580 O O . VAL E 1 158 ? 16.037 34.718 169.227 1.00 46.99 183 VAL E O 1
ATOM 9584 N N . THR E 1 159 ? 17.840 34.369 170.544 1.00 35.53 184 THR E N 1
ATOM 9585 C CA . THR E 1 159 ? 17.077 33.934 171.713 1.00 40.13 184 THR E CA 1
ATOM 9586 C C . THR E 1 159 ? 17.501 34.786 172.903 1.00 37.60 184 THR E C 1
ATOM 9587 O O . THR E 1 159 ? 18.575 34.577 173.475 1.00 42.77 184 THR E O 1
ATOM 9591 N N . ILE E 1 160 ? 16.658 35.745 173.273 1.00 36.91 185 ILE E N 1
ATOM 9592 C CA . ILE E 1 160 ? 16.867 36.574 174.451 1.00 37.37 185 ILE E CA 1
ATOM 9593 C C . ILE E 1 160 ? 15.662 36.398 175.361 1.00 36.37 185 ILE E C 1
ATOM 9594 O O . ILE E 1 160 ? 14.518 36.569 174.925 1.00 32.13 185 ILE E O 1
ATOM 9599 N N . GLU E 1 161 ? 15.919 36.036 176.615 1.00 35.89 186 GLU E N 1
ATOM 9600 C CA . GLU E 1 161 ? 14.859 35.685 177.551 1.00 37.15 186 GLU E CA 1
ATOM 9601 C C . GLU E 1 161 ? 15.142 36.354 178.885 1.00 41.54 186 GLU E C 1
ATOM 9602 O O . GLU E 1 161 ? 16.217 36.162 179.464 1.00 38.64 186 GLU E O 1
ATOM 9608 N N . VAL E 1 162 ? 14.182 37.139 179.364 1.00 38.11 187 VAL E N 1
ATOM 9609 C CA . VAL E 1 162 ? 14.321 37.900 180.597 1.00 41.49 187 VAL E CA 1
ATOM 9610 C C . VAL E 1 162 ? 13.250 37.444 181.577 1.00 43.09 187 VAL E C 1
ATOM 9611 O O . VAL E 1 162 ? 12.188 36.950 181.184 1.00 36.61 187 VAL E O 1
ATOM 9615 N N . ILE E 1 163 ? 13.539 37.612 182.863 1.00 43.21 188 ILE E N 1
ATOM 9616 C CA . ILE E 1 163 ? 12.620 37.194 183.919 1.00 41.96 188 ILE E CA 1
ATOM 9617 C C . ILE E 1 163 ? 12.205 38.419 184.727 1.00 36.77 188 ILE E C 1
ATOM 9618 O O . ILE E 1 163 ? 13.005 38.947 185.512 1.00 44.37 188 ILE E O 1
ATOM 9623 N N . PRO E 1 164 ? 10.978 38.904 184.561 1.00 38.20 189 PRO E N 1
ATOM 9624 C CA . PRO E 1 164 ? 10.532 40.092 185.297 1.00 42.13 189 PRO E CA 1
ATOM 9625 C C . PRO E 1 164 ? 10.203 39.745 186.739 1.00 48.14 189 PRO E C 1
ATOM 9626 O O . PRO E 1 164 ? 10.057 38.561 187.079 1.00 53.23 189 PRO E O 1
ATOM 9630 N N . PRO E 1 165 ? 10.075 40.745 187.620 1.00 53.59 190 PRO E N 1
ATOM 9631 C CA . PRO E 1 165 ? 9.934 40.425 189.052 1.00 43.68 190 PRO E CA 1
ATOM 9632 C C . PRO E 1 165 ? 8.631 39.725 189.400 1.00 49.97 190 PRO E C 1
ATOM 9633 O O . PRO E 1 165 ? 8.627 38.840 190.264 1.00 54.70 190 PRO E O 1
ATOM 9637 N N . ALA E 1 166 ? 7.525 40.091 188.758 1.00 49.05 191 ALA E N 1
ATOM 9638 C CA . ALA E 1 166 ? 6.215 39.515 189.046 1.00 54.56 191 ALA E CA 1
ATOM 9639 C C . ALA E 1 166 ? 5.721 38.638 187.899 1.00 69.20 191 ALA E C 1
ATOM 9640 O O . ALA E 1 166 ? 4.529 38.618 187.584 1.00 74.97 191 ALA E O 1
ATOM 9642 N N . ALA E 1 167 ? 6.642 37.912 187.262 1.00 72.15 192 ALA E N 1
ATOM 9643 C CA . ALA E 1 167 ? 6.318 36.994 186.176 1.00 62.39 192 ALA E CA 1
ATOM 9644 C C . ALA E 1 167 ? 5.625 37.707 185.018 1.00 59.39 192 ALA E C 1
ATOM 9645 O O . ALA E 1 167 ? 5.685 38.936 184.907 1.00 61.26 192 ALA E O 1
ATOM 9647 N N . VAL E 1 168 ? 4.973 36.938 184.147 1.00 57.13 193 VAL E N 1
ATOM 9648 C CA . VAL E 1 168 ? 4.304 37.455 182.959 1.00 57.70 193 VAL E CA 1
ATOM 9649 C C . VAL E 1 168 ? 2.860 36.978 182.986 1.00 58.20 193 VAL E C 1
ATOM 9650 O O . VAL E 1 168 ? 2.602 35.799 183.248 1.00 65.51 193 VAL E O 1
ATOM 9654 N N . ILE E 1 169 ? 1.921 37.882 182.712 1.00 59.71 194 ILE E N 1
ATOM 9655 C CA . ILE E 1 169 ? 0.500 37.546 182.684 1.00 54.92 194 ILE E CA 1
ATOM 9656 C C . ILE E 1 169 ? 0.038 37.451 181.237 1.00 63.74 194 ILE E C 1
ATOM 9657 O O . ILE E 1 169 ? 0.219 38.391 180.452 1.00 56.58 194 ILE E O 1
ATOM 9662 N N . LYS E 1 170 ? -0.567 36.324 180.893 1.00 75.35 195 LYS E N 1
ATOM 9663 C CA . LYS E 1 170 ? -1.099 36.066 179.563 1.00 74.70 195 LYS E CA 1
ATOM 9664 C C . LYS E 1 170 ? -2.538 36.556 179.477 1.00 83.04 195 LYS E C 1
ATOM 9665 O O . LYS E 1 170 ? -3.162 36.862 180.496 1.00 84.28 195 LYS E O 1
ATOM 9671 N N . PRO E 1 171 ? -3.103 36.662 178.263 1.00 85.75 196 PRO E N 1
ATOM 9672 C CA . PRO E 1 171 ? -4.472 37.202 178.154 1.00 83.27 196 PRO E CA 1
ATOM 9673 C C . PRO E 1 171 ? -5.510 36.401 178.920 1.00 81.42 196 PRO E C 1
ATOM 9674 O O . PRO E 1 171 ? -6.377 36.992 179.575 1.00 81.44 196 PRO E O 1
ATOM 9678 N N . ASP E 1 172 ? -5.450 35.068 178.858 1.00 78.65 197 ASP E N 1
ATOM 9679 C CA . ASP E 1 172 ? -6.380 34.255 179.634 1.00 79.30 197 ASP E CA 1
ATOM 9680 C C . ASP E 1 172 ? -6.195 34.451 181.132 1.00 83.32 197 ASP E C 1
ATOM 9681 O O . ASP E 1 172 ? -7.125 34.188 181.902 1.00 86.87 197 ASP E O 1
ATOM 9686 N N . GLY E 1 173 ? -5.023 34.913 181.560 1.00 82.60 198 GLY E N 1
ATOM 9687 C CA . GLY E 1 173 ? -4.735 35.175 182.956 1.00 81.95 198 GLY E CA 1
ATOM 9688 C C . GLY E 1 173 ? -3.640 34.311 183.542 1.00 75.55 198 GLY E C 1
ATOM 9689 O O . GLY E 1 173 ? -3.094 34.658 184.598 1.00 75.39 198 GLY E O 1
ATOM 9690 N N . SER E 1 174 ? -3.296 33.201 182.895 1.00 68.29 199 SER E N 1
ATOM 9691 C CA . SER E 1 174 ? -2.279 32.309 183.434 1.00 57.47 199 SER E CA 1
ATOM 9692 C C . SER E 1 174 ? -0.919 32.993 183.429 1.00 66.36 199 SER E C 1
ATOM 9693 O O . SER E 1 174 ? -0.564 33.700 182.482 1.00 65.30 199 SER E O 1
ATOM 9696 N N . LYS E 1 175 ? -0.157 32.784 184.496 1.00 77.17 200 LYS E N 1
ATOM 9697 C CA . LYS E 1 175 ? 1.136 33.434 184.632 1.00 76.68 200 LYS E CA 1
ATOM 9698 C C . LYS E 1 175 ? 2.258 32.531 184.135 1.00 67.97 200 LYS E C 1
ATOM 9699 O O . LYS E 1 175 ? 2.213 31.306 184.278 1.00 63.09 200 LYS E O 1
ATOM 9705 N N . SER E 1 176 ? 3.263 33.159 183.529 1.00 59.54 201 SER E N 1
ATOM 9706 C CA . SER E 1 176 ? 4.451 32.485 183.031 1.00 60.18 201 SER E CA 1
ATOM 9707 C C . SER E 1 176 ? 5.681 33.182 183.595 1.00 51.57 201 SER E C 1
ATOM 9708 O O . SER E 1 176 ? 5.632 34.353 183.975 1.00 52.88 201 SER E O 1
ATOM 9711 N N . ARG E 1 177 ? 6.796 32.452 183.641 1.00 41.60 202 ARG E N 1
ATOM 9712 C CA . ARG E 1 177 ? 7.978 32.972 184.322 1.00 49.25 202 ARG E CA 1
ATOM 9713 C C . ARG E 1 177 ? 8.789 33.913 183.438 1.00 51.12 202 ARG E C 1
ATOM 9714 O O . ARG E 1 177 ? 9.315 34.921 183.923 1.00 49.88 202 ARG E O 1
ATOM 9722 N N . THR E 1 178 ? 8.899 33.614 182.146 1.00 46.87 203 THR E N 1
ATOM 9723 C CA . THR E 1 178 ? 9.884 34.253 181.284 1.00 49.19 203 THR E CA 1
ATOM 9724 C C . THR E 1 178 ? 9.221 34.980 180.121 1.00 51.42 203 THR E C 1
ATOM 9725 O O . THR E 1 178 ? 8.307 34.450 179.481 1.00 49.60 203 THR E O 1
ATOM 9729 N N . TRP E 1 179 ? 9.694 36.197 179.858 1.00 51.07 204 TRP E N 1
ATOM 9730 C CA . TRP E 1 179 ? 9.369 36.922 178.636 1.00 49.07 204 TRP E CA 1
ATOM 9731 C C . TRP E 1 179 ? 10.422 36.579 177.589 1.00 39.60 204 TRP E C 1
ATOM 9732 O O . TRP E 1 179 ? 11.610 36.861 177.783 1.00 40.37 204 TRP E O 1
ATOM 9743 N N . MET E 1 180 ? 9.994 35.971 176.489 1.00 40.61 205 MET E N 1
ATOM 9744 C CA . MET E 1 180 ? 10.907 35.379 175.520 1.00 44.35 205 MET E CA 1
ATOM 9745 C C . MET E 1 180 ? 10.873 36.146 174.206 1.00 38.13 205 MET E C 1
ATOM 9746 O O . MET E 1 180 ? 9.796 36.465 173.692 1.00 40.74 205 MET E O 1
ATOM 9751 N N . VAL E 1 181 ? 12.055 36.436 173.670 1.00 43.15 206 VAL E N 1
ATOM 9752 C CA . VAL E 1 181 ? 12.215 36.973 172.324 1.00 39.89 206 VAL E CA 1
ATOM 9753 C C . VAL E 1 181 ? 12.935 35.912 171.506 1.00 35.26 206 VAL E C 1
ATOM 9754 O O . VAL E 1 181 ? 14.131 35.666 171.705 1.00 39.93 206 VAL E O 1
ATOM 9758 N N . HIS E 1 182 ? 12.205 35.267 170.600 1.00 36.14 207 HIS E N 1
ATOM 9759 C CA . HIS E 1 182 ? 12.767 34.278 169.685 1.00 41.20 207 HIS E CA 1
ATOM 9760 C C . HIS E 1 182 ? 12.602 34.809 168.268 1.00 42.77 207 HIS E C 1
ATOM 9761 O O . HIS E 1 182 ? 11.476 34.944 167.778 1.00 42.78 207 HIS E O 1
ATOM 9768 N N . VAL E 1 183 ? 13.717 35.115 167.614 1.00 37.98 208 VAL E N 1
ATOM 9769 C CA . VAL E 1 183 ? 13.711 35.623 166.248 1.00 42.87 208 VAL E CA 1
ATOM 9770 C C . VAL E 1 183 ? 14.104 34.487 165.316 1.00 37.04 208 VAL E C 1
ATOM 9771 O O . VAL E 1 183 ? 15.164 33.871 165.485 1.00 40.09 208 VAL E O 1
ATOM 9775 N N . GLY E 1 184 ? 13.251 34.207 164.335 1.00 36.36 209 GLY E N 1
ATOM 9776 C CA . GLY E 1 184 ? 13.534 33.165 163.367 1.00 35.50 209 GLY E CA 1
ATOM 9777 C C . GLY E 1 184 ? 12.661 33.329 162.145 1.00 38.61 209 GLY E C 1
ATOM 9778 O O . GLY E 1 184 ? 11.697 34.099 162.138 1.00 37.76 209 GLY E O 1
ATOM 9779 N N . SER E 1 185 ? 13.022 32.587 161.100 1.00 41.22 210 SER E N 1
ATOM 9780 C CA . SER E 1 185 ? 12.274 32.631 159.851 1.00 35.66 210 SER E CA 1
ATOM 9781 C C . SER E 1 185 ? 10.851 32.132 160.061 1.00 45.20 210 SER E C 1
ATOM 9782 O O . SER E 1 185 ? 10.613 31.180 160.808 1.00 39.85 210 SER E O 1
ATOM 9785 N N . THR E 1 186 ? 9.899 32.782 159.396 1.00 48.81 211 THR E N 1
ATOM 9786 C CA . THR E 1 186 ? 8.506 32.365 159.428 1.00 48.36 211 THR E CA 1
ATOM 9787 C C . THR E 1 186 ? 8.000 32.185 158.003 1.00 51.80 211 THR E C 1
ATOM 9788 O O . THR E 1 186 ? 8.653 32.578 157.031 1.00 50.69 211 THR E O 1
ATOM 9792 N N . GLY E 1 187 ? 6.821 31.581 157.887 1.00 60.63 212 GLY E N 1
ATOM 9793 C CA . GLY E 1 187 ? 6.269 31.267 156.576 1.00 61.21 212 GLY E CA 1
ATOM 9794 C C . GLY E 1 187 ? 7.091 30.253 155.813 1.00 54.80 212 GLY E C 1
ATOM 9795 O O . GLY E 1 187 ? 7.271 30.391 154.597 1.00 54.00 212 GLY E O 1
ATOM 9796 N N . CYS E 1 188 ? 7.586 29.229 156.504 1.00 51.99 213 CYS E N 1
ATOM 9797 C CA . CYS E 1 188 ? 8.504 28.250 155.930 1.00 58.05 213 CYS E CA 1
ATOM 9798 C C . CYS E 1 188 ? 7.731 27.026 155.455 1.00 57.22 213 CYS E C 1
ATOM 9799 O O . CYS E 1 188 ? 7.154 26.296 156.268 1.00 49.95 213 CYS E O 1
ATOM 9802 N N . LYS E 1 189 ? 7.735 26.789 154.148 1.00 61.25 214 LYS E N 1
ATOM 9803 C CA . LYS E 1 189 ? 7.002 25.683 153.549 1.00 60.64 214 LYS E CA 1
ATOM 9804 C C . LYS E 1 189 ? 7.973 24.632 153.028 1.00 61.11 214 LYS E C 1
ATOM 9805 O O . LYS E 1 189 ? 9.023 24.965 152.471 1.00 59.17 214 LYS E O 1
ATOM 9811 N N . GLY E 1 190 ? 7.614 23.364 153.211 1.00 61.35 215 GLY E N 1
ATOM 9812 C CA . GLY E 1 190 ? 8.482 22.268 152.824 1.00 64.08 215 GLY E CA 1
ATOM 9813 C C . GLY E 1 190 ? 9.302 21.745 153.986 1.00 68.09 215 GLY E C 1
ATOM 9814 O O . GLY E 1 190 ? 10.014 22.511 154.640 1.00 74.26 215 GLY E O 1
ATOM 9815 N N . ASN E 1 191 ? 9.211 20.442 154.255 1.00 67.94 216 ASN E N 1
ATOM 9816 C CA . ASN E 1 191 ? 9.881 19.853 155.404 1.00 69.65 216 ASN E CA 1
ATOM 9817 C C . ASN E 1 191 ? 11.176 19.191 154.962 1.00 70.05 216 ASN E C 1
ATOM 9818 O O . ASN E 1 191 ? 11.129 18.167 154.263 1.00 65.62 216 ASN E O 1
ATOM 9823 N N . PRO E 1 192 ? 12.343 19.717 155.342 1.00 65.40 217 PRO E N 1
ATOM 9824 C CA . PRO E 1 192 ? 13.602 19.054 154.965 1.00 63.04 217 PRO E CA 1
ATOM 9825 C C . PRO E 1 192 ? 13.835 17.733 155.678 1.00 64.29 217 PRO E C 1
ATOM 9826 O O . PRO E 1 192 ? 14.688 16.956 155.233 1.00 62.21 217 PRO E O 1
ATOM 9830 N N . ALA E 1 193 ? 13.113 17.451 156.767 1.00 68.37 218 ALA E N 1
ATOM 9831 C CA . ALA E 1 193 ? 13.212 16.133 157.384 1.00 75.44 218 ALA E CA 1
ATOM 9832 C C . ALA E 1 193 ? 12.655 15.051 156.469 1.00 80.48 218 ALA E C 1
ATOM 9833 O O . ALA E 1 193 ? 13.093 13.896 156.537 1.00 80.31 218 ALA E O 1
ATOM 9835 N N . THR E 1 194 ? 11.695 15.401 155.613 1.00 85.46 219 THR E N 1
ATOM 9836 C CA . THR E 1 194 ? 11.184 14.492 154.596 1.00 85.62 219 THR E CA 1
ATOM 9837 C C . THR E 1 194 ? 12.086 14.408 153.373 1.00 85.73 219 THR E C 1
ATOM 9838 O O . THR E 1 194 ? 11.810 13.606 152.474 1.00 86.85 219 THR E O 1
ATOM 9842 N N . GLY E 1 195 ? 13.143 15.214 153.315 1.00 81.49 220 GLY E N 1
ATOM 9843 C CA . GLY E 1 195 ? 14.025 15.254 152.170 1.00 73.29 220 GLY E CA 1
ATOM 9844 C C . GLY E 1 195 ? 13.657 16.267 151.109 1.00 67.64 220 GLY E C 1
ATOM 9845 O O . GLY E 1 195 ? 14.326 16.319 150.070 1.00 65.20 220 GLY E O 1
ATOM 9846 N N . GLU E 1 196 ? 12.629 17.081 151.336 1.00 63.04 221 GLU E N 1
ATOM 9847 C CA . GLU E 1 196 ? 12.134 18.009 150.331 1.00 68.22 221 GLU E CA 1
ATOM 9848 C C . GLU E 1 196 ? 12.637 19.426 150.594 1.00 69.13 221 GLU E C 1
ATOM 9849 O O . GLU E 1 196 ? 13.198 19.738 151.647 1.00 73.08 221 GLU E O 1
ATOM 9855 N N . ILE E 1 197 ? 12.419 20.291 149.604 1.00 71.54 222 ILE E N 1
ATOM 9856 C CA . ILE E 1 197 ? 12.952 21.649 149.612 1.00 69.64 222 ILE E CA 1
ATOM 9857 C C . ILE E 1 197 ? 12.151 22.521 150.568 1.00 57.55 222 ILE E C 1
ATOM 9858 O O . ILE E 1 197 ? 10.949 22.321 150.774 1.00 61.08 222 ILE E O 1
ATOM 9863 N N . VAL E 1 198 ? 12.823 23.513 151.149 1.00 54.11 223 VAL E N 1
ATOM 9864 C CA . VAL E 1 198 ? 12.207 24.434 152.096 1.00 57.33 223 VAL E CA 1
ATOM 9865 C C . VAL E 1 198 ? 12.468 25.863 151.640 1.00 57.92 223 VAL E C 1
ATOM 9866 O O . VAL E 1 198 ? 13.585 26.206 151.235 1.00 54.82 223 VAL E O 1
ATOM 9870 N N . ALA E 1 199 ? 11.424 26.690 151.686 1.00 59.25 224 ALA E N 1
ATOM 9871 C CA . ALA E 1 199 ? 11.529 28.113 151.397 1.00 59.59 224 ALA E CA 1
ATOM 9872 C C . ALA E 1 199 ? 10.642 28.877 152.367 1.00 57.97 224 ALA E C 1
ATOM 9873 O O . ALA E 1 199 ? 9.520 28.452 152.659 1.00 56.09 224 ALA E O 1
ATOM 9875 N N . CYS E 1 200 ? 11.152 30.003 152.863 1.00 54.56 225 CYS E N 1
ATOM 9876 C CA . CYS E 1 200 ? 10.501 30.789 153.902 1.00 57.37 225 CYS E CA 1
ATOM 9877 C C . CYS E 1 200 ? 10.115 32.160 153.367 1.00 53.94 225 CYS E C 1
ATOM 9878 O O . CYS E 1 200 ? 10.926 32.842 152.735 1.00 58.29 225 CYS E O 1
ATOM 9881 N N . ALA E 1 201 ? 8.878 32.570 153.653 1.00 55.25 226 ALA E N 1
ATOM 9882 C CA . ALA E 1 201 ? 8.408 33.865 153.176 1.00 60.08 226 ALA E CA 1
ATOM 9883 C C . ALA E 1 201 ? 9.085 35.021 153.902 1.00 59.96 226 ALA E C 1
ATOM 9884 O O . ALA E 1 201 ? 9.329 36.069 153.295 1.00 64.66 226 ALA E O 1
ATOM 9886 N N . HIS E 1 202 ? 9.395 34.856 155.186 1.00 51.01 227 HIS E N 1
ATOM 9887 C CA . HIS E 1 202 ? 9.958 35.924 156.012 1.00 44.85 227 HIS E CA 1
ATOM 9888 C C . HIS E 1 202 ? 11.287 35.441 156.585 1.00 53.44 227 HIS E C 1
ATOM 9889 O O . HIS E 1 202 ? 11.312 34.653 157.535 1.00 62.29 227 HIS E O 1
ATOM 9896 N N . GLU E 1 203 ? 12.392 35.926 156.012 1.00 53.09 228 GLU E N 1
ATOM 9897 C CA . GLU E 1 203 ? 13.711 35.437 156.404 1.00 53.16 228 GLU E CA 1
ATOM 9898 C C . GLU E 1 203 ? 14.105 35.936 157.790 1.00 48.32 228 GLU E C 1
ATOM 9899 O O . GLU E 1 203 ? 14.673 35.179 158.587 1.00 49.11 228 GLU E O 1
ATOM 9905 N N . ASN E 1 204 ? 13.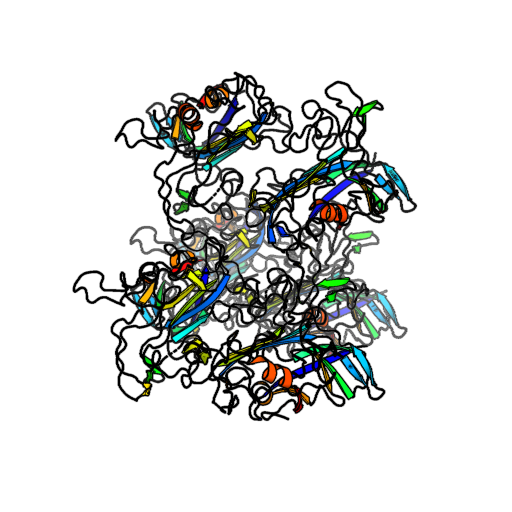829 37.206 158.087 1.00 47.65 229 ASN E N 1
ATOM 9906 C CA . ASN E 1 204 ? 14.080 37.820 159.392 1.00 46.03 229 ASN E CA 1
ATOM 9907 C C . ASN E 1 204 ? 15.563 37.859 159.755 1.00 38.44 229 ASN E C 1
ATOM 9908 O O . ASN E 1 204 ? 15.912 37.957 160.936 1.00 38.19 229 ASN E O 1
ATOM 9913 N N . ARG E 1 205 ? 16.445 37.777 158.765 1.00 39.72 230 ARG E N 1
ATOM 9914 C CA . ARG E 1 205 ? 17.848 38.111 158.953 1.00 36.99 230 ARG E CA 1
ATOM 9915 C C . ARG E 1 205 ? 18.066 39.562 158.544 1.00 41.81 230 ARG E C 1
ATOM 9916 O O . ARG E 1 205 ? 17.319 40.111 157.730 1.00 44.95 230 ARG E O 1
ATOM 9924 N N . PHE E 1 206 ? 19.087 40.190 159.121 1.00 36.35 231 PHE E N 1
ATOM 9925 C CA . PHE E 1 206 ? 19.351 41.578 158.772 1.00 40.81 231 PHE E CA 1
ATOM 9926 C C . PHE E 1 206 ? 20.833 41.878 158.916 1.00 41.53 231 PHE E C 1
ATOM 9927 O O . PHE E 1 206 ? 21.500 41.312 159.791 1.00 36.04 231 PHE E O 1
ATOM 9935 N N . PRO E 1 207 ? 21.376 42.746 158.069 1.00 34.93 232 PRO E N 1
ATOM 9936 C CA . PRO E 1 207 ? 22.777 43.147 158.206 1.00 36.51 232 PRO E CA 1
ATOM 9937 C C . PRO E 1 207 ? 22.946 44.284 159.204 1.00 41.98 232 PRO E C 1
ATOM 9938 O O . PRO E 1 207 ? 22.007 45.008 159.539 1.00 40.61 232 PRO E O 1
ATOM 9942 N N . VAL E 1 208 ? 24.182 44.425 159.677 1.00 32.28 233 VAL E N 1
ATOM 9943 C CA . VAL E 1 208 ? 24.579 45.495 160.586 1.00 34.71 233 VAL E CA 1
ATOM 9944 C C . VAL E 1 208 ? 25.882 46.078 160.060 1.00 41.38 233 VAL E C 1
ATOM 9945 O O . VAL E 1 208 ? 26.862 45.346 159.877 1.00 38.94 233 VAL E O 1
ATOM 9949 N N . VAL E 1 209 ? 25.895 47.387 159.813 1.00 41.50 234 VAL E N 1
ATOM 9950 C CA . VAL E 1 209 ? 27.025 48.058 159.181 1.00 43.58 234 VAL E CA 1
ATOM 9951 C C . VAL E 1 209 ? 27.479 49.208 160.068 1.00 41.44 234 VAL E C 1
ATOM 9952 O O . VAL E 1 209 ? 26.657 50.013 160.520 1.00 37.14 234 VAL E O 1
ATOM 9956 N N . PHE E 1 210 ? 28.786 49.290 160.306 1.00 35.98 235 PHE E N 1
ATOM 9957 C CA . PHE E 1 210 ? 29.388 50.378 161.069 1.00 42.20 235 PHE E CA 1
ATOM 9958 C C . PHE E 1 210 ? 30.502 50.981 160.225 1.00 45.97 235 PHE E C 1
ATOM 9959 O O . PHE E 1 210 ? 31.559 50.364 160.056 1.00 49.35 235 PHE E O 1
ATOM 9967 N N . ASP E 1 211 ? 30.260 52.182 159.689 1.00 49.25 236 ASP E N 1
ATOM 9968 C CA . ASP E 1 211 ? 31.246 52.825 158.826 1.00 51.81 236 ASP E CA 1
ATOM 9969 C C . ASP E 1 211 ? 32.550 53.094 159.563 1.00 47.86 236 ASP E C 1
ATOM 9970 O O . ASP E 1 211 ? 33.628 53.034 158.959 1.00 46.01 236 ASP E O 1
ATOM 9975 N N . ARG E 1 212 ? 32.476 53.393 160.858 1.00 34.68 237 ARG E N 1
ATOM 9976 C CA . ARG E 1 212 ? 33.650 53.627 161.691 1.00 49.00 237 ARG E CA 1
ATOM 9977 C C . ARG E 1 212 ? 33.630 52.621 162.834 1.00 43.92 237 ARG E C 1
ATOM 9978 O O . ARG E 1 212 ? 32.755 52.683 163.705 1.00 39.89 237 ARG E O 1
ATOM 9986 N N . PHE E 1 213 ? 34.585 51.695 162.826 1.00 45.32 238 PHE E N 1
ATOM 9987 C CA . PHE E 1 213 ? 34.692 50.700 163.890 1.00 50.10 238 PHE E CA 1
ATOM 9988 C C . PHE E 1 213 ? 36.128 50.207 163.948 1.00 46.91 238 PHE E C 1
ATOM 9989 O O . PHE E 1 213 ? 36.611 49.599 162.989 1.00 42.67 238 PHE E O 1
ATOM 9997 N N . ASP E 1 214 ? 36.804 50.461 165.068 1.00 44.25 239 ASP E N 1
ATOM 9998 C CA . ASP E 1 214 ? 38.148 49.951 165.282 1.00 48.33 239 ASP E CA 1
ATOM 9999 C C . ASP E 1 214 ? 38.076 48.792 166.263 1.00 45.53 239 ASP E C 1
ATOM 10000 O O . ASP E 1 214 ? 37.764 49.012 167.443 1.00 50.14 239 ASP E O 1
ATOM 10005 N N . PRO E 1 215 ? 38.351 47.557 165.838 1.00 35.97 240 PRO E N 1
ATOM 10006 C CA . PRO E 1 215 ? 38.206 46.414 166.755 1.00 39.98 240 PRO E CA 1
ATOM 10007 C C . PRO E 1 215 ? 39.121 46.476 167.966 1.00 48.84 240 PRO E C 1
ATOM 10008 O O . PRO E 1 215 ? 38.827 45.826 168.977 1.00 42.70 240 PRO E O 1
ATOM 10012 N N . LYS E 1 216 ? 40.214 47.238 167.904 1.00 44.69 241 LYS E N 1
ATOM 10013 C CA . LYS E 1 216 ? 41.172 47.263 169.001 1.00 46.01 241 LYS E CA 1
ATOM 10014 C C . LYS E 1 216 ? 40.757 48.192 170.135 1.00 48.76 241 LYS E C 1
ATOM 10015 O O . LYS E 1 216 ? 41.267 48.046 171.251 1.00 51.49 241 LYS E O 1
ATOM 10021 N N . THR E 1 217 ? 39.851 49.140 169.882 1.00 46.12 242 THR E N 1
ATOM 10022 C CA . THR E 1 217 ? 39.411 50.076 170.910 1.00 43.15 242 THR E CA 1
ATOM 10023 C C . THR E 1 217 ? 37.893 50.158 171.022 1.00 39.05 242 THR E C 1
ATOM 10024 O O . THR E 1 217 ? 37.387 51.007 171.765 1.00 45.16 242 THR E O 1
ATOM 10028 N N . GLN E 1 218 ? 37.154 49.310 170.310 1.00 40.78 243 GLN E N 1
ATOM 10029 C CA . GLN E 1 218 ? 35.703 49.408 170.273 1.00 41.51 243 GLN E CA 1
ATOM 10030 C C . GLN E 1 218 ? 35.092 48.015 170.243 1.00 41.02 243 GLN E C 1
ATOM 10031 O O . GLN E 1 218 ? 35.765 47.020 169.961 1.00 32.67 243 GLN E O 1
ATOM 10037 N N . ARG E 1 219 ? 33.794 47.962 170.534 1.00 33.26 244 ARG E N 1
ATOM 10038 C CA . ARG E 1 219 ? 33.042 46.718 170.542 1.00 35.86 244 ARG E CA 1
ATOM 10039 C C . ARG E 1 219 ? 31.638 46.985 170.019 1.00 37.81 244 ARG E C 1
ATOM 10040 O O . ARG E 1 219 ? 31.195 48.133 169.920 1.00 32.48 244 ARG E O 1
ATOM 10048 N N . VAL E 1 220 ? 30.939 45.909 169.679 1.00 37.71 245 VAL E N 1
ATOM 10049 C CA . VAL E 1 220 ? 29.540 45.986 169.276 1.00 37.23 245 VAL E CA 1
ATOM 10050 C C . VAL E 1 220 ? 28.676 45.730 170.502 1.00 38.53 245 VAL E C 1
ATOM 10051 O O . VAL E 1 220 ? 28.847 44.720 171.194 1.00 38.38 245 VAL E O 1
ATOM 10055 N N . GLU E 1 221 ? 27.747 46.640 170.775 1.00 37.62 246 GLU E N 1
ATOM 10056 C CA . GLU E 1 221 ? 26.932 46.585 171.980 1.00 37.87 246 GLU E CA 1
ATOM 10057 C C . GLU E 1 221 ? 25.488 46.270 171.609 1.00 40.51 246 GLU E C 1
ATOM 10058 O O . GLU E 1 221 ? 24.864 47.006 170.837 1.00 40.34 246 GLU E O 1
ATOM 10064 N N . LEU E 1 222 ? 24.970 45.172 172.155 1.00 44.74 247 LEU E N 1
ATOM 10065 C CA . LEU E 1 222 ? 23.571 44.791 171.993 1.00 33.04 247 LEU E CA 1
ATOM 10066 C C . LEU E 1 222 ? 22.790 45.375 173.165 1.00 41.55 247 LEU E C 1
ATOM 10067 O O . LEU E 1 222 ? 22.981 44.963 174.313 1.00 35.74 247 LEU E O 1
ATOM 10072 N N . ASP E 1 223 ? 21.913 46.334 172.877 1.00 39.03 248 ASP E N 1
ATOM 10073 C CA . ASP E 1 223 ? 21.222 47.095 173.914 1.00 41.15 248 ASP E CA 1
ATOM 10074 C C . ASP E 1 223 ? 19.901 46.413 174.256 1.00 37.22 248 ASP E C 1
ATOM 10075 O O . ASP E 1 223 ? 18.985 46.364 173.428 1.00 47.26 248 ASP E O 1
ATOM 10080 N N . LEU E 1 224 ? 19.800 45.897 175.484 1.00 43.72 249 LEU E N 1
ATOM 10081 C CA . LEU E 1 224 ? 18.553 45.283 175.929 1.00 36.87 249 LEU E CA 1
ATOM 10082 C C . LEU E 1 224 ? 17.471 46.324 176.183 1.00 36.62 249 LEU E C 1
ATOM 10083 O O . LEU E 1 224 ? 16.284 46.038 175.992 1.00 38.38 249 LEU E O 1
ATOM 10088 N N . THR E 1 225 ? 17.855 47.528 176.619 1.00 33.93 250 THR E N 1
ATOM 10089 C CA . THR E 1 225 ? 16.868 48.573 176.877 1.00 41.43 250 THR E CA 1
ATOM 10090 C C . THR E 1 225 ? 16.109 48.933 175.607 1.00 38.01 250 THR E C 1
ATOM 10091 O O . THR E 1 225 ? 14.877 49.039 175.614 1.00 46.25 250 THR E O 1
ATOM 10095 N N . THR E 1 226 ? 16.833 49.126 174.501 1.00 41.54 251 THR E N 1
ATOM 10096 C CA . THR E 1 226 ? 16.178 49.384 173.223 1.00 35.18 251 THR E CA 1
ATOM 10097 C C . THR E 1 226 ? 15.267 48.229 172.832 1.00 32.49 251 THR E C 1
ATOM 10098 O O . THR E 1 226 ? 14.150 48.446 172.347 1.00 31.26 251 THR E O 1
ATOM 10102 N N . LEU E 1 227 ? 15.720 46.993 173.058 1.00 35.24 252 LEU E N 1
ATOM 10103 C CA . LEU E 1 227 ? 14.966 45.821 172.624 1.00 34.95 252 LEU E CA 1
ATOM 10104 C C . LEU E 1 227 ? 13.567 45.800 173.226 1.00 40.83 252 LEU E C 1
ATOM 10105 O O . LEU E 1 227 ? 12.577 45.579 172.519 1.00 34.09 252 LEU E O 1
ATOM 10110 N N . PHE E 1 228 ? 13.463 46.037 174.532 1.00 38.62 253 PHE E N 1
ATOM 10111 C CA . PHE E 1 228 ? 12.200 45.926 175.249 1.00 38.90 253 PHE E CA 1
ATOM 10112 C C . PHE E 1 228 ? 11.526 47.272 175.485 1.00 43.83 253 PHE E C 1
ATOM 10113 O O . PHE E 1 228 ? 10.581 47.341 176.277 1.00 47.66 253 PHE E O 1
ATOM 10121 N N . GLU E 1 229 ? 11.970 48.330 174.801 1.00 47.92 254 GLU E N 1
ATOM 10122 C CA . GLU E 1 229 ? 11.570 49.690 175.165 1.00 59.14 254 GLU E CA 1
ATOM 10123 C C . GLU E 1 229 ? 10.054 49.857 175.169 1.00 52.99 254 GLU E C 1
ATOM 10124 O O . GLU E 1 229 ? 9.478 50.371 176.135 1.00 55.84 254 GLU E O 1
ATOM 10130 N N . SER E 1 230 ? 9.386 49.432 174.097 1.00 52.41 255 SER E N 1
ATOM 10131 C CA . SER E 1 230 ? 7.943 49.582 173.974 1.00 52.58 255 SER E CA 1
ATOM 10132 C C . SER E 1 230 ? 7.189 48.298 174.302 1.00 48.22 255 SER E C 1
ATOM 10133 O O . SER E 1 230 ? 6.053 48.121 173.851 1.00 55.68 255 SER E O 1
ATOM 10136 N N . SER E 1 231 ? 7.792 47.405 175.079 1.00 47.84 256 SER E N 1
ATOM 10137 C CA . SER E 1 231 ? 7.170 46.147 175.463 1.00 49.91 256 SER E CA 1
ATOM 10138 C C . SER E 1 231 ? 6.938 46.132 176.966 1.00 52.22 256 SER E C 1
ATOM 10139 O O . SER E 1 231 ? 7.849 46.437 177.743 1.00 53.29 256 SER E O 1
ATOM 10142 N N . ASP E 1 232 ? 5.718 45.787 177.370 1.00 58.72 257 ASP E N 1
ATOM 10143 C CA . ASP E 1 232 ? 5.401 45.546 178.775 1.00 65.05 257 ASP E CA 1
ATOM 10144 C C . ASP E 1 232 ? 5.750 44.092 179.066 1.00 55.65 257 ASP E C 1
ATOM 10145 O O . ASP E 1 232 ? 5.004 43.179 178.707 1.00 49.31 257 ASP E O 1
ATOM 10150 N N . ILE E 1 233 ? 6.901 43.869 179.710 1.00 54.39 258 ILE E N 1
ATOM 10151 C CA . ILE E 1 233 ? 7.385 42.504 179.912 1.00 59.07 258 ILE E CA 1
ATOM 10152 C C . ILE E 1 233 ? 6.731 41.813 181.095 1.00 55.99 258 ILE E C 1
ATOM 10153 O O . ILE E 1 233 ? 7.060 40.654 181.380 1.00 49.17 258 ILE E O 1
ATOM 10158 N N . SER E 1 234 ? 5.818 42.482 181.793 1.00 59.54 259 SER E N 1
ATOM 10159 C CA . SER E 1 234 ? 4.972 41.832 182.782 1.00 60.87 259 SER E CA 1
ATOM 10160 C C . SER E 1 234 ? 3.689 41.286 182.172 1.00 51.56 259 SER E C 1
ATOM 10161 O O . SER E 1 234 ? 2.880 40.689 182.890 1.00 48.87 259 SER E O 1
ATOM 10164 N N . VAL E 1 235 ? 3.492 41.471 180.869 1.00 54.43 260 VAL E N 1
ATOM 10165 C CA . VAL E 1 235 ? 2.243 41.136 180.198 1.00 56.07 260 VAL E CA 1
ATOM 10166 C C . VAL E 1 235 ? 2.562 40.513 178.846 1.00 57.17 260 VAL E C 1
ATOM 10167 O O . VAL E 1 235 ? 3.467 40.966 178.138 1.00 57.34 260 VAL E O 1
ATOM 10171 N N . ASP E 1 236 ? 1.829 39.460 178.497 1.00 58.34 261 ASP E N 1
ATOM 10172 C CA . ASP E 1 236 ? 1.767 38.958 177.132 1.00 60.43 261 ASP E CA 1
ATOM 10173 C C . ASP E 1 236 ? 0.371 39.229 176.592 1.00 65.14 261 ASP E C 1
ATOM 10174 O O . ASP E 1 236 ? -0.624 38.864 177.226 1.00 62.52 261 ASP E O 1
ATOM 10179 N N . LYS E 1 237 ? 0.298 39.875 175.431 1.00 64.66 262 LYS E N 1
ATOM 10180 C CA . LYS E 1 237 ? -0.974 40.318 174.879 1.00 60.64 262 LYS E CA 1
ATOM 10181 C C . LYS E 1 237 ? -1.552 39.356 173.850 1.00 59.13 262 LYS E C 1
ATOM 10182 O O . LYS E 1 237 ? -2.656 39.597 173.352 1.00 65.78 262 LYS E O 1
ATOM 10188 N N . GLY E 1 238 ? -0.848 38.275 173.525 1.00 55.35 263 GLY E N 1
ATOM 10189 C CA . GLY E 1 238 ? -1.367 37.301 172.585 1.00 54.20 263 GLY E CA 1
ATOM 10190 C C . GLY E 1 238 ? -0.297 36.452 171.931 1.00 60.78 263 GLY E C 1
ATOM 10191 O O . GLY E 1 238 ? 0.848 36.887 171.788 1.00 72.00 263 GLY E O 1
ATOM 10192 N N . GLY E 1 239 ? -0.663 35.237 171.523 1.00 58.90 264 GLY E N 1
ATOM 10193 C CA . GLY E 1 239 ? 0.295 34.334 170.919 1.00 47.53 264 GLY E CA 1
ATOM 10194 C C . GLY E 1 239 ? 1.252 33.764 171.954 1.00 57.24 264 GLY E C 1
ATOM 10195 O O . GLY E 1 239 ? 0.943 33.647 173.144 1.00 58.23 264 GLY E O 1
ATOM 10196 N N . ALA E 1 240 ? 2.439 33.396 171.473 1.00 57.79 265 ALA E N 1
ATOM 10197 C CA . ALA E 1 240 ? 3.491 32.933 172.366 1.00 57.38 265 ALA E CA 1
ATOM 10198 C C . ALA E 1 240 ? 3.829 34.018 173.383 1.00 57.30 265 ALA E C 1
ATOM 10199 O O . ALA E 1 240 ? 3.729 35.213 173.101 1.00 57.91 265 ALA E O 1
ATOM 10201 N N . VAL E 1 241 ? 4.222 33.592 174.582 1.00 53.66 266 VAL E N 1
ATOM 10202 C CA . VAL E 1 241 ? 4.560 34.543 175.632 1.00 51.25 266 VAL E CA 1
ATOM 10203 C C . VAL E 1 241 ? 5.853 35.251 175.250 1.00 59.27 266 VAL E C 1
ATOM 10204 O O . VAL E 1 241 ? 6.884 34.616 175.002 1.00 61.01 266 VAL E O 1
ATOM 10208 N N . GLY E 1 242 ? 5.796 36.580 175.176 1.00 59.15 267 GLY E N 1
ATOM 10209 C CA . GLY E 1 242 ? 6.866 37.354 174.583 1.00 50.24 267 GLY E CA 1
ATOM 10210 C C . GLY E 1 242 ? 6.643 37.508 173.093 1.00 46.84 267 GLY E C 1
ATOM 10211 O O . GLY E 1 242 ? 5.511 37.732 172.652 1.00 47.59 267 GLY E O 1
ATOM 10212 N N . CYS E 1 243 ? 7.705 37.376 172.304 1.00 45.26 268 CYS E N 1
ATOM 10213 C CA . CYS E 1 243 ? 7.612 37.448 170.853 1.00 41.60 268 CYS E CA 1
ATOM 10214 C C . CYS E 1 243 ? 8.427 36.322 170.240 1.00 41.20 268 CYS E C 1
ATOM 10215 O O . CYS E 1 243 ? 9.614 36.173 170.548 1.00 43.04 268 CYS E O 1
ATOM 10218 N N . MET E 1 244 ? 7.798 35.544 169.361 1.00 46.61 269 MET E N 1
ATOM 10219 C CA . MET E 1 244 ? 8.467 34.440 168.682 1.00 55.07 269 MET E CA 1
ATOM 10220 C C . MET E 1 244 ? 8.253 34.516 167.175 1.00 55.21 269 MET E C 1
ATOM 10221 O O . MET E 1 244 ? 7.979 33.510 166.515 1.00 55.87 269 MET E O 1
ATOM 10226 N N . SER E 1 245 ? 8.378 35.723 166.618 1.00 48.43 270 SER E N 1
ATOM 10227 C CA . SER E 1 245 ? 8.430 36.028 165.188 1.00 46.55 270 SER E CA 1
ATOM 10228 C C . SER E 1 245 ? 7.089 35.897 164.470 1.00 46.49 270 SER E C 1
ATOM 10229 O O . SER E 1 245 ? 7.047 36.075 163.247 1.00 43.68 270 SER E O 1
ATOM 10232 N N . ALA E 1 246 ? 5.996 35.605 165.172 1.00 46.51 271 ALA E N 1
ATOM 10233 C CA . ALA E 1 246 ? 4.713 35.393 164.514 1.00 53.48 271 ALA E CA 1
ATOM 10234 C C . ALA E 1 246 ? 4.065 36.720 164.136 1.00 54.02 271 ALA E C 1
ATOM 10235 O O . ALA E 1 246 ? 4.054 37.671 164.924 1.00 51.03 271 ALA E O 1
ATOM 10237 N N . LEU E 1 247 ? 3.507 36.771 162.922 1.00 52.28 272 LEU E N 1
ATOM 10238 C CA . LEU E 1 247 ? 2.944 38.017 162.408 1.00 46.88 272 LEU E CA 1
ATOM 10239 C C . LEU E 1 247 ? 1.686 38.430 163.161 1.00 51.13 272 LEU E C 1
ATOM 10240 O O . LEU E 1 247 ? 1.446 39.628 163.348 1.00 41.78 272 LEU E O 1
ATOM 10245 N N . ASP E 1 248 ? 0.875 37.468 163.596 1.00 57.65 273 ASP E N 1
ATOM 10246 C CA . ASP E 1 248 ? -0.346 37.759 164.336 1.00 64.57 273 ASP E CA 1
ATOM 10247 C C . ASP E 1 248 ? -0.114 37.863 165.839 1.00 60.65 273 ASP E C 1
ATOM 10248 O O . ASP E 1 248 ? -1.085 37.926 166.601 1.00 60.35 273 ASP E O 1
ATOM 10253 N N . ASP E 1 249 ? 1.143 37.878 166.280 1.00 58.37 274 ASP E N 1
ATOM 10254 C CA . ASP E 1 249 ? 1.460 38.069 167.689 1.00 55.08 274 ASP E CA 1
ATOM 10255 C C . ASP E 1 249 ? 1.496 39.560 167.995 1.00 52.29 274 ASP E C 1
ATOM 10256 O O . ASP E 1 249 ? 2.291 40.285 167.384 1.00 55.74 274 ASP E O 1
ATOM 10261 N N . PRO E 1 250 ? 0.675 40.056 168.925 1.00 57.93 275 PRO E N 1
ATOM 10262 C CA . PRO E 1 250 ? 0.630 41.509 169.163 1.00 53.50 275 PRO E CA 1
ATOM 10263 C C . PRO E 1 250 ? 1.905 42.077 169.762 1.00 53.85 275 PRO E C 1
ATOM 10264 O O . PRO E 1 250 ? 2.100 43.298 169.704 1.00 53.07 275 PRO E O 1
ATOM 10268 N N . ASP E 1 251 ? 2.779 41.245 170.328 1.00 50.19 276 ASP E N 1
ATOM 10269 C CA . ASP E 1 251 ? 3.959 41.739 171.026 1.00 56.01 276 ASP E CA 1
ATOM 10270 C C . ASP E 1 251 ? 5.184 41.866 170.132 1.00 54.85 276 ASP E C 1
ATOM 10271 O O . ASP E 1 251 ? 6.136 42.560 170.505 1.00 61.33 276 ASP E O 1
ATOM 10276 N N . CYS E 1 252 ? 5.185 41.219 168.972 1.00 47.70 277 CYS E N 1
ATOM 10277 C CA . CYS E 1 252 ? 6.323 41.227 168.057 1.00 45.27 277 CYS E CA 1
ATOM 10278 C C . CYS E 1 252 ? 6.556 42.557 167.336 1.00 48.07 277 CYS E C 1
ATOM 10279 O O . CYS E 1 252 ? 7.718 42.888 167.060 1.00 50.96 277 CYS E O 1
ATOM 10282 N N . PRO E 1 253 ? 5.518 43.334 166.982 1.00 46.59 278 PRO E N 1
ATOM 10283 C CA . PRO E 1 253 ? 5.785 44.611 166.289 1.00 51.57 278 PRO E CA 1
ATOM 10284 C C . PRO E 1 253 ? 6.768 45.523 167.007 1.00 51.76 278 PRO E C 1
ATOM 10285 O O . PRO E 1 253 ? 7.674 46.076 166.370 1.00 50.09 278 PRO E O 1
ATOM 10289 N N . ALA E 1 254 ? 6.617 45.692 168.322 1.00 49.72 279 ALA E N 1
ATOM 10290 C CA . ALA E 1 254 ? 7.570 46.504 169.072 1.00 51.12 279 ALA E CA 1
ATOM 10291 C C . ALA E 1 254 ? 8.969 45.906 169.012 1.00 52.83 279 ALA E C 1
ATOM 10292 O O . ALA E 1 254 ? 9.958 46.632 168.860 1.00 54.44 279 ALA E O 1
ATOM 10294 N N . VAL E 1 255 ? 9.069 44.580 169.119 1.00 42.81 280 VAL E N 1
ATOM 10295 C CA . VAL E 1 255 ? 10.374 43.925 169.098 1.00 48.97 280 VAL E CA 1
ATOM 10296 C C . VAL E 1 255 ? 11.014 44.053 167.722 1.00 42.89 280 VAL E C 1
ATOM 10297 O O . VAL E 1 255 ? 12.190 44.415 167.597 1.00 44.61 280 VAL E O 1
ATOM 10301 N N . PHE E 1 256 ? 10.250 43.760 166.666 1.00 34.16 281 PHE E N 1
ATOM 10302 C CA . PHE E 1 256 ? 10.808 43.812 165.319 1.00 43.28 281 PHE E CA 1
ATOM 10303 C C . PHE E 1 256 ? 11.190 45.233 164.924 1.00 47.68 281 PHE E C 1
ATOM 10304 O O . PHE E 1 256 ? 12.118 45.422 164.129 1.00 47.40 281 PHE E O 1
ATOM 10312 N N . ARG E 1 257 ? 10.498 46.237 165.465 1.00 48.72 282 ARG E N 1
ATOM 10313 C CA . ARG E 1 257 ? 10.942 47.615 165.283 1.00 43.71 282 ARG E CA 1
ATOM 10314 C C . ARG E 1 257 ? 12.293 47.838 165.950 1.00 46.18 282 ARG E C 1
ATOM 10315 O O . ARG E 1 257 ? 13.193 48.455 165.367 1.00 38.55 282 ARG E O 1
ATOM 10323 N N . ALA E 1 258 ? 12.454 47.331 167.175 1.00 42.83 283 ALA E N 1
ATOM 10324 C CA . ALA E 1 258 ? 13.739 47.437 167.856 1.00 36.06 283 ALA E CA 1
ATOM 10325 C C . ALA E 1 258 ? 14.820 46.634 167.144 1.00 34.99 283 ALA E C 1
ATOM 10326 O O . ALA E 1 258 ? 16.007 46.971 167.240 1.00 36.38 283 ALA E O 1
ATOM 10328 N N . LEU E 1 259 ? 14.436 45.575 166.431 1.00 40.61 284 LEU E N 1
ATOM 10329 C CA . LEU E 1 259 ? 15.400 44.813 165.649 1.00 45.87 284 LEU E CA 1
ATOM 10330 C C . LEU E 1 259 ? 15.745 45.502 164.338 1.00 44.96 284 LEU E C 1
ATOM 10331 O O . LEU E 1 259 ? 16.835 45.287 163.799 1.00 43.90 284 LEU E O 1
ATOM 10336 N N . GLY E 1 260 ? 14.840 46.323 163.814 1.00 45.38 285 GLY E N 1
ATOM 10337 C CA . GLY E 1 260 ? 15.010 46.889 162.494 1.00 50.52 285 GLY E CA 1
ATOM 10338 C C . GLY E 1 260 ? 14.419 46.062 161.378 1.00 54.26 285 GLY E C 1
ATOM 10339 O O . GLY E 1 260 ? 14.811 46.239 160.219 1.00 55.57 285 GLY E O 1
ATOM 10340 N N . LEU E 1 261 ? 13.491 45.163 161.689 1.00 44.52 286 LEU E N 1
ATOM 10341 C CA . LEU E 1 261 ? 12.869 44.289 160.709 1.00 43.94 286 LEU E CA 1
ATOM 10342 C C . LEU E 1 261 ? 11.406 44.664 160.519 1.00 43.68 286 LEU E C 1
ATOM 10343 O O . LEU E 1 261 ? 10.724 45.077 161.461 1.00 48.26 286 LEU E O 1
ATOM 10348 N N . ASN E 1 262 ? 10.930 44.520 159.286 1.00 43.22 287 ASN E N 1
ATOM 10349 C CA . ASN E 1 262 ? 9.500 44.560 159.019 1.00 47.39 287 ASN E CA 1
ATOM 10350 C C . ASN E 1 262 ? 8.898 43.228 159.445 1.00 45.61 287 ASN E C 1
ATOM 10351 O O . ASN E 1 262 ? 9.278 42.177 158.918 1.00 50.89 287 ASN E O 1
ATOM 10356 N N . LEU E 1 263 ? 7.978 43.259 160.408 1.00 41.34 288 LEU E N 1
ATOM 10357 C CA . LEU E 1 263 ? 7.285 42.030 160.772 1.00 51.63 288 LEU E CA 1
ATOM 10358 C C . LEU E 1 263 ? 6.372 41.623 159.623 1.00 57.33 288 LEU E C 1
ATOM 10359 O O . LEU E 1 263 ? 6.623 40.621 158.946 1.00 60.05 288 LEU E O 1
ATOM 10364 N N . ALA E 1 264 ? 5.319 42.399 159.391 1.00 53.95 289 ALA E N 1
ATOM 10365 C CA . ALA E 1 264 ? 4.490 42.232 158.210 1.00 60.08 289 ALA E CA 1
ATOM 10366 C C . ALA E 1 264 ? 4.969 43.203 157.133 1.00 69.34 289 ALA E C 1
ATOM 10367 O O . ALA E 1 264 ? 6.019 43.838 157.263 1.00 72.92 289 ALA E O 1
ATOM 10369 N N . ASP E 1 265 ? 4.206 43.327 156.052 1.00 69.46 290 ASP E N 1
ATOM 10370 C CA . ASP E 1 265 ? 4.530 44.311 155.030 1.00 68.24 290 ASP E CA 1
ATOM 10371 C C . ASP E 1 265 ? 4.301 45.717 155.571 1.00 58.47 290 ASP E C 1
ATOM 10372 O O . ASP E 1 265 ? 3.302 45.986 156.244 1.00 54.18 290 ASP E O 1
ATOM 10377 N N . SER E 1 266 ? 5.245 46.616 155.283 1.00 56.83 291 SER E N 1
ATOM 10378 C CA . SER E 1 266 ? 5.112 47.995 155.746 1.00 67.05 291 SER E CA 1
ATOM 10379 C C . SER E 1 266 ? 3.945 48.695 155.059 1.00 73.98 291 SER E C 1
ATOM 10380 O O . SER E 1 266 ? 3.182 49.422 155.705 1.00 73.30 291 SER E O 1
ATOM 10383 N N . ALA E 1 267 ? 3.792 48.486 153.757 1.00 73.22 292 ALA E N 1
ATOM 10384 C CA . ALA E 1 267 ? 2.696 49.035 152.980 1.00 77.19 292 ALA E CA 1
ATOM 10385 C C . ALA E 1 267 ? 2.037 47.922 152.180 1.00 79.39 292 ALA E C 1
ATOM 10386 O O . ALA E 1 267 ? 2.673 46.903 151.891 1.00 73.41 292 ALA E O 1
ATOM 10388 N N . PRO E 1 268 ? 0.759 48.075 151.833 1.00 76.87 293 PRO E N 1
ATOM 10389 C CA . PRO E 1 268 ? 0.104 47.078 150.972 1.00 80.70 293 PRO E CA 1
ATOM 10390 C C . PRO E 1 268 ? 0.854 46.914 149.659 1.00 77.48 293 PRO E C 1
ATOM 10391 O O . PRO E 1 268 ? 0.983 47.856 148.873 1.00 69.32 293 PRO E O 1
ATOM 10395 N N . GLY E 1 269 ? 1.360 45.704 149.431 1.00 78.47 294 GLY E N 1
ATOM 10396 C CA . GLY E 1 269 ? 2.151 45.412 148.257 1.00 74.95 294 GLY E CA 1
ATOM 10397 C C . GLY E 1 269 ? 3.634 45.668 148.400 1.00 76.82 294 GLY E C 1
ATOM 10398 O O . GLY E 1 269 ? 4.374 45.483 147.425 1.00 74.57 294 GLY E O 1
ATOM 10399 N N . ALA E 1 270 ? 4.096 46.086 149.583 1.00 79.20 295 ALA E N 1
ATOM 10400 C CA . ALA E 1 270 ? 5.517 46.362 149.767 1.00 74.13 295 ALA E CA 1
ATOM 10401 C C . ALA E 1 270 ? 6.362 45.107 149.595 1.00 74.47 295 ALA E C 1
ATOM 10402 O O . ALA E 1 270 ? 7.518 45.196 149.165 1.00 70.87 295 ALA E O 1
ATOM 10404 N N . ASN E 1 271 ? 5.808 43.939 149.929 1.00 76.20 296 ASN E N 1
ATOM 10405 C CA . ASN E 1 271 ? 6.493 42.656 149.763 1.00 71.56 296 ASN E CA 1
ATOM 10406 C C . ASN E 1 271 ? 7.785 42.593 150.576 1.00 57.58 296 ASN E C 1
ATOM 10407 O O . ASN E 1 271 ? 8.725 41.882 150.214 1.00 63.46 296 ASN E O 1
ATOM 10412 N N . ASP E 1 272 ? 7.842 43.329 151.687 1.00 47.07 297 ASP E N 1
ATOM 10413 C CA . ASP E 1 272 ? 9.063 43.452 152.474 1.00 54.27 297 ASP E CA 1
ATOM 10414 C C . ASP E 1 272 ? 8.949 42.831 153.862 1.00 55.17 297 ASP E C 1
ATOM 10415 O O . ASP E 1 272 ? 9.802 43.093 154.717 1.00 36.04 297 ASP E O 1
ATOM 10420 N N . ALA E 1 273 ? 7.920 42.022 154.110 1.00 53.90 298 ALA E N 1
ATOM 10421 C CA . ALA E 1 273 ? 7.810 41.330 155.387 1.00 51.79 298 ALA E CA 1
ATOM 10422 C C . ALA E 1 273 ? 9.017 40.425 155.599 1.00 54.37 298 ALA E C 1
ATOM 10423 O O . ALA E 1 273 ? 9.387 39.646 154.716 1.00 57.71 298 ALA E O 1
ATOM 10425 N N . GLY E 1 274 ? 9.640 40.543 156.769 1.00 51.09 299 GLY E N 1
ATOM 10426 C CA . GLY E 1 274 ? 10.795 39.726 157.081 1.00 51.03 299 GLY E CA 1
ATOM 10427 C C . GLY E 1 274 ? 12.109 40.237 156.542 1.00 42.15 299 GLY E C 1
ATOM 10428 O O . GLY E 1 274 ? 13.081 39.477 156.490 1.00 38.57 299 GLY E O 1
ATOM 10429 N N . LYS E 1 275 ? 12.175 41.498 156.142 1.00 39.95 300 LYS E N 1
ATOM 10430 C CA . LYS E 1 275 ? 13.374 42.111 155.598 1.00 40.86 300 LYS E CA 1
ATOM 10431 C C . LYS E 1 275 ? 13.646 43.414 156.332 1.00 42.93 300 LYS E C 1
ATOM 10432 O O . LYS E 1 275 ? 12.744 43.981 156.957 1.00 47.91 300 LYS E O 1
ATOM 10438 N N . PRO E 1 276 ? 14.887 43.904 156.298 1.00 44.12 301 PRO E N 1
ATOM 10439 C CA . PRO E 1 276 ? 15.220 45.111 157.069 1.00 45.70 301 PRO E CA 1
ATOM 10440 C C . PRO E 1 276 ? 14.472 46.341 156.574 1.00 48.38 301 PRO E C 1
ATOM 10441 O O . PRO E 1 276 ? 14.314 46.557 155.370 1.00 57.72 301 PRO E O 1
ATOM 10445 N N . SER E 1 277 ? 14.013 47.155 157.530 1.00 47.57 302 SER E N 1
ATOM 10446 C CA . SER E 1 277 ? 13.352 48.416 157.214 1.00 54.66 302 SER E CA 1
ATOM 10447 C C . SER E 1 277 ? 14.341 49.532 156.896 1.00 51.41 302 SER E C 1
ATOM 10448 O O . SER E 1 277 ? 13.968 50.502 156.227 1.00 53.90 302 SER E O 1
ATOM 10451 N N . ARG E 1 278 ? 15.576 49.424 157.384 1.00 56.27 303 ARG E N 1
ATOM 10452 C CA . ARG E 1 278 ? 16.676 50.290 156.957 1.00 50.66 303 ARG E CA 1
ATOM 10453 C C . ARG E 1 278 ? 17.930 49.439 156.965 1.00 45.04 303 ARG E C 1
ATOM 10454 O O . ARG E 1 278 ? 18.603 49.308 157.997 1.00 56.06 303 ARG E O 1
ATOM 10462 N N . PRO E 1 279 ? 18.272 48.826 155.831 1.00 46.15 304 PRO E N 1
ATOM 10463 C CA . PRO E 1 279 ? 19.369 47.849 155.815 1.00 41.75 304 PRO E CA 1
ATOM 10464 C C . PRO E 1 279 ? 20.671 48.439 156.337 1.00 41.28 304 PRO E C 1
ATOM 10465 O O . PRO E 1 279 ? 21.023 49.583 156.042 1.00 38.79 304 PRO E O 1
ATOM 10469 N N . GLY E 1 280 ? 21.384 47.637 157.128 1.00 34.63 305 GLY E N 1
ATOM 10470 C CA . GLY E 1 280 ? 22.598 48.071 157.779 1.00 29.54 305 GLY E CA 1
ATOM 10471 C C . GLY E 1 280 ? 22.395 48.742 159.119 1.00 39.24 305 GLY E C 1
ATOM 10472 O O . GLY E 1 280 ? 23.372 48.920 159.859 1.00 37.40 305 GLY E O 1
ATOM 10473 N N . VAL E 1 281 ? 21.163 49.112 159.459 1.00 40.42 306 VAL E N 1
ATOM 10474 C CA . VAL E 1 281 ? 20.855 49.816 160.698 1.00 43.35 306 VAL E CA 1
ATOM 10475 C C . VAL E 1 281 ? 19.876 48.976 161.506 1.00 42.60 306 VAL E C 1
ATOM 10476 O O . VAL E 1 281 ? 18.814 48.594 161.001 1.00 41.55 306 VAL E O 1
ATOM 10480 N N . SER E 1 282 ? 20.237 48.688 162.755 1.00 39.27 307 SER E N 1
ATOM 10481 C CA . SER E 1 282 ? 19.338 48.033 163.696 1.00 39.32 307 SER E CA 1
ATOM 10482 C C . SER E 1 282 ? 19.430 48.742 165.041 1.00 37.38 307 SER E C 1
ATOM 10483 O O . SER E 1 282 ? 20.515 48.806 165.633 1.00 43.62 307 SER E O 1
ATOM 10486 N N . PRO E 1 283 ? 18.321 49.286 165.551 1.00 33.78 308 PRO E N 1
ATOM 10487 C CA . PRO E 1 283 ? 18.400 50.146 166.748 1.00 29.85 308 PRO E CA 1
ATOM 10488 C C . PRO E 1 283 ? 19.028 49.491 167.970 1.00 36.37 308 PRO E C 1
ATOM 10489 O O . PRO E 1 283 ? 19.561 50.207 168.825 1.00 50.42 308 PRO E O 1
ATOM 10493 N N . ILE E 1 284 ? 18.994 48.159 168.089 1.00 32.04 309 ILE E N 1
ATOM 10494 C CA . ILE E 1 284 ? 19.592 47.516 169.260 1.00 40.83 309 ILE E CA 1
ATOM 10495 C C . ILE E 1 284 ? 21.105 47.400 169.170 1.00 40.81 309 ILE E C 1
ATOM 10496 O O . ILE E 1 284 ? 21.752 47.107 170.183 1.00 42.14 309 ILE E O 1
ATOM 10501 N N . PHE E 1 285 ? 21.691 47.630 167.998 1.00 34.50 310 PHE E N 1
ATOM 10502 C CA . PHE E 1 285 ? 23.120 47.449 167.779 1.00 33.18 310 PHE E CA 1
ATOM 10503 C C . PHE E 1 285 ? 23.797 48.802 167.607 1.00 41.52 310 PHE E C 1
ATOM 10504 O O . PHE E 1 285 ? 23.382 49.605 166.765 1.00 46.84 310 PHE E O 1
ATOM 10512 N N . SER E 1 286 ? 24.845 49.042 168.391 1.00 39.93 311 SER E N 1
ATOM 10513 C CA . SER E 1 286 ? 25.595 50.287 168.308 1.00 41.22 311 SER E CA 1
ATOM 10514 C C . SER E 1 286 ? 27.055 50.011 168.636 1.00 34.18 311 SER E C 1
ATOM 10515 O O . SER E 1 286 ? 27.410 48.950 169.155 1.00 43.48 311 SER E O 1
ATOM 10518 N N . VAL E 1 287 ? 27.902 50.985 168.323 1.00 41.79 312 VAL E N 1
ATOM 10519 C CA . VAL E 1 287 ? 29.322 50.919 168.642 1.00 38.35 312 VAL E CA 1
ATOM 10520 C C . VAL E 1 287 ? 29.537 51.487 170.035 1.00 46.28 312 VAL E C 1
ATOM 10521 O O . VAL E 1 287 ? 28.918 52.486 170.419 1.00 47.40 312 VAL E O 1
ATOM 10525 N N . GLY E 1 288 ? 30.420 50.847 170.800 1.00 40.51 313 GLY E N 1
ATOM 10526 C CA . GLY E 1 288 ? 30.772 51.332 172.112 1.00 39.26 313 GLY E CA 1
ATOM 10527 C C . GLY E 1 288 ? 32.273 51.297 172.316 1.00 36.53 313 GLY E C 1
ATOM 10528 O O . GLY E 1 288 ? 33.002 50.577 171.634 1.00 33.92 313 GLY E O 1
ATOM 10529 N N . ALA E 1 289 ? 32.725 52.104 173.269 1.00 41.34 314 ALA E N 1
ATOM 10530 C CA . ALA E 1 289 ? 34.128 52.082 173.651 1.00 50.63 314 ALA E CA 1
ATOM 10531 C C . ALA E 1 289 ? 34.452 50.776 174.364 1.00 49.96 314 ALA E C 1
ATOM 10532 O O . ALA E 1 289 ? 33.640 50.250 175.130 1.00 50.09 314 ALA E O 1
ATOM 10534 N N . ALA E 1 290 ? 35.643 50.245 174.099 1.00 49.76 315 ALA E N 1
ATOM 10535 C CA . ALA E 1 290 ? 36.082 49.000 174.708 1.00 51.60 315 ALA E CA 1
ATOM 10536 C C . ALA E 1 290 ? 37.521 49.150 175.174 1.00 57.64 315 ALA E C 1
ATOM 10537 O O . ALA E 1 290 ? 38.257 50.026 174.711 1.00 60.55 315 ALA E O 1
ATOM 10539 N N . ALA E 1 291 ? 37.911 48.284 176.109 1.00 51.60 316 ALA E N 1
ATOM 10540 C CA . ALA E 1 291 ? 39.283 48.272 176.597 1.00 57.01 316 ALA E CA 1
ATOM 10541 C C . ALA E 1 291 ? 40.249 48.076 175.436 1.00 58.93 316 ALA E C 1
ATOM 10542 O O . ALA E 1 291 ? 40.032 47.226 174.568 1.00 69.20 316 ALA E O 1
ATOM 10544 N N . SER E 1 292 ? 41.313 48.873 175.419 1.00 54.03 317 SER E N 1
ATOM 10545 C CA . SER E 1 292 ? 42.193 48.917 174.259 1.00 52.87 317 SER E CA 1
ATOM 10546 C C . SER E 1 292 ? 43.049 47.661 174.173 1.00 52.79 317 SER E C 1
ATOM 10547 O O . SER E 1 292 ? 43.710 47.275 175.142 1.00 50.73 317 SER E O 1
ATOM 10550 N N . LYS E 1 293 ? 43.035 47.026 173.003 1.00 48.62 318 LYS E N 1
ATOM 10551 C CA . LYS E 1 293 ? 43.920 45.911 172.702 1.00 53.95 318 LYS E CA 1
ATOM 10552 C C . LYS E 1 293 ? 45.259 46.365 172.138 1.00 60.31 318 LYS E C 1
ATOM 10553 O O . LYS E 1 293 ? 46.083 45.519 171.775 1.00 53.01 318 LYS E O 1
ATOM 10559 N N . VAL E 1 294 ? 45.486 47.672 172.039 1.00 65.20 319 VAL E N 1
ATOM 10560 C CA . VAL E 1 294 ? 46.803 48.194 171.691 1.00 76.18 319 VAL E CA 1
ATOM 10561 C C . VAL E 1 294 ? 47.713 47.974 172.895 1.00 85.57 319 VAL E C 1
ATOM 10562 O O . VAL E 1 294 ? 47.549 48.623 173.932 1.00 86.73 319 VAL E O 1
ATOM 10566 N N . ALA E 1 295 ? 48.663 47.049 172.762 1.00 88.34 320 ALA E N 1
ATOM 10567 C CA . ALA E 1 295 ? 49.485 46.628 173.891 1.00 85.60 320 ALA E CA 1
ATOM 10568 C C . ALA E 1 295 ? 50.221 47.813 174.502 1.00 78.31 320 ALA E C 1
ATOM 10569 O O . ALA E 1 295 ? 50.943 48.537 173.808 1.00 75.96 320 ALA E O 1
ATOM 10571 N N . GLY E 1 296 ? 50.029 48.013 175.801 1.00 68.62 321 GLY E N 1
ATOM 10572 C CA . GLY E 1 296 ? 50.704 49.076 176.509 1.00 58.96 321 GLY E CA 1
ATOM 10573 C C . GLY E 1 296 ? 52.088 48.662 176.976 1.00 53.32 321 GLY E C 1
ATOM 10574 O O . GLY E 1 296 ? 52.361 47.490 177.219 1.00 55.77 321 GLY E O 1
ATOM 10575 N N . GLY E 1 297 ? 52.967 49.652 177.090 1.00 54.92 322 GLY E N 1
ATOM 10576 C CA . GLY E 1 297 ? 54.304 49.434 177.598 1.00 54.71 322 GLY E CA 1
ATOM 10577 C C . GLY E 1 297 ? 54.331 49.429 179.113 1.00 55.25 322 GLY E C 1
ATOM 10578 O O . GLY E 1 297 ? 53.303 49.302 179.784 1.00 59.04 322 GLY E O 1
ATOM 10579 N N . LYS E 1 298 ? 55.539 49.572 179.652 1.00 54.82 323 LYS E N 1
ATOM 10580 C CA . LYS E 1 298 ? 55.770 49.608 181.096 1.00 57.06 323 LYS E CA 1
ATOM 10581 C C . LYS E 1 298 ? 55.268 48.342 181.781 1.00 79.35 323 LYS E C 1
ATOM 10582 O O . LYS E 1 298 ? 55.968 47.755 182.605 1.00 91.84 323 LYS E O 1
ATOM 10588 N N . LYS F 1 4 ? 94.546 42.741 208.576 1.00 81.39 29 LYS F N 1
ATOM 10589 C CA . LYS F 1 4 ? 94.833 42.739 207.146 1.00 83.95 29 LYS F CA 1
ATOM 10590 C C . LYS F 1 4 ? 93.771 41.947 206.389 1.00 86.24 29 LYS F C 1
ATOM 10591 O O . LYS F 1 4 ? 93.246 40.954 206.895 1.00 84.67 29 LYS F O 1
ATOM 10597 N N . THR F 1 5 ? 93.461 42.387 205.173 1.00 84.61 30 THR F N 1
ATOM 10598 C CA . THR F 1 5 ? 92.357 41.845 204.397 1.00 74.08 30 THR F CA 1
ATOM 10599 C C . THR F 1 5 ? 92.847 41.293 203.064 1.00 67.14 30 THR F C 1
ATOM 10600 O O . THR F 1 5 ? 93.966 41.559 202.618 1.00 58.56 30 THR F O 1
ATOM 10604 N N . GLN F 1 6 ? 91.973 40.511 202.428 1.00 64.58 31 GLN F N 1
ATOM 10605 C CA . GLN F 1 6 ? 92.169 39.955 201.103 1.00 67.34 31 GLN F CA 1
ATOM 10606 C C . GLN F 1 6 ? 90.999 40.334 200.203 1.00 70.71 31 GLN F C 1
ATOM 10607 O O . GLN F 1 6 ? 89.856 40.396 200.671 1.00 78.39 31 GLN F O 1
ATOM 10613 N N . PRO F 1 7 ? 91.247 40.609 198.923 1.00 64.28 32 PRO F N 1
ATOM 10614 C CA . PRO F 1 7 ? 90.142 40.958 198.020 1.00 60.53 32 PRO F CA 1
ATOM 10615 C C . PRO F 1 7 ? 89.170 39.798 197.848 1.00 57.61 32 PRO F C 1
ATOM 10616 O O . PRO F 1 7 ? 89.562 38.630 197.828 1.00 55.54 32 PRO F O 1
ATOM 10620 N N . VAL F 1 8 ? 87.886 40.138 197.735 1.00 46.14 33 VAL F N 1
ATOM 10621 C CA . VAL F 1 8 ? 86.810 39.167 197.569 1.00 49.05 33 VAL F CA 1
ATOM 10622 C C . VAL F 1 8 ? 85.950 39.597 196.389 1.00 51.93 33 VAL F C 1
ATOM 10623 O O . VAL F 1 8 ? 85.700 40.793 196.197 1.00 47.88 33 VAL F O 1
ATOM 10627 N N . ALA F 1 9 ? 85.493 38.623 195.603 1.00 51.95 34 ALA F N 1
ATOM 10628 C CA . ALA F 1 9 ? 84.679 38.910 194.423 1.00 51.62 34 ALA F CA 1
ATOM 10629 C C . ALA F 1 9 ? 83.735 37.739 194.190 1.00 48.58 34 ALA F C 1
ATOM 10630 O O . ALA F 1 9 ? 84.177 36.652 193.806 1.00 48.03 34 ALA F O 1
ATOM 10632 N N . VAL F 1 10 ? 82.442 37.960 194.411 1.00 41.39 35 VAL F N 1
ATOM 10633 C CA . VAL F 1 10 ? 81.422 36.937 194.209 1.00 46.09 35 VAL F CA 1
ATOM 10634 C C . VAL F 1 10 ? 80.701 37.232 192.902 1.00 50.91 35 VAL F C 1
ATOM 10635 O O . VAL F 1 10 ? 80.032 38.264 192.770 1.00 53.90 35 VAL F O 1
ATOM 10639 N N . ARG F 1 11 ? 80.832 36.324 191.939 1.00 49.27 36 ARG F N 1
ATOM 10640 C CA . ARG F 1 11 ? 80.236 36.493 190.621 1.00 43.75 36 ARG F CA 1
ATOM 10641 C C . ARG F 1 11 ? 78.809 35.960 190.614 1.00 37.35 36 ARG F C 1
ATOM 10642 O O . ARG F 1 11 ? 78.545 34.864 191.120 1.00 43.85 36 ARG F O 1
ATOM 10650 N N . PHE F 1 12 ? 77.898 36.737 190.039 1.00 32.75 37 PHE F N 1
ATOM 10651 C CA . PHE F 1 12 ? 76.530 36.312 189.790 1.00 40.22 37 PHE F CA 1
ATOM 10652 C C . PHE F 1 12 ? 76.315 36.148 188.291 1.00 42.94 37 PHE F C 1
ATOM 10653 O O . PHE F 1 12 ? 77.064 36.688 187.472 1.00 44.30 37 PHE F O 1
ATOM 10661 N N . ALA F 1 13 ? 75.279 35.393 187.937 1.00 47.30 38 ALA F N 1
ATOM 10662 C CA . ALA F 1 13 ? 74.963 35.170 186.534 1.00 51.47 38 ALA F CA 1
ATOM 10663 C C . ALA F 1 13 ? 73.493 34.800 186.401 1.00 50.11 38 ALA F C 1
ATOM 10664 O O . ALA F 1 13 ? 72.953 34.069 187.235 1.00 45.59 38 ALA F O 1
ATOM 10666 N N . LEU F 1 14 ? 72.859 35.314 185.351 1.00 46.80 39 LEU F N 1
ATOM 10667 C CA . LEU F 1 14 ? 71.474 34.991 185.040 1.00 50.65 39 LEU F CA 1
ATOM 10668 C C . LEU F 1 14 ? 71.425 33.793 184.102 1.00 56.37 39 LEU F C 1
ATOM 10669 O O . LEU F 1 14 ? 72.222 33.692 183.164 1.00 53.55 39 LEU F O 1
ATOM 10674 N N . VAL F 1 15 ? 70.489 32.882 184.360 1.00 56.48 40 VAL F N 1
ATOM 10675 C CA . VAL F 1 15 ? 70.400 31.620 183.635 1.00 55.21 40 VAL F CA 1
ATOM 10676 C C . VAL F 1 15 ? 68.950 31.366 183.245 1.00 58.68 40 VAL F C 1
ATOM 10677 O O . VAL F 1 15 ? 68.030 31.616 184.032 1.00 56.92 40 VAL F O 1
ATOM 10681 N N . ALA F 1 16 ? 68.750 30.876 182.022 1.00 57.55 41 ALA F N 1
ATOM 10682 C CA . ALA F 1 16 ? 67.437 30.469 181.547 1.00 56.29 41 ALA F CA 1
ATOM 10683 C C . ALA F 1 16 ? 67.607 29.287 180.605 1.00 45.70 41 ALA F C 1
ATOM 10684 O O . ALA F 1 16 ? 68.502 29.291 179.756 1.00 45.20 41 ALA F O 1
ATOM 10686 N N . ASP F 1 17 ? 66.750 28.277 180.771 1.00 50.82 42 ASP F N 1
ATOM 10687 C CA . ASP F 1 17 ? 66.736 27.100 179.898 1.00 70.82 42 ASP F CA 1
ATOM 10688 C C . ASP F 1 17 ? 68.117 26.449 179.819 1.00 68.42 42 ASP F C 1
ATOM 10689 O O . ASP F 1 17 ? 68.581 26.048 178.749 1.00 63.64 42 ASP F O 1
ATOM 10694 N N . GLY F 1 18 ? 68.787 26.355 180.966 1.00 69.10 43 GLY F N 1
ATOM 10695 C CA . GLY F 1 18 ? 70.107 25.760 181.013 1.00 69.25 43 GLY F CA 1
ATOM 10696 C C . GLY F 1 18 ? 71.197 26.539 180.313 1.00 69.78 43 GLY F C 1
ATOM 10697 O O . GLY F 1 18 ? 72.317 26.035 180.195 1.00 69.61 43 GLY F O 1
ATOM 10698 N N . LYS F 1 19 ? 70.908 27.749 179.843 1.00 74.88 44 LYS F N 1
ATOM 10699 C CA . LYS F 1 19 ? 71.887 28.590 179.173 1.00 73.72 44 LYS F CA 1
ATOM 10700 C C . LYS F 1 19 ? 72.061 29.892 179.942 1.00 69.89 44 LYS F C 1
ATOM 10701 O O . LYS F 1 19 ? 71.142 30.357 180.624 1.00 72.52 44 LYS F O 1
ATOM 10707 N N . GLU F 1 20 ? 73.249 30.478 179.828 1.00 58.80 45 GLU F N 1
ATOM 10708 C CA . GLU F 1 20 ? 73.522 31.755 180.470 1.00 65.50 45 GLU F CA 1
ATOM 10709 C C . GLU F 1 20 ? 72.911 32.891 179.662 1.00 67.12 45 GLU F C 1
ATOM 10710 O O . GLU F 1 20 ? 73.027 32.933 178.433 1.00 60.80 45 GLU F O 1
ATOM 10716 N N . VAL F 1 21 ? 72.259 33.817 180.360 1.00 67.00 46 VAL F N 1
ATOM 10717 C CA . VAL F 1 21 ? 71.566 34.928 179.734 1.00 62.39 46 VAL F CA 1
ATOM 10718 C C . VAL F 1 21 ? 71.999 36.227 180.408 1.00 57.84 46 VAL F C 1
ATOM 10719 O O . VAL F 1 21 ? 72.841 36.239 181.305 1.00 59.69 46 VAL F O 1
ATOM 10723 N N . GLY F 1 22 ? 71.398 37.325 179.962 1.00 51.53 47 GLY F N 1
ATOM 10724 C CA . GLY F 1 22 ? 71.832 38.654 180.335 1.00 49.40 47 GLY F CA 1
ATOM 10725 C C . GLY F 1 22 ? 72.018 39.501 179.095 1.00 56.47 47 GLY F C 1
ATOM 10726 O O . GLY F 1 22 ? 72.201 38.957 178.001 1.00 71.03 47 GLY F O 1
ATOM 10727 N N . CYS F 1 23 ? 71.972 40.822 179.247 1.00 46.73 48 CYS F N 1
ATOM 10728 C CA . CYS F 1 23 ? 72.047 41.766 178.121 1.00 56.91 48 CYS F CA 1
ATOM 10729 C C . CYS F 1 23 ? 70.892 41.430 177.178 1.00 59.61 48 CYS F C 1
ATOM 10730 O O . CYS F 1 23 ? 69.760 41.241 177.652 1.00 52.53 48 CYS F O 1
ATOM 10733 N N . GLY F 1 24 ? 71.116 41.332 175.870 1.00 42.98 49 GLY F N 1
ATOM 10734 C CA . GLY F 1 24 ? 70.033 41.086 174.938 1.00 48.51 49 GLY F CA 1
ATOM 10735 C C . GLY F 1 24 ? 69.885 39.639 174.515 1.00 58.46 49 GLY F C 1
ATOM 10736 O O . GLY F 1 24 ? 69.314 39.353 173.458 1.00 62.63 49 GLY F O 1
ATOM 10737 N N . ALA F 1 25 ? 70.390 38.717 175.330 1.00 51.56 50 ALA F N 1
ATOM 10738 C CA . ALA F 1 25 ? 70.279 37.304 175.004 1.00 52.62 50 ALA F CA 1
ATOM 10739 C C . ALA F 1 25 ? 68.818 36.864 175.057 1.00 60.57 50 ALA F C 1
ATOM 10740 O O . ALA F 1 25 ? 68.067 37.303 175.934 1.00 58.81 50 ALA F O 1
ATOM 10742 N N . PRO F 1 26 ? 68.382 36.009 174.134 1.00 69.19 51 PRO F N 1
ATOM 10743 C CA . PRO F 1 26 ? 66.989 35.550 174.165 1.00 64.56 51 PRO F CA 1
ATOM 10744 C C . PRO F 1 26 ? 66.764 34.540 175.279 1.00 52.87 51 PRO F C 1
ATOM 10745 O O . PRO F 1 26 ? 67.615 33.692 175.556 1.00 57.01 51 PRO F O 1
ATOM 10749 N N . LEU F 1 27 ? 65.607 34.645 175.926 1.00 45.52 52 LEU F N 1
ATOM 10750 C CA . LEU F 1 27 ? 65.175 33.679 176.926 1.00 53.17 52 LEU F CA 1
ATOM 10751 C C . LEU F 1 27 ? 64.275 32.650 176.256 1.00 62.16 52 LEU F C 1
ATOM 10752 O O . LEU F 1 27 ? 63.338 33.015 175.538 1.00 70.67 52 LEU F O 1
ATOM 10757 N N . ALA F 1 28 ? 64.556 31.371 176.491 1.00 63.62 53 ALA F N 1
ATOM 10758 C CA . ALA F 1 28 ? 63.921 30.284 175.756 1.00 62.46 53 ALA F CA 1
ATOM 10759 C C . ALA F 1 28 ? 62.984 29.482 176.647 1.00 67.17 53 ALA F C 1
ATOM 10760 O O . ALA F 1 28 ? 63.302 29.204 177.809 1.00 68.08 53 ALA F O 1
ATOM 10762 N N . ASN F 1 29 ? 61.837 29.113 176.076 1.00 72.82 54 ASN F N 1
ATOM 10763 C CA . ASN F 1 29 ? 60.820 28.284 176.725 1.00 75.77 54 ASN F CA 1
ATOM 10764 C C . ASN F 1 29 ? 60.566 28.738 178.161 1.00 67.06 54 ASN F C 1
ATOM 10765 O O . ASN F 1 29 ? 60.741 28.007 179.139 1.00 56.77 54 ASN F O 1
ATOM 10770 N N . LEU F 1 30 ? 60.124 29.990 178.250 1.00 61.61 55 LEU F N 1
ATOM 10771 C CA . LEU F 1 30 ? 59.830 30.673 179.500 1.00 62.46 55 LEU F CA 1
ATOM 10772 C C . LEU F 1 30 ? 58.388 30.408 179.909 1.00 60.43 55 LEU F C 1
ATOM 10773 O O . LEU F 1 30 ? 57.484 30.405 179.067 1.00 62.80 55 LEU F O 1
ATOM 10778 N N . GLY F 1 31 ? 58.173 30.190 181.201 1.00 53.60 56 GLY F N 1
ATOM 10779 C CA . GLY F 1 31 ? 56.828 30.014 181.714 1.00 54.60 56 GLY F CA 1
ATOM 10780 C C . GLY F 1 31 ? 56.327 28.585 181.624 1.00 58.76 56 GLY F C 1
ATOM 10781 O O . GLY F 1 31 ? 56.995 27.673 181.129 1.00 57.46 56 GLY F O 1
ATOM 10782 N N . SER F 1 32 ? 55.106 28.392 182.132 1.00 62.06 57 SER F N 1
ATOM 10783 C CA . SER F 1 32 ? 54.470 27.081 182.052 1.00 70.36 57 SER F CA 1
ATOM 10784 C C . SER F 1 32 ? 54.119 26.718 180.614 1.00 76.82 57 SER F C 1
ATOM 10785 O O . SER F 1 32 ? 54.102 25.533 180.261 1.00 80.57 57 SER F O 1
ATOM 10788 N N . GLY F 1 33 ? 53.839 27.714 179.777 1.00 74.81 58 GLY F N 1
ATOM 10789 C CA . GLY F 1 33 ? 53.606 27.494 178.368 1.00 67.00 58 GLY F CA 1
ATOM 10790 C C . GLY F 1 33 ? 54.852 27.330 177.534 1.00 67.91 58 GLY F C 1
ATOM 10791 O O . GLY F 1 33 ? 54.752 27.031 176.340 1.00 79.66 58 GLY F O 1
ATOM 10792 N N . ARG F 1 34 ? 56.026 27.518 178.136 1.00 67.89 59 ARG F N 1
ATOM 10793 C CA . ARG F 1 34 ? 57.319 27.366 177.470 1.00 71.79 59 ARG F CA 1
ATOM 10794 C C . ARG F 1 34 ? 57.378 28.206 176.190 1.00 65.94 59 ARG F C 1
ATOM 10795 O O . ARG F 1 34 ? 57.419 27.701 175.068 1.00 66.54 59 ARG F O 1
ATOM 10803 N N . LEU F 1 35 ? 57.383 29.517 176.402 1.00 61.10 60 LEU F N 1
ATOM 10804 C CA . LEU F 1 35 ? 57.431 30.493 175.325 1.00 54.22 60 LEU F CA 1
ATOM 10805 C C . LEU F 1 35 ? 58.820 31.111 175.218 1.00 53.85 60 LEU F C 1
ATOM 10806 O O . LEU F 1 35 ? 59.590 31.143 176.181 1.00 50.06 60 LEU F O 1
ATOM 10811 N N . ALA F 1 36 ? 59.129 31.610 174.025 1.00 52.43 61 ALA F N 1
ATOM 10812 C CA . ALA F 1 36 ? 60.382 32.310 173.775 1.00 59.24 61 ALA F CA 1
ATOM 10813 C C . ALA F 1 36 ? 60.175 33.797 174.035 1.00 63.47 61 ALA F C 1
ATOM 10814 O O . ALA F 1 36 ? 59.370 34.444 173.356 1.00 74.68 61 ALA F O 1
ATOM 10816 N N . GLY F 1 37 ? 60.899 34.338 175.016 1.00 58.17 62 GLY F N 1
ATOM 10817 C CA . GLY F 1 37 ? 60.712 35.708 175.442 1.00 57.17 62 GLY F CA 1
ATOM 10818 C C . GLY F 1 37 ? 62.012 36.493 175.437 1.00 49.63 62 GLY F C 1
ATOM 10819 O O . GLY F 1 37 ? 63.088 35.958 175.161 1.00 50.12 62 GLY F O 1
ATOM 10820 N N . LYS F 1 38 ? 61.878 37.779 175.748 1.00 37.98 63 LYS F N 1
ATOM 10821 C CA . LYS F 1 38 ? 63.002 38.696 175.841 1.00 49.50 63 LYS F CA 1
ATOM 10822 C C . LYS F 1 38 ? 63.086 39.255 177.255 1.00 47.61 63 LYS F C 1
ATOM 10823 O O . LYS F 1 38 ? 62.066 39.465 177.919 1.00 40.49 63 LYS F O 1
ATOM 10829 N N . LEU F 1 39 ? 64.311 39.491 177.712 1.00 41.86 64 LEU F N 1
ATOM 10830 C CA . LEU F 1 39 ? 64.546 40.033 179.043 1.00 46.81 64 LEU F CA 1
ATOM 10831 C C . LEU F 1 39 ? 64.500 41.553 178.982 1.00 43.69 64 LEU F C 1
ATOM 10832 O O . LEU F 1 39 ? 65.342 42.179 178.330 1.00 43.69 64 LEU F O 1
ATOM 10837 N N . HIS F 1 40 ? 63.517 42.146 179.657 1.00 45.79 65 HIS F N 1
ATOM 10838 C CA . HIS F 1 40 ? 63.436 43.599 179.722 1.00 44.04 65 HIS F CA 1
ATOM 10839 C C . HIS F 1 40 ? 64.270 44.158 180.869 1.00 35.94 65 HIS F C 1
ATOM 10840 O O . HIS F 1 40 ? 65.023 45.119 180.683 1.00 46.64 65 HIS F O 1
ATOM 10847 N N . GLU F 1 41 ? 64.152 43.565 182.053 1.00 40.42 66 GLU F N 1
ATOM 10848 C CA . GLU F 1 41 ? 64.868 44.052 183.220 1.00 44.22 66 GLU F CA 1
ATOM 10849 C C . GLU F 1 41 ? 65.207 42.878 184.126 1.00 36.24 66 GLU F C 1
ATOM 10850 O O . GLU F 1 41 ? 64.444 41.914 184.230 1.00 43.24 66 GLU F O 1
ATOM 10856 N N . ALA F 1 42 ? 66.365 42.973 184.777 1.00 41.92 67 ALA F N 1
ATOM 10857 C CA . ALA F 1 42 ? 66.788 41.948 185.732 1.00 39.73 67 ALA F CA 1
ATOM 10858 C C . ALA F 1 42 ? 67.789 42.610 186.684 1.00 35.77 67 ALA F C 1
ATOM 10859 O O . ALA F 1 42 ? 68.982 42.684 186.387 1.00 40.24 67 ALA F O 1
ATOM 10861 N N . ARG F 1 43 ? 67.282 43.098 187.812 1.00 33.43 68 ARG F N 1
ATOM 10862 C CA . ARG F 1 43 ? 68.146 43.662 188.836 1.00 40.05 68 ARG F CA 1
ATOM 10863 C C . ARG F 1 43 ? 67.558 43.372 190.207 1.00 39.19 68 ARG F C 1
ATOM 10864 O O . ARG F 1 43 ? 66.350 43.171 190.360 1.00 44.03 68 ARG F O 1
ATOM 10872 N N . LEU F 1 44 ? 68.436 43.348 191.206 1.00 38.08 69 LEU F N 1
ATOM 10873 C CA . LEU F 1 44 ? 68.026 43.067 192.572 1.00 43.21 69 LEU F CA 1
ATOM 10874 C C . LEU F 1 44 ? 69.064 43.627 193.529 1.00 41.52 69 LEU F C 1
ATOM 10875 O O . LEU F 1 44 ? 70.245 43.744 193.189 1.00 26.13 69 LEU F O 1
ATOM 10880 N N . TYR F 1 45 ? 68.605 43.976 194.726 1.00 40.23 70 TYR F N 1
ATOM 10881 C CA . TYR F 1 45 ? 69.495 44.356 195.810 1.00 40.07 70 TYR F CA 1
ATOM 10882 C C . TYR F 1 45 ? 69.889 43.114 196.597 1.00 31.99 70 TYR F C 1
ATOM 10883 O O . TYR F 1 45 ? 69.066 42.223 196.826 1.00 31.79 70 TYR F O 1
ATOM 10892 N N . VAL F 1 46 ? 71.158 43.052 196.988 1.00 35.16 71 VAL F N 1
ATOM 10893 C CA . VAL F 1 46 ? 71.679 41.979 197.823 1.00 36.26 71 VAL F CA 1
ATOM 10894 C C . VAL F 1 46 ? 72.500 42.610 198.937 1.00 39.47 71 VAL F C 1
ATOM 10895 O O . VAL F 1 46 ? 73.080 43.686 198.768 1.00 41.57 71 VAL F O 1
ATOM 10899 N N . TYR F 1 47 ? 72.547 41.938 200.084 1.00 26.87 72 TYR F N 1
ATOM 10900 C CA . TYR F 1 47 ? 73.191 42.524 201.251 1.00 35.00 72 TYR F CA 1
ATOM 10901 C C . TYR F 1 47 ? 73.620 41.422 202.210 1.00 35.29 72 TYR F C 1
ATOM 10902 O O . TYR F 1 47 ? 73.227 40.260 202.076 1.00 40.15 72 TYR F O 1
ATOM 10911 N N . GLY F 1 48 ? 74.436 41.812 203.184 1.00 40.16 73 GLY F N 1
ATOM 10912 C CA . GLY F 1 48 ? 74.855 40.915 204.248 1.00 37.01 73 GLY F CA 1
ATOM 10913 C C . GLY F 1 48 ? 75.783 39.801 203.815 1.00 46.59 73 GLY F C 1
ATOM 10914 O O . GLY F 1 48 ? 75.690 38.685 204.342 1.00 49.21 73 GLY F O 1
ATOM 10915 N N . PHE F 1 49 ? 7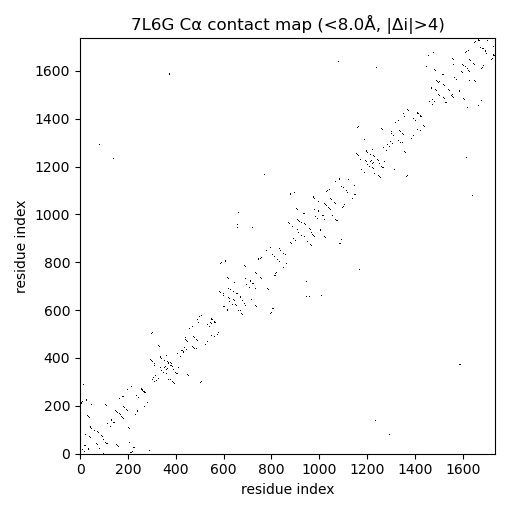6.684 40.075 202.874 1.00 36.36 74 PHE F N 1
ATOM 10916 C CA . PHE F 1 49 ? 77.570 39.037 202.366 1.00 37.27 74 PHE F CA 1
ATOM 10917 C C . PHE F 1 49 ? 78.537 38.580 203.449 1.00 42.03 74 PHE F C 1
ATOM 10918 O O . PHE F 1 49 ? 79.205 39.396 204.090 1.00 45.30 74 PHE F O 1
ATOM 10926 N N . GLU F 1 50 ? 78.602 37.267 203.653 1.00 48.08 75 GLU F N 1
ATOM 10927 C CA . GLU F 1 50 ? 79.489 36.664 204.632 1.00 42.44 75 GLU F CA 1
ATOM 10928 C C . GLU F 1 50 ? 80.219 35.490 203.999 1.00 48.62 75 GLU F C 1
ATOM 10929 O O . GLU F 1 50 ? 79.681 34.796 203.131 1.00 45.56 75 GLU F O 1
ATOM 10935 N N . LEU F 1 51 ? 81.454 35.280 204.437 1.00 52.36 76 LEU F N 1
ATOM 10936 C CA . LEU F 1 51 ? 82.215 34.091 204.089 1.00 51.28 76 LEU F CA 1
ATOM 10937 C C . LEU F 1 51 ? 82.221 33.143 205.279 1.00 48.78 76 LEU F C 1
ATOM 10938 O O . LEU F 1 51 ? 82.425 33.567 206.421 1.00 45.56 76 LEU F O 1
ATOM 10943 N N . VAL F 1 52 ? 81.980 31.863 205.012 1.00 45.56 77 VAL F N 1
ATOM 10944 C CA . VAL F 1 52 ? 81.869 30.846 206.051 1.00 44.67 77 VAL F CA 1
ATOM 10945 C C . VAL F 1 52 ? 83.081 29.929 205.966 1.00 53.98 77 VAL F C 1
ATOM 10946 O O . VAL F 1 52 ? 83.422 29.441 204.882 1.00 50.87 77 VAL F O 1
ATOM 10950 N N . ASP F 1 53 ? 83.727 29.695 207.106 1.00 53.03 78 ASP F N 1
ATOM 10951 C CA . ASP F 1 53 ? 84.900 28.837 207.161 1.00 49.14 78 ASP F CA 1
ATOM 10952 C C . ASP F 1 53 ? 84.479 27.408 207.509 1.00 51.26 78 ASP F C 1
ATOM 10953 O O . ASP F 1 53 ? 83.290 27.088 207.592 1.00 47.12 78 ASP F O 1
ATOM 10958 N N . ALA F 1 54 ? 85.465 26.530 207.717 1.00 49.75 79 ALA F N 1
ATOM 10959 C CA . ALA F 1 54 ? 85.166 25.130 207.998 1.00 57.38 79 ALA F CA 1
ATOM 10960 C C . ALA F 1 54 ? 84.505 24.954 209.359 1.00 62.69 79 ALA F C 1
ATOM 10961 O O . ALA F 1 54 ? 83.706 24.028 209.542 1.00 58.69 79 ALA F O 1
ATOM 10963 N N . LYS F 1 55 ? 84.823 25.821 210.322 1.00 65.67 80 LYS F N 1
ATOM 10964 C CA . LYS F 1 55 ? 84.160 25.772 211.619 1.00 63.08 80 LYS F CA 1
ATOM 10965 C C . LYS F 1 55 ? 82.745 26.331 211.574 1.00 63.07 80 LYS F C 1
ATOM 10966 O O . LYS F 1 55 ? 82.026 26.229 212.574 1.00 64.77 80 LYS F O 1
ATOM 10972 N N . GLY F 1 56 ? 82.329 26.912 210.452 1.00 46.30 81 GLY F N 1
ATOM 10973 C CA . GLY F 1 56 ? 80.995 27.453 210.321 1.00 38.81 81 GLY F CA 1
ATOM 10974 C C . GLY F 1 56 ? 80.821 28.875 210.802 1.00 46.36 81 GLY F C 1
ATOM 10975 O O . GLY F 1 56 ? 79.679 29.319 210.965 1.00 53.49 81 GLY F O 1
ATOM 10976 N N . LYS F 1 57 ? 81.910 29.601 211.040 1.00 41.86 82 LYS F N 1
ATOM 10977 C CA . LYS F 1 57 ? 81.815 30.995 211.444 1.00 47.99 82 LYS F CA 1
ATOM 10978 C C . LYS F 1 57 ? 81.632 31.887 210.224 1.00 55.99 82 LYS F C 1
ATOM 10979 O O . LYS F 1 57 ? 82.140 31.601 209.137 1.00 56.56 82 LYS F O 1
ATOM 10985 N N . HIS F 1 58 ? 80.898 32.979 210.415 1.00 49.84 83 HIS F N 1
ATOM 10986 C CA . HIS F 1 58 ? 80.544 33.890 209.333 1.00 52.20 83 HIS F CA 1
ATOM 10987 C C . HIS F 1 58 ? 81.356 35.171 209.477 1.00 51.93 83 HIS F C 1
ATOM 10988 O O . HIS F 1 58 ? 81.164 35.933 210.430 1.00 53.43 83 HIS F O 1
ATOM 10995 N N . THR F 1 59 ? 82.264 35.398 208.530 1.00 46.85 84 THR F N 1
ATOM 10996 C CA . THR F 1 59 ? 83.051 36.619 208.493 1.00 46.93 84 THR F CA 1
ATOM 10997 C C . THR F 1 59 ? 82.415 37.589 207.515 1.00 57.28 84 THR F C 1
ATOM 10998 O O . THR F 1 59 ? 82.281 37.252 206.328 1.00 55.51 84 THR F O 1
ATOM 11002 N N . PRO F 1 60 ? 82.008 38.780 207.948 1.00 59.79 85 PRO F N 1
ATOM 11003 C CA . PRO F 1 60 ? 81.415 39.734 207.005 1.00 56.65 85 PRO F CA 1
ATOM 11004 C C . PRO F 1 60 ? 82.436 40.204 205.982 1.00 57.82 85 PRO F C 1
ATOM 11005 O O . PRO F 1 60 ? 83.619 40.374 206.288 1.00 55.91 85 PRO F O 1
ATOM 11009 N N . ILE F 1 61 ? 81.970 40.396 204.754 1.00 57.95 86 ILE F N 1
ATOM 11010 C CA . ILE F 1 61 ? 82.777 41.006 203.706 1.00 51.43 86 ILE F CA 1
ATOM 11011 C C . ILE F 1 61 ? 82.505 42.502 203.705 1.00 50.14 86 ILE F C 1
ATOM 11012 O O . ILE F 1 61 ? 81.350 42.932 203.604 1.00 45.71 86 ILE F O 1
ATOM 11017 N N . ALA F 1 62 ? 83.563 43.296 203.832 1.00 43.41 87 ALA F N 1
ATOM 11018 C CA . ALA F 1 62 ? 83.439 44.742 203.711 1.00 46.10 87 ALA F CA 1
ATOM 11019 C C . ALA F 1 62 ? 83.364 45.105 202.233 1.00 52.49 87 ALA F C 1
ATOM 11020 O O . ALA F 1 62 ? 84.310 44.852 201.479 1.00 54.48 87 ALA F O 1
ATOM 11022 N N . LEU F 1 63 ? 82.241 45.685 201.818 1.00 44.27 88 LEU F N 1
ATOM 11023 C CA . LEU F 1 63 ? 82.026 46.002 200.413 1.00 44.45 88 LEU F CA 1
ATOM 11024 C C . LEU F 1 63 ? 82.756 47.284 200.036 1.00 49.84 88 LEU F C 1
ATOM 11025 O O . LEU F 1 63 ? 82.690 48.282 200.760 1.00 50.81 88 LEU F O 1
ATOM 11030 N N . THR F 1 64 ? 83.452 47.249 198.900 1.00 54.22 89 THR F N 1
ATOM 11031 C CA . THR F 1 64 ? 83.972 48.472 198.305 1.00 48.33 89 THR F CA 1
ATOM 11032 C C . THR F 1 64 ? 82.838 49.469 198.110 1.00 45.99 89 THR F C 1
ATOM 11033 O O . THR F 1 64 ? 81.744 49.108 197.668 1.00 51.26 89 THR F O 1
ATOM 11037 N N . GLN F 1 65 ? 83.093 50.725 198.460 1.00 42.88 90 GLN F N 1
ATOM 11038 C CA . GLN F 1 65 ? 82.087 51.776 198.352 1.00 41.32 90 GLN F CA 1
ATOM 11039 C C . GLN F 1 65 ? 82.194 52.410 196.970 1.00 45.55 90 GLN F C 1
ATOM 11040 O O . GLN F 1 65 ? 83.145 53.146 196.690 1.00 45.73 90 GLN F O 1
ATOM 11046 N N . ASN F 1 66 ? 81.225 52.124 196.108 1.00 40.73 91 ASN F N 1
ATOM 11047 C CA . ASN F 1 66 ? 81.221 52.672 194.756 1.00 46.59 91 ASN F CA 1
ATOM 11048 C C . ASN F 1 66 ? 79.776 52.950 194.350 1.00 47.92 91 ASN F C 1
ATOM 11049 O O . ASN F 1 66 ? 78.880 53.015 195.199 1.00 50.30 91 ASN F O 1
ATOM 11054 N N . ASP F 1 67 ? 79.548 53.102 193.043 1.00 39.85 92 ASP F N 1
ATOM 11055 C CA . ASP F 1 67 ? 78.234 53.483 192.538 1.00 41.93 92 ASP F CA 1
ATOM 11056 C C . ASP F 1 67 ? 77.219 52.350 192.617 1.00 40.48 92 ASP F C 1
ATOM 11057 O O . ASP F 1 67 ? 76.015 52.609 192.517 1.00 43.41 92 ASP F O 1
ATOM 11062 N N . TRP F 1 68 ? 77.670 51.110 192.786 1.00 43.26 93 TRP F N 1
ATOM 11063 C CA . TRP F 1 68 ? 76.776 49.964 192.867 1.00 41.64 93 TRP F CA 1
ATOM 11064 C C . TRP F 1 68 ? 76.708 49.362 194.260 1.00 49.48 93 TRP F C 1
ATOM 11065 O O . TRP F 1 68 ? 75.923 48.434 194.481 1.00 42.12 93 TRP F O 1
ATOM 11076 N N . GLN F 1 69 ? 77.506 49.858 195.203 1.00 45.32 94 GLN F N 1
ATOM 11077 C CA . GLN F 1 69 ? 77.593 49.266 196.531 1.00 46.12 94 GLN F CA 1
ATOM 11078 C C . GLN F 1 69 ? 77.666 50.380 197.563 1.00 49.27 94 GLN F C 1
ATOM 11079 O O . GLN F 1 69 ? 78.578 51.211 197.523 1.00 51.17 94 GLN F O 1
ATOM 11085 N N . TYR F 1 70 ? 76.697 50.399 198.474 1.00 46.94 95 TYR F N 1
ATOM 11086 C CA . TYR F 1 70 ? 76.626 51.386 199.542 1.00 47.58 95 TYR F CA 1
ATOM 11087 C C . TYR F 1 70 ? 76.443 50.652 200.859 1.00 43.79 95 TYR F C 1
ATOM 11088 O O . TYR F 1 70 ? 75.575 49.778 200.967 1.00 33.61 95 TYR F O 1
ATOM 11097 N N . ALA F 1 71 ? 77.263 51.006 201.849 1.00 48.31 96 ALA F N 1
ATOM 11098 C CA . ALA F 1 71 ? 77.265 50.332 203.142 1.00 36.63 96 ALA F CA 1
ATOM 11099 C C . ALA F 1 71 ? 77.536 48.842 202.958 1.00 46.68 96 ALA F C 1
ATOM 11100 O O . ALA F 1 71 ? 78.650 48.455 202.591 1.00 47.21 96 ALA F O 1
ATOM 11102 N N . ASP F 1 72 ? 76.533 47.995 203.204 1.00 48.49 97 ASP F N 1
ATOM 11103 C CA . ASP F 1 72 ? 76.664 46.561 202.965 1.00 48.09 97 ASP F CA 1
ATOM 11104 C C . ASP F 1 72 ? 75.657 46.062 201.934 1.00 36.52 97 ASP F C 1
ATOM 11105 O O . ASP F 1 72 ? 75.375 44.861 201.874 1.00 41.44 97 ASP F O 1
ATOM 11110 N N . VAL F 1 73 ? 75.124 46.959 201.108 1.00 32.70 98 VAL F N 1
ATOM 11111 C CA . VAL F 1 73 ? 74.130 46.625 200.095 1.00 43.25 98 VAL F CA 1
ATOM 11112 C C . VAL F 1 73 ? 74.759 46.781 198.718 1.00 45.96 98 VAL F C 1
ATOM 11113 O O . VAL F 1 73 ? 75.490 47.745 198.463 1.00 48.53 98 VAL F O 1
ATOM 11117 N N . ALA F 1 74 ? 74.470 45.832 197.831 1.00 37.59 99 ALA F N 1
ATOM 11118 C CA . ALA F 1 74 ? 74.934 45.877 196.454 1.00 31.07 99 ALA F CA 1
ATOM 11119 C C . ALA F 1 74 ? 73.744 45.754 195.514 1.00 32.24 99 ALA F C 1
ATOM 11120 O O . ALA F 1 74 ? 72.736 45.123 195.843 1.00 36.32 99 ALA F O 1
ATOM 11122 N N . LEU F 1 75 ? 73.868 46.368 194.340 1.00 36.73 100 LEU F N 1
ATOM 11123 C CA . LEU F 1 75 ? 72.831 46.319 193.314 1.00 37.04 100 LEU F CA 1
ATOM 11124 C C . LEU F 1 75 ? 73.375 45.574 192.103 1.00 39.15 100 LEU F C 1
ATOM 11125 O O . LEU F 1 75 ? 74.249 46.085 191.393 1.00 31.03 100 LEU F O 1
ATOM 11130 N N . LEU F 1 76 ? 72.860 44.372 191.870 1.00 40.20 101 LEU F N 1
ATOM 11131 C CA . LEU F 1 76 ? 73.188 43.612 190.675 1.00 42.54 101 LEU F CA 1
ATOM 11132 C C . LEU F 1 76 ? 72.222 43.982 189.559 1.00 45.94 101 LEU F C 1
ATOM 11133 O O . LEU F 1 76 ? 71.021 44.128 189.791 1.00 47.11 101 LEU F O 1
ATOM 11138 N N . ASP F 1 77 ? 72.756 44.144 188.349 1.00 45.21 102 ASP F N 1
ATOM 11139 C CA . ASP F 1 77 ? 71.962 44.516 187.179 1.00 41.40 102 ASP F CA 1
ATOM 11140 C C . ASP F 1 77 ? 72.487 43.716 185.995 1.00 42.30 102 ASP F C 1
ATOM 11141 O O . ASP F 1 77 ? 73.623 43.926 185.558 1.00 42.50 102 ASP F O 1
ATOM 11146 N N . PHE F 1 78 ? 71.663 42.812 185.472 1.00 37.37 103 PHE F N 1
ATOM 11147 C CA . PHE F 1 78 ? 72.098 41.869 184.451 1.00 42.45 103 PHE F CA 1
ATOM 11148 C C . PHE F 1 78 ? 71.880 42.368 183.027 1.00 46.18 103 PHE F C 1
ATOM 11149 O O . PHE F 1 78 ? 72.231 41.656 182.080 1.00 45.29 103 PHE F O 1
ATOM 11157 N N . LYS F 1 79 ? 71.322 43.561 182.849 1.00 47.98 104 LYS F N 1
ATOM 11158 C CA . LYS F 1 79 ? 71.150 44.128 181.521 1.00 40.32 104 LYS F CA 1
ATOM 11159 C C . LYS F 1 79 ? 72.397 44.907 181.105 1.00 51.61 104 LYS F C 1
ATOM 11160 O O . LYS F 1 79 ? 73.272 45.216 181.916 1.00 52.71 104 LYS F O 1
ATOM 11166 N N . ASP F 1 80 ? 72.470 45.220 179.816 1.00 54.69 105 ASP F N 1
ATOM 11167 C CA . ASP F 1 80 ? 73.539 46.048 179.281 1.00 46.75 105 ASP F CA 1
ATOM 11168 C C . ASP F 1 80 ? 73.093 47.507 179.219 1.00 41.64 105 ASP F C 1
ATOM 11169 O O . ASP F 1 80 ? 71.900 47.818 179.193 1.00 41.24 105 ASP F O 1
ATOM 11174 N N . ALA F 1 81 ? 74.079 48.406 179.193 1.00 49.41 106 ALA F N 1
ATOM 11175 C CA . ALA F 1 81 ? 73.778 49.835 179.220 1.00 51.21 106 ALA F CA 1
ATOM 11176 C C . ALA F 1 81 ? 73.084 50.286 177.940 1.00 54.63 106 ALA F C 1
ATOM 11177 O O . ALA F 1 81 ? 72.133 51.075 177.991 1.00 51.33 106 ALA F O 1
ATOM 11179 N N . ARG F 1 82 ? 73.548 49.798 176.787 1.00 55.39 107 ARG F N 1
ATOM 11180 C CA . ARG F 1 82 ? 73.000 50.240 175.507 1.00 57.81 107 ARG F CA 1
ATOM 11181 C C . ARG F 1 82 ? 71.511 49.934 175.402 1.00 50.94 107 ARG F C 1
ATOM 11182 O O . ARG F 1 82 ? 70.713 50.794 175.012 1.00 51.23 107 ARG F O 1
ATOM 11190 N N . GLY F 1 83 ? 71.121 48.713 175.748 1.00 49.02 108 GLY F N 1
ATOM 11191 C CA . GLY F 1 83 ? 69.798 48.227 175.430 1.00 48.89 108 GLY F CA 1
ATOM 11192 C C . GLY F 1 83 ? 69.716 47.488 174.117 1.00 49.02 108 GLY F C 1
ATOM 11193 O O . GLY F 1 83 ? 68.629 47.404 173.535 1.00 56.29 108 GLY F O 1
ATOM 11194 N N . GLY F 1 84 ? 70.831 46.952 173.631 1.00 45.66 109 GLY F N 1
ATOM 11195 C CA . GLY F 1 84 ? 70.860 46.277 172.355 1.00 47.96 109 GLY F CA 1
ATOM 11196 C C . GLY F 1 84 ? 70.197 44.912 172.413 1.00 44.45 109 GLY F C 1
ATOM 11197 O O . GLY F 1 84 ? 69.534 44.532 173.379 1.00 46.57 109 GLY F O 1
ATOM 11198 N N . ASN F 1 85 ? 70.387 44.162 171.330 1.00 49.76 110 ASN F N 1
ATOM 11199 C CA . ASN F 1 85 ? 69.831 42.822 171.194 1.00 54.52 110 ASN F CA 1
ATOM 11200 C C . ASN F 1 85 ? 70.932 41.779 171.037 1.00 51.01 110 ASN F C 1
ATOM 11201 O O . ASN F 1 85 ? 70.742 40.756 170.377 1.00 60.61 110 ASN F O 1
ATOM 11206 N N . ALA F 1 86 ? 72.089 42.031 171.641 1.00 51.55 111 ALA F N 1
ATOM 11207 C CA . ALA F 1 86 ? 73.219 41.118 171.597 1.00 49.30 111 ALA F CA 1
ATOM 11208 C C . ALA F 1 86 ? 73.527 40.611 172.998 1.00 56.04 111 ALA F C 1
ATOM 11209 O O . ALA F 1 86 ? 73.254 41.285 173.996 1.00 51.88 111 ALA F O 1
ATOM 11211 N N . ALA F 1 87 ? 74.099 39.411 173.064 1.00 61.21 112 ALA F N 1
ATOM 11212 C CA . ALA F 1 87 ? 74.523 38.857 174.338 1.00 61.65 112 ALA F CA 1
ATOM 11213 C C . ALA F 1 87 ? 75.676 39.680 174.913 1.00 62.87 112 ALA F C 1
ATOM 11214 O O . ALA F 1 87 ? 76.290 40.508 174.234 1.00 55.10 112 ALA F O 1
ATOM 11216 N N . CYS F 1 88 ? 75.966 39.443 176.190 1.00 68.43 113 CYS F N 1
ATOM 11217 C CA . CYS F 1 88 ? 76.997 40.209 176.877 1.00 70.89 113 CYS F CA 1
ATOM 11218 C C . CYS F 1 88 ? 78.372 39.903 176.294 1.00 66.08 113 CYS F C 1
ATOM 11219 O O . CYS F 1 88 ? 78.727 38.739 176.085 1.00 64.84 113 CYS F O 1
ATOM 11222 N N . THR F 1 89 ? 79.136 40.952 176.027 1.00 68.35 114 THR F N 1
ATOM 11223 C CA . THR F 1 89 ? 80.521 40.876 175.585 1.00 69.66 114 THR F CA 1
ATOM 11224 C C . THR F 1 89 ? 81.345 41.817 176.444 1.00 70.59 114 THR F C 1
ATOM 11225 O O . THR F 1 89 ? 80.796 42.650 177.171 1.00 66.95 114 THR F O 1
ATOM 11229 N N . PRO F 1 90 ? 82.676 41.697 176.408 1.00 76.25 115 PRO F N 1
ATOM 11230 C CA . PRO F 1 90 ? 83.506 42.691 177.111 1.00 77.70 115 PRO F CA 1
ATOM 11231 C C . PRO F 1 90 ? 83.200 44.126 176.713 1.00 76.25 115 PRO F C 1
ATOM 11232 O O . PRO F 1 90 ? 83.203 45.018 177.571 1.00 72.83 115 PRO F O 1
ATOM 11236 N N . GLY F 1 91 ? 82.922 44.372 175.431 1.00 70.69 116 GLY F N 1
ATOM 11237 C CA . GLY F 1 91 ? 82.610 45.722 174.993 1.00 66.02 116 GLY F CA 1
ATOM 11238 C C . GLY F 1 91 ? 81.222 46.180 175.392 1.00 67.24 116 GLY F C 1
ATOM 11239 O O . GLY F 1 91 ? 80.983 47.381 175.548 1.00 70.31 116 GLY F O 1
ATOM 11240 N N . ASN F 1 92 ? 80.291 45.243 175.558 1.00 67.22 117 ASN F N 1
ATOM 11241 C CA . ASN F 1 92 ? 78.923 45.540 175.981 1.00 66.19 117 ASN F CA 1
ATOM 11242 C C . ASN F 1 92 ? 78.548 44.612 177.129 1.00 59.02 117 ASN F C 1
ATOM 11243 O O . ASN F 1 92 ? 77.741 43.688 176.965 1.00 48.12 117 ASN F O 1
ATOM 11248 N N . PRO F 1 93 ? 79.113 44.834 178.310 1.00 60.06 118 PRO F N 1
ATOM 11249 C CA . PRO F 1 93 ? 78.914 43.900 179.419 1.00 45.41 118 PRO F CA 1
ATOM 11250 C C . PRO F 1 93 ? 77.602 44.161 180.144 1.00 39.56 118 PRO F C 1
ATOM 11251 O O . PRO F 1 93 ? 76.951 45.193 179.972 1.00 41.32 118 PRO F O 1
ATOM 11255 N N . ALA F 1 94 ? 77.218 43.189 180.966 1.00 41.14 119 ALA F N 1
ATOM 11256 C CA . ALA F 1 94 ? 76.155 43.428 181.927 1.00 41.51 119 ALA F CA 1
ATOM 11257 C C . ALA F 1 94 ? 76.567 44.561 182.859 1.00 38.40 119 ALA F C 1
ATOM 11258 O O . ALA F 1 94 ? 77.750 44.752 183.154 1.00 41.79 119 ALA F O 1
ATOM 11260 N N . LYS F 1 95 ? 75.575 45.332 183.312 1.00 34.64 120 LYS F N 1
ATOM 11261 C CA . LYS F 1 95 ? 75.878 46.583 184.002 1.00 42.96 120 LYS F CA 1
ATOM 11262 C C . LYS F 1 95 ? 76.625 46.345 185.309 1.00 38.03 120 LYS F C 1
ATOM 11263 O O . LYS F 1 95 ? 77.582 47.064 185.621 1.00 37.40 120 LYS F O 1
ATOM 11269 N N . ASN F 1 96 ? 76.214 45.339 186.081 1.00 33.24 121 ASN F N 1
ATOM 11270 C CA . ASN F 1 96 ? 76.891 45.015 187.334 1.00 47.10 121 ASN F CA 1
ATOM 11271 C C . ASN F 1 96 ? 76.489 43.629 187.824 1.00 26.79 121 ASN F C 1
ATOM 11272 O O . ASN F 1 96 ? 75.334 43.413 188.204 1.00 38.65 121 ASN F O 1
ATOM 11277 N N . THR F 1 97 ? 77.433 42.684 187.825 1.00 35.41 122 THR F N 1
ATOM 11278 C CA . THR F 1 97 ? 77.128 41.303 188.177 1.00 38.76 122 THR F CA 1
ATOM 11279 C C . THR F 1 97 ? 78.045 40.703 189.233 1.00 41.36 122 THR F C 1
ATOM 11280 O O . THR F 1 97 ? 77.865 39.531 189.581 1.00 42.49 122 THR F O 1
ATOM 11284 N N . THR F 1 98 ? 79.017 41.450 189.746 1.00 40.05 123 THR F N 1
ATOM 11285 C CA . THR F 1 98 ? 79.938 40.934 190.749 1.00 56.60 123 THR F CA 1
ATOM 11286 C C . THR F 1 98 ? 79.924 41.833 191.975 1.00 46.56 123 THR F C 1
ATOM 11287 O O . THR F 1 98 ? 80.071 43.055 191.860 1.00 33.09 123 THR F O 1
ATOM 11291 N N . VAL F 1 99 ? 79.741 41.226 193.141 1.00 45.91 124 VAL F N 1
ATOM 11292 C CA . VAL F 1 99 ? 79.882 41.922 194.413 1.00 42.83 124 VAL F CA 1
ATOM 11293 C C . VAL F 1 99 ? 81.348 41.848 194.818 1.00 43.12 124 VAL F C 1
ATOM 11294 O O . VAL F 1 99 ? 81.915 40.756 194.932 1.00 45.83 124 VAL F O 1
ATOM 11298 N N . VAL F 1 100 ? 81.967 43.009 195.021 1.00 36.42 125 VAL F N 1
ATOM 11299 C CA . VAL F 1 100 ? 83.397 43.090 195.277 1.00 39.29 125 VAL F CA 1
ATOM 11300 C C . VAL F 1 100 ? 83.630 43.738 196.634 1.00 47.59 125 VAL F C 1
ATOM 11301 O O . VAL F 1 100 ? 82.879 44.617 197.069 1.00 37.22 125 VAL F O 1
ATOM 11305 N N . GLY F 1 101 ? 84.682 43.290 197.304 1.00 47.22 126 GLY F N 1
ATOM 11306 C CA . GLY F 1 101 ? 85.020 43.839 198.599 1.00 46.79 126 GLY F CA 1
ATOM 11307 C C . GLY F 1 101 ? 86.258 43.181 199.157 1.00 56.40 126 GLY F C 1
ATOM 11308 O O . GLY F 1 101 ? 87.057 42.600 198.420 1.00 52.26 126 GLY F O 1
ATOM 11309 N N . ALA F 1 102 ? 86.409 43.279 200.476 1.00 59.83 127 ALA F N 1
ATOM 11310 C CA . ALA F 1 102 ? 87.540 42.685 201.168 1.00 50.83 127 ALA F CA 1
ATOM 11311 C C . ALA F 1 102 ? 87.055 42.003 202.438 1.00 47.70 127 ALA F C 1
ATOM 11312 O O . ALA F 1 102 ? 86.090 42.440 203.068 1.00 44.29 127 ALA F O 1
ATOM 11314 N N . ALA F 1 103 ? 87.734 40.925 202.798 1.00 50.14 128 ALA F N 1
ATOM 11315 C CA . ALA F 1 103 ? 87.493 40.178 204.021 1.00 48.05 128 ALA F CA 1
ATOM 11316 C C . ALA F 1 103 ? 88.830 39.884 204.679 1.00 49.83 128 ALA F C 1
ATOM 11317 O O . ALA F 1 103 ? 89.866 39.860 204.007 1.00 47.70 128 ALA F O 1
ATOM 11319 N N . PRO F 1 104 ? 88.847 39.682 205.998 1.00 51.11 129 PRO F N 1
ATOM 11320 C CA . PRO F 1 104 ? 90.098 39.295 206.661 1.00 53.45 129 PRO F CA 1
ATOM 11321 C C . PRO F 1 104 ? 90.666 38.025 206.048 1.00 54.84 129 PRO F C 1
ATOM 11322 O O . PRO F 1 104 ? 89.931 37.093 205.716 1.00 56.69 129 PRO F O 1
ATOM 11326 N N . GLN F 1 105 ? 91.990 38.004 205.888 1.00 59.55 130 GLN F N 1
ATOM 11327 C CA . GLN F 1 105 ? 92.666 36.876 205.256 1.00 69.67 130 GLN F CA 1
ATOM 11328 C C . GLN F 1 105 ? 92.342 35.576 205.983 1.00 70.40 130 GLN F C 1
ATOM 11329 O O . GLN F 1 105 ? 91.973 35.589 207.162 1.00 64.10 130 GLN F O 1
ATOM 11335 N N . GLY F 1 106 ? 92.485 34.453 205.292 1.00 67.79 131 GLY F N 1
ATOM 11336 C CA . GLY F 1 106 ? 92.164 33.173 205.880 1.00 71.01 131 GLY F CA 1
ATOM 11337 C C . GLY F 1 106 ? 91.536 32.242 204.869 1.00 72.65 131 GLY F C 1
ATOM 11338 O O . GLY F 1 106 ? 91.364 32.608 203.704 1.00 76.26 131 GLY F O 1
ATOM 11339 N N . ALA F 1 107 ? 91.190 31.033 205.302 1.00 71.27 132 ALA F N 1
ATOM 11340 C CA . ALA F 1 107 ? 90.601 30.032 204.425 1.00 62.19 132 ALA F CA 1
ATOM 11341 C C . ALA F 1 107 ? 89.105 29.942 204.690 1.00 60.90 132 ALA F C 1
ATOM 11342 O O . ALA F 1 107 ? 88.680 29.778 205.840 1.00 55.78 132 ALA F O 1
ATOM 11344 N N . TYR F 1 108 ? 88.313 30.052 203.629 1.00 58.52 133 TYR F N 1
ATOM 11345 C CA . TYR F 1 108 ? 86.865 29.979 203.719 1.00 50.17 133 TYR F CA 1
ATOM 11346 C C . TYR F 1 108 ? 86.362 28.909 202.758 1.00 55.15 133 TYR F C 1
ATOM 11347 O O . TYR F 1 108 ? 87.047 28.536 201.802 1.00 58.24 133 TYR F O 1
ATOM 11356 N N . VAL F 1 109 ? 85.156 28.410 203.025 1.00 52.88 134 VAL F N 1
ATOM 11357 C CA . VAL F 1 109 ? 84.631 27.267 202.286 1.00 58.59 134 VAL F CA 1
ATOM 11358 C C . VAL F 1 109 ? 83.228 27.562 201.765 1.00 59.03 134 VAL F C 1
ATOM 11359 O O . VAL F 1 109 ? 82.834 27.071 200.699 1.00 62.19 134 VAL F O 1
ATOM 11363 N N . GLY F 1 110 ? 82.466 28.376 202.501 1.00 47.22 135 GLY F N 1
ATOM 11364 C CA . GLY F 1 110 ? 81.081 28.632 202.183 1.00 36.81 135 GLY F CA 1
ATOM 11365 C C . GLY F 1 110 ? 80.801 30.110 201.954 1.00 42.86 135 GLY F C 1
ATOM 11366 O O . GLY F 1 110 ? 81.663 30.977 202.143 1.00 41.19 135 GLY F O 1
ATOM 11367 N N . LEU F 1 111 ? 79.565 30.385 201.541 1.00 38.41 136 LEU F N 1
ATOM 11368 C CA . LEU F 1 111 ? 79.102 31.740 201.282 1.00 43.64 136 LEU F CA 1
ATOM 11369 C C . LEU F 1 111 ? 77.696 31.906 201.837 1.00 48.01 136 LEU F C 1
ATOM 11370 O O . LEU F 1 111 ? 76.893 30.969 201.827 1.00 41.97 136 LEU F O 1
ATOM 11375 N N . ALA F 1 112 ? 77.409 33.109 202.329 1.00 35.06 137 ALA F N 1
ATOM 11376 C CA . ALA F 1 112 ? 76.073 33.469 202.777 1.00 43.20 137 ALA F CA 1
ATOM 11377 C C . ALA F 1 112 ? 75.802 34.920 202.415 1.00 46.21 137 ALA F C 1
ATOM 11378 O O . ALA F 1 112 ? 76.694 35.768 202.505 1.00 50.49 137 ALA F O 1
ATOM 11380 N N . PHE F 1 113 ? 74.572 35.192 201.992 1.00 38.25 138 PHE F N 1
ATOM 11381 C CA . PHE F 1 113 ? 74.121 36.550 201.719 1.00 37.01 138 PHE F CA 1
ATOM 11382 C C . PHE F 1 113 ? 72.601 36.560 201.803 1.00 39.91 138 PHE F C 1
ATOM 11383 O O . PHE F 1 113 ? 71.964 35.524 202.013 1.00 39.18 138 PHE F O 1
ATOM 11391 N N . SER F 1 114 ? 72.020 37.745 201.641 1.00 34.64 139 SER F N 1
ATOM 11392 C CA . SER F 1 114 ? 70.577 37.904 201.669 1.00 38.24 139 SER F CA 1
ATOM 11393 C C . SER F 1 114 ? 70.129 38.716 200.462 1.00 34.41 139 SER F C 1
ATOM 11394 O O . SER F 1 114 ? 70.891 39.502 199.894 1.00 40.21 139 SER F O 1
ATOM 11397 N N . VAL F 1 115 ? 68.874 38.508 200.076 1.00 40.08 140 VAL F N 1
ATOM 11398 C CA . VAL F 1 115 ? 68.279 39.149 198.911 1.00 41.05 140 VAL F CA 1
ATOM 11399 C C . VAL F 1 115 ? 67.330 40.235 199.394 1.00 43.50 140 VAL F C 1
ATOM 11400 O O . VAL F 1 115 ? 66.521 40.005 200.301 1.00 34.45 140 VAL F O 1
ATOM 11404 N N . GLY F 1 116 ? 67.433 41.412 198.795 1.00 38.09 141 GLY F N 1
ATOM 11405 C CA . GLY F 1 116 ? 66.581 42.534 199.122 1.00 38.50 141 GLY F CA 1
ATOM 11406 C C . GLY F 1 116 ? 67.380 43.727 199.606 1.00 32.95 141 GLY F C 1
ATOM 11407 O O . GLY F 1 116 ? 68.610 43.731 199.614 1.00 33.79 141 GLY F O 1
ATOM 11408 N N . ALA F 1 117 ? 66.642 44.759 200.005 1.00 34.99 142 ALA F N 1
ATOM 11409 C CA . ALA F 1 117 ? 67.230 45.953 200.591 1.00 34.05 142 ALA F CA 1
ATOM 11410 C C . ALA F 1 117 ? 66.882 45.999 202.069 1.00 26.44 142 ALA F C 1
ATOM 11411 O O . ALA F 1 117 ? 65.692 45.968 202.417 1.00 33.42 142 ALA F O 1
ATOM 11413 N N . PRO F 1 118 ? 67.863 46.055 202.965 1.00 37.54 143 PRO F N 1
ATOM 11414 C CA . PRO F 1 118 ? 67.552 46.099 204.397 1.00 36.77 143 PRO F CA 1
ATOM 11415 C C . PRO F 1 118 ? 66.909 47.421 204.787 1.00 43.32 143 PRO F C 1
ATOM 11416 O O . PRO F 1 118 ? 66.948 48.409 204.052 1.00 40.86 143 PRO F O 1
ATOM 11420 N N . VAL F 1 119 ? 66.301 47.422 205.975 1.00 35.29 144 VAL F N 1
ATOM 11421 C CA . VAL F 1 119 ? 65.664 48.636 206.474 1.00 41.20 144 VAL F CA 1
ATOM 11422 C C . VAL F 1 119 ? 66.712 49.687 206.816 1.00 33.54 144 VAL F C 1
ATOM 11423 O O . VAL F 1 119 ? 66.553 50.870 206.491 1.00 40.58 144 VAL F O 1
ATOM 11427 N N . GLU F 1 120 ? 67.798 49.280 207.468 1.00 31.85 145 GLU F N 1
ATOM 11428 C CA . GLU F 1 120 ? 68.900 50.189 207.731 1.00 43.95 145 GLU F CA 1
ATOM 11429 C C . GLU F 1 120 ? 70.217 49.433 207.650 1.00 42.58 145 GLU F C 1
ATOM 11430 O O . GLU F 1 120 ? 70.257 48.200 207.667 1.00 40.97 145 GLU F O 1
ATOM 11436 N N . SER F 1 121 ? 71.297 50.200 207.542 1.00 39.00 146 SER F N 1
ATOM 11437 C CA . SER F 1 121 ? 72.645 49.659 207.570 1.00 39.64 146 SER F CA 1
ATOM 11438 C C . SER F 1 121 ? 73.565 50.726 208.149 1.00 48.19 146 SER F C 1
ATOM 11439 O O . SER F 1 121 ? 73.136 51.843 208.452 1.00 52.86 146 SER F O 1
ATOM 11442 N N . LEU F 1 122 ? 74.841 50.383 208.292 1.00 47.86 147 LEU F N 1
ATOM 11443 C CA . LEU F 1 122 ? 75.807 51.227 208.983 1.00 52.43 147 LEU F CA 1
ATOM 11444 C C . LEU F 1 122 ? 76.869 51.732 208.017 1.00 53.88 147 LEU F C 1
ATOM 11445 O O . LEU F 1 122 ? 77.436 50.951 207.246 1.00 43.14 147 LEU F O 1
ATOM 11450 N N . VAL F 1 123 ? 77.137 53.034 208.066 1.00 58.21 148 VAL F N 1
ATOM 11451 C CA . VAL F 1 123 ? 78.281 53.634 207.385 1.00 58.80 148 VAL F CA 1
ATOM 11452 C C . VAL F 1 123 ? 79.124 54.326 208.448 1.00 59.35 148 VAL F C 1
ATOM 11453 O O . VAL F 1 123 ? 78.688 55.314 209.054 1.00 49.80 148 VAL F O 1
ATOM 11457 N N . ASP F 1 124 ? 80.327 53.805 208.669 1.00 65.28 149 ASP F N 1
ATOM 11458 C CA . ASP F 1 124 ? 81.255 54.275 209.700 1.00 78.84 149 ASP F CA 1
ATOM 11459 C C . ASP F 1 124 ? 80.563 54.387 211.059 1.00 70.41 149 ASP F C 1
ATOM 11460 O O . ASP F 1 124 ? 80.496 55.451 211.679 1.00 69.70 149 ASP F O 1
ATOM 11465 N N . GLY F 1 125 ? 80.046 53.247 211.522 1.00 67.48 150 GLY F N 1
ATOM 11466 C CA . GLY F 1 125 ? 79.482 53.138 212.853 1.00 61.34 150 GLY F CA 1
ATOM 11467 C C . GLY F 1 125 ? 78.174 53.858 213.079 1.00 61.33 150 GLY F C 1
ATOM 11468 O O . GLY F 1 125 ? 77.670 53.844 214.206 1.00 69.07 150 GLY F O 1
ATOM 11469 N N . LYS F 1 126 ? 77.601 54.482 212.053 1.00 53.04 151 LYS F N 1
ATOM 11470 C CA . LYS F 1 126 ? 76.364 55.226 212.220 1.00 52.99 151 LYS F CA 1
ATOM 11471 C C . LYS F 1 126 ? 75.317 54.729 211.231 1.00 53.93 151 LYS F C 1
ATOM 11472 O O . LYS F 1 126 ? 75.650 54.375 210.093 1.00 44.77 151 LYS F O 1
ATOM 11478 N N . PRO F 1 127 ? 74.050 54.690 211.635 1.00 45.59 152 PRO F N 1
ATOM 11479 C CA . PRO F 1 127 ? 73.015 54.063 210.809 1.00 45.38 152 PRO F CA 1
ATOM 11480 C C . PRO F 1 127 ? 72.369 55.006 209.806 1.00 52.41 152 PRO F C 1
ATOM 11481 O O . PRO F 1 127 ? 72.242 56.213 210.020 1.00 49.92 152 PRO F O 1
ATOM 11485 N N . VAL F 1 128 ? 71.950 54.415 208.686 1.00 47.47 153 VAL F N 1
ATOM 11486 C CA . VAL F 1 128 ? 71.230 55.117 207.631 1.00 40.22 153 VAL F CA 1
ATOM 11487 C C . VAL F 1 128 ? 70.088 54.231 207.155 1.00 38.30 153 VAL F C 1
ATOM 11488 O O . VAL F 1 128 ? 70.197 53.002 207.138 1.00 41.68 153 VAL F O 1
ATOM 11492 N N . PHE F 1 129 ? 68.984 54.864 206.764 1.00 37.23 154 PHE F N 1
ATOM 11493 C CA . PHE F 1 129 ? 67.877 54.126 206.173 1.00 44.70 154 PHE F CA 1
ATOM 11494 C C . PHE F 1 129 ? 68.223 53.710 204.750 1.00 44.65 154 PHE F C 1
ATOM 11495 O O . PHE F 1 129 ? 68.909 54.435 204.024 1.00 43.45 154 PHE F O 1
ATOM 11503 N N . VAL F 1 130 ? 67.740 52.536 204.346 1.00 41.41 155 VAL F N 1
ATOM 11504 C CA . VAL F 1 130 ? 68.020 52.031 203.007 1.00 42.45 155 VAL F CA 1
ATOM 11505 C C . VAL F 1 130 ? 66.720 51.786 202.251 1.00 37.63 155 VAL F C 1
ATOM 11506 O O . VAL F 1 130 ? 66.393 52.519 201.311 1.00 37.11 155 VAL F O 1
ATOM 11510 N N . ASN F 1 131 ? 65.964 50.762 202.660 1.00 38.33 156 ASN F N 1
ATOM 11511 C CA . ASN F 1 131 ? 64.815 50.333 201.866 1.00 41.62 156 ASN F CA 1
ATOM 11512 C C . ASN F 1 131 ? 63.736 51.406 201.803 1.00 43.58 156 ASN F C 1
ATOM 11513 O O . ASN F 1 131 ? 63.081 51.575 200.768 1.00 40.90 156 ASN F O 1
ATOM 11518 N N . HIS F 1 132 ? 63.528 52.137 202.897 1.00 40.85 157 HIS F N 1
ATOM 11519 C CA . HIS F 1 132 ? 62.482 53.148 202.958 1.00 33.83 157 HIS F CA 1
ATOM 11520 C C . HIS F 1 132 ? 63.044 54.563 202.885 1.00 38.14 157 HIS F C 1
ATOM 11521 O O . HIS F 1 132 ? 62.353 55.524 203.240 1.00 37.49 157 HIS F O 1
ATOM 11528 N N . SER F 1 133 ? 64.283 54.703 202.423 1.00 40.28 158 SER F N 1
ATOM 11529 C CA . SER F 1 133 ? 64.857 56.011 202.155 1.00 39.92 158 SER F CA 1
ATOM 11530 C C . SER F 1 133 ? 64.120 56.691 201.004 1.00 41.82 158 SER F C 1
ATOM 11531 O O . SER F 1 133 ? 63.358 56.067 200.259 1.00 38.85 158 SER F O 1
ATOM 11534 N N . ASN F 1 134 ? 64.357 57.992 200.862 1.00 40.65 159 ASN F N 1
ATOM 11535 C CA . ASN F 1 134 ? 63.880 58.725 199.697 1.00 49.49 159 ASN F CA 1
ATOM 11536 C C . ASN F 1 134 ? 64.776 58.403 198.511 1.00 37.25 159 ASN F C 1
ATOM 11537 O O . ASN F 1 134 ? 65.985 58.651 198.558 1.00 40.01 159 ASN F O 1
ATOM 11542 N N . VAL F 1 135 ? 64.187 57.856 197.445 1.00 33.83 160 VAL F N 1
ATOM 11543 C CA . VAL F 1 135 ? 64.972 57.582 196.245 1.00 46.35 160 VAL F CA 1
ATOM 11544 C C . VAL F 1 135 ? 65.486 58.881 195.639 1.00 45.12 160 VAL F C 1
ATOM 11545 O O . VAL F 1 135 ? 66.535 58.900 194.984 1.00 47.83 160 VAL F O 1
ATOM 11549 N N . GLU F 1 136 ? 64.780 59.988 195.867 1.00 49.78 161 GLU F N 1
ATOM 11550 C CA . GLU F 1 136 ? 65.231 61.285 195.383 1.00 44.74 161 GLU F CA 1
ATOM 11551 C C . GLU F 1 136 ? 66.373 61.863 196.210 1.00 44.95 161 GLU F C 1
ATOM 11552 O O . GLU F 1 136 ? 66.946 62.882 195.811 1.00 48.89 161 GLU F O 1
ATOM 11558 N N . ALA F 1 137 ? 66.728 61.238 197.334 1.00 48.16 162 ALA F N 1
ATOM 11559 C CA . ALA F 1 137 ? 67.736 61.803 198.223 1.00 44.50 162 ALA F CA 1
ATOM 11560 C C . ALA F 1 137 ? 68.848 60.811 198.551 1.00 38.24 162 ALA F C 1
ATOM 11561 O O . ALA F 1 137 ? 69.973 61.218 198.860 1.00 42.97 162 ALA F O 1
ATOM 11563 N N . ALA F 1 138 ? 68.552 59.514 198.483 1.00 39.58 163 ALA F N 1
ATOM 11564 C CA . ALA F 1 138 ? 69.501 58.499 198.916 1.00 45.57 163 ALA F CA 1
ATOM 11565 C C . ALA F 1 138 ? 70.686 58.404 197.952 1.00 40.72 163 ALA F C 1
ATOM 11566 O O . ALA F 1 138 ? 70.572 58.746 196.774 1.00 48.84 163 ALA F O 1
ATOM 11568 N N . PRO F 1 139 ? 71.839 57.942 198.435 1.00 40.87 164 PRO F N 1
ATOM 11569 C CA . PRO F 1 139 ? 73.017 57.823 197.567 1.00 47.36 164 PRO F CA 1
ATOM 11570 C C . PRO F 1 139 ? 72.953 56.561 196.725 1.00 49.19 164 PRO F C 1
ATOM 11571 O O . PRO F 1 139 ? 72.137 55.666 196.996 1.00 43.68 164 PRO F O 1
ATOM 11575 N N . PRO F 1 140 ? 73.789 56.452 195.693 1.00 50.60 165 PRO F N 1
ATOM 11576 C CA . PRO F 1 140 ? 73.798 55.231 194.892 1.00 48.69 165 PRO F CA 1
ATOM 11577 C C . PRO F 1 140 ? 74.235 54.048 195.729 1.00 46.31 165 PRO F C 1
ATOM 11578 O O . PRO F 1 140 ? 75.079 54.183 196.635 1.00 46.71 165 PRO F O 1
ATOM 11582 N N . PRO F 1 141 ? 73.696 52.849 195.451 1.00 47.19 166 PRO F N 1
ATOM 11583 C CA . PRO F 1 141 ? 72.741 52.569 194.376 1.00 47.10 166 PRO F CA 1
ATOM 11584 C C . PRO F 1 141 ? 71.278 52.634 194.810 1.00 48.77 166 PRO F C 1
ATOM 11585 O O . PRO F 1 141 ? 70.433 51.998 194.181 1.00 45.95 166 PRO F O 1
ATOM 11589 N N . LEU F 1 142 ? 70.982 53.384 195.869 1.00 42.46 167 LEU F N 1
ATOM 11590 C CA . LEU F 1 142 ? 69.616 53.526 196.353 1.00 41.40 167 LEU F CA 1
ATOM 11591 C C . LEU F 1 142 ? 68.882 54.696 195.710 1.00 37.12 167 LEU F C 1
ATOM 11592 O O . LEU F 1 142 ? 67.810 55.079 196.189 1.00 42.96 167 LEU F O 1
ATOM 11597 N N . ASP F 1 143 ? 69.431 55.269 194.638 1.00 38.88 168 ASP F N 1
ATOM 11598 C CA . ASP F 1 143 ? 68.807 56.378 193.926 1.00 38.48 168 ASP F CA 1
ATOM 11599 C C . ASP F 1 143 ? 68.283 55.949 192.558 1.00 43.82 168 ASP F C 1
ATOM 11600 O O . ASP F 1 143 ? 68.182 56.766 191.639 1.00 32.78 168 ASP F O 1
ATOM 11605 N N . ILE F 1 144 ? 67.949 54.669 192.412 1.00 41.37 169 ILE F N 1
ATOM 11606 C CA . ILE F 1 144 ? 67.418 54.135 191.163 1.00 38.14 169 ILE F CA 1
ATOM 11607 C C . ILE F 1 144 ? 65.899 54.243 191.245 1.00 41.32 169 ILE F C 1
ATOM 11608 O O . ILE F 1 144 ? 65.236 53.411 191.867 1.00 39.33 169 ILE F O 1
ATOM 11613 N N . SER F 1 145 ? 65.347 55.281 190.613 1.00 42.03 170 SER F N 1
ATOM 11614 C CA . SER F 1 145 ? 63.902 55.477 190.624 1.00 41.95 170 SER F CA 1
ATOM 11615 C C . SER F 1 145 ? 63.157 54.303 190.005 1.00 42.13 170 SER F C 1
ATOM 11616 O O . SER F 1 145 ? 61.984 54.088 190.331 1.00 35.18 170 SER F O 1
ATOM 11619 N N . GLY F 1 146 ? 63.810 53.539 189.128 1.00 51.81 171 GLY F N 1
ATOM 11620 C CA . GLY F 1 146 ? 63.211 52.366 188.517 1.00 41.15 171 GLY F CA 1
ATOM 11621 C C . GLY F 1 146 ? 63.097 51.158 189.418 1.00 41.22 171 GLY F C 1
ATOM 11622 O O . GLY F 1 146 ? 62.625 50.109 188.968 1.00 36.46 171 GLY F O 1
ATOM 11623 N N . MET F 1 147 ? 63.527 51.266 190.676 1.00 32.21 172 MET F N 1
ATOM 11624 C CA . MET F 1 147 ? 63.349 50.200 191.652 1.00 36.24 172 MET F CA 1
ATOM 11625 C C . MET F 1 147 ? 62.635 50.696 192.902 1.00 42.16 172 MET F C 1
ATOM 11626 O O . MET F 1 147 ? 62.620 49.990 193.918 1.00 44.53 172 MET F O 1
ATOM 11631 N N . ALA F 1 148 ? 62.045 51.885 192.851 1.00 41.81 173 ALA F N 1
ATOM 11632 C CA . ALA F 1 148 ? 61.343 52.446 193.991 1.00 45.81 173 ALA F CA 1
ATOM 11633 C C . ALA F 1 148 ? 59.837 52.332 193.805 1.00 44.17 173 ALA F C 1
ATOM 11634 O O . ALA F 1 148 ? 59.313 52.582 192.720 1.00 46.13 173 ALA F O 1
ATOM 11650 N N . ASN F 1 150 ? 57.517 53.484 196.780 1.00 46.15 175 ASN F N 1
ATOM 11651 C CA . ASN F 1 150 ? 57.565 54.775 197.474 1.00 51.84 175 ASN F CA 1
ATOM 11652 C C . ASN F 1 150 ? 58.255 54.530 198.817 1.00 54.02 175 ASN F C 1
ATOM 11653 O O . ASN F 1 150 ? 58.718 53.416 199.059 1.00 51.25 175 ASN F O 1
ATOM 11658 N N . TRP F 1 151 ? 58.268 55.526 199.691 1.00 56.93 176 TRP F N 1
ATOM 11659 C CA . TRP F 1 151 ? 59.009 55.301 200.950 1.00 52.76 176 TRP F CA 1
ATOM 11660 C C . TRP F 1 151 ? 58.334 54.252 201.809 1.00 46.75 176 TRP F C 1
ATOM 11661 O O . TRP F 1 151 ? 59.030 53.447 202.371 1.00 52.16 176 TRP F O 1
ATOM 11672 N N . GLN F 1 152 ? 57.036 54.336 201.948 1.00 36.87 177 GLN F N 1
ATOM 11673 C CA . GLN F 1 152 ? 56.335 53.416 202.838 1.00 52.77 177 GLN F CA 1
ATOM 11674 C C . GLN F 1 152 ? 56.460 51.980 202.351 1.00 49.58 177 GLN F C 1
ATOM 11675 O O . GLN F 1 152 ? 56.821 51.081 203.118 1.00 43.32 177 GLN F O 1
ATOM 11681 N N . ALA F 1 153 ? 56.168 51.745 201.071 1.00 37.63 178 ALA F N 1
ATOM 11682 C CA . ALA F 1 153 ? 56.310 50.407 200.514 1.00 43.61 178 ALA F CA 1
ATOM 11683 C C . ALA F 1 153 ? 57.768 49.985 200.393 1.00 42.39 178 ALA F C 1
ATOM 11684 O O . ALA F 1 153 ? 58.049 48.783 200.332 1.00 43.60 178 ALA F O 1
ATOM 11686 N N . GLY F 1 154 ? 58.696 50.938 200.370 1.00 28.32 179 GLY F N 1
ATOM 11687 C CA . GLY F 1 154 ? 60.092 50.626 200.160 1.00 44.11 179 GLY F CA 1
ATOM 11688 C C . GLY F 1 154 ? 60.382 50.310 198.706 1.00 38.92 179 GLY F C 1
ATOM 11689 O O . GLY F 1 154 ? 59.520 50.376 197.829 1.00 39.71 179 GLY F O 1
ATOM 11690 N N . ARG F 1 155 ? 61.639 49.962 198.451 1.00 34.52 180 ARG F N 1
ATOM 11691 C CA . ARG F 1 155 ? 62.045 49.575 197.109 1.00 29.08 180 ARG F CA 1
ATOM 11692 C C . ARG F 1 155 ? 61.361 48.278 196.695 1.00 42.84 180 ARG F C 1
ATOM 11693 O O . ARG F 1 155 ? 61.031 47.430 197.527 1.00 33.29 180 ARG F O 1
ATOM 11701 N N . ARG F 1 156 ? 61.141 48.130 195.391 1.00 41.82 181 ARG F N 1
ATOM 11702 C CA . ARG F 1 156 ? 60.921 46.797 194.838 1.00 37.47 181 ARG F CA 1
ATOM 11703 C C . ARG F 1 156 ? 62.312 46.228 194.595 1.00 38.42 181 ARG F C 1
ATOM 11704 O O . ARG F 1 156 ? 62.910 46.408 193.533 1.00 44.48 181 ARG F O 1
ATOM 11712 N N . PHE F 1 157 ? 62.852 45.560 195.615 1.00 36.54 182 PHE F N 1
ATOM 11713 C CA . PHE F 1 157 ? 64.265 45.203 195.601 1.00 40.19 182 PHE F CA 1
ATOM 11714 C C . PHE F 1 157 ? 64.574 43.986 194.740 1.00 36.11 182 PHE F C 1
ATOM 11715 O O . PHE F 1 157 ? 65.740 43.586 194.668 1.00 36.13 182 PHE F O 1
ATOM 11723 N N . VAL F 1 158 ? 63.577 43.389 194.092 1.00 37.85 183 VAL F N 1
ATOM 11724 C CA . VAL F 1 158 ? 63.792 42.387 193.052 1.00 41.14 183 VAL F CA 1
ATOM 11725 C C . VAL F 1 158 ? 62.868 42.748 191.898 1.00 45.29 183 VAL F C 1
ATOM 11726 O O . VAL F 1 158 ? 61.641 42.680 192.037 1.00 49.07 183 VAL F O 1
ATOM 11730 N N . THR F 1 159 ? 63.449 43.141 190.765 1.00 42.49 184 THR F N 1
ATOM 11731 C CA . THR F 1 159 ? 62.684 43.512 189.579 1.00 41.15 184 THR F CA 1
ATOM 11732 C C . THR F 1 159 ? 63.186 42.695 188.398 1.00 45.53 184 THR F C 1
ATOM 11733 O O . THR F 1 159 ? 64.287 42.935 187.892 1.00 42.65 184 THR F O 1
ATOM 11737 N N . ILE F 1 160 ? 62.380 41.729 187.965 1.00 40.12 185 ILE F N 1
ATOM 11738 C CA . ILE F 1 160 ? 62.663 40.924 186.784 1.00 41.08 185 ILE F CA 1
ATOM 11739 C C . ILE F 1 160 ? 61.445 41.008 185.876 1.00 39.81 185 ILE F C 1
ATOM 11740 O O . ILE F 1 160 ? 60.335 40.648 186.287 1.00 40.29 185 ILE F O 1
ATOM 11745 N N . GLU F 1 161 ? 61.645 41.498 184.656 1.00 43.64 186 GLU F N 1
ATOM 11746 C CA . GLU F 1 161 ? 60.552 41.775 183.734 1.00 45.05 186 GLU F CA 1
ATOM 11747 C C . GLU F 1 161 ? 60.871 41.164 182.379 1.00 31.44 186 GLU F C 1
ATOM 11748 O O . GLU F 1 161 ? 61.954 41.392 181.832 1.00 39.15 186 GLU F O 1
ATOM 11754 N N . VAL F 1 162 ? 59.928 40.392 181.841 1.00 41.55 187 VAL F N 1
ATOM 11755 C CA . VAL F 1 162 ? 60.136 39.647 180.606 1.00 42.66 187 VAL F CA 1
ATOM 11756 C C . VAL F 1 162 ? 59.050 40.010 179.604 1.00 40.15 187 VAL F C 1
ATOM 11757 O O . VAL F 1 162 ? 57.942 40.414 179.973 1.00 47.01 187 VAL F O 1
ATOM 11761 N N . ILE F 1 163 ? 59.376 39.853 178.326 1.00 42.13 188 ILE F N 1
ATOM 11762 C CA . ILE F 1 163 ? 58.493 40.189 177.216 1.00 42.74 188 ILE F CA 1
ATOM 11763 C C . ILE F 1 163 ? 58.097 38.888 176.522 1.00 44.53 188 ILE F C 1
ATOM 11764 O O . ILE F 1 163 ? 58.920 38.294 175.809 1.00 38.05 188 ILE F O 1
ATOM 11769 N N . PRO F 1 164 ? 56.869 38.407 176.693 1.00 49.43 189 PRO F N 1
ATOM 11770 C CA . PRO F 1 164 ? 56.428 37.208 175.970 1.00 53.21 189 PRO F CA 1
ATOM 11771 C C . PRO F 1 164 ? 56.236 37.509 174.494 1.00 57.67 189 PRO F C 1
ATOM 11772 O O . PRO F 1 164 ? 56.089 38.680 174.111 1.00 59.21 189 PRO F O 1
ATOM 11776 N N . PRO F 1 165 ? 56.231 36.482 173.631 1.00 59.96 190 PRO F N 1
ATOM 11777 C CA . PRO F 1 165 ? 56.194 36.749 172.180 1.00 53.83 190 PRO F CA 1
ATOM 11778 C C . PRO F 1 165 ? 54.969 37.530 171.739 1.00 52.78 190 PRO F C 1
ATOM 11779 O O . PRO F 1 165 ? 55.086 38.451 170.921 1.00 59.31 190 PRO F O 1
ATOM 11783 N N . ALA F 1 166 ? 53.795 37.176 172.246 1.00 54.45 191 ALA F N 1
ATOM 11784 C CA . ALA F 1 166 ? 52.617 38.022 172.155 1.00 54.52 191 ALA F CA 1
ATOM 11785 C C . ALA F 1 166 ? 52.444 38.776 173.469 1.00 67.89 191 ALA F C 1
ATOM 11786 O O . ALA F 1 166 ? 53.085 38.470 174.476 1.00 72.93 191 ALA F O 1
ATOM 11788 N N . ALA F 1 167 ? 51.571 39.777 173.450 1.00 67.62 192 ALA F N 1
ATOM 11789 C CA . ALA F 1 167 ? 51.364 40.583 174.642 1.00 71.89 192 ALA F CA 1
ATOM 11790 C C . ALA F 1 167 ? 50.676 39.768 175.735 1.00 70.49 192 ALA F C 1
ATOM 11791 O O . ALA F 1 167 ? 50.078 38.717 175.486 1.00 81.44 192 ALA F O 1
ATOM 11793 N N . VAL F 1 168 ? 50.779 40.264 176.965 1.00 64.06 193 VAL F N 1
ATOM 11794 C CA . VAL F 1 168 ? 50.105 39.644 178.101 1.00 66.06 193 VAL F CA 1
ATOM 11795 C C . VAL F 1 168 ? 48.655 40.107 178.111 1.00 66.21 193 VAL F C 1
ATOM 11796 O O . VAL F 1 168 ? 48.376 41.305 178.229 1.00 60.94 193 VAL F O 1
ATOM 11800 N N . ILE F 1 169 ? 47.731 39.162 177.987 1.00 68.32 194 ILE F N 1
ATOM 11801 C CA . ILE F 1 169 ? 46.309 39.482 178.025 1.00 68.20 194 ILE F CA 1
ATOM 11802 C C . ILE F 1 169 ? 45.876 39.628 179.477 1.00 59.84 194 ILE F C 1
ATOM 11803 O O . ILE F 1 169 ? 46.079 38.723 180.295 1.00 58.70 194 ILE F O 1
ATOM 11808 N N . LYS F 1 170 ? 45.286 40.768 179.798 1.00 54.96 195 LYS F N 1
ATOM 11809 C CA . LYS F 1 170 ? 44.889 41.137 181.147 1.00 56.32 195 LYS F CA 1
ATOM 11810 C C . LYS F 1 170 ? 43.429 40.775 181.390 1.00 67.30 195 LYS F C 1
ATOM 11811 O O . LYS F 1 170 ? 42.692 40.445 180.456 1.00 64.31 195 LYS F O 1
ATOM 11817 N N . PRO F 1 171 ? 42.977 40.798 182.653 1.00 71.39 196 PRO F N 1
ATOM 11818 C CA . PRO F 1 171 ? 41.577 40.429 182.936 1.00 73.03 196 PRO F CA 1
ATOM 11819 C C . PRO F 1 171 ? 40.539 41.215 182.148 1.00 73.54 196 PRO F C 1
ATOM 11820 O O . PRO F 1 171 ? 39.569 40.620 181.663 1.00 67.51 196 PRO F O 1
ATOM 11824 N N . ASP F 1 172 ? 40.706 42.529 182.005 1.00 75.13 197 ASP F N 1
ATOM 11825 C CA . ASP F 1 172 ? 39.710 43.348 181.324 1.00 78.03 197 ASP F CA 1
ATOM 11826 C C . ASP F 1 172 ? 39.845 43.320 179.805 1.00 75.47 197 ASP F C 1
ATOM 11827 O O . ASP F 1 172 ? 39.178 44.108 179.126 1.00 78.14 197 ASP F O 1
ATOM 11832 N N . GLY F 1 173 ? 40.685 42.441 179.260 1.00 68.61 198 GLY F N 1
ATOM 11833 C CA . GLY F 1 173 ? 40.897 42.355 177.836 1.00 64.63 198 GLY F CA 1
ATOM 11834 C C . GLY F 1 173 ? 42.073 43.152 177.313 1.00 65.29 198 GLY F C 1
ATOM 11835 O O . GLY F 1 173 ? 42.612 42.810 176.255 1.00 65.92 198 GLY F O 1
ATOM 11836 N N . SER F 1 174 ? 42.491 44.199 178.021 1.00 58.36 199 SER F N 1
ATOM 11837 C CA . SER F 1 174 ? 43.614 45.005 177.572 1.00 55.07 199 SER F CA 1
ATOM 11838 C C . SER F 1 174 ? 44.910 44.196 177.635 1.00 52.52 199 SER F C 1
ATOM 11839 O O . SER F 1 174 ? 44.965 43.090 178.181 1.00 47.60 199 SER F O 1
ATOM 11842 N N . LYS F 1 175 ? 45.967 44.764 177.060 1.00 48.98 200 LYS F N 1
ATOM 11843 C CA . LYS F 1 175 ? 47.219 44.046 176.881 1.00 45.82 200 LYS F CA 1
ATOM 11844 C C . LYS F 1 175 ? 48.380 44.817 177.491 1.00 41.40 200 LYS F C 1
ATOM 11845 O O . LYS F 1 175 ? 48.386 46.050 177.528 1.00 44.05 200 LYS F O 1
ATOM 11851 N N . SER F 1 176 ? 49.364 44.062 177.969 1.00 43.45 201 SER F N 1
ATOM 11852 C CA . SER F 1 176 ? 50.627 44.597 178.452 1.00 45.95 201 SER F CA 1
ATOM 11853 C C . SER F 1 176 ? 51.746 43.793 177.812 1.00 43.62 201 SER F C 1
ATOM 11854 O O . SER F 1 176 ? 51.702 42.559 177.814 1.00 52.16 201 SER F O 1
ATOM 11857 N N . ARG F 1 177 ? 52.738 44.480 177.254 1.00 39.39 202 ARG F N 1
ATOM 11858 C CA . ARG F 1 177 ? 53.832 43.748 176.633 1.00 43.36 202 ARG F CA 1
ATOM 11859 C C . ARG F 1 177 ? 54.820 43.193 177.650 1.00 42.54 202 ARG F C 1
ATOM 11860 O O . ARG F 1 177 ? 55.695 42.408 177.271 1.00 45.62 202 ARG F O 1
ATOM 11868 N N . THR F 1 178 ? 54.685 43.549 178.925 1.00 48.96 203 THR F N 1
ATOM 11869 C CA . THR F 1 178 ? 55.615 43.129 179.963 1.00 49.58 203 THR F CA 1
ATOM 11870 C C . THR F 1 178 ? 54.900 42.283 181.007 1.00 53.46 203 THR F C 1
ATOM 11871 O O . THR F 1 178 ? 53.832 42.663 181.498 1.00 47.45 203 THR F O 1
ATOM 11875 N N . TRP F 1 179 ? 55.491 41.136 181.333 1.00 49.48 204 TRP F N 1
ATOM 11876 C CA . TRP F 1 179 ? 55.117 40.345 182.498 1.00 38.25 204 TRP F CA 1
ATOM 11877 C C . TRP F 1 179 ? 56.137 40.637 183.592 1.00 36.38 204 TRP F C 1
ATOM 11878 O O . TRP F 1 179 ? 57.334 40.390 183.408 1.00 41.21 204 TRP F O 1
ATOM 11889 N N . MET F 1 180 ? 55.673 41.168 184.719 1.00 48.33 205 MET F N 1
ATOM 11890 C CA . MET F 1 180 ? 56.553 41.793 185.696 1.00 53.00 205 MET F CA 1
ATOM 11891 C C . MET F 1 180 ? 56.633 40.991 186.987 1.00 44.26 205 MET F C 1
ATOM 11892 O O . MET F 1 180 ? 55.642 40.407 187.436 1.00 46.35 205 MET F O 1
ATOM 11897 N N . VAL F 1 181 ? 57.826 40.981 187.577 1.00 41.44 206 VAL F N 1
ATOM 11898 C CA . VAL F 1 181 ? 58.072 40.424 188.901 1.00 39.86 206 VAL F CA 1
ATOM 11899 C C . VAL F 1 181 ? 58.641 41.551 189.752 1.00 42.55 206 VAL F C 1
ATOM 11900 O O . VAL F 1 181 ? 59.803 41.941 189.579 1.00 37.29 206 VAL F O 1
ATOM 11904 N N . HIS F 1 182 ? 57.823 42.086 190.656 1.00 37.57 207 HIS F N 1
ATOM 11905 C CA . HIS F 1 182 ? 58.225 43.161 191.560 1.00 46.25 207 HIS F CA 1
ATOM 11906 C C . HIS F 1 182 ? 58.129 42.635 192.986 1.00 44.68 207 HIS F C 1
ATOM 11907 O O . HIS F 1 182 ? 57.026 42.393 193.489 1.00 42.71 207 HIS F O 1
ATOM 11914 N N . VAL F 1 183 ? 59.273 42.458 193.640 1.00 41.44 208 VAL F N 1
ATOM 11915 C CA . VAL F 1 183 ? 59.324 41.907 194.989 1.00 37.49 208 VAL F CA 1
ATOM 11916 C C . VAL F 1 183 ? 59.811 42.988 195.942 1.00 41.61 208 VAL F C 1
ATOM 11917 O O . VAL F 1 183 ? 60.900 43.547 195.765 1.00 31.32 208 VAL F O 1
ATOM 11921 N N . GLY F 1 184 ? 58.991 43.280 196.947 1.00 30.93 209 GLY F N 1
ATOM 11922 C CA . GLY F 1 184 ? 59.325 44.182 198.028 1.00 29.35 209 GLY F CA 1
ATOM 11923 C C . GLY F 1 184 ? 58.413 43.863 199.191 1.00 32.72 209 GLY F C 1
ATOM 11924 O O . GLY F 1 184 ? 57.527 43.011 199.096 1.00 41.53 209 GLY F O 1
ATOM 11925 N N . SER F 1 185 ? 58.635 44.559 200.300 1.00 35.18 210 SER F N 1
ATOM 11926 C CA . SER F 1 185 ? 57.849 44.297 201.496 1.00 38.62 210 SER F CA 1
ATOM 11927 C C . SER F 1 185 ? 56.419 44.807 201.337 1.00 46.00 210 SER F C 1
ATOM 11928 O O . SER F 1 185 ? 56.145 45.740 200.578 1.00 48.94 210 SER F O 1
ATOM 11931 N N . THR F 1 186 ? 55.502 44.170 202.061 1.00 45.15 211 THR F N 1
ATOM 11932 C CA . THR F 1 186 ? 54.097 44.550 202.080 1.00 43.21 211 THR F CA 1
ATOM 11933 C C . THR F 1 186 ? 53.637 44.695 203.525 1.00 52.84 211 THR F C 1
ATOM 11934 O O . THR F 1 186 ? 54.371 44.386 204.469 1.00 50.08 211 THR F O 1
ATOM 11938 N N . GLY F 1 187 ? 52.405 45.169 203.694 1.00 56.68 212 GLY F N 1
ATOM 11939 C CA . GLY F 1 187 ? 51.876 45.397 205.032 1.00 57.51 212 GLY F CA 1
ATOM 11940 C C . GLY F 1 187 ? 52.661 46.426 205.813 1.00 55.81 212 GLY F C 1
ATOM 11941 O O . GLY F 1 187 ? 52.908 46.240 207.011 1.00 45.16 212 GLY F O 1
ATOM 11942 N N . CYS F 1 188 ? 53.060 47.514 205.154 1.00 46.97 213 CYS F N 1
ATOM 11943 C CA . CYS F 1 188 ? 53.931 48.533 205.730 1.00 48.63 213 CYS F CA 1
ATOM 11944 C C . CYS F 1 188 ? 53.096 49.691 206.261 1.00 58.04 213 CYS F C 1
ATOM 11945 O O . CYS F 1 188 ? 52.457 50.410 205.485 1.00 67.07 213 CYS F O 1
ATOM 11948 N N . LYS F 1 189 ? 53.122 49.885 207.574 1.00 62.62 214 LYS F N 1
ATOM 11949 C CA . LYS F 1 189 ? 52.387 50.963 208.215 1.00 61.84 214 LYS F CA 1
ATOM 11950 C C . LYS F 1 189 ? 53.346 52.058 208.667 1.00 54.70 214 LYS F C 1
ATOM 11951 O O . LYS F 1 189 ? 54.501 51.792 209.011 1.00 55.27 214 LYS F O 1
ATOM 11957 N N . GLY F 1 190 ? 52.851 53.293 208.667 1.00 56.63 215 GLY F N 1
ATOM 11958 C CA . GLY F 1 190 ? 53.669 54.440 209.013 1.00 65.83 215 GLY F CA 1
ATOM 11959 C C . GLY F 1 190 ? 54.440 54.973 207.822 1.00 77.75 215 GLY F C 1
ATOM 11960 O O . GLY F 1 190 ? 55.206 54.234 207.198 1.00 93.47 215 GLY F O 1
ATOM 11961 N N . ASN F 1 191 ? 54.245 56.252 207.490 1.00 68.66 216 ASN F N 1
ATOM 11962 C CA . ASN F 1 191 ? 54.887 56.846 206.326 1.00 68.17 216 ASN F CA 1
ATOM 11963 C C . ASN F 1 191 ? 56.115 57.624 206.766 1.00 62.60 216 ASN F C 1
ATOM 11964 O O . ASN F 1 191 ? 55.981 58.611 207.507 1.00 50.97 216 ASN F O 1
ATOM 11969 N N . PRO F 1 192 ? 57.319 57.229 206.339 1.00 57.17 217 PRO F N 1
ATOM 11970 C CA . PRO F 1 192 ? 58.519 58.022 206.655 1.00 53.64 217 PRO F CA 1
ATOM 11971 C C . PRO F 1 192 ? 58.588 59.352 205.922 1.00 58.44 217 PRO F C 1
ATOM 11972 O O . PRO F 1 192 ? 59.408 60.198 206.300 1.00 65.45 217 PRO F O 1
ATOM 11976 N N . ALA F 1 193 ? 57.770 59.562 204.887 1.00 73.33 218 ALA F N 1
ATOM 11977 C CA . ALA F 1 193 ? 57.707 60.875 204.253 1.00 82.41 218 ALA F CA 1
ATOM 11978 C C . ALA F 1 193 ? 57.052 61.895 205.174 1.00 84.15 218 ALA F C 1
ATOM 11979 O O . ALA F 1 193 ? 57.521 63.033 205.283 1.00 89.46 218 ALA F O 1
ATOM 11981 N N . THR F 1 194 ? 55.963 61.508 205.845 1.00 79.91 219 THR F N 1
ATOM 11982 C CA . THR F 1 194 ? 55.366 62.395 206.836 1.00 80.05 219 THR F CA 1
ATOM 11983 C C . THR F 1 194 ? 56.305 62.603 208.018 1.00 84.38 219 THR F C 1
ATOM 11984 O O . THR F 1 194 ? 56.413 63.716 208.544 1.00 85.46 219 THR F O 1
ATOM 11988 N N . GLY F 1 195 ? 57.003 61.550 208.439 1.00 87.60 220 GLY F N 1
ATOM 11989 C CA . GLY F 1 195 ? 57.959 61.664 209.522 1.00 85.69 220 GLY F CA 1
ATOM 11990 C C . GLY F 1 195 ? 57.826 60.568 210.557 1.00 85.78 220 GLY F C 1
ATOM 11991 O O . GLY F 1 195 ? 58.443 60.630 211.624 1.00 94.05 220 GLY F O 1
ATOM 11992 N N . GLU F 1 196 ? 57.017 59.557 210.251 1.00 77.33 221 GLU F N 1
ATOM 11993 C CA . GLU F 1 196 ? 56.809 58.434 211.147 1.00 74.11 221 GLU F CA 1
ATOM 11994 C C . GLU F 1 196 ? 57.870 57.364 210.899 1.00 75.35 221 GLU F C 1
ATOM 11995 O O . GLU F 1 196 ? 58.790 57.536 210.095 1.00 79.22 221 GLU F O 1
ATOM 12001 N N . ILE F 1 197 ? 57.744 56.241 211.602 1.00 72.61 222 ILE F N 1
ATOM 12002 C CA . ILE F 1 197 ? 58.623 55.089 211.433 1.00 74.60 222 ILE F CA 1
ATOM 12003 C C . ILE F 1 197 ? 57.829 53.974 210.777 1.00 71.82 222 ILE F C 1
ATOM 12004 O O . ILE F 1 197 ? 56.710 53.666 211.205 1.00 75.19 222 ILE F O 1
ATOM 12009 N N . VAL F 1 198 ? 58.413 53.360 209.755 1.00 61.95 223 VAL F N 1
ATOM 12010 C CA . VAL F 1 198 ? 57.729 52.369 208.936 1.00 55.97 223 VAL F CA 1
ATOM 12011 C C . VAL F 1 198 ? 58.049 50.975 209.460 1.00 56.69 223 VAL F C 1
ATOM 12012 O O . VAL F 1 198 ? 59.220 50.626 209.661 1.00 57.31 223 VAL F O 1
ATOM 12016 N N . ALA F 1 199 ? 57.003 50.187 209.700 1.00 51.80 224 ALA F N 1
ATOM 12017 C CA . ALA F 1 199 ? 57.117 48.772 210.018 1.00 55.29 224 ALA F CA 1
ATOM 12018 C C . ALA F 1 199 ? 56.270 47.982 209.031 1.00 50.41 224 ALA F C 1
ATOM 12019 O O . ALA F 1 199 ? 55.154 48.391 208.695 1.00 49.11 224 ALA F O 1
ATOM 12021 N N . CYS F 1 200 ? 56.807 46.854 208.565 1.00 42.68 225 CYS F N 1
ATOM 12022 C CA . CYS F 1 200 ? 56.236 46.094 207.456 1.00 50.59 225 CYS F CA 1
ATOM 12023 C C . CYS F 1 200 ? 55.858 44.697 207.924 1.00 45.40 225 CYS F C 1
ATOM 12024 O O . CYS F 1 200 ? 56.712 43.951 208.416 1.00 52.44 225 CYS F O 1
ATOM 12027 N N . ALA F 1 201 ? 54.585 44.335 207.742 1.00 45.22 226 ALA F N 1
ATOM 12028 C CA . ALA F 1 201 ? 54.111 43.037 208.212 1.00 51.55 226 ALA F CA 1
ATOM 12029 C C . ALA F 1 201 ? 54.764 41.891 207.450 1.00 47.22 226 ALA F C 1
ATOM 12030 O O . ALA F 1 201 ? 55.051 40.840 208.033 1.00 51.21 226 ALA F O 1
ATOM 12032 N N . HIS F 1 202 ? 55.000 42.065 206.151 1.00 53.01 227 HIS F N 1
ATOM 12033 C CA . HIS F 1 202 ? 55.583 41.024 205.305 1.00 54.35 227 HIS F CA 1
ATOM 12034 C C . HIS F 1 202 ? 56.879 41.570 204.713 1.00 52.22 227 HIS F C 1
ATOM 12035 O O . HIS F 1 202 ? 56.851 42.347 203.754 1.00 51.18 227 HIS F O 1
ATOM 12042 N N . GLU F 1 203 ? 58.014 41.153 205.278 1.00 46.36 228 GLU F N 1
ATOM 12043 C CA . GLU F 1 203 ? 59.293 41.755 204.911 1.00 49.01 228 GLU F CA 1
ATOM 12044 C C . GLU F 1 203 ? 59.747 41.315 203.523 1.00 40.40 228 GLU F C 1
ATOM 12045 O O . GLU F 1 203 ? 60.314 42.115 202.770 1.00 35.20 228 GLU F O 1
ATOM 12051 N N . ASN F 1 204 ? 59.524 40.047 203.176 1.00 38.76 229 ASN F N 1
ATOM 12052 C CA . ASN F 1 204 ? 59.823 39.497 201.853 1.00 44.77 229 ASN F CA 1
ATOM 12053 C C . ASN F 1 204 ? 61.314 39.520 201.521 1.00 47.65 229 ASN F C 1
ATOM 12054 O O . ASN F 1 204 ? 61.692 39.434 200.348 1.00 48.70 229 ASN F O 1
ATOM 12059 N N . ARG F 1 205 ? 62.173 39.641 202.527 1.00 45.99 230 ARG F N 1
ATOM 12060 C CA . ARG F 1 205 ? 63.603 39.426 202.362 1.00 43.96 230 ARG F CA 1
ATOM 12061 C C . ARG F 1 205 ? 63.944 38.011 202.813 1.00 34.98 230 ARG F C 1
ATOM 12062 O O . ARG F 1 205 ? 63.236 37.418 203.631 1.00 52.29 230 ARG F O 1
ATOM 12070 N N . PHE F 1 206 ? 65.029 37.465 202.269 1.00 35.73 231 PHE F N 1
ATOM 12071 C CA . PHE F 1 206 ? 65.399 36.095 202.594 1.00 32.66 231 PHE F CA 1
ATOM 12072 C C . PHE F 1 206 ? 66.900 35.914 202.439 1.00 36.07 231 PHE F C 1
ATOM 12073 O O . PHE F 1 206 ? 67.526 36.600 201.622 1.00 42.98 231 PHE F O 1
ATOM 12081 N N . PRO F 1 207 ? 67.504 35.013 203.212 1.00 39.12 232 PRO F N 1
ATOM 12082 C CA . PRO F 1 207 ? 68.928 34.716 203.052 1.00 39.56 232 PRO F CA 1
ATOM 12083 C C . PRO F 1 207 ? 69.182 33.521 202.146 1.00 47.72 232 PRO F C 1
ATOM 12084 O O . PRO F 1 207 ? 68.354 32.620 201.999 1.00 45.01 232 PRO F O 1
ATOM 12088 N N . VAL F 1 208 ? 70.364 33.529 201.534 1.00 42.39 233 VAL F N 1
ATOM 12089 C CA . VAL F 1 208 ? 70.838 32.439 200.690 1.00 44.22 233 VAL F CA 1
ATOM 12090 C C . VAL F 1 208 ? 72.150 31.935 201.273 1.00 44.91 233 VAL F C 1
ATOM 12091 O O . VAL F 1 208 ? 73.079 32.721 201.490 1.00 37.86 233 VAL F O 1
ATOM 12095 N N . VAL F 1 209 ? 72.224 30.629 201.527 1.00 37.68 234 VAL F N 1
ATOM 12096 C CA . VAL F 1 209 ? 73.355 30.026 202.224 1.00 46.23 234 VAL F CA 1
ATOM 12097 C C . VAL F 1 209 ? 73.885 28.870 201.387 1.00 48.69 234 VAL F C 1
ATOM 12098 O O . VAL F 1 209 ? 73.142 27.930 201.078 1.00 59.11 234 VAL F O 1
ATOM 12102 N N . PHE F 1 210 ? 75.166 28.935 201.031 1.00 43.38 235 PHE F N 1
ATOM 12103 C CA . PHE F 1 210 ? 75.845 27.886 200.275 1.00 49.22 235 PHE F CA 1
ATOM 12104 C C . PHE F 1 210 ? 76.993 27.360 201.127 1.00 57.55 235 PHE F C 1
ATOM 12105 O O . PHE F 1 210 ? 78.011 28.041 201.291 1.00 52.28 235 PHE F O 1
ATOM 12113 N N . ASP F 1 211 ? 76.831 26.147 201.665 1.00 55.36 236 ASP F N 1
ATOM 12114 C CA . ASP F 1 211 ? 77.840 25.594 202.564 1.00 58.91 236 ASP F CA 1
ATOM 12115 C C . ASP F 1 211 ? 79.156 25.323 201.845 1.00 60.24 236 ASP F C 1
ATOM 12116 O O . ASP F 1 211 ? 80.224 25.394 202.465 1.00 54.31 236 ASP F O 1
ATOM 12121 N N . ARG F 1 212 ? 79.104 25.009 200.553 1.00 60.55 237 ARG F N 1
ATOM 12122 C CA . ARG F 1 212 ? 80.296 24.830 199.730 1.00 62.13 237 ARG F CA 1
ATOM 12123 C C . ARG F 1 212 ? 80.227 25.830 198.584 1.00 52.95 237 ARG F C 1
ATOM 12124 O O . ARG F 1 212 ? 79.367 25.713 197.704 1.00 52.45 237 ARG F O 1
ATOM 12132 N N . PHE F 1 213 ? 81.121 26.817 198.600 1.00 46.41 238 PHE F N 1
ATOM 12133 C CA . PHE F 1 213 ? 81.179 27.817 197.538 1.00 57.07 238 PHE F CA 1
ATOM 12134 C C . PHE F 1 213 ? 82.598 28.353 197.450 1.00 61.91 238 PHE F C 1
ATOM 12135 O O . PHE F 1 213 ? 83.130 28.871 198.437 1.00 61.00 238 PHE F O 1
ATOM 12143 N N . ASP F 1 214 ? 83.200 28.231 196.270 1.00 59.96 239 ASP F N 1
ATOM 12144 C CA . ASP F 1 214 ? 84.528 28.768 195.997 1.00 57.42 239 ASP F CA 1
ATOM 12145 C C . ASP F 1 214 ? 84.380 29.975 195.081 1.00 63.14 239 ASP F C 1
ATOM 12146 O O . ASP F 1 214 ? 83.991 29.812 193.913 1.00 55.61 239 ASP F O 1
ATOM 12151 N N . PRO F 1 215 ? 84.671 31.191 195.551 1.00 65.89 240 PRO F N 1
ATOM 12152 C CA . PRO F 1 215 ? 84.431 32.380 194.713 1.00 61.34 240 PRO F CA 1
ATOM 12153 C C . PRO F 1 215 ? 85.288 32.433 193.461 1.00 67.02 240 PRO F C 1
ATOM 12154 O O . PRO F 1 215 ? 84.939 33.161 192.523 1.00 68.62 240 PRO F O 1
ATOM 12158 N N . LYS F 1 216 ? 86.392 31.694 193.412 1.00 66.74 241 LYS F N 1
ATOM 12159 C CA . LYS F 1 216 ? 87.266 31.672 192.248 1.00 66.67 241 LYS F CA 1
ATOM 12160 C C . LYS F 1 216 ? 86.973 30.506 191.314 1.00 65.23 241 LYS F C 1
ATOM 12161 O O . LYS F 1 216 ? 87.641 30.370 190.285 1.00 72.60 241 LYS F O 1
ATOM 12167 N N . THR F 1 217 ? 85.983 29.676 191.638 1.00 66.58 242 THR F N 1
ATOM 12168 C CA . THR F 1 217 ? 85.735 28.445 190.898 1.00 70.05 242 THR F CA 1
ATOM 12169 C C . THR F 1 217 ? 84.265 28.338 190.503 1.00 72.69 242 THR F C 1
ATOM 12170 O O . THR F 1 217 ? 83.935 27.772 189.454 1.00 76.84 242 THR F O 1
ATOM 12174 N N . GLN F 1 218 ? 83.378 28.905 191.316 1.00 68.11 243 GLN F N 1
ATOM 12175 C CA . GLN F 1 218 ? 81.942 28.793 191.104 1.00 58.33 243 GLN F CA 1
ATOM 12176 C C . GLN F 1 218 ? 81.316 30.181 191.030 1.00 54.14 243 GLN F C 1
ATOM 12177 O O . GLN F 1 218 ? 82.001 31.206 191.099 1.00 54.58 243 GLN F O 1
ATOM 12183 N N . ARG F 1 219 ? 79.992 30.201 190.890 1.00 51.73 244 ARG F N 1
ATOM 12184 C CA . ARG F 1 219 ? 79.234 31.438 190.789 1.00 48.84 244 ARG F CA 1
ATOM 12185 C C . ARG F 1 219 ? 77.815 31.189 191.274 1.00 56.27 244 ARG F C 1
ATOM 12186 O O . ARG F 1 219 ? 77.345 30.049 191.322 1.00 53.33 244 ARG F O 1
ATOM 12194 N N . VAL F 1 220 ? 77.136 32.273 191.630 1.00 50.29 245 VAL F N 1
ATOM 12195 C CA . VAL F 1 220 ? 75.739 32.215 192.043 1.00 43.08 245 VAL F CA 1
ATOM 12196 C C . VAL F 1 220 ? 74.863 32.416 190.815 1.00 43.95 245 VAL F C 1
ATOM 12197 O O . VAL F 1 220 ? 75.021 33.400 190.082 1.00 48.91 245 VAL F O 1
ATOM 12201 N N . GLU F 1 221 ? 73.940 31.488 190.588 1.00 43.59 246 GLU F N 1
ATOM 12202 C CA . GLU F 1 221 ? 73.096 31.492 189.402 1.00 45.62 246 GLU F CA 1
ATOM 12203 C C . GLU F 1 221 ? 71.653 31.777 189.791 1.00 48.84 246 GLU F C 1
ATOM 12204 O O . GLU F 1 221 ? 71.108 31.134 190.694 1.00 52.52 246 GLU F O 1
ATOM 12210 N N . LEU F 1 222 ? 71.043 32.744 189.107 1.00 49.94 247 LEU F N 1
ATOM 12211 C CA . LEU F 1 222 ? 69.630 33.068 189.271 1.00 50.51 247 LEU F CA 1
ATOM 12212 C C . LEU F 1 222 ? 68.878 32.445 188.100 1.00 55.00 247 LEU F C 1
ATOM 12213 O O . LEU F 1 222 ? 68.984 32.919 186.964 1.00 44.25 247 LEU F O 1
ATOM 12218 N N . ASP F 1 223 ? 68.116 31.389 188.376 1.00 65.49 248 ASP F N 1
ATOM 12219 C CA . ASP F 1 223 ? 67.458 30.610 187.332 1.00 65.57 248 ASP F CA 1
ATOM 12220 C C . ASP F 1 223 ? 66.113 31.244 186.993 1.00 54.84 248 ASP F C 1
ATOM 12221 O O . ASP F 1 223 ? 65.162 31.160 187.777 1.00 49.04 248 ASP F O 1
ATOM 12226 N N . LEU F 1 224 ? 66.033 31.869 185.816 1.00 50.72 249 LEU F N 1
ATOM 12227 C CA . LEU F 1 224 ? 64.764 32.425 185.360 1.00 45.66 249 LEU F CA 1
ATOM 12228 C C . LEU F 1 224 ? 63.749 31.332 185.057 1.00 42.25 249 LEU F C 1
ATOM 12229 O O . LEU F 1 224 ? 62.542 31.550 185.209 1.00 47.40 249 LEU F O 1
ATOM 12234 N N . THR F 1 225 ? 64.216 30.157 184.627 1.00 45.93 250 THR F N 1
ATOM 12235 C CA . THR F 1 225 ? 63.308 29.044 184.367 1.00 46.87 250 THR F CA 1
ATOM 12236 C C . THR F 1 225 ? 62.530 28.670 185.622 1.00 55.85 250 THR F C 1
ATOM 12237 O O . THR F 1 225 ? 61.306 28.501 185.581 1.00 56.76 250 THR F O 1
ATOM 12241 N N . THR F 1 226 ? 63.228 28.544 186.754 1.00 58.73 251 THR F N 1
ATOM 12242 C CA . THR F 1 226 ? 62.556 28.215 188.007 1.00 45.94 251 THR F CA 1
ATOM 12243 C C . THR F 1 226 ? 61.616 29.333 188.441 1.00 46.13 251 THR F C 1
ATOM 12244 O O . THR F 1 226 ? 60.525 29.069 188.962 1.00 41.57 251 THR F O 1
ATOM 12248 N N . LEU F 1 227 ? 62.017 30.589 188.225 1.00 44.65 252 LEU F N 1
ATOM 12249 C CA . LEU F 1 227 ? 61.199 31.716 188.663 1.00 42.06 252 LEU F CA 1
ATOM 12250 C C . LEU F 1 227 ? 59.838 31.719 187.976 1.00 50.93 252 LEU F C 1
ATOM 12251 O O . LEU F 1 227 ? 58.820 32.042 188.599 1.00 53.24 252 LEU F O 1
ATOM 12256 N N . PHE F 1 228 ? 59.799 31.357 186.695 1.00 59.18 253 PHE F N 1
ATOM 12257 C CA . PHE F 1 228 ? 58.559 31.308 185.930 1.00 61.21 253 PHE F CA 1
ATOM 12258 C C . PHE F 1 228 ? 58.107 29.873 185.672 1.00 65.70 253 PHE F C 1
ATOM 12259 O O . PHE F 1 228 ? 57.420 29.603 184.687 1.00 70.51 253 PHE F O 1
ATOM 12267 N N . GLU F 1 229 ? 58.472 28.948 186.563 1.00 74.69 254 GLU F N 1
ATOM 12268 C CA . GLU F 1 229 ? 58.256 27.527 186.298 1.00 77.81 254 GLU F CA 1
ATOM 12269 C C . GLU F 1 229 ? 56.773 27.200 186.147 1.00 75.58 254 GLU F C 1
ATOM 12270 O O . GLU F 1 229 ? 56.374 26.506 185.205 1.00 72.62 254 GLU F O 1
ATOM 12276 N N . SER F 1 230 ? 55.939 27.691 187.062 1.00 71.63 255 SER F N 1
ATOM 12277 C CA . SER F 1 230 ? 54.507 27.403 187.051 1.00 70.76 255 SER F CA 1
ATOM 12278 C C . SER F 1 230 ? 53.680 28.672 186.891 1.00 67.25 255 SER F C 1
ATOM 12279 O O . SER F 1 230 ? 52.600 28.805 187.470 1.00 65.36 255 SER F O 1
ATOM 12282 N N . SER F 1 231 ? 54.165 29.621 186.096 1.00 66.78 256 SER F N 1
ATOM 12283 C CA . SER F 1 231 ? 53.464 30.880 185.874 1.00 70.25 256 SER F CA 1
ATOM 12284 C C . SER F 1 231 ? 53.251 31.081 184.382 1.00 72.72 256 SER F C 1
ATOM 12285 O O . SER F 1 231 ? 54.218 31.183 183.619 1.00 71.36 256 SER F O 1
ATOM 12288 N N . ASP F 1 232 ? 51.987 31.131 183.971 1.00 68.15 257 ASP F N 1
ATOM 12289 C CA . ASP F 1 232 ? 51.621 31.408 182.585 1.00 66.42 257 ASP F CA 1
ATOM 12290 C C . ASP F 1 232 ? 51.869 32.885 182.305 1.00 53.09 257 ASP F C 1
ATOM 12291 O O . ASP F 1 232 ? 51.071 33.744 182.683 1.00 43.66 257 ASP F O 1
ATOM 12296 N N . ILE F 1 233 ? 52.987 33.190 181.636 1.00 50.57 258 ILE F N 1
ATOM 12297 C CA . ILE F 1 233 ? 53.319 34.579 181.323 1.00 59.16 258 ILE F CA 1
ATOM 12298 C C . ILE F 1 233 ? 52.517 35.130 180.157 1.00 64.12 258 ILE F C 1
ATOM 12299 O O . ILE F 1 233 ? 52.767 36.265 179.730 1.00 63.41 258 ILE F O 1
ATOM 12304 N N . SER F 1 234 ? 51.563 34.363 179.626 1.00 64.37 259 SER F N 1
ATOM 12305 C CA . SER F 1 234 ? 50.701 34.861 178.560 1.00 63.40 259 SER F CA 1
ATOM 12306 C C . SER F 1 234 ? 49.516 35.647 179.104 1.00 65.49 259 SER F C 1
ATOM 12307 O O . SER F 1 234 ? 48.979 36.514 178.405 1.00 67.46 259 SER F O 1
ATOM 12310 N N . VAL F 1 235 ? 49.092 35.357 180.333 1.00 61.37 260 VAL F N 1
ATOM 12311 C CA . VAL F 1 235 ? 47.898 35.948 180.922 1.00 59.70 260 VAL F CA 1
ATOM 12312 C C . VAL F 1 235 ? 48.225 36.451 182.321 1.00 64.84 260 VAL F C 1
ATOM 12313 O O . VAL F 1 235 ? 48.946 35.791 183.077 1.00 69.10 260 VAL F O 1
ATOM 12317 N N . ASP F 1 236 ? 47.697 37.622 182.659 1.00 64.23 261 ASP F N 1
ATOM 12318 C CA . ASP F 1 236 ? 47.608 38.070 184.040 1.00 72.12 261 ASP F CA 1
ATOM 12319 C C . ASP F 1 236 ? 46.198 37.793 184.543 1.00 71.93 261 ASP F C 1
ATOM 12320 O O . ASP F 1 236 ? 45.217 38.054 183.841 1.00 71.55 261 ASP F O 1
ATOM 12325 N N . LYS F 1 237 ? 46.101 37.250 185.754 1.00 67.86 262 LYS F N 1
ATOM 12326 C CA . LYS F 1 237 ? 44.827 36.770 186.267 1.00 68.45 262 LYS F CA 1
ATOM 12327 C C . LYS F 1 237 ? 44.219 37.660 187.342 1.00 64.60 262 LYS F C 1
ATOM 12328 O O . LYS F 1 237 ? 43.074 37.418 187.740 1.00 73.09 262 LYS F O 1
ATOM 12334 N N . GLY F 1 238 ? 44.933 38.680 187.811 1.00 57.94 263 GLY F N 1
ATOM 12335 C CA . GLY F 1 238 ? 44.373 39.579 188.800 1.00 61.06 263 GLY F CA 1
ATOM 12336 C C . GLY F 1 238 ? 45.384 40.515 189.429 1.00 57.77 263 GLY F C 1
ATOM 12337 O O . GLY F 1 238 ? 46.587 40.242 189.415 1.00 58.14 263 GLY F O 1
ATOM 12338 N N . GLY F 1 239 ? 44.902 41.625 189.987 1.00 66.80 264 GLY F N 1
ATOM 12339 C CA . GLY F 1 239 ? 45.798 42.572 190.630 1.00 67.74 264 GLY F CA 1
ATOM 12340 C C . GLY F 1 239 ? 46.719 43.236 189.624 1.00 61.76 264 GLY F C 1
ATOM 12341 O O . GLY F 1 239 ? 46.342 43.507 188.479 1.00 59.45 264 GLY F O 1
ATOM 12342 N N . ALA F 1 240 ? 47.949 43.500 190.057 1.00 65.78 265 ALA F N 1
ATOM 12343 C CA . ALA F 1 240 ? 48.941 44.095 189.178 1.00 63.02 265 ALA F CA 1
ATOM 12344 C C . ALA F 1 240 ? 49.324 43.122 188.065 1.00 58.84 265 ALA F C 1
ATOM 12345 O O . ALA F 1 240 ? 49.056 41.920 188.134 1.00 55.67 265 ALA F O 1
ATOM 12347 N N . VAL F 1 241 ? 49.955 43.660 187.022 1.00 55.73 266 VAL F N 1
ATOM 12348 C CA . VAL F 1 241 ? 50.394 42.827 185.910 1.00 60.26 266 VAL F CA 1
ATOM 12349 C C . VAL F 1 241 ? 51.573 41.976 186.356 1.00 61.76 266 VAL F C 1
ATOM 12350 O O . VAL F 1 241 ? 52.571 42.490 186.880 1.00 63.26 266 VAL F O 1
ATOM 12354 N N . GLY F 1 242 ? 51.465 40.673 186.144 1.00 57.26 267 GLY F N 1
ATOM 12355 C CA . GLY F 1 242 ? 52.479 39.763 186.647 1.00 48.88 267 GLY F CA 1
ATOM 12356 C C . GLY F 1 242 ? 52.317 39.578 188.137 1.00 49.48 267 GLY F C 1
ATOM 12357 O O . GLY F 1 242 ? 51.229 39.255 188.622 1.00 46.17 267 GLY F O 1
ATOM 12358 N N . CYS F 1 243 ? 53.405 39.796 188.874 1.00 55.00 268 CYS F N 1
ATOM 12359 C CA . CYS F 1 243 ? 53.435 39.578 190.314 1.00 45.60 268 CYS F CA 1
ATOM 12360 C C . CYS F 1 243 ? 54.155 40.741 190.978 1.00 39.08 268 CYS F C 1
ATOM 12361 O O . CYS F 1 243 ? 55.365 40.911 190.793 1.00 38.50 268 CYS F O 1
ATOM 12364 N N . MET F 1 244 ? 53.427 41.519 191.778 1.00 32.11 269 MET F N 1
ATOM 12365 C CA . MET F 1 244 ? 54.003 42.649 192.500 1.00 44.51 269 MET F CA 1
ATOM 12366 C C . MET F 1 244 ? 53.794 42.512 194.004 1.00 47.03 269 MET F C 1
ATOM 12367 O O . MET F 1 244 ? 53.541 43.492 194.707 1.00 41.14 269 MET F O 1
ATOM 12372 N N . SER F 1 245 ? 53.905 41.278 194.501 1.00 45.56 270 SER F N 1
ATOM 12373 C CA . SER F 1 245 ? 54.000 40.924 195.917 1.00 53.10 270 SER F CA 1
ATOM 12374 C C . SER F 1 245 ? 52.709 41.126 196.701 1.00 57.07 270 SER F C 1
ATOM 12375 O O . SER F 1 245 ? 52.730 41.026 197.935 1.00 50.68 270 SER F O 1
ATOM 12378 N N . ALA F 1 246 ? 51.588 41.399 196.041 1.00 43.62 271 ALA F N 1
ATOM 12379 C CA . ALA F 1 246 ? 50.321 41.518 196.750 1.00 48.19 271 ALA F CA 1
ATOM 12380 C C . ALA F 1 246 ? 49.808 40.138 197.141 1.00 50.94 271 ALA F C 1
ATOM 12381 O O . ALA F 1 246 ? 49.864 39.192 196.351 1.00 42.86 271 ALA F O 1
ATOM 12383 N N . LEU F 1 247 ? 49.311 40.027 198.377 1.00 51.24 272 LEU F N 1
ATOM 12384 C CA . LEU F 1 247 ? 48.837 38.737 198.869 1.00 49.55 272 LEU F CA 1
ATOM 12385 C C . LEU F 1 247 ? 47.622 38.255 198.083 1.00 50.28 272 LEU F C 1
ATOM 12386 O O . LEU F 1 247 ? 47.488 37.057 197.807 1.00 47.28 272 LEU F O 1
ATOM 12391 N N . ASP F 1 248 ? 46.733 39.172 197.707 1.00 42.79 273 ASP F N 1
ATOM 12392 C CA . ASP F 1 248 ? 45.511 38.826 196.991 1.00 61.01 273 ASP F CA 1
ATOM 12393 C C . ASP F 1 248 ? 45.712 38.706 195.483 1.00 61.70 273 ASP F C 1
ATOM 12394 O O . ASP F 1 248 ? 44.722 38.668 194.744 1.00 59.84 273 ASP F O 1
ATOM 12399 N N . ASP F 1 249 ? 46.958 38.652 195.014 1.00 60.55 274 ASP F N 1
ATOM 12400 C CA . ASP F 1 249 ? 47.237 38.524 193.589 1.00 58.00 274 ASP F CA 1
ATOM 12401 C C . ASP F 1 249 ? 47.362 37.050 193.230 1.00 59.24 274 ASP F C 1
ATOM 12402 O O . ASP F 1 249 ? 48.248 36.369 193.763 1.00 64.88 274 ASP F O 1
ATOM 12407 N N . PRO F 1 250 ? 46.520 36.521 192.336 1.00 59.53 275 PRO F N 1
ATOM 12408 C CA . PRO F 1 250 ? 46.568 35.080 192.037 1.00 54.59 275 PRO F CA 1
ATOM 12409 C C . PRO F 1 250 ? 47.818 34.638 191.290 1.00 55.71 275 PRO F C 1
ATOM 12410 O O . PRO F 1 250 ? 48.057 33.428 191.195 1.00 52.58 275 PRO F O 1
ATOM 12414 N N . ASP F 1 251 ? 48.618 35.564 190.762 1.00 57.73 276 ASP F N 1
ATOM 12415 C CA . ASP F 1 251 ? 49.805 35.200 189.997 1.00 56.82 276 ASP F CA 1
ATOM 12416 C C . ASP F 1 251 ? 51.049 35.025 190.857 1.00 54.67 276 ASP F C 1
ATOM 12417 O O . ASP F 1 251 ? 52.019 34.414 190.399 1.00 46.94 276 ASP F O 1
ATOM 12422 N N . CYS F 1 252 ? 51.046 35.545 192.082 1.00 56.47 277 CYS F N 1
ATOM 12423 C CA . CYS F 1 252 ? 52.230 35.565 192.939 1.00 57.89 277 CYS F CA 1
ATOM 12424 C C . CYS F 1 252 ? 52.521 34.258 193.680 1.00 55.13 277 CYS F C 1
ATOM 12425 O O . CYS F 1 252 ? 53.701 33.950 193.900 1.00 48.50 277 CYS F O 1
ATOM 12428 N N . PRO F 1 253 ? 51.514 33.485 194.119 1.00 51.11 278 PRO F N 1
ATOM 12429 C CA . PRO F 1 253 ? 51.833 32.235 194.835 1.00 52.81 278 PRO F CA 1
ATOM 12430 C C . PRO F 1 253 ? 52.832 31.351 194.113 1.00 56.50 278 PRO F C 1
ATOM 12431 O O . PRO F 1 253 ? 53.729 30.786 194.752 1.00 58.19 278 PRO F O 1
ATOM 12435 N N . ALA F 1 254 ? 52.717 31.238 192.789 1.00 60.92 279 ALA F N 1
ATOM 12436 C CA . ALA F 1 254 ? 53.701 30.479 192.027 1.00 58.87 279 ALA F CA 1
ATOM 12437 C C . ALA F 1 254 ? 55.071 31.143 192.079 1.00 57.52 279 ALA F C 1
ATOM 12438 O O . ALA F 1 254 ? 56.089 30.462 192.249 1.00 63.83 279 ALA F O 1
ATOM 12440 N N . VAL F 1 255 ? 55.115 32.470 191.942 1.00 51.73 280 VAL F N 1
ATOM 12441 C CA . VAL F 1 255 ? 56.393 33.177 191.954 1.00 52.54 280 VAL F CA 1
ATOM 12442 C C . VAL F 1 255 ? 57.050 33.078 193.325 1.00 47.34 280 VAL F C 1
ATOM 12443 O O . VAL F 1 255 ? 58.258 32.829 193.433 1.00 46.36 280 VAL F O 1
ATOM 12447 N N . PHE F 1 256 ? 56.269 33.257 194.394 1.00 41.02 281 PHE F N 1
ATOM 12448 C CA . PHE F 1 256 ? 56.845 33.251 195.734 1.00 36.84 281 PHE F CA 1
ATOM 12449 C C . PHE F 1 256 ? 57.338 31.867 196.135 1.00 50.03 281 PHE F C 1
ATOM 12450 O O . PHE F 1 256 ? 58.297 31.755 196.908 1.00 52.78 281 PHE F O 1
ATOM 12458 N N . ARG F 1 257 ? 56.703 30.806 195.630 1.00 53.86 282 ARG F N 1
ATOM 12459 C CA . ARG F 1 257 ? 57.235 29.465 195.848 1.00 56.52 282 ARG F CA 1
ATOM 12460 C C . ARG F 1 257 ? 58.613 29.320 195.216 1.00 49.84 282 ARG F C 1
ATOM 12461 O O . ARG F 1 257 ? 59.499 28.665 195.779 1.00 44.45 282 ARG F O 1
ATOM 12469 N N . ALA F 1 258 ? 58.813 29.930 194.045 1.00 51.72 283 ALA F N 1
ATOM 12470 C CA . ALA F 1 258 ? 60.117 29.877 193.394 1.00 48.62 283 ALA F CA 1
ATOM 12471 C C . ALA F 1 258 ? 61.147 30.724 194.130 1.00 50.13 283 ALA F C 1
ATOM 12472 O O . ALA F 1 258 ? 62.342 30.411 194.097 1.00 42.11 283 ALA F O 1
ATOM 12474 N N . LEU F 1 259 ? 60.710 31.799 194.790 1.00 50.99 284 LEU F N 1
ATOM 12475 C CA . LEU F 1 259 ? 61.632 32.604 195.581 1.00 51.88 284 LEU F CA 1
ATOM 12476 C C . LEU F 1 259 ? 62.025 31.917 196.881 1.00 46.81 284 LEU F C 1
ATOM 12477 O O . LEU F 1 259 ? 63.079 32.235 197.441 1.00 37.90 284 LEU F O 1
ATOM 12482 N N . GLY F 1 260 ? 61.213 30.981 197.363 1.00 46.77 285 GLY F N 1
ATOM 12483 C CA . GLY F 1 260 ? 61.417 30.442 198.691 1.00 46.03 285 GLY F CA 1
ATOM 12484 C C . GLY F 1 260 ? 60.838 31.312 199.780 1.00 49.79 285 GLY F C 1
ATOM 12485 O O . GLY F 1 260 ? 61.356 31.322 200.901 1.00 53.96 285 GLY F O 1
ATOM 12486 N N . LEU F 1 261 ? 59.776 32.052 199.476 1.00 41.50 286 LEU F N 1
ATOM 12487 C CA . LEU F 1 261 ? 59.145 32.967 200.413 1.00 38.39 286 LEU F CA 1
ATOM 12488 C C . LEU F 1 261 ? 57.701 32.555 200.647 1.00 50.56 286 LEU F C 1
ATOM 12489 O O . LEU F 1 261 ? 57.019 32.093 199.726 1.00 49.36 286 LEU F O 1
ATOM 12494 N N . ASN F 1 262 ? 57.242 32.720 201.883 1.00 57.51 287 ASN F N 1
ATOM 12495 C CA . ASN F 1 262 ? 55.814 32.662 202.152 1.00 61.11 287 ASN F CA 1
ATOM 12496 C C . ASN F 1 262 ? 55.163 33.951 201.670 1.00 57.52 287 ASN F C 1
ATOM 12497 O O . ASN F 1 262 ? 55.587 35.048 202.044 1.00 55.56 287 ASN F O 1
ATOM 12502 N N . LEU F 1 263 ? 54.150 33.822 200.817 1.00 54.98 288 LEU F N 1
ATOM 12503 C CA . LEU F 1 263 ? 53.375 34.987 200.412 1.00 52.15 288 LEU F CA 1
ATOM 12504 C C . LEU F 1 263 ? 52.448 35.377 201.553 1.00 56.70 288 LEU F C 1
ATOM 12505 O O . LEU F 1 263 ? 52.621 36.430 202.177 1.00 70.08 288 LEU F O 1
ATOM 12510 N N . ALA F 1 264 ? 51.471 34.527 201.838 1.00 46.54 289 ALA F N 1
ATOM 12511 C CA . ALA F 1 264 ? 50.621 34.671 203.005 1.00 54.39 289 ALA F CA 1
ATOM 12512 C C . ALA F 1 264 ? 51.076 33.678 204.072 1.00 55.55 289 ALA F C 1
ATOM 12513 O O . ALA F 1 264 ? 52.115 33.023 203.940 1.00 56.33 289 ALA F O 1
ATOM 12515 N N . ASP F 1 265 ? 50.302 33.567 205.148 1.00 49.88 290 ASP F N 1
ATOM 12516 C CA . ASP F 1 265 ? 50.592 32.569 206.168 1.00 54.21 290 ASP F CA 1
ATOM 12517 C C . ASP F 1 265 ? 50.509 31.173 205.562 1.00 63.05 290 ASP F C 1
ATOM 12518 O O . ASP F 1 265 ? 49.556 30.851 204.846 1.00 72.80 290 ASP F O 1
ATOM 12523 N N . SER F 1 266 ? 51.524 30.349 205.836 1.00 66.35 291 SER F N 1
ATOM 12524 C CA . SER F 1 266 ? 51.556 29.004 205.270 1.00 75.45 291 SER F CA 1
ATOM 12525 C C . SER F 1 266 ? 50.395 28.156 205.772 1.00 80.38 291 SER F C 1
ATOM 12526 O O . SER F 1 266 ? 49.867 27.322 205.027 1.00 82.01 291 SER F O 1
ATOM 12529 N N . ALA F 1 267 ? 49.988 28.354 207.019 1.00 81.82 292 ALA F N 1
ATOM 12530 C CA . ALA F 1 267 ? 48.867 27.643 207.611 1.00 88.96 292 ALA F CA 1
ATOM 12531 C C . ALA F 1 267 ? 48.195 28.573 208.605 1.00 93.36 292 ALA F C 1
ATOM 12532 O O . ALA F 1 267 ? 48.821 29.526 209.085 1.00 91.80 292 ALA F O 1
ATOM 12534 N N . PRO F 1 268 ? 46.907 28.344 208.918 1.00 93.85 293 PRO F N 1
ATOM 12535 C CA . PRO F 1 268 ? 46.221 29.194 209.903 1.00 90.25 293 PRO F CA 1
ATOM 12536 C C . PRO F 1 268 ? 46.997 29.355 211.201 1.00 86.66 293 PRO F C 1
ATOM 12537 O O . PRO F 1 268 ? 47.182 28.393 211.953 1.00 87.37 293 PRO F O 1
ATOM 12541 N N . GLY F 1 269 ? 47.465 30.573 211.463 1.00 84.43 294 GLY F N 1
ATOM 12542 C CA . GLY F 1 269 ? 48.230 30.838 212.662 1.00 85.39 294 GLY F CA 1
ATOM 12543 C C . GLY F 1 269 ? 49.711 30.564 212.553 1.00 85.21 294 GLY F C 1
ATOM 12544 O O . GLY F 1 269 ? 50.385 30.459 213.582 1.00 85.54 294 GLY F O 1
ATOM 12545 N N . ALA F 1 270 ? 50.244 30.438 211.336 1.00 84.37 295 ALA F N 1
ATOM 12546 C CA . ALA F 1 270 ? 51.676 30.228 211.169 1.00 70.91 295 ALA F CA 1
ATOM 12547 C C . ALA F 1 270 ? 52.477 31.510 211.346 1.00 61.55 295 ALA F C 1
ATOM 12548 O O . ALA F 1 270 ? 53.662 31.437 211.692 1.00 62.80 295 ALA F O 1
ATOM 12550 N N . ASN F 1 271 ? 51.859 32.670 211.109 1.00 65.79 296 ASN F N 1
ATOM 12551 C CA . ASN F 1 271 ? 52.484 33.975 211.344 1.00 78.18 296 ASN F CA 1
ATOM 12552 C C . ASN F 1 271 ? 53.836 34.089 210.644 1.00 74.58 296 ASN F C 1
ATOM 12553 O O . ASN F 1 271 ? 54.788 34.667 211.174 1.00 81.34 296 ASN F O 1
ATOM 12558 N N . ASP F 1 272 ? 53.925 33.527 209.437 1.00 58.86 297 ASP F N 1
ATOM 12559 C CA . ASP F 1 272 ? 55.164 33.543 208.668 1.00 55.68 297 ASP F CA 1
ATOM 12560 C C . ASP F 1 272 ? 54.984 34.191 207.299 1.00 53.08 297 ASP F C 1
ATOM 12561 O O . ASP F 1 272 ? 55.805 33.971 206.403 1.00 55.65 297 ASP F O 1
ATOM 12566 N N . ALA F 1 273 ? 53.928 34.983 207.119 1.00 36.38 298 ALA F N 1
ATOM 12567 C CA . ALA F 1 273 ? 53.738 35.700 205.866 1.00 50.94 298 ALA F CA 1
ATOM 12568 C C . ALA F 1 273 ? 54.895 36.662 205.630 1.00 54.59 298 ALA F C 1
ATOM 12569 O O . ALA F 1 273 ? 55.213 37.493 206.486 1.00 49.63 298 ALA F O 1
ATOM 12571 N N . GLY F 1 274 ? 55.531 36.539 204.468 1.00 56.30 299 GLY F N 1
ATOM 12572 C CA . GLY F 1 274 ? 56.678 37.361 204.147 1.00 46.83 299 GLY F CA 1
ATOM 12573 C C . GLY F 1 274 ? 58.002 36.846 204.663 1.00 45.59 299 GLY F C 1
ATOM 12574 O O . GLY F 1 274 ? 59.007 37.557 204.557 1.00 49.83 299 GLY F O 1
ATOM 12575 N N . LYS F 1 275 ? 58.038 35.642 205.218 1.00 52.90 300 LYS F N 1
ATOM 12576 C CA . LYS F 1 275 ? 59.253 35.037 205.736 1.00 54.00 300 LYS F CA 1
ATOM 12577 C C . LYS F 1 275 ? 59.653 33.831 204.894 1.00 48.32 300 LYS F C 1
ATOM 12578 O O . LYS F 1 275 ? 58.814 33.230 204.213 1.00 47.75 300 LYS F O 1
ATOM 12584 N N . PRO F 1 276 ? 60.934 33.460 204.899 1.00 47.52 301 PRO F N 1
ATOM 12585 C CA . PRO F 1 276 ? 61.371 32.315 204.089 1.00 44.23 301 PRO F CA 1
ATOM 12586 C C . PRO F 1 276 ? 60.668 31.029 204.500 1.00 54.42 301 PRO F C 1
ATOM 12587 O O . PRO F 1 276 ? 60.500 30.740 205.686 1.00 64.36 301 PRO F O 1
ATOM 12591 N N . SER F 1 277 ? 60.249 30.256 203.495 1.00 59.58 302 SER F N 1
ATOM 12592 C CA . SER F 1 277 ? 59.636 28.961 203.770 1.00 56.70 302 SER F CA 1
ATOM 12593 C C . SER F 1 277 ? 60.665 27.965 204.292 1.00 58.52 302 SER F C 1
ATOM 12594 O O . SER F 1 277 ? 60.359 27.146 205.165 1.00 59.89 302 SER F O 1
ATOM 12597 N N . ARG F 1 278 ? 61.887 28.016 203.768 1.00 58.10 303 ARG F N 1
ATOM 12598 C CA . ARG F 1 278 ? 62.991 27.200 204.268 1.00 58.87 303 ARG F CA 1
ATOM 12599 C C . ARG F 1 278 ? 64.213 28.103 204.271 1.00 58.73 303 ARG F C 1
ATOM 12600 O O . ARG F 1 278 ? 64.908 28.239 203.258 1.00 59.31 303 ARG F O 1
ATOM 12608 N N . PRO F 1 279 ? 64.493 28.755 205.399 1.00 61.00 304 PRO F N 1
ATOM 12609 C CA . PRO F 1 279 ? 65.512 29.815 205.422 1.00 55.83 304 PRO F CA 1
ATOM 12610 C C . PRO F 1 279 ? 66.881 29.303 205.001 1.00 51.70 304 PRO F C 1
ATOM 12611 O O . PRO F 1 279 ? 67.344 28.256 205.462 1.00 46.85 304 PRO F O 1
ATOM 12615 N N . GLY F 1 280 ? 67.523 30.053 204.110 1.00 52.14 305 GLY F N 1
ATOM 12616 C CA . GLY F 1 280 ? 68.782 29.668 203.527 1.00 51.28 305 GLY F CA 1
ATOM 12617 C C . GLY F 1 280 ? 68.679 29.042 202.151 1.00 53.17 305 GLY F C 1
ATOM 12618 O O . GLY F 1 280 ? 69.680 29.014 201.426 1.00 51.28 305 GLY F O 1
ATOM 12619 N N . VAL F 1 281 ? 67.509 28.536 201.767 1.00 48.84 306 VAL F N 1
ATOM 12620 C CA . VAL F 1 281 ? 67.327 27.896 200.471 1.00 54.13 306 VAL F CA 1
ATOM 12621 C C . VAL F 1 281 ? 66.326 28.716 199.672 1.00 44.12 306 VAL F C 1
ATOM 12622 O O . VAL F 1 281 ? 65.266 29.098 200.185 1.00 45.68 306 VAL F O 1
ATOM 12626 N N . SER F 1 282 ? 66.686 29.023 198.430 1.00 50.88 307 SER F N 1
ATOM 12627 C CA . SER F 1 282 ? 65.804 29.716 197.503 1.00 49.82 307 SER F CA 1
ATOM 12628 C C . SER F 1 282 ? 65.864 28.933 196.200 1.00 46.15 307 SER F C 1
ATOM 12629 O O . SER F 1 282 ? 66.967 28.744 195.647 1.00 48.27 307 SER F O 1
ATOM 12632 N N . PRO F 1 283 ? 64.734 28.435 195.694 1.00 48.34 308 PRO F N 1
ATOM 12633 C CA . PRO F 1 283 ? 64.778 27.573 194.502 1.00 50.82 308 PRO F CA 1
ATOM 12634 C C . PRO F 1 283 ? 65.435 28.211 193.288 1.00 53.25 308 PRO F C 1
ATOM 12635 O O . PRO F 1 283 ? 66.038 27.492 192.482 1.00 52.64 308 PRO F O 1
ATOM 12639 N N . ILE F 1 284 ? 65.348 29.536 193.127 1.00 53.54 309 ILE F N 1
ATOM 12640 C CA . ILE F 1 284 ? 65.934 30.183 191.953 1.00 45.86 309 ILE F CA 1
ATOM 12641 C C . ILE F 1 284 ? 67.417 30.469 192.106 1.00 41.76 309 ILE F C 1
ATOM 12642 O O . ILE F 1 284 ? 68.028 31.009 191.175 1.00 48.99 309 ILE F O 1
ATOM 12647 N N . PHE F 1 285 ? 68.020 30.123 193.240 1.00 48.61 310 PHE F N 1
ATOM 12648 C CA . PHE F 1 285 ? 69.420 30.424 193.514 1.00 52.85 310 PHE F CA 1
ATOM 12649 C C . PHE F 1 285 ? 70.182 29.126 193.731 1.00 54.88 310 PHE F C 1
ATOM 12650 O O . PHE F 1 285 ? 69.824 28.332 194.609 1.00 42.10 310 PHE F O 1
ATOM 12658 N N . SER F 1 286 ? 71.232 28.916 192.941 1.00 46.24 311 SER F N 1
ATOM 12659 C CA . SER F 1 286 ? 72.067 27.733 193.081 1.00 48.19 311 SER F CA 1
ATOM 12660 C C . SER F 1 286 ? 73.492 28.070 192.672 1.00 49.22 311 SER F C 1
ATOM 12661 O O . SER F 1 286 ? 73.754 29.093 192.034 1.00 54.84 311 SER F O 1
ATOM 12664 N N . VAL F 1 287 ? 74.412 27.190 193.052 1.00 56.16 312 VAL F N 1
ATOM 12665 C CA . VAL F 1 287 ? 75.822 27.335 192.717 1.00 54.59 312 VAL F CA 1
ATOM 12666 C C . VAL F 1 287 ? 76.087 26.623 191.401 1.00 49.07 312 VAL F C 1
ATOM 12667 O O . VAL F 1 287 ? 75.749 25.444 191.242 1.00 54.43 312 VAL F O 1
ATOM 12671 N N . GLY F 1 288 ? 76.689 27.335 190.458 1.00 49.10 313 GLY F N 1
ATOM 12672 C CA . GLY F 1 288 ? 77.076 26.725 189.205 1.00 55.49 313 GLY F CA 1
ATOM 12673 C C . GLY F 1 288 ? 78.565 26.836 188.968 1.00 58.38 313 GLY F C 1
ATOM 12674 O O . GLY F 1 288 ? 79.228 27.698 189.554 1.00 53.27 313 GLY F O 1
ATOM 12675 N N . ALA F 1 289 ? 79.108 25.960 188.127 1.00 66.92 314 ALA F N 1
ATOM 12676 C CA . ALA F 1 289 ? 80.494 26.104 187.715 1.00 64.46 314 ALA F CA 1
ATOM 12677 C C . ALA F 1 289 ? 80.673 27.418 186.968 1.00 57.29 314 ALA F C 1
ATOM 12678 O O . ALA F 1 289 ? 79.823 27.819 186.168 1.00 57.08 314 ALA F O 1
ATOM 12680 N N . ALA F 1 290 ? 81.775 28.102 187.250 1.00 54.20 315 ALA F N 1
ATOM 12681 C CA . ALA F 1 290 ? 82.092 29.366 186.607 1.00 55.99 315 ALA F CA 1
ATOM 12682 C C . ALA F 1 290 ? 83.495 29.296 186.029 1.00 62.53 315 ALA F C 1
ATOM 12683 O O . ALA F 1 290 ? 84.235 28.331 186.243 1.00 66.76 315 ALA F O 1
ATOM 12685 N N . ALA F 1 291 ? 83.851 30.336 185.280 1.00 65.55 316 ALA F N 1
ATOM 12686 C CA . ALA F 1 291 ? 85.210 30.464 184.778 1.00 68.82 316 ALA F CA 1
ATOM 12687 C C . ALA F 1 291 ? 86.192 30.486 185.942 1.00 71.94 316 ALA F C 1
ATOM 12688 O O . ALA F 1 291 ? 86.017 31.239 186.905 1.00 74.91 316 ALA F O 1
ATOM 12690 N N . SER F 1 292 ? 87.220 29.646 185.858 1.00 65.74 317 SER F N 1
ATOM 12691 C CA . SER F 1 292 ? 88.150 29.460 186.965 1.00 71.43 317 SER F CA 1
ATOM 12692 C C . SER F 1 292 ? 89.134 30.622 187.028 1.00 74.81 317 SER F C 1
ATOM 12693 O O . SER F 1 292 ? 89.870 30.873 186.068 1.00 70.16 317 SER F O 1
ATOM 12696 N N . LYS F 1 293 ? 89.155 31.321 188.159 1.00 73.67 318 LYS F N 1
ATOM 12697 C CA . LYS F 1 293 ? 90.115 32.389 188.395 1.00 72.60 318 LYS F CA 1
ATOM 12698 C C . LYS F 1 293 ? 91.421 31.882 188.997 1.00 71.77 318 LYS F C 1
ATOM 12699 O O . LYS F 1 293 ? 92.247 32.694 189.426 1.00 74.06 318 LYS F O 1
ATOM 12705 N N . VAL F 1 294 ? 91.623 30.568 189.039 1.00 71.83 319 VAL F N 1
ATOM 12706 C CA . VAL F 1 294 ? 92.818 29.984 189.638 1.00 73.99 319 VAL F CA 1
ATOM 12707 C C . VAL F 1 294 ? 94.063 30.347 188.831 1.00 66.90 319 VAL F C 1
ATOM 12708 O O . VAL F 1 294 ? 94.347 29.743 187.796 1.00 54.31 319 VAL F O 1
#

Foldseek 3Di:
DKDKFKFFEFEDAPQFTFFAQEWHALFFQNGFTKTWDWWKFKKFFKWFAAPVGDTWTFAFDDDQQDDFGIGMFTRHWPVNDNDGADPVTGTDHGMTIGMTHDDHTFKMKIKTHWDQWGDDPNDIDGIQLDPLVDDGHPSVDPVQAHSQFGGLRTWTKMFGPDFAAEPVGDTDGIAIDRHAFAQWDWRVVVPTDIDGLAGQMAMAITRGDDRVWKHKYFYSCLQRNHPPLNYFHDDPRHDNLDLPRPRVVSNCLQQQAASDAPDVPNSRHNHGNDGHDHNRIDMGTDPDRTGD/DDKDKDKFFEFEDAPRHTAFAQEWHALFAPVGFTKTWDWWKAKKFFKWFAAPVGDTWTFAFDDDQQDDAGMGMFTRYWPVSDNDGADPVTHTDHGMTIGITHDDHTFKMKIKTHWDQWHDDPRDIDGQFLDPLCPDGHPSVDPVQAHNQFGGLRTWTKMAGPDFAQEPVSDTHRIAIDRFAFAQKDFHCVVPTDIDGLAGLMAMAITRGDDSVFKHKYFYSCLQNVHADGNYFHDDPRHDNLALPGPRCPSNCQQQQAASDAPDVVNSRHNHGVDGNDHNRIDMGTPD/DKDKFKFFEFEDAPHGTFFAQEWHALAFQNGFTKTWDWWKFKKFFKWFAAPVGDTWTFAFDDDQQDDFGIGMATRYWPVRDNDGADPVTHTPHGMTIGITHDDDGFKIKIKTHWDQWHDDPNDIDGQFLDPLCPDGHPSVDPVQAHNQQGGLRTWTKMFGPAFAQEPVGDTHGIAIDRFAFAQWDDDCVVVDGIDGLAGLMAMAIGRGDDSVWKHKYFYSRLQRNHPDLNYAHDDPRHHNLDLPRPRCVSNCVQQQAASDQPDVVNSRHNHGPDGNDHNRIDMDTDD/DFAKFKFFEFEAAPRHTFFAQEWHALFAPVRFIKTWPWWKAKKFFKWFAALVGDTWTFAFDDDQQDDFGMGMATRHWDVRDNDGADPVTGTPHGMTIGTTHDDHTFKIKIKIHWDQWGDDPRDIDGQQLDPLCPDGHPSVDPVQAHSQQGGLRTKTKMFGPAFAAEPVGDTHGIAIARFAFAQWDFRCVVPTDIDTLAGLMAMAMGSGDDRVWKHKYFYSRLQNVHPDLNYAHDDPRHHRLQLPGPRCVSNCLQQQAASDQPDVPNSRHNHGNDGNDHNRIDMGTD/DKDKDKFFEFEAAPHGTFFAQRWHALAFQNGFIKTWDWWKAKKFFKWFAAPVGDTWTFQFDDDQQDDAGMGMATRYWPVSDNDTADPVTGTDHGMTMGMTPDDDTFKMKIKTHWDQWHDDPNHIDGQQLDPLCPDGHPSVDCVQAHNQFGGLRTKTKMFGPQAAAEPVGDGHGIAIDRFTFAQWDDRCVVVTDIDGLAGLMAMAITRGDDSQWKHKYQYSRLQNHHPDLNYFYDDPRHDRLDLPGPRCVSNCLQQQAASDQPDVVNSRHNYGPDGNDHNRIDMDTDDGNPDDDD/DKDKFKFFEFEAAPNHTAFAQEWHFLFFQNTFIWTWDWWKFKKFQKWFAAPVGDTWTFAFDDDQQADAGMGMFTRYWPVNDNDGADPVTHGPHGMTIGITHDDDTFKIKIKTHWDQWHDDPRHIDGAQLDPLVPDGHPSVPPVQAHNQQGGLRTKIKMFGPDFAQEPVRDTHRIQIDRHAFAQWDDRCVVPTDIDGLAGLMAMAITRGDDSQWKHKYQYSCLQNVHADLNYFDDDDRHHNLALPGPRCVSNCLQQQAASQQPDVPNSRHNHGVDGNDHNRIDMGTDNGND

InterPro domains:
  IPR023977 Copper-binding protein MbnP-like [TIGR04052] (33-311)
  IPR046863 Copper-binding protein MbnP-like domain [PF20243] (30-269)

Organism: Methylosinus trichosporium (strain ATCC 35070 / NCIMB 11131 / UNIQEM 75 / OB3b) (NCBI:txid595536)

Nearest PDB structures (foldseek):
  7l6g-assembly2_B  TM=1.000E+00  e=1.262E-59  Methylosinus trichosporium OB3b
  7lhi-assembly1_G  TM=3.175E-01  e=8.585E-01  Escherichia coli
  1a3q-assembly1_B  TM=1.771E-01  e=1.019E+00  Homo sapiens
  7l6g-assembly2_B  TM=9.978E-01  e=2.594E-60  Methylosinus trichosporium OB3b
  7lhi-assembly1_G  TM=3.180E-01  e=7.662E-01  Escherichia coli

Sequence (1737 aa):
KTQPVAVRFALVADGKEVGCGAPLANLGSGRLAGKLHEARLYVYGFELVDAKGKHTPIALTQNDWQYADVALLDFKDARGGNAACTPGNPAKNTTVVGAAPQGAYVGLAFSVGAPVESLVDGKPVFVNHSNVEAAPPPLDISGMANWQAGRRFVTIEVIPPAAVIKPDGSKSRTWMVHVGSTGCKGNPATGEIVACAHENRFPVVFDRFDPKTQRVELDLTTLFESSDISVDKGGAVGCMSALDDPDCPAVFRALGLNLADSAPGANDAGKPSRPGVSPIFSVGAAASKVAGVKTQPVAVRFALVADGKEVGCGAPLANLGSGRLAGKLHEARLYVYGFELVDAKGKHTPIALTQNDWQYADVALLDFKDARGGNAACTPGNPAKNTTVVGAAPQGAYVGLAFSVGAPVESLVDGKPVFVNHSNVEAAPPPLDISGMANWQAGRRFVTIEVIPPAAVIKPDGSKSRTWMVHVGSTGCKGNPATGEIVACAHENRFPVVFDRFDPKTQRVELDLTTLFESSDISVDKGGAVGCMSALDDPDCPAVFRALGLNLADSAPGANDAGKPSRPGVSPIFSVGAAAKTQPVAVRFALVADGKEVGCGAPLANLGSGRLAGKLHEARLYVYGFELVDAKGKHTPIALTQNDWQYADVALLDFKDARGGNAACTPGNPAKNTTVVGAAPQGAYVGLAFSVGAPVESLVDGKPVFVNHSNVEAAPPPLDISGMANWQAGRRFVTIEVIPPAAVIKPDGSKSRTWMVHVGSTGCKGNPATGEIVACAHENRFPVVFDRFDPKTQRVELDLTTLFESSDISVDKGGAVGCMSALDDPDCPAVFRALGLNLADSAPGANDAGKPSRPGVSPIFSVGAAAKTQPVAVRFALVADGKEVGCGAPLANLGSGRLAGKLHEARLYVYGFELVDAKGKHTPIALTQNDWQYADVALLDFKDARGGNAACTPGNPAKNTTVVGAAPQGAYVGLAFSVGAPVESLVDGKPVFVNHSNVEAAPPPLDISGMANWQAGRRFVTIEVIPPAAVIKPDGSKSRTWMVHVGSTGCKGNPATGEIVACAHENRFPVVFDRFDPKTQRVELDLTTLFESSDISVDKGGAVGCMSALDDPDCPAVFRALGLNLADSAPGANDAGKPSRPGVSPIFSVGAAKTQPVAVRFALVADGKEVGCGAPLANLGSGRLAGKLHEARLYVYGFELVDAKGKHTPIALTQNDWQYADVALLDFKDARGGNAACTPGNPAKNTTVVGAAPQGAYVGLAFSVGAPVESLVDGKPVFVNHSNVEAAPPPLDISGMANWQAGRRFVTIEVIPPAAVIKPDGSKSRTWMVHVGSTGCKGNPATGEIVACAHENRFPVVFDRFDPKTQRVELDLTTLFESSDISVDKGGAVGCMSALDDPDCPAVFRALGLNLADSAPGANDAGKPSRPGVSPIFSVGAAASKVAGGKKTQPVAVRFALVADGKEVGCGAPLANLGSGRLAGKLHEARLYVYGFELVDAKGKHTPIALTQNDWQYADVALLDFKDARGGNAACTPGNPAKNTTVVGAAPQGAYVGLAFSVGAPVESLVDGKPVFVNHSNVEAAPPPLDISGMANWQAGRRFVTIEVIPPAAVIKPDGSKSRTWMVHVGSTGCKGNPATGEIVACAHENRFPVVFDRFDPKTQRVELDLTTLFESSDISVDKGGAVGCMSALDDPDCPAVFRALGLNLADSAPGANDAGKPSRPGVSPIFSVGAAASKV

Solvent-accessible surface area: 73170 Å² total

Secondary structure (DSSP, 8-state):
-EEEEEEEEEEEETTEEE-TT--EEEETTTTEEEEEEEEEEEEEEEEEE-TT--EEEPEEPPBTTEETTEEEEEEEESS--SS---SSS-EEE-EEEEEEES----EEEEEES--SEEEETTEEEE-TTS-TTTSPTTS--GGG--TTT----EEEEEE-SS-EE-TTS-EES-EEEEE--EEEES-GGGT---EEEE---EEEEESS--TTTEEEEEEHHHHTTT--TTB--SSSSEE-S-TT-TTHHHHHHHHTB-SS-SSTT---TTSBSSTB--TTEEEEETT-SB--/--EEEEEEEEEEEETTEEE-TTPPEEEETTTTEEEEEEEEEEEEEEEEEE-TT--EEEPEEPPBTTEETTEEEEEEEESS--SS---SSS-EEE-EEEEEEESS---EEEEEES--SEEEETTEEEE-TTS-TTTSPTTS--GGG--TTT----EEEEEE-SS-EE-TTS-EES-EEEEE--EEEE--GGGT---EEEE---EEEEESS--TTTEEEEEEHHHHTTT--TTB--SSSSEE-S-TT-TTHHHHHHHHTB-SS-SSTT---TTSBSSTB--TTEEEEE--/-EEEEEEEEEEEETTEEE-TT--EEEETTTTEEEEEEEEEEEEEEEEEE-TT--EEEPEEP-SSSEETTEEEEEEEESS--SS---SSS-EEE-EEEEEEESS---EEEEEES--SEEEETTEEEE-TTS-TTTPPTTS--GGG--TTT--EEEEEEEE-SS-EE-TTS-EES-EEEEEE-EEEES-GGGTPPPEEEE---EEEEESS--TTTEEEEEEHHHHTTT--TTB--SSSSEE-S-TT-TTHHHHHHHHTB-SS-SSTT---TTSBSSTB--TTEEEEE--/--EEEEEEEEEEETTEE--BT--EEEETTTTEEEEEEEEEEEEEEEEEE-SSS-EEEPEEP-SSSEETTEEEEEEEESS--SSBP-SSS-EEE-EEEEEE-SS---EEEEEES--SEEEETTEEEE-TTS-TTTSPTTTT-GGG--TTT----EEEEEE-SS-EE-SSS-EES-EEEEE--EEEE--GGGT---EEEE---EEEEESS--TTT-EEEEEHHHHTTT--TTB--SSSSEE-S-TT-TTHHHHHHHHTB-SS-SSTT---TTSBSSTB--TTEEEE--/-EEEEEEEEEEEETTEE--TT-EEEEETTTTEEEEEEEEEEEEEEEEEE-TT--EEE-EE--SSSEETTEEEEEEEESS--SS---SSS-EEE-EEEEEEESS---EEEEEES--SEEEETTEEEE-TTS-TTTSPTTTT-GGG--TTT----EEEEEE-TT-EE-TTS-EES-EEEEE--EEEES-GGGT---EEEE---EEEEESS--TTTEEEEEEHHHHTTT--TTB--SSSSEE-S-TT-TTHHHHHHHHTB-SS-SSTT---TTSBSSTB--TTEEEEE----S-B--/-EEEEEEEEEEEETTEEE-TTPEEEEETTTTEEEEEEEEEEEEEEEEEE-TT--EEEPEEP-BTTEETTEEEEEEEESS--SS---SSS-EEE-EEEEEEESS---EEEEEES--SEEEETTEEEE-TTS-TTTSPTTTT-GGG--TTT----EEEEEE-SSPEEPTTS-EES-EEEEE--EEEES-TTTT---EEEE---EEEEESS--TTTEEEEEEHHHHTTT--TTB--SSSSSB-S-TT-TTHHHHHHHHTB-SS-SSTT---TTSBSSTB--TTEEEEE-----

Radius of gyration: 38.33 Å; Cα contacts (8 Å, |Δi|>4): 4826; chains: 6; bounding box: 101×100×87 Å

B-factor: mean 48.94, std 15.87, range [23.32, 149.53]